Protein 5E1R (pdb70)

Foldseek 3Di:
DFLFWFFLVNWDWDPQQDQWTKTWDDQSPPPHPPVVVQRQKIKMKTKGHAQKKFAKKFKQWKKKKAKQWAWKKKWWDDDHDIDIATDDHQKIDIDGHPIIIMMGRLGRHIMTMMMMMIGGDPPGNDMDIAGCFAELPGDHPLVVDDLVVVCVVVVHDPVVVVVVNVVRHVDTHSMGHDDSVVRVVPDDIDRFVVAPPWDDDPFKIKGKAACVVPVSCVVQRKIKMKMKGFAQKKFAWKFKAAWKKKKAWSAAKWKKWKWDPPCVTDTRMDIDHHSMIGIHGGPITMMIHGHNPGMTIMMMMTGNRPPMDMAGCAAPRHPVVVDDQVVCCVVVVDHSVVVCVPHVPHHGHRMGGPDDD/DPFLFWDFLVNWQWDDLAAQWIKTWDDQSPPPHPVVVVQRQKIKMKTKHFAQKKQAKKFKQWKKKKAWLWAWKKKWWDDDDDIDIATGGHQKIDIDGHPIIMMMGRLDDGIITMMMMMIGGPPPRNDMDIAGCFAELPGDHPVVVDDLVCCCVVVVDDDVVVVVVNVVRHVDGHSMDHHDSVVSVVPPHIDRFVVAPPWDDDPFKIKTKDACVVPVSCVVQRKIKMKIKGFAQKKFAWKFKAAWKKKKAWSAAKWKKWKFDPCCTDIRMDIDGHSMIGIHGGPITMMIHGHNPGMTMMMMMTGNRPPMDMAGCAEPSHPVVVDDLVRNCVVVVDHSVVVCVPRPPHHHHRMGGDD/DPFLFWDDQVNWQWDDQAAQWTKTWDDFSPPPHCPVVVQRQKIKMKTKHAAQKKQAKKFKQWKKKKAWQWAWKKKWWADDHDIDIATGDHGWIDIDGHPIIIMMGRLGRPIMTMMMMMIGGPPDGNDMDIAGCFAELPGDHVLVVDDLVCVCVVVVHDSVVVVVVNVVRHPDTHSMGHHDSVVRVVPHVYIDHFVVAPPWDDDPFKIKGKDACVVPVSCVVQRKIKMKMKGFAQKKFAWKFKAFWKKKKAWSAAWWKKWKWDPCCTDTRIDIDHHSMIGIGGGPITMMIHGHNPGMTIMMMMTGNRPPMDMAGCAAPRHDLVVDDQVRNCVVVVDHSVVVCVPHVPHHGHRMGGPDDD/DVFLQKFDLVQWDWDPFQDQWTKTWDDQSPDVHCPPVVQRQKIKMKTKGHAQKKFAKKFKQKKKKKAWLWAWKKKWWDDDHDIDIATDDHQWIAIDGHPIIIMMGRLGHHIMTMMMMMIGGPPDGNDMDIAGCAAELPGDHVLVVDDPVCNCVVVVHDPVVVVVVNVVRHPDGRSMGHHDSVVSVVSDNYIDRQVVAPPWDDDPFKIKGKDACVVPVSCVVQRKIKMKMKGFAQKKFAWKFKAFWKKKKAWSAAKWKKWKFDVPCVTDTRMDIDHHSMIGIGGGPITMMIHGHNPGMTMMMIMTGNRVPMDMAGCAAPRHDLVVDDQVRNCVVVVDHSVVRCCVRPPHHGHRMGGHD/DLFWDFLVQWDWDPFAPQWTKTWDDQSPPPHPPVVVQRQKIKMKTKHAAQKKFAKKFKQWKKKKAKLWAWKWKWWDDDHDIDIAIGGHQKIFIDGHPIIIMMFRLGHPIMTMMMMMIGHPPDRNDMDIAGCFAELVGAHPVVVDDPVVVCVVVVHDPVVVVVVNVVRHVDTRRMDHDDSVVRVVSVVVYIDRQVPAPPWDDDPFKTKGKAACVVPVRCVVQRKIKMKIKGFAQKKFAWKFKAFWKKKKAWSAAKWKKWKWDPPCVTDIDMDIDHHSMIGIGGGPIIMMIHGHNPGMTMMMMMTGNRVPMDMAGCAEPSHDLVVDPQVRNCVVVVDHSVVSCVPHVPHHHHRMGGPDDD/DFLFWDDLVNWQWDDQADQWIKTWDDQSPPVHPPPVVQRQKIKMKTKGHAQKKFAKKFKQKKKKKAKLWAWKWKWWDDDHDIDIETGGHQKIAIDGHPIIMMMFRLGHPIMTMMMMMIGGDPPGNDMDIAGCFAELPGDHVLVVDDPVCVCVVVVHDPVVVVVVRVVRNPHGRSMGHDDSVVSVVSHVHIDRFVVAPPKDDDPFKIKGKAACVVPVRCVVQRKMKMKMKGFAQKKFAWKFKAFWKKKKAWSAAKWKKWKWDVPPVIDTRMDIDHHSMIGIGGGPIIMMIHGHNPGMTMMMMMTGNGHVMDMAGCAEPRHPLVVDDQVRQCVVVVHHSVVSCVGRVPHHGHGMDGNDDD

InterPro domains:
  IPR006045 Cupin 1 [PF00190] (423-490)
  IPR006045 Cupin 1 [PF00190] (584-752)
  IPR006045 Cupin 1 [SM00835] (384-537)
  IPR006045 Cupin 1 [SM00835] (582-754)
  IPR006792 Vicilin, N-terminal [PF04702] (46-205)
  IPR011051 RmlC-like cupin domain superfamily [SSF51182] (377-567)
  IPR011051 RmlC-like cupin domain superfamily [SSF51182] (587-772)
  IPR014710 RmlC-like jelly roll fold [G3DSA:2.60.120.10] (367-562)
  IPR014710 RmlC-like jelly roll fold [G3DSA:2.60.120.10] (574-770)
  IPR050253 Seed Storage and Functional Proteins [PTHR31189] (9-768)

Solvent-accessible surface area: 74480 Å² total; per-residue (Å²): 160,23,27,1,34,8,25,35,150,45,22,128,61,53,79,47,8,44,50,15,60,12,30,37,5,25,92,0,13,88,122,24,103,28,4,78,33,6,41,42,20,29,1,7,0,4,9,0,40,44,30,0,0,6,0,4,14,1,12,1,1,11,0,1,0,0,1,8,71,5,88,1,2,0,1,12,1,17,30,77,100,104,71,56,35,88,1,79,77,7,13,0,4,56,5,39,8,1,3,6,2,0,1,0,1,32,20,66,134,100,102,0,3,0,0,5,0,0,38,7,30,21,17,44,0,52,19,79,32,0,6,8,1,1,11,106,85,12,66,5,1,5,117,18,10,32,60,76,7,3,24,2,0,6,22,0,44,160,97,84,2,75,108,2,13,59,54,7,74,111,48,119,1,1,1,11,173,16,53,75,149,71,0,61,61,11,93,69,58,8,50,1,93,85,25,111,55,56,67,70,30,156,55,4,61,9,17,17,0,40,2,88,92,37,190,35,1,64,55,4,37,0,4,0,13,7,9,42,0,75,121,26,1,0,13,0,0,7,0,4,6,35,0,5,8,2,9,3,0,10,97,9,46,11,92,2,14,1,0,3,18,15,161,142,16,101,94,21,41,13,184,4,44,94,3,2,0,0,1,9,8,0,0,1,0,0,0,3,19,11,24,154,124,74,36,0,21,6,4,3,2,0,1,53,2,96,95,26,73,35,0,5,1,1,4,126,59,2,5,7,51,61,12,78,50,48,0,27,42,16,2,4,53,12,74,34,114,85,6,74,39,2,6,83,92,22,114,52,9,39,0,0,33,59,148,113,135,108,109,8,32,1,21,12,43,42,118,50,20,152,47,36,106,23,4,43,68,12,64,13,34,17,5,46,78,1,29,117,124,28,110,48,4,81,32,5,56,39,21,23,2,3,1,4,16,0,34,35,14,1,0,8,0,5,12,1,8,1,1,11,0,0,0,1,0,2,116,8,92,7,3,0,2,17,2,17,31,82,171,61,59,58,42,93,2,101,68,6,12,0,3,58,3,37,7,1,4,8,1,2,2,0,2,38,24,62,127,89,70,1,6,0,0,4,0,1,38,7,33,19,14,50,1,26,17,80,34,0,9,9,1,2,6,128,66,13,64,6,2,4,124,18,13,22,62,86,7,7,30,1,0,4,34,0,37,147,96,72,5,60,55,2,13,78,71,6,104,75,39,74,4,1,0,17,141,5,64,77,143,64,0,53,57,8,81,67,52,7,50,2,88,80,21,103,48,54,65,65,33,108,14,0,48,8,19,13,0,34,2,88,76,36,82,42,0,98,70,3,41,0,3,0,14,11,9,27,0,56,60,19,0,0,13,0,1,6,1,4,3,35,0,4,7,3,8,4,0,9,94,6,46,12,99,1,20,0,0,2,11,61,112,28,101,88,10,50,12,123,3,42,108,2,4,1,0,0,10,7,0,0,0,0,0,1,3,19,10,28,156,130,76,35,0,51,6,4,2,2,0,0,51,1,92,83,27,57,37,2,5,2,2,4,132,53,0,6,4,47,43,9,30,54,52,0,30,49,20,1,1,69,15,63,38,101,50,5,72,27,1,7,74,99,18,107,52,9,38,0,0,39,56,150,118,151,3,42,1,6,8,83,17,150,52,16,142,49,45,156,35,11,46,66,11,53,10,38,21,4,46,89,0,18,118,93,22,105,61,5,78,34,7,59,37,19,18,2,2,5,3,16,0,30,36,25,1,0,4,0,3,10,2,8,1,1,11,0,0,0,2,0,6,62,5,122,7,3,0,0,16,1,12,36,92,60,119,82,53,36,90,2,63,89,6,5,0,3,55,4,28,5,1,4,9,1,0,1,0,1,82,47,69,133,92,84,0,1,0,0,4,0,1,41,7,31,20,14,46,0,41,16,84,26,0,3,7,1,1,4,90,52,13,93,6,3,3,82,19,11,32,68,53,11,5,44,12,0,5,80,7,65,105,76,20,1,59,116,2,14,84,42,5,103,123,28,89,0,1,1,23,93,14,42,64,80,80,0,51,60,1,77,90,28,49,8,47,2,103,86,23,97,48,54,69,65,26,141,46,2,32,10,27,15,0,27,4,90,108,33,75,24,1,99,69,4,37,0,4,0,14,7,9,15,0,80,156,27,2,0,13,0,1,6,0,3,3,25,0,6,7,3,10,5,0,13,95,9,46,11,87,1,19,1,0,5,17,68,115,30,121,82,13,36,0,165,0,36,100,4,1,1,0,0,8,7,0,0,0,0,0,0,3,19,12,29,143,116,84,44,0,46,6,2,2,2,0,1,50,1,83,99,25,72,34,0,7,0,2,3,122,57,1,5,6,46,46,12,39,51,48,0,33,41,14,1,3,40,21,80,40,78,63,3,66,43,1,8,75,87,18,117,42,5,36,0,0,29,56,146,114,121,158,171,5,26,1,8,8,49,32,162,51,23,155,65,29,102,101,5,38,46,8,62,12,50,20,6,41,126,2,33,109,113,20,92,45,5,90,34,8,83,38,20,35,2,6,1,4,15,1,32,15,18,0,0,7,0,1,12,1,10,1,0,10,0,0,0,2,1,5,65,4,79,6,5,0,2,14,1,15,96,81,54,115,77,60,31,92,1,95,78,3,11,0,1,59,3,38,7,0,3,6,0,1,1,0,1,83,30,29,15,55,71,0,0,0,1,6,0,2,40,7,33,22,17,62,2,52,18,78,36,0,8,5,0,1,12,132,30,5,76,6,1,5,164,22,8,22,96,96,8,7,27,2,0,8,30,1,45,51,79,101,4,113,131,2,21,76,76,5,56,132,38,64,0,1,2,14,179,18,58,57,79,69,0,53,56,7,73,90,31,53,7,51,1,83,84,19,212,42,59,68,68,23,127,43,0,62,9,18,11,0,20,2,90,81,36,80,21,0,101,78,4,35,0,5,0,15,8,9,35,0,64,82,19,2,0,13,0,1,8,0,4,2,30,0,7,8,2,8,8,0,1,93,11,47,12,69,0,5,1,0,5,16,21,160,103,20,102,93,20,56,13,198,3,40,78,9,1,1,0,0,8,7,0,0,0,0,0,0,4,4,10,24,136,91,75,28,0,43,6,2,2,2,0,0,54,0,98,82,25,34,30,1,8,2,2,2,125,35,2,2,2,43,46,7,41,145,52,0,15,40,7,3,1,36,7,58,6,118,64,1,49,87,4,7,96,132,20,114,38,10,30,0,0,57,44,134,78,31,1,42,12,96,27,159,41,24,61,63,46,82,85,8,43,64,14,68,12,47,37,5,44,86,1,18,119,136,22,106,23,5,81,36,7,46,42,23,18,2,2,3,4,17,1,32,34,15,0,0,5,1,1,11,2,8,1,3,9,0,0,0,0,1,4,78,12,118,6,5,0,0,11,1,10,52,94,137,112,62,53,41,99,2,84,91,9,12,0,3,60,4,22,7,1,3,2,2,0,2,0,2,64,27,57,133,103,105,0,4,0,0,3,0,0,38,7,31,21,8,49,0,24,18,75,27,0,6,1,0,4,5,102,53,11,64,4,0,5,84,15,9,28,37,62,1,6,43,16,0,6,73,3,52,141,86,78,2,55,106,2,8,74,55,7,98,103,57,99,0,0,1,10,169,12,59,87,122,83,0,127,38,2,31,128,90,26,60,10,32,5,142,83,21,93,45,60,62,81,27,147,54,0,71,9,33,12,0,26,2,76,86,38,207,21,0,94,60,6,41,0,3,0,12,17,8,14,0,81,152,9,2,0,11,0,1,6,1,2,3,42,0,5,7,2,8,4,0,10,86,10,41,6,91,1,4,1,0,0,10,7,106,104,28,60,100,10,44,15,174,5,46,86,7,6,2,0,0,8,4,0,0,0,0,0,1,2,12,11,20,140,136,79,39,0,67,4,4,3,1,0,0,51,1,103,89,27,52,38,2,5,1,2,4,147,50,2,8,5,38,58,12,33,169,43,0,25,38,21,1,2,78,20,60,46,106,84,4,68,80,1,6,71,111,16,114,48,13,42,0,0,29,58,99,96,142,156,23,22,1,32,9,98,26,88,57,18,64,62,47,148,98,9,41,60,12,90,13,22,36,5,41,87,1,22,119,120,25,78,48,4,101,33,7,62,40,19,28,2,3,0,3,15,0,39,31,27,1,0,6,0,4,12,1,8,1,0,12,0,1,0,2,1,6,69,10,93,9,6,0,2,13,4,16,104,67,43,115,83,60,38,82,2,79,79,4,10,0,3,53,1,32,7,0,3,10,2,0,1,0,1,48,30,64,134,83,117,0,3,0,0,4,0,0,36,7,30,19,12,48,0,29,19,81,28,0,6,11,2,2,10,43,73,14,52,5,2,4,132,15,9,26,66,88,7,4,27,0,0,4,42,0,68,135,118,20,2,87,58,2,36,91,27,7,124,80,29,70,0,1,1,25,146,11,63,62,66,70,0,130,53,7,18,135,67,51,14,51,2,74,83,18,100,55,57,58,71,33,118,38,3,60,10,28,16,0,34,2,84,110,25,78,42,0,98,83,3,41,0,4,0,14,10,9,31,0,81,163,19,0,0,12,0,3,8,0,4,4,34,0,6,7,2,9,2,0,12,98,8,44,9,72,1,9,1,0,0,20,20,112,111,30,80,98,6,42,12,184,4,37,100,0,1,1,0,0,9,6,0,0,0,0,0,0,3,16,9,39,142,126,78,43,0,56,6,3,2,1,0,0,51,0,113,94,26,58,34,0,7,2,1,4,96,51,4,5,4,45,51,8,38,50,49,0,26,37,15,0,1,57,16,65,26,112,78,1,74,46,2,5,68,119,18,122,44,16,41,0,0,28,66,126,107,128

Nearest PDB structures (foldseek):
  5e1r-assembly2_E  TM=1.003E+00  e=4.061E-78  Carya illinoinensis
  5e1r-assembly1_A  TM=1.000E+00  e=6.968E-73  Carya illinoinensis
  5e1r-assembly2_D  TM=9.999E-01  e=2.457E-72  Carya illinoinensis
  5e1r-assembly2_F  TM=9.987E-01  e=1.078E-71  Carya illinoinensis
  6l4m-assembly1_A  TM=9.591E-01  e=3.280E-47  Solanum lycopersicum

Sequence (2143 aa):
HNPYYFHSQGLRSRHESGEGEVKYLERFTERTELLRGIENYRVVILEANPNTFVLPYHKDAESVIVVTRGRATLTFVSQERRESFNLEYGDVIRVPAGATEYVINQDSNERLEMVKLLQPVNNPGQFREYYAAGAQSTESYLRVFSNDILVAALNTPRDRLERFFDQQEQRREGVIIRASQEKLRALSGPISLKSQRSSYSNQFGQFFEACPEEHRQLQEMDVLVNYAEIKRGAMMVPHYNSKATVVVYVVEGTGRFEMACPHDQFQKVTARLARGDIFVIPAGHPIAITASQNENLRLVGFGINGKNNQRNFLAGQNNIINQLEREAKELSFNMPREEIEEIFERQVESYFVPMERQRHNPYYFHSQGLRSRHESGEGEVKYLERFTERTELLRGIENYRVVILEANPNTFVLPYHKDAESVIVVTRGRATLTFVSQERRESFNLEYGDVIRVPAGATEYVINQDSNERLEMVKLLQPVNNPGQFREYYAAGAQSTESYLRVFSNDILVAALNTPRDRLERFFDQQEQREGVIIRASQEKLRALSGPISLKSQRSSYSNQFGQFFEACPEEHRQLQEMDVLVNYAEIKRGAMMVPHYNSKATVVVYVVEGTGRFEMACPHQFQKVTARLARGDIFVIPAGHPIAITASQNENLRLVGFGINGKNNQRNFLAGQNNIINQLEREAKELSFNMPREEIEEIFERQVESYFVPMERHNPYYFHSQGLRSRHESGEGEVKYLERFTERTELLRGIENYRVVILEANPNTFVLPYHKDAESVIVVTRGRATLTFVSQERRESFNLEYGDVIRVPAGATEYVINQDSNERLEMVKLLQPVNNPGQFREYYAAGAQSTESYLRVFSNDILVAALNTPRDRLERFFDQQEQREGVIIRASQEKLRALSGGPISLKSQRSSYSNQFGQFFEACPEEHRQLQEMDVLVNYAEIKRGAMMVPHYNSKATVVVYVVEGTGRFEMACPHQFQKVTARLARGDIFVIPAGHPIAITASQNENLRLVGFGINGKNNQRNFLAGQNNIINQLEREAKELSFNMPREEIEEIFERQVESYFVPMERQRHNPYYFHSQGLRSRHESGEGEVKYLERFTERTELLRGIENYRVVILEANPNTFVLPYHKDAESVIVVTRGRATLTFVSQERRESFNLEYGDVIRVPAGATEYVINQDSNERLEMVKLLQPVNNPGQFREYYAAGAQSTESYLRVFSNDILVAALNTPRDRLERFFDQQEQREGVIIRASQEKLRALSGGPISLKSQRSSYSNQFGQFFEACPEEHRQLQEMDVLVNYAEIKRGAMMVPHYNSKATVVVYVVEGTGRFEMACPHDQFQKVTARLARGDIFVIPAGHPIAITASQNENLRLVGFGINGKNNQRNFLAGQNNIINQLEREAKELSFNMPREEIEEIFERQVESYFVPMENPYYFHSQGLRSRHESGEGEVKYLERFTERTELLRGIENYRVVILEANPNTFVLPYHKDAESVIVVTRGRATLTFVSQERRESFNLEYGDVIRVPAGATEYVINQDSNERLEMVKLLQPVNNPGQFREYYAAGAQSTESYLRVFSNDILVAALNTPRDRLERFFDQQEQREGVIIRASQEKLRALSQGGPISLKSQRSSYSNQFGQFFEACPEEHRQLQEMDVLVNYAEIKRGAMMVPHYNSKATVVVYVVEGTGRFEMACPHDQFQKVTARLARGDIFVIPAGHPIAITASQNENLRLVGFGINGKNNQRNFLAGQNNIINQLEREAKELSFNMPREEIEEIFERQVESYFVPMERQHNPYYFHSQGLRSRHESGEGEVKYLERFTERTELLRGIENYRVVILEANPNTFVLPYHKDAESVIVVTRGRATLTFVSQERRESFNLEYGDVIRVPAGATEYVINQDSNERLEMVKLLQPVNNPGQFREYYAAGAQSTESYLRVFSNDILVAALNTPRDRLERFFDQQEQREGVIIRASQEKLRALSQGPISLKSQRSSYSNQFGQFFEACPEEHRQLQEMDVLVNYAEIKRGAMMVPHYNSKATVVVYVVEGTGRFEMACPHDQFQKVTARLARGDIFVIPAGHPIAITASQNENLRLVGFGINGKNNQRNFLAGQNNIINQLEREAKELSFNMPREEIEEIFERQVESYFVPMERQ

Organism: Carya illinoinensis (NCBI:txid32201)

Secondary structure (DSSP, 8-state):
--TTEE-GGGSEEPTT-BSEEEEEPPPTTSS-STTGGGTT-EEEEEEE-SSEEEEEEEESEEEEEEEEES-EEEEEEETTEEEEEEE-TTEEEEE-TT-EEEEEE--SSPPEEEEEEEEESSSTT---EEESS-BTTB--GGGGS-HHHHHHHHT--HHHHHHHHHTTTTS-SSEEE--HHHHHHT---EEGGG-SEEEEETTEEEEEE-TTT-GGGTTTTEEEEEEEE-TTEEEEEEEESS-EEEEEEEE--EEEEEEE-----EEEEEEE-TT-EEEE-TT--EEEEE-SSS-EEEEEEEET-TT--EEESSSTT-GGGGS-HHHHHHHHTS-HHHHHHHHS---S-SEEESS--/---TTEE-GGGSEEPSTTBSEEEEEPPPTTSS-STTGGGTT-EEEEEEE-SSEEEEEEEESEEEEEEEEES-EEEEEEETTEEEEEEE-TTEEEEE-TT-EEEEEE--SS--EEEEEEEEESSSTT---EE-SS-BTTB--GGGGS-HHHHHHHHT--HHHHHHHHHTTTT--SSEEE--HHHHHHT---EEGGG-SSEEEETTEEEEEE-TTT-GGGTTTTEEEEEEEE-TTEEEEEEEESS-EEEEEEEE--EEEEEEE----EEEEEEE-TT-EEEE-TT--EEEEE-SSS-EEEEEEEET-TT--EEESSSTTBSGGGS-HHHHHHHHTS-HHHHHHHHS---S-SEEE--/---TTEE-GGGSEEPTT-BSEEEEE---TTSS-STTGGGTT-EEEEEEE-SSEEEEEEEESEEEEEEEEES-EEEEEEETTEEEEEEE-TTEEEEE-TT-EEEEEE--SSSPEEEEEEEEESSSTT---EEESS-BTTB--GGGGS-HHHHHHHHT--HHHHHHHHHTTTTS-SSEEE--HHHHHHT----EEGGG-SEEEEETTEEEEEE-TTT-GGGTTTTEEEEEEEE-TTEEEEEEEESS-EEEEEEEE--EEEEEEE----EEEEEEE-TT-EEEE-TT--EEEEE-SSS-EEEEEEEET-TT--EEESSSTT-SGGGS-HHHHHHHHTS-HHHHHHHHSS----SEEESS--/---TTEE-GGGSEEPS--BSEEEEEPPPTTSS-STTGGGTT-EEEEEEE-SSEEEEEEEESEEEEEEEEES-EEEEEEETTEEEEEEE-TTEEEEE-TT-EEEEEE--SSSPEEEEEEEEESSSTT---EEESS-BTTB--GGGGS-HHHHHHHHT--HHHHHHHHHTTTTS-SSEEE--HHHHHHT----EEGGG-SEEEEETTEEEEEE-TTT-GGGTTTTEEEEEEEE-TTEEEEEEEESS-EEEEEEEEE-EEEEEEE-----EEEEEEE-TT-EEEE-TT--EEEEE-SSS-EEEEEEEET-TT--EEESSSTT-SGGGS-HHHHHHHHTS-HHHHHHHHS---S-SEEE--/-TTEE-GGGSEEPTT-BSEEEEEPPPTTSS-STTGGGTT-EEEEEEE-SSEEEEEEEESEEEEEEEEESEEEEEEEETTEEEEEEEETTEEEEE-TT-EEEEEE--SSSPEEEEEEEEESSSTT---EEESS--SSS--GGGGS-HHHHHHHHT--HHHHHHHHHTTTTS-SSEEE--HHHHHHTT----EEGGG-SEEEEETTEEEEEE-TTT-GGGTTTTEEEEEEEE-TTEEEEEEEESS-EEEEEEEE--EEEEEEE-----EEEEEEE-TT-EEEE-TT--EEEEE-SSS-EEEEEEEET-TT--EEESSSTTBSGGGS-HHHHHHHHTS-HHHHHHHHS-----SEEESS--/--TTEE-GGGSEEPTT-BSEEEEEPPPTTSS-STTGGGTT-EEEEEEE-SSEEEEEEEESEEEEEEEEES-EEEEEEETTEEEEEEE-TTEEEEE-TT-EEEEEE--SSSPEEEEEEEEESSSTT---EEBSS--SSS-BGGGTS-HHHHHHHHT--HHHHHHHHHTTSSS-SSEEE--HHHHHHTT---EEGGG-SSEEE-SSEEEEEE-TTT-GGGTTTTEEEEEEEE-TTEEEEEEEESS-EEEEEEEE--EEEEEE-------EEEEEE-TT-EEEE-TT-EEEEEE-SSS-EEEEEEEET-TT--EEESSSTT-SGGGS-HHHHHHHHTS-HHHHHHHHT----SSEEESS--

GO terms:
  GO:0005507 copper ion binding (F, IDA)
  GO:0010431 seed maturation (P, IEP)
  GO:0048316 seed development (P, IEP)
  GO:0070207 protein homotrimerization (P, IDA)
  GO:0045735 nutrient reservoir activity (F, IC)

Radius of gyration: 55.29 Å; Cα contacts (8 Å, |Δi|>4): 6080; chains: 6; bounding box: 63×173×123 Å

B-factor: mean 18.39, std 9.62, range [0.05, 76.31]

CATH classification: 2.60.120.10 (+1 more: 2.60.120.10)

Structure (mmCIF, N/CA/C/O backbone):
data_5E1R
#
_entry.id   5E1R
#
_cell.length_a   42.691
_cell.length_b   151.610
_cell.length_c   342.782
_cell.angle_alpha   90.000
_cell.angle_beta   90.000
_cell.angle_gamma   90.000
#
_symmetry.space_group_name_H-M   'P 21 21 21'
#
loop_
_entity.id
_entity.type
_entity.pdbx_description
1 polymer '7S vicilin'
2 non-polymer 'COPPER (II) ION'
3 non-polymer (4S)-2-METHYL-2,4-PENTANEDIOL
4 water water
#
loop_
_atom_site.group_PDB
_atom_site.id
_atom_site.type_symbol
_atom_site.label_atom_id
_atom_site.label_alt_id
_atom_site.label_comp_id
_atom_site.label_asym_id
_atom_site.label_entity_id
_atom_site.label_seq_id
_atom_site.pdbx_PDB_ins_code
_atom_site.Cartn_x
_atom_site.Cartn_y
_atom_site.Cartn_z
_atom_site.occupancy
_atom_site.B_iso_or_equiv
_atom_site.auth_seq_id
_atom_site.auth_comp_id
_atom_site.auth_asym_id
_atom_site.auth_atom_id
_atom_site.pdbx_PDB_model_num
ATOM 1 N N . HIS A 1 10 ? -58.155 51.452 -49.136 1.00 24.93 376 HIS A N 1
ATOM 2 C CA . HIS A 1 10 ? -58.128 52.620 -48.263 1.00 26.43 376 HIS A CA 1
ATOM 3 C C . HIS A 1 10 ? -56.697 53.079 -47.999 1.00 32.69 376 HIS A C 1
ATOM 4 O O . HIS A 1 10 ? -56.469 54.049 -47.276 1.00 35.57 376 HIS A O 1
ATOM 6 N N . ASN A 1 11 ? -55.736 52.376 -48.591 1.00 33.92 377 ASN A N 1
ATOM 7 C CA . ASN A 1 11 ? -54.327 52.712 -48.432 1.00 20.36 377 ASN A CA 1
ATOM 8 C C . ASN A 1 11 ? -53.832 53.538 -49.615 1.00 15.68 377 ASN A C 1
ATOM 9 O O . ASN A 1 11 ? -53.807 53.058 -50.747 1.00 23.03 377 ASN A O 1
ATOM 14 N N . PRO A 1 12 ? -53.432 54.790 -49.349 1.00 18.16 378 PRO A N 1
ATOM 15 C CA . PRO A 1 12 ? -52.977 55.727 -50.382 1.00 15.72 378 PRO A CA 1
ATOM 16 C C . PRO A 1 12 ? -51.586 55.411 -50.932 1.00 13.93 378 PRO A C 1
ATOM 17 O O . PRO A 1 12 ? -51.226 55.925 -51.990 1.00 16.62 378 PRO A O 1
ATOM 21 N N . TYR A 1 13 ? -50.819 54.583 -50.229 1.00 15.16 379 TYR A N 1
ATOM 22 C CA . TYR A 1 13 ? -49.460 54.265 -50.658 1.00 8.27 379 TYR A CA 1
ATOM 23 C C . TYR A 1 13 ? -49.332 52.854 -51.217 1.00 12.10 379 TYR A C 1
ATOM 24 O O . TYR A 1 13 ? -48.243 52.435 -51.592 1.00 12.35 379 TYR A O 1
ATOM 33 N N . TYR A 1 14 ? -50.438 52.121 -51.268 1.00 12.35 380 TYR A N 1
ATOM 34 C CA . TYR A 1 14 ? -50.401 50.729 -51.697 1.00 8.90 380 TYR A CA 1
ATOM 35 C C . TYR A 1 14 ? -51.136 50.525 -53.011 1.00 12.85 380 TYR A C 1
ATOM 36 O O . TYR A 1 14 ? -52.323 50.823 -53.122 1.00 15.69 380 TYR A O 1
ATOM 45 N N . PHE A 1 15 ? -50.424 50.014 -54.007 1.00 13.48 381 PHE A N 1
ATOM 46 C CA . PHE A 1 15 ? -51.025 49.741 -55.303 1.00 9.61 381 PHE A CA 1
ATOM 47 C C . PHE A 1 15 ? -51.001 48.246 -55.592 1.00 9.52 381 PHE A C 1
ATOM 48 O O . PHE A 1 15 ? -49.967 47.684 -55.953 1.00 9.61 381 PHE A O 1
ATOM 56 N N . HIS A 1 16 ? -52.152 47.609 -55.410 1.00 9.74 382 HIS A N 1
ATOM 57 C CA . HIS A 1 16 ? -52.290 46.177 -55.635 1.00 14.86 382 HIS A CA 1
ATOM 58 C C . HIS A 1 16 ? -52.224 45.847 -57.120 1.00 18.08 382 HIS A C 1
ATOM 59 O O . HIS A 1 16 ? -52.730 46.599 -57.953 1.00 15.75 382 HIS A O 1
ATOM 61 N N . SER A 1 17 ? -51.604 44.714 -57.437 1.00 17.76 383 SER A N 1
ATOM 62 C CA . SER A 1 17 ? -51.325 44.311 -58.816 1.00 18.53 383 SER A CA 1
ATOM 63 C C . SER A 1 17 ? -52.566 44.235 -59.701 1.00 17.30 383 SER A C 1
ATOM 64 O O . SER A 1 17 ? -52.485 44.372 -60.921 1.00 16.07 383 SER A O 1
ATOM 67 N N . GLN A 1 18 ? -53.714 44.018 -59.072 1.00 14.69 384 GLN A N 1
ATOM 68 C CA . GLN A 1 18 ? -54.984 43.898 -59.774 1.00 16.04 384 GLN A CA 1
ATOM 69 C C . GLN A 1 18 ? -55.527 45.254 -60.207 1.00 13.88 384 GLN A C 1
ATOM 70 O O . GLN A 1 18 ? -56.592 45.336 -60.817 1.00 12.23 384 GLN A O 1
ATOM 76 N N . GLY A 1 19 ? -54.785 46.313 -59.897 1.00 19.32 385 GLY A N 1
ATOM 77 C CA . GLY A 1 19 ? -55.162 47.658 -60.293 1.00 18.39 385 GLY A CA 1
ATOM 78 C C . GLY A 1 19 ? -54.391 48.131 -61.509 1.00 11.84 385 GLY A C 1
ATOM 79 O O . GLY A 1 19 ? -54.766 49.113 -62.149 1.00 5.78 385 GLY A O 1
ATOM 80 N N . LEU A 1 20 ? -53.304 47.433 -61.823 1.00 11.33 386 LEU A N 1
ATOM 81 C CA . LEU A 1 20 ? -52.508 47.739 -63.004 1.00 9.83 386 LEU A CA 1
ATOM 82 C C . LEU A 1 20 ? -53.359 47.633 -64.263 1.00 11.11 386 LEU A C 1
ATOM 83 O O . LEU A 1 20 ? -54.142 46.697 -64.413 1.00 12.51 386 LEU A O 1
ATOM 88 N N . ARG A 1 21 ? -53.214 48.601 -65.159 1.00 11.01 387 ARG A N 1
ATOM 89 C CA . ARG A 1 21 ? -53.922 48.562 -66.431 1.00 12.53 387 ARG A CA 1
ATOM 90 C C . ARG A 1 21 ? -53.074 47.855 -67.475 1.00 12.19 387 ARG A C 1
ATOM 91 O O . ARG A 1 21 ? -51.915 48.207 -67.688 1.00 14.16 387 ARG A O 1
ATOM 99 N N . SER A 1 22 ? -53.657 46.849 -68.115 1.00 14.19 388 SER A N 1
ATOM 100 C CA . SER A 1 22 ? -52.936 46.044 -69.091 1.00 18.43 388 SER A CA 1
ATOM 101 C C . SER A 1 22 ? -53.122 46.593 -70.499 1.00 19.98 388 SER A C 1
ATOM 102 O O . SER A 1 22 ? -54.214 47.020 -70.869 1.00 17.64 388 SER A O 1
ATOM 105 N N . ARG A 1 23 ? -52.050 46.575 -71.283 1.00 17.21 389 ARG A N 1
ATOM 106 C CA . ARG A 1 23 ? -52.108 47.068 -72.652 1.00 21.56 389 ARG A CA 1
ATOM 107 C C . ARG A 1 23 ? -52.872 46.099 -73.549 1.00 25.74 389 ARG A C 1
ATOM 108 O O . ARG A 1 23 ? -52.731 44.882 -73.435 1.00 28.47 389 ARG A O 1
ATOM 116 N N . HIS A 1 24 ? -53.694 46.661 -74.432 1.00 26.55 390 HIS A N 1
ATOM 117 C CA . HIS A 1 24 ? -54.475 45.882 -75.386 1.00 32.30 390 HIS A CA 1
ATOM 118 C C . HIS A 1 24 ? -53.582 45.202 -76.417 1.00 30.14 390 HIS A C 1
ATOM 119 O O . HIS A 1 24 ? -52.647 45.813 -76.938 1.00 31.35 390 HIS A O 1
ATOM 121 N N . GLU A 1 25 ? -53.891 43.939 -76.707 1.00 31.41 391 GLU A N 1
ATOM 122 C CA . GLU A 1 25 ? -53.172 43.149 -77.705 1.00 27.08 391 GLU A CA 1
ATOM 123 C C . GLU A 1 25 ? -51.661 43.197 -77.505 1.00 23.78 391 GLU A C 1
ATOM 124 O O . GLU A 1 25 ? -50.930 43.695 -78.359 1.00 25.34 391 GLU A O 1
ATOM 126 N N . SER A 1 26 ? -51.202 42.692 -76.366 1.00 21.59 392 SER A N 1
ATOM 127 C CA . SER A 1 26 ? -49.775 42.619 -76.086 1.00 16.01 392 SER A CA 1
ATOM 128 C C . SER A 1 26 ? -49.149 41.465 -76.861 1.00 17.18 392 SER A C 1
ATOM 129 O O . SER A 1 26 ? -47.959 41.484 -77.174 1.00 18.05 392 SER A O 1
ATOM 132 N N . GLY A 1 27 ? -49.963 40.460 -77.165 1.00 17.32 393 GLY A N 1
ATOM 133 C CA . GLY A 1 27 ? -49.519 39.327 -77.955 1.00 11.66 393 GLY A CA 1
ATOM 134 C C . GLY A 1 27 ? -48.880 38.227 -77.132 1.00 19.74 393 GLY A C 1
ATOM 135 O O . GLY A 1 27 ? -49.476 37.715 -76.184 1.00 20.96 393 GLY A O 1
ATOM 136 N N . GLU A 1 28 ? -47.655 37.865 -77.499 1.00 18.34 394 GLU A N 1
ATOM 137 C CA . GLU A 1 28 ? -46.938 36.781 -76.839 1.00 15.87 394 GLU A CA 1
ATOM 138 C C . GLU A 1 28 ? -46.295 37.262 -75.541 1.00 14.97 394 GLU A C 1
ATOM 139 O O . GLU A 1 28 ? -45.093 37.106 -75.333 1.00 18.71 394 GLU A O 1
ATOM 145 N N . GLY A 1 29 ? -47.109 37.847 -74.672 1.00 14.83 395 GLY A N 1
ATOM 146 C CA . GLY A 1 29 ? -46.631 38.407 -73.422 1.00 15.15 395 GLY A CA 1
ATOM 147 C C . GLY A 1 29 ? -47.599 39.456 -72.915 1.00 10.85 395 GLY A C 1
ATOM 148 O O . GLY A 1 29 ? -48.760 39.477 -73.322 1.00 17.69 395 GLY A O 1
ATOM 149 N N . GLU A 1 30 ? -47.134 40.330 -72.029 1.00 10.43 396 GLU A N 1
ATOM 150 C CA . GLU A 1 30 ? -48.001 41.376 -71.498 1.00 19.19 396 GLU A CA 1
ATOM 151 C C . GLU A 1 30 ? -47.240 42.624 -71.060 1.00 14.77 396 GLU A C 1
ATOM 152 O O . GLU A 1 30 ? -46.111 42.545 -70.574 1.00 12.43 396 GLU A O 1
ATOM 158 N N . VAL A 1 31 ? -47.874 43.777 -71.250 1.00 13.63 397 VAL A N 1
ATOM 159 C CA . VAL A 1 31 ? -47.352 45.050 -70.770 1.00 12.10 397 VAL A CA 1
ATOM 160 C C . VAL A 1 31 ? -48.372 45.711 -69.847 1.00 12.15 397 VAL A C 1
ATOM 161 O O . VAL A 1 31 ? -49.499 45.984 -70.257 1.00 17.64 397 VAL A O 1
ATOM 165 N N . LYS A 1 32 ? -47.979 45.962 -68.603 1.00 13.58 398 LYS A N 1
ATOM 166 C CA . LYS A 1 32 ? -48.889 46.552 -67.625 1.00 10.96 398 LYS A CA 1
ATOM 167 C C . LYS A 1 32 ? -48.434 47.934 -67.166 1.00 12.05 398 LYS A C 1
ATOM 168 O O . LYS A 1 32 ? -47.242 48.180 -66.980 1.00 9.49 398 LYS A O 1
ATOM 174 N N . TYR A 1 33 ? -49.401 48.828 -66.981 1.00 12.33 399 TYR A N 1
ATOM 175 C CA . TYR A 1 33 ? -49.123 50.215 -66.630 1.00 8.75 399 TYR A CA 1
ATOM 176 C C . TYR A 1 33 ? -49.681 50.577 -65.260 1.00 8.46 399 TYR A C 1
ATOM 177 O O . TYR A 1 33 ? -50.873 50.408 -65.006 1.00 10.22 399 TYR A O 1
ATOM 186 N N . LEU A 1 34 ? -48.823 51.082 -64.382 1.00 10.45 400 LEU A N 1
ATOM 187 C CA . LEU A 1 34 ? -49.290 51.613 -63.110 1.00 10.53 400 LEU A CA 1
ATOM 188 C C . LEU A 1 34 ? -49.961 52.957 -63.343 1.00 11.03 400 LEU A C 1
ATOM 189 O O . LEU A 1 34 ? -49.503 53.752 -64.163 1.00 15.38 400 LEU A O 1
ATOM 194 N N . GLU A 1 35 ? -51.052 53.203 -62.628 1.00 10.56 401 GLU A N 1
ATOM 195 C CA . GLU A 1 35 ? -51.739 54.485 -62.695 1.00 11.59 401 GLU A CA 1
ATOM 196 C C . GLU A 1 35 ? -50.801 55.612 -62.274 1.00 14.67 401 GLU A C 1
ATOM 197 O O . GLU A 1 35 ? -49.741 55.368 -61.695 1.00 11.07 401 GLU A O 1
ATOM 203 N N . ARG A 1 36 ? -51.186 56.848 -62.563 1.00 13.84 402 ARG A N 1
ATOM 204 C CA . ARG A 1 36 ? -50.407 57.981 -62.092 1.00 14.58 402 ARG A CA 1
ATOM 205 C C . ARG A 1 36 ? -50.562 58.100 -60.582 1.00 11.57 402 ARG A C 1
ATOM 206 O O . ARG A 1 36 ? -51.653 57.904 -60.045 1.00 10.48 402 ARG A O 1
ATOM 214 N N . PHE A 1 37 ? -49.466 58.419 -59.905 1.00 15.71 403 PHE A N 1
ATOM 215 C CA . PHE A 1 37 ? -49.438 58.453 -58.448 1.00 11.55 403 PHE A CA 1
ATOM 216 C C . PHE A 1 37 ? -50.394 59.496 -57.870 1.00 14.49 403 PHE A C 1
ATOM 217 O O . PHE A 1 37 ? -50.740 59.443 -56.691 1.00 20.24 403 PHE A O 1
ATOM 225 N N . THR A 1 38 ? -50.821 60.435 -58.707 1.00 10.46 404 THR A N 1
ATOM 226 C CA . THR A 1 38 ? -51.677 61.530 -58.265 1.00 14.61 404 THR A CA 1
ATOM 227 C C . THR A 1 38 ? -53.142 61.340 -58.651 1.00 15.71 404 THR A C 1
ATOM 228 O O . THR A 1 38 ? -53.945 62.262 -58.521 1.00 26.78 404 THR A O 1
ATOM 232 N N . GLU A 1 39 ? -53.493 60.148 -59.119 1.00 16.13 405 GLU A N 1
ATOM 233 C CA . GLU A 1 39 ? -54.830 59.924 -59.658 1.00 16.03 405 GLU A CA 1
ATOM 234 C C . GLU A 1 39 ? -55.892 59.771 -58.574 1.00 14.10 405 GLU A C 1
ATOM 235 O O . GLU A 1 39 ? -56.935 60.421 -58.630 1.00 20.24 405 GLU A O 1
ATOM 241 N N . ARG A 1 40 ? -55.632 58.916 -57.591 1.00 12.75 406 ARG A N 1
ATOM 242 C CA . ARG A 1 40 ? -56.611 58.667 -56.539 1.00 14.87 406 ARG A CA 1
ATOM 243 C C . ARG A 1 40 ? -56.334 59.485 -55.283 1.00 16.96 406 ARG A C 1
ATOM 244 O O . ARG A 1 40 ? -57.191 59.590 -54.407 1.00 24.45 406 ARG A O 1
ATOM 252 N N . THR A 1 41 ? -55.142 60.066 -55.194 1.00 18.28 407 THR A N 1
ATOM 253 C CA . THR A 1 41 ? -54.765 60.815 -54.000 1.00 16.11 407 THR A CA 1
ATOM 254 C C . THR A 1 41 ? -53.803 61.965 -54.280 1.00 15.50 407 THR A C 1
ATOM 255 O O . THR A 1 41 ? -53.129 61.994 -55.309 1.00 12.77 407 THR A O 1
ATOM 259 N N . GLU A 1 42 ? -53.747 62.908 -53.344 1.00 14.39 408 GLU A N 1
ATOM 260 C CA . GLU A 1 42 ? -52.840 64.044 -53.435 1.00 10.44 408 GLU A CA 1
ATOM 261 C C . GLU A 1 42 ? -51.574 63.822 -52.618 1.00 13.58 408 GLU A C 1
ATOM 262 O O . GLU A 1 42 ? -50.664 64.647 -52.640 1.00 16.28 408 GLU A O 1
ATOM 268 N N . LEU A 1 43 ? -51.518 62.701 -51.907 1.00 13.81 409 LEU A N 1
ATOM 269 C CA . LEU A 1 43 ? -50.431 62.442 -50.970 1.00 10.83 409 LEU A CA 1
ATOM 270 C C . LEU A 1 43 ? -49.119 62.072 -51.657 1.00 11.82 409 LEU A C 1
ATOM 271 O O . LEU A 1 43 ? -48.075 61.996 -51.010 1.00 14.13 409 LEU A O 1
ATOM 276 N N . LEU A 1 44 ? -49.170 61.847 -52.965 1.00 17.69 410 LEU A N 1
ATOM 277 C CA . LEU A 1 44 ? -47.977 61.464 -53.713 1.00 13.08 410 LEU A CA 1
ATOM 278 C C . LEU A 1 44 ? -47.661 62.464 -54.820 1.00 14.85 410 LEU A C 1
ATOM 279 O O . LEU A 1 44 ? -47.023 62.119 -55.814 1.00 14.68 410 LEU A O 1
ATOM 284 N N . ARG A 1 45 ? -48.111 63.702 -54.633 1.00 15.54 411 ARG A N 1
ATOM 285 C CA . ARG A 1 45 ? -47.857 64.789 -55.578 1.00 10.62 411 ARG A CA 1
ATOM 286 C C . ARG A 1 45 ? -46.374 64.997 -55.870 1.00 7.51 411 ARG A C 1
ATOM 287 O O . ARG A 1 45 ? -46.005 65.397 -56.970 1.00 21.85 411 ARG A O 1
ATOM 295 N N . GLY A 1 46 ? -45.528 64.711 -54.889 1.00 11.13 412 GLY A N 1
ATOM 296 C CA . GLY A 1 46 ? -44.098 64.913 -55.032 1.00 11.58 412 GLY A CA 1
ATOM 297 C C . GLY A 1 46 ? -43.446 64.070 -56.113 1.00 8.79 412 GLY A C 1
ATOM 298 O O . GLY A 1 46 ? -42.374 64.412 -56.613 1.00 7.50 412 GLY A O 1
ATOM 299 N N . ILE A 1 47 ? -44.089 62.966 -56.477 1.00 8.93 413 ILE A N 1
ATOM 300 C CA . ILE A 1 47 ? -43.545 62.068 -57.492 1.00 8.39 413 ILE A CA 1
ATOM 301 C C . ILE A 1 47 ? -44.496 61.940 -58.680 1.00 12.86 413 ILE A C 1
ATOM 302 O O . ILE A 1 47 ? -44.568 60.897 -59.328 1.00 12.84 413 ILE A O 1
ATOM 307 N N . GLU A 1 48 ? -45.213 63.025 -58.955 1.00 11.94 414 GLU A N 1
ATOM 308 C CA . GLU A 1 48 ? -46.169 63.101 -60.054 1.00 8.86 414 GLU A CA 1
ATOM 309 C C . GLU A 1 48 ? -45.571 62.699 -61.401 1.00 8.13 414 GLU A C 1
ATOM 310 O O . GLU A 1 48 ? -46.236 62.068 -62.221 1.00 10.98 414 GLU A O 1
ATOM 316 N N . ASN A 1 49 ? -44.313 63.065 -61.622 1.00 7.88 415 ASN A N 1
ATOM 317 C CA . ASN A 1 49 ? -43.667 62.833 -62.907 1.00 7.76 415 ASN A CA 1
ATOM 318 C C . ASN A 1 49 ? -42.965 61.479 -62.967 1.00 8.82 415 ASN A C 1
ATOM 319 O O . ASN A 1 49 ? -41.883 61.351 -63.536 1.00 10.68 415 ASN A O 1
ATOM 324 N N . TYR A 1 50 ? -43.581 60.463 -62.374 1.00 8.05 416 TYR A N 1
ATOM 325 C CA . TYR A 1 50 ? -43.005 59.128 -62.409 1.00 6.14 416 TYR A CA 1
ATOM 326 C C . TYR A 1 50 ? -44.059 58.063 -62.659 1.00 14.16 416 TYR A C 1
ATOM 327 O O . TYR A 1 50 ? -45.135 58.080 -62.064 1.00 16.12 416 TYR A O 1
ATOM 336 N N . ARG A 1 51 ? -43.734 57.144 -63.561 1.00 8.57 417 ARG A N 1
ATOM 337 C CA . ARG A 1 51 ? -44.637 56.066 -63.934 1.00 12.06 417 ARG A CA 1
ATOM 338 C C . ARG A 1 51 ? -43.915 54.727 -63.875 1.00 10.91 417 ARG A C 1
ATOM 339 O O . ARG A 1 51 ? -42.719 54.645 -64.153 1.00 12.57 417 ARG A O 1
ATOM 347 N N . VAL A 1 52 ? -44.646 53.680 -63.510 1.00 12.69 418 VAL A N 1
ATOM 348 C CA . VAL A 1 52 ? -44.082 52.338 -63.465 1.00 11.74 418 VAL A CA 1
ATOM 349 C C . VAL A 1 52 ? -44.699 51.470 -64.555 1.00 11.16 418 VAL A C 1
ATOM 350 O O . VAL A 1 52 ? -45.919 51.410 -64.696 1.00 11.38 418 VAL A O 1
ATOM 354 N N . VAL A 1 53 ? -43.848 50.811 -65.331 1.00 10.93 419 VAL A N 1
ATOM 355 C CA . VAL A 1 53 ? -44.306 49.920 -66.389 1.00 8.14 419 VAL A CA 1
ATOM 356 C C . VAL A 1 53 ? -43.671 48.547 -66.227 1.00 11.02 419 VAL A C 1
ATOM 357 O O . VAL A 1 53 ? -42.464 48.436 -66.021 1.00 16.35 419 VAL A O 1
ATOM 361 N N . ILE A 1 54 ? -44.489 47.503 -66.307 1.00 12.32 420 ILE A N 1
ATOM 362 C CA . ILE A 1 54 ? -43.986 46.138 -66.222 1.00 11.10 420 ILE A CA 1
ATOM 363 C C . ILE A 1 54 ? -44.103 45.423 -67.568 1.00 15.56 420 ILE A C 1
ATOM 364 O O . ILE A 1 54 ? -45.199 45.265 -68.104 1.00 15.58 420 ILE A O 1
ATOM 369 N N . LEU A 1 55 ? -42.966 45.005 -68.116 1.00 13.38 421 LEU A N 1
ATOM 370 C CA . LEU A 1 55 ? -42.952 44.268 -69.375 1.00 14.51 421 LEU A CA 1
ATOM 371 C C . LEU A 1 55 ? -42.754 42.782 -69.129 1.00 18.00 421 LEU A C 1
ATOM 372 O O . LEU A 1 55 ? -41.890 42.388 -68.352 1.00 15.17 421 LEU A O 1
ATOM 377 N N . GLU A 1 56 ? -43.538 41.953 -69.805 1.00 17.95 422 GLU A N 1
ATOM 378 C CA . GLU A 1 56 ? -43.442 40.526 -69.585 1.00 13.77 422 GLU A CA 1
ATOM 379 C C . GLU A 1 56 ? -43.600 39.793 -70.911 1.00 15.70 422 GLU A C 1
ATOM 380 O O . GLU A 1 56 ? -44.593 39.972 -71.618 1.00 16.49 422 GLU A O 1
ATOM 386 N N . ALA A 1 57 ? -42.597 38.991 -71.252 1.00 13.87 423 ALA A N 1
ATOM 387 C CA . ALA A 1 57 ? -42.542 38.359 -72.561 1.00 15.30 423 ALA A CA 1
ATOM 388 C C . ALA A 1 57 ? -42.406 36.845 -72.458 1.00 16.43 423 ALA A C 1
ATOM 389 O O . ALA A 1 57 ? -41.582 36.332 -71.701 1.00 20.39 423 ALA A O 1
ATOM 391 N N . ASN A 1 58 ? -43.217 36.137 -73.238 1.00 17.63 424 ASN A N 1
ATOM 392 C CA . ASN A 1 58 ? -43.149 34.682 -73.318 1.00 17.11 424 ASN A CA 1
ATOM 393 C C . ASN A 1 58 ? -41.793 34.216 -73.848 1.00 14.38 424 ASN A C 1
ATOM 394 O O . ASN A 1 58 ? -41.031 35.020 -74.383 1.00 13.79 424 ASN A O 1
ATOM 399 N N . PRO A 1 59 ? -41.475 32.921 -73.683 1.00 15.74 425 PRO A N 1
ATOM 400 C CA . PRO A 1 59 ? -40.224 32.418 -74.262 1.00 17.98 425 PRO A CA 1
ATOM 401 C C . PRO A 1 59 ? -40.215 32.520 -75.786 1.00 19.02 425 PRO A C 1
ATOM 402 O O . PRO A 1 59 ? -41.271 32.402 -76.413 1.00 15.74 425 PRO A O 1
ATOM 406 N N . ASN A 1 60 ? -39.034 32.740 -76.360 1.00 17.23 426 ASN A N 1
ATOM 407 C CA . ASN A 1 60 ? -38.870 32.882 -77.805 1.00 17.57 426 ASN A CA 1
ATOM 408 C C . ASN A 1 60 ? -39.759 33.965 -78.398 1.00 20.46 426 ASN A C 1
ATOM 409 O O . ASN A 1 60 ? -40.583 33.695 -79.271 1.00 19.66 426 ASN A O 1
ATOM 414 N N . THR A 1 61 ? -39.586 35.193 -77.920 1.00 21.09 427 THR A N 1
ATOM 415 C CA . THR A 1 61 ? -40.400 36.306 -78.389 1.00 17.09 427 THR A CA 1
ATOM 416 C C . THR A 1 61 ? -39.557 37.509 -78.788 1.00 17.20 427 THR A C 1
ATOM 417 O O . THR A 1 61 ? -38.384 37.611 -78.431 1.00 14.19 427 THR A O 1
ATOM 421 N N . PHE A 1 62 ? -40.176 38.417 -79.533 1.00 17.60 428 PHE A N 1
ATOM 422 C CA . PHE A 1 62 ? -39.517 39.632 -79.989 1.00 12.11 428 PHE A CA 1
ATOM 423 C C . PHE A 1 62 ? -40.411 40.833 -79.720 1.00 17.18 428 PHE A C 1
ATOM 424 O O . PHE A 1 62 ? -41.528 40.910 -80.232 1.00 17.23 428 PHE A O 1
ATOM 432 N N . VAL A 1 63 ? -39.921 41.765 -78.908 1.00 19.16 429 VAL A N 1
ATOM 433 C CA . VAL A 1 63 ? -40.667 42.979 -78.603 1.00 13.40 429 VAL A CA 1
ATOM 434 C C . VAL A 1 63 ? -40.404 44.036 -79.670 1.00 10.97 429 VAL A C 1
ATOM 435 O O . VAL A 1 63 ? -39.262 44.436 -79.881 1.00 9.48 429 VAL A O 1
ATOM 439 N N . LEU A 1 64 ? -41.465 44.478 -80.342 1.00 10.50 430 LEU A N 1
ATOM 440 C CA . LEU A 1 64 ? -41.341 45.418 -81.454 1.00 10.31 430 LEU A CA 1
ATOM 441 C C . LEU A 1 64 ? -40.673 46.724 -81.036 1.00 10.25 430 LEU A C 1
ATOM 442 O O . LEU A 1 64 ? -40.850 47.183 -79.907 1.00 14.34 430 LEU A O 1
ATOM 447 N N . PRO A 1 65 ? -39.896 47.324 -81.951 1.00 10.64 431 PRO A N 1
ATOM 448 C CA . PRO A 1 65 ? -39.181 48.573 -81.675 1.00 7.92 431 PRO A CA 1
ATOM 449 C C . PRO A 1 65 ? -40.115 49.756 -81.461 1.00 8.23 431 PRO A C 1
ATOM 450 O O . PRO A 1 65 ? -41.148 49.863 -82.122 1.00 10.66 431 PRO A O 1
ATOM 454 N N . TYR A 1 66 ? -39.742 50.630 -80.533 1.00 10.93 432 TYR A N 1
ATOM 455 C CA . TYR A 1 66 ? -40.482 51.856 -80.275 1.00 8.41 432 TYR A CA 1
ATOM 456 C C . TYR A 1 66 ? -39.629 52.808 -79.451 1.00 8.52 432 TYR A C 1
ATOM 457 O O . TYR A 1 66 ? -38.600 52.417 -78.902 1.00 7.25 432 TYR A O 1
ATOM 466 N N . HIS A 1 67 ? -40.055 54.063 -79.378 1.00 10.03 433 HIS A N 1
ATOM 467 C CA . HIS A 1 67 ? -39.440 55.018 -78.469 1.00 6.94 433 HIS A CA 1
ATOM 468 C C . HIS A 1 67 ? -40.533 55.721 -77.684 1.00 6.66 433 HIS A C 1
ATOM 469 O O . HIS A 1 67 ? -41.702 55.683 -78.067 1.00 8.98 433 HIS A O 1
ATOM 476 N N . LYS A 1 68 ? -40.157 56.352 -76.580 1.00 6.16 434 LYS A N 1
ATOM 477 C CA . LYS A 1 68 ? -41.121 57.095 -75.785 1.00 4.78 434 LYS A CA 1
ATOM 478 C C . LYS A 1 68 ? -40.545 58.420 -75.313 1.00 6.28 434 LYS A C 1
ATOM 479 O O . LYS A 1 68 ? -39.330 58.599 -75.247 1.00 12.99 434 LYS A O 1
ATOM 485 N N . ASP A 1 69 ? -41.437 59.348 -74.994 1.00 8.60 435 ASP A N 1
ATOM 486 C CA . ASP A 1 69 ? -41.050 60.656 -74.489 1.00 3.87 435 ASP A CA 1
ATOM 487 C C . ASP A 1 69 ? -40.805 60.598 -72.985 1.00 6.83 435 ASP A C 1
ATOM 488 O O . ASP A 1 69 ? -41.418 61.337 -72.213 1.00 12.72 435 ASP A O 1
ATOM 493 N N . ALA A 1 70 ? -39.902 59.712 -72.578 1.00 5.24 436 ALA A N 1
ATOM 494 C CA . ALA A 1 70 ? -39.617 59.490 -71.167 1.00 5.79 436 ALA A CA 1
ATOM 495 C C . ALA A 1 70 ? -38.295 58.758 -70.977 1.00 5.76 436 ALA A C 1
ATOM 496 O O . ALA A 1 70 ? -37.960 57.855 -71.744 1.00 10.85 436 ALA A O 1
ATOM 498 N N . GLU A 1 71 ? -37.544 59.154 -69.956 1.00 3.87 437 GLU A N 1
ATOM 499 C CA . GLU A 1 71 ? -36.343 58.426 -69.568 1.00 7.04 437 GLU A CA 1
ATOM 500 C C . GLU A 1 71 ? -36.740 57.133 -68.865 1.00 11.85 437 GLU A C 1
ATOM 501 O O . GLU A 1 71 ? -37.833 57.039 -68.310 1.00 13.09 437 GLU A O 1
ATOM 507 N N . SER A 1 72 ? -35.861 56.136 -68.887 1.00 7.86 438 SER A N 1
ATOM 508 C CA . SER A 1 72 ? -36.188 54.844 -68.292 1.00 6.12 438 SER A CA 1
ATOM 509 C C . SER A 1 72 ? -35.026 54.177 -67.570 1.00 9.93 438 SER A C 1
ATOM 510 O O . SER A 1 72 ? -33.890 54.187 -68.041 1.00 10.80 438 SER A O 1
ATOM 513 N N . VAL A 1 73 ? -35.336 53.599 -66.414 1.00 7.52 439 VAL A N 1
ATOM 514 C CA . VAL A 1 73 ? -34.422 52.709 -65.714 1.00 7.35 439 VAL A CA 1
ATOM 515 C C . VAL A 1 73 ? -35.073 51.333 -65.642 1.00 12.20 439 VAL A C 1
ATOM 516 O O . VAL A 1 73 ? -36.195 51.197 -65.158 1.00 13.25 439 VAL A O 1
ATOM 520 N N . ILE A 1 74 ? -34.372 50.319 -66.138 1.00 10.42 440 ILE A N 1
ATOM 521 C CA . ILE A 1 74 ? -34.946 48.984 -66.263 1.00 7.83 440 ILE A CA 1
ATOM 522 C C . ILE A 1 74 ? -34.282 47.975 -65.330 1.00 9.56 440 ILE A C 1
ATOM 523 O O . ILE A 1 74 ? -33.058 47.927 -65.224 1.00 10.95 440 ILE A O 1
ATOM 528 N N . VAL A 1 75 ? -35.101 47.178 -64.650 1.00 8.41 441 VAL A N 1
ATOM 529 C CA . VAL A 1 75 ? -34.607 46.076 -63.833 1.00 7.63 441 VAL A CA 1
ATOM 530 C C . VAL A 1 75 ? -35.205 44.753 -64.301 1.00 14.65 441 VAL A C 1
ATOM 531 O O . VAL A 1 75 ? -36.425 44.616 -64.392 1.00 15.11 441 VAL A O 1
ATOM 535 N N . VAL A 1 76 ? -34.346 43.783 -64.603 1.00 12.36 442 VAL A N 1
ATOM 536 C CA . VAL A 1 76 ? -34.810 42.455 -64.988 1.00 11.38 442 VAL A CA 1
ATOM 537 C C . VAL A 1 76 ? -35.093 41.618 -63.747 1.00 9.86 442 VAL A C 1
ATOM 538 O O . VAL A 1 76 ? -34.187 41.306 -62.977 1.00 11.39 442 VAL A O 1
ATOM 542 N N . THR A 1 77 ? -36.356 41.256 -63.559 1.00 8.84 443 THR A N 1
ATOM 543 C CA . THR A 1 77 ? -36.775 40.558 -62.353 1.00 10.09 443 THR A CA 1
ATOM 544 C C . THR A 1 77 ? -37.020 39.071 -62.582 1.00 18.05 443 THR A C 1
ATOM 545 O O . THR A 1 77 ? -37.364 38.348 -61.647 1.00 19.06 443 THR A O 1
ATOM 549 N N . ARG A 1 78 ? -36.845 38.618 -63.820 1.00 16.45 444 ARG A N 1
ATOM 550 C CA . ARG A 1 78 ? -37.023 37.206 -64.145 1.00 14.88 444 ARG A CA 1
ATOM 551 C C . ARG A 1 78 ? -36.534 36.868 -65.549 1.00 13.02 444 ARG A C 1
ATOM 552 O O . ARG A 1 78 ? -36.885 37.540 -66.517 1.00 18.20 444 ARG A O 1
ATOM 560 N N . GLY A 1 79 ? -35.720 35.823 -65.647 1.00 10.34 445 GLY A N 1
ATOM 561 C CA . GLY A 1 79 ? -35.278 35.310 -66.930 1.00 16.22 445 GLY A CA 1
ATOM 562 C C . GLY A 1 79 ? -34.060 36.005 -67.507 1.00 14.43 445 GLY A C 1
ATOM 563 O O . GLY A 1 79 ? -33.233 36.551 -66.777 1.00 13.34 445 GLY A O 1
ATOM 564 N N . ARG A 1 80 ? -33.949 35.966 -68.831 1.00 11.05 446 ARG A N 1
ATOM 565 C CA . ARG A 1 80 ? -32.872 36.645 -69.542 1.00 11.10 446 ARG A CA 1
ATOM 566 C C . ARG A 1 80 ? -33.427 37.436 -70.720 1.00 17.51 446 ARG A C 1
ATOM 567 O O . ARG A 1 80 ? -34.551 37.198 -71.164 1.00 20.73 446 ARG A O 1
ATOM 575 N N . ALA A 1 81 ? -32.632 38.375 -71.222 1.00 20.00 447 ALA A N 1
ATOM 576 C CA . ALA A 1 81 ? -33.029 39.172 -72.376 1.00 15.54 447 ALA A CA 1
ATOM 577 C C . ALA A 1 81 ? -31.841 39.859 -73.028 1.00 13.88 447 ALA A C 1
ATOM 578 O O . ALA A 1 81 ? -30.825 40.119 -72.385 1.00 15.18 447 ALA A O 1
ATOM 580 N N . THR A 1 82 ? -31.978 40.140 -74.318 1.00 14.50 448 THR A N 1
ATOM 581 C CA . THR A 1 82 ? -31.041 41.005 -75.015 1.00 13.22 448 THR A CA 1
ATOM 582 C C . THR A 1 82 ? -31.761 42.299 -75.356 1.00 14.70 448 THR A C 1
ATOM 583 O O . THR A 1 82 ? -32.753 42.292 -76.084 1.00 15.32 448 THR A O 1
ATOM 587 N N . LEU A 1 83 ? -31.277 43.408 -74.811 1.00 11.28 449 LEU A N 1
ATOM 588 C CA . LEU A 1 83 ? -31.897 44.696 -75.079 1.00 8.40 449 LEU A CA 1
ATOM 589 C C . LEU A 1 83 ? -31.045 45.511 -76.036 1.00 12.75 449 LEU A C 1
ATOM 590 O O . LEU A 1 83 ? -29.834 45.630 -75.861 1.00 14.23 449 LEU A O 1
ATOM 595 N N . THR A 1 84 ? -31.691 46.068 -77.053 1.00 13.06 450 THR A N 1
ATOM 596 C CA . THR A 1 84 ? -31.006 46.880 -78.045 1.00 10.65 450 THR A CA 1
ATOM 597 C C . THR A 1 84 ? -31.767 48.176 -78.273 1.00 10.61 450 THR A C 1
ATOM 598 O O . THR A 1 84 ? -32.987 48.165 -78.429 1.00 13.16 450 THR A O 1
ATOM 602 N N . PHE A 1 85 ? -31.053 49.297 -78.274 1.00 10.01 451 PHE A N 1
ATOM 603 C CA . PHE A 1 85 ? -31.670 50.559 -78.652 1.00 7.71 451 PHE A CA 1
ATOM 604 C C . PHE A 1 85 ? -30.756 51.379 -79.550 1.00 12.42 451 PHE A C 1
ATOM 605 O O . PHE A 1 85 ? -29.535 51.372 -79.391 1.00 16.06 451 PHE A O 1
ATOM 613 N N . VAL A 1 86 ? -31.361 52.078 -80.504 1.00 8.84 452 VAL A N 1
ATOM 614 C CA . VAL A 1 86 ? -30.615 52.906 -81.439 1.00 15.13 452 VAL A CA 1
ATOM 615 C C . VAL A 1 86 ? -30.954 54.379 -81.248 1.00 17.70 452 VAL A C 1
ATOM 616 O O . VAL A 1 86 ? -32.067 54.728 -80.852 1.00 15.29 452 VAL A O 1
ATOM 620 N N . SER A 1 87 ? -29.980 55.239 -81.522 1.00 18.46 453 SER A N 1
ATOM 621 C CA . SER A 1 87 ? -30.179 56.678 -81.449 1.00 15.93 453 SER A CA 1
ATOM 622 C C . SER A 1 87 ? -29.257 57.372 -82.440 1.00 27.30 453 SER A C 1
ATOM 623 O O . SER A 1 87 ? -28.036 57.222 -82.370 1.00 30.97 453 SER A O 1
ATOM 626 N N . GLN A 1 88 ? -29.854 58.124 -83.361 1.00 24.02 454 GLN A N 1
ATOM 627 C CA . GLN A 1 88 ? -29.126 58.771 -84.450 1.00 21.66 454 GLN A CA 1
ATOM 628 C C . GLN A 1 88 ? -28.350 57.744 -85.272 1.00 23.40 454 GLN A C 1
ATOM 629 O O . GLN A 1 88 ? -28.919 57.071 -86.132 1.00 23.11 454 GLN A O 1
ATOM 631 N N . GLU A 1 89 ? -27.054 57.620 -85.005 1.00 22.17 455 GLU A N 1
ATOM 632 C CA . GLU A 1 89 ? -26.215 56.698 -85.764 1.00 32.38 455 GLU A CA 1
ATOM 633 C C . GLU A 1 89 ? -25.551 55.654 -84.871 1.00 32.57 455 GLU A C 1
ATOM 634 O O . GLU A 1 89 ? -24.786 54.814 -85.347 1.00 34.65 455 GLU A O 1
ATOM 636 N N . ARG A 1 90 ? -25.846 55.706 -83.577 1.00 29.83 456 ARG A N 1
ATOM 637 C CA . ARG A 1 90 ? -25.262 54.764 -82.629 1.00 28.95 456 ARG A CA 1
ATOM 638 C C . ARG A 1 90 ? -26.257 53.682 -82.224 1.00 21.63 456 ARG A C 1
ATOM 639 O O . ARG A 1 90 ? -27.436 53.958 -82.001 1.00 20.56 456 ARG A O 1
ATOM 643 N N . ARG A 1 91 ? -25.773 52.447 -82.139 1.00 24.77 457 ARG A N 1
ATOM 644 C CA . ARG A 1 91 ? -26.572 51.349 -81.612 1.00 23.42 457 ARG A CA 1
ATOM 645 C C . ARG A 1 91 ? -25.879 50.713 -80.417 1.00 17.14 457 ARG A C 1
ATOM 646 O O . ARG A 1 91 ? -24.676 50.457 -80.450 1.00 25.96 457 ARG A O 1
ATOM 654 N N . GLU A 1 92 ? -26.642 50.465 -79.360 1.00 16.64 458 GLU A N 1
ATOM 655 C CA . GLU A 1 92 ? -26.117 49.774 -78.195 1.00 15.14 458 GLU A CA 1
ATOM 656 C C . GLU A 1 92 ? -26.957 48.541 -77.897 1.00 14.10 458 GLU A C 1
ATOM 657 O O . GLU A 1 92 ? -28.187 48.607 -77.874 1.00 14.38 458 GLU A O 1
ATOM 663 N N . SER A 1 93 ? -26.286 47.415 -77.681 1.00 13.79 459 SER A N 1
ATOM 664 C CA . SER A 1 93 ? -26.965 46.153 -77.420 1.00 10.60 459 SER A CA 1
ATOM 665 C C . SER A 1 93 ? -26.384 45.490 -76.177 1.00 12.98 459 SER A C 1
ATOM 666 O O . SER A 1 93 ? -25.170 45.487 -75.978 1.00 17.12 459 SER A O 1
ATOM 669 N N . PHE A 1 94 ? -27.254 44.928 -75.343 1.00 14.33 460 PHE A N 1
ATOM 670 C CA . PHE A 1 94 ? -26.828 44.377 -74.061 1.00 10.00 460 PHE A CA 1
ATOM 671 C C . PHE A 1 94 ? -27.493 43.041 -73.751 1.00 12.23 460 PHE A C 1
ATOM 672 O O . PHE A 1 94 ? -28.683 42.860 -73.992 1.00 14.76 460 PHE A O 1
ATOM 680 N N . ASN A 1 95 ? -26.718 42.112 -73.203 1.00 14.72 461 ASN A N 1
ATOM 681 C CA . ASN A 1 95 ? -27.272 40.867 -72.689 1.00 19.80 461 ASN A CA 1
ATOM 682 C C . ASN A 1 95 ? -27.632 41.029 -71.216 1.00 17.97 461 ASN A C 1
ATOM 683 O O . ASN A 1 95 ? -26.755 41.168 -70.367 1.00 14.33 461 ASN A O 1
ATOM 688 N N . LEU A 1 96 ? -28.926 41.020 -70.919 1.00 21.01 462 LEU A N 1
ATOM 689 C CA . LEU A 1 96 ? -29.398 41.317 -69.569 1.00 17.23 462 LEU A CA 1
ATOM 690 C C . LEU A 1 96 ? -29.883 40.077 -68.823 1.00 21.57 462 LEU A C 1
ATOM 691 O O . LEU A 1 96 ? -30.708 39.312 -69.332 1.00 22.76 462 LEU A O 1
ATOM 696 N N . GLU A 1 97 ? -29.347 39.882 -67.618 1.00 17.61 463 GLU A N 1
ATOM 697 C CA . GLU A 1 97 ? -29.781 38.801 -66.733 1.00 16.31 463 GLU A CA 1
ATOM 698 C C . GLU A 1 97 ? -30.620 39.304 -65.562 1.00 11.90 463 GLU A C 1
ATOM 699 O O . GLU A 1 97 ? -30.874 40.499 -65.439 1.00 21.52 463 GLU A O 1
ATOM 705 N N . TYR A 1 98 ? -31.051 38.373 -64.713 1.00 14.06 464 TYR A N 1
ATOM 706 C CA . TYR A 1 98 ? -31.800 38.695 -63.500 1.00 11.91 464 TYR A CA 1
ATOM 707 C C . TYR A 1 98 ? -30.988 39.614 -62.592 1.00 10.75 464 TYR A C 1
ATOM 708 O O . TYR A 1 98 ? -29.822 39.345 -62.305 1.00 9.18 464 TYR A O 1
ATOM 717 N N . GLY A 1 99 ? -31.607 40.701 -62.145 1.00 13.43 465 GLY A N 1
ATOM 718 C CA . GLY A 1 99 ? -30.952 41.620 -61.234 1.00 9.71 465 GLY A CA 1
ATOM 719 C C . GLY A 1 99 ? -30.073 42.642 -61.926 1.00 12.05 465 GLY A C 1
ATOM 720 O O . GLY A 1 99 ? -29.423 43.455 -61.270 1.00 11.89 465 GLY A O 1
ATOM 721 N N . ASP A 1 100 ? -30.045 42.598 -63.254 1.00 12.65 466 ASP A N 1
ATOM 722 C CA . ASP A 1 100 ? -29.322 43.600 -64.024 1.00 12.60 466 ASP A CA 1
ATOM 723 C C . ASP A 1 100 ? -30.148 44.872 -64.139 1.00 9.90 466 ASP A C 1
ATOM 724 O O . ASP A 1 100 ? -31.360 44.822 -64.348 1.00 9.93 466 ASP A O 1
ATOM 729 N N . VAL A 1 101 ? -29.482 46.011 -63.993 1.00 12.03 467 VAL A N 1
ATOM 730 C CA . VAL A 1 101 ? -30.141 47.307 -64.065 1.00 9.97 467 VAL A CA 1
ATOM 731 C C . VAL A 1 101 ? -29.514 48.153 -65.163 1.00 10.90 467 VAL A C 1
ATOM 732 O O . VAL A 1 101 ? -28.292 48.272 -65.241 1.00 17.81 467 VAL A O 1
ATOM 736 N N . ILE A 1 102 ? -30.346 48.739 -66.016 1.00 7.28 468 ILE A N 1
ATOM 737 C CA . ILE A 1 102 ? -29.825 49.521 -67.127 1.00 9.58 468 ILE A CA 1
ATOM 738 C C . ILE A 1 102 ? -30.748 50.673 -67.514 1.00 9.71 468 ILE A C 1
ATOM 739 O O . ILE A 1 102 ? -31.961 50.617 -67.306 1.00 9.54 468 ILE A O 1
ATOM 744 N N . ARG A 1 103 ? -30.153 51.725 -68.065 1.00 12.08 469 ARG A N 1
ATOM 745 C CA . ARG A 1 103 ? -30.898 52.894 -68.509 1.00 7.61 469 ARG A CA 1
ATOM 746 C C . ARG A 1 103 ? -31.107 52.888 -70.019 1.00 11.15 469 ARG A C 1
ATOM 747 O O . ARG A 1 103 ? -30.187 52.595 -70.781 1.00 9.04 469 ARG A O 1
ATOM 755 N N . VAL A 1 104 ? -32.324 53.208 -70.444 1.00 12.60 470 VAL A N 1
ATOM 756 C CA . VAL A 1 104 ? -32.611 53.436 -71.854 1.00 8.80 470 VAL A CA 1
ATOM 757 C C . VAL A 1 104 ? -32.997 54.897 -72.065 1.00 9.90 470 VAL A C 1
ATOM 758 O O . VAL A 1 104 ? -34.077 55.321 -71.653 1.00 13.58 470 VAL A O 1
ATOM 762 N N . PRO A 1 105 ? -32.107 55.673 -72.703 1.00 9.73 471 PRO A N 1
ATOM 763 C CA . PRO A 1 105 ? -32.294 57.112 -72.929 1.00 10.57 471 PRO A CA 1
ATOM 764 C C . PRO A 1 105 ? -33.617 57.440 -73.610 1.00 10.76 471 PRO A C 1
ATOM 765 O O . PRO A 1 105 ? -34.125 56.630 -74.382 1.00 19.13 471 PRO A O 1
ATOM 769 N N . ALA A 1 106 ? -34.168 58.613 -73.317 1.00 10.13 472 ALA A N 1
ATOM 770 C CA . ALA A 1 106 ? -35.401 59.051 -73.956 1.00 8.75 472 ALA A CA 1
ATOM 771 C C . ALA A 1 106 ? -35.175 59.241 -75.450 1.00 12.68 472 ALA A C 1
ATOM 772 O O . ALA A 1 106 ? -34.105 59.678 -75.872 1.00 21.47 472 ALA A O 1
ATOM 774 N N . GLY A 1 107 ? -36.180 58.897 -76.248 1.00 9.17 473 GLY A N 1
ATOM 775 C CA . GLY A 1 107 ? -36.098 59.065 -77.687 1.00 11.92 473 GLY A CA 1
ATOM 776 C C . GLY A 1 107 ? -35.363 57.945 -78.398 1.00 13.06 473 GLY A C 1
ATOM 777 O O . GLY A 1 107 ? -35.437 57.827 -79.618 1.00 16.13 473 GLY A O 1
ATOM 778 N N . ALA A 1 108 ? -34.646 57.124 -77.639 1.00 15.12 474 ALA A N 1
ATOM 779 C CA . ALA A 1 108 ? -33.960 55.974 -78.209 1.00 9.26 474 ALA A CA 1
ATOM 780 C C . ALA A 1 108 ? -34.974 54.916 -78.619 1.00 12.35 474 ALA A C 1
ATOM 781 O O . ALA A 1 108 ? -35.882 54.590 -77.857 1.00 20.12 474 ALA A O 1
ATOM 783 N N . THR A 1 109 ? -34.822 54.392 -79.829 1.00 11.34 475 THR A N 1
ATOM 784 C CA . THR A 1 109 ? -35.706 53.342 -80.320 1.00 8.30 475 THR A CA 1
ATOM 785 C C . THR A 1 109 ? -35.273 51.997 -79.758 1.00 10.20 475 THR A C 1
ATOM 786 O O . THR A 1 109 ? -34.187 51.516 -80.057 1.00 13.04 475 THR A O 1
ATOM 790 N N . GLU A 1 110 ? -36.134 51.392 -78.948 1.00 10.48 476 GLU A N 1
ATOM 791 C CA . GLU A 1 110 ? -35.770 50.201 -78.189 1.00 6.85 476 GLU A CA 1
ATOM 792 C C . GLU A 1 110 ? -36.571 48.963 -78.588 1.00 6.83 476 GLU A C 1
ATOM 793 O O . GLU A 1 110 ? -37.775 49.044 -78.818 1.00 10.66 476 GLU A O 1
ATOM 799 N N . TYR A 1 111 ? -35.898 47.817 -78.667 1.00 7.35 477 TYR A N 1
ATOM 800 C CA . TYR A 1 111 ? -36.589 46.538 -78.812 1.00 9.05 477 TYR A CA 1
ATOM 801 C C . TYR A 1 111 ? -35.923 45.459 -77.958 1.00 13.65 477 TYR A C 1
ATOM 802 O O . TYR A 1 111 ? -34.727 45.531 -77.672 1.00 15.51 477 TYR A O 1
ATOM 811 N N . VAL A 1 112 ? -36.707 44.466 -77.544 1.00 16.88 478 VAL A N 1
ATOM 812 C CA . VAL A 1 112 ? -36.246 43.457 -76.592 1.00 11.72 478 VAL A CA 1
ATOM 813 C C . VAL A 1 112 ? -36.399 42.031 -77.130 1.00 18.88 478 VAL A C 1
ATOM 814 O O . VAL A 1 112 ? -37.377 41.711 -77.809 1.00 14.63 478 VAL A O 1
ATOM 818 N N . ILE A 1 113 ? -35.424 41.182 -76.815 1.00 19.72 479 ILE A N 1
ATOM 819 C CA . ILE A 1 113 ? -35.416 39.792 -77.257 1.00 13.48 479 ILE A CA 1
ATOM 820 C C . ILE A 1 113 ? -35.370 38.818 -76.086 1.00 16.87 479 ILE A C 1
ATOM 821 O O . ILE A 1 113 ? -34.543 38.961 -75.190 1.00 17.82 479 ILE A O 1
ATOM 826 N N . ASN A 1 114 ? -36.252 37.824 -76.098 1.00 18.95 480 ASN A N 1
ATOM 827 C CA . ASN A 1 114 ? -36.155 36.720 -75.153 1.00 17.37 480 ASN A CA 1
ATOM 828 C C . ASN A 1 114 ? -35.719 35.446 -75.874 1.00 24.90 480 ASN A C 1
ATOM 829 O O . ASN A 1 114 ? -36.548 34.695 -76.389 1.00 20.38 480 ASN A O 1
ATOM 834 N N . GLN A 1 115 ? -34.411 35.214 -75.912 1.00 20.79 481 GLN A N 1
ATOM 835 C CA . GLN A 1 115 ? -33.857 34.074 -76.631 1.00 16.21 481 GLN A CA 1
ATOM 836 C C . GLN A 1 115 ? -33.882 32.808 -75.781 1.00 20.77 481 GLN A C 1
ATOM 837 O O . GLN A 1 115 ? -33.383 31.763 -76.198 1.00 27.99 481 GLN A O 1
ATOM 843 N N . ASP A 1 116 ? -34.463 32.901 -74.589 1.00 22.50 482 ASP A N 1
ATOM 844 C CA . ASP A 1 116 ? -34.585 31.739 -73.717 1.00 24.03 482 ASP A CA 1
ATOM 845 C C . ASP A 1 116 ? -35.807 30.921 -74.126 1.00 24.61 482 ASP A C 1
ATOM 846 O O . ASP A 1 116 ? -36.885 31.472 -74.349 1.00 24.30 482 ASP A O 1
ATOM 851 N N . SER A 1 117 ? -35.639 29.608 -74.225 1.00 25.61 483 SER A N 1
ATOM 852 C CA . SER A 1 117 ? -36.710 28.747 -74.708 1.00 23.60 483 SER A CA 1
ATOM 853 C C . SER A 1 117 ? -37.665 28.325 -73.598 1.00 28.13 483 SER A C 1
ATOM 854 O O . SER A 1 117 ? -38.682 27.682 -73.864 1.00 24.02 483 SER A O 1
ATOM 857 N N . ASN A 1 118 ? -37.341 28.676 -72.356 1.00 33.37 484 ASN A N 1
ATOM 858 C CA . ASN A 1 118 ? -38.133 28.202 -71.225 1.00 27.24 484 ASN A CA 1
ATOM 859 C C . ASN A 1 118 ? -38.546 29.273 -70.215 1.00 24.18 484 ASN A C 1
ATOM 860 O O . ASN A 1 118 ? -39.695 29.272 -69.766 1.00 20.26 484 ASN A O 1
ATOM 865 N N . GLU A 1 119 ? -37.627 30.156 -69.828 1.00 23.67 485 GLU A N 1
ATOM 866 C CA . GLU A 1 119 ? -37.959 31.160 -68.820 1.00 19.33 485 GLU A CA 1
ATOM 867 C C . GLU A 1 119 ? -38.620 32.403 -69.399 1.00 16.78 485 GLU A C 1
ATOM 868 O O . GLU A 1 119 ? -38.089 33.064 -70.293 1.00 22.55 485 GLU A O 1
ATOM 874 N N . ARG A 1 120 ? -39.795 32.699 -68.857 1.00 15.53 486 ARG A N 1
ATOM 875 C CA . ARG A 1 120 ? -40.565 33.885 -69.189 1.00 11.19 486 ARG A CA 1
ATOM 876 C C . ARG A 1 120 ? -39.794 35.116 -68.722 1.00 16.10 486 ARG A C 1
ATOM 877 O O . ARG A 1 120 ? -39.212 35.110 -67.638 1.00 21.05 486 ARG A O 1
ATOM 885 N N . LEU A 1 121 ? -39.776 36.165 -69.538 1.00 14.65 487 LEU A N 1
ATOM 886 C CA . LEU A 1 121 ? -39.024 37.373 -69.206 1.00 13.22 487 LEU A CA 1
ATOM 887 C C . LEU A 1 121 ? -39.886 38.403 -68.487 1.00 14.79 487 LEU A C 1
ATOM 888 O O . LEU A 1 121 ? -41.037 38.619 -68.859 1.00 20.23 487 LEU A O 1
ATOM 893 N N . GLU A 1 122 ? -39.331 39.034 -67.457 1.00 13.74 488 GLU A N 1
ATOM 894 C CA . GLU A 1 122 ? -40.009 40.146 -66.802 1.00 13.21 488 GLU A CA 1
ATOM 895 C C . GLU A 1 122 ? -39.071 41.328 -66.587 1.00 12.21 488 GLU A C 1
ATOM 896 O O . GLU A 1 122 ? -37.954 41.172 -66.094 1.00 11.94 488 GLU A O 1
ATOM 902 N N . MET A 1 123 ? -39.541 42.511 -66.967 1.00 13.80 489 MET A N 1
ATOM 903 C CA . MET A 1 123 ? -38.793 43.747 -66.779 1.00 10.93 489 MET A CA 1
ATOM 904 C C . MET A 1 123 ? -39.634 44.772 -66.031 1.00 8.96 489 MET A C 1
ATOM 905 O O . MET A 1 123 ? -40.789 45.009 -66.381 1.00 11.78 489 MET A O 1
ATOM 910 N N . VAL A 1 124 ? -39.054 45.376 -65.000 1.00 10.67 490 VAL A N 1
ATOM 911 C CA . VAL A 1 124 ? -39.726 46.439 -64.263 1.00 7.10 490 VAL A CA 1
ATOM 912 C C . VAL A 1 124 ? -39.061 47.777 -64.557 1.00 8.06 490 VAL A C 1
ATOM 913 O O . VAL A 1 124 ? -37.851 47.927 -64.387 1.00 12.49 490 VAL A O 1
ATOM 917 N N . LYS A 1 125 ? -39.855 48.744 -65.004 1.00 6.27 491 LYS A N 1
ATOM 918 C CA . LYS A 1 125 ? -39.318 50.021 -65.458 1.00 6.51 491 LYS A CA 1
ATOM 919 C C . LYS A 1 125 ? -39.848 51.215 -64.672 1.00 8.92 491 LYS A C 1
ATOM 920 O O . LYS A 1 125 ? -41.044 51.312 -64.401 1.00 11.59 491 LYS A O 1
ATOM 926 N N . LEU A 1 126 ? -38.948 52.126 -64.318 1.00 6.12 492 LEU A N 1
ATOM 927 C CA . LEU A 1 126 ? -39.343 53.428 -63.798 1.00 5.75 492 LEU A CA 1
ATOM 928 C C . LEU A 1 126 ? -39.175 54.475 -64.892 1.00 9.38 492 LEU A C 1
ATOM 929 O O . LEU A 1 126 ? -38.089 54.629 -65.449 1.00 11.97 492 LEU A O 1
ATOM 934 N N . LEU A 1 127 ? -40.252 55.188 -65.199 1.00 10.14 493 LEU A N 1
ATOM 935 C CA . LEU A 1 127 ? -40.232 56.164 -66.282 1.00 8.66 493 LEU A CA 1
ATOM 936 C C . LEU A 1 127 ? -40.306 57.599 -65.766 1.00 7.83 493 LEU A C 1
ATOM 937 O O . LEU A 1 127 ? -41.049 57.898 -64.832 1.00 8.59 493 LEU A O 1
ATOM 942 N N . GLN A 1 128 ? -39.526 58.480 -66.383 1.00 4.93 494 GLN A N 1
ATOM 943 C CA . GLN A 1 128 ? -39.584 59.905 -66.081 1.00 5.45 494 GLN A CA 1
ATOM 944 C C . GLN A 1 128 ? -39.843 60.707 -67.350 1.00 6.94 494 GLN A C 1
ATOM 945 O O . GLN A 1 128 ? -38.910 61.019 -68.088 1.00 8.34 494 GLN A O 1
ATOM 951 N N . PRO A 1 129 ? -41.118 61.037 -67.607 1.00 6.01 495 PRO A N 1
ATOM 952 C CA . PRO A 1 129 ? -41.570 61.793 -68.782 1.00 4.98 495 PRO A CA 1
ATOM 953 C C . PRO A 1 129 ? -40.794 63.090 -69.011 1.00 7.18 495 PRO A C 1
ATOM 954 O O . PRO A 1 129 ? -40.396 63.746 -68.050 1.00 10.18 495 PRO A O 1
ATOM 958 N N . VAL A 1 130 ? -40.586 63.450 -70.274 1.00 7.02 496 VAL A N 1
ATOM 959 C CA . VAL A 1 130 ? -39.833 64.653 -70.613 1.00 5.07 496 VAL A CA 1
ATOM 960 C C . VAL A 1 130 ? -40.742 65.802 -71.045 1.00 5.47 496 VAL A C 1
ATOM 961 O O . VAL A 1 130 ? -40.329 66.959 -71.045 1.00 9.35 496 VAL A O 1
ATOM 965 N N . ASN A 1 131 ? -41.977 65.481 -71.414 1.00 5.17 497 ASN A N 1
ATOM 966 C CA . ASN A 1 131 ? -42.943 66.502 -71.799 1.00 4.50 497 ASN A CA 1
ATOM 967 C C . ASN A 1 131 ? -43.825 66.903 -70.624 1.00 7.62 497 ASN A C 1
ATOM 968 O O . ASN A 1 131 ? -43.334 67.396 -69.611 1.00 12.38 497 ASN A O 1
ATOM 973 N N . ASN A 1 132 ? -45.130 66.695 -70.766 1.00 7.72 498 ASN A N 1
ATOM 974 C CA . ASN A 1 132 ? -46.064 66.979 -69.685 1.00 7.25 498 ASN A CA 1
ATOM 975 C C . ASN A 1 132 ? -45.830 66.033 -68.512 1.00 9.78 498 ASN A C 1
ATOM 976 O O . ASN A 1 132 ? -45.562 64.849 -68.714 1.00 11.44 498 ASN A O 1
ATOM 981 N N . PRO A 1 133 ? -45.922 66.557 -67.280 1.00 14.06 499 PRO A N 1
ATOM 982 C CA . PRO A 1 133 ? -45.608 65.794 -66.066 1.00 11.95 499 PRO A CA 1
ATOM 983 C C . PRO A 1 133 ? -46.439 64.523 -65.906 1.00 7.00 499 PRO A C 1
ATOM 984 O O . PRO A 1 133 ? -47.668 64.578 -65.911 1.00 13.17 499 PRO A O 1
ATOM 988 N N . GLY A 1 134 ? -45.758 63.389 -65.774 1.00 8.36 500 GLY A N 1
ATOM 989 C CA . GLY A 1 134 ? -46.416 62.115 -65.543 1.00 6.91 500 GLY A CA 1
ATOM 990 C C . GLY A 1 134 ? -47.159 61.570 -66.746 1.00 12.35 500 GLY A C 1
ATOM 991 O O . GLY A 1 134 ? -47.981 60.665 -66.616 1.00 17.65 500 GLY A O 1
ATOM 992 N N . GLN A 1 135 ? -46.867 62.116 -67.921 1.00 13.82 501 GLN A N 1
ATOM 993 C CA . GLN A 1 135 ? -47.536 61.700 -69.148 1.00 7.66 501 GLN A CA 1
ATOM 994 C C . GLN A 1 135 ? -46.528 61.228 -70.186 1.00 3.45 501 GLN A C 1
ATOM 995 O O . GLN A 1 135 ? -45.559 61.925 -70.480 1.00 5.49 501 GLN A O 1
ATOM 1001 N N . PHE A 1 136 ? -46.754 60.041 -70.740 1.00 6.77 502 PHE A N 1
ATOM 1002 C CA . PHE A 1 136 ? -45.866 59.517 -71.771 1.00 6.53 502 PHE A CA 1
ATOM 1003 C C . PHE A 1 136 ? -46.640 58.783 -72.860 1.00 8.29 502 PHE A C 1
ATOM 1004 O O . PHE A 1 136 ? -47.788 58.388 -72.666 1.00 12.07 502 PHE A O 1
ATOM 1012 N N . ARG A 1 137 ? -45.998 58.613 -74.010 1.00 8.31 503 ARG A N 1
ATOM 1013 C CA . ARG A 1 137 ? -46.595 57.911 -75.137 1.00 4.70 503 ARG A CA 1
ATOM 1014 C C . ARG A 1 137 ? -45.575 56.991 -75.786 1.00 7.04 503 ARG A C 1
ATOM 1015 O O . ARG A 1 137 ? -44.378 57.260 -75.750 1.00 7.81 503 ARG A O 1
ATOM 1023 N N . GLU A 1 138 ? -46.054 55.905 -76.381 1.00 14.03 504 GLU A N 1
ATOM 1024 C CA . GLU A 1 138 ? -45.179 54.980 -77.088 1.00 7.78 504 GLU A CA 1
ATOM 1025 C C . GLU A 1 138 ? -45.327 55.160 -78.592 1.00 8.28 504 GLU A C 1
ATOM 1026 O O . GLU A 1 138 ? -46.434 55.114 -79.124 1.00 8.34 504 GLU A O 1
ATOM 1032 N N . TYR A 1 139 ? -44.203 55.375 -79.269 1.00 13.25 505 TYR A N 1
ATOM 1033 C CA . TYR A 1 139 ? -44.201 55.620 -80.707 1.00 4.79 505 TYR A CA 1
ATOM 1034 C C . TYR A 1 139 ? -43.644 54.426 -81.475 1.00 7.91 505 TYR A C 1
ATOM 1035 O O . TYR A 1 139 ? -42.451 54.139 -81.403 1.00 6.23 505 TYR A O 1
ATOM 1044 N N . TYR A 1 140 ? -44.508 53.744 -82.220 1.00 10.62 506 TYR A N 1
ATOM 1045 C CA . TYR A 1 140 ? -44.107 52.556 -82.970 1.00 6.97 506 TYR A CA 1
ATOM 1046 C C . TYR A 1 140 ? -43.855 52.848 -84.444 1.00 8.01 506 TYR A C 1
ATOM 1047 O O . TYR A 1 140 ? -44.741 53.324 -85.147 1.00 17.81 506 TYR A O 1
ATOM 1056 N N . ALA A 1 141 ? -42.644 52.559 -84.907 1.00 8.66 507 ALA A N 1
ATOM 1057 C CA . ALA A 1 141 ? -42.316 52.701 -86.322 1.00 10.84 507 ALA A CA 1
ATOM 1058 C C . ALA A 1 141 ? -43.041 51.635 -87.139 1.00 13.06 507 ALA A C 1
ATOM 1059 O O . ALA A 1 141 ? -43.545 51.904 -88.227 1.00 17.28 507 ALA A O 1
ATOM 1061 N N . ALA A 1 142 ? -43.082 50.421 -86.601 1.00 12.58 508 ALA A N 1
ATOM 1062 C CA . ALA A 1 142 ? -43.855 49.332 -87.187 1.00 10.10 508 ALA A CA 1
ATOM 1063 C C . ALA A 1 142 ? -44.866 48.832 -86.165 1.00 13.99 508 ALA A C 1
ATOM 1064 O O . ALA A 1 142 ? -44.508 48.545 -85.023 1.00 12.30 508 ALA A O 1
ATOM 1066 N N . GLY A 1 143 ? -46.128 48.727 -86.568 1.00 13.67 509 GLY A N 1
ATOM 1067 C CA . GLY A 1 143 ? -47.185 48.406 -85.626 1.00 12.69 509 GLY A CA 1
ATOM 1068 C C . GLY A 1 143 ? -47.840 47.048 -85.789 1.00 15.60 509 GLY A C 1
ATOM 1069 O O . GLY A 1 143 ? -47.241 46.109 -86.315 1.00 16.28 509 GLY A O 1
ATOM 1070 N N . ALA A 1 144 ? -49.079 46.951 -85.313 1.00 13.37 510 ALA A N 1
ATOM 1071 C CA . ALA A 1 144 ? -49.882 45.739 -85.429 1.00 15.25 510 ALA A CA 1
ATOM 1072 C C . ALA A 1 144 ? -51.328 46.123 -85.726 1.00 20.44 510 ALA A C 1
ATOM 1073 O O . ALA A 1 144 ? -51.603 47.280 -86.044 1.00 27.46 510 ALA A O 1
ATOM 1075 N N . GLN A 1 145 ? -52.250 45.167 -85.620 1.00 20.98 511 GLN A N 1
ATOM 1076 C CA . GLN A 1 145 ? -53.655 45.436 -85.944 1.00 24.75 511 GLN A CA 1
ATOM 1077 C C . GLN A 1 145 ? -54.285 46.517 -85.074 1.00 24.39 511 GLN A C 1
ATOM 1078 O O . GLN A 1 145 ? -55.178 47.233 -85.526 1.00 32.51 511 GLN A O 1
ATOM 1084 N N . SER A 1 146 ? -53.827 46.638 -83.833 1.00 21.69 512 SER A N 1
ATOM 1085 C CA . SER A 1 146 ? -54.405 47.615 -82.922 1.00 22.69 512 SER A CA 1
ATOM 1086 C C . SER A 1 146 ? -53.349 48.561 -82.361 1.00 27.82 512 SER A C 1
ATOM 1087 O O . SER A 1 146 ? -53.573 49.232 -81.355 1.00 26.00 512 SER A O 1
ATOM 1090 N N . THR A 1 147 ? -52.202 48.612 -83.028 1.00 27.19 513 THR A N 1
ATOM 1091 C CA . THR A 1 147 ? -51.174 49.598 -82.725 1.00 20.72 513 THR A CA 1
ATOM 1092 C C . THR A 1 147 ? -50.672 50.208 -84.025 1.00 18.28 513 THR A C 1
ATOM 1093 O O . THR A 1 147 ? -50.082 49.518 -84.854 1.00 21.38 513 THR A O 1
ATOM 1097 N N . GLU A 1 148 ? -50.916 51.501 -84.202 1.00 17.72 514 GLU A N 1
ATOM 1098 C CA . GLU A 1 148 ? -50.611 52.165 -85.463 1.00 21.92 514 GLU A CA 1
ATOM 1099 C C . GLU A 1 148 ? -49.162 52.628 -85.550 1.00 14.76 514 GLU A C 1
ATOM 1100 O O . GLU A 1 148 ? -48.594 53.114 -84.575 1.00 15.67 514 GLU A O 1
ATOM 1106 N N . SER A 1 149 ? -48.572 52.465 -86.729 1.00 13.09 515 SER A N 1
ATOM 1107 C CA . SER A 1 149 ? -47.262 53.028 -87.016 1.00 14.97 515 SER A CA 1
ATOM 1108 C C . SER A 1 149 ? -47.389 54.535 -87.197 1.00 19.19 515 SER A C 1
ATOM 1109 O O . SER A 1 149 ? -48.317 55.004 -87.855 1.00 23.27 515 SER A O 1
ATOM 1112 N N . TYR A 1 150 ? -46.467 55.299 -86.619 1.00 22.52 516 TYR A N 1
ATOM 1113 C CA . TYR A 1 150 ? -46.565 56.753 -86.706 1.00 17.46 516 TYR A CA 1
ATOM 1114 C C . TYR A 1 150 ? -46.190 57.258 -88.095 1.00 12.86 516 TYR A C 1
ATOM 1115 O O . TYR A 1 150 ? -46.524 58.384 -88.459 1.00 16.62 516 TYR A O 1
ATOM 1124 N N . LEU A 1 151 ? -45.502 56.425 -88.870 1.00 16.65 517 LEU A N 1
ATOM 1125 C CA . LEU A 1 151 ? -45.145 56.783 -90.239 1.00 10.84 517 LEU A CA 1
ATOM 1126 C C . LEU A 1 151 ? -46.374 56.857 -91.142 1.00 15.19 517 LEU A C 1
ATOM 1127 O O . LEU A 1 151 ? -46.395 57.615 -92.108 1.00 19.58 517 LEU A O 1
ATOM 1132 N N . ARG A 1 152 ? -47.398 56.075 -90.815 1.00 11.50 518 ARG A N 1
ATOM 1133 C CA . ARG A 1 152 ? -48.599 55.992 -91.641 1.00 14.76 518 ARG A CA 1
ATOM 1134 C C . ARG A 1 152 ? -49.524 57.184 -91.397 1.00 12.47 518 ARG A C 1
ATOM 1135 O O . ARG A 1 152 ? -50.530 57.361 -92.084 1.00 16.87 518 ARG A O 1
ATOM 1143 N N . VAL A 1 153 ? -49.169 58.014 -90.424 1.00 14.04 519 VAL A N 1
ATOM 1144 C CA . VAL A 1 153 ? -49.975 59.181 -90.099 1.00 16.54 519 VAL A CA 1
ATOM 1145 C C . VAL A 1 153 ? -49.770 60.283 -91.137 1.00 17.05 519 VAL A C 1
ATOM 1146 O O . VAL A 1 153 ? -50.697 61.031 -91.456 1.00 15.28 519 VAL A O 1
ATOM 1150 N N . PHE A 1 154 ? -48.554 60.368 -91.669 1.00 15.58 520 PHE A N 1
ATOM 1151 C CA . PHE A 1 154 ? -48.225 61.363 -92.682 1.00 13.76 520 PHE A CA 1
ATOM 1152 C C . PHE A 1 154 ? -49.024 61.147 -93.963 1.00 16.38 520 PHE A C 1
ATOM 1153 O O . PHE A 1 154 ? -49.532 60.054 -94.215 1.00 19.08 520 PHE A O 1
ATOM 1161 N N . SER A 1 155 ? -49.133 62.198 -94.767 1.00 21.22 521 SER A N 1
ATOM 1162 C CA . SER A 1 155 ? -49.743 62.091 -96.085 1.00 12.05 521 SER A CA 1
ATOM 1163 C C . SER A 1 155 ? -48.822 61.294 -96.999 1.00 15.68 521 SER A C 1
ATOM 1164 O O . SER A 1 155 ? -47.606 61.296 -96.810 1.00 17.83 521 SER A O 1
ATOM 1167 N N . ASN A 1 156 ? -49.396 60.611 -97.985 1.00 15.77 522 ASN A N 1
ATOM 1168 C CA . ASN A 1 156 ? -48.610 59.761 -98.876 1.00 12.76 522 ASN A CA 1
ATOM 1169 C C . ASN A 1 156 ? -47.553 60.515 -99.674 1.00 12.91 522 ASN A C 1
ATOM 1170 O O . ASN A 1 156 ? -46.452 60.006 -99.878 1.00 15.16 522 ASN A O 1
ATOM 1175 N N . ASP A 1 157 ? -47.886 61.722 -100.122 1.00 11.40 523 ASP A N 1
ATOM 1176 C CA . ASP A 1 157 ? -46.965 62.511 -100.934 1.00 14.07 523 ASP A CA 1
ATOM 1177 C C . ASP A 1 157 ? -45.670 62.793 -100.179 1.00 9.10 523 ASP A C 1
ATOM 1178 O O . ASP A 1 157 ? -44.588 62.807 -100.763 1.00 16.41 523 ASP A O 1
ATOM 1183 N N . ILE A 1 158 ? -45.790 63.007 -98.874 1.00 14.67 524 ILE A N 1
ATOM 1184 C CA . ILE A 1 158 ? -44.634 63.261 -98.026 1.00 14.98 524 ILE A CA 1
ATOM 1185 C C . ILE A 1 158 ? -43.785 62.002 -97.870 1.00 11.10 524 ILE A C 1
ATOM 1186 O O . ILE A 1 158 ? -42.558 62.052 -97.965 1.00 14.29 524 ILE A O 1
ATOM 1191 N N . LEU A 1 159 ? -44.444 60.872 -97.651 1.00 7.86 525 LEU A N 1
ATOM 1192 C CA . LEU A 1 159 ? -43.743 59.607 -97.482 1.00 12.09 525 LEU A CA 1
ATOM 1193 C C . LEU A 1 159 ? -43.012 59.171 -98.753 1.00 14.47 525 LEU A C 1
ATOM 1194 O O . LEU A 1 159 ? -41.855 58.752 -98.687 1.00 12.63 525 LEU A O 1
ATOM 1199 N N . VAL A 1 160 ? -43.677 59.268 -99.903 1.00 9.15 526 VAL A N 1
ATOM 1200 C CA . VAL A 1 160 ? -43.065 58.843 -101.162 1.00 11.39 526 VAL A CA 1
ATOM 1201 C C . VAL A 1 160 ? -41.897 59.745 -101.553 1.00 12.27 526 VAL A C 1
ATOM 1202 O O . VAL A 1 160 ? -40.939 59.287 -102.168 1.00 15.53 526 VAL A O 1
ATOM 1206 N N . ALA A 1 161 ? -41.970 61.020 -101.186 1.00 9.84 527 ALA A N 1
ATOM 1207 C CA . ALA A 1 161 ? -40.921 61.967 -101.535 1.00 8.75 527 ALA A CA 1
ATOM 1208 C C . ALA A 1 161 ? -39.717 61.802 -100.618 1.00 17.28 527 ALA A C 1
ATOM 1209 O O . ALA A 1 161 ? -38.574 61.800 -101.072 1.00 19.28 527 ALA A O 1
ATOM 1211 N N . ALA A 1 162 ? -39.984 61.659 -99.323 1.00 15.60 528 ALA A N 1
ATOM 1212 C CA . ALA A 1 162 ? -38.926 61.537 -98.328 1.00 8.29 528 ALA A CA 1
ATOM 1213 C C . ALA A 1 162 ? -38.150 60.235 -98.488 1.00 10.24 528 ALA A C 1
ATOM 1214 O O . ALA A 1 162 ? -36.920 60.232 -98.483 1.00 13.14 528 ALA A O 1
ATOM 1216 N N . LEU A 1 163 ? -38.874 59.131 -98.633 1.00 9.66 529 LEU A N 1
ATOM 1217 C CA . LEU A 1 163 ? -38.250 57.818 -98.739 1.00 10.07 529 LEU A CA 1
ATOM 1218 C C . LEU A 1 163 ? -37.811 57.494 -100.164 1.00 17.77 529 LEU A C 1
ATOM 1219 O O . LEU A 1 163 ? -37.027 56.567 -100.378 1.00 19.61 529 LEU A O 1
ATOM 1224 N N . ASN A 1 164 ? -38.320 58.263 -101.125 1.00 13.48 530 ASN A N 1
ATOM 1225 C CA . ASN A 1 164 ? -38.099 58.010 -102.549 1.00 10.84 530 ASN A CA 1
ATOM 1226 C C . ASN A 1 164 ? -38.546 56.594 -102.912 1.00 15.27 530 ASN A C 1
ATOM 1227 O O . ASN A 1 164 ? -37.756 55.780 -103.387 1.00 14.39 530 ASN A O 1
ATOM 1232 N N . THR A 1 165 ? -39.825 56.315 -102.678 1.00 13.04 531 THR A N 1
ATOM 1233 C CA . THR A 1 165 ? -40.395 54.988 -102.887 1.00 13.14 531 THR A CA 1
ATOM 1234 C C . THR A 1 165 ? -41.840 55.119 -103.359 1.00 10.72 531 THR A C 1
ATOM 1235 O O . THR A 1 165 ? -42.603 55.904 -102.800 1.00 13.44 531 THR A O 1
ATOM 1239 N N . PRO A 1 166 ? -42.216 54.362 -104.403 1.00 13.10 532 PRO A N 1
ATOM 1240 C CA . PRO A 1 166 ? -43.563 54.463 -104.975 1.00 12.90 532 PRO A CA 1
ATOM 1241 C C . PRO A 1 166 ? -44.690 54.176 -103.987 1.00 11.93 532 PRO A C 1
ATOM 1242 O O . PRO A 1 166 ? -44.545 53.361 -103.071 1.00 10.59 532 PRO A O 1
ATOM 1246 N N . ARG A 1 167 ? -45.807 54.864 -104.203 1.00 14.81 533 ARG A N 1
ATOM 1247 C CA . ARG A 1 167 ? -47.020 54.737 -103.404 1.00 11.07 533 ARG A CA 1
ATOM 1248 C C . ARG A 1 167 ? -47.434 53.275 -103.225 1.00 14.75 533 ARG A C 1
ATOM 1249 O O . ARG A 1 167 ? -47.968 52.884 -102.188 1.00 18.22 533 ARG A O 1
ATOM 1257 N N . ASP A 1 168 ? -47.171 52.474 -104.253 1.00 19.24 534 ASP A N 1
ATOM 1258 C CA . ASP A 1 168 ? -47.566 51.069 -104.282 1.00 18.54 534 ASP A CA 1
ATOM 1259 C C . ASP A 1 168 ? -46.819 50.240 -103.239 1.00 17.77 534 ASP A C 1
ATOM 1260 O O . ASP A 1 168 ? -47.411 49.387 -102.580 1.00 18.62 534 ASP A O 1
ATOM 1265 N N . ARG A 1 169 ? -45.522 50.491 -103.088 1.00 15.25 535 ARG A N 1
ATOM 1266 C CA . ARG A 1 169 ? -44.718 49.740 -102.126 1.00 16.74 535 ARG A CA 1
ATOM 1267 C C . ARG A 1 169 ? -44.966 50.164 -100.681 1.00 21.97 535 ARG A C 1
ATOM 1268 O O . ARG A 1 169 ? -44.822 49.360 -99.758 1.00 22.02 535 ARG A O 1
ATOM 1276 N N . LEU A 1 170 ? -45.336 51.424 -100.487 1.00 19.28 536 LEU A N 1
ATOM 1277 C CA . LEU A 1 170 ? -45.648 51.916 -99.151 1.00 10.84 536 LEU A CA 1
ATOM 1278 C C . LEU A 1 170 ? -46.944 51.311 -98.634 1.00 15.90 536 LEU A C 1
ATOM 1279 O O . LEU A 1 170 ? -47.043 50.936 -97.469 1.00 20.96 536 LEU A O 1
ATOM 1284 N N . GLU A 1 171 ? -47.935 51.217 -99.514 1.00 16.18 537 GLU A N 1
ATOM 1285 C CA . GLU A 1 171 ? -49.250 50.707 -99.146 1.00 19.33 537 GLU A CA 1
ATOM 1286 C C . GLU A 1 171 ? -49.159 49.241 -98.731 1.00 21.95 537 GLU A C 1
ATOM 1287 O O . GLU A 1 171 ? -49.989 48.744 -97.969 1.00 26.33 537 GLU A O 1
ATOM 1290 N N . ARG A 1 172 ? -48.122 48.565 -99.212 1.00 21.31 538 ARG A N 1
ATOM 1291 C CA . ARG A 1 172 ? -47.918 47.152 -98.933 1.00 17.74 538 ARG A CA 1
ATOM 1292 C C . ARG A 1 172 ? -46.942 46.964 -97.780 1.00 16.07 538 ARG A C 1
ATOM 1293 O O . ARG A 1 172 ? -46.944 45.928 -97.109 1.00 15.87 538 ARG A O 1
ATOM 1301 N N . PHE A 1 173 ? -46.102 47.973 -97.571 1.00 22.41 539 PHE A N 1
ATOM 1302 C CA . PHE A 1 173 ? -45.216 48.016 -96.422 1.00 16.49 539 PHE A CA 1
ATOM 1303 C C . PHE A 1 173 ? -46.027 48.048 -95.141 1.00 16.95 539 PHE A C 1
ATOM 1304 O O . PHE A 1 173 ? -45.655 47.443 -94.138 1.00 18.54 539 PHE A O 1
ATOM 1312 N N . PHE A 1 174 ? -47.144 48.764 -95.196 1.00 18.83 540 PHE A N 1
ATOM 1313 C CA . PHE A 1 174 ? -48.010 48.954 -94.045 1.00 13.26 540 PHE A CA 1
ATOM 1314 C C . PHE A 1 174 ? -48.955 47.778 -93.798 1.00 16.87 540 PHE A C 1
ATOM 1315 O O . PHE A 1 174 ? -49.225 47.433 -92.649 1.00 24.31 540 PHE A O 1
ATOM 1323 N N . ASP A 1 175 ? -49.457 47.161 -94.864 1.00 23.10 541 ASP A N 1
ATOM 1324 C CA . ASP A 1 175 ? -50.346 46.008 -94.711 1.00 22.16 541 ASP A CA 1
ATOM 1325 C C . ASP A 1 175 ? -49.614 44.793 -94.154 1.00 16.37 541 ASP A C 1
ATOM 1326 O O . ASP A 1 175 ? -50.211 43.956 -93.479 1.00 20.24 541 ASP A O 1
ATOM 1331 N N . GLN A 1 176 ? -48.318 44.703 -94.427 1.00 16.21 542 GLN A N 1
ATOM 1332 C CA . GLN A 1 176 ? -47.504 43.627 -93.870 1.00 15.54 542 GLN A CA 1
ATOM 1333 C C . GLN A 1 176 ? -47.378 43.729 -92.353 1.00 21.30 542 GLN A C 1
ATOM 1334 O O . GLN A 1 176 ? -46.918 42.794 -91.699 1.00 23.80 542 GLN A O 1
ATOM 1340 N N . GLN A 1 177 ? -47.789 44.865 -91.798 1.00 19.90 543 GLN A N 1
ATOM 1341 C CA . GLN A 1 177 ? -47.697 45.087 -90.360 1.00 11.96 543 GLN A CA 1
ATOM 1342 C C . GLN A 1 177 ? -48.993 44.776 -89.628 1.00 15.71 543 GLN A C 1
ATOM 1343 O O . GLN A 1 177 ? -48.968 44.351 -88.475 1.00 20.27 543 GLN A O 1
ATOM 1349 N N . GLU A 1 178 ? -50.130 44.982 -90.281 1.00 13.85 544 GLU A N 1
ATOM 1350 C CA . GLU A 1 178 ? -51.392 44.640 -89.640 1.00 22.84 544 GLU A CA 1
ATOM 1351 C C . GLU A 1 178 ? -51.767 43.170 -89.884 1.00 20.90 544 GLU A C 1
ATOM 1352 O O . GLU A 1 178 ? -52.938 42.802 -89.831 1.00 26.84 544 GLU A O 1
ATOM 1358 N N . GLN A 1 179 ? -50.765 42.341 -90.165 1.00 19.32 545 GLN A N 1
ATOM 1359 C CA . GLN A 1 179 ? -50.956 40.904 -90.297 1.00 21.90 545 GLN A CA 1
ATOM 1360 C C . GLN A 1 179 ? -50.758 40.276 -88.926 1.00 18.64 545 GLN A C 1
ATOM 1361 O O . GLN A 1 179 ? -51.514 39.397 -88.529 1.00 28.61 545 GLN A O 1
ATOM 1367 N N . ARG A 1 180 ? -49.759 40.742 -88.179 1.00 19.01 546 ARG A N 1
ATOM 1368 C CA A ARG A 1 180 ? -49.506 40.250 -86.828 0.50 20.54 546 ARG A CA 1
ATOM 1369 C CA B ARG A 1 180 ? -49.536 40.220 -86.827 0.50 20.69 546 ARG A CA 1
ATOM 1370 C C . ARG A 1 180 ? -50.329 41.062 -85.860 1.00 16.12 546 ARG A C 1
ATOM 1371 O O . ARG A 1 180 ? -50.560 42.258 -86.134 1.00 20.19 546 ARG A O 1
ATOM 1386 N N . GLU A 1 181 ? -50.734 40.439 -84.749 1.00 19.76 547 GLU A N 1
ATOM 1387 C CA . GLU A 1 181 ? -51.515 41.103 -83.721 1.00 20.48 547 GLU A CA 1
ATOM 1388 C C . GLU A 1 181 ? -50.738 41.075 -82.411 1.00 16.79 547 GLU A C 1
ATOM 1389 O O . GLU A 1 181 ? -50.482 40.000 -81.851 1.00 29.05 547 GLU A O 1
ATOM 1395 N N . GLY A 1 182 ? -50.366 42.255 -81.921 1.00 18.52 548 GLY A N 1
ATOM 1396 C CA . GLY A 1 182 ? -49.542 42.323 -80.730 1.00 21.54 548 GLY A CA 1
ATOM 1397 C C . GLY A 1 182 ? -48.201 42.990 -80.985 1.00 15.04 548 GLY A C 1
ATOM 1398 O O . GLY A 1 182 ? -47.624 42.845 -82.064 1.00 17.40 548 GLY A O 1
ATOM 1399 N N . VAL A 1 183 ? -47.698 43.721 -79.992 1.00 15.41 549 VAL A N 1
ATOM 1400 C CA . VAL A 1 183 ? -46.393 44.373 -80.096 1.00 13.13 549 VAL A CA 1
ATOM 1401 C C . VAL A 1 183 ? -45.283 43.447 -79.598 1.00 16.03 549 VAL A C 1
ATOM 1402 O O . VAL A 1 183 ? -44.097 43.779 -79.659 1.00 13.72 549 VAL A O 1
ATOM 1406 N N . ILE A 1 184 ? -45.685 42.287 -79.091 1.00 15.58 550 ILE A N 1
ATOM 1407 C CA . ILE A 1 184 ? -44.743 41.221 -78.775 1.00 13.63 550 ILE A CA 1
ATOM 1408 C C . ILE A 1 184 ? -45.078 40.005 -79.626 1.00 15.05 550 ILE A C 1
ATOM 1409 O O . ILE A 1 184 ? -46.191 39.485 -79.571 1.00 16.00 550 ILE A O 1
ATOM 1414 N N . ILE A 1 185 ? -44.113 39.555 -80.419 1.00 12.34 551 ILE A N 1
ATOM 1415 C CA . ILE A 1 185 ? -44.374 38.515 -81.404 1.00 19.66 551 ILE A CA 1
ATOM 1416 C C . ILE A 1 185 ? -43.468 37.303 -81.231 1.00 17.51 551 ILE A C 1
ATOM 1417 O O . ILE A 1 185 ? -42.381 37.402 -80.663 1.00 18.71 551 ILE A O 1
ATOM 1422 N N . ARG A 1 186 ? -43.927 36.157 -81.722 1.00 14.43 552 ARG A N 1
ATOM 1423 C CA . ARG A 1 186 ? -43.122 34.944 -81.709 1.00 13.87 552 ARG A CA 1
ATOM 1424 C C . ARG A 1 186 ? -42.082 34.986 -82.820 1.00 14.79 552 ARG A C 1
ATOM 1425 O O . ARG A 1 186 ? -42.360 35.443 -83.929 1.00 17.47 552 ARG A O 1
ATOM 1433 N N . ALA A 1 187 ? -40.882 34.510 -82.516 1.00 15.42 553 ALA A N 1
ATOM 1434 C CA . ALA A 1 187 ? -39.809 34.469 -83.497 1.00 14.33 553 ALA A CA 1
ATOM 1435 C C . ALA A 1 187 ? -39.038 33.159 -83.392 1.00 16.55 553 ALA A C 1
ATOM 1436 O O . ALA A 1 187 ? -39.077 32.487 -82.362 1.00 22.07 553 ALA A O 1
ATOM 1438 N N . SER A 1 188 ? -38.345 32.795 -84.465 1.00 19.63 554 SER A N 1
ATOM 1439 C CA . SER A 1 188 ? -37.518 31.595 -84.463 1.00 22.24 554 SER A CA 1
ATOM 1440 C C . SER A 1 188 ? -36.242 31.841 -83.672 1.00 24.38 554 SER A C 1
ATOM 1441 O O . SER A 1 188 ? -35.668 32.927 -83.738 1.00 25.73 554 SER A O 1
ATOM 1444 N N . GLN A 1 189 ? -35.792 30.829 -82.934 1.00 22.60 555 GLN A N 1
ATOM 1445 C CA . GLN A 1 189 ? -34.592 30.968 -82.115 1.00 24.02 555 GLN A CA 1
ATOM 1446 C C . GLN A 1 189 ? -33.328 31.033 -82.971 1.00 24.43 555 GLN A C 1
ATOM 1447 O O . GLN A 1 189 ? -32.248 31.339 -82.471 1.00 29.83 555 GLN A O 1
ATOM 1453 N N . GLU A 1 190 ? -33.462 30.746 -84.261 1.00 25.99 556 GLU A N 1
ATOM 1454 C CA . GLU A 1 190 ? -32.335 30.877 -85.175 1.00 28.36 556 GLU A CA 1
ATOM 1455 C C . GLU A 1 190 ? -32.110 32.345 -85.503 1.00 29.66 556 GLU A C 1
ATOM 1456 O O . GLU A 1 190 ? -30.971 32.803 -85.602 1.00 33.56 556 GLU A O 1
ATOM 1462 N N . LYS A 1 191 ? -33.205 33.079 -85.666 1.00 29.02 557 LYS A N 1
ATOM 1463 C CA . LYS A 1 191 ? -33.130 34.507 -85.943 1.00 26.60 557 LYS A CA 1
ATOM 1464 C C . LYS A 1 191 ? -32.943 35.296 -84.650 1.00 27.39 557 LYS A C 1
ATOM 1465 O O . LYS A 1 191 ? -32.330 36.361 -84.648 1.00 29.19 557 LYS A O 1
ATOM 1471 N N . LEU A 1 192 ? -33.466 34.767 -83.549 1.00 25.13 558 LEU A N 1
ATOM 1472 C CA . LEU A 1 192 ? -33.274 35.387 -82.241 1.00 23.54 558 LEU A CA 1
ATOM 1473 C C . LEU A 1 192 ? -31.827 35.279 -81.770 1.00 23.39 558 LEU A C 1
ATOM 1474 O O . LEU A 1 192 ? -31.317 36.178 -81.106 1.00 29.20 558 LEU A O 1
ATOM 1479 N N . ARG A 1 193 ? -31.167 34.178 -82.115 1.00 26.93 559 ARG A N 1
ATOM 1480 C CA . ARG A 1 193 ? -29.792 33.950 -81.680 1.00 27.19 559 ARG A CA 1
ATOM 1481 C C . ARG A 1 193 ? -28.810 34.855 -82.411 1.00 30.00 559 ARG A C 1
ATOM 1482 O O . ARG A 1 193 ? -27.787 35.251 -81.853 1.00 30.93 559 ARG A O 1
ATOM 1484 N N . ALA A 1 194 ? -29.127 35.175 -83.662 1.00 32.67 560 ALA A N 1
ATOM 1485 C CA . ALA A 1 194 ? -28.255 35.995 -84.495 1.00 31.68 560 ALA A CA 1
ATOM 1486 C C . ALA A 1 194 ? -28.051 37.383 -83.899 1.00 29.65 560 ALA A C 1
ATOM 1487 O O . ALA A 1 194 ? -26.977 37.971 -84.020 1.00 35.91 560 ALA A O 1
ATOM 1489 N N . LEU A 1 195 ? -29.085 37.897 -83.242 1.00 28.08 561 LEU A N 1
ATOM 1490 C CA . LEU A 1 195 ? -29.051 39.246 -82.691 1.00 30.29 561 LEU A CA 1
ATOM 1491 C C . LEU A 1 195 ? -28.341 39.308 -81.339 1.00 35.56 561 LEU A C 1
ATOM 1492 O O . LEU A 1 195 ? -28.731 40.075 -80.458 1.00 32.63 561 LEU A O 1
ATOM 1497 N N . SER A 1 196 ? -27.294 38.503 -81.185 1.00 34.20 562 SER A N 1
ATOM 1498 C CA . SER A 1 196 ? -26.481 38.516 -79.974 1.00 32.12 562 SER A CA 1
ATOM 1499 C C . SER A 1 196 ? -25.014 38.255 -80.300 1.00 43.07 562 SER A C 1
ATOM 1500 O O . SER A 1 196 ? -24.122 38.630 -79.538 1.00 44.88 562 SER A O 1
ATOM 1503 N N . GLY A 1 214 ? -22.921 50.580 -69.413 1.00 12.61 580 GLY A N 1
ATOM 1504 C CA . GLY A 1 214 ? -23.312 49.183 -69.464 1.00 14.61 580 GLY A CA 1
ATOM 1505 C C . GLY A 1 214 ? -24.268 48.802 -68.350 1.00 19.14 580 GLY A C 1
ATOM 1506 O O . GLY A 1 214 ? -24.628 49.639 -67.524 1.00 22.56 580 GLY A O 1
ATOM 1507 N N . PRO A 1 215 ? -24.688 47.528 -68.322 1.00 16.65 581 PRO A N 1
ATOM 1508 C CA . PRO A 1 215 ? -25.629 47.004 -67.325 1.00 13.22 581 PRO A CA 1
ATOM 1509 C C . PRO A 1 215 ? -25.069 47.014 -65.906 1.00 15.85 581 PRO A C 1
ATOM 1510 O O . PRO A 1 215 ? -23.870 46.818 -65.711 1.00 18.88 581 PRO A O 1
ATOM 1514 N N . ILE A 1 216 ? -25.943 47.237 -64.929 1.00 15.89 582 ILE A N 1
ATOM 1515 C CA . ILE A 1 216 ? -25.562 47.230 -63.521 1.00 11.45 582 ILE A CA 1
ATOM 1516 C C . ILE A 1 216 ? -26.115 46.008 -62.800 1.00 13.14 582 ILE A C 1
ATOM 1517 O O . ILE A 1 216 ? -27.328 45.835 -62.706 1.00 17.55 582 ILE A O 1
ATOM 1522 N N . SER A 1 217 ? -25.226 45.165 -62.286 1.00 14.36 583 SER A N 1
ATOM 1523 C CA . SER A 1 217 ? -25.647 44.011 -61.499 1.00 15.53 583 SER A CA 1
ATOM 1524 C C . SER A 1 217 ? -25.837 44.399 -60.035 1.00 17.90 583 SER A C 1
ATOM 1525 O O . SER A 1 217 ? -24.869 44.682 -59.330 1.00 21.32 583 SER A O 1
ATOM 1528 N N . LEU A 1 218 ? -27.092 44.413 -59.593 1.00 14.40 584 LEU A N 1
ATOM 1529 C CA . LEU A 1 218 ? -27.441 44.779 -58.223 1.00 17.43 584 LEU A CA 1
ATOM 1530 C C . LEU A 1 218 ? -26.697 43.958 -57.179 1.00 20.45 584 LEU A C 1
ATOM 1531 O O . LEU A 1 218 ? -26.153 44.497 -56.219 1.00 24.76 584 LEU A O 1
ATOM 1536 N N . LYS A 1 219 ? -26.673 42.647 -57.377 1.00 15.06 585 LYS A N 1
ATOM 1537 C CA . LYS A 1 219 ? -26.160 41.739 -56.363 1.00 23.48 585 LYS A CA 1
ATOM 1538 C C . LYS A 1 219 ? -24.649 41.566 -56.484 1.00 22.30 585 LYS A C 1
ATOM 1539 O O . LYS A 1 219 ? -24.087 40.561 -56.052 1.00 33.26 585 LYS A O 1
ATOM 1545 N N . SER A 1 220 ? -24.003 42.574 -57.063 1.00 16.54 586 SER A N 1
ATOM 1546 C CA . SER A 1 220 ? -22.550 42.664 -57.102 1.00 16.46 586 SER A CA 1
ATOM 1547 C C . SER A 1 220 ? -22.114 44.045 -56.625 1.00 25.52 586 SER A C 1
ATOM 1548 O O . SER A 1 220 ? -20.965 44.446 -56.814 1.00 30.35 586 SER A O 1
ATOM 1551 N N . GLN A 1 221 ? -23.041 44.768 -56.004 1.00 23.50 587 GLN A N 1
ATOM 1552 C CA . GLN A 1 221 ? -22.777 46.129 -55.546 1.00 20.80 587 GLN A CA 1
ATOM 1553 C C . GLN A 1 221 ? -21.947 46.160 -54.265 1.00 26.65 587 GLN A C 1
ATOM 1554 O O . GLN A 1 221 ? -22.061 45.277 -53.414 1.00 23.73 587 GLN A O 1
ATOM 1560 N N . ARG A 1 222 ? -21.116 47.191 -54.139 1.00 20.46 588 ARG A N 1
ATOM 1561 C CA . ARG A 1 222 ? -20.292 47.379 -52.951 1.00 21.37 588 ARG A CA 1
ATOM 1562 C C . ARG A 1 222 ? -21.154 47.722 -51.739 1.00 24.28 588 ARG A C 1
ATOM 1563 O O . ARG A 1 222 ? -20.805 47.398 -50.605 1.00 24.63 588 ARG A O 1
ATOM 1565 N N . SER A 1 223 ? -22.280 48.382 -51.989 1.00 24.03 589 SER A N 1
ATOM 1566 C CA . SER A 1 223 ? -23.221 48.722 -50.928 1.00 16.82 589 SER A CA 1
ATOM 1567 C C . SER A 1 223 ? -24.211 47.586 -50.702 1.00 19.52 589 SER A C 1
ATOM 1568 O O . SER A 1 223 ? -25.277 47.549 -51.317 1.00 15.90 589 SER A O 1
ATOM 1571 N N . SER A 1 224 ? -23.854 46.660 -49.817 1.00 21.79 590 SER A N 1
ATOM 1572 C CA . SER A 1 224 ? -24.685 45.489 -49.567 1.00 15.25 590 SER A CA 1
ATOM 1573 C C . SER A 1 224 ? -24.542 44.959 -48.144 1.00 17.73 590 SER A C 1
ATOM 1574 O O . SER A 1 224 ? -23.530 45.190 -47.482 1.00 20.22 590 SER A O 1
ATOM 1577 N N . TYR A 1 225 ? -25.566 44.249 -47.680 1.00 16.66 591 TYR A N 1
ATOM 1578 C CA . TYR A 1 225 ? -25.517 43.584 -46.382 1.00 13.38 591 TYR A CA 1
ATOM 1579 C C . TYR A 1 225 ? -26.265 42.256 -46.429 1.00 14.68 591 TYR A C 1
ATOM 1580 O O . TYR A 1 225 ? -27.339 42.160 -47.022 1.00 15.82 591 TYR A O 1
ATOM 1589 N N . SER A 1 226 ? -25.698 41.237 -45.792 1.00 15.62 592 SER A N 1
ATOM 1590 C CA . SER A 1 226 ? -26.276 39.900 -45.838 1.00 14.98 592 SER A CA 1
ATOM 1591 C C . SER A 1 226 ? -26.153 39.140 -44.519 1.00 15.68 592 SER A C 1
ATOM 1592 O O . SER A 1 226 ? -25.074 39.054 -43.937 1.00 20.64 592 SER A O 1
ATOM 1595 N N . ASN A 1 227 ? -27.272 38.593 -44.054 1.00 15.60 593 ASN A N 1
ATOM 1596 C CA . ASN A 1 227 ? -27.258 37.629 -42.959 1.00 14.47 593 ASN A CA 1
ATOM 1597 C C . ASN A 1 227 ? -28.239 36.492 -43.235 1.00 21.61 593 ASN A C 1
ATOM 1598 O O . ASN A 1 227 ? -28.734 36.350 -44.353 1.00 25.91 593 ASN A O 1
ATOM 1603 N N . GLN A 1 228 ? -28.523 35.685 -42.219 1.00 14.47 594 GLN A N 1
ATOM 1604 C CA . GLN A 1 228 ? -29.361 34.506 -42.405 1.00 15.09 594 GLN A CA 1
ATOM 1605 C C . GLN A 1 228 ? -30.852 34.831 -42.448 1.00 13.23 594 GLN A C 1
ATOM 1606 O O . GLN A 1 228 ? -31.684 33.930 -42.550 1.00 15.31 594 GLN A O 1
ATOM 1612 N N . PHE A 1 229 ? -31.192 36.113 -42.370 1.00 14.85 595 PHE A N 1
ATOM 1613 C CA . PHE A 1 229 ? -32.594 36.514 -42.342 1.00 15.63 595 PHE A CA 1
ATOM 1614 C C . PHE A 1 229 ? -32.961 37.405 -43.521 1.00 13.18 595 PHE A C 1
ATOM 1615 O O . PHE A 1 229 ? -34.125 37.763 -43.697 1.00 9.82 595 PHE A O 1
ATOM 1623 N N . GLY A 1 230 ? -31.968 37.756 -44.332 1.00 16.99 596 GLY A N 1
ATOM 1624 C CA . GLY A 1 230 ? -32.216 38.573 -45.503 1.00 10.68 596 GLY A CA 1
ATOM 1625 C C . GLY A 1 230 ? -30.970 39.033 -46.231 1.00 11.86 596 GLY A C 1
ATOM 1626 O O . GLY A 1 230 ? -29.853 38.852 -45.753 1.00 12.40 596 GLY A O 1
ATOM 1627 N N . GLN A 1 231 ? -31.171 39.628 -47.402 1.00 10.48 597 GLN A N 1
ATOM 1628 C CA . GLN A 1 231 ? -30.077 40.187 -48.186 1.00 11.67 597 GLN A CA 1
ATOM 1629 C C . GLN A 1 231 ? -30.477 41.533 -48.778 1.00 12.08 597 GLN A C 1
ATOM 1630 O O . GLN A 1 231 ? -31.633 41.746 -49.140 1.00 15.53 597 GLN A O 1
ATOM 1636 N N . PHE A 1 232 ? -29.512 42.440 -48.873 1.00 15.63 598 PHE A N 1
ATOM 1637 C CA . PHE A 1 232 ? -29.767 43.776 -49.392 1.00 9.97 598 PHE A CA 1
ATOM 1638 C C . PHE A 1 232 ? -28.662 44.212 -50.344 1.00 15.64 598 PHE A C 1
ATOM 1639 O O . PHE A 1 232 ? -27.480 44.058 -50.047 1.00 18.66 598 PHE A O 1
ATOM 1647 N N . PHE A 1 233 ? -29.059 44.739 -51.496 1.00 13.92 599 PHE A N 1
ATOM 1648 C CA . PHE A 1 233 ? -28.117 45.309 -52.449 1.00 13.54 599 PHE A CA 1
ATOM 1649 C C . PHE A 1 233 ? -28.630 46.665 -52.909 1.00 9.65 599 PHE A C 1
ATOM 1650 O O . PHE A 1 233 ? -29.837 46.869 -52.997 1.00 10.87 599 PHE A O 1
ATOM 1658 N N . GLU A 1 234 ? -27.724 47.592 -53.197 1.00 8.32 600 GLU A N 1
ATOM 1659 C CA . GLU A 1 234 ? -28.145 48.914 -53.641 1.00 8.73 600 GLU A CA 1
ATOM 1660 C C . GLU A 1 234 ? -27.153 49.570 -54.591 1.00 15.43 600 GLU A C 1
ATOM 1661 O O . GLU A 1 234 ? -25.946 49.580 -54.347 1.00 10.00 600 GLU A O 1
ATOM 1667 N N . ALA A 1 235 ? -27.685 50.117 -55.679 1.00 13.94 601 ALA A N 1
ATOM 1668 C CA . ALA A 1 235 ? -26.896 50.884 -56.631 1.00 14.25 601 ALA A CA 1
ATOM 1669 C C . ALA A 1 235 ? -27.212 52.367 -56.483 1.00 11.43 601 ALA A C 1
ATOM 1670 O O . ALA A 1 235 ? -28.334 52.802 -56.738 1.00 9.73 601 ALA A O 1
ATOM 1672 N N . CYS A 1 236 ? -26.218 53.138 -56.062 1.00 11.67 602 CYS A N 1
ATOM 1673 C CA . CYS A 1 236 ? -26.403 54.566 -55.855 1.00 10.17 602 CYS A CA 1
ATOM 1674 C C . CYS A 1 236 ? -25.946 55.349 -57.078 1.00 11.07 602 CYS A C 1
ATOM 1675 O O . CYS A 1 236 ? -24.947 54.996 -57.703 1.00 15.85 602 CYS A O 1
ATOM 1678 N N . PRO A 1 237 ? -26.681 56.416 -57.426 1.00 14.27 603 PRO A N 1
ATOM 1679 C CA . PRO A 1 237 ? -26.352 57.260 -58.580 1.00 8.36 603 PRO A CA 1
ATOM 1680 C C . PRO A 1 237 ? -24.945 57.852 -58.503 1.00 15.55 603 PRO A C 1
ATOM 1681 O O . PRO A 1 237 ? -24.340 58.099 -59.541 1.00 14.13 603 PRO A O 1
ATOM 1685 N N . GLU A 1 238 ? -24.426 58.060 -57.296 1.00 16.85 604 GLU A N 1
ATOM 1686 C CA . GLU A 1 238 ? -23.081 58.609 -57.134 1.00 13.11 604 GLU A CA 1
ATOM 1687 C C . GLU A 1 238 ? -22.015 57.723 -57.771 1.00 13.25 604 GLU A C 1
ATOM 1688 O O . GLU A 1 238 ? -20.973 58.210 -58.205 1.00 17.79 604 GLU A O 1
ATOM 1694 N N . GLU A 1 239 ? -22.281 56.422 -57.818 1.00 10.26 605 GLU A N 1
ATOM 1695 C CA . GLU A 1 239 ? -21.302 55.459 -58.302 1.00 14.63 605 GLU A CA 1
ATOM 1696 C C . GLU A 1 239 ? -21.603 55.030 -59.742 1.00 18.27 605 GLU A C 1
ATOM 1697 O O . GLU A 1 239 ? -20.733 54.492 -60.426 1.00 19.00 605 GLU A O 1
ATOM 1700 N N . HIS A 1 240 ? -22.827 55.285 -60.203 1.00 16.19 606 HIS A N 1
ATOM 1701 C CA . HIS A 1 240 ? -23.230 54.865 -61.544 1.00 12.84 606 HIS A CA 1
ATOM 1702 C C . HIS A 1 240 ? -23.822 56.013 -62.356 1.00 11.71 606 HIS A C 1
ATOM 1703 O O . HIS A 1 240 ? -24.885 56.561 -62.040 1.00 16.09 606 HIS A O 1
ATOM 1710 N N . ARG A 1 241 ? -23.114 56.380 -63.417 1.00 15.03 607 ARG A N 1
ATOM 1711 C CA . ARG A 1 241 ? -23.487 57.574 -64.182 1.00 16.63 607 ARG A CA 1
ATOM 1712 C C . ARG A 1 241 ? -24.855 57.488 -64.857 1.00 12.59 607 ARG A C 1
ATOM 1713 O O . ARG A 1 241 ? -25.538 58.504 -64.997 1.00 14.86 607 ARG A O 1
ATOM 1721 N N . GLN A 1 242 ? -25.232 56.302 -65.333 1.00 11.37 608 GLN A N 1
ATOM 1722 C CA . GLN A 1 242 ? -26.530 56.138 -66.009 1.00 8.16 608 GLN A CA 1
ATOM 1723 C C . GLN A 1 242 ? -27.732 56.309 -65.080 1.00 10.62 608 GLN A C 1
ATOM 1724 O O . GLN A 1 242 ? -28.877 56.425 -65.531 1.00 14.78 608 GLN A O 1
ATOM 1730 N N . LEU A 1 243 ? -27.475 56.294 -63.781 1.00 15.39 609 LEU A N 1
ATOM 1731 C CA . LEU A 1 243 ? -28.536 56.525 -62.817 1.00 6.47 609 LEU A CA 1
ATOM 1732 C C . LEU A 1 243 ? -28.657 57.993 -62.416 1.00 11.06 609 LEU A C 1
ATOM 1733 O O . LEU A 1 243 ? -29.551 58.350 -61.660 1.00 10.04 609 LEU A O 1
ATOM 1738 N N . GLN A 1 244 ? -27.775 58.848 -62.924 1.00 8.31 610 GLN A N 1
ATOM 1739 C CA . GLN A 1 244 ? -27.774 60.239 -62.485 1.00 7.10 610 GLN A CA 1
ATOM 1740 C C . GLN A 1 244 ? -28.642 61.095 -63.400 1.00 10.33 610 GLN A C 1
ATOM 1741 O O . GLN A 1 244 ? -28.941 62.252 -63.093 1.00 12.20 610 GLN A O 1
ATOM 1747 N N . GLU A 1 245 ? -29.054 60.522 -64.524 1.00 9.20 611 GLU A N 1
ATOM 1748 C CA . GLU A 1 245 ? -29.918 61.253 -65.432 1.00 8.42 611 GLU A CA 1
ATOM 1749 C C . GLU A 1 245 ? -31.298 61.383 -64.814 1.00 8.00 611 GLU A C 1
ATOM 1750 O O . GLU A 1 245 ? -31.881 62.465 -64.802 1.00 13.07 611 GLU A O 1
ATOM 1756 N N . MET A 1 246 ? -31.808 60.278 -64.284 1.00 7.73 612 MET A N 1
ATOM 1757 C CA . MET A 1 246 ? -33.094 60.286 -63.603 1.00 7.52 612 MET A CA 1
ATOM 1758 C C . MET A 1 246 ? -32.909 60.600 -62.119 1.00 13.78 612 MET A C 1
ATOM 1759 O O . MET A 1 246 ? -33.880 60.844 -61.400 1.00 14.89 612 MET A O 1
ATOM 1764 N N . ASP A 1 247 ? -31.651 60.612 -61.682 1.00 11.30 613 ASP A N 1
ATOM 1765 C CA . ASP A 1 247 ? -31.303 60.823 -60.280 1.00 9.29 613 ASP A CA 1
ATOM 1766 C C . ASP A 1 247 ? -32.062 59.839 -59.400 1.00 11.78 613 ASP A C 1
ATOM 1767 O O . ASP A 1 247 ? -32.935 60.221 -58.620 1.00 10.54 613 ASP A O 1
ATOM 1772 N N . VAL A 1 248 ? -31.726 58.565 -59.546 1.00 11.15 614 VAL A N 1
ATOM 1773 C CA . VAL A 1 248 ? -32.461 57.509 -58.877 1.00 7.42 614 VAL A CA 1
ATOM 1774 C C . VAL A 1 248 ? -31.502 56.439 -58.373 1.00 9.49 614 VAL A C 1
ATOM 1775 O O . VAL A 1 248 ? -30.477 56.165 -58.996 1.00 12.84 614 VAL A O 1
ATOM 1779 N N . LEU A 1 249 ? -31.813 55.865 -57.219 1.00 8.41 615 LEU A N 1
ATOM 1780 C CA . LEU A 1 249 ? -31.063 54.717 -56.740 1.00 6.47 615 LEU A CA 1
ATOM 1781 C C . LEU A 1 249 ? -31.910 53.476 -56.954 1.00 10.63 615 LEU A C 1
ATOM 1782 O O . LEU A 1 249 ? -33.136 53.523 -56.859 1.00 14.12 615 LEU A O 1
ATOM 1787 N N . VAL A 1 250 ? -31.253 52.369 -57.267 1.00 7.71 616 VAL A N 1
ATOM 1788 C CA . VAL A 1 250 ? -31.952 51.114 -57.472 1.00 8.75 616 VAL A CA 1
ATOM 1789 C C . VAL A 1 250 ? -31.443 50.091 -56.471 1.00 10.46 616 VAL A C 1
ATOM 1790 O O . VAL A 1 250 ? -30.239 49.859 -56.367 1.00 11.62 616 VAL A O 1
ATOM 1794 N N . ASN A 1 251 ? -32.358 49.491 -55.719 1.00 7.46 617 ASN A N 1
ATOM 1795 C CA . ASN A 1 251 ? -31.964 48.515 -54.716 1.00 8.25 617 ASN A CA 1
ATOM 1796 C C . ASN A 1 251 ? -32.829 47.261 -54.720 1.00 11.48 617 ASN A C 1
ATOM 1797 O O . ASN A 1 251 ? -33.931 47.249 -55.268 1.00 11.00 617 ASN A O 1
ATOM 1802 N N . TYR A 1 252 ? -32.308 46.207 -54.102 1.00 11.18 618 TYR A N 1
ATOM 1803 C CA . TYR A 1 252 ? -32.987 44.923 -54.042 1.00 5.61 618 TYR A CA 1
ATOM 1804 C C . TYR A 1 252 ? -32.919 44.356 -52.630 1.00 12.05 618 TYR A C 1
ATOM 1805 O O . TYR A 1 252 ? -31.888 44.449 -51.965 1.00 11.91 618 TYR A O 1
ATOM 1814 N N . ALA A 1 253 ? -34.021 43.773 -52.174 1.00 9.85 619 ALA A N 1
ATOM 1815 C CA . ALA A 1 253 ? -34.064 43.165 -50.852 1.00 8.55 619 ALA A CA 1
ATOM 1816 C C . ALA A 1 253 ? -34.799 41.833 -50.875 1.00 12.49 619 ALA A C 1
ATOM 1817 O O . ALA A 1 253 ? -35.947 41.755 -51.311 1.00 12.76 619 ALA A O 1
ATOM 1819 N N . GLU A 1 254 ? -34.129 40.782 -50.415 1.00 9.33 620 GLU A N 1
ATOM 1820 C CA . GLU A 1 254 ? -34.799 39.510 -50.186 1.00 10.28 620 GLU A CA 1
ATOM 1821 C C . GLU A 1 254 ? -34.924 39.263 -48.694 1.00 8.74 620 GLU A C 1
ATOM 1822 O O . GLU A 1 254 ? -33.923 39.163 -47.990 1.00 10.69 620 GLU A O 1
ATOM 1828 N N . ILE A 1 255 ? -36.157 39.173 -48.215 1.00 8.15 621 ILE A N 1
ATOM 1829 C CA . ILE A 1 255 ? -36.408 38.924 -46.804 1.00 8.63 621 ILE A CA 1
ATOM 1830 C C . ILE A 1 255 ? -36.800 37.468 -46.590 1.00 14.02 621 ILE A C 1
ATOM 1831 O O . ILE A 1 255 ? -37.885 37.047 -46.992 1.00 18.84 621 ILE A O 1
ATOM 1836 N N . LYS A 1 256 ? -35.904 36.701 -45.972 1.00 13.66 622 LYS A N 1
ATOM 1837 C CA . LYS A 1 256 ? -36.162 35.293 -45.683 1.00 13.72 622 LYS A CA 1
ATOM 1838 C C . LYS A 1 256 ? -37.449 35.131 -44.892 1.00 10.04 622 LYS A C 1
ATOM 1839 O O . LYS A 1 256 ? -37.802 35.998 -44.095 1.00 11.40 622 LYS A O 1
ATOM 1845 N N . ARG A 1 257 ? -38.151 34.026 -45.122 1.00 13.69 623 ARG A N 1
ATOM 1846 C CA . ARG A 1 257 ? -39.449 33.820 -44.494 1.00 11.45 623 ARG A CA 1
ATOM 1847 C C . ARG A 1 257 ? -39.336 33.776 -42.976 1.00 10.50 623 ARG A C 1
ATOM 1848 O O . ARG A 1 257 ? -38.375 33.242 -42.427 1.00 9.18 623 ARG A O 1
ATOM 1856 N N . GLY A 1 258 ? -40.324 34.357 -42.305 1.00 12.95 624 GLY A N 1
ATOM 1857 C CA . GLY A 1 258 ? -40.320 34.432 -40.857 1.00 9.68 624 GLY A CA 1
ATOM 1858 C C . GLY A 1 258 ? -39.451 35.558 -40.335 1.00 8.50 624 GLY A C 1
ATOM 1859 O O . GLY A 1 258 ? -39.357 35.764 -39.128 1.00 21.06 624 GLY A O 1
ATOM 1860 N N . ALA A 1 259 ? -38.807 36.287 -41.240 1.00 8.28 625 ALA A N 1
ATOM 1861 C CA . ALA A 1 259 ? -37.953 37.398 -40.843 1.00 9.28 625 ALA A CA 1
ATOM 1862 C C . ALA A 1 259 ? -38.581 38.733 -41.216 1.00 9.77 625 ALA A C 1
ATOM 1863 O O . ALA A 1 259 ? -39.716 38.789 -41.688 1.00 8.92 625 ALA A O 1
ATOM 1865 N N . MET A 1 260 ? -37.833 39.807 -40.997 1.00 6.93 626 MET A N 1
ATOM 1866 C CA . MET A 1 260 ? -38.308 41.147 -41.305 1.00 6.97 626 MET A CA 1
ATOM 1867 C C . MET A 1 260 ? -37.140 42.088 -41.540 1.00 12.62 626 MET A C 1
ATOM 1868 O O . MET A 1 260 ? -36.050 41.871 -41.017 1.00 11.59 626 MET A O 1
ATOM 1873 N N . MET A 1 261 ? -37.365 43.130 -42.331 1.00 9.88 627 MET A N 1
ATOM 1874 C CA . MET A 1 261 ? -36.400 44.213 -42.401 1.00 6.54 627 MET A CA 1
ATOM 1875 C C . MET A 1 261 ? -36.779 45.236 -41.343 1.00 6.97 627 MET A C 1
ATOM 1876 O O . MET A 1 261 ? -37.888 45.770 -41.353 1.00 10.64 627 MET A O 1
ATOM 1881 N N . VAL A 1 262 ? -35.855 45.486 -40.423 1.00 9.93 628 VAL A N 1
ATOM 1882 C CA . VAL A 1 262 ? -36.127 46.308 -39.249 1.00 12.90 628 VAL A CA 1
ATOM 1883 C C . VAL A 1 262 ? -36.582 47.717 -39.623 1.00 12.44 628 VAL A C 1
ATOM 1884 O O . VAL A 1 262 ? -36.211 48.228 -40.681 1.00 10.35 628 VAL A O 1
ATOM 1888 N N . PRO A 1 263 ? -37.415 48.333 -38.764 1.00 12.39 629 PRO A N 1
ATOM 1889 C CA . PRO A 1 263 ? -37.897 49.705 -38.961 1.00 9.05 629 PRO A CA 1
ATOM 1890 C C . PRO A 1 263 ? -36.772 50.684 -39.273 1.00 7.11 629 PRO A C 1
ATOM 1891 O O . PRO A 1 263 ? -35.766 50.721 -38.569 1.00 9.17 629 PRO A O 1
ATOM 1895 N N . HIS A 1 264 ? -36.954 51.462 -40.334 1.00 7.92 630 HIS A N 1
ATOM 1896 C CA . HIS A 1 264 ? -35.941 52.402 -40.790 1.00 7.34 630 HIS A CA 1
ATOM 1897 C C . HIS A 1 264 ? -36.600 53.470 -41.647 1.00 8.61 630 HIS A C 1
ATOM 1898 O O . HIS A 1 264 ? -37.776 53.357 -41.981 1.00 8.25 630 HIS A O 1
ATOM 1905 N N . TYR A 1 265 ? -35.846 54.500 -42.014 1.00 8.44 631 TYR A N 1
ATOM 1906 C CA . TYR A 1 265 ? -36.383 55.530 -42.892 1.00 5.00 631 TYR A CA 1
ATOM 1907 C C . TYR A 1 265 ? -35.313 56.120 -43.802 1.00 7.62 631 TYR A C 1
ATOM 1908 O O . TYR A 1 265 ? -34.121 56.076 -43.495 1.00 12.16 631 TYR A O 1
ATOM 1917 N N . ASN A 1 266 ? -35.755 56.664 -44.931 1.00 5.57 632 ASN A N 1
ATOM 1918 C CA . ASN A 1 266 ? -34.862 57.313 -45.879 1.00 8.15 632 ASN A CA 1
ATOM 1919 C C . ASN A 1 266 ? -34.862 58.820 -45.679 1.00 7.52 632 ASN A C 1
ATOM 1920 O O . ASN A 1 266 ? -35.913 59.427 -45.474 1.00 4.84 632 ASN A O 1
ATOM 1925 N N . SER A 1 267 ? -33.681 59.421 -45.745 1.00 5.35 633 SER A N 1
ATOM 1926 C CA . SER A 1 267 ? -33.537 60.840 -45.461 1.00 5.88 633 SER A CA 1
ATOM 1927 C C . SER A 1 267 ? -34.224 61.721 -46.501 1.00 8.32 633 SER A C 1
ATOM 1928 O O . SER A 1 267 ? -34.887 62.694 -46.148 1.00 17.07 633 SER A O 1
ATOM 1931 N N . LYS A 1 268 ? -34.076 61.380 -47.777 1.00 5.00 634 LYS A N 1
ATOM 1932 C CA . LYS A 1 268 ? -34.602 62.230 -48.843 1.00 7.59 634 LYS A CA 1
ATOM 1933 C C . LYS A 1 268 ? -35.286 61.460 -49.973 1.00 8.89 634 LYS A C 1
ATOM 1934 O O . LYS A 1 268 ? -36.158 61.998 -50.656 1.00 11.72 634 LYS A O 1
ATOM 1940 N N . ALA A 1 269 ? -34.898 60.206 -50.173 1.00 6.60 635 ALA A N 1
ATOM 1941 C CA . ALA A 1 269 ? -35.424 59.431 -51.292 1.00 6.71 635 ALA A CA 1
ATOM 1942 C C . ALA A 1 269 ? -36.835 58.908 -51.037 1.00 8.06 635 ALA A C 1
ATOM 1943 O O . ALA A 1 269 ? -37.143 58.418 -49.949 1.00 12.35 635 ALA A O 1
ATOM 1945 N N . THR A 1 270 ? -37.689 59.027 -52.050 1.00 4.66 636 THR A N 1
ATOM 1946 C CA . THR A 1 270 ? -39.008 58.405 -52.035 1.00 5.81 636 THR A CA 1
ATOM 1947 C C . THR A 1 270 ? -38.943 57.103 -52.824 1.00 9.58 636 THR A C 1
ATOM 1948 O O . THR A 1 270 ? -38.763 57.118 -54.042 1.00 9.77 636 THR A O 1
ATOM 1952 N N . VAL A 1 271 ? -39.088 55.979 -52.132 1.00 3.47 637 VAL A N 1
ATOM 1953 C CA . VAL A 1 271 ? -38.832 54.681 -52.742 1.00 5.17 637 VAL A CA 1
ATOM 1954 C C . VAL A 1 271 ? -40.087 53.997 -53.276 1.00 8.87 637 VAL A C 1
ATOM 1955 O O . VAL A 1 271 ? -41.052 53.779 -52.543 1.00 11.48 637 VAL A O 1
ATOM 1959 N N . VAL A 1 272 ? -40.057 53.663 -54.564 1.00 6.74 638 VAL A N 1
ATOM 1960 C CA . VAL A 1 272 ? -41.114 52.877 -55.191 1.00 6.09 638 VAL A CA 1
ATOM 1961 C C . VAL A 1 272 ? -40.716 51.404 -55.206 1.00 11.14 638 VAL A C 1
ATOM 1962 O O . VAL A 1 272 ? -39.724 51.029 -55.831 1.00 11.39 638 VAL A O 1
ATOM 1966 N N . VAL A 1 273 ? -41.490 50.571 -54.518 1.00 7.06 639 VAL A N 1
ATOM 1967 C CA . VAL A 1 273 ? -41.123 49.172 -54.339 1.00 5.46 639 VAL A CA 1
ATOM 1968 C C . VAL A 1 273 ? -42.025 48.224 -55.121 1.00 7.26 639 VAL A C 1
ATOM 1969 O O . VAL A 1 273 ? -43.250 48.333 -55.070 1.00 8.97 639 VAL A O 1
ATOM 1973 N N . TYR A 1 274 ? -41.405 47.294 -55.841 1.00 6.48 640 TYR A N 1
ATOM 1974 C CA . TYR A 1 274 ? -42.132 46.273 -56.583 1.00 3.32 640 TYR A CA 1
ATOM 1975 C C . TYR A 1 274 ? -41.888 44.894 -55.980 1.00 8.10 640 TYR A C 1
ATOM 1976 O O . TYR A 1 274 ? -40.744 44.506 -55.739 1.00 10.80 640 TYR A O 1
ATOM 1985 N N . VAL A 1 275 ? -42.967 44.160 -55.734 1.00 7.14 641 VAL A N 1
ATOM 1986 C CA . VAL A 1 275 ? -42.867 42.803 -55.208 1.00 6.97 641 VAL A CA 1
ATOM 1987 C C . VAL A 1 275 ? -42.603 41.807 -56.332 1.00 8.88 641 VAL A C 1
ATOM 1988 O O . VAL A 1 275 ? -43.516 41.440 -57.071 1.00 10.24 641 VAL A O 1
ATOM 1992 N N . VAL A 1 276 ? -41.355 41.368 -56.458 1.00 7.15 642 VAL A N 1
ATOM 1993 C CA . VAL A 1 276 ? -40.981 40.482 -57.554 1.00 10.73 642 VAL A CA 1
ATOM 1994 C C . VAL A 1 276 ? -41.461 39.055 -57.284 1.00 10.40 642 VAL A C 1
ATOM 1995 O O . VAL A 1 276 ? -41.907 38.367 -58.201 1.00 17.15 642 VAL A O 1
ATOM 1999 N N . GLU A 1 277 ? -41.402 38.626 -56.025 1.00 13.91 643 GLU A N 1
ATOM 2000 C CA . GLU A 1 277 ? -41.785 37.264 -55.671 1.00 11.60 643 GLU A CA 1
ATOM 2001 C C . GLU A 1 277 ? -42.017 37.104 -54.176 1.00 9.76 643 GLU A C 1
ATOM 2002 O O . GLU A 1 277 ? -41.278 37.648 -53.357 1.00 12.12 643 GLU A O 1
ATOM 2008 N N . GLY A 1 278 ? -43.050 36.346 -53.829 1.00 12.38 644 GLY A N 1
ATOM 2009 C CA . GLY A 1 278 ? -43.326 36.023 -52.445 1.00 9.38 644 GLY A CA 1
ATOM 2010 C C . GLY A 1 278 ? -44.524 36.765 -51.898 1.00 9.64 644 GLY A C 1
ATOM 2011 O O . GLY A 1 278 ? -45.249 37.434 -52.632 1.00 12.43 644 GLY A O 1
ATOM 2012 N N . THR A 1 279 ? -44.734 36.633 -50.594 1.00 12.74 645 THR A N 1
ATOM 2013 C CA . THR A 1 279 ? -45.781 37.367 -49.902 1.00 9.48 645 THR A CA 1
ATOM 2014 C C . THR A 1 279 ? -45.219 37.960 -48.621 1.00 10.03 645 THR A C 1
ATOM 2015 O O . THR A 1 279 ? -44.091 37.662 -48.233 1.00 13.63 645 THR A O 1
ATOM 2019 N N . GLY A 1 280 ? -46.008 38.804 -47.967 1.00 8.12 646 GLY A N 1
ATOM 2020 C CA . GLY A 1 280 ? -45.571 39.441 -46.743 1.00 9.91 646 GLY A CA 1
ATOM 2021 C C . GLY A 1 280 ? -46.459 40.598 -46.347 1.00 8.21 646 GLY A C 1
ATOM 2022 O O . GLY A 1 280 ? -47.650 40.616 -46.653 1.00 9.73 646 GLY A O 1
ATOM 2023 N N . ARG A 1 281 ? -45.873 41.572 -45.663 1.00 6.39 647 ARG A N 1
ATOM 2024 C CA . ARG A 1 281 ? -46.630 42.705 -45.161 1.00 8.26 647 ARG A CA 1
ATOM 2025 C C . ARG A 1 281 ? -45.692 43.864 -44.847 1.00 6.35 647 ARG A C 1
ATOM 2026 O O . ARG A 1 281 ? -44.517 43.654 -44.546 1.00 7.80 647 ARG A O 1
ATOM 2034 N N . PHE A 1 282 ? -46.202 45.087 -44.928 1.00 4.57 648 PHE A N 1
ATOM 2035 C CA . PHE A 1 282 ? -45.413 46.246 -44.537 1.00 4.26 648 PHE A CA 1
ATOM 2036 C C . PHE A 1 282 ? -46.198 47.126 -43.574 1.00 9.28 648 PHE A C 1
ATOM 2037 O O . PHE A 1 282 ? -47.420 47.225 -43.660 1.00 12.09 648 PHE A O 1
ATOM 2045 N N . GLU A 1 283 ? -45.483 47.750 -42.648 1.00 6.22 649 GLU A N 1
ATOM 2046 C CA . GLU A 1 283 ? -46.074 48.736 -41.757 1.00 6.15 649 GLU A CA 1
ATOM 2047 C C . GLU A 1 283 ? -45.280 50.027 -41.860 1.00 5.40 649 GLU A C 1
ATOM 2048 O O . GLU A 1 283 ? -44.051 50.017 -41.799 1.00 8.80 649 GLU A O 1
ATOM 2054 N N . MET A 1 284 ? -45.984 51.138 -42.031 1.00 3.71 650 MET A N 1
ATOM 2055 C CA . MET A 1 284 ? -45.328 52.430 -42.167 1.00 6.56 650 MET A CA 1
ATOM 2056 C C . MET A 1 284 ? -46.030 53.475 -41.308 1.00 8.11 650 MET A C 1
ATOM 2057 O O . MET A 1 284 ? -47.258 53.512 -41.242 1.00 8.00 650 MET A O 1
ATOM 2062 N N . ALA A 1 285 ? -45.246 54.311 -40.636 1.00 5.81 651 ALA A N 1
ATOM 2063 C CA . ALA A 1 285 ? -45.805 55.356 -39.788 1.00 10.16 651 ALA A CA 1
ATOM 2064 C C . ALA A 1 285 ? -46.021 56.635 -40.588 1.00 9.67 651 ALA A C 1
ATOM 2065 O O . ALA A 1 285 ? -45.065 57.316 -40.956 1.00 10.64 651 ALA A O 1
ATOM 2067 N N . CYS A 1 286 ? -47.284 56.955 -40.849 1.00 10.15 652 CYS A N 1
ATOM 2068 C CA . CYS A 1 286 ? -47.633 58.095 -41.691 1.00 7.07 652 CYS A CA 1
ATOM 2069 C C . CYS A 1 286 ? -48.373 59.187 -40.922 1.00 13.24 652 CYS A C 1
ATOM 2070 O O . CYS A 1 286 ? -49.434 58.940 -40.350 1.00 19.27 652 CYS A O 1
ATOM 2073 N N . PRO A 1 287 ? -47.810 60.404 -40.913 1.00 10.22 653 PRO A N 1
ATOM 2074 C CA . PRO A 1 287 ? -48.394 61.563 -40.233 1.00 12.31 653 PRO A CA 1
ATOM 2075 C C . PRO A 1 287 ? -49.314 62.403 -41.117 1.00 10.95 653 PRO A C 1
ATOM 2076 O O . PRO A 1 287 ? -49.551 63.567 -40.803 1.00 14.58 653 PRO A O 1
ATOM 2080 N N . HIS A 1 288 ? -49.828 61.827 -42.199 1.00 13.82 654 HIS A N 1
ATOM 2081 C CA . HIS A 1 288 ? -50.651 62.589 -43.134 1.00 14.22 654 HIS A CA 1
ATOM 2082 C C . HIS A 1 288 ? -52.127 62.208 -43.074 1.00 26.33 654 HIS A C 1
ATOM 2083 O O . HIS A 1 288 ? -52.560 61.482 -42.179 1.00 32.91 654 HIS A O 1
ATOM 2090 N N . ASP A 1 289 ? -52.892 62.713 -44.038 1.00 21.03 655 ASP A N 1
ATOM 2091 C CA . ASP A 1 289 ? -54.324 62.453 -44.118 1.00 24.64 655 ASP A CA 1
ATOM 2092 C C . ASP A 1 289 ? -54.643 61.631 -45.365 1.00 31.49 655 ASP A C 1
ATOM 2093 O O . ASP A 1 289 ? -54.521 60.405 -45.361 1.00 37.29 655 ASP A O 1
ATOM 2098 N N . GLN A 1 312 ? -52.209 62.186 -34.469 1.00 26.35 678 GLN A N 1
ATOM 2099 C CA . GLN A 1 312 ? -50.996 62.553 -35.187 1.00 26.45 678 GLN A CA 1
ATOM 2100 C C . GLN A 1 312 ? -50.621 61.490 -36.209 1.00 19.95 678 GLN A C 1
ATOM 2101 O O . GLN A 1 312 ? -50.961 61.591 -37.386 1.00 16.74 678 GLN A O 1
ATOM 2107 N N . PHE A 1 313 ? -49.913 60.469 -35.739 1.00 20.80 679 PHE A N 1
ATOM 2108 C CA . PHE A 1 313 ? -49.447 59.388 -36.593 1.00 18.62 679 PHE A CA 1
ATOM 2109 C C . PHE A 1 313 ? -50.535 58.344 -36.823 1.00 19.70 679 PHE A C 1
ATOM 2110 O O . PHE A 1 313 ? -51.524 58.292 -36.097 1.00 25.03 679 PHE A O 1
ATOM 2118 N N . GLN A 1 314 ? -50.331 57.509 -37.837 1.00 17.84 680 GLN A N 1
ATOM 2119 C CA . GLN A 1 314 ? -51.262 56.447 -38.195 1.00 16.78 680 GLN A CA 1
ATOM 2120 C C . GLN A 1 314 ? -50.507 55.288 -38.827 1.00 12.76 680 GLN A C 1
ATOM 2121 O O . GLN A 1 314 ? -49.532 55.497 -39.549 1.00 10.41 680 GLN A O 1
ATOM 2127 N N . LYS A 1 315 ? -50.952 54.068 -38.549 1.00 12.01 681 LYS A N 1
ATOM 2128 C CA . LYS A 1 315 ? -50.334 52.891 -39.145 1.00 11.72 681 LYS A CA 1
ATOM 2129 C C . LYS A 1 315 ? -50.950 52.583 -40.500 1.00 8.72 681 LYS A C 1
ATOM 2130 O O . LYS A 1 315 ? -52.087 52.120 -40.582 1.00 12.74 681 LYS A O 1
ATOM 2136 N N . VAL A 1 316 ? -50.206 52.849 -41.565 1.00 6.60 682 VAL A N 1
ATOM 2137 C CA . VAL A 1 316 ? -50.630 52.406 -42.883 1.00 7.62 682 VAL A CA 1
ATOM 2138 C C . VAL A 1 316 ? -50.009 51.036 -43.134 1.00 10.56 682 VAL A C 1
ATOM 2139 O O . VAL A 1 316 ? -48.804 50.838 -42.960 1.00 12.80 682 VAL A O 1
ATOM 2143 N N . THR A 1 317 ? -50.849 50.076 -43.498 1.00 10.69 683 THR A N 1
ATOM 2144 C CA . THR A 1 317 ? -50.389 48.710 -43.698 1.00 7.54 683 THR A CA 1
ATOM 2145 C C . THR A 1 317 ? -51.218 48.001 -44.756 1.00 9.26 683 THR A C 1
ATOM 2146 O O . THR A 1 317 ? -52.382 48.331 -44.981 1.00 13.58 683 THR A O 1
ATOM 2150 N N . ALA A 1 318 ? -50.599 47.026 -45.408 1.00 10.78 684 ALA A N 1
ATOM 2151 C CA . ALA A 1 318 ? -51.268 46.218 -46.414 1.00 9.57 684 ALA A CA 1
ATOM 2152 C C . ALA A 1 318 ? -50.493 44.927 -46.605 1.00 7.45 684 ALA A C 1
ATOM 2153 O O . ALA A 1 318 ? -49.276 44.899 -46.422 1.00 9.05 684 ALA A O 1
ATOM 2155 N N . ARG A 1 319 ? -51.188 43.853 -46.962 1.00 8.64 685 ARG A N 1
ATOM 2156 C CA . ARG A 1 319 ? -50.493 42.607 -47.248 1.00 11.18 685 ARG A CA 1
ATOM 2157 C C . ARG A 1 319 ? -50.010 42.593 -48.690 1.00 6.23 685 ARG A C 1
ATOM 2158 O O . ARG A 1 319 ? -50.731 42.989 -49.607 1.00 12.67 685 ARG A O 1
ATOM 2166 N N . LEU A 1 320 ? -48.775 42.139 -48.875 1.00 7.75 686 LEU A N 1
ATOM 2167 C CA . LEU A 1 320 ? -48.119 42.181 -50.173 1.00 9.11 686 LEU A CA 1
ATOM 2168 C C . LEU A 1 320 ? -48.183 40.848 -50.908 1.00 7.64 686 LEU A C 1
ATOM 2169 O O . LEU A 1 320 ? -48.093 39.784 -50.300 1.00 14.02 686 LEU A O 1
ATOM 2174 N N . ALA A 1 321 ? -48.342 40.925 -52.224 1.00 10.31 687 ALA A N 1
ATOM 2175 C CA . ALA A 1 321 ? -48.259 39.758 -53.094 1.00 10.69 687 ALA A CA 1
ATOM 2176 C C . ALA A 1 321 ? -47.483 40.142 -54.344 1.00 11.34 687 ALA A C 1
ATOM 2177 O O . ALA A 1 321 ? -47.139 41.309 -54.518 1.00 12.68 687 ALA A O 1
ATOM 2179 N N . ARG A 1 322 ? -47.203 39.170 -55.207 1.00 8.39 688 ARG A N 1
ATOM 2180 C CA . ARG A 1 322 ? -46.459 39.442 -56.433 1.00 10.84 688 ARG A CA 1
ATOM 2181 C C . ARG A 1 322 ? -47.164 40.486 -57.297 1.00 11.13 688 ARG A C 1
ATOM 2182 O O . ARG A 1 322 ? -48.386 40.461 -57.443 1.00 12.10 688 ARG A O 1
ATOM 2190 N N . GLY A 1 323 ? -46.388 41.407 -57.859 1.00 8.49 689 GLY A N 1
ATOM 2191 C CA . GLY A 1 323 ? -46.930 42.412 -58.754 1.00 10.23 689 GLY A CA 1
ATOM 2192 C C . GLY A 1 323 ? -47.413 43.650 -58.027 1.00 13.40 689 GLY A C 1
ATOM 2193 O O . GLY A 1 323 ? -47.675 44.679 -58.648 1.00 13.99 689 GLY A O 1
ATOM 2194 N N . ASP A 1 324 ? -47.539 43.548 -56.708 1.00 14.69 690 ASP A N 1
ATOM 2195 C CA . ASP A 1 324 ? -47.956 44.682 -55.895 1.00 10.22 690 ASP A CA 1
ATOM 2196 C C . ASP A 1 324 ? -46.884 45.760 -55.896 1.00 6.79 690 ASP A C 1
ATOM 2197 O O . ASP A 1 324 ? -45.696 45.470 -56.036 1.00 7.64 690 ASP A O 1
ATOM 2202 N N . ILE A 1 325 ? -47.314 47.006 -55.742 1.00 9.86 691 ILE A N 1
ATOM 2203 C CA . ILE A 1 325 ? -46.401 48.138 -55.667 1.00 7.82 691 ILE A CA 1
ATOM 2204 C C . ILE A 1 325 ? -46.808 49.056 -54.521 1.00 8.89 691 ILE A C 1
ATOM 2205 O O . ILE A 1 325 ? -47.981 49.390 -54.377 1.00 12.64 691 ILE A O 1
ATOM 2210 N N . PHE A 1 326 ? -45.847 49.451 -53.695 1.00 5.01 692 PHE A N 1
ATOM 2211 C CA . PHE A 1 326 ? -46.131 50.423 -52.648 1.00 5.45 692 PHE A CA 1
ATOM 2212 C C . PHE A 1 326 ? -45.031 51.476 -52.565 1.00 8.31 692 PHE A C 1
ATOM 2213 O O . PHE A 1 326 ? -43.877 51.215 -52.903 1.00 11.66 692 PHE A O 1
ATOM 2221 N N . VAL A 1 327 ? -45.404 52.669 -52.116 1.00 8.30 693 VAL A N 1
ATOM 2222 C CA . VAL A 1 327 ? -44.508 53.818 -52.148 1.00 4.80 693 VAL A CA 1
ATOM 2223 C C . VAL A 1 327 ? -44.137 54.295 -50.749 1.00 8.86 693 VAL A C 1
ATOM 2224 O O . VAL A 1 327 ? -45.000 54.457 -49.889 1.00 11.54 693 VAL A O 1
ATOM 2228 N N . ILE A 1 328 ? -42.845 54.527 -50.537 1.00 9.34 694 ILE A N 1
ATOM 2229 C CA . ILE A 1 328 ? -42.338 54.980 -49.248 1.00 4.13 694 ILE A CA 1
ATOM 2230 C C . ILE A 1 328 ? -41.735 56.376 -49.348 1.00 9.01 694 ILE A C 1
ATOM 2231 O O . ILE A 1 328 ? -40.555 56.521 -49.665 1.00 11.60 694 ILE A O 1
ATOM 2236 N N . PRO A 1 329 ? -42.544 57.412 -49.079 1.00 8.52 695 PRO A N 1
ATOM 2237 C CA . PRO A 1 329 ? -42.037 58.788 -49.095 1.00 7.56 695 PRO A CA 1
ATOM 2238 C C . PRO A 1 329 ? -40.955 58.994 -48.043 1.00 8.90 695 PRO A C 1
ATOM 2239 O O . PRO A 1 329 ? -40.982 58.334 -47.002 1.00 6.36 695 PRO A O 1
ATOM 2243 N N . ALA A 1 330 ? -40.017 59.893 -48.321 1.00 9.39 696 ALA A N 1
ATOM 2244 C CA . ALA A 1 330 ? -38.894 60.149 -47.427 1.00 9.53 696 ALA A CA 1
ATOM 2245 C C . ALA A 1 330 ? -39.350 60.511 -46.018 1.00 6.35 696 ALA A C 1
ATOM 2246 O O . ALA A 1 330 ? -40.376 61.165 -45.835 1.00 12.69 696 ALA A O 1
ATOM 2248 N N . GLY A 1 331 ? -38.582 60.075 -45.026 1.00 6.19 697 GLY A N 1
ATOM 2249 C CA . GLY A 1 331 ? -38.879 60.395 -43.643 1.00 8.16 697 GLY A CA 1
ATOM 2250 C C . GLY A 1 331 ? -39.758 59.367 -42.962 1.00 7.30 697 GLY A C 1
ATOM 2251 O O . GLY A 1 331 ? -39.652 59.160 -41.756 1.00 12.69 697 GLY A O 1
ATOM 2252 N N . HIS A 1 332 ? -40.633 58.729 -43.732 1.00 6.11 698 HIS A N 1
ATOM 2253 C CA . HIS A 1 332 ? -41.503 57.686 -43.203 1.00 4.92 698 HIS A CA 1
ATOM 2254 C C . HIS A 1 332 ? -40.701 56.496 -42.696 1.00 8.92 698 HIS A C 1
ATOM 2255 O O . HIS A 1 332 ? -39.947 55.887 -43.454 1.00 12.35 698 HIS A O 1
ATOM 2262 N N . PRO A 1 333 ? -40.856 56.161 -41.409 1.00 9.58 699 PRO A N 1
ATOM 2263 C CA . PRO A 1 333 ? -40.266 54.907 -40.934 1.00 8.70 699 PRO A CA 1
ATOM 2264 C C . PRO A 1 333 ? -41.053 53.712 -41.465 1.00 7.34 699 PRO A C 1
ATOM 2265 O O . PRO A 1 333 ? -42.280 53.696 -41.386 1.00 6.84 699 PRO A O 1
ATOM 2269 N N . ILE A 1 334 ? -40.344 52.729 -42.011 1.00 7.01 700 ILE A N 1
ATOM 2270 C CA . ILE A 1 334 ? -40.978 51.599 -42.679 1.00 5.84 700 ILE A CA 1
ATOM 2271 C C . ILE A 1 334 ? -40.430 50.266 -42.168 1.00 10.43 700 ILE A C 1
ATOM 2272 O O . ILE A 1 334 ? -39.230 50.126 -41.934 1.00 12.84 700 ILE A O 1
ATOM 2277 N N . ALA A 1 335 ? -41.319 49.294 -41.983 1.00 9.58 701 ALA A N 1
ATOM 2278 C CA . ALA A 1 335 ? -40.917 47.943 -41.604 1.00 7.12 701 ALA A CA 1
ATOM 2279 C C . ALA A 1 335 ? -41.627 46.913 -42.478 1.00 8.55 701 ALA A C 1
ATOM 2280 O O . ALA A 1 335 ? -42.824 47.029 -42.735 1.00 9.14 701 ALA A O 1
ATOM 2282 N N . ILE A 1 336 ? -40.885 45.910 -42.939 1.00 10.60 702 ILE A N 1
ATOM 2283 C CA . ILE A 1 336 ? -41.438 44.904 -43.844 1.00 10.65 702 ILE A CA 1
ATOM 2284 C C . ILE A 1 336 ? -41.170 43.486 -43.352 1.00 10.45 702 ILE A C 1
ATOM 2285 O O . ILE A 1 336 ? -40.027 43.119 -43.087 1.00 10.33 702 ILE A O 1
ATOM 2290 N N . THR A 1 337 ? -42.230 42.691 -43.241 1.00 6.72 703 THR A N 1
ATOM 2291 C CA . THR A 1 337 ? -42.114 41.310 -42.788 1.00 8.87 703 THR A CA 1
ATOM 2292 C C . THR A 1 337 ? -42.455 40.330 -43.903 1.00 15.81 703 THR A C 1
ATOM 2293 O O . THR A 1 337 ? -43.439 40.511 -44.618 1.00 15.01 703 THR A O 1
ATOM 2297 N N . ALA A 1 338 ? -41.641 39.290 -44.049 1.00 12.22 704 ALA A N 1
ATOM 2298 C CA . ALA A 1 338 ? -41.952 38.215 -44.980 1.00 9.77 704 ALA A CA 1
ATOM 2299 C C . ALA A 1 338 ? -43.036 37.328 -44.382 1.00 14.88 704 ALA A C 1
ATOM 2300 O O . ALA A 1 338 ? -43.387 37.475 -43.211 1.00 22.54 704 ALA A O 1
ATOM 2302 N N . SER A 1 339 ? -43.573 36.415 -45.183 1.00 11.50 705 SER A N 1
ATOM 2303 C CA . SER A 1 339 ? -44.526 35.441 -44.667 1.00 15.59 705 SER A CA 1
ATOM 2304 C C . SER A 1 339 ? -43.766 34.328 -43.959 1.00 15.46 705 SER A C 1
ATOM 2305 O O . SER A 1 339 ? -42.540 34.298 -43.996 1.00 17.83 705 SER A O 1
ATOM 2308 N N . GLN A 1 340 ? -44.488 33.417 -43.316 1.00 21.06 706 GLN A N 1
ATOM 2309 C CA . GLN A 1 340 ? -43.853 32.303 -42.615 1.00 12.17 706 GLN A CA 1
ATOM 2310 C C . GLN A 1 340 ? -43.455 31.189 -43.572 1.00 16.54 706 GLN A C 1
ATOM 2311 O O . GLN A 1 340 ? -42.696 30.293 -43.208 1.00 21.02 706 GLN A O 1
ATOM 2317 N N . ASN A 1 341 ? -43.975 31.246 -44.793 1.00 17.39 707 ASN A N 1
ATOM 2318 C CA . ASN A 1 341 ? -43.896 30.111 -45.705 1.00 16.34 707 ASN A CA 1
ATOM 2319 C C . ASN A 1 341 ? -43.011 30.335 -46.926 1.00 20.87 707 ASN A C 1
ATOM 2320 O O . ASN A 1 341 ? -42.561 29.374 -47.548 1.00 23.79 707 ASN A O 1
ATOM 2325 N N . GLU A 1 342 ? -42.748 31.593 -47.260 1.00 21.13 708 GLU A N 1
ATOM 2326 C CA . GLU A 1 342 ? -41.914 31.907 -48.416 1.00 16.72 708 GLU A CA 1
ATOM 2327 C C . GLU A 1 342 ? -41.136 33.198 -48.213 1.00 17.37 708 GLU A C 1
ATOM 2328 O O . GLU A 1 342 ? -41.589 34.102 -47.513 1.00 17.13 708 GLU A O 1
ATOM 2334 N N . ASN A 1 343 ? -39.959 33.276 -48.827 1.00 14.53 709 ASN A N 1
ATOM 2335 C CA . ASN A 1 343 ? -39.181 34.505 -48.821 1.00 13.37 709 ASN A CA 1
ATOM 2336 C C . ASN A 1 343 ? -39.935 35.624 -49.521 1.00 10.26 709 ASN A C 1
ATOM 2337 O O . ASN A 1 343 ? -40.839 35.371 -50.316 1.00 17.17 709 ASN A O 1
ATOM 2342 N N . LEU A 1 344 ? -39.564 36.862 -49.221 1.00 14.03 710 LEU A N 1
ATOM 2343 C CA . LEU A 1 344 ? -40.138 38.007 -49.909 1.00 10.18 710 LEU A CA 1
ATOM 2344 C C . LEU A 1 344 ? -39.043 38.730 -50.674 1.00 8.89 710 LEU A C 1
ATOM 2345 O O . LEU A 1 344 ? -38.063 39.184 -50.087 1.00 10.54 710 LEU A O 1
ATOM 2350 N N . ARG A 1 345 ? -39.204 38.822 -51.988 1.00 9.97 711 ARG A N 1
ATOM 2351 C CA . ARG A 1 345 ? -38.212 39.480 -52.827 1.00 11.03 711 ARG A CA 1
ATOM 2352 C C . ARG A 1 345 ? -38.764 40.788 -53.374 1.00 9.41 711 ARG A C 1
ATOM 2353 O O . ARG A 1 345 ? -39.824 40.815 -53.998 1.00 11.82 711 ARG A O 1
ATOM 2358 N N . LEU A 1 346 ? -38.040 41.872 -53.125 1.00 13.96 712 LEU A N 1
ATOM 2359 C CA . LEU A 1 346 ? -38.495 43.202 -53.502 1.00 9.05 712 LEU A CA 1
ATOM 2360 C C . LEU A 1 346 ? -37.457 43.935 -54.342 1.00 11.01 712 LEU A C 1
ATOM 2361 O O . LEU A 1 346 ? -36.256 43.778 -54.136 1.00 11.17 712 LEU A O 1
ATOM 2366 N N . VAL A 1 347 ? -37.932 44.738 -55.287 1.00 8.06 713 VAL A N 1
ATOM 2367 C CA . VAL A 1 347 ? -37.069 45.647 -56.029 1.00 4.56 713 VAL A CA 1
ATOM 2368 C C . VAL A 1 347 ? -37.585 47.067 -55.815 1.00 8.47 713 VAL A C 1
ATOM 2369 O O . VAL A 1 347 ? -38.791 47.308 -55.862 1.00 10.79 713 VAL A O 1
ATOM 2373 N N . GLY A 1 348 ? -36.676 48.001 -55.553 1.00 7.43 714 GLY A N 1
ATOM 2374 C CA . GLY A 1 348 ? -37.074 49.364 -55.254 1.00 6.42 714 GLY A CA 1
ATOM 2375 C C . GLY A 1 348 ? -36.396 50.442 -56.077 1.00 10.11 714 GLY A C 1
ATOM 2376 O O . GLY A 1 348 ? -35.199 50.374 -56.358 1.00 12.52 714 GLY A O 1
ATOM 2377 N N . PHE A 1 349 ? -37.176 51.445 -56.465 1.00 9.99 715 PHE A N 1
ATOM 2378 C CA . PHE A 1 349 ? -36.645 52.624 -57.137 1.00 7.99 715 PHE A CA 1
ATOM 2379 C C . PHE A 1 349 ? -36.636 53.806 -56.184 1.00 5.85 715 PHE A C 1
ATOM 2380 O O . PHE A 1 349 ? -37.679 54.196 -55.666 1.00 5.11 715 PHE A O 1
ATOM 2388 N N . GLY A 1 350 ? -35.460 54.379 -55.958 1.00 9.18 716 GLY A N 1
ATOM 2389 C CA . GLY A 1 350 ? -35.330 55.499 -55.046 1.00 13.33 716 GLY A CA 1
ATOM 2390 C C . GLY A 1 350 ? -35.288 56.846 -55.739 1.00 5.88 716 GLY A C 1
ATOM 2391 O O . GLY A 1 350 ? -34.217 57.340 -56.086 1.00 8.47 716 GLY A O 1
ATOM 2392 N N . ILE A 1 351 ? -36.462 57.437 -55.940 1.00 9.28 717 ILE A N 1
ATOM 2393 C CA . ILE A 1 351 ? -36.569 58.767 -56.529 1.00 8.80 717 ILE A CA 1
ATOM 2394 C C . ILE A 1 351 ? -35.869 59.784 -55.630 1.00 9.29 717 ILE A C 1
ATOM 2395 O O . ILE A 1 351 ? -35.972 59.700 -54.406 1.00 14.82 717 ILE A O 1
ATOM 2400 N N . ASN A 1 352 ? -35.148 60.723 -56.242 1.00 4.90 718 ASN A N 1
ATOM 2401 C CA . ASN A 1 352 ? -34.333 61.699 -55.518 1.00 8.12 718 ASN A CA 1
ATOM 2402 C C . ASN A 1 352 ? -33.287 61.003 -54.646 1.00 9.78 718 ASN A C 1
ATOM 2403 O O . ASN A 1 352 ? -33.171 61.297 -53.461 1.00 9.32 718 ASN A O 1
ATOM 2408 N N . GLY A 1 353 ? -32.530 60.085 -55.241 1.00 7.56 719 GLY A N 1
ATOM 2409 C CA . GLY A 1 353 ? -31.691 59.173 -54.484 1.00 8.13 719 GLY A CA 1
ATOM 2410 C C . GLY A 1 353 ? -30.251 59.588 -54.278 1.00 10.21 719 GLY A C 1
ATOM 2411 O O . GLY A 1 353 ? -29.543 58.942 -53.511 1.00 16.22 719 GLY A O 1
ATOM 2412 N N . LYS A 1 354 ? -29.819 60.640 -54.971 1.00 8.56 720 LYS A N 1
ATOM 2413 C CA . LYS A 1 354 ? -28.515 61.238 -54.731 1.00 9.81 720 LYS A CA 1
ATOM 2414 C C . LYS A 1 354 ? -28.436 61.641 -53.267 1.00 17.44 720 LYS A C 1
ATOM 2415 O O . LYS A 1 354 ? -29.422 62.077 -52.666 1.00 17.91 720 LYS A O 1
ATOM 2421 N N . ASN A 1 355 ? -27.265 61.422 -52.674 1.00 16.79 721 ASN A N 1
ATOM 2422 C CA . ASN A 1 355 ? -27.029 61.852 -51.290 1.00 15.75 721 ASN A CA 1
ATOM 2423 C C . ASN A 1 355 ? -28.025 61.405 -50.195 1.00 15.41 721 ASN A C 1
ATOM 2424 O O . ASN A 1 355 ? -28.124 62.009 -49.099 1.00 24.68 721 ASN A O 1
ATOM 2429 N N . ASN A 1 356 ? -28.795 60.381 -50.551 1.00 17.23 722 ASN A N 1
ATOM 2430 C CA . ASN A 1 356 ? -29.696 59.691 -49.645 1.00 10.34 722 ASN A CA 1
ATOM 2431 C C . ASN A 1 356 ? -28.964 58.855 -48.592 1.00 16.94 722 ASN A C 1
ATOM 2432 O O . ASN A 1 356 ? -27.908 58.277 -48.850 1.00 20.79 722 ASN A O 1
ATOM 2437 N N . GLN A 1 357 ? -29.559 58.761 -47.409 1.00 12.92 723 GLN A N 1
ATOM 2438 C CA . GLN A 1 357 ? -28.985 58.000 -46.305 1.00 10.88 723 GLN A CA 1
ATOM 2439 C C . GLN A 1 357 ? -30.072 57.195 -45.606 1.00 7.32 723 GLN A C 1
ATOM 2440 O O . GLN A 1 357 ? -31.092 57.742 -45.190 1.00 10.69 723 GLN A O 1
ATOM 2446 N N . ARG A 1 358 ? -29.861 55.889 -45.505 1.00 6.84 724 ARG A N 1
ATOM 2447 C CA . ARG A 1 358 ? -30.825 55.016 -44.853 1.00 9.32 724 ARG A CA 1
ATOM 2448 C C . ARG A 1 358 ? -30.533 54.929 -43.361 1.00 9.30 724 ARG A C 1
ATOM 2449 O O . ARG A 1 358 ? -29.471 54.464 -42.952 1.00 14.48 724 ARG A O 1
ATOM 2457 N N . ASN A 1 359 ? -31.483 55.391 -42.556 1.00 6.29 725 ASN A N 1
ATOM 2458 C CA . ASN A 1 359 ? -31.321 55.425 -41.108 1.00 9.22 725 ASN A CA 1
ATOM 2459 C C . ASN A 1 359 ? -32.131 54.335 -40.421 1.00 9.95 725 ASN A C 1
ATOM 2460 O O . ASN A 1 359 ? -33.357 54.314 -40.514 1.00 9.89 725 ASN A O 1
ATOM 2465 N N . PHE A 1 360 ? -31.444 53.436 -39.726 1.00 6.50 726 PHE A N 1
ATOM 2466 C CA . PHE A 1 360 ? -32.120 52.336 -39.049 1.00 9.44 726 PHE A CA 1
ATOM 2467 C C . PHE A 1 360 ? -32.494 52.706 -37.621 1.00 8.55 726 PHE A C 1
ATOM 2468 O O . PHE A 1 360 ? -31.756 53.411 -36.937 1.00 11.05 726 PHE A O 1
ATOM 2476 N N . LEU A 1 361 ? -33.656 52.232 -37.184 1.00 8.39 727 LEU A N 1
ATOM 2477 C CA . LEU A 1 361 ? -34.181 52.564 -35.866 1.00 5.64 727 LEU A CA 1
ATOM 2478 C C . LEU A 1 361 ? -34.021 51.396 -34.903 1.00 8.93 727 LEU A C 1
ATOM 2479 O O . LEU A 1 361 ? -34.329 51.506 -33.718 1.00 9.54 727 LEU A O 1
ATOM 2484 N N . ALA A 1 362 ? -33.539 50.275 -35.427 1.00 7.80 728 ALA A N 1
ATOM 2485 C CA . ALA A 1 362 ? -33.302 49.085 -34.622 1.00 6.29 728 ALA A CA 1
ATOM 2486 C C . ALA A 1 362 ? -32.131 48.295 -35.186 1.00 8.92 728 ALA A C 1
ATOM 2487 O O . ALA A 1 362 ? -31.876 48.321 -36.391 1.00 11.31 728 ALA A O 1
ATOM 2489 N N . GLY A 1 363 ? -31.417 47.597 -34.312 1.00 8.02 729 GLY A N 1
ATOM 2490 C CA . GLY A 1 363 ? -30.291 46.790 -34.735 1.00 10.67 729 GLY A CA 1
ATOM 2491 C C . GLY A 1 363 ? -28.956 47.349 -34.299 1.00 9.64 729 GLY A C 1
ATOM 2492 O O . GLY A 1 363 ? -28.894 48.390 -33.648 1.00 13.72 729 GLY A O 1
ATOM 2493 N N . GLN A 1 364 ? -27.891 46.642 -34.663 1.00 9.33 730 GLN A N 1
ATOM 2494 C CA . GLN A 1 364 ? -26.521 47.018 -34.328 1.00 10.39 730 GLN A CA 1
ATOM 2495 C C . GLN A 1 364 ? -26.189 48.454 -34.727 1.00 13.71 730 GLN A C 1
ATOM 2496 O O . GLN A 1 364 ? -25.463 49.150 -34.024 1.00 28.03 730 GLN A O 1
ATOM 2502 N N . ASN A 1 365 ? -26.739 48.901 -35.850 1.00 18.53 731 ASN A N 1
ATOM 2503 C CA . ASN A 1 365 ? -26.342 50.174 -36.449 1.00 14.10 731 ASN A CA 1
ATOM 2504 C C . ASN A 1 365 ? -27.357 51.298 -36.297 1.00 10.80 731 ASN A C 1
ATOM 2505 O O . ASN A 1 365 ? -27.250 52.326 -36.968 1.00 17.84 731 ASN A O 1
ATOM 2510 N N . ASN A 1 366 ? -28.338 51.107 -35.424 1.00 12.64 732 ASN A N 1
ATOM 2511 C CA . ASN A 1 366 ? -29.425 52.063 -35.315 1.00 11.55 732 ASN A CA 1
ATOM 2512 C C . ASN A 1 366 ? -28.908 53.438 -34.893 1.00 16.75 732 ASN A C 1
ATOM 2513 O O . ASN A 1 366 ? -27.899 53.557 -34.191 1.00 19.65 732 ASN A O 1
ATOM 2518 N N . ILE A 1 367 ? -29.599 54.473 -35.354 1.00 13.33 733 ILE A N 1
ATOM 2519 C CA . ILE A 1 367 ? -29.123 55.840 -35.203 1.00 15.09 733 ILE A CA 1
ATOM 2520 C C . ILE A 1 367 ? -29.149 56.309 -33.769 1.00 15.66 733 ILE A C 1
ATOM 2521 O O . ILE A 1 367 ? -28.414 57.220 -33.394 1.00 18.17 733 ILE A O 1
ATOM 2526 N N . ILE A 1 368 ? -29.977 55.677 -32.957 1.00 18.88 734 ILE A N 1
ATOM 2527 C CA . ILE A 1 368 ? -30.061 56.114 -31.588 1.00 17.41 734 ILE A CA 1
ATOM 2528 C C . ILE A 1 368 ? -28.827 55.825 -30.746 1.00 15.60 734 ILE A C 1
ATOM 2529 O O . ILE A 1 368 ? -28.633 56.503 -29.757 1.00 14.65 734 ILE A O 1
ATOM 2534 N N . ASN A 1 369 ? -27.923 54.949 -31.140 1.00 10.20 735 ASN A N 1
ATOM 2535 C CA . ASN A 1 369 ? -26.810 54.802 -30.240 1.00 14.48 735 ASN A CA 1
ATOM 2536 C C . ASN A 1 369 ? -25.710 55.748 -30.679 1.00 12.75 735 ASN A C 1
ATOM 2537 O O . ASN A 1 369 ? -24.544 55.599 -30.308 1.00 19.64 735 ASN A O 1
ATOM 2542 N N . GLN A 1 370 ? -26.065 56.673 -31.559 1.00 12.37 736 GLN A N 1
ATOM 2543 C CA . GLN A 1 370 ? -25.113 57.709 -31.937 1.00 15.94 736 GLN A CA 1
ATOM 2544 C C . GLN A 1 370 ? -25.232 58.899 -30.980 1.00 19.96 736 GLN A C 1
ATOM 2545 O O . GLN A 1 370 ? -24.329 59.736 -30.886 1.00 27.03 736 GLN A O 1
ATOM 2551 N N . LEU A 1 371 ? -26.328 58.945 -30.230 1.00 15.25 737 LEU A N 1
ATOM 2552 C CA . LEU A 1 371 ? -26.502 59.966 -29.197 1.00 13.37 737 LEU A CA 1
ATOM 2553 C C . LEU A 1 371 ? -25.591 59.659 -28.008 1.00 17.11 737 LEU A C 1
ATOM 2554 O O . LEU A 1 371 ? -25.310 58.492 -27.737 1.00 20.81 737 LEU A O 1
ATOM 2559 N N . GLU A 1 372 ? -25.113 60.685 -27.305 1.00 19.08 738 GLU A N 1
ATOM 2560 C CA . GLU A 1 372 ? -24.343 60.431 -26.091 1.00 18.42 738 GLU A CA 1
ATOM 2561 C C . GLU A 1 372 ? -25.295 60.014 -24.992 1.00 16.13 738 GLU A C 1
ATOM 2562 O O . GLU A 1 372 ? -26.512 60.086 -25.165 1.00 18.99 738 GLU A O 1
ATOM 2568 N N . ARG A 1 373 ? -24.739 59.587 -23.863 1.00 17.52 739 ARG A N 1
ATOM 2569 C CA . ARG A 1 373 ? -25.542 59.085 -22.757 1.00 16.73 739 ARG A CA 1
ATOM 2570 C C . ARG A 1 373 ? -26.511 60.138 -22.224 1.00 16.98 739 ARG A C 1
ATOM 2571 O O . ARG A 1 373 ? -27.673 59.835 -21.953 1.00 15.28 739 ARG A O 1
ATOM 2573 N N . GLU A 1 374 ? -26.036 61.372 -22.089 1.00 14.66 740 GLU A N 1
ATOM 2574 C CA . GLU A 1 374 ? -26.842 62.442 -21.511 1.00 11.85 740 GLU A CA 1
ATOM 2575 C C . GLU A 1 374 ? -28.034 62.818 -22.386 1.00 13.01 740 GLU A C 1
ATOM 2576 O O . GLU A 1 374 ? -29.106 63.145 -21.875 1.00 8.97 740 GLU A O 1
ATOM 2582 N N . ALA A 1 375 ? -27.844 62.768 -23.701 1.00 16.26 741 ALA A N 1
ATOM 2583 C CA . ALA A 1 375 ? -28.897 63.136 -24.641 1.00 10.64 741 ALA A CA 1
ATOM 2584 C C . ALA A 1 375 ? -30.033 62.121 -24.627 1.00 8.31 741 ALA A C 1
ATOM 2585 O O . ALA A 1 375 ? -31.207 62.491 -24.637 1.00 7.02 741 ALA A O 1
ATOM 2587 N N . LYS A 1 376 ? -29.677 60.841 -24.607 1.00 6.73 742 LYS A N 1
ATOM 2588 C CA . LYS A 1 376 ? -30.665 59.771 -24.542 1.00 10.80 742 LYS A CA 1
ATOM 2589 C C . LYS A 1 376 ? -31.445 59.818 -23.231 1.00 12.82 742 LYS A C 1
ATOM 2590 O O . LYS A 1 376 ? -32.667 59.666 -23.222 1.00 12.70 742 LYS A O 1
ATOM 2596 N N . GLU A 1 377 ? -30.732 60.034 -22.130 1.00 10.20 743 GLU A N 1
ATOM 2597 C CA . GLU A 1 377 ? -31.361 60.162 -20.821 1.00 12.71 743 GLU A CA 1
ATOM 2598 C C . GLU A 1 377 ? -32.349 61.322 -20.811 1.00 8.19 743 GLU A C 1
ATOM 2599 O O . GLU A 1 377 ? -33.477 61.184 -20.336 1.00 9.42 743 GLU A O 1
ATOM 2605 N N . LEU A 1 378 ? -31.921 62.460 -21.349 1.00 10.78 744 LEU A N 1
ATOM 2606 C CA . LEU A 1 378 ? -32.757 63.657 -21.403 1.00 9.85 744 LEU A CA 1
ATOM 2607 C C . LEU A 1 378 ? -33.956 63.486 -22.330 1.00 11.10 744 LEU A C 1
ATOM 2608 O O . LEU A 1 378 ? -35.043 63.987 -22.048 1.00 5.81 744 LEU A O 1
ATOM 2613 N N . SER A 1 379 ? -33.754 62.780 -23.437 1.00 9.21 745 SER A N 1
ATOM 2614 C CA . SER A 1 379 ? -34.812 62.587 -24.423 1.00 8.35 745 SER A CA 1
ATOM 2615 C C . SER A 1 379 ? -35.844 61.557 -23.972 1.00 8.41 745 SER A C 1
ATOM 2616 O O . SER A 1 379 ? -37.042 61.735 -24.184 1.00 8.92 745 SER A O 1
ATOM 2619 N N . PHE A 1 380 ? -35.374 60.483 -23.347 1.00 6.72 746 PHE A N 1
ATOM 2620 C CA . PHE A 1 380 ? -36.243 59.355 -23.023 1.00 9.89 746 PHE A CA 1
ATOM 2621 C C . PHE A 1 380 ? -36.768 59.360 -21.591 1.00 10.28 746 PHE A C 1
ATOM 2622 O O . PHE A 1 380 ? -37.654 58.571 -21.263 1.00 14.43 746 PHE A O 1
ATOM 2630 N N . ASN A 1 381 ? -36.227 60.244 -20.754 1.00 11.55 747 ASN A N 1
ATOM 2631 C CA . ASN A 1 381 ? -36.607 60.322 -19.344 1.00 12.44 747 ASN A CA 1
ATOM 2632 C C . ASN A 1 381 ? -36.347 58.994 -18.636 1.00 8.57 747 ASN A C 1
ATOM 2633 O O . ASN A 1 381 ? -37.194 58.489 -17.904 1.00 10.88 747 ASN A O 1
ATOM 2638 N N . MET A 1 382 ? -35.164 58.434 -18.875 1.00 8.81 748 MET A N 1
ATOM 2639 C CA . MET A 1 382 ? -34.787 57.127 -18.344 1.00 9.65 748 MET A CA 1
ATOM 2640 C C . MET A 1 382 ? -33.284 57.054 -18.090 1.00 9.96 748 MET A C 1
ATOM 2641 O O . MET A 1 382 ? -32.506 57.725 -18.767 1.00 13.50 748 MET A O 1
ATOM 2646 N N . PRO A 1 383 ? -32.871 56.239 -17.108 1.00 13.05 749 PRO A N 1
ATOM 2647 C CA . PRO A 1 383 ? -31.441 56.040 -16.849 1.00 15.64 749 PRO A CA 1
ATOM 2648 C C . PRO A 1 383 ? -30.756 55.283 -17.981 1.00 12.88 749 PRO A C 1
ATOM 2649 O O . PRO A 1 383 ? -31.427 54.605 -18.759 1.00 13.10 749 PRO A O 1
ATOM 2653 N N . ARG A 1 384 ? -29.434 55.403 -18.055 1.00 15.56 750 ARG A N 1
ATOM 2654 C CA . ARG A 1 384 ? -28.644 54.785 -19.113 1.00 10.51 750 ARG A CA 1
ATOM 2655 C C . ARG A 1 384 ? -28.902 53.288 -19.238 1.00 18.28 750 ARG A C 1
ATOM 2656 O O . ARG A 1 384 ? -28.917 52.749 -20.345 1.00 19.92 750 ARG A O 1
ATOM 2658 N N . GLU A 1 385 ? -29.110 52.618 -18.109 1.00 21.74 751 GLU A N 1
ATOM 2659 C CA . GLU A 1 385 ? -29.273 51.170 -18.127 1.00 12.47 751 GLU A CA 1
ATOM 2660 C C . GLU A 1 385 ? -30.656 50.721 -18.567 1.00 12.44 751 GLU A C 1
ATOM 2661 O O . GLU A 1 385 ? -30.786 49.637 -19.098 1.00 19.98 751 GLU A O 1
ATOM 2667 N N . GLU A 1 386 ? -31.687 51.530 -18.353 1.00 13.76 752 GLU A N 1
ATOM 2668 C CA . GLU A 1 386 ? -33.017 51.150 -18.819 1.00 13.42 752 GLU A CA 1
ATOM 2669 C C . GLU A 1 386 ? -33.142 51.432 -20.319 1.00 21.39 752 GLU A C 1
ATOM 2670 O O . GLU A 1 386 ? -34.045 50.923 -20.986 1.00 17.13 752 GLU A O 1
ATOM 2676 N N . ILE A 1 387 ? -32.212 52.231 -20.839 1.00 21.39 753 ILE A N 1
ATOM 2677 C CA . ILE A 1 387 ? -32.196 52.612 -22.250 1.00 14.17 753 ILE A CA 1
ATOM 2678 C C . ILE A 1 387 ? -31.437 51.603 -23.108 1.00 13.70 753 ILE A C 1
ATOM 2679 O O . ILE A 1 387 ? -31.943 51.155 -24.140 1.00 14.37 753 ILE A O 1
ATOM 2684 N N . GLU A 1 388 ? -30.220 51.266 -22.682 1.00 10.91 754 GLU A N 1
ATOM 2685 C CA . GLU A 1 388 ? -29.432 50.198 -23.294 1.00 12.82 754 GLU A CA 1
ATOM 2686 C C . GLU A 1 388 ? -30.303 48.965 -23.485 1.00 17.63 754 GLU A C 1
ATOM 2687 O O . GLU A 1 388 ? -30.201 48.243 -24.477 1.00 19.32 754 GLU A O 1
ATOM 2693 N N . GLU A 1 389 ? -31.173 48.754 -22.505 1.00 21.56 755 GLU A N 1
ATOM 2694 C CA . GLU A 1 389 ? -32.107 47.641 -22.476 1.00 20.35 755 GLU A CA 1
ATOM 2695 C C . GLU A 1 389 ? -33.115 47.668 -23.626 1.00 12.65 755 GLU A C 1
ATOM 2696 O O . GLU A 1 389 ? -33.760 46.662 -23.916 1.00 18.37 755 GLU A O 1
ATOM 2702 N N . ILE A 1 390 ? -33.262 48.822 -24.268 1.00 13.79 756 ILE A N 1
ATOM 2703 C CA . ILE A 1 390 ? -34.225 48.966 -25.353 1.00 16.40 756 ILE A CA 1
ATOM 2704 C C . ILE A 1 390 ? -33.543 48.986 -26.718 1.00 12.51 756 ILE A C 1
ATOM 2705 O O . ILE A 1 390 ? -34.024 48.376 -27.671 1.00 12.92 756 ILE A O 1
ATOM 2710 N N . PHE A 1 391 ? -32.412 49.676 -26.805 1.00 14.01 757 PHE A N 1
ATOM 2711 C CA . PHE A 1 391 ? -31.788 49.929 -28.097 1.00 11.63 757 PHE A CA 1
ATOM 2712 C C . PHE A 1 391 ? -30.437 49.242 -28.290 1.00 12.94 757 PHE A C 1
ATOM 2713 O O . PHE A 1 391 ? -29.701 49.581 -29.218 1.00 17.49 757 PHE A O 1
ATOM 2721 N N . GLU A 1 392 ? -30.107 48.284 -27.427 1.00 11.45 758 GLU A N 1
ATOM 2722 C CA . GLU A 1 392 ? -28.844 47.561 -27.558 1.00 16.22 758 GLU A CA 1
ATOM 2723 C C . GLU A 1 392 ? -28.977 46.058 -27.354 1.00 17.71 758 GLU A C 1
ATOM 2724 O O . GLU A 1 392 ? -28.017 45.396 -26.962 1.00 22.32 758 GLU A O 1
ATOM 2730 N N . ARG A 1 393 ? -30.156 45.512 -27.626 1.00 14.77 759 ARG A N 1
ATOM 2731 C CA . ARG A 1 393 ? -30.360 44.084 -27.430 1.00 15.70 759 ARG A CA 1
ATOM 2732 C C . ARG A 1 393 ? -30.584 43.344 -28.738 1.00 17.62 759 ARG A C 1
ATOM 2733 O O . ARG A 1 393 ? -30.819 42.138 -28.742 1.00 16.13 759 ARG A O 1
ATOM 2741 N N . GLN A 1 394 ? -30.496 44.067 -29.849 1.00 14.96 760 GLN A N 1
ATOM 2742 C CA . GLN A 1 394 ? -30.540 43.436 -31.157 1.00 14.20 760 GLN A CA 1
ATOM 2743 C C . GLN A 1 394 ? -29.121 43.294 -31.694 1.00 19.02 760 GLN A C 1
ATOM 2744 O O . GLN A 1 394 ? -28.398 44.281 -31.832 1.00 22.99 760 GLN A O 1
ATOM 2750 N N . VAL A 1 395 ? -28.727 42.061 -31.993 1.00 18.28 761 VAL A N 1
ATOM 2751 C CA . VAL A 1 395 ? -27.342 41.763 -32.337 1.00 18.07 761 VAL A CA 1
ATOM 2752 C C . VAL A 1 395 ? -27.112 41.752 -33.845 1.00 19.06 761 VAL A C 1
ATOM 2753 O O . VAL A 1 395 ? -25.972 41.824 -34.307 1.00 18.26 761 VAL A O 1
ATOM 2757 N N . GLU A 1 396 ? -28.196 41.666 -34.608 1.00 14.79 762 GLU A N 1
ATOM 2758 C CA . GLU A 1 396 ? -28.114 41.730 -36.061 1.00 13.99 762 GLU A CA 1
ATOM 2759 C C . GLU A 1 396 ? -28.531 43.112 -36.552 1.00 11.59 762 GLU A C 1
ATOM 2760 O O . GLU A 1 396 ? -28.947 43.959 -35.763 1.00 13.67 762 GLU A O 1
ATOM 2766 N N . SER A 1 397 ? -28.405 43.338 -37.855 1.00 16.34 763 SER A N 1
ATOM 2767 C CA . SER A 1 397 ? -28.875 44.572 -38.477 1.00 9.79 763 SER A CA 1
ATOM 2768 C C . SER A 1 397 ? -29.841 44.240 -39.607 1.00 13.53 763 SER A C 1
ATOM 2769 O O . SER A 1 397 ? -30.233 43.084 -39.768 1.00 13.43 763 SER A O 1
ATOM 2772 N N . TYR A 1 398 ? -30.208 45.259 -40.382 1.00 14.20 764 TYR A N 1
ATOM 2773 C CA . TYR A 1 398 ? -31.105 45.129 -41.537 1.00 8.17 764 TYR A CA 1
ATOM 2774 C C . TYR A 1 398 ? -32.264 44.138 -41.353 1.00 7.76 764 TYR A C 1
ATOM 2775 O O . TYR A 1 398 ? -33.428 44.534 -41.370 1.00 5.81 764 TYR A O 1
ATOM 2784 N N . PHE A 1 399 ? -31.941 42.857 -41.181 1.00 8.10 765 PHE A N 1
ATOM 2785 C CA . PHE A 1 399 ? -32.955 41.806 -41.123 1.00 8.14 765 PHE A CA 1
ATOM 2786 C C . PHE A 1 399 ? -32.914 41.006 -39.819 1.00 12.74 765 PHE A C 1
ATOM 2787 O O . PHE A 1 399 ? -31.844 40.609 -39.361 1.00 9.99 765 PHE A O 1
ATOM 2795 N N . VAL A 1 400 ? -34.087 40.771 -39.231 1.00 13.52 766 VAL A N 1
ATOM 2796 C CA . VAL A 1 400 ? -34.205 39.994 -37.993 1.00 11.30 766 VAL A CA 1
ATOM 2797 C C . VAL A 1 400 ? -35.393 39.029 -38.051 1.00 15.74 766 VAL A C 1
ATOM 2798 O O . VAL A 1 400 ? -36.364 39.284 -38.762 1.00 17.63 766 VAL A O 1
ATOM 2802 N N . PRO A 1 401 ? -35.317 37.914 -37.304 1.00 15.77 767 PRO A N 1
ATOM 2803 C CA . PRO A 1 401 ? -36.435 36.965 -37.236 1.00 12.27 767 PRO A CA 1
ATOM 2804 C C . PRO A 1 401 ? -37.572 37.474 -36.357 1.00 12.78 767 PRO A C 1
ATOM 2805 O O . PRO A 1 401 ? -37.317 38.174 -35.378 1.00 23.50 767 PRO A O 1
ATOM 2809 N N . MET A 1 402 ? -38.806 37.118 -36.697 1.00 8.51 768 MET A N 1
ATOM 2810 C CA . MET A 1 402 ? -39.964 37.570 -35.932 1.00 14.55 768 MET A CA 1
ATOM 2811 C C . MET A 1 402 ? -40.070 36.858 -34.586 1.00 21.32 768 MET A C 1
ATOM 2812 O O . MET A 1 402 ? -40.818 37.285 -33.707 1.00 20.43 768 MET A O 1
ATOM 2817 N N . GLU A 1 403 ? -39.329 35.766 -34.434 1.00 19.78 769 GLU A N 1
ATOM 2818 C CA . GLU A 1 403 ? -39.148 35.144 -33.128 1.00 18.82 769 GLU A CA 1
ATOM 2819 C C . GLU A 1 403 ? -37.763 35.459 -32.584 1.00 18.06 769 GLU A C 1
ATOM 2820 O O . GLU A 1 403 ? -36.759 34.947 -33.080 1.00 14.42 769 GLU A O 1
ATOM 2826 N N . ARG A 1 404 ? -37.721 36.301 -31.556 1.00 27.07 770 ARG A N 1
ATOM 2827 C CA . ARG A 1 404 ? -36.459 36.769 -30.998 1.00 27.98 770 ARG A CA 1
ATOM 2828 C C . ARG A 1 404 ? -35.714 35.666 -30.254 1.00 23.20 770 ARG A C 1
ATOM 2829 O O . ARG A 1 404 ? -36.310 34.682 -29.816 1.00 17.96 770 ARG A O 1
ATOM 2837 N N . GLN A 1 405 ? -34.403 35.845 -30.119 1.00 23.26 771 GLN A N 1
ATOM 2838 C CA . GLN A 1 405 ? -33.546 34.861 -29.471 1.00 25.27 771 GLN A CA 1
ATOM 2839 C C . GLN A 1 405 ? -32.618 35.526 -28.460 1.00 18.20 771 GLN A C 1
ATOM 2840 O O . GLN A 1 405 ? -32.849 35.456 -27.252 1.00 28.72 771 GLN A O 1
ATOM 2842 N N . ARG B 1 9 ? -53.828 92.115 -43.859 1.00 44.45 375 ARG B N 1
ATOM 2843 C CA . ARG B 1 9 ? -53.368 93.496 -43.946 1.00 33.74 375 ARG B CA 1
ATOM 2844 C C . ARG B 1 9 ? -53.325 93.971 -45.396 1.00 37.88 375 ARG B C 1
ATOM 2845 O O . ARG B 1 9 ? -52.719 94.999 -45.700 1.00 46.07 375 ARG B O 1
ATOM 2847 N N . HIS B 1 10 ? -53.958 93.196 -46.277 1.00 34.47 376 HIS B N 1
ATOM 2848 C CA . HIS B 1 10 ? -54.136 93.534 -47.694 1.00 33.24 376 HIS B CA 1
ATOM 2849 C C . HIS B 1 10 ? -52.838 93.556 -48.508 1.00 29.01 376 HIS B C 1
ATOM 2850 O O . HIS B 1 10 ? -52.861 93.846 -49.703 1.00 25.87 376 HIS B O 1
ATOM 2852 N N . ASN B 1 11 ? -51.716 93.244 -47.870 1.00 26.54 377 ASN B N 1
ATOM 2853 C CA . ASN B 1 11 ? -50.439 93.160 -48.570 1.00 16.31 377 ASN B CA 1
ATOM 2854 C C . ASN B 1 11 ? -50.100 91.700 -48.858 1.00 23.58 377 ASN B C 1
ATOM 2855 O O . ASN B 1 11 ? -49.896 90.910 -47.935 1.00 26.73 377 ASN B O 1
ATOM 2860 N N . PRO B 1 12 ? -50.041 91.336 -50.149 1.00 21.77 378 PRO B N 1
ATOM 2861 C CA . PRO B 1 12 ? -49.814 89.949 -50.569 1.00 15.75 378 PRO B CA 1
ATOM 2862 C C . PRO B 1 12 ? -48.397 89.456 -50.286 1.00 14.84 378 PRO B C 1
ATOM 2863 O O . PRO B 1 12 ? -48.159 88.248 -50.299 1.00 19.33 378 PRO B O 1
ATOM 2867 N N . TYR B 1 13 ? -47.471 90.376 -50.036 1.00 18.13 379 TYR B N 1
ATOM 2868 C CA . TYR B 1 13 ? -46.087 90.005 -49.770 1.00 13.84 379 TYR B CA 1
ATOM 2869 C C . TYR B 1 13 ? -45.743 90.150 -48.294 1.00 9.34 379 TYR B C 1
ATOM 2870 O O . TYR B 1 13 ? -44.612 89.893 -47.890 1.00 7.29 379 TYR B O 1
ATOM 2879 N N . TYR B 1 14 ? -46.721 90.560 -47.494 1.00 12.16 380 TYR B N 1
ATOM 2880 C CA . TYR B 1 14 ? -46.484 90.825 -46.079 1.00 15.54 380 TYR B CA 1
ATOM 2881 C C . TYR B 1 14 ? -47.236 89.855 -45.176 1.00 13.34 380 TYR B C 1
ATOM 2882 O O . TYR B 1 14 ? -48.445 89.670 -45.310 1.00 16.05 380 TYR B O 1
ATOM 2891 N N . PHE B 1 15 ? -46.502 89.240 -44.255 1.00 13.78 381 PHE B N 1
ATOM 2892 C CA . PHE B 1 15 ? -47.069 88.284 -43.313 1.00 10.51 381 PHE B CA 1
ATOM 2893 C C . PHE B 1 15 ? -46.840 88.763 -41.883 1.00 11.55 381 PHE B C 1
ATOM 2894 O O . PHE B 1 15 ? -45.731 88.656 -41.359 1.00 12.65 381 PHE B O 1
ATOM 2902 N N . HIS B 1 16 ? -47.886 89.296 -41.258 1.00 11.14 382 HIS B N 1
ATOM 2903 C CA . HIS B 1 16 ? -47.785 89.795 -39.888 1.00 13.95 382 HIS B CA 1
ATOM 2904 C C . HIS B 1 16 ? -47.539 88.660 -38.898 1.00 12.18 382 HIS B C 1
ATOM 2905 O O . HIS B 1 16 ? -48.065 87.560 -39.062 1.00 15.78 382 HIS B O 1
ATOM 2908 N N . SER B 1 17 ? -46.742 88.942 -37.871 1.00 20.03 383 SER B N 1
ATOM 2909 C CA . SER B 1 17 ? -46.328 87.938 -36.888 1.00 13.10 383 SER B CA 1
ATOM 2910 C C . SER B 1 17 ? -47.494 87.262 -36.173 1.00 10.85 383 SER B C 1
ATOM 2911 O O . SER B 1 17 ? -47.390 86.108 -35.758 1.00 17.78 383 SER B O 1
ATOM 2914 N N . GLN B 1 18 ? -48.604 87.978 -36.034 1.00 12.78 384 GLN B N 1
ATOM 2915 C CA . GLN B 1 18 ? -49.775 87.441 -35.349 1.00 11.88 384 GLN B CA 1
ATOM 2916 C C . GLN B 1 18 ? -50.504 86.415 -36.208 1.00 13.77 384 GLN B C 1
ATOM 2917 O O . GLN B 1 18 ? -51.493 85.825 -35.776 1.00 23.05 384 GLN B O 1
ATOM 2920 N N . GLY B 1 19 ? -50.011 86.209 -37.425 1.00 20.61 385 GLY B N 1
ATOM 2921 C CA . GLY B 1 19 ? -50.587 85.236 -38.334 1.00 17.22 385 GLY B CA 1
ATOM 2922 C C . GLY B 1 19 ? -49.852 83.911 -38.289 1.00 10.36 385 GLY B C 1
ATOM 2923 O O . GLY B 1 19 ? -50.351 82.899 -38.780 1.00 15.33 385 GLY B O 1
ATOM 2924 N N . LEU B 1 20 ? -48.656 83.925 -37.707 1.00 11.25 386 LEU B N 1
ATOM 2925 C CA . LEU B 1 20 ? -47.874 82.711 -37.509 1.00 11.89 386 LEU B CA 1
ATOM 2926 C C . LEU B 1 20 ? -48.656 81.694 -36.689 1.00 22.30 386 LEU B C 1
ATOM 2927 O O . LEU B 1 20 ? -49.276 82.043 -35.686 1.00 26.82 386 LEU B O 1
ATOM 2932 N N . ARG B 1 21 ? -48.629 80.437 -37.115 1.00 16.44 387 ARG B N 1
ATOM 2933 C CA . ARG B 1 21 ? -49.283 79.386 -36.351 1.00 18.33 387 ARG B CA 1
ATOM 2934 C C . ARG B 1 21 ? -48.297 78.764 -35.372 1.00 19.45 387 ARG B C 1
ATOM 2935 O O . ARG B 1 21 ? -47.225 78.299 -35.759 1.00 22.15 387 ARG B O 1
ATOM 2943 N N . SER B 1 22 ? -48.668 78.771 -34.098 1.00 23.83 388 SER B N 1
ATOM 2944 C CA . SER B 1 22 ? -47.812 78.242 -33.050 1.00 24.59 388 SER B CA 1
ATOM 2945 C C . SER B 1 22 ? -48.192 76.814 -32.725 1.00 23.73 388 SER B C 1
ATOM 2946 O O . SER B 1 22 ? -49.374 76.486 -32.629 1.00 28.32 388 SER B O 1
ATOM 2949 N N . ARG B 1 23 ? -47.188 75.962 -32.559 1.00 26.53 389 ARG B N 1
ATOM 2950 C CA . ARG B 1 23 ? -47.446 74.622 -32.068 1.00 30.87 389 ARG B CA 1
ATOM 2951 C C . ARG B 1 23 ? -47.871 74.740 -30.608 1.00 32.18 389 ARG B C 1
ATOM 2952 O O . ARG B 1 23 ? -47.212 75.417 -29.815 1.00 28.89 389 ARG B O 1
ATOM 2960 N N . HIS B 1 24 ? -48.986 74.101 -30.266 1.00 32.03 390 HIS B N 1
ATOM 2961 C CA . HIS B 1 24 ? -49.546 74.195 -28.922 1.00 34.62 390 HIS B CA 1
ATOM 2962 C C . HIS B 1 24 ? -48.605 73.618 -27.869 1.00 41.06 390 HIS B C 1
ATOM 2963 O O . HIS B 1 24 ? -48.143 74.332 -26.977 1.00 46.74 390 HIS B O 1
ATOM 2965 N N . GLU B 1 25 ? -48.318 72.324 -27.975 1.00 36.06 391 GLU B N 1
ATOM 2966 C CA . GLU B 1 25 ? -47.429 71.665 -27.022 1.00 34.32 391 GLU B CA 1
ATOM 2967 C C . GLU B 1 25 ? -45.984 72.074 -27.247 1.00 35.82 391 GLU B C 1
ATOM 2968 O O . GLU B 1 25 ? -45.138 71.249 -27.593 1.00 36.14 391 GLU B O 1
ATOM 2970 N N . SER B 1 26 ? -45.709 73.355 -27.047 1.00 32.68 392 SER B N 1
ATOM 2971 C CA . SER B 1 26 ? -44.370 73.885 -27.230 1.00 29.08 392 SER B CA 1
ATOM 2972 C C . SER B 1 26 ? -43.515 73.619 -25.997 1.00 26.32 392 SER B C 1
ATOM 2973 O O . SER B 1 26 ? -42.330 73.315 -26.110 1.00 25.17 392 SER B O 1
ATOM 2976 N N . GLY B 1 27 ? -44.124 73.726 -24.821 1.00 28.58 393 GLY B N 1
ATOM 2977 C CA . GLY B 1 27 ? -43.428 73.450 -23.578 1.00 21.28 393 GLY B CA 1
ATOM 2978 C C . GLY B 1 27 ? -42.644 74.637 -23.053 1.00 18.78 393 GLY B C 1
ATOM 2979 O O . GLY B 1 27 ? -43.198 75.717 -22.846 1.00 17.48 393 GLY B O 1
ATOM 2980 N N . GLU B 1 28 ? -41.347 74.435 -22.840 1.00 18.70 394 GLU B N 1
ATOM 2981 C CA . GLU B 1 28 ? -40.476 75.478 -22.300 1.00 15.37 394 GLU B CA 1
ATOM 2982 C C . GLU B 1 28 ? -39.959 76.406 -23.396 1.00 20.32 394 GLU B C 1
ATOM 2983 O O . GLU B 1 28 ? -38.756 76.635 -23.517 1.00 19.61 394 GLU B O 1
ATOM 2989 N N . GLY B 1 29 ? -40.880 76.940 -24.189 1.00 19.60 395 GLY B N 1
ATOM 2990 C CA . GLY B 1 29 ? -40.539 77.794 -25.311 1.00 13.81 395 GLY B CA 1
ATOM 2991 C C . GLY B 1 29 ? -41.693 77.805 -26.293 1.00 17.39 395 GLY B C 1
ATOM 2992 O O . GLY B 1 29 ? -42.828 77.531 -25.909 1.00 24.90 395 GLY B O 1
ATOM 2993 N N . GLU B 1 30 ? -41.417 78.120 -27.554 1.00 16.19 396 GLU B N 1
ATOM 2994 C CA . GLU B 1 30 ? -42.465 78.092 -28.570 1.00 23.06 396 GLU B CA 1
ATOM 2995 C C . GLU B 1 30 ? -41.934 77.855 -29.981 1.00 12.52 396 GLU B C 1
ATOM 2996 O O . GLU B 1 30 ? -40.839 78.293 -30.332 1.00 9.89 396 GLU B O 1
ATOM 3002 N N . VAL B 1 31 ? -42.727 77.149 -30.781 1.00 13.12 397 VAL B N 1
ATOM 3003 C CA . VAL B 1 31 ? -42.406 76.904 -32.181 1.00 13.24 397 VAL B CA 1
ATOM 3004 C C . VAL B 1 31 ? -43.503 77.470 -33.075 1.00 13.86 397 VAL B C 1
ATOM 3005 O O . VAL B 1 31 ? -44.661 77.068 -32.974 1.00 20.67 397 VAL B O 1
ATOM 3009 N N . LYS B 1 32 ? -43.138 78.406 -33.945 1.00 9.59 398 LYS B N 1
ATOM 3010 C CA . LYS B 1 32 ? -44.112 79.037 -34.828 1.00 12.35 398 LYS B CA 1
ATOM 3011 C C . LYS B 1 32 ? -43.912 78.608 -36.276 1.00 16.42 398 LYS B C 1
ATOM 3012 O O . LYS B 1 32 ? -42.782 78.444 -36.736 1.00 12.91 398 LYS B O 1
ATOM 3018 N N . TYR B 1 33 ? -45.016 78.431 -36.991 1.00 17.23 399 TYR B N 1
ATOM 3019 C CA . TYR B 1 33 ? -44.963 78.022 -38.387 1.00 12.75 399 TYR B CA 1
ATOM 3020 C C . TYR B 1 33 ? -45.610 79.061 -39.290 1.00 13.27 399 TYR B C 1
ATOM 3021 O O . TYR B 1 33 ? -46.773 79.417 -39.102 1.00 18.19 399 TYR B O 1
ATOM 3030 N N . LEU B 1 34 ? -44.855 79.550 -40.267 1.00 17.59 400 LEU B N 1
ATOM 3031 C CA . LEU B 1 34 ? -45.420 80.426 -41.283 1.00 9.45 400 LEU B CA 1
ATOM 3032 C C . LEU B 1 34 ? -46.281 79.601 -42.226 1.00 12.07 400 LEU B C 1
ATOM 3033 O O . LEU B 1 34 ? -45.935 78.467 -42.556 1.00 11.52 400 LEU B O 1
ATOM 3038 N N . GLU B 1 35 ? -47.407 80.168 -42.647 1.00 14.66 401 GLU B N 1
ATOM 3039 C CA . GLU B 1 35 ? -48.281 79.513 -43.612 1.00 7.82 401 GLU B CA 1
ATOM 3040 C C . GLU B 1 35 ? -47.531 79.264 -44.914 1.00 17.13 401 GLU B C 1
ATOM 3041 O O . GLU B 1 35 ? -46.444 79.800 -45.128 1.00 17.67 401 GLU B O 1
ATOM 3047 N N . ARG B 1 36 ? -48.109 78.452 -45.786 1.00 15.59 402 ARG B N 1
ATOM 3048 C CA . ARG B 1 36 ? -47.541 78.287 -47.112 1.00 13.51 402 ARG B CA 1
ATOM 3049 C C . ARG B 1 36 ? -47.737 79.582 -47.886 1.00 16.18 402 ARG B C 1
ATOM 3050 O O . ARG B 1 36 ? -48.797 80.205 -47.815 1.00 17.13 402 ARG B O 1
ATOM 3058 N N . PHE B 1 37 ? -46.703 79.984 -48.618 1.00 23.01 403 PHE B N 1
ATOM 3059 C CA . PHE B 1 37 ? -46.715 81.246 -49.349 1.00 13.90 403 PHE B CA 1
ATOM 3060 C C . PHE B 1 37 ? -47.855 81.310 -50.361 1.00 16.97 403 PHE B C 1
ATOM 3061 O O . PHE B 1 37 ? -48.222 82.386 -50.828 1.00 23.92 403 PHE B O 1
ATOM 3069 N N . THR B 1 38 ? -48.416 80.151 -50.688 1.00 14.34 404 THR B N 1
ATOM 3070 C CA . THR B 1 38 ? -49.468 80.050 -51.693 1.00 18.60 404 THR B CA 1
ATOM 3071 C C . THR B 1 38 ? -50.862 79.881 -51.092 1.00 20.39 404 THR B C 1
ATOM 3072 O O . THR B 1 38 ? -51.802 79.499 -51.788 1.00 25.71 404 THR B O 1
ATOM 3076 N N . GLU B 1 39 ? -50.999 80.173 -49.803 1.00 18.93 405 GLU B N 1
ATOM 3077 C CA . GLU B 1 39 ? -52.253 79.907 -49.104 1.00 18.40 405 GLU B CA 1
ATOM 3078 C C . GLU B 1 39 ? -53.277 81.026 -49.278 1.00 18.28 405 GLU B C 1
ATOM 3079 O O . GLU B 1 39 ? -54.454 80.759 -49.525 1.00 20.64 405 GLU B O 1
ATOM 3085 N N . ARG B 1 40 ? -52.833 82.272 -49.146 1.00 17.23 406 ARG B N 1
ATOM 3086 C CA . ARG B 1 40 ? -53.730 83.416 -49.275 1.00 15.81 406 ARG B CA 1
ATOM 3087 C C . ARG B 1 40 ? -53.772 83.948 -50.699 1.00 22.16 406 ARG B C 1
ATOM 3088 O O . ARG B 1 40 ? -54.760 84.550 -51.118 1.00 25.74 406 ARG B O 1
ATOM 3096 N N . THR B 1 41 ? -52.688 83.733 -51.435 1.00 21.90 407 THR B N 1
ATOM 3097 C CA . THR B 1 41 ? -52.512 84.379 -52.726 1.00 16.57 407 THR B CA 1
ATOM 3098 C C . THR B 1 41 ? -51.766 83.499 -53.722 1.00 18.25 407 THR B C 1
ATOM 3099 O O . THR B 1 41 ? -51.097 82.541 -53.340 1.00 19.39 407 THR B O 1
ATOM 3103 N N . GLU B 1 42 ? -51.885 83.841 -55.000 1.00 18.65 408 GLU B N 1
ATOM 3104 C CA . GLU B 1 42 ? -51.245 83.086 -56.069 1.00 14.56 408 GLU B CA 1
ATOM 3105 C C . GLU B 1 42 ? -49.962 83.780 -56.516 1.00 12.60 408 GLU B C 1
ATOM 3106 O O . GLU B 1 42 ? -49.265 83.302 -57.410 1.00 16.16 408 GLU B O 1
ATOM 3112 N N . LEU B 1 43 ? -49.653 84.906 -55.880 1.00 11.90 409 LEU B N 1
ATOM 3113 C CA . LEU B 1 43 ? -48.550 85.759 -56.313 1.00 14.52 409 LEU B CA 1
ATOM 3114 C C . LEU B 1 43 ? -47.181 85.252 -55.877 1.00 16.45 409 LEU B C 1
ATOM 3115 O O . LEU B 1 43 ? -46.155 85.765 -56.323 1.00 13.89 409 LEU B O 1
ATOM 3120 N N . LEU B 1 44 ? -47.160 84.249 -55.008 1.00 19.17 410 LEU B N 1
ATOM 3121 C CA . LEU B 1 44 ? -45.899 83.700 -54.524 1.00 10.77 410 LEU B CA 1
ATOM 3122 C C . LEU B 1 44 ? -45.763 82.223 -54.875 1.00 14.26 410 LEU B C 1
ATOM 3123 O O . LEU B 1 44 ? -45.074 81.472 -54.187 1.00 13.79 410 LEU B O 1
ATOM 3128 N N . ARG B 1 45 ? -46.414 81.821 -55.962 1.00 11.64 411 ARG B N 1
ATOM 3129 C CA . ARG B 1 45 ? -46.422 80.431 -56.403 1.00 14.21 411 ARG B CA 1
ATOM 3130 C C . ARG B 1 45 ? -45.016 79.909 -56.682 1.00 13.04 411 ARG B C 1
ATOM 3131 O O . ARG B 1 45 ? -44.748 78.717 -56.547 1.00 17.55 411 ARG B O 1
ATOM 3139 N N . GLY B 1 46 ? -44.122 80.813 -57.072 1.00 13.35 412 GLY B N 1
ATOM 3140 C CA . GLY B 1 46 ? -42.763 80.451 -57.430 1.00 8.49 412 GLY B CA 1
ATOM 3141 C C . GLY B 1 46 ? -41.941 79.908 -56.278 1.00 9.77 412 GLY B C 1
ATOM 3142 O O . GLY B 1 46 ? -40.948 79.214 -56.487 1.00 10.44 412 GLY B O 1
ATOM 3143 N N . ILE B 1 47 ? -42.347 80.228 -55.056 1.00 9.61 413 ILE B N 1
ATOM 3144 C CA . ILE B 1 47 ? -41.634 79.747 -53.882 1.00 15.12 413 ILE B CA 1
ATOM 3145 C C . ILE B 1 47 ? -42.539 78.830 -53.067 1.00 14.06 413 ILE B C 1
ATOM 3146 O O . ILE B 1 47 ? -42.434 78.748 -51.845 1.00 12.27 413 ILE B O 1
ATOM 3151 N N . GLU B 1 48 ? -43.417 78.135 -53.784 1.00 15.25 414 GLU B N 1
ATOM 3152 C CA . GLU B 1 48 ? -44.376 77.187 -53.228 1.00 11.15 414 GLU B CA 1
ATOM 3153 C C . GLU B 1 48 ? -43.760 76.185 -52.253 1.00 9.87 414 GLU B C 1
ATOM 3154 O O . GLU B 1 48 ? -44.356 75.851 -51.234 1.00 6.75 414 GLU B O 1
ATOM 3160 N N . ASN B 1 49 ? -42.562 75.709 -52.576 1.00 11.83 415 ASN B N 1
ATOM 3161 C CA . ASN B 1 49 ? -41.913 74.664 -51.791 1.00 6.38 415 ASN B CA 1
ATOM 3162 C C . ASN B 1 49 ? -40.961 75.225 -50.740 1.00 9.19 415 ASN B C 1
ATOM 3163 O O . ASN B 1 49 ? -39.865 74.707 -50.541 1.00 13.89 415 ASN B O 1
ATOM 3168 N N . TYR B 1 50 ? -41.373 76.293 -50.071 1.00 9.61 416 TYR B N 1
ATOM 3169 C CA . TYR B 1 50 ? -40.560 76.854 -49.000 1.00 6.16 416 TYR B CA 1
ATOM 3170 C C . TYR B 1 50 ? -41.421 77.236 -47.809 1.00 7.13 416 TYR B C 1
ATOM 3171 O O . TYR B 1 50 ? -42.480 77.843 -47.960 1.00 9.93 416 TYR B O 1
ATOM 3180 N N . ARG B 1 51 ? -40.959 76.850 -46.625 1.00 6.18 417 ARG B N 1
ATOM 3181 C CA . ARG B 1 51 ? -41.670 77.126 -45.388 1.00 4.52 417 ARG B CA 1
ATOM 3182 C C . ARG B 1 51 ? -40.736 77.784 -44.385 1.00 5.95 417 ARG B C 1
ATOM 3183 O O . ARG B 1 51 ? -39.535 77.522 -44.384 1.00 6.60 417 ARG B O 1
ATOM 3191 N N . VAL B 1 52 ? -41.291 78.640 -43.535 1.00 8.95 418 VAL B N 1
ATOM 3192 C CA . VAL B 1 52 ? -40.506 79.297 -42.498 1.00 7.72 418 VAL B CA 1
ATOM 3193 C C . VAL B 1 52 ? -40.899 78.776 -41.122 1.00 6.00 418 VAL B C 1
ATOM 3194 O O . VAL B 1 52 ? -42.079 78.726 -40.783 1.00 8.27 418 VAL B O 1
ATOM 3198 N N . VAL B 1 53 ? -39.903 78.375 -40.339 1.00 6.43 419 VAL B N 1
ATOM 3199 C CA . VAL B 1 53 ? -40.137 77.917 -38.975 1.00 8.71 419 VAL B CA 1
ATOM 3200 C C . VAL B 1 53 ? -39.295 78.715 -37.989 1.00 11.99 419 VAL B C 1
ATOM 3201 O O . VAL B 1 53 ? -38.084 78.848 -38.161 1.00 14.78 419 VAL B O 1
ATOM 3205 N N . ILE B 1 54 ? -39.945 79.249 -36.960 1.00 12.54 420 ILE B N 1
ATOM 3206 C CA . ILE B 1 54 ? -39.251 80.001 -35.924 1.00 11.02 420 ILE B CA 1
ATOM 3207 C C . ILE B 1 54 ? -39.270 79.245 -34.597 1.00 12.14 420 ILE B C 1
ATOM 3208 O O . ILE B 1 54 ? -40.336 78.963 -34.045 1.00 9.20 420 ILE B O 1
ATOM 3213 N N . LEU B 1 55 ? -38.085 78.910 -34.099 1.00 11.09 421 LEU B N 1
ATOM 3214 C CA . LEU B 1 55 ? -37.959 78.218 -32.822 1.00 11.82 421 LEU B CA 1
ATOM 3215 C C . LEU B 1 55 ? -37.468 79.158 -31.730 1.00 15.45 421 LEU B C 1
ATOM 3216 O O . LEU B 1 55 ? -36.454 79.833 -31.892 1.00 14.97 421 LEU B O 1
ATOM 3221 N N . GLU B 1 56 ? -38.190 79.191 -30.616 1.00 14.22 422 GLU B N 1
ATOM 3222 C CA . GLU B 1 56 ? -37.792 79.992 -29.465 1.00 15.01 422 GLU B CA 1
ATOM 3223 C C . GLU B 1 56 ? -37.724 79.123 -28.216 1.00 12.82 422 GLU B C 1
ATOM 3224 O O . GLU B 1 56 ? -38.702 78.470 -27.851 1.00 13.99 422 GLU B O 1
ATOM 3230 N N . ALA B 1 57 ? -36.565 79.114 -27.565 1.00 15.14 423 ALA B N 1
ATOM 3231 C CA . ALA B 1 57 ? -36.358 78.259 -26.402 1.00 16.19 423 ALA B CA 1
ATOM 3232 C C . ALA B 1 57 ? -35.920 79.051 -25.171 1.00 18.43 423 ALA B C 1
ATOM 3233 O O . ALA B 1 57 ? -35.018 79.886 -25.244 1.00 20.40 423 ALA B O 1
ATOM 3235 N N . ASN B 1 58 ? -36.566 78.771 -24.041 1.00 22.85 424 ASN B N 1
ATOM 3236 C CA . ASN B 1 58 ? -36.236 79.397 -22.762 1.00 16.27 424 ASN B CA 1
ATOM 3237 C C . ASN B 1 58 ? -34.818 79.047 -22.312 1.00 14.24 424 ASN B C 1
ATOM 3238 O O . ASN B 1 58 ? -34.201 78.139 -22.869 1.00 16.54 424 ASN B O 1
ATOM 3243 N N . PRO B 1 59 ? -34.281 79.774 -21.315 1.00 15.99 425 PRO B N 1
ATOM 3244 C CA . PRO B 1 59 ? -32.936 79.421 -20.848 1.00 12.76 425 PRO B CA 1
ATOM 3245 C C . PRO B 1 59 ? -32.911 78.053 -20.178 1.00 16.02 425 PRO B C 1
ATOM 3246 O O . PRO B 1 59 ? -33.923 77.637 -19.613 1.00 14.63 425 PRO B O 1
ATOM 3250 N N . ASN B 1 60 ? -31.767 77.377 -20.243 1.00 15.42 426 ASN B N 1
ATOM 3251 C CA . ASN B 1 60 ? -31.618 76.032 -19.696 1.00 18.80 426 ASN B CA 1
ATOM 3252 C C . ASN B 1 60 ? -32.703 75.080 -20.190 1.00 18.53 426 ASN B C 1
ATOM 3253 O O . ASN B 1 60 ? -33.479 74.540 -19.401 1.00 21.85 426 ASN B O 1
ATOM 3258 N N . THR B 1 61 ? -32.755 74.882 -21.503 1.00 12.70 427 THR B N 1
ATOM 3259 C CA . THR B 1 61 ? -33.749 73.997 -22.093 1.00 16.98 427 THR B CA 1
ATOM 3260 C C . THR B 1 61 ? -33.132 72.971 -23.036 1.00 17.93 427 THR B C 1
ATOM 3261 O O . THR B 1 61 ? -32.006 73.130 -23.507 1.00 15.63 427 THR B O 1
ATOM 3265 N N . PHE B 1 62 ? -33.892 71.915 -23.296 1.00 18.68 428 PHE B N 1
ATOM 3266 C CA . PHE B 1 62 ? -33.484 70.854 -24.201 1.00 12.94 428 PHE B CA 1
ATOM 3267 C C . PHE B 1 62 ? -34.607 70.602 -25.196 1.00 14.17 428 PHE B C 1
ATOM 3268 O O . PHE B 1 62 ? -35.710 70.217 -24.809 1.00 18.61 428 PHE B O 1
ATOM 3276 N N . VAL B 1 63 ? -34.332 70.838 -26.474 1.00 12.51 429 VAL B N 1
ATOM 3277 C CA . VAL B 1 63 ? -35.309 70.560 -27.518 1.00 13.41 429 VAL B CA 1
ATOM 3278 C C . VAL B 1 63 ? -35.226 69.094 -27.911 1.00 11.02 429 VAL B C 1
ATOM 3279 O O . VAL B 1 63 ? -34.197 68.638 -28.404 1.00 12.86 429 VAL B O 1
ATOM 3283 N N . LEU B 1 64 ? -36.311 68.360 -27.681 1.00 12.25 430 LEU B N 1
ATOM 3284 C CA . LEU B 1 64 ? -36.344 66.923 -27.936 1.00 11.43 430 LEU B CA 1
ATOM 3285 C C . LEU B 1 64 ? -36.029 66.595 -29.394 1.00 14.00 430 LEU B C 1
ATOM 3286 O O . LEU B 1 64 ? -36.431 67.325 -30.301 1.00 14.21 430 LEU B O 1
ATOM 3291 N N . PRO B 1 65 ? -35.301 65.489 -29.620 1.00 14.04 431 PRO B N 1
ATOM 3292 C CA . PRO B 1 65 ? -34.834 65.109 -30.958 1.00 11.79 431 PRO B CA 1
ATOM 3293 C C . PRO B 1 65 ? -35.961 64.785 -31.931 1.00 13.68 431 PRO B C 1
ATOM 3294 O O . PRO B 1 65 ? -36.979 64.209 -31.545 1.00 11.95 431 PRO B O 1
ATOM 3298 N N . TYR B 1 66 ? -35.767 65.167 -33.189 1.00 16.28 432 TYR B N 1
ATOM 3299 C CA . TYR B 1 66 ? -36.687 64.811 -34.260 1.00 8.54 432 TYR B CA 1
ATOM 3300 C C . TYR B 1 66 ? -36.004 64.992 -35.604 1.00 8.00 432 TYR B C 1
ATOM 3301 O O . TYR B 1 66 ? -34.937 65.599 -35.692 1.00 11.45 432 TYR B O 1
ATOM 3310 N N . HIS B 1 67 ? -36.618 64.450 -36.647 1.00 13.47 433 HIS B N 1
ATOM 3311 C CA . HIS B 1 67 ? -36.175 64.705 -38.009 1.00 6.16 433 HIS B CA 1
ATOM 3312 C C . HIS B 1 67 ? -37.383 65.108 -38.835 1.00 7.62 433 HIS B C 1
ATOM 3313 O O . HIS B 1 67 ? -38.521 64.892 -38.424 1.00 9.83 433 HIS B O 1
ATOM 3320 N N . LYS B 1 68 ? -37.140 65.707 -39.993 1.00 5.44 434 LYS B N 1
ATOM 3321 C CA . LYS B 1 68 ? -38.234 66.100 -40.867 1.00 5.83 434 LYS B CA 1
ATOM 3322 C C . LYS B 1 68 ? -37.929 65.791 -42.328 1.00 10.99 434 LYS B C 1
ATOM 3323 O O . LYS B 1 68 ? -36.770 65.666 -42.724 1.00 11.24 434 LYS B O 1
ATOM 3329 N N . ASP B 1 69 ? -38.987 65.657 -43.120 1.00 9.51 435 ASP B N 1
ATOM 3330 C CA . ASP B 1 69 ? -38.866 65.383 -44.545 1.00 5.36 435 ASP B CA 1
ATOM 3331 C C . ASP B 1 69 ? -38.606 66.670 -45.318 1.00 6.56 435 ASP B C 1
ATOM 3332 O O . ASP B 1 69 ? -39.312 66.983 -46.278 1.00 11.98 435 ASP B O 1
ATOM 3337 N N . ALA B 1 70 ? -37.588 67.410 -44.891 1.00 7.39 436 ALA B N 1
ATOM 3338 C CA . ALA B 1 70 ? -37.287 68.711 -45.471 1.00 6.01 436 ALA B CA 1
ATOM 3339 C C . ALA B 1 70 ? -35.874 69.166 -45.131 1.00 9.58 436 ALA B C 1
ATOM 3340 O O . ALA B 1 70 ? -35.385 68.936 -44.026 1.00 12.18 436 ALA B O 1
ATOM 3342 N N . GLU B 1 71 ? -35.220 69.808 -46.094 1.00 10.98 437 GLU B N 1
ATOM 3343 C CA . GLU B 1 71 ? -33.940 70.457 -45.845 1.00 7.85 437 GLU B CA 1
ATOM 3344 C C . GLU B 1 71 ? -34.173 71.727 -45.045 1.00 7.70 437 GLU B C 1
ATOM 3345 O O . GLU B 1 71 ? -35.256 72.306 -45.094 1.00 12.16 437 GLU B O 1
ATOM 3351 N N . SER B 1 72 ? -33.159 72.163 -44.309 1.00 7.30 438 SER B N 1
ATOM 3352 C CA . SER B 1 72 ? -33.297 73.357 -43.486 1.00 6.15 438 SER B CA 1
ATOM 3353 C C . SER B 1 72 ? -32.009 74.165 -43.417 1.00 8.09 438 SER B C 1
ATOM 3354 O O . SER B 1 72 ? -30.918 73.608 -43.301 1.00 12.11 438 SER B O 1
ATOM 3357 N N . VAL B 1 73 ? -32.149 75.484 -43.502 1.00 6.30 439 VAL B N 1
ATOM 3358 C CA . VAL B 1 73 ? -31.046 76.398 -43.236 1.00 8.18 439 VAL B CA 1
ATOM 3359 C C . VAL B 1 73 ? -31.407 77.251 -42.027 1.00 9.44 439 VAL B C 1
ATOM 3360 O O . VAL B 1 73 ? -32.442 77.918 -42.012 1.00 10.34 439 VAL B O 1
ATOM 3364 N N . ILE B 1 74 ? -30.552 77.218 -41.012 1.00 5.88 440 ILE B N 1
ATOM 3365 C CA . ILE B 1 74 ? -30.865 77.825 -39.723 1.00 13.30 440 ILE B CA 1
ATOM 3366 C C . ILE B 1 74 ? -30.022 79.064 -39.433 1.00 11.21 440 ILE B C 1
ATOM 3367 O O . ILE B 1 74 ? -28.811 79.067 -39.652 1.00 13.26 440 ILE B O 1
ATOM 3372 N N . VAL B 1 75 ? -30.673 80.116 -38.946 1.00 8.87 441 VAL B N 1
ATOM 3373 C CA . VAL B 1 75 ? -29.975 81.319 -38.509 1.00 10.24 441 VAL B CA 1
ATOM 3374 C C . VAL B 1 75 ? -30.308 81.634 -37.055 1.00 12.52 441 VAL B C 1
ATOM 3375 O O . VAL B 1 75 ? -31.478 81.692 -36.677 1.00 12.07 441 VAL B O 1
ATOM 3379 N N . VAL B 1 76 ? -29.276 81.831 -36.241 1.00 11.37 442 VAL B N 1
ATOM 3380 C CA . VAL B 1 76 ? -29.471 82.224 -34.851 1.00 12.08 442 VAL B CA 1
ATOM 3381 C C . VAL B 1 76 ? -29.657 83.735 -34.754 1.00 15.27 442 VAL B C 1
ATOM 3382 O O . VAL B 1 76 ? -28.735 84.506 -35.024 1.00 13.22 442 VAL B O 1
ATOM 3386 N N . THR B 1 77 ? -30.859 84.148 -34.367 1.00 12.40 443 THR B N 1
ATOM 3387 C CA . THR B 1 77 ? -31.210 85.560 -34.317 1.00 9.92 443 THR B CA 1
ATOM 3388 C C . THR B 1 77 ? -31.165 86.112 -32.901 1.00 14.05 443 THR B C 1
ATOM 3389 O O . THR B 1 77 ? -31.357 87.314 -32.686 1.00 20.80 443 THR B O 1
ATOM 3393 N N . ARG B 1 78 ? -30.921 85.232 -31.936 1.00 15.00 444 ARG B N 1
ATOM 3394 C CA . ARG B 1 78 ? -30.874 85.640 -30.537 1.00 14.87 444 ARG B CA 1
ATOM 3395 C C . ARG B 1 78 ? -30.166 84.602 -29.683 1.00 14.43 444 ARG B C 1
ATOM 3396 O O . ARG B 1 78 ? -30.521 83.424 -29.702 1.00 17.10 444 ARG B O 1
ATOM 3404 N N . GLY B 1 79 ? -29.153 85.045 -28.948 1.00 16.20 445 GLY B N 1
ATOM 3405 C CA . GLY B 1 79 ? -28.492 84.197 -27.979 1.00 15.90 445 GLY B CA 1
ATOM 3406 C C . GLY B 1 79 ? -27.466 83.237 -28.542 1.00 12.23 445 GLY B C 1
ATOM 3407 O O . GLY B 1 79 ? -26.772 83.534 -29.515 1.00 16.76 445 GLY B O 1
ATOM 3408 N N . ARG B 1 80 ? -27.385 82.071 -27.911 1.00 18.07 446 ARG B N 1
ATOM 3409 C CA . ARG B 1 80 ? -26.364 81.072 -28.198 1.00 13.18 446 ARG B CA 1
ATOM 3410 C C . ARG B 1 80 ? -26.963 79.680 -28.062 1.00 15.02 446 ARG B C 1
ATOM 3411 O O . ARG B 1 80 ? -27.977 79.503 -27.385 1.00 14.45 446 ARG B O 1
ATOM 3419 N N . ALA B 1 81 ? -26.337 78.693 -28.695 1.00 16.99 447 ALA B N 1
ATOM 3420 C CA . ALA B 1 81 ? -26.873 77.337 -28.667 1.00 13.08 447 ALA B CA 1
ATOM 3421 C C . ALA B 1 81 ? -25.870 76.272 -29.087 1.00 11.62 447 ALA B C 1
ATOM 3422 O O . ALA B 1 81 ? -24.892 76.552 -29.780 1.00 13.37 447 ALA B O 1
ATOM 3424 N N . THR B 1 82 ? -26.130 75.044 -28.654 1.00 14.52 448 THR B N 1
ATOM 3425 C CA . THR B 1 82 ? -25.415 73.880 -29.156 1.00 14.26 448 THR B CA 1
ATOM 3426 C C . THR B 1 82 ? -26.367 73.039 -29.998 1.00 9.03 448 THR B C 1
ATOM 3427 O O . THR B 1 82 ? -27.388 72.558 -29.504 1.00 11.25 448 THR B O 1
ATOM 3431 N N . LEU B 1 83 ? -26.039 72.881 -31.276 1.00 13.48 449 LEU B N 1
ATOM 3432 C CA . LEU B 1 83 ? -26.869 72.097 -32.182 1.00 10.39 449 LEU B CA 1
ATOM 3433 C C . LEU B 1 83 ? -26.192 70.784 -32.542 1.00 13.07 449 LEU B C 1
ATOM 3434 O O . LEU B 1 83 ? -25.011 70.758 -32.881 1.00 16.24 449 LEU B O 1
ATOM 3439 N N . THR B 1 84 ? -26.949 69.696 -32.466 1.00 12.42 450 THR B N 1
ATOM 3440 C CA . THR B 1 84 ? -26.420 68.377 -32.786 1.00 12.40 450 THR B CA 1
ATOM 3441 C C . THR B 1 84 ? -27.410 67.568 -33.617 1.00 11.31 450 THR B C 1
ATOM 3442 O O . THR B 1 84 ? -28.603 67.539 -33.315 1.00 11.51 450 THR B O 1
ATOM 3446 N N . PHE B 1 85 ? -26.916 66.920 -34.668 1.00 11.08 451 PHE B N 1
ATOM 3447 C CA . PHE B 1 85 ? -27.748 66.029 -35.468 1.00 13.08 451 PHE B CA 1
ATOM 3448 C C . PHE B 1 85 ? -26.992 64.776 -35.905 1.00 15.70 451 PHE B C 1
ATOM 3449 O O . PHE B 1 85 ? -25.786 64.816 -36.147 1.00 18.67 451 PHE B O 1
ATOM 3457 N N . VAL B 1 86 ? -27.714 63.663 -35.991 1.00 12.15 452 VAL B N 1
ATOM 3458 C CA . VAL B 1 86 ? -27.125 62.390 -36.392 1.00 17.93 452 VAL B CA 1
ATOM 3459 C C . VAL B 1 86 ? -27.758 61.865 -37.677 1.00 20.29 452 VAL B C 1
ATOM 3460 O O . VAL B 1 86 ? -28.938 62.096 -37.942 1.00 20.42 452 VAL B O 1
ATOM 3464 N N . SER B 1 87 ? -26.962 61.160 -38.476 1.00 26.17 453 SER B N 1
ATOM 3465 C CA . SER B 1 87 ? -27.442 60.592 -39.731 1.00 25.91 453 SER B CA 1
ATOM 3466 C C . SER B 1 87 ? -26.587 59.402 -40.149 1.00 32.09 453 SER B C 1
ATOM 3467 O O . SER B 1 87 ? -25.371 59.528 -40.302 1.00 34.80 453 SER B O 1
ATOM 3470 N N . GLN B 1 88 ? -27.238 58.255 -40.329 1.00 30.19 454 GLN B N 1
ATOM 3471 C CA . GLN B 1 88 ? -26.570 57.005 -40.687 1.00 25.03 454 GLN B CA 1
ATOM 3472 C C . GLN B 1 88 ? -25.521 56.613 -39.652 1.00 29.45 454 GLN B C 1
ATOM 3473 O O . GLN B 1 88 ? -25.855 56.070 -38.599 1.00 34.85 454 GLN B O 1
ATOM 3475 N N . GLU B 1 89 ? -24.256 56.889 -39.951 1.00 29.58 455 GLU B N 1
ATOM 3476 C CA . GLU B 1 89 ? -23.167 56.516 -39.056 1.00 36.92 455 GLU B CA 1
ATOM 3477 C C . GLU B 1 89 ? -22.442 57.740 -38.507 1.00 37.05 455 GLU B C 1
ATOM 3478 O O . GLU B 1 89 ? -21.507 57.612 -37.718 1.00 34.24 455 GLU B O 1
ATOM 3480 N N . ARG B 1 90 ? -22.877 58.924 -38.924 1.00 37.37 456 ARG B N 1
ATOM 3481 C CA . ARG B 1 90 ? -22.222 60.154 -38.501 1.00 31.35 456 ARG B CA 1
ATOM 3482 C C . ARG B 1 90 ? -22.982 60.918 -37.433 1.00 31.92 456 ARG B C 1
ATOM 3483 O O . ARG B 1 90 ? -24.210 60.953 -37.413 1.00 28.49 456 ARG B O 1
ATOM 3491 N N . ARG B 1 91 ? -22.216 61.541 -36.551 1.00 23.75 457 ARG B N 1
ATOM 3492 C CA . ARG B 1 91 ? -22.744 62.500 -35.604 1.00 21.13 457 ARG B CA 1
ATOM 3493 C C . ARG B 1 91 ? -22.102 63.861 -35.808 1.00 25.69 457 ARG B C 1
ATOM 3494 O O . ARG B 1 91 ? -20.886 63.966 -35.952 1.00 29.85 457 ARG B O 1
ATOM 3502 N N . GLU B 1 92 ? -22.921 64.904 -35.807 1.00 20.00 458 GLU B N 1
ATOM 3503 C CA . GLU B 1 92 ? -22.423 66.251 -36.026 1.00 18.06 458 GLU B CA 1
ATOM 3504 C C . GLU B 1 92 ? -22.904 67.192 -34.924 1.00 14.58 458 GLU B C 1
ATOM 3505 O O . GLU B 1 92 ? -24.095 67.252 -34.627 1.00 16.79 458 GLU B O 1
ATOM 3511 N N . SER B 1 93 ? -21.973 67.915 -34.311 1.00 12.09 459 SER B N 1
ATOM 3512 C CA . SER B 1 93 ? -22.309 68.804 -33.204 1.00 14.36 459 SER B CA 1
ATOM 3513 C C . SER B 1 93 ? -21.612 70.155 -33.337 1.00 22.41 459 SER B C 1
ATOM 3514 O O . SER B 1 93 ? -20.417 70.219 -33.628 1.00 27.46 459 SER B O 1
ATOM 3517 N N . PHE B 1 94 ? -22.361 71.233 -33.122 1.00 17.08 460 PHE B N 1
ATOM 3518 C CA . PHE B 1 94 ? -21.816 72.579 -33.265 1.00 13.00 460 PHE B CA 1
ATOM 3519 C C . PHE B 1 94 ? -22.306 73.537 -32.189 1.00 13.05 460 PHE B C 1
ATOM 3520 O O . PHE B 1 94 ? -23.469 73.499 -31.792 1.00 12.76 460 PHE B O 1
ATOM 3528 N N . ASN B 1 95 ? -21.408 74.402 -31.730 1.00 12.91 461 ASN B N 1
ATOM 3529 C CA . ASN B 1 95 ? -21.782 75.506 -30.856 1.00 13.66 461 ASN B CA 1
ATOM 3530 C C . ASN B 1 95 ? -22.080 76.749 -31.686 1.00 20.17 461 ASN B C 1
ATOM 3531 O O . ASN B 1 95 ? -21.204 77.273 -32.374 1.00 22.38 461 ASN B O 1
ATOM 3536 N N . LEU B 1 96 ? -23.322 77.215 -31.625 1.00 18.22 462 LEU B N 1
ATOM 3537 C CA . LEU B 1 96 ? -23.755 78.331 -32.456 1.00 16.85 462 LEU B CA 1
ATOM 3538 C C . LEU B 1 96 ? -23.829 79.639 -31.678 1.00 16.50 462 LEU B C 1
ATOM 3539 O O . LEU B 1 96 ? -24.317 79.678 -30.551 1.00 21.64 462 LEU B O 1
ATOM 3544 N N . GLU B 1 97 ? -23.340 80.711 -32.295 1.00 17.52 463 GLU B N 1
ATOM 3545 C CA . GLU B 1 97 ? -23.410 82.042 -31.703 1.00 15.27 463 GLU B CA 1
ATOM 3546 C C . GLU B 1 97 ? -24.478 82.870 -32.401 1.00 13.76 463 GLU B C 1
ATOM 3547 O O . GLU B 1 97 ? -25.137 82.392 -33.324 1.00 20.05 463 GLU B O 1
ATOM 3553 N N . TYR B 1 98 ? -24.649 84.110 -31.960 1.00 17.78 464 TYR B N 1
ATOM 3554 C CA . TYR B 1 98 ? -25.564 85.030 -32.624 1.00 14.75 464 TYR B CA 1
ATOM 3555 C C . TYR B 1 98 ? -25.079 85.322 -34.039 1.00 13.51 464 TYR B C 1
ATOM 3556 O O . TYR B 1 98 ? -23.903 85.612 -34.256 1.00 15.38 464 TYR B O 1
ATOM 3565 N N . GLY B 1 99 ? -25.990 85.233 -35.002 1.00 14.95 465 GLY B N 1
ATOM 3566 C CA . GLY B 1 99 ? -25.656 85.509 -36.385 1.00 12.60 465 GLY B CA 1
ATOM 3567 C C . GLY B 1 99 ? -25.020 84.337 -37.107 1.00 13.24 465 GLY B C 1
ATOM 3568 O O . GLY B 1 99 ? -24.577 84.472 -38.246 1.00 17.89 465 GLY B O 1
ATOM 3569 N N . ASP B 1 100 ? -24.965 83.183 -36.451 1.00 17.54 466 ASP B N 1
ATOM 3570 C CA . ASP B 1 100 ? -24.424 81.986 -37.087 1.00 13.67 466 ASP B CA 1
ATOM 3571 C C . ASP B 1 100 ? -25.453 81.334 -38.001 1.00 12.45 466 ASP B C 1
ATOM 3572 O O . ASP B 1 100 ? -26.643 81.297 -37.691 1.00 11.77 466 ASP B O 1
ATOM 3577 N N . VAL B 1 101 ? -24.982 80.824 -39.135 1.00 13.67 467 VAL B N 1
ATOM 3578 C CA . VAL B 1 101 ? -25.850 80.174 -40.108 1.00 14.67 467 VAL B CA 1
ATOM 3579 C C . VAL B 1 101 ? -25.382 78.746 -40.359 1.00 12.63 467 VAL B C 1
ATOM 3580 O O . VAL B 1 101 ? -24.193 78.507 -40.569 1.00 16.84 467 VAL B O 1
ATOM 3584 N N . ILE B 1 102 ? -26.312 77.797 -40.337 1.00 10.76 468 ILE B N 1
ATOM 3585 C CA . ILE B 1 102 ? -25.945 76.394 -40.493 1.00 12.62 468 ILE B CA 1
ATOM 3586 C C . ILE B 1 102 ? -27.015 75.582 -41.224 1.00 10.72 468 ILE B C 1
ATOM 3587 O O . ILE B 1 102 ? -28.197 75.930 -41.211 1.00 10.35 468 ILE B O 1
ATOM 3592 N N . ARG B 1 103 ? -26.580 74.504 -41.871 1.00 9.49 469 ARG B N 1
ATOM 3593 C CA . ARG B 1 103 ? -27.479 73.605 -42.582 1.00 8.17 469 ARG B CA 1
ATOM 3594 C C . ARG B 1 103 ? -27.715 72.311 -41.813 1.00 16.20 469 ARG B C 1
ATOM 3595 O O . ARG B 1 103 ? -26.779 71.708 -41.289 1.00 16.80 469 ARG B O 1
ATOM 3603 N N . VAL B 1 104 ? -28.973 71.889 -41.750 1.00 13.15 470 VAL B N 1
ATOM 3604 C CA . VAL B 1 104 ? -29.309 70.575 -41.223 1.00 13.08 470 VAL B CA 1
ATOM 3605 C C . VAL B 1 104 ? -29.939 69.740 -42.332 1.00 13.21 470 VAL B C 1
ATOM 3606 O O . VAL B 1 104 ? -31.056 70.023 -42.763 1.00 13.62 470 VAL B O 1
ATOM 3610 N N . PRO B 1 105 ? -29.213 68.714 -42.806 1.00 10.85 471 PRO B N 1
ATOM 3611 C CA . PRO B 1 105 ? -29.666 67.847 -43.899 1.00 11.61 471 PRO B CA 1
ATOM 3612 C C . PRO B 1 105 ? -31.020 67.215 -43.611 1.00 14.24 471 PRO B C 1
ATOM 3613 O O . PRO B 1 105 ? -31.352 66.991 -42.449 1.00 16.54 471 PRO B O 1
ATOM 3617 N N . ALA B 1 106 ? -31.792 66.943 -44.658 1.00 13.05 472 ALA B N 1
ATOM 3618 C CA . ALA B 1 106 ? -33.085 66.295 -44.494 1.00 9.59 472 ALA B CA 1
ATOM 3619 C C . ALA B 1 106 ? -32.896 64.895 -43.929 1.00 10.39 472 ALA B C 1
ATOM 3620 O O . ALA B 1 106 ? -31.929 64.211 -44.258 1.00 20.31 472 ALA B O 1
ATOM 3622 N N . GLY B 1 107 ? -33.813 64.478 -43.064 1.00 7.68 473 GLY B N 1
ATOM 3623 C CA . GLY B 1 107 ? -33.759 63.149 -42.487 1.00 8.89 473 GLY B CA 1
ATOM 3624 C C . GLY B 1 107 ? -32.846 63.036 -41.281 1.00 15.10 473 GLY B C 1
ATOM 3625 O O . GLY B 1 107 ? -32.891 62.046 -40.553 1.00 14.67 473 GLY B O 1
ATOM 3626 N N . ALA B 1 108 ? -32.010 64.047 -41.068 1.00 15.27 474 ALA B N 1
ATOM 3627 C CA . ALA B 1 108 ? -31.119 64.056 -39.916 1.00 10.35 474 ALA B CA 1
ATOM 3628 C C . ALA B 1 108 ? -31.908 64.309 -38.639 1.00 9.73 474 ALA B C 1
ATOM 3629 O O . ALA B 1 108 ? -32.761 65.193 -38.593 1.00 13.38 474 ALA B O 1
ATOM 3631 N N . THR B 1 109 ? -31.622 63.519 -37.609 1.00 9.91 475 THR B N 1
ATOM 3632 C CA . THR B 1 109 ? -32.271 63.665 -36.311 1.00 9.83 475 THR B CA 1
ATOM 3633 C C . THR B 1 109 ? -31.553 64.721 -35.480 1.00 10.13 475 THR B C 1
ATOM 3634 O O . THR B 1 109 ? -30.398 64.537 -35.110 1.00 11.03 475 THR B O 1
ATOM 3638 N N . GLU B 1 110 ? -32.236 65.820 -35.181 1.00 7.92 476 GLU B N 1
ATOM 3639 C CA . GLU B 1 110 ? -31.590 66.944 -34.508 1.00 9.64 476 GLU B CA 1
ATOM 3640 C C . GLU B 1 110 ? -32.188 67.278 -33.143 1.00 9.92 476 GLU B C 1
ATOM 3641 O O . GLU B 1 110 ? -33.384 67.110 -32.917 1.00 13.81 476 GLU B O 1
ATOM 3647 N N . TYR B 1 111 ? -31.339 67.755 -32.237 1.00 13.12 477 TYR B N 1
ATOM 3648 C CA . TYR B 1 111 ? -31.802 68.317 -30.971 1.00 9.40 477 TYR B CA 1
ATOM 3649 C C . TYR B 1 111 ? -30.964 69.544 -30.612 1.00 9.44 477 TYR B C 1
ATOM 3650 O O . TYR B 1 111 ? -29.805 69.649 -31.011 1.00 11.38 477 TYR B O 1
ATOM 3659 N N . VAL B 1 112 ? -31.556 70.468 -29.861 1.00 11.66 478 VAL B N 1
ATOM 3660 C CA . VAL B 1 112 ? -30.915 71.751 -29.579 1.00 11.35 478 VAL B CA 1
ATOM 3661 C C . VAL B 1 112 ? -30.783 72.020 -28.080 1.00 13.65 478 VAL B C 1
ATOM 3662 O O . VAL B 1 112 ? -31.683 71.707 -27.302 1.00 11.98 478 VAL B O 1
ATOM 3666 N N . ILE B 1 113 ? -29.657 72.609 -27.689 1.00 16.98 479 ILE B N 1
ATOM 3667 C CA . ILE B 1 113 ? -29.398 72.948 -26.294 1.00 16.98 479 ILE B CA 1
ATOM 3668 C C . ILE B 1 113 ? -29.224 74.448 -26.081 1.00 12.51 479 ILE B C 1
ATOM 3669 O O . ILE B 1 113 ? -28.427 75.094 -26.761 1.00 12.28 479 ILE B O 1
ATOM 3674 N N . ASN B 1 114 ? -29.974 74.993 -25.131 1.00 17.02 480 ASN B N 1
ATOM 3675 C CA . ASN B 1 114 ? -29.748 76.353 -24.664 1.00 19.16 480 ASN B CA 1
ATOM 3676 C C . ASN B 1 114 ? -29.169 76.329 -23.257 1.00 17.08 480 ASN B C 1
ATOM 3677 O O . ASN B 1 114 ? -29.910 76.332 -22.280 1.00 21.75 480 ASN B O 1
ATOM 3682 N N . GLN B 1 115 ? -27.845 76.294 -23.149 1.00 15.59 481 GLN B N 1
ATOM 3683 C CA . GLN B 1 115 ? -27.205 76.185 -21.842 1.00 23.35 481 GLN B CA 1
ATOM 3684 C C . GLN B 1 115 ? -26.906 77.554 -21.235 1.00 29.69 481 GLN B C 1
ATOM 3685 O O . GLN B 1 115 ? -26.134 77.666 -20.283 1.00 27.27 481 GLN B O 1
ATOM 3691 N N . ASP B 1 116 ? -27.529 78.592 -21.787 1.00 31.02 482 ASP B N 1
ATOM 3692 C CA . ASP B 1 116 ? -27.408 79.938 -21.239 1.00 25.30 482 ASP B CA 1
ATOM 3693 C C . ASP B 1 116 ? -28.426 80.143 -20.122 1.00 24.12 482 ASP B C 1
ATOM 3694 O O . ASP B 1 116 ? -29.527 79.595 -20.172 1.00 20.49 482 ASP B O 1
ATOM 3699 N N . SER B 1 117 ? -28.054 80.942 -19.125 1.00 29.39 483 SER B N 1
ATOM 3700 C CA . SER B 1 117 ? -28.827 81.039 -17.889 1.00 28.48 483 SER B CA 1
ATOM 3701 C C . SER B 1 117 ? -29.974 82.050 -17.913 1.00 27.55 483 SER B C 1
ATOM 3702 O O . SER B 1 117 ? -30.914 81.926 -17.123 1.00 21.63 483 SER B O 1
ATOM 3705 N N . ASN B 1 118 ? -29.918 83.047 -18.791 1.00 30.54 484 ASN B N 1
ATOM 3706 C CA . ASN B 1 118 ? -31.051 83.965 -18.871 1.00 30.29 484 ASN B CA 1
ATOM 3707 C C . ASN B 1 118 ? -31.399 84.494 -20.264 1.00 23.55 484 ASN B C 1
ATOM 3708 O O . ASN B 1 118 ? -32.522 84.936 -20.484 1.00 23.75 484 ASN B O 1
ATOM 3713 N N . GLU B 1 119 ? -30.474 84.444 -21.216 1.00 19.75 485 GLU B N 1
ATOM 3714 C CA . GLU B 1 119 ? -30.830 84.895 -22.560 1.00 25.37 485 GLU B CA 1
ATOM 3715 C C . GLU B 1 119 ? -31.515 83.779 -23.337 1.00 24.14 485 GLU B C 1
ATOM 3716 O O . GLU B 1 119 ? -30.905 82.763 -23.680 1.00 26.43 485 GLU B O 1
ATOM 3722 N N . ARG B 1 120 ? -32.795 83.993 -23.617 1.00 18.52 486 ARG B N 1
ATOM 3723 C CA . ARG B 1 120 ? -33.595 83.057 -24.397 1.00 18.56 486 ARG B CA 1
ATOM 3724 C C . ARG B 1 120 ? -33.063 82.918 -25.824 1.00 15.89 486 ARG B C 1
ATOM 3725 O O . ARG B 1 120 ? -32.567 83.882 -26.402 1.00 20.32 486 ARG B O 1
ATOM 3733 N N . LEU B 1 121 ? -33.170 81.719 -26.388 1.00 15.35 487 LEU B N 1
ATOM 3734 C CA . LEU B 1 121 ? -32.666 81.451 -27.732 1.00 17.14 487 LEU B CA 1
ATOM 3735 C C . LEU B 1 121 ? -33.758 81.584 -28.787 1.00 14.31 487 LEU B C 1
ATOM 3736 O O . LEU B 1 121 ? -34.898 81.179 -28.562 1.00 15.79 487 LEU B O 1
ATOM 3741 N N . GLU B 1 122 ? -33.404 82.159 -29.933 1.00 10.64 488 GLU B N 1
ATOM 3742 C CA . GLU B 1 122 ? -34.313 82.214 -31.070 1.00 14.95 488 GLU B CA 1
ATOM 3743 C C . GLU B 1 122 ? -33.632 81.711 -32.340 1.00 12.96 488 GLU B C 1
ATOM 3744 O O . GLU B 1 122 ? -32.517 82.120 -32.667 1.00 16.44 488 GLU B O 1
ATOM 3750 N N . MET B 1 123 ? -34.312 80.819 -33.052 1.00 13.08 489 MET B N 1
ATOM 3751 C CA . MET B 1 123 ? -33.813 80.297 -34.319 1.00 12.01 489 MET B CA 1
ATOM 3752 C C . MET B 1 123 ? -34.841 80.472 -35.428 1.00 8.72 489 MET B C 1
ATOM 3753 O O . MET B 1 123 ? -36.009 80.119 -35.264 1.00 9.36 489 MET B O 1
ATOM 3758 N N . VAL B 1 124 ? -34.400 81.020 -36.554 1.00 8.48 490 VAL B N 1
ATOM 3759 C CA . VAL B 1 124 ? -35.258 81.154 -37.724 1.00 9.00 490 VAL B CA 1
ATOM 3760 C C . VAL B 1 124 ? -34.810 80.179 -38.806 1.00 9.56 490 VAL B C 1
ATOM 3761 O O . VAL B 1 124 ? -33.643 80.165 -39.198 1.00 8.95 490 VAL B O 1
ATOM 3765 N N . LYS B 1 125 ? -35.741 79.359 -39.279 1.00 9.49 491 LYS B N 1
ATOM 3766 C CA . LYS B 1 125 ? -35.413 78.304 -40.229 1.00 7.86 491 LYS B CA 1
ATOM 3767 C C . LYS B 1 125 ? -36.188 78.440 -41.531 1.00 7.34 491 LYS B C 1
ATOM 3768 O O . LYS B 1 125 ? -37.396 78.675 -41.520 1.00 9.69 491 LYS B O 1
ATOM 3774 N N . LEU B 1 126 ? -35.489 78.291 -42.651 1.00 12.47 492 LEU B N 1
ATOM 3775 C CA . LEU B 1 126 ? -36.150 78.143 -43.941 1.00 8.13 492 LEU B CA 1
ATOM 3776 C C . LEU B 1 126 ? -36.116 76.675 -44.338 1.00 6.17 492 LEU B C 1
ATOM 3777 O O . LEU B 1 126 ? -35.052 76.059 -44.367 1.00 5.77 492 LEU B O 1
ATOM 3782 N N . LEU B 1 127 ? -37.283 76.114 -44.633 1.00 5.88 493 LEU B N 1
ATOM 3783 C CA . LEU B 1 127 ? -37.381 74.693 -44.945 1.00 4.81 493 LEU B CA 1
ATOM 3784 C C . LEU B 1 127 ? -37.697 74.451 -46.417 1.00 7.87 493 LEU B C 1
ATOM 3785 O O . LEU B 1 127 ? -38.488 75.173 -47.023 1.00 12.63 493 LEU B O 1
ATOM 3790 N N . GLN B 1 128 ? -37.063 73.429 -46.985 1.00 12.34 494 GLN B N 1
ATOM 3791 C CA . GLN B 1 128 ? -37.339 73.013 -48.355 1.00 5.20 494 GLN B CA 1
ATOM 3792 C C . GLN B 1 128 ? -37.718 71.536 -48.387 1.00 9.30 494 GLN B C 1
ATOM 3793 O O . GLN B 1 128 ? -36.845 70.670 -48.437 1.00 12.53 494 GLN B O 1
ATOM 3799 N N . PRO B 1 129 ? -39.028 71.249 -48.345 1.00 9.05 495 PRO B N 1
ATOM 3800 C CA . PRO B 1 129 ? -39.590 69.894 -48.353 1.00 5.39 495 PRO B CA 1
ATOM 3801 C C . PRO B 1 129 ? -39.057 69.024 -49.487 1.00 5.70 495 PRO B C 1
ATOM 3802 O O . PRO B 1 129 ? -38.794 69.527 -50.578 1.00 10.94 495 PRO B O 1
ATOM 3806 N N . VAL B 1 130 ? -38.899 67.731 -49.224 1.00 8.48 496 VAL B N 1
ATOM 3807 C CA . VAL B 1 130 ? -38.383 66.808 -50.225 1.00 4.87 496 VAL B CA 1
ATOM 3808 C C . VAL B 1 130 ? -39.497 65.973 -50.849 1.00 6.27 496 VAL B C 1
ATOM 3809 O O . VAL B 1 130 ? -39.322 65.400 -51.923 1.00 10.35 496 VAL B O 1
ATOM 3813 N N . ASN B 1 131 ? -40.642 65.909 -50.177 1.00 5.03 497 ASN B N 1
ATOM 3814 C CA . ASN B 1 131 ? -41.785 65.165 -50.693 1.00 9.57 497 ASN B CA 1
ATOM 3815 C C . ASN B 1 131 ? -42.724 66.059 -51.493 1.00 6.85 497 ASN B C 1
ATOM 3816 O O . ASN B 1 131 ? -42.330 66.632 -52.507 1.00 15.30 497 ASN B O 1
ATOM 3821 N N . ASN B 1 132 ? -43.968 66.164 -51.037 1.00 6.19 498 ASN B N 1
ATOM 3822 C CA . ASN B 1 132 ? -44.948 67.032 -51.678 1.00 7.94 498 ASN B CA 1
ATOM 3823 C C . ASN B 1 132 ? -44.537 68.493 -51.551 1.00 10.44 498 ASN B C 1
ATOM 3824 O O . ASN B 1 132 ? -43.992 68.895 -50.525 1.00 15.74 498 ASN B O 1
ATOM 3829 N N . PRO B 1 133 ? -44.792 69.290 -52.598 1.00 16.62 499 PRO B N 1
ATOM 3830 C CA . PRO B 1 133 ? -44.418 70.709 -52.622 1.00 13.75 499 PRO B CA 1
ATOM 3831 C C . PRO B 1 133 ? -44.960 71.501 -51.434 1.00 9.11 499 PRO B C 1
ATOM 3832 O O . PRO B 1 133 ? -46.171 71.557 -51.225 1.00 11.18 499 PRO B O 1
ATOM 3836 N N . GLY B 1 134 ? -44.057 72.097 -50.663 1.00 10.51 500 GLY B N 1
ATOM 3837 C CA . GLY B 1 134 ? -44.435 72.956 -49.556 1.00 6.98 500 GLY B CA 1
ATOM 3838 C C . GLY B 1 134 ? -45.016 72.231 -48.356 1.00 16.83 500 GLY B C 1
ATOM 3839 O O . GLY B 1 134 ? -45.624 72.852 -47.486 1.00 15.28 500 GLY B O 1
ATOM 3840 N N . GLN B 1 135 ? -44.828 70.916 -48.301 1.00 15.38 501 GLN B N 1
ATOM 3841 C CA . GLN B 1 135 ? -45.364 70.122 -47.202 1.00 10.17 501 GLN B CA 1
ATOM 3842 C C . GLN B 1 135 ? -44.271 69.359 -46.467 1.00 5.64 501 GLN B C 1
ATOM 3843 O O . GLN B 1 135 ? -43.470 68.657 -47.080 1.00 13.03 501 GLN B O 1
ATOM 3849 N N . PHE B 1 136 ? -44.246 69.494 -45.146 1.00 6.62 502 PHE B N 1
ATOM 3850 C CA . PHE B 1 136 ? -43.277 68.780 -44.328 1.00 11.19 502 PHE B CA 1
ATOM 3851 C C . PHE B 1 136 ? -43.916 68.291 -43.032 1.00 14.21 502 PHE B C 1
ATOM 3852 O O . PHE B 1 136 ? -44.956 68.794 -42.608 1.00 12.79 502 PHE B O 1
ATOM 3860 N N . ARG B 1 137 ? -43.286 67.300 -42.414 1.00 7.51 503 ARG B N 1
ATOM 3861 C CA . ARG B 1 137 ? -43.747 66.768 -41.140 1.00 5.09 503 ARG B CA 1
ATOM 3862 C C . ARG B 1 137 ? -42.561 66.529 -40.219 1.00 9.61 503 ARG B C 1
ATOM 3863 O O . ARG B 1 137 ? -41.450 66.281 -40.680 1.00 7.29 503 ARG B O 1
ATOM 3871 N N . GLU B 1 138 ? -42.800 66.607 -38.916 1.00 8.81 504 GLU B N 1
ATOM 3872 C CA . GLU B 1 138 ? -41.747 66.373 -37.939 1.00 5.47 504 GLU B CA 1
ATOM 3873 C C . GLU B 1 138 ? -41.926 65.009 -37.283 1.00 9.21 504 GLU B C 1
ATOM 3874 O O . GLU B 1 138 ? -42.998 64.693 -36.772 1.00 13.52 504 GLU B O 1
ATOM 3880 N N . TYR B 1 139 ? -40.872 64.200 -37.316 1.00 9.23 505 TYR B N 1
ATOM 3881 C CA . TYR B 1 139 ? -40.921 62.843 -36.781 1.00 7.03 505 TYR B CA 1
ATOM 3882 C C . TYR B 1 139 ? -40.160 62.730 -35.466 1.00 8.82 505 TYR B C 1
ATOM 3883 O O . TYR B 1 139 ? -38.936 62.838 -35.441 1.00 11.38 505 TYR B O 1
ATOM 3892 N N . TYR B 1 140 ? -40.885 62.498 -34.377 1.00 8.33 506 TYR B N 1
ATOM 3893 C CA . TYR B 1 140 ? -40.270 62.408 -33.058 1.00 5.91 506 TYR B CA 1
ATOM 3894 C C . TYR B 1 140 ? -40.039 60.967 -32.624 1.00 13.02 506 TYR B C 1
ATOM 3895 O O . TYR B 1 140 ? -40.985 60.189 -32.509 1.00 18.31 506 TYR B O 1
ATOM 3904 N N . ALA B 1 141 ? -38.780 60.616 -32.383 1.00 9.97 507 ALA B N 1
ATOM 3905 C CA . ALA B 1 141 ? -38.442 59.299 -31.853 1.00 12.67 507 ALA B CA 1
ATOM 3906 C C . ALA B 1 141 ? -39.012 59.139 -30.448 1.00 19.27 507 ALA B C 1
ATOM 3907 O O . ALA B 1 141 ? -39.562 58.094 -30.102 1.00 17.63 507 ALA B O 1
ATOM 3909 N N . ALA B 1 142 ? -38.866 60.187 -29.644 1.00 17.82 508 ALA B N 1
ATOM 3910 C CA . ALA B 1 142 ? -39.481 60.250 -28.325 1.00 14.11 508 ALA B CA 1
ATOM 3911 C C . ALA B 1 142 ? -40.404 61.460 -28.271 1.00 15.47 508 ALA B C 1
ATOM 3912 O O . ALA B 1 142 ? -40.003 62.567 -28.627 1.00 11.41 508 ALA B O 1
ATOM 3914 N N . GLY B 1 143 ? -41.640 61.250 -27.829 1.00 16.29 509 GLY B N 1
ATOM 3915 C CA . GLY B 1 143 ? -42.640 62.301 -27.872 1.00 15.36 509 GLY B CA 1
ATOM 3916 C C . GLY B 1 143 ? -43.009 62.902 -26.530 1.00 22.45 509 GLY B C 1
ATOM 3917 O O . GLY B 1 143 ? -42.230 62.871 -25.577 1.00 17.88 509 GLY B O 1
ATOM 3918 N N . ALA B 1 144 ? -44.212 63.462 -26.463 1.00 20.32 510 ALA B N 1
ATOM 3919 C CA . ALA B 1 144 ? -44.704 64.075 -25.238 1.00 20.54 510 ALA B CA 1
ATOM 3920 C C . ALA B 1 144 ? -46.182 63.770 -25.043 1.00 22.53 510 ALA B C 1
ATOM 3921 O O . ALA B 1 144 ? -46.746 62.918 -25.729 1.00 28.77 510 ALA B O 1
ATOM 3923 N N . GLN B 1 145 ? -46.804 64.484 -24.111 1.00 24.71 511 GLN B N 1
ATOM 3924 C CA . GLN B 1 145 ? -48.189 64.234 -23.730 1.00 30.18 511 GLN B CA 1
ATOM 3925 C C . GLN B 1 145 ? -49.150 64.391 -24.910 1.00 27.48 511 GLN B C 1
ATOM 3926 O O . GLN B 1 145 ? -50.196 63.747 -24.959 1.00 33.02 511 GLN B O 1
ATOM 3932 N N . SER B 1 146 ? -48.793 65.237 -25.867 1.00 24.44 512 SER B N 1
ATOM 3933 C CA . SER B 1 146 ? -49.640 65.430 -27.037 1.00 27.41 512 SER B CA 1
ATOM 3934 C C . SER B 1 146 ? -48.852 65.231 -28.328 1.00 34.94 512 SER B C 1
ATOM 3935 O O . SER B 1 146 ? -49.217 65.760 -29.378 1.00 32.88 512 SER B O 1
ATOM 3938 N N . THR B 1 147 ? -47.766 64.471 -28.242 1.00 31.61 513 THR B N 1
ATOM 3939 C CA . THR B 1 147 ? -46.951 64.174 -29.414 1.00 30.60 513 THR B CA 1
ATOM 3940 C C . THR B 1 147 ? -46.527 62.715 -29.420 1.00 19.38 513 THR B C 1
ATOM 3941 O O . THR B 1 147 ? -45.847 62.252 -28.505 1.00 22.35 513 THR B O 1
ATOM 3945 N N . GLU B 1 148 ? -46.929 61.999 -30.462 1.00 18.81 514 GLU B N 1
ATOM 3946 C CA . GLU B 1 148 ? -46.648 60.576 -30.571 1.00 16.00 514 GLU B CA 1
ATOM 3947 C C . GLU B 1 148 ? -45.214 60.298 -30.992 1.00 13.11 514 GLU B C 1
ATOM 3948 O O . GLU B 1 148 ? -44.668 60.973 -31.862 1.00 22.57 514 GLU B O 1
ATOM 3954 N N . SER B 1 149 ? -44.609 59.300 -30.363 1.00 15.38 515 SER B N 1
ATOM 3955 C CA . SER B 1 149 ? -43.393 58.710 -30.891 1.00 12.69 515 SER B CA 1
ATOM 3956 C C . SER B 1 149 ? -43.802 57.881 -32.097 1.00 13.47 515 SER B C 1
ATOM 3957 O O . SER B 1 149 ? -44.824 57.199 -32.054 1.00 15.87 515 SER B O 1
ATOM 3960 N N . TYR B 1 150 ? -43.028 57.936 -33.176 1.00 21.95 516 TYR B N 1
ATOM 3961 C CA . TYR B 1 150 ? -43.415 57.216 -34.386 1.00 15.92 516 TYR B CA 1
ATOM 3962 C C . TYR B 1 150 ? -43.208 55.710 -34.237 1.00 15.74 516 TYR B C 1
ATOM 3963 O O . TYR B 1 150 ? -43.720 54.926 -35.034 1.00 16.45 516 TYR B O 1
ATOM 3972 N N . LEU B 1 151 ? -42.467 55.310 -33.208 1.00 13.65 517 LEU B N 1
ATOM 3973 C CA . LEU B 1 151 ? -42.252 53.895 -32.920 1.00 13.03 517 LEU B CA 1
ATOM 3974 C C . LEU B 1 151 ? -43.502 53.243 -32.331 1.00 12.94 517 LEU B C 1
ATOM 3975 O O . LEU B 1 151 ? -43.752 52.060 -32.542 1.00 16.39 517 LEU B O 1
ATOM 3980 N N . ARG B 1 152 ? -44.293 54.030 -31.610 1.00 11.74 518 ARG B N 1
ATOM 3981 C CA . ARG B 1 152 ? -45.499 53.539 -30.947 1.00 15.38 518 ARG B CA 1
ATOM 3982 C C . ARG B 1 152 ? -46.584 53.175 -31.976 1.00 11.85 518 ARG B C 1
ATOM 3983 O O . ARG B 1 152 ? -47.607 52.572 -31.646 1.00 16.48 518 ARG B O 1
ATOM 3991 N N . VAL B 1 153 ? -46.330 53.505 -33.237 1.00 10.58 519 VAL B N 1
ATOM 3992 C CA . VAL B 1 153 ? -47.272 53.221 -34.315 1.00 15.44 519 VAL B CA 1
ATOM 3993 C C . VAL B 1 153 ? -47.194 51.764 -34.774 1.00 15.13 519 VAL B C 1
ATOM 3994 O O . VAL B 1 153 ? -48.206 51.160 -35.136 1.00 12.94 519 VAL B O 1
ATOM 3998 N N . PHE B 1 154 ? -45.986 51.208 -34.754 1.00 11.56 520 PHE B N 1
ATOM 3999 C CA . PHE B 1 154 ? -45.760 49.829 -35.174 1.00 11.13 520 PHE B CA 1
ATOM 4000 C C . PHE B 1 154 ? -46.482 48.824 -34.283 1.00 18.71 520 PHE B C 1
ATOM 4001 O O . PHE B 1 154 ? -46.802 49.114 -33.130 1.00 25.08 520 PHE B O 1
ATOM 4009 N N . SER B 1 155 ? -46.733 47.637 -34.825 1.00 20.89 521 SER B N 1
ATOM 4010 C CA . SER B 1 155 ? -47.312 46.553 -34.043 1.00 15.86 521 SER B CA 1
ATOM 4011 C C . SER B 1 155 ? -46.313 46.087 -32.995 1.00 21.58 521 SER B C 1
ATOM 4012 O O . SER B 1 155 ? -45.105 46.252 -33.170 1.00 19.86 521 SER B O 1
ATOM 4015 N N . ASN B 1 156 ? -46.817 45.509 -31.908 1.00 22.28 522 ASN B N 1
ATOM 4016 C CA . ASN B 1 156 ? -45.955 45.021 -30.843 1.00 16.59 522 ASN B CA 1
ATOM 4017 C C . ASN B 1 156 ? -45.007 43.946 -31.357 1.00 17.24 522 ASN B C 1
ATOM 4018 O O . ASN B 1 156 ? -43.847 43.889 -30.932 1.00 16.51 522 ASN B O 1
ATOM 4023 N N . ASP B 1 157 ? -45.507 43.115 -32.275 1.00 15.15 523 ASP B N 1
ATOM 4024 C CA . ASP B 1 157 ? -44.723 42.045 -32.878 1.00 16.14 523 ASP B CA 1
ATOM 4025 C C . ASP B 1 157 ? -43.383 42.579 -33.373 1.00 16.58 523 ASP B C 1
ATOM 4026 O O . ASP B 1 157 ? -42.322 42.057 -33.036 1.00 10.75 523 ASP B O 1
ATOM 4031 N N . ILE B 1 158 ? -43.462 43.649 -34.158 1.00 17.24 524 ILE B N 1
ATOM 4032 C CA . ILE B 1 158 ? -42.335 44.199 -34.899 1.00 16.39 524 ILE B CA 1
ATOM 4033 C C . ILE B 1 158 ? -41.269 44.806 -33.996 1.00 10.82 524 ILE B C 1
ATOM 4034 O O . ILE B 1 158 ? -40.087 44.512 -34.154 1.00 12.19 524 ILE B O 1
ATOM 4039 N N . LEU B 1 159 ? -41.684 45.616 -33.028 1.00 10.77 525 LEU B N 1
ATOM 4040 C CA . LEU B 1 159 ? -40.732 46.245 -32.116 1.00 9.82 525 LEU B CA 1
ATOM 4041 C C . LEU B 1 159 ? -40.048 45.243 -31.188 1.00 13.50 525 LEU B C 1
ATOM 4042 O O . LEU B 1 159 ? -38.837 45.320 -30.982 1.00 14.73 525 LEU B O 1
ATOM 4047 N N . VAL B 1 160 ? -40.809 44.302 -30.632 1.00 11.56 526 VAL B N 1
ATOM 4048 C CA . VAL B 1 160 ? -40.201 43.307 -29.755 1.00 10.51 526 VAL B CA 1
ATOM 4049 C C . VAL B 1 160 ? -39.259 42.406 -30.547 1.00 12.16 526 VAL B C 1
ATOM 4050 O O . VAL B 1 160 ? -38.274 41.914 -30.006 1.00 17.81 526 VAL B O 1
ATOM 4054 N N . ALA B 1 161 ? -39.550 42.204 -31.829 1.00 11.37 527 ALA B N 1
ATOM 4055 C CA . ALA B 1 161 ? -38.705 41.367 -32.670 1.00 14.41 527 ALA B CA 1
ATOM 4056 C C . ALA B 1 161 ? -37.491 42.149 -33.153 1.00 9.89 527 ALA B C 1
ATOM 4057 O O . ALA B 1 161 ? -36.366 41.652 -33.111 1.00 9.81 527 ALA B O 1
ATOM 4059 N N . ALA B 1 162 ? -37.725 43.378 -33.603 1.00 10.76 528 ALA B N 1
ATOM 4060 C CA . ALA B 1 162 ? -36.651 44.218 -34.120 1.00 10.63 528 ALA B CA 1
ATOM 4061 C C . ALA B 1 162 ? -35.670 44.603 -33.023 1.00 13.08 528 ALA B C 1
ATOM 4062 O O . ALA B 1 162 ? -34.460 44.520 -33.209 1.00 13.19 528 ALA B O 1
ATOM 4064 N N . LEU B 1 163 ? -36.198 45.022 -31.879 1.00 15.14 529 LEU B N 1
ATOM 4065 C CA . LEU B 1 163 ? -35.359 45.515 -30.794 1.00 12.25 529 LEU B CA 1
ATOM 4066 C C . LEU B 1 163 ? -34.906 44.406 -29.852 1.00 16.58 529 LEU B C 1
ATOM 4067 O O . LEU B 1 163 ? -33.977 44.602 -29.067 1.00 18.07 529 LEU B O 1
ATOM 4072 N N . ASN B 1 164 ? -35.563 43.250 -29.939 1.00 12.03 530 ASN B N 1
ATOM 4073 C CA . ASN B 1 164 ? -35.311 42.130 -29.033 1.00 12.66 530 ASN B CA 1
ATOM 4074 C C . ASN B 1 164 ? -35.527 42.557 -27.582 1.00 15.90 530 ASN B C 1
ATOM 4075 O O . ASN B 1 164 ? -34.607 42.530 -26.766 1.00 13.31 530 ASN B O 1
ATOM 4080 N N . THR B 1 165 ? -36.759 42.958 -27.281 1.00 9.84 531 THR B N 1
ATOM 4081 C CA . THR B 1 165 ? -37.119 43.509 -25.980 1.00 12.29 531 THR B CA 1
ATOM 4082 C C . THR B 1 165 ? -38.568 43.167 -25.641 1.00 16.01 531 THR B C 1
ATOM 4083 O O . THR B 1 165 ? -39.453 43.316 -26.480 1.00 12.47 531 THR B O 1
ATOM 4087 N N . PRO B 1 166 ? -38.811 42.689 -24.410 1.00 15.45 532 PRO B N 1
ATOM 4088 C CA . PRO B 1 166 ? -40.172 42.343 -23.988 1.00 11.08 532 PRO B CA 1
ATOM 4089 C C . PRO B 1 166 ? -41.105 43.552 -23.953 1.00 12.98 532 PRO B C 1
ATOM 4090 O O . PRO B 1 166 ? -40.664 44.682 -23.754 1.00 22.53 532 PRO B O 1
ATOM 4094 N N . ARG B 1 167 ? -42.392 43.286 -24.143 1.00 11.19 533 ARG B N 1
ATOM 4095 C CA . ARG B 1 167 ? -43.407 44.320 -24.323 1.00 15.26 533 ARG B CA 1
ATOM 4096 C C . ARG B 1 167 ? -43.547 45.296 -23.159 1.00 20.40 533 ARG B C 1
ATOM 4097 O O . ARG B 1 167 ? -43.716 46.497 -23.375 1.00 21.33 533 ARG B O 1
ATOM 4105 N N . ASP B 1 168 ? -43.487 44.781 -21.934 1.00 19.06 534 ASP B N 1
ATOM 4106 C CA . ASP B 1 168 ? -43.678 45.606 -20.745 1.00 18.85 534 ASP B CA 1
ATOM 4107 C C . ASP B 1 168 ? -42.679 46.757 -20.700 1.00 18.09 534 ASP B C 1
ATOM 4108 O O . ASP B 1 168 ? -42.993 47.855 -20.248 1.00 20.23 534 ASP B O 1
ATOM 4113 N N . ARG B 1 169 ? -41.475 46.492 -21.187 1.00 16.70 535 ARG B N 1
ATOM 4114 C CA . ARG B 1 169 ? -40.382 47.446 -21.111 1.00 15.64 535 ARG B CA 1
ATOM 4115 C C . ARG B 1 169 ? -40.462 48.436 -22.261 1.00 21.62 535 ARG B C 1
ATOM 4116 O O . ARG B 1 169 ? -39.894 49.525 -22.203 1.00 21.78 535 ARG B O 1
ATOM 4124 N N . LEU B 1 170 ? -41.191 48.052 -23.302 1.00 20.27 536 LEU B N 1
ATOM 4125 C CA . LEU B 1 170 ? -41.543 48.984 -24.359 1.00 18.74 536 LEU B CA 1
ATOM 4126 C C . LEU B 1 170 ? -42.651 49.907 -23.872 1.00 21.59 536 LEU B C 1
ATOM 4127 O O . LEU B 1 170 ? -42.600 51.117 -24.083 1.00 26.35 536 LEU B O 1
ATOM 4132 N N . GLU B 1 171 ? -43.645 49.334 -23.202 1.00 19.51 537 GLU B N 1
ATOM 4133 C CA . GLU B 1 171 ? -44.811 50.104 -22.791 1.00 23.64 537 GLU B CA 1
ATOM 4134 C C . GLU B 1 171 ? -44.505 51.052 -21.635 1.00 20.83 537 GLU B C 1
ATOM 4135 O O . GLU B 1 171 ? -45.247 52.001 -21.402 1.00 26.48 537 GLU B O 1
ATOM 4141 N N . ARG B 1 172 ? -43.414 50.804 -20.917 1.00 18.44 538 ARG B N 1
ATOM 4142 C CA . ARG B 1 172 ? -42.988 51.731 -19.874 1.00 23.20 538 ARG B CA 1
ATOM 4143 C C . ARG B 1 172 ? -42.078 52.785 -20.490 1.00 19.95 538 ARG B C 1
ATOM 4144 O O . ARG B 1 172 ? -41.966 53.899 -19.982 1.00 22.82 538 ARG B O 1
ATOM 4147 N N . PHE B 1 173 ? -41.440 52.422 -21.597 1.00 27.03 539 PHE B N 1
ATOM 4148 C CA . PHE B 1 173 ? -40.603 53.343 -22.354 1.00 19.83 539 PHE B CA 1
ATOM 4149 C C . PHE B 1 173 ? -41.434 54.484 -22.925 1.00 16.12 539 PHE B C 1
ATOM 4150 O O . PHE B 1 173 ? -40.989 55.629 -22.970 1.00 20.28 539 PHE B O 1
ATOM 4158 N N . PHE B 1 174 ? -42.650 54.164 -23.353 1.00 18.41 540 PHE B N 1
ATOM 4159 C CA . PHE B 1 174 ? -43.542 55.161 -23.930 1.00 15.75 540 PHE B CA 1
ATOM 4160 C C . PHE B 1 174 ? -44.237 55.989 -22.855 1.00 21.61 540 PHE B C 1
ATOM 4161 O O . PHE B 1 174 ? -44.524 57.167 -23.065 1.00 27.36 540 PHE B O 1
ATOM 4169 N N . ASP B 1 175 ? -44.509 55.373 -21.708 1.00 26.26 541 ASP B N 1
ATOM 4170 C CA . ASP B 1 175 ? -45.143 56.078 -20.595 1.00 18.95 541 ASP B CA 1
ATOM 4171 C C . ASP B 1 175 ? -44.230 57.144 -20.002 1.00 15.60 541 ASP B C 1
ATOM 4172 O O . ASP B 1 175 ? -44.695 58.203 -19.585 1.00 19.02 541 ASP B O 1
ATOM 4177 N N . GLN B 1 176 ? -42.930 56.867 -19.978 1.00 13.56 542 GLN B N 1
ATOM 4178 C CA . GLN B 1 176 ? -41.951 57.819 -19.464 1.00 15.23 542 GLN B CA 1
ATOM 4179 C C . GLN B 1 176 ? -41.920 59.097 -20.296 1.00 16.65 542 GLN B C 1
ATOM 4180 O O . GLN B 1 176 ? -41.380 60.117 -19.868 1.00 25.53 542 GLN B O 1
ATOM 4186 N N . GLN B 1 177 ? -42.505 59.032 -21.487 1.00 19.53 543 GLN B N 1
ATOM 4187 C CA . GLN B 1 177 ? -42.556 60.171 -22.391 1.00 16.05 543 GLN B CA 1
ATOM 4188 C C . GLN B 1 177 ? -43.902 60.882 -22.299 1.00 16.45 543 GLN B C 1
ATOM 4189 O O . GLN B 1 177 ? -44.007 62.070 -22.599 1.00 21.39 543 GLN B O 1
ATOM 4195 N N . GLU B 1 178 ? -44.928 60.147 -21.880 1.00 16.74 544 GLU B N 1
ATOM 4196 C CA . GLU B 1 178 ? -46.264 60.714 -21.725 1.00 22.77 544 GLU B CA 1
ATOM 4197 C C . GLU B 1 178 ? -46.421 61.425 -20.387 1.00 23.30 544 GLU B C 1
ATOM 4198 O O . GLU B 1 178 ? -47.534 61.745 -19.974 1.00 28.65 544 GLU B O 1
ATOM 4204 N N . GLN B 1 179 ? -45.302 61.663 -19.710 1.00 22.49 545 GLN B N 1
ATOM 4205 C CA . GLN B 1 179 ? -45.316 62.392 -18.450 1.00 21.26 545 GLN B CA 1
ATOM 4206 C C . GLN B 1 179 ? -44.965 63.853 -18.696 1.00 21.81 545 GLN B C 1
ATOM 4207 O O . GLN B 1 179 ? -45.451 64.747 -18.006 1.00 30.27 545 GLN B O 1
ATOM 4209 N N . ARG B 1 180 ? -44.120 64.082 -19.695 1.00 25.77 546 ARG B N 1
ATOM 4210 C CA . ARG B 1 180 ? -43.670 65.424 -20.039 1.00 24.69 546 ARG B CA 1
ATOM 4211 C C . ARG B 1 180 ? -44.713 66.183 -20.847 1.00 23.37 546 ARG B C 1
ATOM 4212 O O . ARG B 1 180 ? -45.381 65.615 -21.710 1.00 26.50 546 ARG B O 1
ATOM 4220 N N . GLU B 1 181 ? -44.849 67.472 -20.558 1.00 25.60 547 GLU B N 1
ATOM 4221 C CA . GLU B 1 181 ? -45.739 68.337 -21.318 1.00 26.58 547 GLU B CA 1
ATOM 4222 C C . GLU B 1 181 ? -44.921 69.293 -22.178 1.00 27.15 547 GLU B C 1
ATOM 4223 O O . GLU B 1 181 ? -44.244 70.180 -21.660 1.00 38.89 547 GLU B O 1
ATOM 4225 N N . GLY B 1 182 ? -44.978 69.100 -23.490 1.00 21.20 548 GLY B N 1
ATOM 4226 C CA . GLY B 1 182 ? -44.232 69.933 -24.415 1.00 31.87 548 GLY B CA 1
ATOM 4227 C C . GLY B 1 182 ? -43.003 69.233 -24.961 1.00 27.83 548 GLY B C 1
ATOM 4228 O O . GLY B 1 182 ? -42.457 68.332 -24.325 1.00 17.25 548 GLY B O 1
ATOM 4229 N N . VAL B 1 183 ? -42.567 69.651 -26.146 1.00 25.51 549 VAL B N 1
ATOM 4230 C CA . VAL B 1 183 ? -41.398 69.058 -26.785 1.00 18.43 549 VAL B CA 1
ATOM 4231 C C . VAL B 1 183 ? -40.131 69.840 -26.452 1.00 17.26 549 VAL B C 1
ATOM 4232 O O . VAL B 1 183 ? -39.039 69.495 -26.899 1.00 13.01 549 VAL B O 1
ATOM 4236 N N . ILE B 1 184 ? -40.289 70.901 -25.669 1.00 15.10 550 ILE B N 1
ATOM 4237 C CA . ILE B 1 184 ? -39.153 71.636 -25.126 1.00 12.73 550 ILE B CA 1
ATOM 4238 C C . ILE B 1 184 ? -39.216 71.578 -23.604 1.00 18.87 550 ILE B C 1
ATOM 4239 O O . ILE B 1 184 ? -40.213 71.983 -23.004 1.00 19.38 550 ILE B O 1
ATOM 4244 N N . ILE B 1 185 ? -38.160 71.067 -22.978 1.00 17.15 551 ILE B N 1
ATOM 4245 C CA . ILE B 1 185 ? -38.184 70.821 -21.540 1.00 11.60 551 ILE B CA 1
ATOM 4246 C C . ILE B 1 185 ? -37.019 71.460 -20.782 1.00 17.13 551 ILE B C 1
ATOM 4247 O O . ILE B 1 185 ? -35.995 71.812 -21.363 1.00 14.64 551 ILE B O 1
ATOM 4252 N N . ARG B 1 186 ? -37.204 71.593 -19.471 1.00 11.85 552 ARG B N 1
ATOM 4253 C CA . ARG B 1 186 ? -36.215 72.135 -18.541 1.00 11.91 552 ARG B CA 1
ATOM 4254 C C . ARG B 1 186 ? -35.090 71.125 -18.296 1.00 9.08 552 ARG B C 1
ATOM 4255 O O . ARG B 1 186 ? -35.344 69.932 -18.189 1.00 13.58 552 ARG B O 1
ATOM 4263 N N . ALA B 1 187 ? -33.854 71.601 -18.207 1.00 12.42 553 ALA B N 1
ATOM 4264 C CA . ALA B 1 187 ? -32.708 70.719 -18.032 1.00 15.22 553 ALA B CA 1
ATOM 4265 C C . ALA B 1 187 ? -31.632 71.389 -17.203 1.00 17.85 553 ALA B C 1
ATOM 4266 O O . ALA B 1 187 ? -31.376 72.589 -17.340 1.00 28.17 553 ALA B O 1
ATOM 4268 N N . SER B 1 188 ? -31.005 70.610 -16.329 1.00 14.98 554 SER B N 1
ATOM 4269 C CA . SER B 1 188 ? -29.909 71.138 -15.516 1.00 17.82 554 SER B CA 1
ATOM 4270 C C . SER B 1 188 ? -28.814 71.705 -16.430 1.00 23.82 554 SER B C 1
ATOM 4271 O O . SER B 1 188 ? -28.424 71.033 -17.396 1.00 32.52 554 SER B O 1
ATOM 4274 N N . GLN B 1 189 ? -28.390 72.943 -16.124 1.00 23.06 555 GLN B N 1
ATOM 4275 C CA . GLN B 1 189 ? -27.176 73.651 -16.569 1.00 28.59 555 GLN B CA 1
ATOM 4276 C C . GLN B 1 189 ? -25.843 72.891 -16.579 1.00 24.47 555 GLN B C 1
ATOM 4277 O O . GLN B 1 189 ? -24.946 73.245 -17.354 1.00 32.07 555 GLN B O 1
ATOM 4283 N N . GLU B 1 190 ? -25.683 71.892 -15.717 1.00 29.75 556 GLU B N 1
ATOM 4284 C CA . GLU B 1 190 ? -24.423 71.177 -15.666 1.00 31.24 556 GLU B CA 1
ATOM 4285 C C . GLU B 1 190 ? -24.439 70.000 -16.619 1.00 26.44 556 GLU B C 1
ATOM 4286 O O . GLU B 1 190 ? -23.414 69.627 -17.169 1.00 34.12 556 GLU B O 1
ATOM 4292 N N . LYS B 1 191 ? -25.616 69.424 -16.830 1.00 28.39 557 LYS B N 1
ATOM 4293 C CA . LYS B 1 191 ? -25.752 68.308 -17.767 1.00 27.71 557 LYS B CA 1
ATOM 4294 C C . LYS B 1 191 ? -25.736 68.834 -19.198 1.00 28.13 557 LYS B C 1
ATOM 4295 O O . LYS B 1 191 ? -25.269 68.163 -20.120 1.00 27.52 557 LYS B O 1
ATOM 4301 N N . LEU B 1 192 ? -26.248 70.049 -19.371 1.00 26.55 558 LEU B N 1
ATOM 4302 C CA . LEU B 1 192 ? -26.199 70.733 -20.656 1.00 24.83 558 LEU B CA 1
ATOM 4303 C C . LEU B 1 192 ? -24.762 71.111 -20.991 1.00 27.41 558 LEU B C 1
ATOM 4304 O O . LEU B 1 192 ? -24.376 71.157 -22.157 1.00 31.47 558 LEU B O 1
ATOM 4309 N N . ARG B 1 193 ? -23.972 71.378 -19.956 1.00 26.10 559 ARG B N 1
ATOM 4310 C CA . ARG B 1 193 ? -22.564 71.704 -20.133 1.00 30.40 559 ARG B CA 1
ATOM 4311 C C . ARG B 1 193 ? -21.782 70.467 -20.555 1.00 34.75 559 ARG B C 1
ATOM 4312 O O . ARG B 1 193 ? -20.813 70.561 -21.308 1.00 42.37 559 ARG B O 1
ATOM 4314 N N . ALA B 1 194 ? -22.211 69.308 -20.063 1.00 31.36 560 ALA B N 1
ATOM 4315 C CA . ALA B 1 194 ? -21.578 68.041 -20.408 1.00 28.99 560 ALA B CA 1
ATOM 4316 C C . ALA B 1 194 ? -21.684 67.773 -21.903 1.00 34.27 560 ALA B C 1
ATOM 4317 O O . ALA B 1 194 ? -20.772 67.216 -22.513 1.00 43.99 560 ALA B O 1
ATOM 4319 N N . LEU B 1 195 ? -22.803 68.185 -22.490 1.00 37.15 561 LEU B N 1
ATOM 4320 C CA . LEU B 1 195 ? -23.050 67.986 -23.913 1.00 33.80 561 LEU B CA 1
ATOM 4321 C C . LEU B 1 195 ? -22.398 69.073 -24.765 1.00 36.77 561 LEU B C 1
ATOM 4322 O O . LEU B 1 195 ? -22.941 69.477 -25.793 1.00 39.48 561 LEU B O 1
ATOM 4327 N N . SER B 1 196 ? -21.232 69.542 -24.331 1.00 36.68 562 SER B N 1
ATOM 4328 C CA . SER B 1 196 ? -20.474 70.538 -25.080 1.00 31.58 562 SER B CA 1
ATOM 4329 C C . SER B 1 196 ? -18.975 70.281 -24.960 1.00 36.64 562 SER B C 1
ATOM 4330 O O . SER B 1 196 ? -18.502 69.773 -23.943 1.00 32.19 562 SER B O 1
ATOM 4333 N N . GLY B 1 214 ? -18.828 73.354 -41.057 1.00 31.59 580 GLY B N 1
ATOM 4334 C CA . GLY B 1 214 ? -19.105 74.034 -39.805 1.00 27.22 580 GLY B CA 1
ATOM 4335 C C . GLY B 1 214 ? -20.039 75.216 -39.983 1.00 26.43 580 GLY B C 1
ATOM 4336 O O . GLY B 1 214 ? -20.471 75.504 -41.098 1.00 29.42 580 GLY B O 1
ATOM 4337 N N . PRO B 1 215 ? -20.355 75.909 -38.879 1.00 23.61 581 PRO B N 1
ATOM 4338 C CA . PRO B 1 215 ? -21.255 77.067 -38.887 1.00 21.31 581 PRO B CA 1
ATOM 4339 C C . PRO B 1 215 ? -20.701 78.230 -39.701 1.00 26.71 581 PRO B C 1
ATOM 4340 O O . PRO B 1 215 ? -19.486 78.412 -39.767 1.00 29.20 581 PRO B O 1
ATOM 4344 N N . ILE B 1 216 ? -21.589 79.007 -40.311 1.00 26.22 582 ILE B N 1
ATOM 4345 C CA . ILE B 1 216 ? -21.187 80.185 -41.068 1.00 18.12 582 ILE B CA 1
ATOM 4346 C C . ILE B 1 216 ? -21.497 81.452 -40.281 1.00 16.25 582 ILE B C 1
ATOM 4347 O O . ILE B 1 216 ? -22.661 81.767 -40.035 1.00 20.04 582 ILE B O 1
ATOM 4352 N N . SER B 1 217 ? -20.452 82.170 -39.882 1.00 19.53 583 SER B N 1
ATOM 4353 C CA . SER B 1 217 ? -20.617 83.407 -39.126 1.00 15.57 583 SER B CA 1
ATOM 4354 C C . SER B 1 217 ? -20.880 84.580 -40.066 1.00 21.08 583 SER B C 1
ATOM 4355 O O . SER B 1 217 ? -20.013 84.970 -40.847 1.00 23.63 583 SER B O 1
ATOM 4358 N N . LEU B 1 218 ? -22.085 85.135 -39.979 1.00 21.84 584 LEU B N 1
ATOM 4359 C CA . LEU B 1 218 ? -22.543 86.164 -40.907 1.00 17.34 584 LEU B CA 1
ATOM 4360 C C . LEU B 1 218 ? -21.680 87.423 -40.878 1.00 16.10 584 LEU B C 1
ATOM 4361 O O . LEU B 1 218 ? -21.336 87.972 -41.924 1.00 19.34 584 LEU B O 1
ATOM 4366 N N . LYS B 1 219 ? -21.317 87.866 -39.678 1.00 19.03 585 LYS B N 1
ATOM 4367 C CA . LYS B 1 219 ? -20.585 89.119 -39.511 1.00 18.44 585 LYS B CA 1
ATOM 4368 C C . LYS B 1 219 ? -19.092 88.993 -39.801 1.00 16.26 585 LYS B C 1
ATOM 4369 O O . LYS B 1 219 ? -18.310 89.866 -39.429 1.00 20.86 585 LYS B O 1
ATOM 4375 N N . SER B 1 220 ? -18.699 87.911 -40.462 1.00 16.54 586 SER B N 1
ATOM 4376 C CA . SER B 1 220 ? -17.302 87.713 -40.824 1.00 14.80 586 SER B CA 1
ATOM 4377 C C . SER B 1 220 ? -17.181 87.396 -42.308 1.00 20.79 586 SER B C 1
ATOM 4378 O O . SER B 1 220 ? -16.132 86.957 -42.779 1.00 19.89 586 SER B O 1
ATOM 4381 N N . GLN B 1 221 ? -18.266 87.624 -43.038 1.00 23.36 587 GLN B N 1
ATOM 4382 C CA . GLN B 1 221 ? -18.294 87.370 -44.471 1.00 13.83 587 GLN B CA 1
ATOM 4383 C C . GLN B 1 221 ? -17.586 88.476 -45.240 1.00 19.15 587 GLN B C 1
ATOM 4384 O O . GLN B 1 221 ? -17.674 89.650 -44.880 1.00 23.99 587 GLN B O 1
ATOM 4390 N N . ARG B 1 222 ? -16.883 88.092 -46.301 1.00 26.09 588 ARG B N 1
ATOM 4391 C CA . ARG B 1 222 ? -16.181 89.048 -47.146 1.00 14.11 588 ARG B CA 1
ATOM 4392 C C . ARG B 1 222 ? -17.167 89.944 -47.886 1.00 15.02 588 ARG B C 1
ATOM 4393 O O . ARG B 1 222 ? -16.856 91.087 -48.215 1.00 20.73 588 ARG B O 1
ATOM 4395 N N . SER B 1 223 ? -18.358 89.416 -48.145 1.00 17.02 589 SER B N 1
ATOM 4396 C CA . SER B 1 223 ? -19.403 90.173 -48.824 1.00 14.68 589 SER B CA 1
ATOM 4397 C C . SER B 1 223 ? -20.205 90.997 -47.826 1.00 17.63 589 SER B C 1
ATOM 4398 O O . SER B 1 223 ? -21.230 90.545 -47.319 1.00 23.91 589 SER B O 1
ATOM 4401 N N . SER B 1 224 ? -19.736 92.209 -47.550 1.00 18.83 590 SER B N 1
ATOM 4402 C CA . SER B 1 224 ? -20.379 93.065 -46.562 1.00 14.02 590 SER B CA 1
ATOM 4403 C C . SER B 1 224 ? -20.133 94.548 -46.829 1.00 19.28 590 SER B C 1
ATOM 4404 O O . SER B 1 224 ? -19.119 94.925 -47.418 1.00 17.15 590 SER B O 1
ATOM 4407 N N . TYR B 1 225 ? -21.071 95.384 -46.392 1.00 21.62 591 TYR B N 1
ATOM 4408 C CA . TYR B 1 225 ? -20.902 96.833 -46.449 1.00 19.53 591 TYR B CA 1
ATOM 4409 C C . TYR B 1 225 ? -21.477 97.481 -45.197 1.00 15.12 591 TYR B C 1
ATOM 4410 O O . TYR B 1 225 ? -22.565 97.128 -44.748 1.00 19.74 591 TYR B O 1
ATOM 4419 N N . SER B 1 226 ? -20.747 98.447 -44.649 1.00 21.02 592 SER B N 1
ATOM 4420 C CA . SER B 1 226 ? -21.159 99.109 -43.419 1.00 17.74 592 SER B CA 1
ATOM 4421 C C . SER B 1 226 ? -20.818 100.597 -43.436 1.00 16.73 592 SER B C 1
ATOM 4422 O O . SER B 1 226 ? -19.700 100.978 -43.784 1.00 14.97 592 SER B O 1
ATOM 4425 N N . ASN B 1 227 ? -21.782 101.435 -43.064 1.00 15.97 593 ASN B N 1
ATOM 4426 C CA . ASN B 1 227 ? -21.502 102.842 -42.797 1.00 14.12 593 ASN B CA 1
ATOM 4427 C C . ASN B 1 227 ? -22.199 103.305 -41.518 1.00 16.55 593 ASN B C 1
ATOM 4428 O O . ASN B 1 227 ? -22.642 102.482 -40.720 1.00 22.01 593 ASN B O 1
ATOM 4433 N N . GLN B 1 228 ? -22.295 104.616 -41.325 1.00 16.06 594 GLN B N 1
ATOM 4434 C CA . GLN B 1 228 ? -22.804 105.166 -40.070 1.00 18.05 594 GLN B CA 1
ATOM 4435 C C . GLN B 1 228 ? -24.316 104.952 -39.931 1.00 18.13 594 GLN B C 1
ATOM 4436 O O . GLN B 1 228 ? -24.875 105.072 -38.838 1.00 23.39 594 GLN B O 1
ATOM 4442 N N . PHE B 1 229 ? -24.969 104.570 -41.024 1.00 20.13 595 PHE B N 1
ATOM 4443 C CA . PHE B 1 229 ? -26.426 104.469 -41.020 1.00 19.43 595 PHE B CA 1
ATOM 4444 C C . PHE B 1 229 ? -26.941 103.032 -41.078 1.00 15.84 595 PHE B C 1
ATOM 4445 O O . PHE B 1 229 ? -28.150 102.796 -41.005 1.00 18.76 595 PHE B O 1
ATOM 4453 N N . GLY B 1 230 ? -26.028 102.074 -41.201 1.00 17.76 596 GLY B N 1
ATOM 4454 C CA . GLY B 1 230 ? -26.404 100.672 -41.184 1.00 18.45 596 GLY B CA 1
ATOM 4455 C C . GLY B 1 230 ? -25.287 99.740 -41.608 1.00 16.61 596 GLY B C 1
ATOM 4456 O O . GLY B 1 230 ? -24.275 100.181 -42.154 1.00 14.43 596 GLY B O 1
ATOM 4457 N N . GLN B 1 231 ? -25.461 98.446 -41.357 1.00 16.93 597 GLN B N 1
ATOM 4458 C CA . GLN B 1 231 ? -24.491 97.463 -41.830 1.00 17.76 597 GLN B CA 1
ATOM 4459 C C . GLN B 1 231 ? -25.172 96.259 -42.477 1.00 13.52 597 GLN B C 1
ATOM 4460 O O . GLN B 1 231 ? -26.302 95.903 -42.137 1.00 15.00 597 GLN B O 1
ATOM 4466 N N . PHE B 1 232 ? -24.463 95.640 -43.414 1.00 13.89 598 PHE B N 1
ATOM 4467 C CA . PHE B 1 232 ? -25.004 94.555 -44.219 1.00 11.96 598 PHE B CA 1
ATOM 4468 C C . PHE B 1 232 ? -24.006 93.408 -44.326 1.00 16.77 598 PHE B C 1
ATOM 4469 O O . PHE B 1 232 ? -22.824 93.629 -44.574 1.00 22.30 598 PHE B O 1
ATOM 4477 N N . PHE B 1 233 ? -24.488 92.185 -44.130 1.00 14.09 599 PHE B N 1
ATOM 4478 C CA . PHE B 1 233 ? -23.667 90.991 -44.301 1.00 11.85 599 PHE B CA 1
ATOM 4479 C C . PHE B 1 233 ? -24.418 89.991 -45.167 1.00 12.74 599 PHE B C 1
ATOM 4480 O O . PHE B 1 233 ? -25.641 89.907 -45.090 1.00 10.93 599 PHE B O 1
ATOM 4488 N N . GLU B 1 234 ? -23.693 89.233 -45.984 1.00 12.88 600 GLU B N 1
ATOM 4489 C CA . GLU B 1 234 ? -24.331 88.238 -46.840 1.00 9.30 600 GLU B CA 1
ATOM 4490 C C . GLU B 1 234 ? -23.424 87.053 -47.142 1.00 16.08 600 GLU B C 1
ATOM 4491 O O . GLU B 1 234 ? -22.261 87.219 -47.510 1.00 21.89 600 GLU B O 1
ATOM 4497 N N . ALA B 1 235 ? -23.974 85.855 -46.984 1.00 14.02 601 ALA B N 1
ATOM 4498 C CA . ALA B 1 235 ? -23.268 84.626 -47.313 1.00 13.21 601 ALA B CA 1
ATOM 4499 C C . ALA B 1 235 ? -23.909 83.986 -48.536 1.00 14.54 601 ALA B C 1
ATOM 4500 O O . ALA B 1 235 ? -25.055 83.543 -48.479 1.00 14.42 601 ALA B O 1
ATOM 4502 N N . CYS B 1 236 ? -23.179 83.946 -49.646 1.00 15.87 602 CYS B N 1
ATOM 4503 C CA . CYS B 1 236 ? -23.729 83.400 -50.880 1.00 15.64 602 CYS B CA 1
ATOM 4504 C C . CYS B 1 236 ? -23.278 81.956 -51.089 1.00 14.06 602 CYS B C 1
ATOM 4505 O O . CYS B 1 236 ? -22.173 81.587 -50.697 1.00 18.40 602 CYS B O 1
ATOM 4508 N N . PRO B 1 237 ? -24.145 81.134 -51.702 1.00 11.55 603 PRO B N 1
ATOM 4509 C CA . PRO B 1 237 ? -23.894 79.708 -51.948 1.00 12.69 603 PRO B CA 1
ATOM 4510 C C . PRO B 1 237 ? -22.616 79.417 -52.737 1.00 17.39 603 PRO B C 1
ATOM 4511 O O . PRO B 1 237 ? -22.058 78.330 -52.593 1.00 19.80 603 PRO B O 1
ATOM 4515 N N . GLU B 1 238 ? -22.157 80.363 -53.552 1.00 16.68 604 GLU B N 1
ATOM 4516 C CA . GLU B 1 238 ? -20.929 80.166 -54.318 1.00 12.40 604 GLU B CA 1
ATOM 4517 C C . GLU B 1 238 ? -19.720 79.946 -53.414 1.00 15.52 604 GLU B C 1
ATOM 4518 O O . GLU B 1 238 ? -18.762 79.277 -53.799 1.00 12.22 604 GLU B O 1
ATOM 4524 N N . GLU B 1 239 ? -19.769 80.511 -52.212 1.00 18.57 605 GLU B N 1
ATOM 4525 C CA . GLU B 1 239 ? -18.616 80.484 -51.321 1.00 11.89 605 GLU B CA 1
ATOM 4526 C C . GLU B 1 239 ? -18.793 79.492 -50.169 1.00 19.59 605 GLU B C 1
ATOM 4527 O O . GLU B 1 239 ? -17.819 79.110 -49.521 1.00 23.94 605 GLU B O 1
ATOM 4533 N N . HIS B 1 240 ? -20.032 79.074 -49.917 1.00 22.89 606 HIS B N 1
ATOM 4534 C CA . HIS B 1 240 ? -20.308 78.077 -48.881 1.00 12.81 606 HIS B CA 1
ATOM 4535 C C . HIS B 1 240 ? -21.063 76.868 -49.428 1.00 14.46 606 HIS B C 1
ATOM 4536 O O . HIS B 1 240 ? -22.180 76.996 -49.929 1.00 16.47 606 HIS B O 1
ATOM 4543 N N . ARG B 1 241 ? -20.452 75.694 -49.303 1.00 15.35 607 ARG B N 1
ATOM 4544 C CA . ARG B 1 241 ? -20.993 74.471 -49.886 1.00 16.35 607 ARG B CA 1
ATOM 4545 C C . ARG B 1 241 ? -22.328 74.036 -49.281 1.00 15.66 607 ARG B C 1
ATOM 4546 O O . ARG B 1 241 ? -23.185 73.509 -49.989 1.00 22.46 607 ARG B O 1
ATOM 4548 N N . GLN B 1 242 ? -22.509 74.252 -47.982 1.00 11.39 608 GLN B N 1
ATOM 4549 C CA . GLN B 1 242 ? -23.713 73.770 -47.307 1.00 13.88 608 GLN B CA 1
ATOM 4550 C C . GLN B 1 242 ? -24.956 74.572 -47.677 1.00 16.47 608 GLN B C 1
ATOM 4551 O O . GLN B 1 242 ? -26.075 74.179 -47.347 1.00 18.04 608 GLN B O 1
ATOM 4557 N N . LEU B 1 243 ? -24.760 75.694 -48.361 1.00 16.91 609 LEU B N 1
ATOM 4558 C CA . LEU B 1 243 ? -25.880 76.506 -48.822 1.00 15.08 609 LEU B CA 1
ATOM 4559 C C . LEU B 1 243 ? -26.278 76.144 -50.250 1.00 16.41 609 LEU B C 1
ATOM 4560 O O . LEU B 1 243 ? -27.231 76.696 -50.797 1.00 13.93 609 LEU B O 1
ATOM 4565 N N . GLN B 1 244 ? -25.546 75.212 -50.851 1.00 14.54 610 GLN B N 1
ATOM 4566 C CA . GLN B 1 244 ? -25.769 74.855 -52.247 1.00 12.37 610 GLN B CA 1
ATOM 4567 C C . GLN B 1 244 ? -26.840 73.780 -52.407 1.00 9.08 610 GLN B C 1
ATOM 4568 O O . GLN B 1 244 ? -27.353 73.569 -53.504 1.00 17.27 610 GLN B O 1
ATOM 4574 N N . GLU B 1 245 ? -27.176 73.105 -51.314 1.00 12.85 611 GLU B N 1
ATOM 4575 C CA . GLU B 1 245 ? -28.221 72.088 -51.345 1.00 11.63 611 GLU B CA 1
ATOM 4576 C C . GLU B 1 245 ? -29.599 72.718 -51.496 1.00 9.46 611 GLU B C 1
ATOM 4577 O O . GLU B 1 245 ? -30.423 72.253 -52.281 1.00 17.73 611 GLU B O 1
ATOM 4583 N N . MET B 1 246 ? -29.845 73.779 -50.739 1.00 12.33 612 MET B N 1
ATOM 4584 C CA . MET B 1 246 ? -31.101 74.507 -50.848 1.00 9.76 612 MET B CA 1
ATOM 4585 C C . MET B 1 246 ? -30.954 75.626 -51.870 1.00 9.06 612 MET B C 1
ATOM 4586 O O . MET B 1 246 ? -31.937 76.256 -52.262 1.00 12.13 612 MET B O 1
ATOM 4591 N N . ASP B 1 247 ? -29.716 75.845 -52.306 1.00 12.54 613 ASP B N 1
ATOM 4592 C CA . ASP B 1 247 ? -29.385 76.912 -53.246 1.00 10.03 613 ASP B CA 1
ATOM 4593 C C . ASP B 1 247 ? -29.949 78.233 -52.748 1.00 8.07 613 ASP B C 1
ATOM 4594 O O . ASP B 1 247 ? -30.882 78.787 -53.329 1.00 9.53 613 ASP B O 1
ATOM 4599 N N . VAL B 1 248 ? -29.383 78.726 -51.655 1.00 11.59 614 VAL B N 1
ATOM 4600 C CA . VAL B 1 248 ? -29.928 79.897 -50.991 1.00 9.10 614 VAL B CA 1
ATOM 4601 C C . VAL B 1 248 ? -28.813 80.787 -50.454 1.00 9.83 614 VAL B C 1
ATOM 4602 O O . VAL B 1 248 ? -27.767 80.303 -50.023 1.00 14.90 614 VAL B O 1
ATOM 4606 N N . LEU B 1 249 ? -29.023 82.095 -50.520 1.00 9.50 615 LEU B N 1
ATOM 4607 C CA . LEU B 1 249 ? -28.126 83.024 -49.855 1.00 10.14 615 LEU B CA 1
ATOM 4608 C C . LEU B 1 249 ? -28.801 83.503 -48.580 1.00 10.44 615 LEU B C 1
ATOM 4609 O O . LEU B 1 249 ? -30.023 83.644 -48.528 1.00 15.19 615 LEU B O 1
ATOM 4614 N N . VAL B 1 250 ? -28.003 83.730 -47.546 1.00 11.36 616 VAL B N 1
ATOM 4615 C CA . VAL B 1 250 ? -28.526 84.205 -46.276 1.00 9.41 616 VAL B CA 1
ATOM 4616 C C . VAL B 1 250 ? -27.840 85.507 -45.901 1.00 12.29 616 VAL B C 1
ATOM 4617 O O . VAL B 1 250 ? -26.612 85.585 -45.883 1.00 11.85 616 VAL B O 1
ATOM 4621 N N . ASN B 1 251 ? -28.632 86.534 -45.612 1.00 9.47 617 ASN B N 1
ATOM 4622 C CA . ASN B 1 251 ? -28.069 87.843 -45.310 1.00 9.23 617 ASN B CA 1
ATOM 4623 C C . ASN B 1 251 ? -28.712 88.524 -44.108 1.00 11.79 617 ASN B C 1
ATOM 4624 O O . ASN B 1 251 ? -29.804 88.156 -43.674 1.00 11.79 617 ASN B O 1
ATOM 4629 N N . TYR B 1 252 ? -28.011 89.520 -43.579 1.00 11.80 618 TYR B N 1
ATOM 4630 C CA . TYR B 1 252 ? -28.440 90.241 -42.389 1.00 7.98 618 TYR B CA 1
ATOM 4631 C C . TYR B 1 252 ? -28.229 91.735 -42.585 1.00 11.80 618 TYR B C 1
ATOM 4632 O O . TYR B 1 252 ? -27.177 92.163 -43.058 1.00 12.88 618 TYR B O 1
ATOM 4641 N N . ALA B 1 253 ? -29.232 92.526 -42.226 1.00 15.22 619 ALA B N 1
ATOM 4642 C CA . ALA B 1 253 ? -29.131 93.971 -42.364 1.00 11.42 619 ALA B CA 1
ATOM 4643 C C . ALA B 1 253 ? -29.687 94.688 -41.145 1.00 12.66 619 ALA B C 1
ATOM 4644 O O . ALA B 1 253 ? -30.824 94.456 -40.736 1.00 15.00 619 ALA B O 1
ATOM 4646 N N . GLU B 1 254 ? -28.867 95.554 -40.564 1.00 9.92 620 GLU B N 1
ATOM 4647 C CA . GLU B 1 254 ? -29.318 96.436 -39.500 1.00 12.55 620 GLU B CA 1
ATOM 4648 C C . GLU B 1 254 ? -29.398 97.864 -40.017 1.00 19.90 620 GLU B C 1
ATOM 4649 O O . GLU B 1 254 ? -28.383 98.468 -40.355 1.00 16.41 620 GLU B O 1
ATOM 4655 N N . ILE B 1 255 ? -30.611 98.395 -40.093 1.00 18.70 621 ILE B N 1
ATOM 4656 C CA . ILE B 1 255 ? -30.800 99.783 -40.476 1.00 14.74 621 ILE B CA 1
ATOM 4657 C C . ILE B 1 255 ? -30.997 100.620 -39.224 1.00 16.83 621 ILE B C 1
ATOM 4658 O O . ILE B 1 255 ? -32.019 100.504 -38.549 1.00 16.10 621 ILE B O 1
ATOM 4663 N N . LYS B 1 256 ? -30.013 101.454 -38.909 1.00 14.21 622 LYS B N 1
ATOM 4664 C CA . LYS B 1 256 ? -30.065 102.259 -37.697 1.00 17.82 622 LYS B CA 1
ATOM 4665 C C . LYS B 1 256 ? -31.172 103.304 -37.779 1.00 11.32 622 LYS B C 1
ATOM 4666 O O . LYS B 1 256 ? -31.504 103.795 -38.855 1.00 14.46 622 LYS B O 1
ATOM 4672 N N . ARG B 1 257 ? -31.743 103.612 -36.620 1.00 14.82 623 ARG B N 1
ATOM 4673 C CA . ARG B 1 257 ? -32.893 104.505 -36.484 1.00 16.82 623 ARG B CA 1
ATOM 4674 C C . ARG B 1 257 ? -32.793 105.789 -37.306 1.00 14.67 623 ARG B C 1
ATOM 4675 O O . ARG B 1 257 ? -31.738 106.423 -37.367 1.00 16.47 623 ARG B O 1
ATOM 4683 N N . GLY B 1 258 ? -33.898 106.154 -37.947 1.00 15.36 624 GLY B N 1
ATOM 4684 C CA . GLY B 1 258 ? -33.956 107.360 -38.752 1.00 15.90 624 GLY B CA 1
ATOM 4685 C C . GLY B 1 258 ? -33.302 107.238 -40.117 1.00 17.17 624 GLY B C 1
ATOM 4686 O O . GLY B 1 258 ? -33.337 108.176 -40.913 1.00 22.31 624 GLY B O 1
ATOM 4687 N N . ALA B 1 259 ? -32.703 106.086 -40.395 1.00 17.43 625 ALA B N 1
ATOM 4688 C CA . ALA B 1 259 ? -32.045 105.867 -41.677 1.00 13.92 625 ALA B CA 1
ATOM 4689 C C . ALA B 1 259 ? -32.835 104.889 -42.535 1.00 13.45 625 ALA B C 1
ATOM 4690 O O . ALA B 1 259 ? -33.950 104.501 -42.186 1.00 14.16 625 ALA B O 1
ATOM 4692 N N . MET B 1 260 ? -32.252 104.496 -43.662 1.00 16.14 626 MET B N 1
ATOM 4693 C CA . MET B 1 260 ? -32.918 103.581 -44.577 1.00 12.06 626 MET B CA 1
ATOM 4694 C C . MET B 1 260 ? -31.934 102.899 -45.514 1.00 13.64 626 MET B C 1
ATOM 4695 O O . MET B 1 260 ? -30.845 103.413 -45.766 1.00 13.08 626 MET B O 1
ATOM 4700 N N . MET B 1 261 ? -32.319 101.731 -46.021 1.00 13.23 627 MET B N 1
ATOM 4701 C CA . MET B 1 261 ? -31.557 101.076 -47.073 1.00 11.29 627 MET B CA 1
ATOM 4702 C C . MET B 1 261 ? -32.097 101.533 -48.424 1.00 12.14 627 MET B C 1
ATOM 4703 O O . MET B 1 261 ? -33.290 101.406 -48.697 1.00 14.35 627 MET B O 1
ATOM 4708 N N . VAL B 1 262 ? -31.213 102.077 -49.255 1.00 12.45 628 VAL B N 1
ATOM 4709 C CA . VAL B 1 262 ? -31.607 102.691 -50.521 1.00 14.64 628 VAL B CA 1
ATOM 4710 C C . VAL B 1 262 ? -32.337 101.716 -51.443 1.00 13.70 628 VAL B C 1
ATOM 4711 O O . VAL B 1 262 ? -32.089 100.510 -51.392 1.00 16.22 628 VAL B O 1
ATOM 4715 N N . PRO B 1 263 ? -33.260 102.238 -52.271 1.00 16.91 629 PRO B N 1
ATOM 4716 C CA . PRO B 1 263 ? -33.999 101.440 -53.255 1.00 12.38 629 PRO B CA 1
ATOM 4717 C C . PRO B 1 263 ? -33.081 100.594 -54.130 1.00 11.70 629 PRO B C 1
ATOM 4718 O O . PRO B 1 263 ? -32.103 101.100 -54.677 1.00 14.48 629 PRO B O 1
ATOM 4722 N N . HIS B 1 264 ? -33.406 99.313 -54.250 1.00 13.91 630 HIS B N 1
ATOM 4723 C CA . HIS B 1 264 ? -32.563 98.365 -54.963 1.00 10.57 630 HIS B CA 1
ATOM 4724 C C . HIS B 1 264 ? -33.384 97.155 -55.377 1.00 9.04 630 HIS B C 1
ATOM 4725 O O . HIS B 1 264 ? -34.516 96.996 -54.934 1.00 10.21 630 HIS B O 1
ATOM 4732 N N . TYR B 1 265 ? -32.816 96.292 -56.213 1.00 8.42 631 TYR B N 1
ATOM 4733 C CA . TYR B 1 265 ? -33.515 95.072 -56.599 1.00 10.98 631 TYR B CA 1
ATOM 4734 C C . TYR B 1 265 ? -32.559 93.907 -56.820 1.00 9.55 631 TYR B C 1
ATOM 4735 O O . TYR B 1 265 ? -31.388 94.099 -57.146 1.00 8.11 631 TYR B O 1
ATOM 4744 N N . ASN B 1 266 ? -33.072 92.696 -56.629 1.00 13.07 632 ASN B N 1
ATOM 4745 C CA . ASN B 1 266 ? -32.299 91.489 -56.884 1.00 9.31 632 ASN B CA 1
ATOM 4746 C C . ASN B 1 266 ? -32.600 90.933 -58.267 1.00 8.42 632 ASN B C 1
ATOM 4747 O O . ASN B 1 266 ? -33.750 90.918 -58.703 1.00 8.07 632 ASN B O 1
ATOM 4752 N N . SER B 1 267 ? -31.558 90.472 -58.948 1.00 7.96 633 SER B N 1
ATOM 4753 C CA . SER B 1 267 ? -31.694 89.995 -60.316 1.00 7.75 633 SER B CA 1
ATOM 4754 C C . SER B 1 267 ? -32.528 88.719 -60.409 1.00 9.07 633 SER B C 1
ATOM 4755 O O . SER B 1 267 ? -33.369 88.590 -61.297 1.00 12.98 633 SER B O 1
ATOM 4758 N N . LYS B 1 268 ? -32.307 87.780 -59.494 1.00 5.85 634 LYS B N 1
ATOM 4759 C CA . LYS B 1 268 ? -32.967 86.481 -59.593 1.00 8.28 634 LYS B CA 1
ATOM 4760 C C . LYS B 1 268 ? -33.468 85.909 -58.262 1.00 13.84 634 LYS B C 1
ATOM 4761 O O . LYS B 1 268 ? -34.407 85.113 -58.243 1.00 15.97 634 LYS B O 1
ATOM 4767 N N . ALA B 1 269 ? -32.852 86.307 -57.155 1.00 12.14 635 ALA B N 1
ATOM 4768 C CA . ALA B 1 269 ? -33.223 85.754 -55.856 1.00 7.17 635 ALA B CA 1
ATOM 4769 C C . ALA B 1 269 ? -34.516 86.356 -55.310 1.00 10.46 635 ALA B C 1
ATOM 4770 O O . ALA B 1 269 ? -34.725 87.567 -55.367 1.00 10.15 635 ALA B O 1
ATOM 4772 N N . THR B 1 270 ? -35.384 85.494 -54.790 1.00 9.87 636 THR B N 1
ATOM 4773 C CA . THR B 1 270 ? -36.578 85.929 -54.076 1.00 7.53 636 THR B CA 1
ATOM 4774 C C . THR B 1 270 ? -36.317 85.845 -52.576 1.00 5.52 636 THR B C 1
ATOM 4775 O O . THR B 1 270 ? -36.148 84.757 -52.030 1.00 7.43 636 THR B O 1
ATOM 4779 N N . VAL B 1 271 ? -36.276 86.993 -51.911 1.00 8.87 637 VAL B N 1
ATOM 4780 C CA . VAL B 1 271 ? -35.835 87.022 -50.522 1.00 8.82 637 VAL B CA 1
ATOM 4781 C C . VAL B 1 271 ? -36.973 87.030 -49.509 1.00 13.26 637 VAL B C 1
ATOM 4782 O O . VAL B 1 271 ? -37.868 87.873 -49.561 1.00 13.21 637 VAL B O 1
ATOM 4786 N N . VAL B 1 272 ? -36.920 86.075 -48.586 1.00 6.73 638 VAL B N 1
ATOM 4787 C CA . VAL B 1 272 ? -37.830 86.032 -47.453 1.00 9.87 638 VAL B CA 1
ATOM 4788 C C . VAL B 1 272 ? -37.167 86.702 -46.254 1.00 11.86 638 VAL B C 1
ATOM 4789 O O . VAL B 1 272 ? -36.137 86.237 -45.768 1.00 11.27 638 VAL B O 1
ATOM 4793 N N . VAL B 1 273 ? -37.754 87.796 -45.782 1.00 12.30 639 VAL B N 1
ATOM 4794 C CA . VAL B 1 273 ? -37.131 88.596 -44.733 1.00 6.96 639 VAL B CA 1
ATOM 4795 C C . VAL B 1 273 ? -37.856 88.472 -43.397 1.00 7.76 639 VAL B C 1
ATOM 4796 O O . VAL B 1 273 ? -39.076 88.592 -43.333 1.00 7.85 639 VAL B O 1
ATOM 4800 N N . TYR B 1 274 ? -37.093 88.228 -42.334 1.00 8.34 640 TYR B N 1
ATOM 4801 C CA . TYR B 1 274 ? -37.643 88.156 -40.982 1.00 6.75 640 TYR B CA 1
ATOM 4802 C C . TYR B 1 274 ? -37.137 89.316 -40.133 1.00 7.57 640 TYR B C 1
ATOM 4803 O O . TYR B 1 274 ? -35.937 89.582 -40.088 1.00 13.69 640 TYR B O 1
ATOM 4812 N N . VAL B 1 275 ? -38.055 90.004 -39.463 1.00 7.51 641 VAL B N 1
ATOM 4813 C CA . VAL B 1 275 ? -37.687 91.119 -38.596 1.00 9.41 641 VAL B CA 1
ATOM 4814 C C . VAL B 1 275 ? -37.205 90.621 -37.236 1.00 10.81 641 VAL B C 1
ATOM 4815 O O . VAL B 1 275 ? -38.004 90.186 -36.407 1.00 13.07 641 VAL B O 1
ATOM 4819 N N . VAL B 1 276 ? -35.896 90.686 -37.014 1.00 9.33 642 VAL B N 1
ATOM 4820 C CA . VAL B 1 276 ? -35.308 90.211 -35.766 1.00 11.99 642 VAL B CA 1
ATOM 4821 C C . VAL B 1 276 ? -35.721 91.093 -34.590 1.00 18.08 642 VAL B C 1
ATOM 4822 O O . VAL B 1 276 ? -36.224 90.599 -33.580 1.00 23.53 642 VAL B O 1
ATOM 4826 N N . GLU B 1 277 ? -35.505 92.398 -34.723 1.00 17.68 643 GLU B N 1
ATOM 4827 C CA . GLU B 1 277 ? -35.966 93.348 -33.716 1.00 17.99 643 GLU B CA 1
ATOM 4828 C C . GLU B 1 277 ? -36.163 94.739 -34.297 1.00 15.45 643 GLU B C 1
ATOM 4829 O O . GLU B 1 277 ? -35.473 95.135 -35.236 1.00 16.37 643 GLU B O 1
ATOM 4835 N N . GLY B 1 278 ? -37.110 95.474 -33.726 1.00 15.69 644 GLY B N 1
ATOM 4836 C CA . GLY B 1 278 ? -37.329 96.857 -34.092 1.00 12.29 644 GLY B CA 1
ATOM 4837 C C . GLY B 1 278 ? -38.618 97.074 -34.851 1.00 13.89 644 GLY B C 1
ATOM 4838 O O . GLY B 1 278 ? -39.414 96.153 -35.036 1.00 13.79 644 GLY B O 1
ATOM 4839 N N . THR B 1 279 ? -38.825 98.310 -35.284 1.00 14.45 645 THR B N 1
ATOM 4840 C CA . THR B 1 279 ? -39.963 98.646 -36.121 1.00 15.53 645 THR B CA 1
ATOM 4841 C C . THR B 1 279 ? -39.491 99.435 -37.329 1.00 14.86 645 THR B C 1
ATOM 4842 O O . THR B 1 279 ? -38.341 99.869 -37.391 1.00 12.69 645 THR B O 1
ATOM 4846 N N . GLY B 1 280 ? -40.385 99.618 -38.292 1.00 16.61 646 GLY B N 1
ATOM 4847 C CA . GLY B 1 280 ? -40.044 100.342 -39.498 1.00 10.30 646 GLY B CA 1
ATOM 4848 C C . GLY B 1 280 ? -41.087 100.193 -40.582 1.00 11.77 646 GLY B C 1
ATOM 4849 O O . GLY B 1 280 ? -42.268 99.982 -40.307 1.00 12.83 646 GLY B O 1
ATOM 4850 N N . ARG B 1 281 ? -40.636 100.295 -41.826 1.00 11.36 647 ARG B N 1
ATOM 4851 C CA . ARG B 1 281 ? -41.528 100.324 -42.973 1.00 8.19 647 ARG B CA 1
ATOM 4852 C C . ARG B 1 281 ? -40.784 99.888 -44.224 1.00 11.43 647 ARG B C 1
ATOM 4853 O O . ARG B 1 281 ? -39.569 100.057 -44.317 1.00 14.89 647 ARG B O 1
ATOM 4861 N N . PHE B 1 282 ? -41.503 99.327 -45.189 1.00 11.35 648 PHE B N 1
ATOM 4862 C CA . PHE B 1 282 ? -40.893 99.044 -46.480 1.00 9.87 648 PHE B CA 1
ATOM 4863 C C . PHE B 1 282 ? -41.814 99.467 -47.617 1.00 10.45 648 PHE B C 1
ATOM 4864 O O . PHE B 1 282 ? -43.036 99.372 -47.513 1.00 14.89 648 PHE B O 1
ATOM 4872 N N . GLU B 1 283 ? -41.210 99.951 -48.696 1.00 11.37 649 GLU B N 1
ATOM 4873 C CA . GLU B 1 283 ? -41.946 100.288 -49.907 1.00 11.12 649 GLU B CA 1
ATOM 4874 C C . GLU B 1 283 ? -41.422 99.464 -51.073 1.00 8.11 649 GLU B C 1
ATOM 4875 O O . GLU B 1 283 ? -40.212 99.360 -51.278 1.00 8.56 649 GLU B O 1
ATOM 4881 N N . MET B 1 284 ? -42.337 98.875 -51.830 1.00 7.65 650 MET B N 1
ATOM 4882 C CA . MET B 1 284 ? -41.964 98.017 -52.944 1.00 7.65 650 MET B CA 1
ATOM 4883 C C . MET B 1 284 ? -42.741 98.389 -54.197 1.00 9.49 650 MET B C 1
ATOM 4884 O O . MET B 1 284 ? -43.960 98.545 -54.155 1.00 14.61 650 MET B O 1
ATOM 4889 N N . ALA B 1 285 ? -42.032 98.538 -55.310 1.00 10.08 651 ALA B N 1
ATOM 4890 C CA . ALA B 1 285 ? -42.682 98.812 -56.586 1.00 13.80 651 ALA B CA 1
ATOM 4891 C C . ALA B 1 285 ? -43.100 97.507 -57.247 1.00 11.22 651 ALA B C 1
ATOM 4892 O O . ALA B 1 285 ? -42.269 96.775 -57.783 1.00 10.12 651 ALA B O 1
ATOM 4894 N N . CYS B 1 286 ? -44.396 97.221 -57.200 1.00 11.11 652 CYS B N 1
ATOM 4895 C CA . CYS B 1 286 ? -44.921 95.957 -57.698 1.00 10.74 652 CYS B CA 1
ATOM 4896 C C . CYS B 1 286 ? -45.883 96.146 -58.864 1.00 19.23 652 CYS B C 1
ATOM 4897 O O . CYS B 1 286 ? -46.902 96.823 -58.731 1.00 21.31 652 CYS B O 1
ATOM 4900 N N . PRO B 1 287 ? -45.555 95.544 -60.017 1.00 17.90 653 PRO B N 1
ATOM 4901 C CA . PRO B 1 287 ? -46.410 95.575 -61.207 1.00 15.38 653 PRO B CA 1
ATOM 4902 C C . PRO B 1 287 ? -47.439 94.445 -61.228 1.00 18.60 653 PRO B C 1
ATOM 4903 O O . PRO B 1 287 ? -48.013 94.166 -62.281 1.00 25.94 653 PRO B O 1
ATOM 4907 N N . HIS B 1 288 ? -47.666 93.804 -60.086 1.00 16.11 654 HIS B N 1
ATOM 4908 C CA . HIS B 1 288 ? -48.637 92.717 -60.011 1.00 18.01 654 HIS B CA 1
ATOM 4909 C C . HIS B 1 288 ? -49.910 93.170 -59.306 1.00 20.52 654 HIS B C 1
ATOM 4910 O O . HIS B 1 288 ? -50.985 93.197 -59.905 1.00 23.17 654 HIS B O 1
ATOM 4917 N N . GLN B 1 312 ? -48.461 100.428 -65.134 1.00 20.79 678 GLN B N 1
ATOM 4918 C CA . GLN B 1 312 ? -49.066 99.230 -64.565 1.00 22.68 678 GLN B CA 1
ATOM 4919 C C . GLN B 1 312 ? -48.536 98.955 -63.159 1.00 22.62 678 GLN B C 1
ATOM 4920 O O . GLN B 1 312 ? -48.905 97.964 -62.531 1.00 24.31 678 GLN B O 1
ATOM 4922 N N . PHE B 1 313 ? -47.674 99.840 -62.670 1.00 19.58 679 PHE B N 1
ATOM 4923 C CA . PHE B 1 313 ? -47.050 99.667 -61.362 1.00 15.06 679 PHE B CA 1
ATOM 4924 C C . PHE B 1 313 ? -47.964 100.107 -60.224 1.00 18.16 679 PHE B C 1
ATOM 4925 O O . PHE B 1 313 ? -48.976 100.770 -60.444 1.00 21.62 679 PHE B O 1
ATOM 4933 N N . GLN B 1 314 ? -47.593 99.730 -59.005 1.00 15.39 680 GLN B N 1
ATOM 4934 C CA . GLN B 1 314 ? -48.307 100.158 -57.810 1.00 13.30 680 GLN B CA 1
ATOM 4935 C C . GLN B 1 314 ? -47.398 100.021 -56.592 1.00 12.71 680 GLN B C 1
ATOM 4936 O O . GLN B 1 314 ? -46.507 99.171 -56.566 1.00 20.40 680 GLN B O 1
ATOM 4942 N N . LYS B 1 315 ? -47.616 100.864 -55.589 1.00 15.01 681 LYS B N 1
ATOM 4943 C CA . LYS B 1 315 ? -46.755 100.874 -54.412 1.00 12.47 681 LYS B CA 1
ATOM 4944 C C . LYS B 1 315 ? -47.253 99.934 -53.326 1.00 19.77 681 LYS B C 1
ATOM 4945 O O . LYS B 1 315 ? -48.275 100.183 -52.686 1.00 15.97 681 LYS B O 1
ATOM 4951 N N . VAL B 1 316 ? -46.518 98.847 -53.128 1.00 19.09 682 VAL B N 1
ATOM 4952 C CA . VAL B 1 316 ? -46.807 97.914 -52.055 1.00 16.30 682 VAL B CA 1
ATOM 4953 C C . VAL B 1 316 ? -46.009 98.319 -50.822 1.00 15.71 682 VAL B C 1
ATOM 4954 O O . VAL B 1 316 ? -44.793 98.500 -50.891 1.00 15.89 682 VAL B O 1
ATOM 4958 N N . THR B 1 317 ? -46.701 98.483 -49.699 1.00 15.17 683 THR B N 1
ATOM 4959 C CA . THR B 1 317 ? -46.058 98.953 -48.479 1.00 10.59 683 THR B CA 1
ATOM 4960 C C . THR B 1 317 ? -46.706 98.375 -47.226 1.00 17.25 683 THR B C 1
ATOM 4961 O O . THR B 1 317 ? -47.875 97.987 -47.242 1.00 22.24 683 THR B O 1
ATOM 4965 N N . ALA B 1 318 ? -45.937 98.322 -46.142 1.00 14.66 684 ALA B N 1
ATOM 4966 C CA . ALA B 1 318 ? -46.433 97.814 -44.867 1.00 13.43 684 ALA B CA 1
ATOM 4967 C C . ALA B 1 318 ? -45.558 98.272 -43.703 1.00 16.58 684 ALA B C 1
ATOM 4968 O O . ALA B 1 318 ? -44.366 98.530 -43.873 1.00 15.93 684 ALA B O 1
ATOM 4970 N N . ARG B 1 319 ? -46.158 98.372 -42.521 1.00 13.39 685 ARG B N 1
ATOM 4971 C CA . ARG B 1 319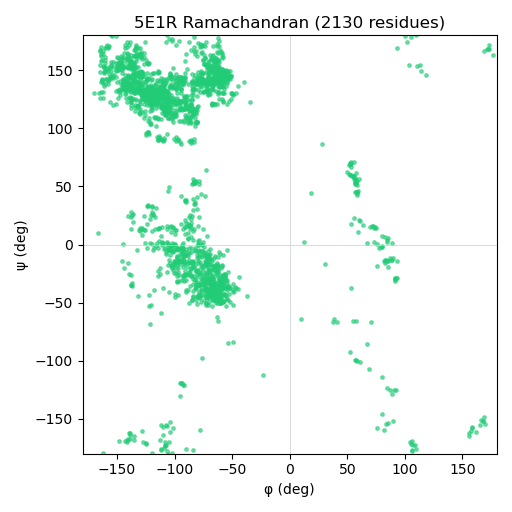 ? -45.413 98.705 -41.312 1.00 17.81 685 ARG B CA 1
ATOM 4972 C C . ARG B 1 319 ? -44.792 97.446 -40.722 1.00 13.84 685 ARG B C 1
ATOM 4973 O O . ARG B 1 319 ? -45.470 96.434 -40.551 1.00 10.61 685 ARG B O 1
ATOM 4978 N N . LEU B 1 320 ? -43.504 97.513 -40.406 1.00 14.68 686 LEU B N 1
ATOM 4979 C CA . LEU B 1 320 ? -42.795 96.352 -39.886 1.00 10.05 686 LEU B CA 1
ATOM 4980 C C . LEU B 1 320 ? -42.665 96.376 -38.370 1.00 15.05 686 LEU B C 1
ATOM 4981 O O . LEU B 1 320 ? -42.455 97.427 -37.767 1.00 20.40 686 LEU B O 1
ATOM 4986 N N . ALA B 1 321 ? -42.793 95.202 -37.764 1.00 13.94 687 ALA B N 1
ATOM 4987 C CA . ALA B 1 321 ? -42.538 95.027 -36.341 1.00 9.76 687 ALA B CA 1
ATOM 4988 C C . ALA B 1 321 ? -41.850 93.685 -36.133 1.00 14.63 687 ALA B C 1
ATOM 4989 O O . ALA B 1 321 ? -41.696 92.915 -37.079 1.00 18.35 687 ALA B O 1
ATOM 4991 N N . ARG B 1 322 ? -41.430 93.408 -34.904 1.00 11.89 688 ARG B N 1
ATOM 4992 C CA . ARG B 1 322 ? -40.746 92.155 -34.601 1.00 11.22 688 ARG B CA 1
ATOM 4993 C C . ARG B 1 322 ? -41.611 90.950 -34.953 1.00 10.79 688 ARG B C 1
ATOM 4994 O O . ARG B 1 322 ? -42.828 90.972 -34.763 1.00 11.31 688 ARG B O 1
ATOM 5002 N N . GLY B 1 323 ? -40.979 89.908 -35.481 1.00 11.39 689 GLY B N 1
ATOM 5003 C CA . GLY B 1 323 ? -41.686 88.692 -35.834 1.00 9.13 689 GLY B CA 1
ATOM 5004 C C . GLY B 1 323 ? -42.324 88.735 -37.209 1.00 13.16 689 GLY B C 1
ATOM 5005 O O . GLY B 1 323 ? -42.734 87.703 -37.736 1.00 12.14 689 GLY B O 1
ATOM 5006 N N . ASP B 1 324 ? -42.416 89.926 -37.791 1.00 12.26 690 ASP B N 1
ATOM 5007 C CA . ASP B 1 324 ? -43.012 90.077 -39.112 1.00 9.80 690 ASP B CA 1
ATOM 5008 C C . ASP B 1 324 ? -42.134 89.471 -40.196 1.00 9.14 690 ASP B C 1
ATOM 5009 O O . ASP B 1 324 ? -40.912 89.412 -40.065 1.00 7.03 690 ASP B O 1
ATOM 5014 N N . ILE B 1 325 ? -42.773 89.019 -41.269 1.00 10.74 691 ILE B N 1
ATOM 5015 C CA . ILE B 1 325 ? -42.067 88.459 -42.410 1.00 5.10 691 ILE B CA 1
ATOM 5016 C C . ILE B 1 325 ? -42.640 89.024 -43.704 1.00 9.17 691 ILE B C 1
ATOM 5017 O O . ILE B 1 325 ? -43.857 89.070 -43.881 1.00 13.83 691 ILE B O 1
ATOM 5022 N N . PHE B 1 326 ? -41.766 89.472 -44.600 1.00 8.24 692 PHE B N 1
ATOM 5023 C CA . PHE B 1 326 ? -42.208 89.932 -45.911 1.00 7.18 692 PHE B CA 1
ATOM 5024 C C . PHE B 1 326 ? -41.306 89.386 -47.016 1.00 10.92 692 PHE B C 1
ATOM 5025 O O . PHE B 1 326 ? -40.136 89.081 -46.784 1.00 12.27 692 PHE B O 1
ATOM 5033 N N . VAL B 1 327 ? -41.865 89.260 -48.215 1.00 8.36 693 VAL B N 1
ATOM 5034 C CA . VAL B 1 327 ? -41.175 88.604 -49.320 1.00 6.83 693 VAL B CA 1
ATOM 5035 C C . VAL B 1 327 ? -40.869 89.566 -50.469 1.00 12.98 693 VAL B C 1
ATOM 5036 O O . VAL B 1 327 ? -41.730 90.337 -50.894 1.00 11.91 693 VAL B O 1
ATOM 5040 N N . ILE B 1 328 ? -39.637 89.508 -50.967 1.00 11.63 694 ILE B N 1
ATOM 5041 C CA . ILE B 1 328 ? -39.203 90.353 -52.074 1.00 9.39 694 ILE B CA 1
ATOM 5042 C C . ILE B 1 328 ? -38.882 89.526 -53.316 1.00 10.36 694 ILE B C 1
ATOM 5043 O O . ILE B 1 328 ? -37.744 89.090 -53.494 1.00 12.57 694 ILE B O 1
ATOM 5048 N N . PRO B 1 329 ? -39.885 89.307 -54.180 1.00 10.79 695 PRO B N 1
ATOM 5049 C CA . PRO B 1 329 ? -39.666 88.567 -55.427 1.00 8.32 695 PRO B CA 1
ATOM 5050 C C . PRO B 1 329 ? -38.641 89.258 -56.314 1.00 11.63 695 PRO B C 1
ATOM 5051 O O . PRO B 1 329 ? -38.529 90.482 -56.274 1.00 16.00 695 PRO B O 1
ATOM 5055 N N . ALA B 1 330 ? -37.903 88.475 -57.095 1.00 14.71 696 ALA B N 1
ATOM 5056 C CA . ALA B 1 330 ? -36.856 89.002 -57.961 1.00 8.74 696 ALA B CA 1
ATOM 5057 C C . ALA B 1 330 ? -37.383 90.083 -58.895 1.00 11.01 696 ALA B C 1
ATOM 5058 O O . ALA B 1 330 ? -38.518 90.013 -59.367 1.00 15.76 696 ALA B O 1
ATOM 5060 N N . GLY B 1 331 ? -36.553 91.087 -59.150 1.00 7.36 697 GLY B N 1
ATOM 5061 C CA . GLY B 1 331 ? -36.927 92.171 -60.038 1.00 10.56 697 GLY B CA 1
ATOM 5062 C C . GLY B 1 331 ? -37.575 93.339 -59.322 1.00 10.21 697 GLY B C 1
ATOM 5063 O O . GLY B 1 331 ? -37.463 94.479 -59.767 1.00 13.36 697 GLY B O 1
ATOM 5064 N N . HIS B 1 332 ? -38.257 93.058 -58.217 1.00 7.12 698 HIS B N 1
ATOM 5065 C CA . HIS B 1 332 ? -38.908 94.101 -57.434 1.00 6.06 698 HIS B CA 1
ATOM 5066 C C . HIS B 1 332 ? -37.900 95.048 -56.797 1.00 12.34 698 HIS B C 1
ATOM 5067 O O . HIS B 1 332 ? -37.038 94.616 -56.032 1.00 16.73 698 HIS B O 1
ATOM 5074 N N . PRO B 1 333 ? -37.998 96.346 -57.117 1.00 14.06 699 PRO B N 1
ATOM 5075 C CA . PRO B 1 333 ? -37.195 97.332 -56.390 1.00 13.00 699 PRO B CA 1
ATOM 5076 C C . PRO B 1 333 ? -37.775 97.587 -55.000 1.00 8.33 699 PRO B C 1
ATOM 5077 O O . PRO B 1 333 ? -38.977 97.816 -54.865 1.00 7.64 699 PRO B O 1
ATOM 5081 N N . ILE B 1 334 ? -36.923 97.542 -53.982 1.00 9.53 700 ILE B N 1
ATOM 5082 C CA . ILE B 1 334 ? -37.377 97.596 -52.596 1.00 7.46 700 ILE B CA 1
ATOM 5083 C C . ILE B 1 334 ? -36.617 98.643 -51.781 1.00 10.74 700 ILE B C 1
ATOM 5084 O O . ILE B 1 334 ? -35.403 98.788 -51.916 1.00 15.53 700 ILE B O 1
ATOM 5089 N N . ALA B 1 335 ? -37.343 99.378 -50.945 1.00 9.54 701 ALA B N 1
ATOM 5090 C CA . ALA B 1 335 ? -36.730 100.323 -50.017 1.00 9.19 701 ALA B CA 1
ATOM 5091 C C . ALA B 1 335 ? -37.243 100.079 -48.602 1.00 13.93 701 ALA B C 1
ATOM 5092 O O . ALA B 1 335 ? -38.445 99.931 -48.388 1.00 15.85 701 ALA B O 1
ATOM 5094 N N . ILE B 1 336 ? -36.330 100.033 -47.637 1.00 9.53 702 ILE B N 1
ATOM 5095 C CA . ILE B 1 336 ? -36.705 99.781 -46.251 1.00 12.71 702 ILE B CA 1
ATOM 5096 C C . ILE B 1 336 ? -36.189 100.874 -45.320 1.00 13.91 702 ILE B C 1
ATOM 5097 O O . ILE B 1 336 ? -34.993 101.162 -45.287 1.00 14.79 702 ILE B O 1
ATOM 5102 N N . THR B 1 337 ? -37.101 101.476 -44.564 1.00 11.18 703 THR B N 1
ATOM 5103 C CA . THR B 1 337 ? -36.747 102.540 -43.632 1.00 15.12 703 THR B CA 1
ATOM 5104 C C . THR B 1 337 ? -36.885 102.080 -42.184 1.00 15.58 703 THR B C 1
ATOM 5105 O O . THR B 1 337 ? -37.881 101.457 -41.814 1.00 15.12 703 THR B O 1
ATOM 5109 N N . ALA B 1 338 ? -35.882 102.390 -41.370 1.00 13.84 704 ALA B N 1
ATOM 5110 C CA . ALA B 1 338 ? -35.958 102.130 -39.937 1.00 12.54 704 ALA B CA 1
ATOM 5111 C C . ALA B 1 338 ? -36.904 103.126 -39.281 1.00 13.66 704 ALA B C 1
ATOM 5112 O O . ALA B 1 338 ? -37.346 104.085 -39.915 1.00 19.74 704 ALA B O 1
ATOM 5114 N N . SER B 1 339 ? -37.216 102.901 -38.011 1.00 15.50 705 SER B N 1
ATOM 5115 C CA . SER B 1 339 ? -38.104 103.805 -37.292 1.00 15.86 705 SER B CA 1
ATOM 5116 C C . SER B 1 339 ? -37.319 104.968 -36.700 1.00 21.61 705 SER B C 1
ATOM 5117 O O . SER B 1 339 ? -36.091 104.936 -36.643 1.00 19.23 705 SER B O 1
ATOM 5120 N N . GLN B 1 340 ? -38.036 105.992 -36.255 1.00 19.22 706 GLN B N 1
ATOM 5121 C CA . GLN B 1 340 ? -37.414 107.180 -35.688 1.00 22.21 706 GLN B CA 1
ATOM 5122 C C . GLN B 1 340 ? -36.804 106.902 -34.321 1.00 27.35 706 GLN B C 1
ATOM 5123 O O . GLN B 1 340 ? -35.928 107.628 -33.862 1.00 27.79 706 GLN B O 1
ATOM 5129 N N . ASN B 1 341 ? -37.276 105.847 -33.671 1.00 23.72 707 ASN B N 1
ATOM 5130 C CA . ASN B 1 341 ? -37.007 105.650 -32.254 1.00 21.61 707 ASN B CA 1
ATOM 5131 C C . ASN B 1 341 ? -36.153 104.427 -31.946 1.00 22.24 707 ASN B C 1
ATOM 5132 O O . ASN B 1 341 ? -35.505 104.367 -30.905 1.00 20.72 707 ASN B O 1
ATOM 5137 N N . GLU B 1 342 ? -36.151 103.456 -32.853 1.00 23.79 708 GLU B N 1
ATOM 5138 C CA . GLU B 1 342 ? -35.363 102.242 -32.663 1.00 17.18 708 GLU B CA 1
ATOM 5139 C C . GLU B 1 342 ? -34.826 101.710 -33.986 1.00 19.71 708 GLU B C 1
ATOM 5140 O O . GLU B 1 342 ? -35.436 101.904 -35.039 1.00 19.90 708 GLU B O 1
ATOM 5146 N N . ASN B 1 343 ? -33.677 101.046 -33.921 1.00 13.43 709 ASN B N 1
ATOM 5147 C CA . ASN B 1 343 ? -33.073 100.437 -35.095 1.00 12.52 709 ASN B CA 1
ATOM 5148 C C . ASN B 1 343 ? -33.938 99.318 -35.658 1.00 19.14 709 ASN B C 1
ATOM 5149 O O . ASN B 1 343 ? -34.803 98.781 -34.966 1.00 18.51 709 ASN B O 1
ATOM 5154 N N . LEU B 1 344 ? -33.702 98.976 -36.919 1.00 19.41 710 LEU B N 1
ATOM 5155 C CA . LEU B 1 344 ? -34.412 97.878 -37.557 1.00 13.34 710 LEU B CA 1
ATOM 5156 C C . LEU B 1 344 ? -33.425 96.796 -37.971 1.00 13.72 710 LEU B C 1
ATOM 5157 O O . LEU B 1 344 ? -32.495 97.049 -38.736 1.00 15.68 710 LEU B O 1
ATOM 5162 N N . ARG B 1 345 ? -33.628 95.590 -37.456 1.00 11.97 711 ARG B N 1
ATOM 5163 C CA . ARG B 1 345 ? -32.725 94.481 -37.731 1.00 12.99 711 ARG B CA 1
ATOM 5164 C C . ARG B 1 345 ? -33.445 93.359 -38.467 1.00 9.27 711 ARG B C 1
ATOM 5165 O O . ARG B 1 345 ? -34.482 92.869 -38.019 1.00 11.30 711 ARG B O 1
ATOM 5173 N N . LEU B 1 346 ? -32.885 92.956 -39.602 1.00 11.97 712 LEU B N 1
ATOM 5174 C CA . LEU B 1 346 ? -33.558 92.019 -40.489 1.00 8.07 712 LEU B CA 1
ATOM 5175 C C . LEU B 1 346 ? -32.678 90.829 -40.859 1.00 12.08 712 LEU B C 1
ATOM 5176 O O . LEU B 1 346 ? -31.460 90.955 -40.978 1.00 15.01 712 LEU B O 1
ATOM 5181 N N . VAL B 1 347 ? -33.311 89.673 -41.038 1.00 11.14 713 VAL B N 1
ATOM 5182 C CA . VAL B 1 347 ? -32.640 88.479 -41.542 1.00 8.27 713 VAL B CA 1
ATOM 5183 C C . VAL B 1 347 ? -33.347 88.016 -42.814 1.00 7.60 713 VAL B C 1
ATOM 5184 O O . VAL B 1 347 ? -34.575 87.990 -42.869 1.00 10.98 713 VAL B O 1
ATOM 5188 N N . GLY B 1 348 ? -32.576 87.670 -43.842 1.00 6.93 714 GLY B N 1
ATOM 5189 C CA . GLY B 1 348 ? -33.161 87.301 -45.116 1.00 8.48 714 GLY B CA 1
ATOM 5190 C C . GLY B 1 348 ? -32.627 86.029 -45.747 1.00 12.65 714 GLY B C 1
ATOM 5191 O O . GLY B 1 348 ? -31.427 85.754 -45.708 1.00 11.74 714 GLY B O 1
ATOM 5192 N N . PHE B 1 349 ? -33.533 85.254 -46.335 1.00 11.01 715 PHE B N 1
ATOM 5193 C CA . PHE B 1 349 ? -33.168 84.059 -47.088 1.00 8.70 715 PHE B CA 1
ATOM 5194 C C . PHE B 1 349 ? -33.397 84.287 -48.576 1.00 6.68 715 PHE B C 1
ATOM 5195 O O . PHE B 1 349 ? -34.516 84.569 -48.996 1.00 11.79 715 PHE B O 1
ATOM 5203 N N . GLY B 1 350 ? -32.341 84.156 -49.370 1.00 9.16 716 GLY B N 1
ATOM 5204 C CA . GLY B 1 350 ? -32.439 84.384 -50.800 1.00 7.94 716 GLY B CA 1
ATOM 5205 C C . GLY B 1 350 ? -32.669 83.123 -51.609 1.00 9.36 716 GLY B C 1
ATOM 5206 O O . GLY B 1 350 ? -31.720 82.481 -52.056 1.00 10.33 716 GLY B O 1
ATOM 5207 N N . ILE B 1 351 ? -33.937 82.771 -51.790 1.00 9.79 717 ILE B N 1
ATOM 5208 C CA . ILE B 1 351 ? -34.321 81.627 -52.610 1.00 7.01 717 ILE B CA 1
ATOM 5209 C C . ILE B 1 351 ? -33.825 81.815 -54.039 1.00 12.38 717 ILE B C 1
ATOM 5210 O O . ILE B 1 351 ? -33.929 82.910 -54.590 1.00 15.25 717 ILE B O 1
ATOM 5215 N N . ASN B 1 352 ? -33.283 80.748 -54.626 1.00 6.25 718 ASN B N 1
ATOM 5216 C CA . ASN B 1 352 ? -32.656 80.810 -55.945 1.00 9.01 718 ASN B CA 1
ATOM 5217 C C . ASN B 1 352 ? -31.531 81.836 -55.937 1.00 13.45 718 ASN B C 1
ATOM 5218 O O . ASN B 1 352 ? -31.484 82.727 -56.782 1.00 13.74 718 ASN B O 1
ATOM 5223 N N . GLY B 1 353 ? -30.624 81.700 -54.976 1.00 8.29 719 GLY B N 1
ATOM 5224 C CA . GLY B 1 353 ? -29.645 82.735 -54.699 1.00 9.80 719 GLY B CA 1
ATOM 5225 C C . GLY B 1 353 ? -28.335 82.665 -55.458 1.00 15.12 719 GLY B C 1
ATOM 5226 O O . GLY B 1 353 ? -27.513 83.574 -55.346 1.00 23.40 719 GLY B O 1
ATOM 5227 N N . LYS B 1 354 ? -28.127 81.601 -56.226 1.00 11.69 720 LYS B N 1
ATOM 5228 C CA . LYS B 1 354 ? -26.877 81.456 -56.964 1.00 13.21 720 LYS B CA 1
ATOM 5229 C C . LYS B 1 354 ? -26.771 82.511 -58.059 1.00 19.12 720 LYS B C 1
ATOM 5230 O O . LYS B 1 354 ? -27.729 82.750 -58.791 1.00 21.96 720 LYS B O 1
ATOM 5236 N N . ASN B 1 355 ? -25.602 83.139 -58.152 1.00 20.27 721 ASN B N 1
ATOM 5237 C CA . ASN B 1 355 ? -25.322 84.165 -59.156 1.00 20.01 721 ASN B CA 1
ATOM 5238 C C . ASN B 1 355 ? -26.255 85.365 -59.062 1.00 18.58 721 ASN B C 1
ATOM 5239 O O . ASN B 1 355 ? -26.413 86.111 -60.026 1.00 23.15 721 ASN B O 1
ATOM 5244 N N . ASN B 1 356 ? -26.874 85.546 -57.901 1.00 21.05 722 ASN B N 1
ATOM 5245 C CA . ASN B 1 356 ? -27.724 86.705 -57.680 1.00 17.37 722 ASN B CA 1
ATOM 5246 C C . ASN B 1 356 ? -26.898 87.980 -57.692 1.00 18.85 722 ASN B C 1
ATOM 5247 O O . ASN B 1 356 ? -25.731 87.979 -57.307 1.00 22.01 722 ASN B O 1
ATOM 5252 N N . GLN B 1 357 ? -27.509 89.065 -58.147 1.00 25.09 723 GLN B N 1
ATOM 5253 C CA . GLN B 1 357 ? -26.841 90.354 -58.201 1.00 15.46 723 GLN B CA 1
ATOM 5254 C C . GLN B 1 357 ? -27.759 91.430 -57.651 1.00 11.33 723 GLN B C 1
ATOM 5255 O O . GLN B 1 357 ? -28.858 91.641 -58.160 1.00 12.28 723 GLN B O 1
ATOM 5261 N N . ARG B 1 358 ? -27.310 92.098 -56.595 1.00 17.05 724 ARG B N 1
ATOM 5262 C CA . ARG B 1 358 ? -28.085 93.172 -55.996 1.00 10.88 724 ARG B CA 1
ATOM 5263 C C . ARG B 1 358 ? -27.747 94.490 -56.676 1.00 16.46 724 ARG B C 1
ATOM 5264 O O . ARG B 1 358 ? -26.611 94.959 -56.613 1.00 22.09 724 ARG B O 1
ATOM 5272 N N . ASN B 1 359 ? -28.739 95.078 -57.333 1.00 17.97 725 ASN B N 1
ATOM 5273 C CA . ASN B 1 359 ? -28.542 96.320 -58.065 1.00 10.71 725 ASN B CA 1
ATOM 5274 C C . ASN B 1 359 ? -29.156 97.500 -57.331 1.00 15.38 725 ASN B C 1
ATOM 5275 O O . ASN B 1 359 ? -30.362 97.532 -57.102 1.00 19.46 725 ASN B O 1
ATOM 5280 N N . PHE B 1 360 ? -28.323 98.470 -56.968 1.00 12.92 726 PHE B N 1
ATOM 5281 C CA . PHE B 1 360 ? -28.785 99.630 -56.216 1.00 13.00 726 PHE B CA 1
ATOM 5282 C C . PHE B 1 360 ? -29.141 100.795 -57.136 1.00 16.20 726 PHE B C 1
ATOM 5283 O O . PHE B 1 360 ? -28.462 101.045 -58.131 1.00 22.30 726 PHE B O 1
ATOM 5291 N N . LEU B 1 361 ? -30.211 101.503 -56.790 1.00 15.11 727 LEU B N 1
ATOM 5292 C CA . LEU B 1 361 ? -30.723 102.591 -57.616 1.00 11.88 727 LEU B CA 1
ATOM 5293 C C . LEU B 1 361 ? -30.310 103.957 -57.074 1.00 18.25 727 LEU B C 1
ATOM 5294 O O . LEU B 1 361 ? -30.655 104.992 -57.643 1.00 13.80 727 LEU B O 1
ATOM 5299 N N . ALA B 1 362 ? -29.573 103.949 -55.969 1.00 16.00 728 ALA B N 1
ATOM 5300 C CA . ALA B 1 362 ? -29.070 105.179 -55.372 1.00 14.88 728 ALA B CA 1
ATOM 5301 C C . ALA B 1 362 ? -27.763 104.914 -54.634 1.00 16.16 728 ALA B C 1
ATOM 5302 O O . ALA B 1 362 ? -27.547 103.820 -54.113 1.00 20.16 728 ALA B O 1
ATOM 5304 N N . GLY B 1 363 ? -26.894 105.918 -54.590 1.00 15.33 729 GLY B N 1
ATOM 5305 C CA . GLY B 1 363 ? -25.604 105.777 -53.941 1.00 17.48 729 GLY B CA 1
ATOM 5306 C C . GLY B 1 363 ? -24.478 105.680 -54.953 1.00 20.18 729 GLY B C 1
ATOM 5307 O O . GLY B 1 363 ? -24.710 105.774 -56.154 1.00 19.95 729 GLY B O 1
ATOM 5308 N N . GLN B 1 364 ? -23.253 105.497 -54.472 1.00 18.90 730 GLN B N 1
ATOM 5309 C CA . GLN B 1 364 ? -22.097 105.427 -55.360 1.00 20.78 730 GLN B CA 1
ATOM 5310 C C . GLN B 1 364 ? -22.024 104.121 -56.150 1.00 22.63 730 GLN B C 1
ATOM 5311 O O . GLN B 1 364 ? -21.439 104.086 -57.235 1.00 26.29 730 GLN B O 1
ATOM 5317 N N . ASN B 1 365 ? -22.623 103.058 -55.618 1.00 25.67 731 ASN B N 1
ATOM 5318 C CA . ASN B 1 365 ? -22.628 101.768 -56.305 1.00 22.89 731 ASN B CA 1
ATOM 5319 C C . ASN B 1 365 ? -23.841 101.624 -57.220 1.00 21.27 731 ASN B C 1
ATOM 5320 O O . ASN B 1 365 ? -24.211 100.520 -57.619 1.00 28.42 731 ASN B O 1
ATOM 5325 N N . ASN B 1 366 ? -24.442 102.763 -57.541 1.00 22.13 732 ASN B N 1
ATOM 5326 C CA . ASN B 1 366 ? -25.662 102.847 -58.332 1.00 18.99 732 ASN B CA 1
ATOM 5327 C C . ASN B 1 366 ? -25.511 102.134 -59.680 1.00 16.87 732 ASN B C 1
ATOM 5328 O O . ASN B 1 366 ? -24.422 102.064 -60.242 1.00 26.56 732 ASN B O 1
ATOM 5333 N N . ILE B 1 367 ? -26.626 101.606 -60.181 1.00 18.18 733 ILE B N 1
ATOM 5334 C CA . ILE B 1 367 ? -26.652 100.823 -61.419 1.00 23.53 733 ILE B CA 1
ATOM 5335 C C . ILE B 1 367 ? -26.795 101.728 -62.637 1.00 18.66 733 ILE B C 1
ATOM 5336 O O . ILE B 1 367 ? -26.369 101.390 -63.739 1.00 21.80 733 ILE B O 1
ATOM 5341 N N . ILE B 1 368 ? -27.384 102.896 -62.425 1.00 20.37 734 ILE B N 1
ATOM 5342 C CA . ILE B 1 368 ? -27.587 103.832 -63.515 1.00 21.51 734 ILE B CA 1
ATOM 5343 C C . ILE B 1 368 ? -26.260 104.511 -63.928 1.00 24.00 734 ILE B C 1
ATOM 5344 O O . ILE B 1 368 ? -26.122 104.895 -65.082 1.00 23.39 734 ILE B O 1
ATOM 5349 N N . ASN B 1 369 ? -25.242 104.626 -63.073 1.00 21.56 735 ASN B N 1
ATOM 5350 C CA . ASN B 1 369 ? -24.067 105.307 -63.635 1.00 19.72 735 ASN B CA 1
ATOM 5351 C C . ASN B 1 369 ? -23.187 104.278 -64.343 1.00 19.88 735 ASN B C 1
ATOM 5352 O O . ASN B 1 369 ? -22.001 104.532 -64.594 1.00 26.25 735 ASN B O 1
ATOM 5357 N N . GLN B 1 370 ? -23.715 103.081 -64.575 1.00 21.36 736 GLN B N 1
ATOM 5358 C CA . GLN B 1 370 ? -22.978 102.126 -65.395 1.00 21.00 736 GLN B CA 1
ATOM 5359 C C . GLN B 1 370 ? -23.438 102.227 -66.847 1.00 22.16 736 GLN B C 1
ATOM 5360 O O . GLN B 1 370 ? -22.784 101.707 -67.753 1.00 21.72 736 GLN B O 1
ATOM 5366 N N . LEU B 1 371 ? -24.566 102.900 -67.058 1.00 25.21 737 LEU B N 1
ATOM 5367 C CA . LEU B 1 371 ? -25.036 103.198 -68.404 1.00 17.35 737 LEU B CA 1
ATOM 5368 C C . LEU B 1 371 ? -24.094 104.192 -69.071 1.00 19.27 737 LEU B C 1
ATOM 5369 O O . LEU B 1 371 ? -23.437 104.984 -68.396 1.00 22.32 737 LEU B O 1
ATOM 5374 N N . GLU B 1 372 ? -24.030 104.154 -70.397 1.00 21.28 738 GLU B N 1
ATOM 5375 C CA . GLU B 1 372 ? -23.167 105.069 -71.134 1.00 17.21 738 GLU B CA 1
ATOM 5376 C C . GLU B 1 372 ? -23.756 106.475 -71.128 1.00 20.61 738 GLU B C 1
ATOM 5377 O O . GLU B 1 372 ? -24.948 106.657 -70.878 1.00 22.17 738 GLU B O 1
ATOM 5383 N N . ARG B 1 373 ? -22.910 107.465 -71.398 1.00 18.60 739 ARG B N 1
ATOM 5384 C CA . ARG B 1 373 ? -23.309 108.867 -71.341 1.00 17.53 739 ARG B CA 1
ATOM 5385 C C . ARG B 1 373 ? -24.473 109.183 -72.275 1.00 20.11 739 ARG B C 1
ATOM 5386 O O . ARG B 1 373 ? -25.454 109.803 -71.865 1.00 24.21 739 ARG B O 1
ATOM 5388 N N . GLU B 1 374 ? -24.365 108.755 -73.529 1.00 18.88 740 GLU B N 1
ATOM 5389 C CA . GLU B 1 374 ? -25.416 109.015 -74.507 1.00 23.01 740 GLU B CA 1
ATOM 5390 C C . GLU B 1 374 ? -26.662 108.201 -74.185 1.00 21.95 740 GLU B C 1
ATOM 5391 O O . GLU B 1 374 ? -27.782 108.616 -74.487 1.00 18.40 740 GLU B O 1
ATOM 5397 N N . ALA B 1 375 ? -26.458 107.039 -73.572 1.00 24.05 741 ALA B N 1
ATOM 5398 C CA . ALA B 1 375 ? -27.564 106.178 -73.180 1.00 13.52 741 ALA B CA 1
ATOM 5399 C C . ALA B 1 375 ? -28.412 106.852 -72.110 1.00 16.04 741 ALA B C 1
ATOM 5400 O O . ALA B 1 375 ? -29.635 106.887 -72.217 1.00 15.15 741 ALA B O 1
ATOM 5402 N N . LYS B 1 376 ? -27.759 107.391 -71.084 1.00 13.70 742 LYS B N 1
ATOM 5403 C CA . LYS B 1 376 ? -28.460 108.103 -70.019 1.00 16.45 742 LYS B CA 1
ATOM 5404 C C . LYS B 1 376 ? -29.209 109.313 -70.566 1.00 19.97 742 LYS B C 1
ATOM 5405 O O . LYS B 1 376 ? -30.377 109.530 -70.242 1.00 17.96 742 LYS B O 1
ATOM 5411 N N . GLU B 1 377 ? -28.529 110.093 -71.401 1.00 17.55 743 GLU B N 1
ATOM 5412 C CA . GLU B 1 377 ? -29.118 111.286 -71.994 1.00 14.91 743 GLU B CA 1
ATOM 5413 C C . GLU B 1 377 ? -30.347 110.944 -72.831 1.00 16.58 743 GLU B C 1
ATOM 5414 O O . GLU B 1 377 ? -31.384 111.595 -72.717 1.00 14.70 743 GLU B O 1
ATOM 5420 N N . LEU B 1 378 ? -30.225 109.920 -73.669 1.00 12.77 744 LEU B N 1
ATOM 5421 C CA . LEU B 1 378 ? -31.352 109.450 -74.465 1.00 12.99 744 LEU B CA 1
ATOM 5422 C C . LEU B 1 378 ? -32.445 108.858 -73.581 1.00 19.51 744 LEU B C 1
ATOM 5423 O O . LEU B 1 378 ? -33.634 109.063 -73.830 1.00 25.14 744 LEU B O 1
ATOM 5428 N N . SER B 1 379 ? -32.038 108.129 -72.546 1.00 18.65 745 SER B N 1
ATOM 5429 C CA . SER B 1 379 ? -32.989 107.447 -71.675 1.00 14.93 745 SER B CA 1
ATOM 5430 C C . SER B 1 379 ? -33.738 108.404 -70.763 1.00 15.50 745 SER B C 1
ATOM 5431 O O . SER B 1 379 ? -34.889 108.160 -70.429 1.00 24.49 745 SER B O 1
ATOM 5434 N N . PHE B 1 380 ? -33.088 109.483 -70.347 1.00 14.29 746 PHE B N 1
ATOM 5435 C CA . PHE B 1 380 ? -33.705 110.395 -69.391 1.00 16.07 746 PHE B CA 1
ATOM 5436 C C . PHE B 1 380 ? -34.138 111.711 -70.028 1.00 20.57 746 PHE B C 1
ATOM 5437 O O . PHE B 1 380 ? -34.781 112.534 -69.377 1.00 26.96 746 PHE B O 1
ATOM 5445 N N . ASN B 1 381 ? -33.786 111.896 -71.299 1.00 20.81 747 ASN B N 1
ATOM 5446 C CA . ASN B 1 381 ? -34.140 113.102 -72.047 1.00 19.10 747 ASN B CA 1
ATOM 5447 C C . ASN B 1 381 ? -33.615 114.362 -71.360 1.00 20.57 747 ASN B C 1
ATOM 5448 O O . ASN B 1 381 ? -34.328 115.355 -71.218 1.00 24.90 747 ASN B O 1
ATOM 5453 N N . MET B 1 382 ? -32.358 114.304 -70.930 1.00 13.54 748 MET B N 1
ATOM 5454 C CA . MET B 1 382 ? -31.721 115.401 -70.210 1.00 16.79 748 MET B CA 1
ATOM 5455 C C . MET B 1 382 ? -30.236 115.472 -70.548 1.00 18.34 748 MET B C 1
ATOM 5456 O O . MET B 1 382 ? -29.637 114.464 -70.922 1.00 19.50 748 MET B O 1
ATOM 5461 N N . PRO B 1 383 ? -29.635 116.667 -70.426 1.00 22.84 749 PRO B N 1
ATOM 5462 C CA . PRO B 1 383 ? -28.187 116.788 -70.628 1.00 23.56 749 PRO B CA 1
ATOM 5463 C C . PRO B 1 383 ? -27.404 116.073 -69.530 1.00 18.33 749 PRO B C 1
ATOM 5464 O O . PRO B 1 383 ? -27.951 115.832 -68.454 1.00 24.06 749 PRO B O 1
ATOM 5468 N N . ARG B 1 384 ? -26.146 115.742 -69.806 1.00 20.05 750 ARG B N 1
ATOM 5469 C CA . ARG B 1 384 ? -25.333 114.935 -68.899 1.00 21.62 750 ARG B CA 1
ATOM 5470 C C . ARG B 1 384 ? -25.164 115.572 -67.524 1.00 28.67 750 ARG B C 1
ATOM 5471 O O . ARG B 1 384 ? -25.070 114.874 -66.517 1.00 38.57 750 ARG B O 1
ATOM 5473 N N . GLU B 1 385 ? -25.136 116.899 -67.489 1.00 27.18 751 GLU B N 1
ATOM 5474 C CA . GLU B 1 385 ? -24.859 117.633 -66.263 1.00 20.54 751 GLU B CA 1
ATOM 5475 C C . GLU B 1 385 ? -26.054 117.665 -65.312 1.00 27.49 751 GLU B C 1
ATOM 5476 O O . GLU B 1 385 ? -25.881 117.741 -64.095 1.00 35.96 751 GLU B O 1
ATOM 5482 N N . GLU B 1 386 ? -27.263 117.618 -65.857 1.00 25.72 752 GLU B N 1
ATOM 5483 C CA . GLU B 1 386 ? -28.460 117.600 -65.026 1.00 29.18 752 GLU B CA 1
ATOM 5484 C C . GLU B 1 386 ? -28.765 116.172 -64.579 1.00 33.90 752 GLU B C 1
ATOM 5485 O O . GLU B 1 386 ? -29.562 115.947 -63.668 1.00 33.03 752 GLU B O 1
ATOM 5491 N N . ILE B 1 387 ? -28.114 115.209 -65.226 1.00 32.33 753 ILE B N 1
ATOM 5492 C CA . ILE B 1 387 ? -28.244 113.800 -64.866 1.00 25.33 753 ILE B CA 1
ATOM 5493 C C . ILE B 1 387 ? -27.302 113.447 -63.721 1.00 23.59 753 ILE B C 1
ATOM 5494 O O . ILE B 1 387 ? -27.703 112.784 -62.765 1.00 28.13 753 ILE B O 1
ATOM 5499 N N . GLU B 1 388 ? -26.054 113.901 -63.826 1.00 24.78 754 GLU B N 1
ATOM 5500 C CA . GLU B 1 388 ? -25.083 113.800 -62.736 1.00 29.83 754 GLU B CA 1
ATOM 5501 C C . GLU B 1 388 ? -25.704 114.304 -61.444 1.00 27.68 754 GLU B C 1
ATOM 5502 O O . GLU B 1 388 ? -25.518 113.731 -60.371 1.00 34.39 754 GLU B O 1
ATOM 5508 N N . GLU B 1 389 ? -26.445 115.396 -61.584 1.00 25.09 755 GLU B N 1
ATOM 5509 C CA . GLU B 1 389 ? -27.119 116.091 -60.495 1.00 28.10 755 GLU B CA 1
ATOM 5510 C C . GLU B 1 389 ? -28.018 115.196 -59.646 1.00 26.44 755 GLU B C 1
ATOM 5511 O O . GLU B 1 389 ? -28.288 115.501 -58.483 1.00 28.54 755 GLU B O 1
ATOM 5517 N N . ILE B 1 390 ? -28.472 114.091 -60.228 1.00 26.69 756 ILE B N 1
ATOM 5518 C CA . ILE B 1 390 ? -29.460 113.239 -59.580 1.00 23.10 756 ILE B CA 1
ATOM 5519 C C . ILE B 1 390 ? -28.886 111.894 -59.141 1.00 19.55 756 ILE B C 1
ATOM 5520 O O . ILE B 1 390 ? -29.228 111.385 -58.073 1.00 23.53 756 ILE B O 1
ATOM 5525 N N . PHE B 1 391 ? -27.997 111.329 -59.952 1.00 22.52 757 PHE B N 1
ATOM 5526 C CA . PHE B 1 391 ? -27.485 109.989 -59.686 1.00 23.39 757 PHE B CA 1
ATOM 5527 C C . PHE B 1 391 ? -26.012 109.954 -59.268 1.00 23.48 757 PHE B C 1
ATOM 5528 O O . PHE B 1 391 ? -25.395 108.888 -59.278 1.00 26.81 757 PHE B O 1
ATOM 5536 N N . GLU B 1 392 ? -25.450 111.105 -58.897 1.00 24.00 758 GLU B N 1
ATOM 5537 C CA . GLU B 1 392 ? -24.058 111.152 -58.442 1.00 25.80 758 GLU B CA 1
ATOM 5538 C C . GLU B 1 392 ? -23.817 112.036 -57.225 1.00 26.28 758 GLU B C 1
ATOM 5539 O O . GLU B 1 392 ? -22.667 112.350 -56.913 1.00 28.41 758 GLU B O 1
ATOM 5545 N N . ARG B 1 393 ? -24.876 112.443 -56.535 1.00 22.06 759 ARG B N 1
ATOM 5546 C CA . ARG B 1 393 ? -24.702 113.342 -55.401 1.00 23.13 759 ARG B CA 1
ATOM 5547 C C . ARG B 1 393 ? -25.021 112.671 -54.067 1.00 28.31 759 ARG B C 1
ATOM 5548 O O . ARG B 1 393 ? -25.054 113.327 -53.027 1.00 29.04 759 ARG B O 1
ATOM 5556 N N . GLN B 1 394 ? -25.254 111.363 -54.102 1.00 31.72 760 GLN B N 1
ATOM 5557 C CA . GLN B 1 394 ? -25.291 110.569 -52.880 1.00 24.02 760 GLN B CA 1
ATOM 5558 C C . GLN B 1 394 ? -23.927 109.912 -52.715 1.00 28.28 760 GLN B C 1
ATOM 5559 O O . GLN B 1 394 ? -23.480 109.170 -53.589 1.00 22.72 760 GLN B O 1
ATOM 5565 N N . VAL B 1 395 ? -23.266 110.189 -51.595 1.00 26.54 761 VAL B N 1
ATOM 5566 C CA . VAL B 1 395 ? -21.862 109.829 -51.430 1.00 18.84 761 VAL B CA 1
ATOM 5567 C C . VAL B 1 395 ? -21.663 108.448 -50.801 1.00 16.22 761 VAL B C 1
ATOM 5568 O O . VAL B 1 395 ? -20.618 107.827 -50.985 1.00 20.15 761 VAL B O 1
ATOM 5572 N N . GLU B 1 396 ? -22.665 107.958 -50.077 1.00 15.18 762 GLU B N 1
ATOM 5573 C CA . GLU B 1 396 ? -22.572 106.635 -49.463 1.00 22.15 762 GLU B CA 1
ATOM 5574 C C . GLU B 1 396 ? -23.367 105.596 -50.247 1.00 20.37 762 GLU B C 1
ATOM 5575 O O . GLU B 1 396 ? -24.023 105.921 -51.233 1.00 22.05 762 GLU B O 1
ATOM 5581 N N . SER B 1 397 ? -23.297 104.345 -49.804 1.00 19.04 763 SER B N 1
ATOM 5582 C CA . SER B 1 397 ? -24.010 103.257 -50.462 1.00 16.61 763 SER B CA 1
ATOM 5583 C C . SER B 1 397 ? -24.880 102.501 -49.466 1.00 15.56 763 SER B C 1
ATOM 5584 O O . SER B 1 397 ? -24.841 102.772 -48.265 1.00 20.42 763 SER B O 1
ATOM 5587 N N . TYR B 1 398 ? -25.668 101.559 -49.976 1.00 17.80 764 TYR B N 1
ATOM 5588 C CA . TYR B 1 398 ? -26.527 100.711 -49.151 1.00 13.21 764 TYR B CA 1
ATOM 5589 C C . TYR B 1 398 ? -27.472 101.501 -48.239 1.00 13.64 764 TYR B C 1
ATOM 5590 O O . TYR B 1 398 ? -28.688 101.449 -48.412 1.00 14.65 764 TYR B O 1
ATOM 5599 N N . PHE B 1 399 ? -26.916 102.226 -47.271 1.00 17.46 765 PHE B N 1
ATOM 5600 C CA . PHE B 1 399 ? -27.729 102.901 -46.259 1.00 14.63 765 PHE B CA 1
ATOM 5601 C C . PHE B 1 399 ? -27.519 104.416 -46.219 1.00 20.74 765 PHE B C 1
ATOM 5602 O O . PHE B 1 399 ? -26.385 104.897 -46.226 1.00 21.12 765 PHE B O 1
ATOM 5610 N N . VAL B 1 400 ? -28.625 105.158 -46.173 1.00 22.11 766 VAL B N 1
ATOM 5611 C CA . VAL B 1 400 ? -28.596 106.620 -46.105 1.00 17.54 766 VAL B CA 1
ATOM 5612 C C . VAL B 1 400 ? -29.617 107.136 -45.086 1.00 21.90 766 VAL B C 1
ATOM 5613 O O . VAL B 1 400 ? -30.601 106.455 -44.797 1.00 23.45 766 VAL B O 1
ATOM 5617 N N . PRO B 1 401 ? -29.382 108.339 -44.531 1.00 21.35 767 PRO B N 1
ATOM 5618 C CA . PRO B 1 401 ? -30.320 108.933 -43.568 1.00 16.91 767 PRO B CA 1
ATOM 5619 C C . PRO B 1 401 ? -31.560 109.536 -44.226 1.00 16.09 767 PRO B C 1
ATOM 5620 O O . PRO B 1 401 ? -31.488 110.013 -45.356 1.00 17.84 767 PRO B O 1
ATOM 5624 N N . MET B 1 402 ? -32.682 109.516 -43.512 1.00 14.72 768 MET B N 1
ATOM 5625 C CA . MET B 1 402 ? -33.943 110.042 -44.032 1.00 19.04 768 MET B CA 1
ATOM 5626 C C . MET B 1 402 ? -33.991 111.565 -44.010 1.00 25.69 768 MET B C 1
ATOM 5627 O O . MET B 1 402 ? -33.484 112.229 -44.913 1.00 36.01 768 MET B O 1
ATOM 5632 N N . GLU B 1 403 ? -34.615 112.113 -42.974 1.00 24.02 769 GLU B N 1
ATOM 5633 C CA . GLU B 1 403 ? -34.739 113.558 -42.840 1.00 34.29 769 GLU B CA 1
ATOM 5634 C C . GLU B 1 403 ? -33.772 114.091 -41.791 1.00 39.67 769 GLU B C 1
ATOM 5635 O O . GLU B 1 403 ? -32.560 113.913 -41.909 1.00 37.61 769 GLU B O 1
ATOM 5641 N N . ARG C 1 9 ? -57.631 78.854 -84.832 1.00 33.66 375 ARG C N 1
ATOM 5642 C CA . ARG C 1 9 ? -56.832 77.716 -84.415 1.00 30.80 375 ARG C CA 1
ATOM 5643 C C . ARG C 1 9 ? -56.906 77.637 -82.899 1.00 32.42 375 ARG C C 1
ATOM 5644 O O . ARG C 1 9 ? -56.592 78.649 -82.279 1.00 38.25 375 ARG C O 1
ATOM 5652 N N . HIS C 1 10 ? -57.315 76.545 -82.232 1.00 31.32 376 HIS C N 1
ATOM 5653 C CA . HIS C 1 10 ? -57.905 75.252 -82.649 1.00 27.03 376 HIS C CA 1
ATOM 5654 C C . HIS C 1 10 ? -56.875 74.229 -83.178 1.00 27.81 376 HIS C C 1
ATOM 5655 O O . HIS C 1 10 ? -57.225 73.077 -83.446 1.00 33.94 376 HIS C O 1
ATOM 5662 N N . ASN C 1 11 ? -55.604 74.621 -83.241 1.00 33.96 377 ASN C N 1
ATOM 5663 C CA . ASN C 1 11 ? -54.501 73.656 -83.289 1.00 23.39 377 ASN C CA 1
ATOM 5664 C C . ASN C 1 11 ? -53.712 73.759 -81.983 1.00 22.71 377 ASN C C 1
ATOM 5665 O O . ASN C 1 11 ? -53.189 74.826 -81.665 1.00 27.45 377 ASN C O 1
ATOM 5670 N N . PRO C 1 12 ? -53.616 72.654 -81.219 1.00 21.14 378 PRO C N 1
ATOM 5671 C CA . PRO C 1 12 ? -52.995 72.780 -79.892 1.00 22.34 378 PRO C CA 1
ATOM 5672 C C . PRO C 1 12 ? -51.507 73.139 -79.918 1.00 20.12 378 PRO C C 1
ATOM 5673 O O . PRO C 1 12 ? -50.984 73.611 -78.908 1.00 19.87 378 PRO C O 1
ATOM 5677 N N . TYR C 1 13 ? -50.843 72.936 -81.050 1.00 15.12 379 TYR C N 1
ATOM 5678 C CA . TYR C 1 13 ? -49.415 73.218 -81.144 1.00 9.34 379 TYR C CA 1
ATOM 5679 C C . TYR C 1 13 ? -49.099 74.410 -82.042 1.00 14.24 379 TYR C C 1
ATOM 5680 O O . TYR C 1 13 ? -47.937 74.772 -82.199 1.00 11.64 379 TYR C O 1
ATOM 5689 N N . TYR C 1 14 ? -50.126 75.022 -82.624 1.00 18.66 380 TYR C N 1
ATOM 5690 C CA . TYR C 1 14 ? -49.912 76.091 -83.596 1.00 12.37 380 TYR C CA 1
ATOM 5691 C C . TYR C 1 14 ? -50.458 77.438 -83.128 1.00 16.82 380 TYR C C 1
ATOM 5692 O O . TYR C 1 14 ? -51.602 77.537 -82.688 1.00 20.52 380 TYR C O 1
ATOM 5701 N N . PHE C 1 15 ? -49.630 78.472 -83.240 1.00 13.50 381 PHE C N 1
ATOM 5702 C CA . PHE C 1 15 ? -50.010 79.817 -82.824 1.00 8.75 381 PHE C CA 1
ATOM 5703 C C . PHE C 1 15 ? -49.870 80.814 -83.974 1.00 15.84 381 PHE C C 1
ATOM 5704 O O . PHE C 1 15 ? -48.758 81.190 -84.348 1.00 15.55 381 PHE C O 1
ATOM 5712 N N . HIS C 1 16 ? -51.000 81.241 -84.530 1.00 11.88 382 HIS C N 1
ATOM 5713 C CA . HIS C 1 16 ? -50.995 82.179 -85.648 1.00 7.90 382 HIS C CA 1
ATOM 5714 C C . HIS C 1 16 ? -50.561 83.568 -85.190 1.00 11.52 382 HIS C C 1
ATOM 5715 O O . HIS C 1 16 ? -50.887 83.994 -84.083 1.00 22.85 382 HIS C O 1
ATOM 5722 N N . SER C 1 17 ? -49.833 84.269 -86.056 1.00 12.01 383 SER C N 1
ATOM 5723 C CA . SER C 1 17 ? -49.187 85.533 -85.706 1.00 10.04 383 SER C CA 1
ATOM 5724 C C . SER C 1 17 ? -50.150 86.625 -85.247 1.00 15.71 383 SER C C 1
ATOM 5725 O O . SER C 1 17 ? -49.785 87.475 -84.436 1.00 20.61 383 SER C O 1
ATOM 5728 N N . GLN C 1 18 ? -51.375 86.607 -85.759 1.00 13.06 384 GLN C N 1
ATOM 5729 C CA . GLN C 1 18 ? -52.345 87.632 -85.396 1.00 13.65 384 GLN C CA 1
ATOM 5730 C C . GLN C 1 18 ? -52.980 87.341 -84.039 1.00 15.33 384 GLN C C 1
ATOM 5731 O O . GLN C 1 18 ? -53.825 88.098 -83.563 1.00 16.12 384 GLN C O 1
ATOM 5737 N N . GLY C 1 19 ? -52.565 86.240 -83.423 1.00 15.29 385 GLY C N 1
ATOM 5738 C CA . GLY C 1 19 ? -53.020 85.890 -82.092 1.00 14.38 385 GLY C CA 1
ATOM 5739 C C . GLY C 1 19 ? -52.086 86.445 -81.036 1.00 12.56 385 GLY C C 1
ATOM 5740 O O . GLY C 1 19 ? -52.415 86.467 -79.851 1.00 10.43 385 GLY C O 1
ATOM 5741 N N . LEU C 1 20 ? -50.909 86.883 -81.474 1.00 14.87 386 LEU C N 1
ATOM 5742 C CA . LEU C 1 20 ? -49.948 87.528 -80.590 1.00 14.03 386 LEU C CA 1
ATOM 5743 C C . LEU C 1 20 ? -50.562 88.767 -79.964 1.00 18.67 386 LEU C C 1
ATOM 5744 O O . LEU C 1 20 ? -51.248 89.532 -80.639 1.00 19.83 386 LEU C O 1
ATOM 5749 N N . ARG C 1 21 ? -50.326 88.965 -78.673 1.00 17.74 387 ARG C N 1
ATOM 5750 C CA . ARG C 1 21 ? -50.797 90.176 -78.027 1.00 22.83 387 ARG C CA 1
ATOM 5751 C C . ARG C 1 21 ? -49.801 91.288 -78.290 1.00 16.88 387 ARG C C 1
ATOM 5752 O O . ARG C 1 21 ? -48.635 91.206 -77.894 1.00 16.44 387 ARG C O 1
ATOM 5760 N N . SER C 1 22 ? -50.260 92.316 -78.990 1.00 26.19 388 SER C N 1
ATOM 5761 C CA . SER C 1 22 ? -49.415 93.460 -79.267 1.00 25.70 388 SER C CA 1
ATOM 5762 C C . SER C 1 22 ? -49.411 94.353 -78.048 1.00 24.45 388 SER C C 1
ATOM 5763 O O . SER C 1 22 ? -50.473 94.707 -77.526 1.00 28.45 388 SER C O 1
ATOM 5766 N N . ARG C 1 23 ? -48.219 94.700 -77.580 1.00 21.97 389 ARG C N 1
ATOM 5767 C CA . ARG C 1 23 ? -48.110 95.693 -76.530 1.00 26.71 389 ARG C CA 1
ATOM 5768 C C . ARG C 1 23 ? -48.779 96.946 -77.053 1.00 37.55 389 ARG C C 1
ATOM 5769 O O . ARG C 1 23 ? -48.559 97.346 -78.195 1.00 42.03 389 ARG C O 1
ATOM 5777 N N . HIS C 1 24 ? -49.620 97.553 -76.225 1.00 42.96 390 HIS C N 1
ATOM 5778 C CA . HIS C 1 24 ? -50.126 98.889 -76.484 1.00 40.16 390 HIS C CA 1
ATOM 5779 C C . HIS C 1 24 ? -48.862 99.736 -76.479 1.00 44.54 390 HIS C C 1
ATOM 5780 O O . HIS C 1 24 ? -47.805 99.171 -76.216 1.00 48.80 390 HIS C O 1
ATOM 5787 N N . GLU C 1 25 ? -48.929 101.048 -76.735 1.00 42.96 391 GLU C N 1
ATOM 5788 C CA . GLU C 1 25 ? -47.836 101.939 -76.288 1.00 38.41 391 GLU C CA 1
ATOM 5789 C C . GLU C 1 25 ? -46.521 101.899 -77.120 1.00 38.17 391 GLU C C 1
ATOM 5790 O O . GLU C 1 25 ? -45.751 102.870 -77.074 1.00 42.24 391 GLU C O 1
ATOM 5796 N N . SER C 1 26 ? -46.306 100.839 -77.911 1.00 39.13 392 SER C N 1
ATOM 5797 C CA . SER C 1 26 ? -45.013 100.537 -78.557 1.00 38.32 392 SER C CA 1
ATOM 5798 C C . SER C 1 26 ? -44.170 101.709 -79.075 1.00 36.77 392 SER C C 1
ATOM 5799 O O . SER C 1 26 ? -42.959 101.726 -78.858 1.00 36.61 392 SER C O 1
ATOM 5802 N N . GLY C 1 27 ? -44.791 102.671 -79.754 1.00 42.29 393 GLY C N 1
ATOM 5803 C CA . GLY C 1 27 ? -44.070 103.828 -80.261 1.00 27.95 393 GLY C CA 1
ATOM 5804 C C . GLY C 1 27 ? -43.486 103.638 -81.650 1.00 27.64 393 GLY C C 1
ATOM 5805 O O . GLY C 1 27 ? -44.187 103.232 -82.579 1.00 34.05 393 GLY C O 1
ATOM 5806 N N . GLU C 1 28 ? -42.195 103.932 -81.792 1.00 26.09 394 GLU C N 1
ATOM 5807 C CA . GLU C 1 28 ? -41.506 103.802 -83.074 1.00 27.23 394 GLU C CA 1
ATOM 5808 C C . GLU C 1 28 ? -41.048 102.361 -83.297 1.00 25.75 394 GLU C C 1
ATOM 5809 O O . GLU C 1 28 ? -39.873 102.098 -83.550 1.00 28.84 394 GLU C O 1
ATOM 5815 N N . GLY C 1 29 ? -41.997 101.434 -83.213 1.00 22.45 395 GLY C N 1
ATOM 5816 C CA . GLY C 1 29 ? -41.727 100.015 -83.356 1.00 20.19 395 GLY C CA 1
ATOM 5817 C C . GLY C 1 29 ? -42.883 99.224 -82.777 1.00 27.14 395 GLY C C 1
ATOM 5818 O O . GLY C 1 29 ? -43.975 99.765 -82.612 1.00 32.68 395 GLY C O 1
ATOM 5819 N N . GLU C 1 30 ? -42.657 97.951 -82.470 1.00 24.17 396 GLU C N 1
ATOM 5820 C CA . GLU C 1 30 ? -43.689 97.154 -81.818 1.00 25.05 396 GLU C CA 1
ATOM 5821 C C . GLU C 1 30 ? -43.099 96.014 -80.997 1.00 19.78 396 GLU C C 1
ATOM 5822 O O . GLU C 1 30 ? -42.094 95.415 -81.375 1.00 19.34 396 GLU C O 1
ATOM 5828 N N . VAL C 1 31 ? -43.729 95.734 -79.861 1.00 25.94 397 VAL C N 1
ATOM 5829 C CA . VAL C 1 31 ? -43.375 94.589 -79.031 1.00 19.02 397 VAL C CA 1
ATOM 5830 C C . VAL C 1 31 ? -44.577 93.665 -78.888 1.00 18.86 397 VAL C C 1
ATOM 5831 O O . VAL C 1 31 ? -45.611 94.064 -78.358 1.00 20.97 397 VAL C O 1
ATOM 5835 N N . LYS C 1 32 ? -44.444 92.434 -79.368 1.00 19.36 398 LYS C N 1
ATOM 5836 C CA . LYS C 1 32 ? -45.539 91.473 -79.283 1.00 19.26 398 LYS C CA 1
ATOM 5837 C C . LYS C 1 32 ? -45.267 90.384 -78.254 1.00 16.36 398 LYS C C 1
ATOM 5838 O O . LYS C 1 32 ? -44.136 89.923 -78.105 1.00 17.37 398 LYS C O 1
ATOM 5844 N N . TYR C 1 33 ? -46.315 89.974 -77.549 1.00 16.78 399 TYR C N 1
ATOM 5845 C CA . TYR C 1 33 ? -46.202 88.921 -76.547 1.00 14.43 399 TYR C CA 1
ATOM 5846 C C . TYR C 1 33 ? -47.015 87.699 -76.946 1.00 14.48 399 TYR C C 1
ATOM 5847 O O . TYR C 1 33 ? -48.219 87.797 -77.185 1.00 12.62 399 TYR C O 1
ATOM 5856 N N . LEU C 1 34 ? -46.357 86.548 -77.022 1.00 13.79 400 LEU C N 1
ATOM 5857 C CA . LEU C 1 34 ? -47.072 85.297 -77.213 1.00 8.40 400 LEU C CA 1
ATOM 5858 C C . LEU C 1 34 ? -47.729 84.910 -75.896 1.00 12.55 400 LEU C C 1
ATOM 5859 O O . LEU C 1 34 ? -47.133 85.059 -74.829 1.00 18.70 400 LEU C O 1
ATOM 5864 N N . GLU C 1 35 ? -48.962 84.423 -75.977 1.00 12.26 401 GLU C N 1
ATOM 5865 C CA . GLU C 1 35 ? -49.713 84.011 -74.799 1.00 12.79 401 GLU C CA 1
ATOM 5866 C C . GLU C 1 35 ? -49.025 82.868 -74.064 1.00 14.26 401 GLU C C 1
ATOM 5867 O O . GLU C 1 35 ? -48.014 82.339 -74.526 1.00 16.52 401 GLU C O 1
ATOM 5873 N N . ARG C 1 36 ? -49.573 82.486 -72.917 1.00 14.44 402 ARG C N 1
ATOM 5874 C CA . ARG C 1 36 ? -49.077 81.308 -72.222 1.00 17.10 402 ARG C CA 1
ATOM 5875 C C . ARG C 1 36 ? -49.444 80.059 -73.009 1.00 15.18 402 ARG C C 1
ATOM 5876 O O . ARG C 1 36 ? -50.512 79.987 -73.614 1.00 18.00 402 ARG C O 1
ATOM 5884 N N . PHE C 1 37 ? -48.553 79.076 -73.002 1.00 14.77 403 PHE C N 1
ATOM 5885 C CA . PHE C 1 37 ? -48.784 77.838 -73.731 1.00 17.09 403 PHE C CA 1
ATOM 5886 C C . PHE C 1 37 ? -49.934 77.053 -73.112 1.00 22.76 403 PHE C C 1
ATOM 5887 O O . PHE C 1 37 ? -50.517 76.178 -73.753 1.00 27.59 403 PHE C O 1
ATOM 5895 N N . THR C 1 38 ? -50.262 77.380 -71.866 1.00 16.32 404 THR C N 1
ATOM 5896 C CA . THR C 1 38 ? -51.315 76.682 -71.138 1.00 19.46 404 THR C CA 1
ATOM 5897 C C . THR C 1 38 ? -52.619 77.473 -71.110 1.00 25.48 404 THR C C 1
ATOM 5898 O O . THR C 1 38 ? -53.521 77.165 -70.332 1.00 30.26 404 THR C O 1
ATOM 5902 N N . GLU C 1 39 ? -52.718 78.484 -71.967 1.00 21.14 405 GLU C N 1
ATOM 5903 C CA . GLU C 1 39 ? -53.869 79.382 -71.961 1.00 20.37 405 GLU C CA 1
ATOM 5904 C C . GLU C 1 39 ? -55.124 78.720 -72.528 1.00 22.79 405 GLU C C 1
ATOM 5905 O O . GLU C 1 39 ? -56.186 78.754 -71.908 1.00 32.49 405 GLU C O 1
ATOM 5911 N N . ARG C 1 40 ? -54.998 78.116 -73.705 1.00 20.53 406 ARG C N 1
ATOM 5912 C CA . ARG C 1 40 ? -56.145 77.520 -74.381 1.00 17.43 406 ARG C CA 1
ATOM 5913 C C . ARG C 1 40 ? -56.156 76.001 -74.264 1.00 20.29 406 ARG C C 1
ATOM 5914 O O . ARG C 1 40 ? -57.177 75.363 -74.519 1.00 26.01 406 ARG C O 1
ATOM 5922 N N . THR C 1 41 ? -55.023 75.425 -73.879 1.00 23.54 407 THR C N 1
ATOM 5923 C CA . THR C 1 41 ? -54.900 73.974 -73.808 1.00 17.94 407 THR C CA 1
ATOM 5924 C C . THR C 1 41 ? -53.970 73.532 -72.683 1.00 20.47 407 THR C C 1
ATOM 5925 O O . THR C 1 41 ? -53.134 74.302 -72.216 1.00 24.77 407 THR C O 1
ATOM 5929 N N . GLU C 1 42 ? -54.122 72.284 -72.254 1.00 21.22 408 GLU C N 1
ATOM 5930 C CA . GLU C 1 42 ? -53.293 71.731 -71.190 1.00 20.66 408 GLU C CA 1
ATOM 5931 C C . GLU C 1 42 ? -52.207 70.822 -71.753 1.00 11.60 408 GLU C C 1
ATOM 5932 O O . GLU C 1 42 ? -51.416 70.251 -71.006 1.00 11.22 408 GLU C O 1
ATOM 5938 N N . LEU C 1 43 ? -52.172 70.700 -73.076 1.00 17.60 409 LEU C N 1
ATOM 5939 C CA . LEU C 1 43 ? -51.237 69.800 -73.744 1.00 11.31 409 LEU C CA 1
ATOM 5940 C C . LEU C 1 43 ? -49.801 70.320 -73.742 1.00 16.34 409 LEU C C 1
ATOM 5941 O O . LEU C 1 43 ? -48.882 69.612 -74.151 1.00 12.22 409 LEU C O 1
ATOM 5946 N N . LEU C 1 44 ? -49.607 71.553 -73.286 1.00 16.92 410 LEU C N 1
ATOM 5947 C CA . LEU C 1 44 ? -48.276 72.152 -73.258 1.00 8.81 410 LEU C CA 1
ATOM 5948 C C . LEU C 1 44 ? -47.835 72.513 -71.843 1.00 11.88 410 LEU C C 1
ATOM 5949 O O . LEU C 1 44 ? -47.002 73.398 -71.654 1.00 13.85 410 LEU C O 1
ATOM 5954 N N . ARG C 1 45 ? -48.393 71.818 -70.856 1.00 12.48 411 ARG C N 1
ATOM 5955 C CA . ARG C 1 45 ? -48.084 72.072 -69.449 1.00 13.77 411 ARG C CA 1
ATOM 5956 C C . ARG C 1 45 ? -46.598 71.905 -69.139 1.00 10.25 411 ARG C C 1
ATOM 5957 O O . ARG C 1 45 ? -46.073 72.532 -68.222 1.00 15.00 411 ARG C O 1
ATOM 5965 N N . GLY C 1 46 ? -45.920 71.070 -69.917 1.00 11.45 412 GLY C N 1
ATOM 5966 C CA . GLY C 1 46 ? -44.508 70.808 -69.706 1.00 12.06 412 GLY C CA 1
ATOM 5967 C C . GLY C 1 46 ? -43.612 72.023 -69.866 1.00 9.04 412 GLY C C 1
ATOM 5968 O O . GLY C 1 46 ? -42.501 72.053 -69.339 1.00 5.76 412 GLY C O 1
ATOM 5969 N N . ILE C 1 47 ? -44.088 73.025 -70.597 1.00 9.41 413 ILE C N 1
ATOM 5970 C CA . ILE C 1 47 ? -43.297 74.225 -70.852 1.00 7.90 413 ILE C CA 1
ATOM 5971 C C . ILE C 1 47 ? -44.022 75.492 -70.406 1.00 13.91 413 ILE C C 1
ATOM 5972 O O . ILE C 1 47 ? -43.862 76.553 -71.009 1.00 13.99 413 ILE C O 1
ATOM 5977 N N . GLU C 1 48 ? -44.810 75.375 -69.342 1.00 11.24 414 GLU C N 1
ATOM 5978 C CA . GLU C 1 48 ? -45.610 76.491 -68.848 1.00 10.56 414 GLU C CA 1
ATOM 5979 C C . GLU C 1 48 ? -44.755 77.696 -68.463 1.00 11.98 414 GLU C C 1
ATOM 5980 O O . GLU C 1 48 ? -45.208 78.835 -68.544 1.00 12.31 414 GLU C O 1
ATOM 5986 N N . ASN C 1 49 ? -43.515 77.442 -68.055 1.00 12.49 415 ASN C N 1
ATOM 5987 C CA . ASN C 1 49 ? -42.618 78.513 -67.636 1.00 10.32 415 ASN C CA 1
ATOM 5988 C C . ASN C 1 49 ? -41.774 79.053 -68.790 1.00 14.62 415 ASN C C 1
ATOM 5989 O O . ASN C 1 49 ? -40.598 79.367 -68.619 1.00 18.00 415 ASN C O 1
ATOM 5994 N N . TYR C 1 50 ? -42.373 79.158 -69.969 1.00 10.91 416 TYR C N 1
ATOM 5995 C CA . TYR C 1 50 ? -41.670 79.731 -71.109 1.00 6.99 416 TYR C CA 1
ATOM 5996 C C . TYR C 1 50 ? -42.568 80.668 -71.902 1.00 12.03 416 TYR C C 1
ATOM 5997 O O . TYR C 1 50 ? -43.720 80.348 -72.197 1.00 11.19 416 TYR C O 1
ATOM 6006 N N . ARG C 1 51 ? -42.027 81.837 -72.228 1.00 10.14 417 ARG C N 1
ATOM 6007 C CA . ARG C 1 51 ? -42.763 82.857 -72.960 1.00 6.19 417 ARG C CA 1
ATOM 6008 C C . ARG C 1 51 ? -41.951 83.345 -74.152 1.00 7.26 417 ARG C C 1
ATOM 6009 O O . ARG C 1 51 ? -40.721 83.353 -74.115 1.00 9.83 417 ARG C O 1
ATOM 6017 N N . VAL C 1 52 ? -42.646 83.751 -75.208 1.00 10.69 418 VAL C N 1
ATOM 6018 C CA . VAL C 1 52 ? -41.988 84.269 -76.397 1.00 10.48 418 VAL C CA 1
ATOM 6019 C C . VAL C 1 52 ? -42.321 85.743 -76.590 1.00 11.34 418 VAL C C 1
ATOM 6020 O O . VAL C 1 52 ? -43.484 86.140 -76.526 1.00 14.87 418 VAL C O 1
ATOM 6024 N N . VAL C 1 53 ? -41.290 86.551 -76.811 1.00 12.46 419 VAL C N 1
ATOM 6025 C CA . VAL C 1 53 ? -41.467 87.973 -77.075 1.00 13.80 419 VAL C CA 1
ATOM 6026 C C . VAL C 1 53 ? -40.763 88.365 -78.369 1.00 15.40 419 VAL C C 1
ATOM 6027 O O . VAL C 1 53 ? -39.604 88.012 -78.588 1.00 13.78 419 VAL C O 1
ATOM 6031 N N . ILE C 1 54 ? -41.474 89.085 -79.230 1.00 16.68 420 ILE C N 1
ATOM 6032 C CA . ILE C 1 54 ? -40.896 89.576 -80.473 1.00 14.46 420 ILE C CA 1
ATOM 6033 C C . ILE C 1 54 ? -40.764 91.093 -80.440 1.00 14.17 420 ILE C C 1
ATOM 6034 O O . ILE C 1 54 ? -41.751 91.810 -80.275 1.00 14.57 420 ILE C O 1
ATOM 6039 N N . LEU C 1 55 ? -39.535 91.573 -80.588 1.00 11.31 421 LEU C N 1
ATOM 6040 C CA . LEU C 1 55 ? -39.271 93.005 -80.629 1.00 14.15 421 LEU C CA 1
ATOM 6041 C C . LEU C 1 55 ? -38.931 93.456 -82.041 1.00 19.03 421 LEU C C 1
ATOM 6042 O O . LEU C 1 55 ? -38.043 92.895 -82.679 1.00 22.01 421 LEU C O 1
ATOM 6047 N N . GLU C 1 56 ? -39.640 94.466 -82.532 1.00 20.94 422 GLU C N 1
ATOM 6048 C CA . GLU C 1 56 ? -39.268 95.084 -83.798 1.00 19.40 422 GLU C CA 1
ATOM 6049 C C . GLU C 1 56 ? -39.096 96.590 -83.638 1.00 18.29 422 GLU C C 1
ATOM 6050 O O . GLU C 1 56 ? -39.983 97.284 -83.145 1.00 16.00 422 GLU C O 1
ATOM 6056 N N . ALA C 1 57 ? -37.938 97.084 -84.059 1.00 18.51 423 ALA C N 1
ATOM 6057 C CA . ALA C 1 57 ? -37.619 98.496 -83.930 1.00 23.71 423 ALA C CA 1
ATOM 6058 C C . ALA C 1 57 ? -37.297 99.121 -85.280 1.00 20.35 423 ALA C C 1
ATOM 6059 O O . ALA C 1 57 ? -36.524 98.577 -86.061 1.00 17.56 423 ALA C O 1
ATOM 6061 N N . ASN C 1 58 ? -37.895 100.280 -85.534 1.00 25.27 424 ASN C N 1
ATOM 6062 C CA . ASN C 1 58 ? -37.646 101.064 -86.749 1.00 27.95 424 ASN C CA 1
ATOM 6063 C C . ASN C 1 58 ? -36.197 101.468 -86.925 1.00 24.56 424 ASN C C 1
ATOM 6064 O O . ASN C 1 58 ? -35.410 101.359 -85.993 1.00 17.98 424 ASN C O 1
ATOM 6069 N N . PRO C 1 59 ? -35.830 101.872 -88.149 1.00 23.95 425 PRO C N 1
ATOM 6070 C CA . PRO C 1 59 ? -34.482 102.399 -88.363 1.00 21.18 425 PRO C CA 1
ATOM 6071 C C . PRO C 1 59 ? -34.210 103.637 -87.512 1.00 20.83 425 PRO C C 1
ATOM 6072 O O . PRO C 1 59 ? -35.128 104.420 -87.251 1.00 26.41 425 PRO C O 1
ATOM 6076 N N . ASN C 1 60 ? -32.960 103.792 -87.083 1.00 22.68 426 ASN C N 1
ATOM 6077 C CA . ASN C 1 60 ? -32.548 104.896 -86.221 1.00 23.25 426 ASN C CA 1
ATOM 6078 C C . ASN C 1 60 ? -33.413 105.023 -84.971 1.00 22.11 426 ASN C C 1
ATOM 6079 O O . ASN C 1 60 ? -34.044 106.055 -84.749 1.00 23.97 426 ASN C O 1
ATOM 6084 N N . THR C 1 61 ? -33.443 103.969 -84.159 1.00 19.69 427 THR C N 1
ATOM 6085 C CA . THR C 1 61 ? -34.238 103.981 -82.935 1.00 21.78 427 THR C CA 1
ATOM 6086 C C . THR C 1 61 ? -33.439 103.568 -81.705 1.00 14.43 427 THR C C 1
ATOM 6087 O O . THR C 1 61 ? -32.354 102.996 -81.809 1.00 18.33 427 THR C O 1
ATOM 6091 N N . PHE C 1 62 ? -33.998 103.868 -80.539 1.00 14.59 428 PHE C N 1
ATOM 6092 C CA . PHE C 1 62 ? -33.387 103.527 -79.265 1.00 16.58 428 PHE C CA 1
ATOM 6093 C C . PHE C 1 62 ? -34.429 102.888 -78.359 1.00 14.11 428 PHE C C 1
ATOM 6094 O O . PHE C 1 62 ? -35.443 103.504 -78.038 1.00 15.51 428 PHE C O 1
ATOM 6102 N N . VAL C 1 63 ? -34.182 101.646 -77.961 1.00 15.01 429 VAL C N 1
ATOM 6103 C CA . VAL C 1 63 ? -35.072 100.954 -77.040 1.00 18.66 429 VAL C CA 1
ATOM 6104 C C . VAL C 1 63 ? -34.678 101.282 -75.603 1.00 15.63 429 VAL C C 1
ATOM 6105 O O . VAL C 1 63 ? -33.556 101.005 -75.186 1.00 14.90 429 VAL C O 1
ATOM 6109 N N . LEU C 1 64 ? -35.605 101.881 -74.860 1.00 15.75 430 LEU C N 1
ATOM 6110 C CA . LEU C 1 64 ? -35.345 102.321 -73.490 1.00 17.63 430 LEU C CA 1
ATOM 6111 C C . LEU C 1 64 ? -34.886 101.177 -72.588 1.00 18.91 430 LEU C C 1
ATOM 6112 O O . LEU C 1 64 ? -35.338 100.043 -72.742 1.00 20.48 430 LEU C O 1
ATOM 6117 N N . PRO C 1 65 ? -33.977 101.475 -71.644 1.00 19.51 431 PRO C N 1
ATOM 6118 C CA . PRO C 1 65 ? -33.408 100.470 -70.737 1.00 15.63 431 PRO C CA 1
ATOM 6119 C C . PRO C 1 65 ? -34.434 99.862 -69.785 1.00 16.38 431 PRO C C 1
ATOM 6120 O O . PRO C 1 65 ? -35.313 100.570 -69.292 1.00 16.61 431 PRO C O 1
ATOM 6124 N N . TYR C 1 66 ? -34.313 98.561 -69.533 1.00 15.35 432 TYR C N 1
ATOM 6125 C CA . TYR C 1 66 ? -35.184 97.875 -68.583 1.00 11.70 432 TYR C CA 1
ATOM 6126 C C . TYR C 1 66 ? -34.618 96.517 -68.176 1.00 13.18 432 TYR C C 1
ATOM 6127 O O . TYR C 1 66 ? -33.656 96.031 -68.766 1.00 12.61 432 TYR C O 1
ATOM 6136 N N . HIS C 1 67 ? -35.227 95.913 -67.162 1.00 14.15 433 HIS C N 1
ATOM 6137 C CA . HIS C 1 67 ? -34.900 94.549 -66.764 1.00 10.55 433 HIS C CA 1
ATOM 6138 C C . HIS C 1 67 ? -36.195 93.779 -66.534 1.00 10.09 433 HIS C C 1
ATOM 6139 O O . HIS C 1 67 ? -37.257 94.381 -66.383 1.00 11.08 433 HIS C O 1
ATOM 6146 N N . LYS C 1 68 ? -36.117 92.453 -66.520 1.00 8.46 434 LYS C N 1
ATOM 6147 C CA . LYS C 1 68 ? -37.318 91.646 -66.327 1.00 7.55 434 LYS C CA 1
ATOM 6148 C C . LYS C 1 68 ? -37.084 90.432 -65.432 1.00 10.04 434 LYS C C 1
ATOM 6149 O O . LYS C 1 68 ? -35.943 90.036 -65.185 1.00 7.80 434 LYS C O 1
ATOM 6155 N N . ASP C 1 69 ? -38.177 89.846 -64.947 1.00 10.23 435 ASP C N 1
ATOM 6156 C CA . ASP C 1 69 ? -38.107 88.678 -64.074 1.00 6.42 435 ASP C CA 1
ATOM 6157 C C . ASP C 1 69 ? -37.809 87.408 -64.855 1.00 5.22 435 ASP C C 1
ATOM 6158 O O . ASP C 1 69 ? -38.438 86.383 -64.612 1.00 10.16 435 ASP C O 1
ATOM 6163 N N . ALA C 1 70 ? -36.870 87.461 -65.791 1.00 4.96 436 ALA C N 1
ATOM 6164 C CA . ALA C 1 70 ? -36.675 86.324 -66.675 1.00 6.39 436 ALA C CA 1
ATOM 6165 C C . ALA C 1 70 ? -35.309 86.287 -67.340 1.00 8.12 436 ALA C C 1
ATOM 6166 O O . ALA C 1 70 ? -34.748 87.320 -67.707 1.00 8.29 436 ALA C O 1
ATOM 6168 N N . GLU C 1 71 ? -34.779 85.077 -67.483 1.00 6.87 437 GLU C N 1
ATOM 6169 C CA . GLU C 1 71 ? -33.628 84.842 -68.339 1.00 6.32 437 GLU C CA 1
ATOM 6170 C C . GLU C 1 71 ? -34.082 84.955 -69.785 1.00 7.20 437 GLU C C 1
ATOM 6171 O O . GLU C 1 71 ? -35.255 84.741 -70.087 1.00 9.60 437 GLU C O 1
ATOM 6177 N N . SER C 1 72 ? -33.159 85.286 -70.680 1.00 7.59 438 SER C N 1
ATOM 6178 C CA . SER C 1 72 ? -33.521 85.488 -72.075 1.00 7.10 438 SER C CA 1
ATOM 6179 C C . SER C 1 72 ? -32.492 84.927 -73.044 1.00 8.89 438 SER C C 1
ATOM 6180 O O . SER C 1 72 ? -31.287 85.064 -72.843 1.00 14.20 438 SER C O 1
ATOM 6183 N N . VAL C 1 73 ? -32.988 84.288 -74.097 1.00 8.23 439 VAL C N 1
ATOM 6184 C CA . VAL C 1 73 ? -32.163 83.927 -75.240 1.00 14.31 439 VAL C CA 1
ATOM 6185 C C . VAL C 1 73 ? -32.670 84.691 -76.457 1.00 11.41 439 VAL C C 1
ATOM 6186 O O . VAL C 1 73 ? -33.839 84.585 -76.825 1.00 10.61 439 VAL C O 1
ATOM 6190 N N . ILE C 1 74 ? -31.787 85.470 -77.072 1.00 10.88 440 ILE C N 1
ATOM 6191 C CA . ILE C 1 74 ? -32.184 86.373 -78.144 1.00 7.88 440 ILE C CA 1
ATOM 6192 C C . ILE C 1 74 ? -31.656 85.925 -79.501 1.00 12.59 440 ILE C C 1
ATOM 6193 O O . ILE C 1 74 ? -30.490 85.560 -79.632 1.00 14.63 440 ILE C O 1
ATOM 6198 N N . VAL C 1 75 ? -32.529 85.946 -80.505 1.00 11.11 441 VAL C N 1
ATOM 6199 C CA . VAL C 1 75 ? -32.128 85.687 -81.882 1.00 10.24 441 VAL C CA 1
ATOM 6200 C C . VAL C 1 75 ? -32.490 86.868 -82.774 1.00 9.61 441 VAL C C 1
ATOM 6201 O O . VAL C 1 75 ? -33.643 87.297 -82.811 1.00 11.98 441 VAL C O 1
ATOM 6205 N N . VAL C 1 76 ? -31.500 87.398 -83.484 1.00 10.15 442 VAL C N 1
ATOM 6206 C CA . VAL C 1 76 ? -31.748 88.460 -84.451 1.00 12.51 442 VAL C CA 1
ATOM 6207 C C . VAL C 1 76 ? -32.187 87.842 -85.774 1.00 11.93 442 VAL C C 1
ATOM 6208 O O . VAL C 1 76 ? -31.405 87.168 -86.445 1.00 12.11 442 VAL C O 1
ATOM 6212 N N . THR C 1 77 ? -33.444 88.067 -86.138 1.00 9.13 443 THR C N 1
ATOM 6213 C CA . THR C 1 77 ? -34.030 87.420 -87.304 1.00 11.66 443 THR C CA 1
ATOM 6214 C C . THR C 1 77 ? -34.140 88.372 -88.485 1.00 16.43 443 THR C C 1
ATOM 6215 O O . THR C 1 77 ? -34.449 87.956 -89.606 1.00 22.41 443 THR C O 1
ATOM 6219 N N . ARG C 1 78 ? -33.880 89.649 -88.230 1.00 14.28 444 ARG C N 1
ATOM 6220 C CA . ARG C 1 78 ? -33.977 90.666 -89.271 1.00 12.51 444 ARG C CA 1
ATOM 6221 C C . ARG C 1 78 ? -33.238 91.940 -88.894 1.00 17.41 444 ARG C C 1
ATOM 6222 O O . ARG C 1 78 ? -33.429 92.481 -87.804 1.00 20.51 444 ARG C O 1
ATOM 6230 N N . GLY C 1 79 ? -32.416 92.432 -89.815 1.00 14.21 445 GLY C N 1
ATOM 6231 C CA . GLY C 1 79 ? -31.663 93.650 -89.584 1.00 21.09 445 GLY C CA 1
ATOM 6232 C C . GLY C 1 79 ? -30.482 93.441 -88.654 1.00 21.23 445 GLY C C 1
ATOM 6233 O O . GLY C 1 79 ? -29.980 92.328 -88.517 1.00 19.87 445 GLY C O 1
ATOM 6234 N N . ARG C 1 80 ? -30.028 94.524 -88.025 1.00 18.40 446 ARG C N 1
ATOM 6235 C CA . ARG C 1 80 ? -28.923 94.482 -87.064 1.00 17.08 446 ARG C CA 1
ATOM 6236 C C . ARG C 1 80 ? -29.198 95.426 -85.894 1.00 17.31 446 ARG C C 1
ATOM 6237 O O . ARG C 1 80 ? -30.074 96.294 -85.968 1.00 19.37 446 ARG C O 1
ATOM 6245 N N . ALA C 1 81 ? -28.443 95.247 -84.814 1.00 19.79 447 ALA C N 1
ATOM 6246 C CA . ALA C 1 81 ? -28.584 96.089 -83.634 1.00 13.11 447 ALA C CA 1
ATOM 6247 C C . ALA C 1 81 ? -27.353 96.031 -82.743 1.00 13.81 447 ALA C C 1
ATOM 6248 O O . ALA C 1 81 ? -26.543 95.112 -82.841 1.00 13.43 447 ALA C O 1
ATOM 6250 N N . THR C 1 82 ? -27.220 97.032 -81.880 1.00 15.19 448 THR C N 1
ATOM 6251 C CA . THR C 1 82 ? -26.238 96.994 -80.808 1.00 16.09 448 THR C CA 1
ATOM 6252 C C . THR C 1 82 ? -26.962 96.754 -79.492 1.00 16.30 448 THR C C 1
ATOM 6253 O O . THR C 1 82 ? -27.797 97.557 -79.079 1.00 16.30 448 THR C O 1
ATOM 6257 N N . LEU C 1 83 ? -26.653 95.635 -78.847 1.00 20.63 449 LEU C N 1
ATOM 6258 C CA . LEU C 1 83 ? -27.280 95.293 -77.577 1.00 14.10 449 LEU C CA 1
ATOM 6259 C C . LEU C 1 83 ? -26.320 95.516 -76.420 1.00 14.02 449 LEU C C 1
ATOM 6260 O O . LEU C 1 83 ? -25.182 95.052 -76.446 1.00 17.17 449 LEU C O 1
ATOM 6265 N N . THR C 1 84 ? -26.788 96.232 -75.405 1.00 15.23 450 THR C N 1
ATOM 6266 C CA . THR C 1 84 ? -25.986 96.492 -74.219 1.00 21.08 450 THR C CA 1
ATOM 6267 C C . THR C 1 84 ? -26.803 96.206 -72.965 1.00 16.11 450 THR C C 1
ATOM 6268 O O . THR C 1 84 ? -27.954 96.628 -72.859 1.00 20.81 450 THR C O 1
ATOM 6272 N N . PHE C 1 85 ? -26.216 95.478 -72.023 1.00 16.14 451 PHE C N 1
ATOM 6273 C CA . PHE C 1 85 ? -26.869 95.263 -70.740 1.00 17.79 451 PHE C CA 1
ATOM 6274 C C . PHE C 1 85 ? -25.889 95.408 -69.582 1.00 19.52 451 PHE C C 1
ATOM 6275 O O . PHE C 1 85 ? -24.721 95.034 -69.688 1.00 20.92 451 PHE C O 1
ATOM 6283 N N . VAL C 1 86 ? -26.373 95.972 -68.480 1.00 17.95 452 VAL C N 1
ATOM 6284 C CA . VAL C 1 86 ? -25.554 96.148 -67.289 1.00 23.94 452 VAL C CA 1
ATOM 6285 C C . VAL C 1 86 ? -26.068 95.276 -66.149 1.00 24.46 452 VAL C C 1
ATOM 6286 O O . VAL C 1 86 ? -27.266 95.008 -66.046 1.00 23.69 452 VAL C O 1
ATOM 6290 N N . SER C 1 87 ? -25.149 94.825 -65.302 1.00 31.72 453 SER C N 1
ATOM 6291 C CA . SER C 1 87 ? -25.494 93.985 -64.162 1.00 37.17 453 SER C CA 1
ATOM 6292 C C . SER C 1 87 ? -24.460 94.153 -63.057 1.00 42.28 453 SER C C 1
ATOM 6293 O O . SER C 1 87 ? -23.275 93.886 -63.264 1.00 48.30 453 SER C O 1
ATOM 6295 N N . GLN C 1 88 ? -24.921 94.596 -61.890 1.00 30.99 454 GLN C N 1
ATOM 6296 C CA . GLN C 1 88 ? -24.052 94.895 -60.755 1.00 40.78 454 GLN C CA 1
ATOM 6297 C C . GLN C 1 88 ? -23.005 95.943 -61.125 1.00 48.32 454 GLN C C 1
ATOM 6298 O O . GLN C 1 88 ? -23.295 97.140 -61.142 1.00 44.55 454 GLN C O 1
ATOM 6300 N N . GLU C 1 89 ? -21.792 95.492 -61.428 1.00 48.47 455 GLU C N 1
ATOM 6301 C CA . GLU C 1 89 ? -20.699 96.409 -61.731 1.00 50.52 455 GLU C CA 1
ATOM 6302 C C . GLU C 1 89 ? -20.138 96.196 -63.134 1.00 48.44 455 GLU C C 1
ATOM 6303 O O . GLU C 1 89 ? -19.203 96.880 -63.546 1.00 48.47 455 GLU C O 1
ATOM 6305 N N . ARG C 1 90 ? -20.713 95.248 -63.866 1.00 47.50 456 ARG C N 1
ATOM 6306 C CA . ARG C 1 90 ? -20.228 94.924 -65.201 1.00 41.30 456 ARG C CA 1
ATOM 6307 C C . ARG C 1 90 ? -21.168 95.428 -66.289 1.00 35.52 456 ARG C C 1
ATOM 6308 O O . ARG C 1 90 ? -22.389 95.380 -66.142 1.00 35.32 456 ARG C O 1
ATOM 6310 N N . ARG C 1 91 ? -20.586 95.921 -67.377 1.00 35.57 457 ARG C N 1
ATOM 6311 C CA . ARG C 1 91 ? -21.353 96.271 -68.565 1.00 24.13 457 ARG C CA 1
ATOM 6312 C C . ARG C 1 91 ? -20.816 95.516 -69.769 1.00 23.53 457 ARG C C 1
ATOM 6313 O O . ARG C 1 91 ? -19.607 95.469 -69.996 1.00 25.28 457 ARG C O 1
ATOM 6321 N N . GLU C 1 92 ? -21.719 94.923 -70.539 1.00 21.37 458 GLU C N 1
ATOM 6322 C CA . GLU C 1 92 ? -21.335 94.209 -71.746 1.00 19.97 458 GLU C CA 1
ATOM 6323 C C . GLU C 1 92 ? -22.113 94.744 -72.939 1.00 20.80 458 GLU C C 1
ATOM 6324 O O . GLU C 1 92 ? -23.325 94.940 -72.865 1.00 21.40 458 GLU C O 1
ATOM 6330 N N . SER C 1 93 ? -21.406 94.989 -74.035 1.00 22.89 459 SER C N 1
ATOM 6331 C CA . SER C 1 93 ? -22.024 95.530 -75.237 1.00 22.09 459 SER C CA 1
ATOM 6332 C C . SER C 1 93 ? -21.573 94.754 -76.465 1.00 20.75 459 SER C C 1
ATOM 6333 O O . SER C 1 93 ? -20.385 94.479 -76.633 1.00 26.11 459 SER C O 1
ATOM 6336 N N . PHE C 1 94 ? -22.524 94.401 -77.323 1.00 20.75 460 PHE C N 1
ATOM 6337 C CA . PHE C 1 94 ? -22.217 93.611 -78.508 1.00 17.11 460 PHE C CA 1
ATOM 6338 C C . PHE C 1 94 ? -22.920 94.129 -79.754 1.00 19.31 460 PHE C C 1
ATOM 6339 O O . PHE C 1 94 ? -24.070 94.565 -79.697 1.00 19.00 460 PHE C O 1
ATOM 6347 N N . ASN C 1 95 ? -22.216 94.080 -80.880 1.00 20.43 461 ASN C N 1
ATOM 6348 C CA . ASN C 1 95 ? -22.825 94.357 -82.171 1.00 17.71 461 ASN C CA 1
ATOM 6349 C C . ASN C 1 95 ? -23.425 93.078 -82.731 1.00 15.27 461 ASN C C 1
ATOM 6350 O O . ASN C 1 95 ? -22.707 92.122 -83.032 1.00 17.56 461 ASN C O 1
ATOM 6355 N N . LEU C 1 96 ? -24.745 93.057 -82.859 1.00 19.04 462 LEU C N 1
ATOM 6356 C CA . LEU C 1 96 ? -25.439 91.837 -83.249 1.00 16.78 462 LEU C CA 1
ATOM 6357 C C . LEU C 1 96 ? -25.724 91.764 -84.743 1.00 18.20 462 LEU C C 1
ATOM 6358 O O . LEU C 1 96 ? -26.077 92.757 -85.372 1.00 25.45 462 LEU C O 1
ATOM 6363 N N . GLU C 1 97 ? -25.574 90.565 -85.294 1.00 19.75 463 GLU C N 1
ATOM 6364 C CA . GLU C 1 97 ? -25.743 90.330 -86.720 1.00 20.52 463 GLU C CA 1
ATOM 6365 C C . GLU C 1 97 ? -27.016 89.571 -87.024 1.00 19.55 463 GLU C C 1
ATOM 6366 O O . GLU C 1 97 ? -27.721 89.137 -86.117 1.00 18.09 463 GLU C O 1
ATOM 6372 N N . TYR C 1 98 ? -27.309 89.410 -88.308 1.00 16.44 464 TYR C N 1
ATOM 6373 C CA . TYR C 1 98 ? -28.387 88.524 -88.692 1.00 14.25 464 TYR C CA 1
ATOM 6374 C C . TYR C 1 98 ? -28.028 87.119 -88.243 1.00 15.03 464 TYR C C 1
ATOM 6375 O O . TYR C 1 98 ? -26.933 86.630 -88.521 1.00 15.42 464 TYR C O 1
ATOM 6384 N N . GLY C 1 99 ? -28.951 86.472 -87.546 1.00 14.53 465 GLY C N 1
ATOM 6385 C CA . GLY C 1 99 ? -28.740 85.108 -87.108 1.00 14.59 465 GLY C CA 1
ATOM 6386 C C . GLY C 1 99 ? -27.882 84.999 -85.863 1.00 15.82 465 GLY C C 1
ATOM 6387 O O . GLY C 1 99 ? -27.515 83.897 -85.457 1.00 18.92 465 GLY C O 1
ATOM 6388 N N . ASP C 1 100 ? -27.558 86.135 -85.253 1.00 16.99 466 ASP C N 1
ATOM 6389 C CA . ASP C 1 100 ? -26.776 86.126 -84.021 1.00 13.59 466 ASP C CA 1
ATOM 6390 C C . ASP C 1 100 ? -27.614 85.738 -82.811 1.00 15.55 466 ASP C C 1
ATOM 6391 O O . ASP C 1 100 ? -28.783 86.109 -82.701 1.00 14.26 466 ASP C O 1
ATOM 6396 N N . VAL C 1 101 ? -26.995 84.991 -81.903 1.00 20.43 467 VAL C N 1
ATOM 6397 C CA . VAL C 1 101 ? -27.655 84.546 -80.683 1.00 13.24 467 VAL C CA 1
ATOM 6398 C C . VAL C 1 101 ? -26.892 85.033 -79.457 1.00 11.01 467 VAL C C 1
ATOM 6399 O O . VAL C 1 101 ? -25.679 84.850 -79.358 1.00 13.48 467 VAL C O 1
ATOM 6403 N N . ILE C 1 102 ? -27.607 85.657 -78.526 1.00 11.48 468 ILE C N 1
ATOM 6404 C CA . ILE C 1 102 ? -26.987 86.205 -77.327 1.00 11.26 468 ILE C CA 1
ATOM 6405 C C . ILE C 1 102 ? -27.876 85.972 -76.105 1.00 13.86 468 ILE C C 1
ATOM 6406 O O . ILE C 1 102 ? -29.097 85.862 -76.226 1.00 14.02 468 ILE C O 1
ATOM 6411 N N . ARG C 1 103 ? -27.259 85.877 -74.931 1.00 19.97 469 ARG C N 1
ATOM 6412 C CA . ARG C 1 103 ? -28.002 85.709 -73.688 1.00 6.46 469 ARG C CA 1
ATOM 6413 C C . ARG C 1 103 ? -28.032 87.003 -72.885 1.00 10.90 469 ARG C C 1
ATOM 6414 O O . ARG C 1 103 ? -27.014 87.678 -72.745 1.00 16.26 469 ARG C O 1
ATOM 6422 N N . VAL C 1 104 ? -29.204 87.343 -72.359 1.00 8.94 470 VAL C N 1
ATOM 6423 C CA . VAL C 1 104 ? -29.331 88.463 -71.437 1.00 7.96 470 VAL C CA 1
ATOM 6424 C C . VAL C 1 104 ? -29.814 87.966 -70.079 1.00 10.67 470 VAL C C 1
ATOM 6425 O O . VAL C 1 104 ? -30.964 87.551 -69.941 1.00 14.66 470 VAL C O 1
ATOM 6429 N N . PRO C 1 105 ? -28.926 88.001 -69.072 1.00 11.17 471 PRO C N 1
ATOM 6430 C CA . PRO C 1 105 ? -29.212 87.524 -67.715 1.00 11.62 471 PRO C CA 1
ATOM 6431 C C . PRO C 1 105 ? -30.441 88.185 -67.108 1.00 7.34 471 PRO C C 1
ATOM 6432 O O . PRO C 1 105 ? -30.736 89.334 -67.421 1.00 10.00 471 PRO C O 1
ATOM 6436 N N . ALA C 1 106 ? -31.149 87.455 -66.255 1.00 9.72 472 ALA C N 1
ATOM 6437 C CA . ALA C 1 106 ? -32.309 88.001 -65.569 1.00 9.49 472 ALA C CA 1
ATOM 6438 C C . ALA C 1 106 ? -31.888 89.148 -64.661 1.00 13.10 472 ALA C C 1
ATOM 6439 O O . ALA C 1 106 ? -30.841 89.089 -64.018 1.00 16.91 472 ALA C O 1
ATOM 6441 N N . GLY C 1 107 ? -32.700 90.198 -64.624 1.00 7.97 473 GLY C N 1
ATOM 6442 C CA . GLY C 1 107 ? -32.426 91.334 -63.764 1.00 11.10 473 GLY C CA 1
ATOM 6443 C C . GLY C 1 107 ? -31.447 92.331 -64.351 1.00 11.87 473 GLY C C 1
ATOM 6444 O O . GLY C 1 107 ? -31.313 93.443 -63.844 1.00 17.89 473 GLY C O 1
ATOM 6445 N N . ALA C 1 108 ? -30.760 91.937 -65.417 1.00 14.23 474 ALA C N 1
ATOM 6446 C CA . ALA C 1 108 ? -29.826 92.831 -66.091 1.00 12.63 474 ALA C CA 1
ATOM 6447 C C . ALA C 1 108 ? -30.580 93.924 -66.836 1.00 18.17 474 ALA C C 1
ATOM 6448 O O . ALA C 1 108 ? -31.561 93.651 -67.527 1.00 17.82 474 ALA C O 1
ATOM 6450 N N . THR C 1 109 ? -30.124 95.163 -66.685 1.00 15.69 475 THR C N 1
ATOM 6451 C CA . THR C 1 109 ? -30.757 96.291 -67.359 1.00 12.22 475 THR C CA 1
ATOM 6452 C C . THR C 1 109 ? -30.278 96.377 -68.803 1.00 18.75 475 THR C C 1
ATOM 6453 O O . THR C 1 109 ? -29.095 96.571 -69.064 1.00 18.60 475 THR C O 1
ATOM 6457 N N . GLU C 1 110 ? -31.216 96.243 -69.734 1.00 12.46 476 GLU C N 1
ATOM 6458 C CA . GLU C 1 110 ? -30.901 96.092 -71.150 1.00 10.63 476 GLU C CA 1
ATOM 6459 C C . GLU C 1 110 ? -31.508 97.195 -72.016 1.00 16.06 476 GLU C C 1
ATOM 6460 O O . GLU C 1 110 ? -32.663 97.572 -71.826 1.00 19.86 476 GLU C O 1
ATOM 6466 N N . TYR C 1 111 ? -30.727 97.711 -72.965 1.00 15.42 477 TYR C N 1
ATOM 6467 C CA . TYR C 1 111 ? -31.259 98.623 -73.977 1.00 13.63 477 TYR C CA 1
ATOM 6468 C C . TYR C 1 111 ? -30.701 98.302 -75.365 1.00 18.76 477 TYR C C 1
ATOM 6469 O O . TYR C 1 111 ? -29.609 97.748 -75.495 1.00 16.06 477 TYR C O 1
ATOM 6478 N N . VAL C 1 112 ? -31.464 98.649 -76.399 1.00 19.60 478 VAL C N 1
ATOM 6479 C CA . VAL C 1 112 ? -31.131 98.256 -77.765 1.00 14.53 478 VAL C CA 1
ATOM 6480 C C . VAL C 1 112 ? -31.009 99.459 -78.702 1.00 17.15 478 VAL C C 1
ATOM 6481 O O . VAL C 1 112 ? -31.750 100.434 -78.581 1.00 12.28 478 VAL C O 1
ATOM 6485 N N . ILE C 1 113 ? -30.067 99.373 -79.636 1.00 22.81 479 ILE C N 1
ATOM 6486 C CA . ILE C 1 113 ? -29.828 100.424 -80.619 1.00 17.08 479 ILE C CA 1
ATOM 6487 C C . ILE C 1 113 ? -30.002 99.908 -82.039 1.00 17.59 479 ILE C C 1
ATOM 6488 O O . ILE C 1 113 ? -29.425 98.887 -82.402 1.00 16.41 479 ILE C O 1
ATOM 6493 N N . ASN C 1 114 ? -30.793 100.610 -82.842 1.00 26.34 480 ASN C N 1
ATOM 6494 C CA . ASN C 1 114 ? -30.860 100.307 -84.265 1.00 17.77 480 ASN C CA 1
ATOM 6495 C C . ASN C 1 114 ? -30.131 101.390 -85.046 1.00 23.29 480 ASN C C 1
ATOM 6496 O O . ASN C 1 114 ? -30.691 102.440 -85.354 1.00 26.98 480 ASN C O 1
ATOM 6501 N N . GLN C 1 115 ? -28.868 101.116 -85.349 1.00 24.17 481 GLN C N 1
ATOM 6502 C CA . GLN C 1 115 ? -27.955 102.096 -85.924 1.00 22.47 481 GLN C CA 1
ATOM 6503 C C . GLN C 1 115 ? -28.131 102.215 -87.438 1.00 23.94 481 GLN C C 1
ATOM 6504 O O . GLN C 1 115 ? -27.518 103.067 -88.083 1.00 31.04 481 GLN C O 1
ATOM 6510 N N . ASP C 1 116 ? -28.984 101.366 -88.001 1.00 24.43 482 ASP C N 1
ATOM 6511 C CA . ASP C 1 116 ? -29.200 101.352 -89.442 1.00 27.15 482 ASP C CA 1
ATOM 6512 C C . ASP C 1 116 ? -30.340 102.292 -89.821 1.00 31.86 482 ASP C C 1
ATOM 6513 O O . ASP C 1 116 ? -31.321 102.423 -89.090 1.00 28.72 482 ASP C O 1
ATOM 6518 N N . SER C 1 117 ? -30.201 102.939 -90.975 1.00 33.76 483 SER C N 1
ATOM 6519 C CA . SER C 1 117 ? -31.166 103.936 -91.424 1.00 29.86 483 SER C CA 1
ATOM 6520 C C . SER C 1 117 ? -32.252 103.344 -92.313 1.00 32.12 483 SER C C 1
ATOM 6521 O O . SER C 1 117 ? -33.261 103.998 -92.581 1.00 30.05 483 SER C O 1
ATOM 6524 N N . ASN C 1 118 ? -32.053 102.111 -92.769 1.00 38.27 484 ASN C N 1
ATOM 6525 C CA . ASN C 1 118 ? -32.973 101.525 -93.735 1.00 32.84 484 ASN C CA 1
ATOM 6526 C C . ASN C 1 118 ? -33.664 100.243 -93.279 1.00 29.56 484 ASN C C 1
ATOM 6527 O O . ASN C 1 118 ? -34.889 100.155 -93.341 1.00 28.80 484 ASN C O 1
ATOM 6532 N N . GLU C 1 119 ? -32.909 99.249 -92.824 1.00 28.60 485 GLU C N 1
ATOM 6533 C CA . GLU C 1 119 ? -33.550 97.989 -92.473 1.00 26.56 485 GLU C CA 1
ATOM 6534 C C . GLU C 1 119 ? -34.049 97.961 -91.032 1.00 25.80 485 GLU C C 1
ATOM 6535 O O . GLU C 1 119 ? -33.309 98.184 -90.072 1.00 29.47 485 GLU C O 1
ATOM 6541 N N . ARG C 1 120 ? -35.340 97.683 -90.926 1.00 28.90 486 ARG C N 1
ATOM 6542 C CA . ARG C 1 120 ? -36.054 97.524 -89.671 1.00 15.67 486 ARG C CA 1
ATOM 6543 C C . ARG C 1 120 ? -35.507 96.351 -88.867 1.00 16.25 486 ARG C C 1
ATOM 6544 O O . ARG C 1 120 ? -35.209 95.303 -89.435 1.00 25.37 486 ARG C O 1
ATOM 6552 N N . LEU C 1 121 ? -35.397 96.510 -87.552 1.00 17.96 487 LEU C N 1
ATOM 6553 C CA . LEU C 1 121 ? -34.830 95.460 -86.704 1.00 17.67 487 LEU C CA 1
ATOM 6554 C C . LEU C 1 121 ? -35.887 94.507 -86.155 1.00 16.79 487 LEU C C 1
ATOM 6555 O O . LEU C 1 121 ? -36.972 94.937 -85.780 1.00 20.86 487 LEU C O 1
ATOM 6560 N N . GLU C 1 122 ? -35.570 93.215 -86.105 1.00 10.80 488 GLU C N 1
ATOM 6561 C CA . GLU C 1 122 ? -36.450 92.248 -85.453 1.00 18.54 488 GLU C CA 1
ATOM 6562 C C . GLU C 1 122 ? -35.675 91.297 -84.547 1.00 11.31 488 GLU C C 1
ATOM 6563 O O . GLU C 1 122 ? -34.647 90.745 -84.938 1.00 12.74 488 GLU C O 1
ATOM 6569 N N . MET C 1 123 ? -36.184 91.113 -83.333 1.00 7.84 489 MET C N 1
ATOM 6570 C CA . MET C 1 123 ? -35.576 90.213 -82.361 1.00 12.62 489 MET C CA 1
ATOM 6571 C C . MET C 1 123 ? -36.599 89.228 -81.810 1.00 10.41 489 MET C C 1
ATOM 6572 O O . MET C 1 123 ? -37.687 89.622 -81.390 1.00 8.83 489 MET C O 1
ATOM 6577 N N . VAL C 1 124 ? -36.245 87.948 -81.817 1.00 7.68 490 VAL C N 1
ATOM 6578 C CA . VAL C 1 124 ? -37.089 86.918 -81.223 1.00 8.83 490 VAL C CA 1
ATOM 6579 C C . VAL C 1 124 ? -36.449 86.403 -79.939 1.00 8.76 490 VAL C C 1
ATOM 6580 O O . VAL C 1 124 ? -35.301 85.960 -79.945 1.00 12.12 490 VAL C O 1
ATOM 6584 N N . LYS C 1 125 ? -37.194 86.467 -78.840 1.00 7.40 491 LYS C N 1
ATOM 6585 C CA . LYS C 1 125 ? -36.651 86.112 -77.533 1.00 8.26 491 LYS C CA 1
ATOM 6586 C C . LYS C 1 125 ? -37.454 85.026 -76.825 1.00 6.62 491 LYS C C 1
ATOM 6587 O O . LYS C 1 125 ? -38.681 85.081 -76.774 1.00 8.74 491 LYS C O 1
ATOM 6593 N N . LEU C 1 126 ? -36.751 84.040 -76.278 1.00 8.28 492 LEU C N 1
ATOM 6594 C CA . LEU C 1 126 ? -37.373 83.054 -75.403 1.00 6.44 492 LEU C CA 1
ATOM 6595 C C . LEU C 1 126 ? -37.075 83.425 -73.957 1.00 6.98 492 LEU C C 1
ATOM 6596 O O . LEU C 1 126 ? -35.918 83.610 -73.581 1.00 11.95 492 LEU C O 1
ATOM 6601 N N . LEU C 1 127 ? -38.123 83.548 -73.151 1.00 7.54 493 LEU C N 1
ATOM 6602 C CA . LEU C 1 127 ? -37.974 84.009 -71.776 1.00 5.62 493 LEU C CA 1
ATOM 6603 C C . LEU C 1 127 ? -38.238 82.898 -70.763 1.00 8.99 493 LEU C C 1
ATOM 6604 O O . LEU C 1 127 ? -39.150 82.089 -70.936 1.00 11.20 493 LEU C O 1
ATOM 6609 N N . GLN C 1 128 ? -37.429 82.862 -69.709 1.00 7.58 494 GLN C N 1
ATOM 6610 C CA . GLN C 1 128 ? -37.633 81.919 -68.616 1.00 5.71 494 GLN C CA 1
ATOM 6611 C C . GLN C 1 128 ? -37.766 82.656 -67.288 1.00 8.95 494 GLN C C 1
ATOM 6612 O O . GLN C 1 128 ? -36.763 83.007 -66.670 1.00 13.37 494 GLN C O 1
ATOM 6618 N N . PRO C 1 129 ? -39.012 82.899 -66.856 1.00 8.73 495 PRO C N 1
ATOM 6619 C CA . PRO C 1 129 ? -39.332 83.591 -65.601 1.00 6.80 495 PRO C CA 1
ATOM 6620 C C . PRO C 1 129 ? -38.657 82.980 -64.373 1.00 7.27 495 PRO C C 1
ATOM 6621 O O . PRO C 1 129 ? -38.539 81.760 -64.274 1.00 12.47 495 PRO C O 1
ATOM 6625 N N . VAL C 1 130 ? -38.223 83.828 -63.447 1.00 7.86 496 VAL C N 1
ATOM 6626 C CA . VAL C 1 130 ? -37.558 83.362 -62.235 1.00 5.61 496 VAL C CA 1
ATOM 6627 C C . VAL C 1 130 ? -38.497 83.377 -61.032 1.00 8.70 496 VAL C C 1
ATOM 6628 O O . VAL C 1 130 ? -38.237 82.717 -60.028 1.00 16.14 496 VAL C O 1
ATOM 6632 N N . ASN C 1 131 ? -39.588 84.129 -61.135 1.00 8.87 497 ASN C N 1
ATOM 6633 C CA . ASN C 1 131 ? -40.582 84.168 -60.070 1.00 6.72 497 ASN C CA 1
ATOM 6634 C C . ASN C 1 131 ? -41.670 83.129 -60.306 1.00 7.40 497 ASN C C 1
ATOM 6635 O O . ASN C 1 131 ? -41.385 81.936 -60.395 1.00 11.90 497 ASN C O 1
ATOM 6640 N N . ASN C 1 132 ? -42.915 83.581 -60.408 1.00 8.82 498 ASN C N 1
ATOM 6641 C CA . ASN C 1 132 ? -44.026 82.680 -60.683 1.00 7.99 498 ASN C CA 1
ATOM 6642 C C . ASN C 1 132 ? -43.906 82.079 -62.078 1.00 9.61 498 ASN C C 1
ATOM 6643 O O . ASN C 1 132 ? -43.489 82.759 -63.013 1.00 16.18 498 ASN C O 1
ATOM 6648 N N . PRO C 1 133 ? -44.270 80.796 -62.219 1.00 13.62 499 PRO C N 1
ATOM 6649 C CA . PRO C 1 133 ? -44.151 80.077 -63.494 1.00 14.29 499 PRO C CA 1
ATOM 6650 C C . PRO C 1 133 ? -44.935 80.727 -64.632 1.00 11.51 499 PRO C C 1
ATOM 6651 O O . PRO C 1 133 ? -46.138 80.955 -64.505 1.00 13.33 499 PRO C O 1
ATOM 6655 N N . GLY C 1 134 ? -44.245 81.026 -65.729 1.00 15.36 500 GLY C N 1
ATOM 6656 C CA . GLY C 1 134 ? -44.875 81.580 -66.915 1.00 9.04 500 GLY C CA 1
ATOM 6657 C C . GLY C 1 134 ? -45.297 83.030 -66.788 1.00 12.68 500 GLY C C 1
ATOM 6658 O O . GLY C 1 134 ? -46.057 83.536 -67.613 1.00 15.23 500 GLY C O 1
ATOM 6659 N N . GLN C 1 135 ? -44.804 83.703 -65.755 1.00 14.40 501 GLN C N 1
ATOM 6660 C CA . GLN C 1 135 ? -45.160 85.094 -65.506 1.00 9.29 501 GLN C CA 1
ATOM 6661 C C . GLN C 1 135 ? -43.915 85.962 -65.401 1.00 7.80 501 GLN C C 1
ATOM 6662 O O . GLN C 1 135 ? -42.998 85.655 -64.642 1.00 10.13 501 GLN C O 1
ATOM 6668 N N . PHE C 1 136 ? -43.883 87.044 -66.169 1.00 8.17 502 PHE C N 1
ATOM 6669 C CA . PHE C 1 136 ? -42.772 87.982 -66.100 1.00 8.94 502 PHE C CA 1
ATOM 6670 C C . PHE C 1 136 ? -43.274 89.417 -66.214 1.00 16.83 502 PHE C C 1
ATOM 6671 O O . PHE C 1 136 ? -44.398 89.659 -66.651 1.00 16.73 502 PHE C O 1
ATOM 6679 N N . ARG C 1 137 ? -42.436 90.364 -65.805 1.00 13.97 503 ARG C N 1
ATOM 6680 C CA . ARG C 1 137 ? -42.772 91.781 -65.876 1.00 7.73 503 ARG C CA 1
ATOM 6681 C C . ARG C 1 137 ? -41.559 92.582 -66.318 1.00 12.47 503 ARG C C 1
ATOM 6682 O O . ARG C 1 137 ? -40.424 92.178 -66.083 1.00 14.01 503 ARG C O 1
ATOM 6690 N N . GLU C 1 138 ? -41.800 93.721 -66.955 1.00 11.95 504 GLU C N 1
ATOM 6691 C CA . GLU C 1 138 ? -40.715 94.580 -67.407 1.00 8.60 504 GLU C CA 1
ATOM 6692 C C . GLU C 1 138 ? -40.626 95.835 -66.544 1.00 9.17 504 GLU C C 1
ATOM 6693 O O . GLU C 1 138 ? -41.618 96.531 -66.336 1.00 9.80 504 GLU C O 1
ATOM 6699 N N . TYR C 1 139 ? -39.429 96.110 -66.036 1.00 8.10 505 TYR C N 1
ATOM 6700 C CA . TYR C 1 139 ? -39.212 97.228 -65.124 1.00 7.48 505 TYR C CA 1
ATOM 6701 C C . TYR C 1 139 ? -38.415 98.346 -65.787 1.00 11.19 505 TYR C C 1
ATOM 6702 O O . TYR C 1 139 ? -37.244 98.170 -66.114 1.00 10.16 505 TYR C O 1
ATOM 6711 N N . TYR C 1 140 ? -39.048 99.500 -65.968 1.00 8.99 506 TYR C N 1
ATOM 6712 C CA . TYR C 1 140 ? -38.410 100.623 -66.646 1.00 11.77 506 TYR C CA 1
ATOM 6713 C C . TYR C 1 140 ? -37.904 101.676 -65.670 1.00 13.12 506 TYR C C 1
ATOM 6714 O O . TYR C 1 140 ? -38.677 102.237 -64.896 1.00 19.20 506 TYR C O 1
ATOM 6723 N N . ALA C 1 141 ? -36.602 101.941 -65.715 1.00 12.77 507 ALA C N 1
ATOM 6724 C CA . ALA C 1 141 ? -36.000 102.978 -64.885 1.00 14.98 507 ALA C CA 1
ATOM 6725 C C . ALA C 1 141 ? -36.505 104.356 -65.301 1.00 18.51 507 ALA C C 1
ATOM 6726 O O . ALA C 1 141 ? -36.860 105.182 -64.460 1.00 18.20 507 ALA C O 1
ATOM 6728 N N . ALA C 1 142 ? -36.530 104.593 -66.608 1.00 22.80 508 ALA C N 1
ATOM 6729 C CA . ALA C 1 142 ? -37.090 105.816 -67.166 1.00 19.97 508 ALA C CA 1
ATOM 6730 C C . ALA C 1 142 ? -38.239 105.461 -68.101 1.00 16.01 508 ALA C C 1
ATOM 6731 O O . ALA C 1 142 ? -38.094 104.604 -68.973 1.00 16.22 508 ALA C O 1
ATOM 6733 N N . GLY C 1 143 ? -39.380 106.117 -67.919 1.00 18.20 509 GLY C N 1
ATOM 6734 C CA . GLY C 1 143 ? -40.580 105.751 -68.649 1.00 20.70 509 GLY C CA 1
ATOM 6735 C C . GLY C 1 143 ? -41.049 106.746 -69.693 1.00 22.70 509 GLY C C 1
ATOM 6736 O O . GLY C 1 143 ? -40.276 107.557 -70.201 1.00 22.64 509 GLY C O 1
ATOM 6737 N N . ALA C 1 144 ? -42.336 106.673 -70.015 1.00 22.14 510 ALA C N 1
ATOM 6738 C CA . ALA C 1 144 ? -42.945 107.550 -71.003 1.00 18.00 510 ALA C CA 1
ATOM 6739 C C . ALA C 1 144 ? -44.343 107.938 -70.537 1.00 29.97 510 ALA C C 1
ATOM 6740 O O . ALA C 1 144 ? -44.718 107.639 -69.401 1.00 37.59 510 ALA C O 1
ATOM 6742 N N . GLN C 1 145 ? -45.119 108.577 -71.415 1.00 25.91 511 GLN C N 1
ATOM 6743 C CA . GLN C 1 145 ? -46.502 108.967 -71.109 1.00 30.22 511 GLN C CA 1
ATOM 6744 C C . GLN C 1 145 ? -47.364 107.754 -70.801 1.00 33.92 511 GLN C C 1
ATOM 6745 O O . GLN C 1 145 ? -48.512 107.881 -70.379 1.00 40.70 511 GLN C O 1
ATOM 6751 N N . SER C 1 146 ? -46.792 106.579 -71.016 1.00 34.54 512 SER C N 1
ATOM 6752 C CA . SER C 1 146 ? -47.554 105.356 -71.166 1.00 34.40 512 SER C CA 1
ATOM 6753 C C . SER C 1 146 ? -46.806 104.177 -70.552 1.00 36.01 512 SER C C 1
ATOM 6754 O O . SER C 1 146 ? -47.274 103.040 -70.584 1.00 35.11 512 SER C O 1
ATOM 6757 N N . THR C 1 147 ? -45.632 104.467 -70.002 1.00 34.89 513 THR C N 1
ATOM 6758 C CA . THR C 1 147 ? -44.878 103.508 -69.207 1.00 25.35 513 THR C CA 1
ATOM 6759 C C . THR C 1 147 ? -44.372 104.198 -67.953 1.00 27.11 513 THR C C 1
ATOM 6760 O O . THR C 1 147 ? -43.617 105.164 -68.034 1.00 28.84 513 THR C O 1
ATOM 6764 N N . GLU C 1 148 ? -44.799 103.712 -66.794 1.00 27.15 514 GLU C N 1
ATOM 6765 C CA . GLU C 1 148 ? -44.397 104.310 -65.530 1.00 20.89 514 GLU C CA 1
ATOM 6766 C C . GLU C 1 148 ? -43.000 103.864 -65.122 1.00 18.51 514 GLU C C 1
ATOM 6767 O O . GLU C 1 148 ? -42.677 102.678 -65.174 1.00 28.78 514 GLU C O 1
ATOM 6773 N N . SER C 1 149 ? -42.170 104.821 -64.725 1.00 20.97 515 SER C N 1
ATOM 6774 C CA . SER C 1 149 ? -40.875 104.506 -64.139 1.00 23.04 515 SER C CA 1
ATOM 6775 C C . SER C 1 149 ? -41.098 103.913 -62.754 1.00 17.05 515 SER C C 1
ATOM 6776 O O . SER C 1 149 ? -41.949 104.394 -62.007 1.00 17.95 515 SER C O 1
ATOM 6779 N N . TYR C 1 150 ? -40.352 102.868 -62.404 1.00 19.07 516 TYR C N 1
ATOM 6780 C CA . TYR C 1 150 ? -40.545 102.251 -61.095 1.00 21.19 516 TYR C CA 1
ATOM 6781 C C . TYR C 1 150 ? -39.984 103.139 -59.988 1.00 23.62 516 TYR C C 1
ATOM 6782 O O . TYR C 1 150 ? -40.298 102.954 -58.813 1.00 22.07 516 TYR C O 1
ATOM 6791 N N . LEU C 1 151 ? -39.162 104.110 -60.372 1.00 19.14 517 LEU C N 1
ATOM 6792 C CA . LEU C 1 151 ? -38.629 105.080 -59.425 1.00 15.68 517 LEU C CA 1
ATOM 6793 C C . LEU C 1 151 ? -39.723 106.030 -58.948 1.00 14.03 517 LEU C C 1
ATOM 6794 O O . LEU C 1 151 ? -39.680 106.524 -57.824 1.00 21.68 517 LEU C O 1
ATOM 6799 N N . ARG C 1 152 ? -40.708 106.269 -59.808 1.00 13.00 518 ARG C N 1
ATOM 6800 C CA . ARG C 1 152 ? -41.790 107.206 -59.517 1.00 16.59 518 ARG C CA 1
ATOM 6801 C C . ARG C 1 152 ? -42.832 106.570 -58.593 1.00 22.33 518 ARG C C 1
ATOM 6802 O O . ARG C 1 152 ? -43.777 107.223 -58.149 1.00 21.34 518 ARG C O 1
ATOM 6807 N N . VAL C 1 153 ? -42.642 105.291 -58.291 1.00 23.81 519 VAL C N 1
ATOM 6808 C CA . VAL C 1 153 ? -43.556 104.571 -57.417 1.00 16.32 519 VAL C CA 1
ATOM 6809 C C . VAL C 1 153 ? -43.290 104.912 -55.951 1.00 15.06 519 VAL C C 1
ATOM 6810 O O . VAL C 1 153 ? -44.216 104.987 -55.143 1.00 17.78 519 VAL C O 1
ATOM 6814 N N . PHE C 1 154 ? -42.021 105.133 -55.621 1.00 13.19 520 PHE C N 1
ATOM 6815 C CA . PHE C 1 154 ? -41.622 105.456 -54.253 1.00 19.75 520 PHE C CA 1
ATOM 6816 C C . PHE C 1 154 ? -42.163 106.803 -53.784 1.00 16.30 520 PHE C C 1
ATOM 6817 O O . PHE C 1 154 ? -42.481 107.674 -54.592 1.00 20.87 520 PHE C O 1
ATOM 6825 N N . SER C 1 155 ? -42.257 106.966 -52.468 1.00 14.53 521 SER C N 1
ATOM 6826 C CA . SER C 1 155 ? -42.632 108.244 -51.880 1.00 17.82 521 SER C CA 1
ATOM 6827 C C . SER C 1 155 ? -41.524 109.261 -52.118 1.00 21.34 521 SER C C 1
ATOM 6828 O O . SER C 1 155 ? -40.361 108.889 -52.274 1.00 23.17 521 SER C O 1
ATOM 6831 N N . ASN C 1 156 ? -41.885 110.540 -52.151 1.00 19.23 522 ASN C N 1
ATOM 6832 C CA . ASN C 1 156 ? -40.905 111.601 -52.356 1.00 16.52 522 ASN C CA 1
ATOM 6833 C C . ASN C 1 156 ? -39.822 111.600 -51.286 1.00 18.79 522 ASN C C 1
ATOM 6834 O O . ASN C 1 156 ? -38.655 111.866 -51.573 1.00 21.15 522 ASN C O 1
ATOM 6839 N N . ASP C 1 157 ? -40.218 111.295 -50.055 1.00 14.18 523 ASP C N 1
ATOM 6840 C CA . ASP C 1 157 ? -39.292 111.258 -48.930 1.00 15.29 523 ASP C CA 1
ATOM 6841 C C . ASP C 1 157 ? -38.140 110.288 -49.179 1.00 18.20 523 ASP C C 1
ATOM 6842 O O . ASP C 1 157 ? -36.986 110.593 -48.883 1.00 20.32 523 ASP C O 1
ATOM 6844 N N . ILE C 1 158 ? -38.463 109.123 -49.731 1.00 15.36 524 ILE C N 1
ATOM 6845 C CA . ILE C 1 158 ? -37.461 108.097 -49.998 1.00 17.10 524 ILE C CA 1
ATOM 6846 C C . ILE C 1 158 ? -36.476 108.552 -51.073 1.00 17.98 524 ILE C C 1
ATOM 6847 O O . ILE C 1 158 ? -35.264 108.410 -50.912 1.00 12.85 524 ILE C O 1
ATOM 6852 N N . LEU C 1 159 ? -37.000 109.119 -52.155 1.00 19.98 525 LEU C N 1
ATOM 6853 C CA . LEU C 1 159 ? -36.174 109.501 -53.298 1.00 15.64 525 LEU C CA 1
ATOM 6854 C C . LEU C 1 159 ? -35.227 110.666 -53.016 1.00 17.45 525 LEU C C 1
ATOM 6855 O O . LEU C 1 159 ? -34.063 110.624 -53.415 1.00 18.98 525 LEU C O 1
ATOM 6860 N N . VAL C 1 160 ? -35.718 111.705 -52.345 1.00 14.36 526 VAL C N 1
ATOM 6861 C CA . VAL C 1 160 ? -34.878 112.867 -52.065 1.00 19.58 526 VAL C CA 1
ATOM 6862 C C . VAL C 1 160 ? -33.758 112.496 -51.096 1.00 16.78 526 VAL C C 1
ATOM 6863 O O . VAL C 1 160 ? -32.655 113.035 -51.178 1.00 16.05 526 VAL C O 1
ATOM 6867 N N . ALA C 1 161 ? -34.036 111.557 -50.197 1.00 16.20 527 ALA C N 1
ATOM 6868 C CA . ALA C 1 161 ? -33.058 111.133 -49.204 1.00 16.40 527 ALA C CA 1
ATOM 6869 C C . ALA C 1 161 ? -32.043 110.180 -49.820 1.00 19.89 527 ALA C C 1
ATOM 6870 O O . ALA C 1 161 ? -30.843 110.285 -49.564 1.00 18.49 527 ALA C O 1
ATOM 6872 N N . ALA C 1 162 ? -32.534 109.252 -50.637 1.00 18.99 528 ALA C N 1
ATOM 6873 C CA . ALA C 1 162 ? -31.681 108.266 -51.289 1.00 14.01 528 ALA C CA 1
ATOM 6874 C C . ALA C 1 162 ? -30.707 108.917 -52.257 1.00 17.36 528 ALA C C 1
ATOM 6875 O O . ALA C 1 162 ? -29.509 108.648 -52.220 1.00 17.97 528 ALA C O 1
ATOM 6877 N N . LEU C 1 163 ? -31.233 109.773 -53.126 1.00 20.11 529 LEU C N 1
ATOM 6878 C CA . LEU C 1 163 ? -30.443 110.367 -54.197 1.00 15.66 529 LEU C CA 1
ATOM 6879 C C . LEU C 1 163 ? -29.702 111.620 -53.753 1.00 22.92 529 LEU C C 1
ATOM 6880 O O . LEU C 1 163 ? -28.786 112.076 -54.438 1.00 27.39 529 LEU C O 1
ATOM 6885 N N . ASN C 1 164 ? -30.103 112.164 -52.606 1.00 21.64 530 ASN C N 1
ATOM 6886 C CA . ASN C 1 164 ? -29.564 113.425 -52.108 1.00 18.61 530 ASN C CA 1
ATOM 6887 C C . ASN C 1 164 ? -29.730 114.521 -53.156 1.00 24.65 530 ASN C C 1
ATOM 6888 O O . ASN C 1 164 ? -28.757 115.114 -53.621 1.00 30.02 530 ASN C O 1
ATOM 6893 N N . THR C 1 165 ? -30.979 114.767 -53.533 1.00 19.48 531 THR C N 1
ATOM 6894 C CA . THR C 1 165 ? -31.303 115.768 -54.538 1.00 17.25 531 THR C CA 1
ATOM 6895 C C . THR C 1 165 ? -32.626 116.434 -54.164 1.00 19.32 531 THR C C 1
ATOM 6896 O O . THR C 1 165 ? -33.525 115.778 -53.636 1.00 20.44 531 THR C O 1
ATOM 6900 N N . PRO C 1 166 ? -32.738 117.750 -54.401 1.00 17.80 532 PRO C N 1
ATOM 6901 C CA . PRO C 1 166 ? -33.933 118.495 -53.986 1.00 12.72 532 PRO C CA 1
ATOM 6902 C C . PRO C 1 166 ? -35.211 118.017 -54.670 1.00 19.58 532 PRO C C 1
ATOM 6903 O O . PRO C 1 166 ? -35.176 117.572 -55.817 1.00 30.49 532 PRO C O 1
ATOM 6907 N N . ARG C 1 167 ? -36.325 118.119 -53.951 1.00 17.88 533 ARG C N 1
ATOM 6908 C CA . ARG C 1 167 ? -37.619 117.612 -54.404 1.00 20.10 533 ARG C CA 1
ATOM 6909 C C . ARG C 1 167 ? -38.075 118.205 -55.733 1.00 25.47 533 ARG C C 1
ATOM 6910 O O . ARG C 1 167 ? -38.653 117.507 -56.565 1.00 28.62 533 ARG C O 1
ATOM 6915 N N . ASP C 1 168 ? -37.813 119.494 -55.925 1.00 30.91 534 ASP C N 1
ATOM 6916 C CA . ASP C 1 168 ? -38.255 120.197 -57.124 1.00 29.49 534 ASP C CA 1
ATOM 6917 C C . ASP C 1 168 ? -37.664 119.595 -58.396 1.00 27.61 534 ASP C C 1
ATOM 6918 O O . ASP C 1 168 ? -38.343 119.493 -59.417 1.00 30.58 534 ASP C O 1
ATOM 6920 N N . ARG C 1 169 ? -36.399 119.193 -58.326 1.00 24.30 535 ARG C N 1
ATOM 6921 C CA . ARG C 1 169 ? -35.693 118.688 -59.498 1.00 22.63 535 ARG C CA 1
ATOM 6922 C C . ARG C 1 169 ? -36.121 117.277 -59.876 1.00 27.92 535 ARG C C 1
ATOM 6923 O O . ARG C 1 169 ? -36.085 116.907 -61.050 1.00 31.77 535 ARG C O 1
ATOM 6929 N N . LEU C 1 170 ? -36.509 116.486 -58.881 1.00 25.08 536 LEU C N 1
ATOM 6930 C CA . LEU C 1 170 ? -36.972 115.127 -59.133 1.00 21.93 536 LEU C CA 1
ATOM 6931 C C . LEU C 1 170 ? -38.214 115.119 -60.009 1.00 27.37 536 LEU C C 1
ATOM 6932 O O . LEU C 1 170 ? -38.344 114.294 -60.913 1.00 30.21 536 LEU C O 1
ATOM 6937 N N . GLU C 1 171 ? -39.126 116.046 -59.746 1.00 22.91 537 GLU C N 1
ATOM 6938 C CA . GLU C 1 171 ? -40.346 116.114 -60.531 1.00 26.83 537 GLU C CA 1
ATOM 6939 C C . GLU C 1 171 ? -40.067 116.724 -61.898 1.00 32.17 537 GLU C C 1
ATOM 6940 O O . GLU C 1 171 ? -40.826 116.502 -62.836 1.00 33.17 537 GLU C O 1
ATOM 6946 N N . ARG C 1 172 ? -38.975 117.473 -62.020 1.00 29.91 538 ARG C N 1
ATOM 6947 C CA . ARG C 1 172 ? -38.524 117.911 -63.335 1.00 25.59 538 ARG C CA 1
ATOM 6948 C C . ARG C 1 172 ? -37.999 116.703 -64.100 1.00 24.38 538 ARG C C 1
ATOM 6949 O O . ARG C 1 172 ? -38.257 116.539 -65.289 1.00 27.72 538 ARG C O 1
ATOM 6957 N N . PHE C 1 173 ? -37.270 115.853 -63.384 1.00 27.69 539 PHE C N 1
ATOM 6958 C CA . PHE C 1 173 ? -36.682 114.629 -63.926 1.00 24.93 539 PHE C CA 1
ATOM 6959 C C . PHE C 1 173 ? -37.743 113.675 -64.469 1.00 23.30 539 PHE C C 1
ATOM 6960 O O . PHE C 1 173 ? -37.536 113.018 -65.487 1.00 25.51 539 PHE C O 1
ATOM 6968 N N . PHE C 1 174 ? -38.884 113.616 -63.791 1.00 20.68 540 PHE C N 1
ATOM 6969 C CA . PHE C 1 174 ? -39.972 112.726 -64.186 1.00 21.14 540 PHE C CA 1
ATOM 6970 C C . PHE C 1 174 ? -40.815 113.324 -65.309 1.00 24.42 540 PHE C C 1
ATOM 6971 O O . PHE C 1 174 ? -41.311 112.600 -66.173 1.00 26.99 540 PHE C O 1
ATOM 6979 N N . ASP C 1 175 ? -40.973 114.645 -65.296 1.00 30.94 541 ASP C N 1
ATOM 6980 C CA . ASP C 1 175 ? -41.681 115.338 -66.370 1.00 21.27 541 ASP C CA 1
ATOM 6981 C C . ASP C 1 175 ? -40.937 115.246 -67.703 1.00 20.90 541 ASP C C 1
ATOM 6982 O O . ASP C 1 175 ? -41.565 115.196 -68.759 1.00 25.47 541 ASP C O 1
ATOM 6987 N N . GLN C 1 176 ? -39.607 115.205 -67.656 1.00 21.23 542 GLN C N 1
ATOM 6988 C CA . GLN C 1 176 ? -38.803 115.026 -68.868 1.00 20.68 542 GLN C CA 1
ATOM 6989 C C . GLN C 1 176 ? -39.125 113.716 -69.571 1.00 20.68 542 GLN C C 1
ATOM 6990 O O . GLN C 1 176 ? -38.843 113.545 -70.759 1.00 29.33 542 GLN C O 1
ATOM 6996 N N . GLN C 1 177 ? -39.708 112.787 -68.825 1.00 22.02 543 GLN C N 1
ATOM 6997 C CA . GLN C 1 177 ? -39.946 111.448 -69.335 1.00 21.78 543 GLN C CA 1
ATOM 6998 C C . GLN C 1 177 ? -41.360 111.295 -69.878 1.00 23.55 543 GLN C C 1
ATOM 6999 O O . GLN C 1 177 ? -41.603 110.479 -70.763 1.00 30.03 543 GLN C O 1
ATOM 7005 N N . GLU C 1 178 ? -42.286 112.096 -69.361 1.00 26.14 544 GLU C N 1
ATOM 7006 C CA . GLU C 1 178 ? -43.665 112.060 -69.831 1.00 29.28 544 GLU C CA 1
ATOM 7007 C C . GLU C 1 178 ? -43.836 112.949 -71.059 1.00 24.62 544 GLU C C 1
ATOM 7008 O O . GLU C 1 178 ? -44.936 113.412 -71.358 1.00 25.74 544 GLU C O 1
ATOM 7014 N N . GLN C 1 179 ? -42.733 113.171 -71.769 1.00 19.87 545 GLN C N 1
ATOM 7015 C CA . GLN C 1 179 ? -42.729 113.959 -72.997 1.00 27.94 545 GLN C CA 1
ATOM 7016 C C . GLN C 1 179 ? -42.808 113.036 -74.204 1.00 25.00 545 GLN C C 1
ATOM 7017 O O . GLN C 1 179 ? -43.545 113.285 -75.161 1.00 24.15 545 GLN C O 1
ATOM 7023 N N . ARG C 1 180 ? -42.032 111.963 -74.132 1.00 21.43 546 ARG C N 1
ATOM 7024 C CA . ARG C 1 180 ? -41.980 110.944 -75.163 1.00 12.62 546 ARG C CA 1
ATOM 7025 C C . ARG C 1 180 ? -43.111 109.941 -75.006 1.00 19.13 546 ARG C C 1
ATOM 7026 O O . ARG C 1 180 ? -43.491 109.595 -73.890 1.00 24.40 546 ARG C O 1
ATOM 7034 N N . GLU C 1 181 ? -43.640 109.478 -76.132 1.00 22.56 547 GLU C N 1
ATOM 7035 C CA . GLU C 1 181 ? -44.635 108.414 -76.143 1.00 23.48 547 GLU C CA 1
ATOM 7036 C C . GLU C 1 181 ? -44.031 107.126 -76.693 1.00 31.57 547 GLU C C 1
ATOM 7037 O O . GLU C 1 181 ? -43.646 107.057 -77.861 1.00 34.67 547 GLU C O 1
ATOM 7043 N N . GLY C 1 182 ? -43.931 106.110 -75.843 1.00 27.47 548 GLY C N 1
ATOM 7044 C CA . GLY C 1 182 ? -43.386 104.834 -76.262 1.00 30.57 548 GLY C CA 1
ATOM 7045 C C . GLY C 1 182 ? -42.070 104.479 -75.597 1.00 30.64 548 GLY C C 1
ATOM 7046 O O . GLY C 1 182 ? -41.283 105.357 -75.244 1.00 26.11 548 GLY C O 1
ATOM 7047 N N . VAL C 1 183 ? -41.834 103.181 -75.421 1.00 33.19 549 VAL C N 1
ATOM 7048 C CA . VAL C 1 183 ? -40.565 102.697 -74.886 1.00 24.67 549 VAL C CA 1
ATOM 7049 C C . VAL C 1 183 ? -39.547 102.527 -76.007 1.00 23.14 549 VAL C C 1
ATOM 7050 O O . VAL C 1 183 ? -38.393 102.173 -75.766 1.00 18.76 549 VAL C O 1
ATOM 7054 N N . ILE C 1 184 ? -39.988 102.769 -77.237 1.00 18.64 550 ILE C N 1
ATOM 7055 C CA . ILE C 1 184 ? -39.092 102.800 -78.385 1.00 20.61 550 ILE C CA 1
ATOM 7056 C C . ILE C 1 184 ? -39.161 104.184 -79.018 1.00 23.81 550 ILE C C 1
ATOM 7057 O O . ILE C 1 184 ? -40.232 104.637 -79.423 1.00 31.45 550 ILE C O 1
ATOM 7062 N N . ILE C 1 185 ? -38.021 104.860 -79.093 1.00 20.96 551 ILE C N 1
ATOM 7063 C CA . ILE C 1 185 ? -38.002 106.254 -79.517 1.00 18.06 551 ILE C CA 1
ATOM 7064 C C . ILE C 1 185 ? -37.097 106.498 -80.720 1.00 19.92 551 ILE C C 1
ATOM 7065 O O . ILE C 1 185 ? -36.160 105.743 -80.970 1.00 19.92 551 ILE C O 1
ATOM 7070 N N . ARG C 1 186 ? -37.393 107.559 -81.465 1.00 24.11 552 ARG C N 1
ATOM 7071 C CA . ARG C 1 186 ? -36.557 107.985 -82.580 1.00 22.79 552 ARG C CA 1
ATOM 7072 C C . ARG C 1 186 ? -35.319 108.696 -82.049 1.00 22.23 552 ARG C C 1
ATOM 7073 O O . ARG C 1 186 ? -35.392 109.417 -81.056 1.00 21.83 552 ARG C O 1
ATOM 7077 N N . ALA C 1 187 ? -34.182 108.490 -82.704 1.00 26.91 553 ALA C N 1
ATOM 7078 C CA . ALA C 1 187 ? -32.935 109.075 -82.229 1.00 23.17 553 ALA C CA 1
ATOM 7079 C C . ALA C 1 187 ? -32.067 109.564 -83.377 1.00 28.33 553 ALA C C 1
ATOM 7080 O O . ALA C 1 187 ? -32.237 109.142 -84.530 1.00 25.86 553 ALA C O 1
ATOM 7082 N N . SER C 1 188 ? -31.143 110.464 -83.054 1.00 29.96 554 SER C N 1
ATOM 7083 C CA . SER C 1 188 ? -30.159 110.926 -84.025 1.00 26.25 554 SER C CA 1
ATOM 7084 C C . SER C 1 188 ? -29.264 109.787 -84.465 1.00 27.12 554 SER C C 1
ATOM 7085 O O . SER C 1 188 ? -29.034 108.860 -83.694 1.00 29.28 554 SER C O 1
ATOM 7088 N N . GLN C 1 189 ? -28.744 109.873 -85.687 1.00 27.36 555 GLN C N 1
ATOM 7089 C CA . GLN C 1 189 ? -27.786 108.891 -86.179 1.00 28.28 555 GLN C CA 1
ATOM 7090 C C . GLN C 1 189 ? -26.398 109.184 -85.618 1.00 34.47 555 GLN C C 1
ATOM 7091 O O . GLN C 1 189 ? -25.474 108.392 -85.784 1.00 35.95 555 GLN C O 1
ATOM 7093 N N . GLU C 1 190 ? -26.270 110.322 -84.939 1.00 32.96 556 GLU C N 1
ATOM 7094 C CA . GLU C 1 190 ? -24.988 110.770 -84.408 1.00 33.04 556 GLU C CA 1
ATOM 7095 C C . GLU C 1 190 ? -24.728 110.232 -83.007 1.00 32.89 556 GLU C C 1
ATOM 7096 O O . GLU C 1 190 ? -23.600 109.867 -82.679 1.00 37.57 556 GLU C O 1
ATOM 7098 N N . LYS C 1 191 ? -25.766 110.190 -82.179 1.00 31.47 557 LYS C N 1
ATOM 7099 C CA . LYS C 1 191 ? -25.633 109.613 -80.849 1.00 28.28 557 LYS C CA 1
ATOM 7100 C C . LYS C 1 191 ? -25.526 108.094 -80.937 1.00 27.04 557 LYS C C 1
ATOM 7101 O O . LYS C 1 191 ? -24.775 107.470 -80.190 1.00 31.37 557 LYS C O 1
ATOM 7107 N N . LEU C 1 192 ? -26.283 107.503 -81.857 1.00 26.49 558 LEU C N 1
ATOM 7108 C CA . LEU C 1 192 ? -26.358 106.049 -81.975 1.00 22.96 558 LEU C CA 1
ATOM 7109 C C . LEU C 1 192 ? -25.036 105.447 -82.438 1.00 29.20 558 LEU C C 1
ATOM 7110 O O . LEU C 1 192 ? -24.717 104.303 -82.114 1.00 30.99 558 LEU C O 1
ATOM 7115 N N . ARG C 1 193 ? -24.270 106.226 -83.195 1.00 27.16 559 ARG C N 1
ATOM 7116 C CA . ARG C 1 193 ? -22.968 105.782 -83.675 1.00 32.86 559 ARG C CA 1
ATOM 7117 C C . ARG C 1 193 ? -21.959 105.743 -82.534 1.00 32.28 559 ARG C C 1
ATOM 7118 O O . ARG C 1 193 ? -21.111 104.852 -82.472 1.00 33.74 559 ARG C O 1
ATOM 7120 N N . ALA C 1 194 ? -22.060 106.715 -81.634 1.00 32.53 560 ALA C N 1
ATOM 7121 C CA . ALA C 1 194 ? -21.169 106.798 -80.483 1.00 32.37 560 ALA C CA 1
ATOM 7122 C C . ALA C 1 194 ? -21.345 105.596 -79.562 1.00 29.42 560 ALA C C 1
ATOM 7123 O O . ALA C 1 194 ? -20.383 105.106 -78.971 1.00 30.58 560 ALA C O 1
ATOM 7125 N N . LEU C 1 195 ? -22.580 105.119 -79.458 1.00 27.86 561 LEU C N 1
ATOM 7126 C CA . LEU C 1 195 ? -22.914 104.027 -78.552 1.00 29.58 561 LEU C CA 1
ATOM 7127 C C . LEU C 1 195 ? -22.569 102.650 -79.117 1.00 33.11 561 LEU C C 1
ATOM 7128 O O . LEU C 1 195 ? -23.338 101.700 -78.964 1.00 33.61 561 LEU C O 1
ATOM 7133 N N . SER C 1 196 ? -21.414 102.541 -79.763 1.00 35.87 562 SER C N 1
ATOM 7134 C CA . SER C 1 196 ? -20.964 101.265 -80.308 1.00 36.76 562 SER C CA 1
ATOM 7135 C C . SER C 1 196 ? -19.461 101.080 -80.116 1.00 42.44 562 SER C C 1
ATOM 7136 O O . SER C 1 196 ? -18.663 101.924 -80.525 1.00 43.11 562 SER C O 1
ATOM 7139 N N . GLY C 1 213 ? -19.383 83.725 -74.443 1.00 27.88 579 GLY C N 1
ATOM 7140 C CA . GLY C 1 213 ? -18.835 85.051 -74.221 1.00 22.84 579 GLY C CA 1
ATOM 7141 C C . GLY C 1 213 ? -19.551 86.118 -75.026 1.00 27.41 579 GLY C C 1
ATOM 7142 O O . GLY C 1 213 ? -20.173 87.020 -74.462 1.00 34.52 579 GLY C O 1
ATOM 7143 N N . GLY C 1 214 ? -19.462 86.013 -76.349 1.00 26.63 580 GLY C N 1
ATOM 7144 C CA . GLY C 1 214 ? -20.092 86.970 -77.240 1.00 25.84 580 GLY C CA 1
ATOM 7145 C C . GLY C 1 214 ? -21.225 86.353 -78.036 1.00 24.29 580 GLY C C 1
ATOM 7146 O O . GLY C 1 214 ? -21.662 85.242 -77.735 1.00 26.97 580 GLY C O 1
ATOM 7147 N N . PRO C 1 215 ? -21.711 87.075 -79.058 1.00 21.51 581 PRO C N 1
ATOM 7148 C CA . PRO C 1 215 ? -22.822 86.629 -79.906 1.00 14.01 581 PRO C CA 1
ATOM 7149 C C . PRO C 1 215 ? -22.523 85.309 -80.607 1.00 16.79 581 PRO C C 1
ATOM 7150 O O . PRO C 1 215 ? -21.380 85.057 -80.986 1.00 21.08 581 PRO C O 1
ATOM 7154 N N . ILE C 1 216 ? -23.546 84.480 -80.772 1.00 16.96 582 ILE C N 1
ATOM 7155 C CA . ILE C 1 216 ? -23.387 83.187 -81.422 1.00 16.07 582 ILE C CA 1
ATOM 7156 C C . ILE C 1 216 ? -23.938 83.222 -82.845 1.00 16.29 582 ILE C C 1
ATOM 7157 O O . ILE C 1 216 ? -25.134 83.432 -83.050 1.00 22.51 582 ILE C O 1
ATOM 7162 N N . SER C 1 217 ? -23.062 83.024 -83.824 1.00 13.39 583 SER C N 1
ATOM 7163 C CA . SER C 1 217 ? -23.476 83.015 -85.223 1.00 16.42 583 SER C CA 1
ATOM 7164 C C . SER C 1 217 ? -23.999 81.639 -85.614 1.00 14.98 583 SER C C 1
ATOM 7165 O O . SER C 1 217 ? -23.243 80.668 -85.656 1.00 19.44 583 SER C O 1
ATOM 7168 N N . LEU C 1 218 ? -25.297 81.563 -85.892 1.00 14.83 584 LEU C N 1
ATOM 7169 C CA . LEU C 1 218 ? -25.941 80.295 -86.218 1.00 16.47 584 LEU C CA 1
ATOM 7170 C C . LEU C 1 218 ? -25.323 79.631 -87.443 1.00 15.14 584 LEU C C 1
ATOM 7171 O O . LEU C 1 218 ? -24.975 78.453 -87.406 1.00 12.96 584 LEU C O 1
ATOM 7176 N N . LYS C 1 219 ? -25.164 80.389 -88.522 1.00 14.48 585 LYS C N 1
ATOM 7177 C CA . LYS C 1 219 ? -24.618 79.829 -89.754 1.00 14.31 585 LYS C CA 1
ATOM 7178 C C . LYS C 1 219 ? -23.097 79.691 -89.700 1.00 13.04 585 LYS C C 1
ATOM 7179 O O . LYS C 1 219 ? -22.431 79.655 -90.733 1.00 20.06 585 LYS C O 1
ATOM 7185 N N . SER C 1 220 ? -22.557 79.606 -88.489 1.00 13.05 586 SER C N 1
ATOM 7186 C CA . SER C 1 220 ? -21.135 79.366 -88.288 1.00 13.76 586 SER C CA 1
ATOM 7187 C C . SER C 1 220 ? -20.931 78.175 -87.362 1.00 17.39 586 SER C C 1
ATOM 7188 O O . SER C 1 220 ? -19.826 77.931 -86.880 1.00 22.81 586 SER C O 1
ATOM 7191 N N . GLN C 1 221 ? -22.008 77.434 -87.120 1.00 16.13 587 GLN C N 1
ATOM 7192 C CA . GLN C 1 221 ? -21.978 76.322 -86.177 1.00 15.52 587 GLN C CA 1
ATOM 7193 C C . GLN C 1 221 ? -21.429 75.044 -86.800 1.00 17.74 587 GLN C C 1
ATOM 7194 O O . GLN C 1 221 ? -21.635 74.778 -87.983 1.00 20.30 587 GLN C O 1
ATOM 7200 N N . ARG C 1 222 ? -20.732 74.256 -85.988 1.00 18.50 588 ARG C N 1
ATOM 7201 C CA . ARG C 1 222 ? -20.165 72.990 -86.438 1.00 14.97 588 ARG C CA 1
ATOM 7202 C C . ARG C 1 222 ? -21.249 71.959 -86.700 1.00 13.88 588 ARG C C 1
ATOM 7203 O O . ARG C 1 222 ? -21.110 71.113 -87.583 1.00 19.56 588 ARG C O 1
ATOM 7205 N N . SER C 1 223 ? -22.324 72.026 -85.923 1.00 15.98 589 SER C N 1
ATOM 7206 C CA . SER C 1 223 ? -23.435 71.102 -86.092 1.00 15.50 589 SER C CA 1
ATOM 7207 C C . SER C 1 223 ? -24.349 71.602 -87.202 1.00 13.60 589 SER C C 1
ATOM 7208 O O . SER C 1 223 ? -25.282 72.366 -86.955 1.00 10.55 589 SER C O 1
ATOM 7211 N N . SER C 1 224 ? -24.070 71.171 -88.428 1.00 13.41 590 SER C N 1
ATOM 7212 C CA . SER C 1 224 ? -24.817 71.637 -89.586 1.00 9.55 590 SER C CA 1
ATOM 7213 C C . SER C 1 224 ? -24.898 70.594 -90.696 1.00 9.02 590 SER C C 1
ATOM 7214 O O . SER C 1 224 ? -24.018 69.747 -90.835 1.00 11.76 590 SER C O 1
ATOM 7217 N N . TYR C 1 225 ? -25.967 70.666 -91.481 1.00 8.18 591 TYR C N 1
ATOM 7218 C CA . TYR C 1 225 ? -26.091 69.867 -92.693 1.00 8.02 591 TYR C CA 1
ATOM 7219 C C . TYR C 1 225 ? -26.795 70.684 -93.765 1.00 9.83 591 TYR C C 1
ATOM 7220 O O . TYR C 1 225 ? -27.828 71.301 -93.510 1.00 11.68 591 TYR C O 1
ATOM 7229 N N . SER C 1 226 ? -26.237 70.683 -94.968 1.00 8.87 592 SER C N 1
ATOM 7230 C CA . SER C 1 226 ? -26.819 71.446 -96.060 1.00 9.50 592 SER C CA 1
ATOM 7231 C C . SER C 1 226 ? -26.746 70.672 -97.372 1.00 10.90 592 SER C C 1
ATOM 7232 O O . SER C 1 226 ? -25.751 70.007 -97.655 1.00 11.52 592 SER C O 1
ATOM 7235 N N . ASN C 1 227 ? -27.811 70.743 -98.162 1.00 10.90 593 ASN C N 1
ATOM 7236 C CA . ASN C 1 227 ? -27.778 70.211 -99.518 1.00 9.86 593 ASN C CA 1
ATOM 7237 C C . ASN C 1 227 ? -28.516 71.136 -100.477 1.00 13.04 593 ASN C C 1
ATOM 7238 O O . ASN C 1 227 ? -28.753 72.300 -100.161 1.00 14.26 593 ASN C O 1
ATOM 7243 N N . GLN C 1 228 ? -28.882 70.619 -101.645 1.00 10.02 594 GLN C N 1
ATOM 7244 C CA . GLN C 1 228 ? -29.487 71.439 -102.691 1.00 13.15 594 GLN C CA 1
ATOM 7245 C C . GLN C 1 228 ? -30.902 71.886 -102.348 1.00 13.65 594 GLN C C 1
ATOM 7246 O O . GLN C 1 228 ? -31.505 72.671 -103.079 1.00 15.01 594 GLN C O 1
ATOM 7252 N N . PHE C 1 229 ? -31.429 71.391 -101.235 1.00 12.46 595 PHE C N 1
ATOM 7253 C CA . PHE C 1 229 ? -32.840 71.570 -100.931 1.00 9.28 595 PHE C CA 1
ATOM 7254 C C . PHE C 1 229 ? -33.058 72.229 -99.576 1.00 8.12 595 PHE C C 1
ATOM 7255 O O . PHE C 1 229 ? -34.192 72.503 -99.187 1.00 12.03 595 PHE C O 1
ATOM 7263 N N . GLY C 1 230 ? -31.969 72.487 -98.859 1.00 8.82 596 GLY C N 1
ATOM 7264 C CA . GLY C 1 230 ? -32.062 73.173 -97.586 1.00 8.23 596 GLY C CA 1
ATOM 7265 C C . GLY C 1 230 ? -30.765 73.233 -96.806 1.00 13.28 596 GLY C C 1
ATOM 7266 O O . GLY C 1 230 ? -29.792 72.554 -97.135 1.00 14.34 596 GLY C O 1
ATOM 7267 N N . GLN C 1 231 ? -30.758 74.058 -95.764 1.00 10.13 597 GLN C N 1
ATOM 7268 C CA . GLN C 1 231 ? -29.616 74.158 -94.867 1.00 13.12 597 GLN C CA 1
ATOM 7269 C C . GLN C 1 231 ? -30.076 74.148 -93.411 1.00 16.08 597 GLN C C 1
ATOM 7270 O O . GLN C 1 231 ? -31.152 74.649 -93.082 1.00 13.29 597 GLN C O 1
ATOM 7276 N N . PHE C 1 232 ? -29.254 73.570 -92.544 1.00 11.49 598 PHE C N 1
ATOM 7277 C CA . PHE C 1 232 ? -29.581 73.469 -91.130 1.00 10.60 598 PHE C CA 1
ATOM 7278 C C . PHE C 1 232 ? -28.365 73.778 -90.271 1.00 13.99 598 PHE C C 1
ATOM 7279 O O . PHE C 1 232 ? -27.282 73.255 -90.512 1.00 13.49 598 PHE C O 1
ATOM 7287 N N . PHE C 1 233 ? -28.550 74.639 -89.276 1.00 7.95 599 PHE C N 1
ATOM 7288 C CA . PHE C 1 233 ? -27.490 74.965 -88.328 1.00 8.97 599 PHE C CA 1
ATOM 7289 C C . PHE C 1 233 ? -28.036 74.921 -86.908 1.00 12.36 599 PHE C C 1
ATOM 7290 O O . PHE C 1 233 ? -29.186 75.287 -86.675 1.00 12.24 599 PHE C O 1
ATOM 7298 N N . GLU C 1 234 ? -27.214 74.483 -85.959 1.00 13.81 600 GLU C N 1
ATOM 7299 C CA . GLU C 1 234 ? -27.672 74.352 -84.580 1.00 7.33 600 GLU C CA 1
ATOM 7300 C C . GLU C 1 234 ? -26.577 74.640 -83.560 1.00 9.41 600 GLU C C 1
ATOM 7301 O O . GLU C 1 234 ? -25.451 74.161 -83.687 1.00 14.06 600 GLU C O 1
ATOM 7307 N N . ALA C 1 235 ? -26.927 75.424 -82.546 1.00 6.89 601 ALA C N 1
ATOM 7308 C CA . ALA C 1 235 ? -26.024 75.713 -81.440 1.00 10.43 601 ALA C CA 1
ATOM 7309 C C . ALA C 1 235 ? -26.485 74.984 -80.183 1.00 15.47 601 ALA C C 1
ATOM 7310 O O . ALA C 1 235 ? -27.538 75.292 -79.628 1.00 16.60 601 ALA C O 1
ATOM 7312 N N . CYS C 1 236 ? -25.696 74.013 -79.738 1.00 10.50 602 CYS C N 1
ATOM 7313 C CA . CYS C 1 236 ? -26.057 73.223 -78.568 1.00 13.46 602 CYS C CA 1
ATOM 7314 C C . CYS C 1 236 ? -25.379 73.757 -77.307 1.00 15.82 602 CYS C C 1
ATOM 7315 O O . CYS C 1 236 ? -24.235 74.204 -77.360 1.00 19.90 602 CYS C O 1
ATOM 7318 N N . PRO C 1 237 ? -26.092 73.714 -76.169 1.00 16.42 603 PRO C N 1
ATOM 7319 C CA . PRO C 1 237 ? -25.613 74.236 -74.882 1.00 10.97 603 PRO C CA 1
ATOM 7320 C C . PRO C 1 237 ? -24.283 73.646 -74.412 1.00 9.92 603 PRO C C 1
ATOM 7321 O O . PRO C 1 237 ? -23.565 74.318 -73.677 1.00 10.91 603 PRO C O 1
ATOM 7325 N N . GLU C 1 238 ? -23.957 72.425 -74.826 1.00 14.71 604 GLU C N 1
ATOM 7326 C CA . GLU C 1 238 ? -22.704 71.797 -74.407 1.00 10.94 604 GLU C CA 1
ATOM 7327 C C . GLU C 1 238 ? -21.478 72.589 -74.856 1.00 15.34 604 GLU C C 1
ATOM 7328 O O . GLU C 1 238 ? -20.436 72.555 -74.199 1.00 19.35 604 GLU C O 1
ATOM 7334 N N . GLU C 1 239 ? -21.601 73.297 -75.973 1.00 10.65 605 GLU C N 1
ATOM 7335 C CA . GLU C 1 239 ? -20.478 74.054 -76.515 1.00 14.16 605 GLU C CA 1
ATOM 7336 C C . GLU C 1 239 ? -20.561 75.544 -76.197 1.00 14.11 605 GLU C C 1
ATOM 7337 O O . GLU C 1 239 ? -19.584 76.273 -76.364 1.00 16.40 605 GLU C O 1
ATOM 7343 N N . HIS C 1 240 ? -21.726 75.996 -75.747 1.00 16.25 606 HIS C N 1
ATOM 7344 C CA . HIS C 1 240 ? -21.913 77.409 -75.432 1.00 11.86 606 HIS C CA 1
ATOM 7345 C C . HIS C 1 240 ? -22.422 77.605 -74.008 1.00 10.72 606 HIS C C 1
ATOM 7346 O O . HIS C 1 240 ? -23.539 77.211 -73.675 1.00 13.50 606 HIS C O 1
ATOM 7353 N N . ARG C 1 241 ? -21.593 78.226 -73.175 1.00 9.60 607 ARG C N 1
ATOM 7354 C CA . ARG C 1 241 ? -21.906 78.416 -71.762 1.00 12.50 607 ARG C CA 1
ATOM 7355 C C . ARG C 1 241 ? -23.162 79.254 -71.536 1.00 11.20 607 ARG C C 1
ATOM 7356 O O . ARG C 1 241 ? -23.924 78.998 -70.605 1.00 22.96 607 ARG C O 1
ATOM 7358 N N . GLN C 1 242 ? -23.379 80.251 -72.386 1.00 9.41 608 GLN C N 1
ATOM 7359 C CA . GLN C 1 242 ? -24.503 81.163 -72.204 1.00 9.45 608 GLN C CA 1
ATOM 7360 C C . GLN C 1 242 ? -25.849 80.504 -72.491 1.00 9.78 608 GLN C C 1
ATOM 7361 O O . GLN C 1 242 ? -26.899 81.058 -72.174 1.00 11.35 608 GLN C O 1
ATOM 7367 N N . LEU C 1 243 ? -25.816 79.317 -73.086 1.00 10.74 609 LEU C N 1
ATOM 7368 C CA . LEU C 1 243 ? -27.044 78.589 -73.380 1.00 10.45 609 LEU C CA 1
ATOM 7369 C C . LEU C 1 243 ? -27.344 77.557 -72.299 1.00 12.39 609 LEU C C 1
ATOM 7370 O O . LEU C 1 243 ? -28.384 76.900 -72.327 1.00 13.52 609 LEU C O 1
ATOM 7375 N N . GLN C 1 244 ? -26.434 77.424 -71.340 1.00 9.86 610 GLN C N 1
ATOM 7376 C CA . GLN C 1 244 ? -26.571 76.419 -70.292 1.00 7.67 610 GLN C CA 1
ATOM 7377 C C . GLN C 1 244 ? -27.468 76.877 -69.145 1.00 11.89 610 GLN C C 1
ATOM 7378 O O . GLN C 1 244 ? -27.978 76.054 -68.386 1.00 19.26 610 GLN C O 1
ATOM 7384 N N . GLU C 1 245 ? -27.658 78.185 -69.018 1.00 10.29 611 GLU C N 1
ATOM 7385 C CA . GLU C 1 245 ? -28.498 78.725 -67.956 1.00 7.87 611 GLU C CA 1
ATOM 7386 C C . GLU C 1 245 ? -29.964 78.362 -68.163 1.00 7.24 611 GLU C C 1
ATOM 7387 O O . GLU C 1 245 ? -30.648 77.948 -67.227 1.00 10.20 611 GLU C O 1
ATOM 7393 N N . MET C 1 246 ? -30.443 78.519 -69.391 1.00 9.58 612 MET C N 1
ATOM 7394 C CA . MET C 1 246 ? -31.821 78.181 -69.715 1.00 4.39 612 MET C CA 1
ATOM 7395 C C . MET C 1 246 ? -31.910 76.736 -70.195 1.00 6.77 612 MET C C 1
ATOM 7396 O O . MET C 1 246 ? -33.004 76.203 -70.391 1.00 9.76 612 MET C O 1
ATOM 7401 N N . ASP C 1 247 ? -30.747 76.107 -70.358 1.00 8.31 613 ASP C N 1
ATOM 7402 C CA . ASP C 1 247 ? -30.653 74.740 -70.865 1.00 8.96 613 ASP C CA 1
ATOM 7403 C C . ASP C 1 247 ? -31.422 74.623 -72.174 1.00 12.53 613 ASP C C 1
ATOM 7404 O O . ASP C 1 247 ? -32.468 73.979 -72.246 1.00 13.86 613 ASP C O 1
ATOM 7409 N N . VAL C 1 248 ? -30.894 75.265 -73.208 1.00 13.86 614 VAL C N 1
ATOM 7410 C CA . VAL C 1 248 ? -31.626 75.437 -74.450 1.00 7.96 614 VAL C CA 1
ATOM 7411 C C . VAL C 1 248 ? -30.693 75.354 -75.654 1.00 13.76 614 VAL C C 1
ATOM 7412 O O . VAL C 1 248 ? -29.560 75.834 -75.609 1.00 16.60 614 VAL C O 1
ATOM 7416 N N . LEU C 1 249 ? -31.160 74.712 -76.719 1.00 9.09 615 LEU C N 1
ATOM 7417 C CA . LEU C 1 249 ? -30.447 74.753 -77.985 1.00 12.86 615 LEU C CA 1
ATOM 7418 C C . LEU C 1 249 ? -31.178 75.698 -78.930 1.00 13.97 615 LEU C C 1
ATOM 7419 O O . LEU C 1 249 ? -32.400 75.826 -78.871 1.00 16.45 615 LEU C O 1
ATOM 7424 N N . VAL C 1 250 ? -30.422 76.373 -79.787 1.00 11.63 616 VAL C N 1
ATOM 7425 C CA . VAL C 1 250 ? -31.004 77.277 -80.769 1.00 10.56 616 VAL C CA 1
ATOM 7426 C C . VAL C 1 250 ? -30.582 76.856 -82.170 1.00 8.38 616 VAL C C 1
ATOM 7427 O O . VAL C 1 250 ? -29.391 76.726 -82.451 1.00 12.15 616 VAL C O 1
ATOM 7431 N N . ASN C 1 251 ? -31.553 76.629 -83.048 1.00 7.35 617 ASN C N 1
ATOM 7432 C CA . ASN C 1 251 ? -31.229 76.194 -84.398 1.00 6.69 617 ASN C CA 1
ATOM 7433 C C . ASN C 1 251 ? -31.902 77.016 -85.492 1.00 11.00 617 ASN C C 1
ATOM 7434 O O . ASN C 1 251 ? -32.838 77.777 -85.239 1.00 8.09 617 ASN C O 1
ATOM 7439 N N . TYR C 1 252 ? -31.403 76.845 -86.710 1.00 8.43 618 TYR C N 1
ATOM 7440 C CA . TYR C 1 252 ? -31.862 77.600 -87.865 1.00 10.02 618 TYR C CA 1
ATOM 7441 C C . TYR C 1 252 ? -32.034 76.668 -89.055 1.00 7.34 618 TYR C C 1
ATOM 7442 O O . TYR C 1 252 ? -31.176 75.828 -89.323 1.00 12.14 618 TYR C O 1
ATOM 7451 N N . ALA C 1 253 ? -33.147 76.812 -89.763 1.00 8.39 619 ALA C N 1
ATOM 7452 C CA . ALA C 1 253 ? -33.411 75.973 -90.924 1.00 12.32 619 ALA C CA 1
ATOM 7453 C C . ALA C 1 253 ? -34.017 76.767 -92.070 1.00 12.63 619 ALA C C 1
ATOM 7454 O O . ALA C 1 253 ? -35.017 77.462 -91.898 1.00 13.10 619 ALA C O 1
ATOM 7456 N N . GLU C 1 254 ? -33.398 76.664 -93.240 1.00 11.15 620 GLU C N 1
ATOM 7457 C CA . GLU C 1 254 ? -33.988 77.194 -94.459 1.00 12.50 620 GLU C CA 1
ATOM 7458 C C . GLU C 1 254 ? -34.371 76.044 -95.378 1.00 11.37 620 GLU C C 1
ATOM 7459 O O . GLU C 1 254 ? -33.514 75.279 -95.815 1.00 10.27 620 GLU C O 1
ATOM 7465 N N . ILE C 1 255 ? -35.663 75.916 -95.655 1.00 12.14 621 ILE C N 1
ATOM 7466 C CA . ILE C 1 255 ? -36.140 74.915 -96.596 1.00 11.74 621 ILE C CA 1
ATOM 7467 C C . ILE C 1 255 ? -36.429 75.573 -97.940 1.00 12.15 621 ILE C C 1
ATOM 7468 O O . ILE C 1 255 ? -37.360 76.370 -98.061 1.00 12.82 621 ILE C O 1
ATOM 7473 N N . LYS C 1 256 ? -35.618 75.245 -98.941 1.00 12.82 622 LYS C N 1
ATOM 7474 C CA . LYS C 1 256 ? -35.775 75.816 -100.274 1.00 12.39 622 LYS C CA 1
ATOM 7475 C C . LYS C 1 256 ? -37.155 75.504 -100.837 1.00 12.42 622 LYS C C 1
ATOM 7476 O O . LYS C 1 256 ? -37.755 74.485 -100.499 1.00 8.15 622 LYS C O 1
ATOM 7482 N N . ARG C 1 257 ? -37.650 76.396 -101.689 1.00 15.11 623 ARG C N 1
ATOM 7483 C CA . ARG C 1 257 ? -38.978 76.266 -102.280 1.00 10.38 623 ARG C CA 1
ATOM 7484 C C . ARG C 1 257 ? -39.174 74.922 -102.978 1.00 7.43 623 ARG C C 1
ATOM 7485 O O . ARG C 1 257 ? -38.270 74.413 -103.638 1.00 6.91 623 ARG C O 1
ATOM 7493 N N . GLY C 1 258 ? -40.359 74.345 -102.813 1.00 7.95 624 GLY C N 1
ATOM 7494 C CA . GLY C 1 258 ? -40.674 73.064 -103.419 1.00 8.04 624 GLY C CA 1
ATOM 7495 C C . GLY C 1 258 ? -40.039 71.866 -102.733 1.00 9.69 624 GLY C C 1
ATOM 7496 O O . GLY C 1 258 ? -40.228 70.729 -103.164 1.00 10.58 624 GLY C O 1
ATOM 7497 N N . ALA C 1 259 ? -39.286 72.113 -101.666 1.00 9.73 625 ALA C N 1
ATOM 7498 C CA . ALA C 1 259 ? -38.618 71.034 -100.947 1.00 5.39 625 ALA C CA 1
ATOM 7499 C C . ALA C 1 259 ? -39.272 70.779 -99.595 1.00 10.78 625 ALA C C 1
ATOM 7500 O O . ALA C 1 259 ? -40.314 71.354 -99.279 1.00 12.05 625 ALA C O 1
ATOM 7502 N N . MET C 1 260 ? -38.653 69.911 -98.803 1.00 9.85 626 MET C N 1
ATOM 7503 C CA . MET C 1 260 ? -39.171 69.569 -97.484 1.00 6.42 626 MET C CA 1
ATOM 7504 C C . MET C 1 260 ? -38.058 69.117 -96.555 1.00 6.76 626 MET C C 1
ATOM 7505 O O . MET C 1 260 ? -37.004 68.679 -97.009 1.00 11.63 626 MET C O 1
ATOM 7510 N N . MET C 1 261 ? -38.291 69.231 -95.252 1.00 7.11 627 MET C N 1
ATOM 7511 C CA . MET C 1 261 ? -37.422 68.582 -94.279 1.00 6.42 627 MET C CA 1
ATOM 7512 C C . MET C 1 261 ? -38.043 67.241 -93.916 1.00 9.44 627 MET C C 1
ATOM 7513 O O . MET C 1 261 ? -39.185 67.183 -93.462 1.00 10.73 627 MET C O 1
ATOM 7518 N N . VAL C 1 262 ? -37.289 66.169 -94.138 1.00 11.55 628 VAL C N 1
ATOM 7519 C CA . VAL C 1 262 ? -37.794 64.809 -93.970 1.00 7.74 628 VAL C CA 1
ATOM 7520 C C . VAL C 1 262 ? -38.292 64.552 -92.550 1.00 11.63 628 VAL C C 1
ATOM 7521 O O . VAL C 1 262 ? -37.822 65.185 -91.604 1.00 12.10 628 VAL C O 1
ATOM 7525 N N . PRO C 1 263 ? -39.269 63.639 -92.404 1.00 13.44 629 PRO C N 1
ATOM 7526 C CA . PRO C 1 263 ? -39.806 63.246 -91.096 1.00 8.30 629 PRO C CA 1
ATOM 7527 C C . PRO C 1 263 ? -38.719 62.881 -90.092 1.00 7.17 629 PRO C C 1
ATOM 7528 O O . PRO C 1 263 ? -37.830 62.087 -90.394 1.00 9.84 629 PRO C O 1
ATOM 7532 N N . HIS C 1 264 ? -38.801 63.472 -88.906 1.00 11.27 630 HIS C N 1
ATOM 7533 C CA . HIS C 1 264 ? -37.815 63.260 -87.856 1.00 8.16 630 HIS C CA 1
ATOM 7534 C C . HIS C 1 264 ? -38.437 63.577 -86.509 1.00 5.86 630 HIS C C 1
ATOM 7535 O O . HIS C 1 264 ? -39.539 64.112 -86.447 1.00 9.71 630 HIS C O 1
ATOM 7542 N N . TYR C 1 265 ? -37.732 63.261 -85.430 1.00 5.62 631 TYR C N 1
ATOM 7543 C CA . TYR C 1 265 ? -38.206 63.634 -84.104 1.00 4.15 631 TYR C CA 1
ATOM 7544 C C . TYR C 1 265 ? -37.050 63.934 -83.161 1.00 8.67 631 TYR C C 1
ATOM 7545 O O . TYR C 1 265 ? -35.937 63.443 -83.345 1.00 10.03 631 TYR C O 1
ATOM 7554 N N . ASN C 1 266 ? -37.324 64.754 -82.154 1.00 4.65 632 ASN C N 1
ATOM 7555 C CA . ASN C 1 266 ? -36.337 65.055 -81.131 1.00 7.74 632 ASN C CA 1
ATOM 7556 C C . ASN C 1 266 ? -36.513 64.134 -79.934 1.00 9.62 632 ASN C C 1
ATOM 7557 O O . ASN C 1 266 ? -37.629 63.924 -79.457 1.00 8.58 632 ASN C O 1
ATOM 7562 N N . SER C 1 267 ? -35.404 63.586 -79.455 1.00 8.36 633 SER C N 1
ATOM 7563 C CA . SER C 1 267 ? -35.436 62.629 -78.360 1.00 9.03 633 SER C CA 1
ATOM 7564 C C . SER C 1 267 ? -35.884 63.263 -77.048 1.00 10.21 633 SER C C 1
ATOM 7565 O O . SER C 1 267 ? -36.610 62.648 -76.269 1.00 11.70 633 SER C O 1
ATOM 7568 N N . LYS C 1 268 ? -35.462 64.501 -76.817 1.00 12.35 634 LYS C N 1
ATOM 7569 C CA . 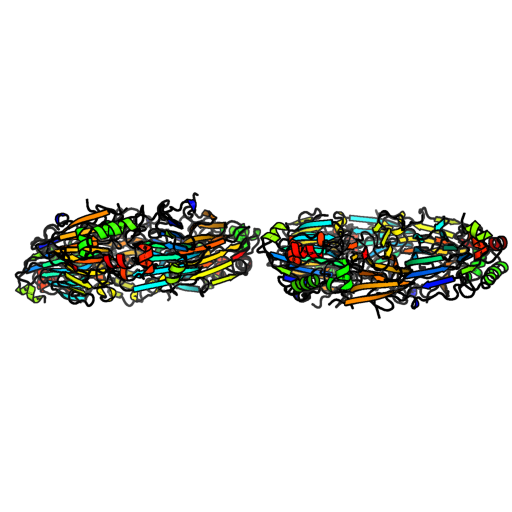LYS C 1 268 ? -35.575 65.098 -75.493 1.00 8.90 634 LYS C CA 1
ATOM 7570 C C . LYS C 1 268 ? -36.063 66.546 -75.527 1.00 10.01 634 LYS C C 1
ATOM 7571 O O . LYS C 1 268 ? -36.809 66.977 -74.649 1.00 12.75 634 LYS C O 1
ATOM 7577 N N . ALA C 1 269 ? -35.652 67.289 -76.548 1.00 9.77 635 ALA C N 1
ATOM 7578 C CA . ALA C 1 269 ? -35.961 68.713 -76.627 1.00 8.26 635 ALA C CA 1
ATOM 7579 C C . ALA C 1 269 ? -37.374 68.991 -77.133 1.00 7.28 635 ALA C C 1
ATOM 7580 O O . ALA C 1 269 ? -37.857 68.339 -78.056 1.00 18.48 635 ALA C O 1
ATOM 7582 N N . THR C 1 270 ? -38.029 69.966 -76.511 1.00 5.81 636 THR C N 1
ATOM 7583 C CA . THR C 1 270 ? -39.290 70.498 -77.010 1.00 6.32 636 THR C CA 1
ATOM 7584 C C . THR C 1 270 ? -39.010 71.806 -77.740 1.00 8.17 636 THR C C 1
ATOM 7585 O O . THR C 1 270 ? -38.640 72.804 -77.122 1.00 11.38 636 THR C O 1
ATOM 7589 N N . VAL C 1 271 ? -39.181 71.798 -79.057 1.00 6.05 637 VAL C N 1
ATOM 7590 C CA . VAL C 1 271 ? -38.745 72.922 -79.877 1.00 7.93 637 VAL C CA 1
ATOM 7591 C C . VAL C 1 271 ? -39.859 73.917 -80.192 1.00 6.29 637 VAL C C 1
ATOM 7592 O O . VAL C 1 271 ? -40.898 73.553 -80.739 1.00 8.93 637 VAL C O 1
ATOM 7596 N N . VAL C 1 272 ? -39.625 75.176 -79.831 1.00 8.39 638 VAL C N 1
ATOM 7597 C CA . VAL C 1 272 ? -40.516 76.271 -80.193 1.00 7.16 638 VAL C CA 1
ATOM 7598 C C . VAL C 1 272 ? -39.990 76.937 -81.457 1.00 9.27 638 VAL C C 1
ATOM 7599 O O . VAL C 1 272 ? -38.892 77.491 -81.465 1.00 8.52 638 VAL C O 1
ATOM 7603 N N . VAL C 1 273 ? -40.775 76.874 -82.527 1.00 7.87 639 VAL C N 1
ATOM 7604 C CA . VAL C 1 273 ? -40.312 77.323 -83.834 1.00 6.66 639 VAL C CA 1
ATOM 7605 C C . VAL C 1 273 ? -40.996 78.611 -84.275 1.00 9.01 639 VAL C C 1
ATOM 7606 O O . VAL C 1 273 ? -42.214 78.746 -84.173 1.00 9.79 639 VAL C O 1
ATOM 7610 N N . TYR C 1 274 ? -40.198 79.554 -84.765 1.00 6.50 640 TYR C N 1
ATOM 7611 C CA . TYR C 1 274 ? -40.710 80.822 -85.267 1.00 8.41 640 TYR C CA 1
ATOM 7612 C C . TYR C 1 274 ? -40.451 80.947 -86.765 1.00 7.89 640 TYR C C 1
ATOM 7613 O O . TYR C 1 274 ? -39.331 80.732 -87.226 1.00 10.89 640 TYR C O 1
ATOM 7622 N N . VAL C 1 275 ? -41.488 81.289 -87.521 1.00 6.20 641 VAL C N 1
ATOM 7623 C CA . VAL C 1 275 ? -41.357 81.444 -88.965 1.00 9.76 641 VAL C CA 1
ATOM 7624 C C . VAL C 1 275 ? -40.803 82.819 -89.321 1.00 11.55 641 VAL C C 1
ATOM 7625 O O . VAL C 1 275 ? -41.515 83.819 -89.254 1.00 9.61 641 VAL C O 1
ATOM 7629 N N . VAL C 1 276 ? -39.533 82.864 -89.706 1.00 10.26 642 VAL C N 1
ATOM 7630 C CA . VAL C 1 276 ? -38.876 84.133 -89.979 1.00 10.32 642 VAL C CA 1
ATOM 7631 C C . VAL C 1 276 ? -39.347 84.729 -91.300 1.00 13.74 642 VAL C C 1
ATOM 7632 O O . VAL C 1 276 ? -39.684 85.911 -91.373 1.00 9.21 642 VAL C O 1
ATOM 7636 N N . GLU C 1 277 ? -39.375 83.906 -92.342 1.00 17.02 643 GLU C N 1
ATOM 7637 C CA . GLU C 1 277 ? -39.733 84.388 -93.667 1.00 12.28 643 GLU C CA 1
ATOM 7638 C C . GLU C 1 277 ? -40.227 83.266 -94.574 1.00 10.26 643 GLU C C 1
ATOM 7639 O O . GLU C 1 277 ? -39.701 82.155 -94.549 1.00 11.53 643 GLU C O 1
ATOM 7645 N N . GLY C 1 278 ? -41.246 83.569 -95.373 1.00 16.24 644 GLY C N 1
ATOM 7646 C CA . GLY C 1 278 ? -41.766 82.623 -96.341 1.00 8.93 644 GLY C CA 1
ATOM 7647 C C . GLY C 1 278 ? -43.079 81.991 -95.928 1.00 8.56 644 GLY C C 1
ATOM 7648 O O . GLY C 1 278 ? -43.709 82.416 -94.961 1.00 10.22 644 GLY C O 1
ATOM 7649 N N . THR C 1 279 ? -43.494 80.976 -96.678 1.00 8.74 645 THR C N 1
ATOM 7650 C CA . THR C 1 279 ? -44.691 80.209 -96.359 1.00 6.89 645 THR C CA 1
ATOM 7651 C C . THR C 1 279 ? -44.398 78.723 -96.500 1.00 10.72 645 THR C C 1
ATOM 7652 O O . THR C 1 279 ? -43.361 78.335 -97.039 1.00 10.16 645 THR C O 1
ATOM 7656 N N . GLY C 1 280 ? -45.313 77.893 -96.013 1.00 15.28 646 GLY C N 1
ATOM 7657 C CA . GLY C 1 280 ? -45.126 76.457 -96.060 1.00 5.78 646 GLY C CA 1
ATOM 7658 C C . GLY C 1 280 ? -46.144 75.696 -95.239 1.00 7.42 646 GLY C C 1
ATOM 7659 O O . GLY C 1 280 ? -47.249 76.176 -94.993 1.00 9.08 646 GLY C O 1
ATOM 7660 N N . ARG C 1 281 ? -45.761 74.500 -94.807 1.00 5.94 647 ARG C N 1
ATOM 7661 C CA . ARG C 1 281 ? -46.671 73.610 -94.100 1.00 4.99 647 ARG C CA 1
ATOM 7662 C C . ARG C 1 281 ? -45.900 72.610 -93.247 1.00 6.47 647 ARG C C 1
ATOM 7663 O O . ARG C 1 281 ? -44.768 72.257 -93.572 1.00 8.40 647 ARG C O 1
ATOM 7671 N N . PHE C 1 282 ? -46.507 72.157 -92.154 1.00 7.98 648 PHE C N 1
ATOM 7672 C CA . PHE C 1 282 ? -45.918 71.080 -91.368 1.00 7.15 648 PHE C CA 1
ATOM 7673 C C . PHE C 1 282 ? -46.955 70.023 -91.006 1.00 11.95 648 PHE C C 1
ATOM 7674 O O . PHE C 1 282 ? -48.133 70.328 -90.815 1.00 14.35 648 PHE C O 1
ATOM 7682 N N . GLU C 1 283 ? -46.503 68.776 -90.927 1.00 9.66 649 GLU C N 1
ATOM 7683 C CA . GLU C 1 283 ? -47.337 67.673 -90.468 1.00 8.92 649 GLU C CA 1
ATOM 7684 C C . GLU C 1 283 ? -46.688 67.000 -89.265 1.00 8.41 649 GLU C C 1
ATOM 7685 O O . GLU C 1 283 ? -45.486 66.735 -89.263 1.00 7.30 649 GLU C O 1
ATOM 7691 N N . MET C 1 284 ? -47.490 66.728 -88.242 1.00 9.51 650 MET C N 1
ATOM 7692 C CA . MET C 1 284 ? -46.982 66.144 -87.009 1.00 6.52 650 MET C CA 1
ATOM 7693 C C . MET C 1 284 ? -47.838 64.962 -86.573 1.00 7.37 650 MET C C 1
ATOM 7694 O O . MET C 1 284 ? -49.066 65.048 -86.559 1.00 13.50 650 MET C O 1
ATOM 7699 N N . ALA C 1 285 ? -47.190 63.856 -86.227 1.00 7.31 651 ALA C N 1
ATOM 7700 C CA . ALA C 1 285 ? -47.905 62.694 -85.715 1.00 8.50 651 ALA C CA 1
ATOM 7701 C C . ALA C 1 285 ? -48.052 62.794 -84.202 1.00 15.60 651 ALA C C 1
ATOM 7702 O O . ALA C 1 285 ? -47.095 62.581 -83.458 1.00 13.96 651 ALA C O 1
ATOM 7704 N N . CYS C 1 286 ? -49.259 63.123 -83.756 1.00 15.10 652 CYS C N 1
ATOM 7705 C CA . CYS C 1 286 ? -49.522 63.355 -82.342 1.00 9.31 652 CYS C CA 1
ATOM 7706 C C . CYS C 1 286 ? -50.489 62.335 -81.751 1.00 12.62 652 CYS C C 1
ATOM 7707 O O . CYS C 1 286 ? -51.618 62.198 -82.221 1.00 15.84 652 CYS C O 1
ATOM 7710 N N . PRO C 1 287 ? -50.042 61.613 -80.712 1.00 17.95 653 PRO C N 1
ATOM 7711 C CA . PRO C 1 287 ? -50.862 60.627 -80.003 1.00 12.91 653 PRO C CA 1
ATOM 7712 C C . PRO C 1 287 ? -51.669 61.218 -78.847 1.00 9.05 653 PRO C C 1
ATOM 7713 O O . PRO C 1 287 ? -52.160 60.465 -78.008 1.00 21.34 653 PRO C O 1
ATOM 7717 N N . HIS C 1 288 ? -51.806 62.540 -78.804 1.00 13.86 654 HIS C N 1
ATOM 7718 C CA . HIS C 1 288 ? -52.573 63.189 -77.743 1.00 11.23 654 HIS C CA 1
ATOM 7719 C C . HIS C 1 288 ? -53.930 63.665 -78.251 1.00 13.23 654 HIS C C 1
ATOM 7720 O O . HIS C 1 288 ? -54.885 63.779 -77.483 1.00 19.75 654 HIS C O 1
ATOM 7727 N N . GLN C 1 312 ? -55.565 56.145 -81.691 1.00 25.43 678 GLN C N 1
ATOM 7728 C CA . GLN C 1 312 ? -54.233 56.374 -81.145 1.00 15.95 678 GLN C CA 1
ATOM 7729 C C . GLN C 1 312 ? -53.645 57.691 -81.645 1.00 21.28 678 GLN C C 1
ATOM 7730 O O . GLN C 1 312 ? -53.732 58.715 -80.968 1.00 24.04 678 GLN C O 1
ATOM 7732 N N . PHE C 1 313 ? -53.050 57.661 -82.834 1.00 20.50 679 PHE C N 1
ATOM 7733 C CA . PHE C 1 313 ? -52.393 58.839 -83.398 1.00 15.57 679 PHE C CA 1
ATOM 7734 C C . PHE C 1 313 ? -53.366 59.785 -84.095 1.00 10.91 679 PHE C C 1
ATOM 7735 O O . PHE C 1 313 ? -54.528 59.453 -84.311 1.00 18.97 679 PHE C O 1
ATOM 7743 N N . GLN C 1 314 ? -52.871 60.969 -84.441 1.00 14.59 680 GLN C N 1
ATOM 7744 C CA . GLN C 1 314 ? -53.616 61.936 -85.241 1.00 13.73 680 GLN C CA 1
ATOM 7745 C C . GLN C 1 314 ? -52.642 62.854 -85.976 1.00 11.92 680 GLN C C 1
ATOM 7746 O O . GLN C 1 314 ? -51.582 63.195 -85.449 1.00 11.95 680 GLN C O 1
ATOM 7752 N N . LYS C 1 315 ? -52.995 63.242 -87.197 1.00 13.14 681 LYS C N 1
ATOM 7753 C CA . LYS C 1 315 ? -52.172 64.173 -87.956 1.00 12.41 681 LYS C CA 1
ATOM 7754 C C . LYS C 1 315 ? -52.454 65.612 -87.546 1.00 11.78 681 LYS C C 1
ATOM 7755 O O . LYS C 1 315 ? -53.516 66.155 -87.842 1.00 15.51 681 LYS C O 1
ATOM 7761 N N . VAL C 1 316 ? -51.498 66.219 -86.851 1.00 15.54 682 VAL C N 1
ATOM 7762 C CA . VAL C 1 316 ? -51.579 67.630 -86.499 1.00 8.79 682 VAL C CA 1
ATOM 7763 C C . VAL C 1 316 ? -50.890 68.455 -87.577 1.00 10.79 682 VAL C C 1
ATOM 7764 O O . VAL C 1 316 ? -49.714 68.247 -87.868 1.00 12.90 682 VAL C O 1
ATOM 7768 N N . THR C 1 317 ? -51.626 69.385 -88.175 1.00 10.54 683 THR C N 1
ATOM 7769 C CA . THR C 1 317 ? -51.099 70.142 -89.302 1.00 11.10 683 THR C CA 1
ATOM 7770 C C . THR C 1 317 ? -51.593 71.586 -89.322 1.00 14.86 683 THR C C 1
ATOM 7771 O O . THR C 1 317 ? -52.663 71.898 -88.798 1.00 19.72 683 THR C O 1
ATOM 7775 N N . ALA C 1 318 ? -50.799 72.463 -89.929 1.00 13.99 684 ALA C N 1
ATOM 7776 C CA . ALA C 1 318 ? -51.152 73.872 -90.035 1.00 13.85 684 ALA C CA 1
ATOM 7777 C C . ALA C 1 318 ? -50.369 74.556 -91.147 1.00 15.49 684 ALA C C 1
ATOM 7778 O O . ALA C 1 318 ? -49.263 74.142 -91.489 1.00 14.82 684 ALA C O 1
ATOM 7780 N N . ARG C 1 319 ? -50.956 75.609 -91.704 1.00 21.83 685 ARG C N 1
ATOM 7781 C CA . ARG C 1 319 ? -50.308 76.407 -92.737 1.00 14.55 685 ARG C CA 1
ATOM 7782 C C . ARG C 1 319 ? -49.395 77.449 -92.102 1.00 10.07 685 ARG C C 1
ATOM 7783 O O . ARG C 1 319 ? -49.814 78.193 -91.217 1.00 11.16 685 ARG C O 1
ATOM 7791 N N . LEU C 1 320 ? -48.147 77.501 -92.553 1.00 15.22 686 LEU C N 1
ATOM 7792 C CA . LEU C 1 320 ? -47.170 78.408 -91.963 1.00 7.49 686 LEU C CA 1
ATOM 7793 C C . LEU C 1 320 ? -46.982 79.683 -92.776 1.00 11.27 686 LEU C C 1
ATOM 7794 O O . LEU C 1 320 ? -46.928 79.657 -94.006 1.00 13.89 686 LEU C O 1
ATOM 7799 N N . ALA C 1 321 ? -46.884 80.801 -92.066 1.00 8.64 687 ALA C N 1
ATOM 7800 C CA . ALA C 1 321 ? -46.560 82.085 -92.672 1.00 12.42 687 ALA C CA 1
ATOM 7801 C C . ALA C 1 321 ? -45.674 82.863 -91.713 1.00 15.97 687 ALA C C 1
ATOM 7802 O O . ALA C 1 321 ? -45.483 82.448 -90.575 1.00 14.73 687 ALA C O 1
ATOM 7804 N N . ARG C 1 322 ? -45.134 83.987 -92.168 1.00 16.08 688 ARG C N 1
ATOM 7805 C CA . ARG C 1 322 ? -44.251 84.788 -91.335 1.00 7.15 688 ARG C CA 1
ATOM 7806 C C . ARG C 1 322 ? -44.937 85.192 -90.034 1.00 8.49 688 ARG C C 1
ATOM 7807 O O . ARG C 1 322 ? -46.123 85.516 -90.025 1.00 12.07 688 ARG C O 1
ATOM 7815 N N . GLY C 1 323 ? -44.186 85.157 -88.936 1.00 10.85 689 GLY C N 1
ATOM 7816 C CA . GLY C 1 323 ? -44.709 85.539 -87.637 1.00 9.44 689 GLY C CA 1
ATOM 7817 C C . GLY C 1 323 ? -45.381 84.407 -86.881 1.00 10.60 689 GLY C C 1
ATOM 7818 O O . GLY C 1 323 ? -45.676 84.538 -85.694 1.00 12.00 689 GLY C O 1
ATOM 7819 N N . ASP C 1 324 ? -45.633 83.298 -87.568 1.00 11.88 690 ASP C N 1
ATOM 7820 C CA . ASP C 1 324 ? -46.274 82.145 -86.947 1.00 6.98 690 ASP C CA 1
ATOM 7821 C C . ASP C 1 324 ? -45.337 81.440 -85.978 1.00 8.63 690 ASP C C 1
ATOM 7822 O O . ASP C 1 324 ? -44.118 81.486 -86.129 1.00 11.08 690 ASP C O 1
ATOM 7827 N N . ILE C 1 325 ? -45.923 80.786 -84.983 1.00 11.53 691 ILE C N 1
ATOM 7828 C CA . ILE C 1 325 ? -45.166 80.011 -84.011 1.00 8.23 691 ILE C CA 1
ATOM 7829 C C . ILE C 1 325 ? -45.839 78.663 -83.789 1.00 9.65 691 ILE C C 1
ATOM 7830 O O . ILE C 1 325 ? -47.052 78.596 -83.593 1.00 14.21 691 ILE C O 1
ATOM 7835 N N . PHE C 1 326 ? -45.060 77.588 -83.838 1.00 7.43 692 PHE C N 1
ATOM 7836 C CA . PHE C 1 326 ? -45.594 76.271 -83.510 1.00 5.94 692 PHE C CA 1
ATOM 7837 C C . PHE C 1 326 ? -44.617 75.476 -82.654 1.00 8.21 692 PHE C C 1
ATOM 7838 O O . PHE C 1 326 ? -43.411 75.716 -82.683 1.00 12.10 692 PHE C O 1
ATOM 7846 N N . VAL C 1 327 ? -45.152 74.529 -81.892 1.00 11.00 693 VAL C N 1
ATOM 7847 C CA . VAL C 1 327 ? -44.367 73.793 -80.909 1.00 4.65 693 VAL C CA 1
ATOM 7848 C C . VAL C 1 327 ? -44.270 72.309 -81.249 1.00 7.52 693 VAL C C 1
ATOM 7849 O O . VAL C 1 327 ? -45.268 71.673 -81.584 1.00 14.40 693 VAL C O 1
ATOM 7853 N N . ILE C 1 328 ? -43.060 71.767 -81.162 1.00 6.86 694 ILE C N 1
ATOM 7854 C CA . ILE C 1 328 ? -42.830 70.349 -81.410 1.00 8.57 694 ILE C CA 1
ATOM 7855 C C . ILE C 1 328 ? -42.393 69.638 -80.133 1.00 8.52 694 ILE C C 1
ATOM 7856 O O . ILE C 1 328 ? -41.202 69.589 -79.827 1.00 16.55 694 ILE C O 1
ATOM 7861 N N . PRO C 1 329 ? -43.357 69.088 -79.378 1.00 7.76 695 PRO C N 1
ATOM 7862 C CA . PRO C 1 329 ? -43.020 68.350 -78.156 1.00 7.08 695 PRO C CA 1
ATOM 7863 C C . PRO C 1 329 ? -42.140 67.146 -78.468 1.00 9.81 695 PRO C C 1
ATOM 7864 O O . PRO C 1 329 ? -42.320 66.529 -79.516 1.00 13.33 695 PRO C O 1
ATOM 7868 N N . ALA C 1 330 ? -41.204 66.831 -77.578 1.00 11.19 696 ALA C N 1
ATOM 7869 C CA . ALA C 1 330 ? -40.249 65.749 -77.803 1.00 5.73 696 ALA C CA 1
ATOM 7870 C C . ALA C 1 330 ? -40.947 64.437 -78.137 1.00 7.81 696 ALA C C 1
ATOM 7871 O O . ALA C 1 330 ? -42.028 64.149 -77.624 1.00 15.00 696 ALA C O 1
ATOM 7873 N N . GLY C 1 331 ? -40.329 63.654 -79.014 1.00 6.80 697 GLY C N 1
ATOM 7874 C CA . GLY C 1 331 ? -40.874 62.368 -79.400 1.00 7.80 697 GLY C CA 1
ATOM 7875 C C . GLY C 1 331 ? -41.771 62.430 -80.619 1.00 10.93 697 GLY C C 1
ATOM 7876 O O . GLY C 1 331 ? -41.871 61.460 -81.366 1.00 10.23 697 GLY C O 1
ATOM 7877 N N . HIS C 1 332 ? -42.429 63.568 -80.815 1.00 13.35 698 HIS C N 1
ATOM 7878 C CA . HIS C 1 332 ? -43.291 63.768 -81.974 1.00 7.35 698 HIS C CA 1
ATOM 7879 C C . HIS C 1 332 ? -42.496 63.757 -83.272 1.00 9.77 698 HIS C C 1
ATOM 7880 O O . HIS C 1 332 ? -41.587 64.567 -83.449 1.00 9.12 698 HIS C O 1
ATOM 7887 N N . PRO C 1 333 ? -42.835 62.835 -84.186 1.00 11.05 699 PRO C N 1
ATOM 7888 C CA . PRO C 1 333 ? -42.240 62.877 -85.524 1.00 10.09 699 PRO C CA 1
ATOM 7889 C C . PRO C 1 333 ? -42.843 64.008 -86.356 1.00 11.20 699 PRO C C 1
ATOM 7890 O O . PRO C 1 333 ? -44.065 64.147 -86.419 1.00 10.11 699 PRO C O 1
ATOM 7894 N N . ILE C 1 334 ? -41.983 64.807 -86.982 1.00 17.12 700 ILE C N 1
ATOM 7895 C CA . ILE C 1 334 ? -42.411 66.032 -87.650 1.00 10.10 700 ILE C CA 1
ATOM 7896 C C . ILE C 1 334 ? -41.839 66.157 -89.064 1.00 8.87 700 ILE C C 1
ATOM 7897 O O . ILE C 1 334 ? -40.680 65.824 -89.309 1.00 9.19 700 ILE C O 1
ATOM 7902 N N . ALA C 1 335 ? -42.665 66.626 -89.995 1.00 12.39 701 ALA C N 1
ATOM 7903 C CA . ALA C 1 335 ? -42.217 66.920 -91.354 1.00 9.68 701 ALA C CA 1
ATOM 7904 C C . ALA C 1 335 ? -42.686 68.309 -91.775 1.00 7.84 701 ALA C C 1
ATOM 7905 O O . ALA C 1 335 ? -43.832 68.681 -91.535 1.00 8.84 701 ALA C O 1
ATOM 7907 N N . ILE C 1 336 ? -41.796 69.075 -92.398 1.00 6.38 702 ILE C N 1
ATOM 7908 C CA . ILE C 1 336 ? -42.109 70.445 -92.794 1.00 5.65 702 ILE C CA 1
ATOM 7909 C C . ILE C 1 336 ? -41.807 70.686 -94.272 1.00 10.17 702 ILE C C 1
ATOM 7910 O O . ILE C 1 336 ? -40.697 70.427 -94.737 1.00 14.44 702 ILE C O 1
ATOM 7915 N N . THR C 1 337 ? -42.800 71.180 -95.005 1.00 9.39 703 THR C N 1
ATOM 7916 C CA . THR C 1 337 ? -42.637 71.453 -96.431 1.00 7.85 703 THR C CA 1
ATOM 7917 C C . THR C 1 337 ? -42.705 72.945 -96.726 1.00 7.44 703 THR C C 1
ATOM 7918 O O . THR C 1 337 ? -43.560 73.652 -96.197 1.00 7.26 703 THR C O 1
ATOM 7922 N N . ALA C 1 338 ? -41.802 73.419 -97.575 1.00 5.69 704 ALA C N 1
ATOM 7923 C CA . ALA C 1 338 ? -41.841 74.804 -98.025 1.00 7.12 704 ALA C CA 1
ATOM 7924 C C . ALA C 1 338 ? -42.914 74.968 -99.090 1.00 9.37 704 ALA C C 1
ATOM 7925 O O . ALA C 1 338 ? -43.508 73.988 -99.537 1.00 11.48 704 ALA C O 1
ATOM 7927 N N . SER C 1 339 ? -43.172 76.207 -99.488 1.00 8.68 705 SER C N 1
ATOM 7928 C CA . SER C 1 339 ? -44.059 76.456 -100.615 1.00 9.69 705 SER C CA 1
ATOM 7929 C C . SER C 1 339 ? -43.292 76.195 -101.901 1.00 9.59 705 SER C C 1
ATOM 7930 O O . SER C 1 339 ? -42.078 76.016 -101.881 1.00 10.56 705 SER C O 1
ATOM 7933 N N . GLN C 1 340 ? -43.999 76.175 -103.023 1.00 13.17 706 GLN C N 1
ATOM 7934 C CA . GLN C 1 340 ? -43.367 75.860 -104.296 1.00 13.50 706 GLN C CA 1
ATOM 7935 C C . GLN C 1 340 ? -42.670 77.094 -104.878 1.00 12.02 706 GLN C C 1
ATOM 7936 O O . GLN C 1 340 ? -41.723 76.973 -105.657 1.00 13.20 706 GLN C O 1
ATOM 7942 N N . ASN C 1 341 ? -43.109 78.279 -104.463 1.00 10.99 707 ASN C N 1
ATOM 7943 C CA . ASN C 1 341 ? -42.593 79.516 -105.044 1.00 17.99 707 ASN C CA 1
ATOM 7944 C C . ASN C 1 341 ? -41.641 80.331 -104.162 1.00 18.24 707 ASN C C 1
ATOM 7945 O O . ASN C 1 341 ? -40.845 81.116 -104.678 1.00 19.78 707 ASN C O 1
ATOM 7950 N N . GLU C 1 342 ? -41.714 80.161 -102.846 1.00 14.57 708 GLU C N 1
ATOM 7951 C CA . GLU C 1 342 ? -40.763 80.843 -101.972 1.00 16.09 708 GLU C CA 1
ATOM 7952 C C . GLU C 1 342 ? -40.216 79.921 -100.891 1.00 12.20 708 GLU C C 1
ATOM 7953 O O . GLU C 1 342 ? -40.876 78.970 -100.469 1.00 8.51 708 GLU C O 1
ATOM 7959 N N . ASN C 1 343 ? -38.994 80.213 -100.457 1.00 13.22 709 ASN C N 1
ATOM 7960 C CA . ASN C 1 343 ? -38.346 79.468 -99.389 1.00 11.17 709 ASN C CA 1
ATOM 7961 C C . ASN C 1 343 ? -39.078 79.624 -98.065 1.00 8.20 709 ASN C C 1
ATOM 7962 O O . ASN C 1 343 ? -39.790 80.602 -97.850 1.00 12.20 709 ASN C O 1
ATOM 7967 N N . LEU C 1 344 ? -38.903 78.649 -97.181 1.00 11.28 710 LEU C N 1
ATOM 7968 C CA . LEU C 1 344 ? -39.404 78.756 -95.820 1.00 12.18 710 LEU C CA 1
ATOM 7969 C C . LEU C 1 344 ? -38.221 78.793 -94.865 1.00 9.11 710 LEU C C 1
ATOM 7970 O O . LEU C 1 344 ? -37.405 77.878 -94.844 1.00 13.25 710 LEU C O 1
ATOM 7975 N N . ARG C 1 345 ? -38.119 79.857 -94.079 1.00 6.36 711 ARG C N 1
ATOM 7976 C CA . ARG C 1 345 ? -36.986 80.006 -93.177 1.00 13.17 711 ARG C CA 1
ATOM 7977 C C . ARG C 1 345 ? -37.461 80.061 -91.724 1.00 9.49 711 ARG C C 1
ATOM 7978 O O . ARG C 1 345 ? -38.334 80.854 -91.362 1.00 6.78 711 ARG C O 1
ATOM 7986 N N . LEU C 1 346 ? -36.887 79.186 -90.905 1.00 12.92 712 LEU C N 1
ATOM 7987 C CA . LEU C 1 346 ? -37.335 79.003 -89.533 1.00 5.71 712 LEU C CA 1
ATOM 7988 C C . LEU C 1 346 ? -36.187 79.104 -88.538 1.00 7.76 712 LEU C C 1
ATOM 7989 O O . LEU C 1 346 ? -35.071 78.670 -88.816 1.00 14.07 712 LEU C O 1
ATOM 7994 N N . VAL C 1 347 ? -36.467 79.679 -87.374 1.00 5.46 713 VAL C N 1
ATOM 7995 C CA . VAL C 1 347 ? -35.534 79.622 -86.258 1.00 6.92 713 VAL C CA 1
ATOM 7996 C C . VAL C 1 347 ? -36.240 78.920 -85.101 1.00 6.56 713 VAL C C 1
ATOM 7997 O O . VAL C 1 347 ? -37.445 79.088 -84.909 1.00 10.72 713 VAL C O 1
ATOM 8001 N N . GLY C 1 348 ? -35.505 78.107 -84.351 1.00 7.45 714 GLY C N 1
ATOM 8002 C CA . GLY C 1 348 ? -36.120 77.312 -83.303 1.00 5.42 714 GLY C CA 1
ATOM 8003 C C . GLY C 1 348 ? -35.399 77.311 -81.971 1.00 7.36 714 GLY C C 1
ATOM 8004 O O . GLY C 1 348 ? -34.169 77.292 -81.914 1.00 11.76 714 GLY C O 1
ATOM 8005 N N . PHE C 1 349 ? -36.180 77.329 -80.895 1.00 8.40 715 PHE C N 1
ATOM 8006 C CA . PHE C 1 349 ? -35.647 77.220 -79.541 1.00 8.19 715 PHE C CA 1
ATOM 8007 C C . PHE C 1 349 ? -35.924 75.834 -78.971 1.00 11.56 715 PHE C C 1
ATOM 8008 O O . PHE C 1 349 ? -37.076 75.418 -78.875 1.00 9.96 715 PHE C O 1
ATOM 8016 N N . GLY C 1 350 ? -34.869 75.127 -78.584 1.00 9.86 716 GLY C N 1
ATOM 8017 C CA . GLY C 1 350 ? -35.014 73.781 -78.066 1.00 4.91 716 GLY C CA 1
ATOM 8018 C C . GLY C 1 350 ? -34.998 73.703 -76.553 1.00 10.70 716 GLY C C 1
ATOM 8019 O O . GLY C 1 350 ? -33.938 73.594 -75.939 1.00 17.13 716 GLY C O 1
ATOM 8020 N N . ILE C 1 351 ? -36.183 73.757 -75.953 1.00 10.91 717 ILE C N 1
ATOM 8021 C CA . ILE C 1 351 ? -36.331 73.629 -74.508 1.00 5.19 717 ILE C CA 1
ATOM 8022 C C . ILE C 1 351 ? -35.907 72.230 -74.053 1.00 12.78 717 ILE C C 1
ATOM 8023 O O . ILE C 1 351 ? -36.211 71.241 -74.721 1.00 10.25 717 ILE C O 1
ATOM 8028 N N . ASN C 1 352 ? -35.199 72.164 -72.925 1.00 9.92 718 ASN C N 1
ATOM 8029 C CA . ASN C 1 352 ? -34.613 70.920 -72.418 1.00 7.22 718 ASN C CA 1
ATOM 8030 C C . ASN C 1 352 ? -33.666 70.321 -73.448 1.00 10.27 718 ASN C C 1
ATOM 8031 O O . ASN C 1 352 ? -33.798 69.159 -73.826 1.00 12.97 718 ASN C O 1
ATOM 8036 N N . GLY C 1 353 ? -32.703 71.123 -73.889 1.00 8.60 719 GLY C N 1
ATOM 8037 C CA . GLY C 1 353 ? -31.910 70.790 -75.056 1.00 8.92 719 GLY C CA 1
ATOM 8038 C C . GLY C 1 353 ? -30.597 70.063 -74.844 1.00 15.53 719 GLY C C 1
ATOM 8039 O O . GLY C 1 353 ? -29.953 69.672 -75.817 1.00 18.53 719 GLY C O 1
ATOM 8040 N N . LYS C 1 354 ? -30.183 69.878 -73.594 1.00 14.56 720 LYS C N 1
ATOM 8041 C CA . LYS C 1 354 ? -28.919 69.196 -73.341 1.00 13.29 720 LYS C CA 1
ATOM 8042 C C . LYS C 1 354 ? -29.014 67.726 -73.754 1.00 15.13 720 LYS C C 1
ATOM 8043 O O . LYS C 1 354 ? -30.014 67.055 -73.491 1.00 19.87 720 LYS C O 1
ATOM 8049 N N . ASN C 1 355 ? -27.976 67.254 -74.440 1.00 10.85 721 ASN C N 1
ATOM 8050 C CA . ASN C 1 355 ? -27.898 65.878 -74.929 1.00 17.86 721 ASN C CA 1
ATOM 8051 C C . ASN C 1 355 ? -29.067 65.451 -75.816 1.00 15.72 721 ASN C C 1
ATOM 8052 O O . ASN C 1 355 ? -29.342 64.259 -75.947 1.00 19.09 721 ASN C O 1
ATOM 8057 N N . ASN C 1 356 ? -29.749 66.415 -76.425 1.00 15.59 722 ASN C N 1
ATOM 8058 C CA . ASN C 1 356 ? -30.844 66.096 -77.333 1.00 13.37 722 ASN C CA 1
ATOM 8059 C C . ASN C 1 356 ? -30.329 65.381 -78.573 1.00 12.25 722 ASN C C 1
ATOM 8060 O O . ASN C 1 356 ? -29.206 65.619 -79.016 1.00 14.94 722 ASN C O 1
ATOM 8065 N N . GLN C 1 357 ? -31.151 64.495 -79.123 1.00 13.62 723 GLN C N 1
ATOM 8066 C CA . GLN C 1 357 ? -30.781 63.763 -80.325 1.00 8.72 723 GLN C CA 1
ATOM 8067 C C . GLN C 1 357 ? -31.882 63.831 -81.372 1.00 7.97 723 GLN C C 1
ATOM 8068 O O . GLN C 1 357 ? -33.025 63.457 -81.115 1.00 11.38 723 GLN C O 1
ATOM 8074 N N . ARG C 1 358 ? -31.530 64.318 -82.554 1.00 7.23 724 ARG C N 1
ATOM 8075 C CA . ARG C 1 358 ? -32.475 64.386 -83.656 1.00 7.60 724 ARG C CA 1
ATOM 8076 C C . ARG C 1 358 ? -32.397 63.107 -84.475 1.00 10.15 724 ARG C C 1
ATOM 8077 O O . ARG C 1 358 ? -31.362 62.798 -85.064 1.00 12.64 724 ARG C O 1
ATOM 8085 N N . ASN C 1 359 ? -33.494 62.360 -84.495 1.00 9.89 725 ASN C N 1
ATOM 8086 C CA . ASN C 1 359 ? -33.541 61.091 -85.207 1.00 7.19 725 ASN C CA 1
ATOM 8087 C C . ASN C 1 359 ? -34.375 61.187 -86.473 1.00 9.17 725 ASN C C 1
ATOM 8088 O O . ASN C 1 359 ? -35.555 61.528 -86.422 1.00 10.02 725 ASN C O 1
ATOM 8093 N N . PHE C 1 360 ? -33.756 60.883 -87.609 1.00 11.25 726 PHE C N 1
ATOM 8094 C CA . PHE C 1 360 ? -34.442 60.964 -88.890 1.00 4.47 726 PHE C CA 1
ATOM 8095 C C . PHE C 1 360 ? -35.038 59.619 -89.283 1.00 11.32 726 PHE C C 1
ATOM 8096 O O . PHE C 1 360 ? -34.452 58.569 -89.031 1.00 13.69 726 PHE C O 1
ATOM 8104 N N . LEU C 1 361 ? -36.212 59.665 -89.900 1.00 9.51 727 LEU C N 1
ATOM 8105 C CA . LEU C 1 361 ? -36.942 58.458 -90.259 1.00 8.16 727 LEU C CA 1
ATOM 8106 C C . LEU C 1 361 ? -36.852 58.188 -91.753 1.00 10.29 727 LEU C C 1
ATOM 8107 O O . LEU C 1 361 ? -37.339 57.170 -92.244 1.00 8.08 727 LEU C O 1
ATOM 8112 N N . ALA C 1 362 ? -36.223 59.113 -92.469 1.00 9.92 728 ALA C N 1
ATOM 8113 C CA . ALA C 1 362 ? -36.025 58.987 -93.906 1.00 7.64 728 ALA C CA 1
ATOM 8114 C C . ALA C 1 362 ? -34.726 59.672 -94.307 1.00 9.91 728 ALA C C 1
ATOM 8115 O O . ALA C 1 362 ? -34.283 60.609 -93.645 1.00 19.38 728 ALA C O 1
ATOM 8117 N N . GLY C 1 363 ? -34.118 59.201 -95.389 1.00 7.50 729 GLY C N 1
ATOM 8118 C CA . GLY C 1 363 ? -32.848 59.739 -95.834 1.00 6.90 729 GLY C CA 1
ATOM 8119 C C . GLY C 1 363 ? -31.707 58.793 -95.525 1.00 11.35 729 GLY C C 1
ATOM 8120 O O . GLY C 1 363 ? -31.912 57.733 -94.939 1.00 11.79 729 GLY C O 1
ATOM 8121 N N . GLN C 1 364 ? -30.500 59.180 -95.918 1.00 11.16 730 GLN C N 1
ATOM 8122 C CA . GLN C 1 364 ? -29.326 58.335 -95.736 1.00 7.72 730 GLN C CA 1
ATOM 8123 C C . GLN C 1 364 ? -28.944 58.142 -94.274 1.00 13.05 730 GLN C C 1
ATOM 8124 O O . GLN C 1 364 ? -28.337 57.133 -93.918 1.00 17.96 730 GLN C O 1
ATOM 8130 N N . ASN C 1 365 ? -29.294 59.104 -93.427 1.00 12.59 731 ASN C N 1
ATOM 8131 C CA . ASN C 1 365 ? -28.899 59.048 -92.024 1.00 7.80 731 ASN C CA 1
ATOM 8132 C C . ASN C 1 365 ? -30.004 58.524 -91.115 1.00 12.68 731 ASN C C 1
ATOM 8133 O O . ASN C 1 365 ? -29.909 58.632 -89.891 1.00 14.86 731 ASN C O 1
ATOM 8138 N N . ASN C 1 366 ? -31.050 57.961 -91.713 1.00 10.50 732 ASN C N 1
ATOM 8139 C CA . ASN C 1 366 ? -32.210 57.509 -90.950 1.00 11.36 732 ASN C CA 1
ATOM 8140 C C . ASN C 1 366 ? -31.848 56.422 -89.940 1.00 13.10 732 ASN C C 1
ATOM 8141 O O . ASN C 1 366 ? -30.853 55.721 -90.108 1.00 20.20 732 ASN C O 1
ATOM 8146 N N . ILE C 1 367 ? -32.669 56.276 -88.903 1.00 13.73 733 ILE C N 1
ATOM 8147 C CA . ILE C 1 367 ? -32.347 55.405 -87.769 1.00 15.67 733 ILE C CA 1
ATOM 8148 C C . ILE C 1 367 ? -32.627 53.916 -88.002 1.00 14.80 733 ILE C C 1
ATOM 8149 O O . ILE C 1 367 ? -32.006 53.055 -87.372 1.00 11.37 733 ILE C O 1
ATOM 8154 N N . ILE C 1 368 ? -33.567 53.623 -88.898 1.00 17.61 734 ILE C N 1
ATOM 8155 C CA . ILE C 1 368 ? -34.013 52.249 -89.170 1.00 12.34 734 ILE C CA 1
ATOM 8156 C C . ILE C 1 368 ? -32.855 51.423 -89.711 1.00 14.31 734 ILE C C 1
ATOM 8157 O O . ILE C 1 368 ? -32.688 50.231 -89.447 1.00 19.64 734 ILE C O 1
ATOM 8162 N N . ASN C 1 369 ? -32.050 52.117 -90.482 1.00 13.80 735 ASN C N 1
ATOM 8163 C CA . ASN C 1 369 ? -30.794 51.659 -91.042 1.00 15.46 735 ASN C CA 1
ATOM 8164 C C . ASN C 1 369 ? -29.693 51.259 -90.064 1.00 16.97 735 ASN C C 1
ATOM 8165 O O . ASN C 1 369 ? -28.646 50.736 -90.471 1.00 22.82 735 ASN C O 1
ATOM 8170 N N . GLN C 1 370 ? -29.943 51.499 -88.778 1.00 17.20 736 GLN C N 1
ATOM 8171 C CA . GLN C 1 370 ? -29.040 51.076 -87.712 1.00 16.34 736 GLN C CA 1
ATOM 8172 C C . GLN C 1 370 ? -29.468 49.759 -87.063 1.00 16.24 736 GLN C C 1
ATOM 8173 O O . GLN C 1 370 ? -28.687 49.138 -86.342 1.00 19.31 736 GLN C O 1
ATOM 8179 N N . LEU C 1 371 ? -30.707 49.344 -87.309 1.00 14.12 737 LEU C N 1
ATOM 8180 C CA . LEU C 1 371 ? -31.174 48.042 -86.850 1.00 15.27 737 LEU C CA 1
ATOM 8181 C C . LEU C 1 371 ? -30.400 46.955 -87.583 1.00 14.68 737 LEU C C 1
ATOM 8182 O O . LEU C 1 371 ? -29.964 47.165 -88.711 1.00 23.90 737 LEU C O 1
ATOM 8187 N N . GLU C 1 372 ? -30.215 45.799 -86.955 1.00 13.50 738 GLU C N 1
ATOM 8188 C CA . GLU C 1 372 ? -29.606 44.680 -87.663 1.00 13.68 738 GLU C CA 1
ATOM 8189 C C . GLU C 1 372 ? -30.633 44.095 -88.623 1.00 15.04 738 GLU C C 1
ATOM 8190 O O . GLU C 1 372 ? -31.827 44.360 -88.490 1.00 17.20 738 GLU C O 1
ATOM 8196 N N . ARG C 1 373 ? -30.164 43.308 -89.586 1.00 16.36 739 ARG C N 1
ATOM 8197 C CA . ARG C 1 373 ? -31.031 42.748 -90.621 1.00 21.04 739 ARG C CA 1
ATOM 8198 C C . ARG C 1 373 ? -32.203 41.965 -90.037 1.00 17.92 739 ARG C C 1
ATOM 8199 O O . ARG C 1 373 ? -33.338 42.094 -90.496 1.00 21.86 739 ARG C O 1
ATOM 8201 N N . GLU C 1 374 ? -31.920 41.163 -89.017 1.00 16.57 740 GLU C N 1
ATOM 8202 C CA . GLU C 1 374 ? -32.936 40.324 -88.396 1.00 14.93 740 GLU C CA 1
ATOM 8203 C C . GLU C 1 374 ? -33.963 41.166 -87.654 1.00 14.01 740 GLU C C 1
ATOM 8204 O O . GLU C 1 374 ? -35.144 40.824 -87.609 1.00 11.19 740 GLU C O 1
ATOM 8210 N N . ALA C 1 375 ? -33.505 42.272 -87.076 1.00 20.76 741 ALA C N 1
ATOM 8211 C CA . ALA C 1 375 ? -34.386 43.190 -86.367 1.00 8.73 741 ALA C CA 1
ATOM 8212 C C . ALA C 1 375 ? -35.345 43.867 -87.337 1.00 12.64 741 ALA C C 1
ATOM 8213 O O . ALA C 1 375 ? -36.537 43.985 -87.060 1.00 15.06 741 ALA C O 1
ATOM 8215 N N . LYS C 1 376 ? -34.815 44.308 -88.475 1.00 10.73 742 LYS C N 1
ATOM 8216 C CA . LYS C 1 376 ? -35.627 44.925 -89.517 1.00 9.89 742 LYS C CA 1
ATOM 8217 C C . LYS C 1 376 ? -36.691 43.956 -90.012 1.00 10.64 742 LYS C C 1
ATOM 8218 O O . LYS C 1 376 ? -37.872 44.292 -90.075 1.00 13.01 742 LYS C O 1
ATOM 8224 N N . GLU C 1 377 ? -36.257 42.749 -90.358 1.00 9.98 743 GLU C N 1
ATOM 8225 C CA . GLU C 1 377 ? -37.149 41.732 -90.895 1.00 8.02 743 GLU C CA 1
ATOM 8226 C C . GLU C 1 377 ? -38.246 41.359 -89.904 1.00 10.32 743 GLU C C 1
ATOM 8227 O O . GLU C 1 377 ? -39.415 41.260 -90.272 1.00 13.84 743 GLU C O 1
ATOM 8233 N N . LEU C 1 378 ? -37.865 41.163 -88.646 1.00 8.76 744 LEU C N 1
ATOM 8234 C CA . LEU C 1 378 ? -38.822 40.812 -87.602 1.00 11.56 744 LEU C CA 1
ATOM 8235 C C . LEU C 1 378 ? -39.818 41.936 -87.343 1.00 11.58 744 LEU C C 1
ATOM 8236 O O . LEU C 1 378 ? -41.004 41.690 -87.130 1.00 14.54 744 LEU C O 1
ATOM 8241 N N . SER C 1 379 ? -39.328 43.171 -87.367 1.00 9.88 745 SER C N 1
ATOM 8242 C CA . SER C 1 379 ? -40.157 44.329 -87.058 1.00 8.80 745 SER C CA 1
ATOM 8243 C C . SER C 1 379 ? -41.141 44.655 -88.174 1.00 17.94 745 SER C C 1
ATOM 8244 O O . SER C 1 379 ? -42.286 45.012 -87.913 1.00 20.61 745 SER C O 1
ATOM 8247 N N . PHE C 1 380 ? -40.690 44.537 -89.418 1.00 14.40 746 PHE C N 1
ATOM 8248 C CA . PHE C 1 380 ? -41.493 44.974 -90.555 1.00 11.70 746 PHE C CA 1
ATOM 8249 C C . PHE C 1 380 ? -42.187 43.823 -91.278 1.00 11.53 746 PHE C C 1
ATOM 8250 O O . PHE C 1 380 ? -42.992 44.055 -92.180 1.00 14.89 746 PHE C O 1
ATOM 8258 N N . ASN C 1 381 ? -41.868 42.593 -90.881 1.00 12.90 747 ASN C N 1
ATOM 8259 C CA . ASN C 1 381 ? -42.472 41.395 -91.463 1.00 12.95 747 ASN C CA 1
ATOM 8260 C C . ASN C 1 381 ? -42.233 41.307 -92.972 1.00 19.11 747 ASN C C 1
ATOM 8261 O O . ASN C 1 381 ? -43.145 41.005 -93.741 1.00 19.06 747 ASN C O 1
ATOM 8266 N N . MET C 1 382 ? -40.996 41.578 -93.382 1.00 13.18 748 MET C N 1
ATOM 8267 C CA . MET C 1 382 ? -40.606 41.565 -94.791 1.00 11.62 748 MET C CA 1
ATOM 8268 C C . MET C 1 382 ? -39.150 41.128 -94.938 1.00 12.78 748 MET C C 1
ATOM 8269 O O . MET C 1 382 ? -38.357 41.300 -94.014 1.00 17.56 748 MET C O 1
ATOM 8274 N N . PRO C 1 383 ? -38.793 40.555 -96.100 1.00 17.29 749 PRO C N 1
ATOM 8275 C CA . PRO C 1 383 ? -37.396 40.182 -96.356 1.00 14.59 749 PRO C CA 1
ATOM 8276 C C . PRO C 1 383 ? -36.480 41.398 -96.467 1.00 14.94 749 PRO C C 1
ATOM 8277 O O . PRO C 1 383 ? -36.949 42.500 -96.747 1.00 11.83 749 PRO C O 1
ATOM 8281 N N . ARG C 1 384 ? -35.185 41.179 -96.254 1.00 17.89 750 ARG C N 1
ATOM 8282 C CA . ARG C 1 384 ? -34.201 42.254 -96.161 1.00 11.70 750 ARG C CA 1
ATOM 8283 C C . ARG C 1 384 ? -34.186 43.177 -97.375 1.00 17.51 750 ARG C C 1
ATOM 8284 O O . ARG C 1 384 ? -33.994 44.384 -97.236 1.00 26.29 750 ARG C O 1
ATOM 8286 N N . GLU C 1 385 ? -34.395 42.610 -98.558 1.00 20.99 751 GLU C N 1
ATOM 8287 C CA . GLU C 1 385 ? -34.273 43.366 -99.801 1.00 15.14 751 GLU C CA 1
ATOM 8288 C C . GLU C 1 385 ? -35.502 44.217 -100.112 1.00 17.06 751 GLU C C 1
ATOM 8289 O O . GLU C 1 385 ? -35.405 45.216 -100.826 1.00 20.91 751 GLU C O 1
ATOM 8292 N N . GLU C 1 386 ? -36.656 43.828 -99.578 1.00 15.93 752 GLU C N 1
ATOM 8293 C CA . GLU C 1 386 ? -37.873 44.599 -99.797 1.00 17.04 752 GLU C CA 1
ATOM 8294 C C . GLU C 1 386 ? -37.970 45.728 -98.777 1.00 20.79 752 GLU C C 1
ATOM 8295 O O . GLU C 1 386 ? -38.748 46.667 -98.941 1.00 21.63 752 GLU C O 1
ATOM 8301 N N . ILE C 1 387 ? -37.173 45.620 -97.720 1.00 18.13 753 ILE C N 1
ATOM 8302 C CA . ILE C 1 387 ? -37.039 46.687 -96.737 1.00 12.03 753 ILE C CA 1
ATOM 8303 C C . ILE C 1 387 ? -36.112 47.763 -97.294 1.00 16.07 753 ILE C C 1
ATOM 8304 O O . ILE C 1 387 ? -36.370 48.959 -97.154 1.00 13.83 753 ILE C O 1
ATOM 8309 N N . GLU C 1 388 ? -35.040 47.317 -97.943 1.00 13.94 754 GLU C N 1
ATOM 8310 C CA . GLU C 1 388 ? -34.089 48.206 -98.606 1.00 14.26 754 GLU C CA 1
ATOM 8311 C C . GLU C 1 388 ? -34.780 49.124 -99.607 1.00 13.69 754 GLU C C 1
ATOM 8312 O O . GLU C 1 388 ? -34.407 50.286 -99.761 1.00 11.98 754 GLU C O 1
ATOM 8318 N N . GLU C 1 389 ? -35.793 48.592 -100.282 1.00 17.16 755 GLU C N 1
ATOM 8319 C CA . GLU C 1 389 ? -36.545 49.350 -101.274 1.00 15.02 755 GLU C CA 1
ATOM 8320 C C . GLU C 1 389 ? -37.298 50.515 -100.639 1.00 13.33 755 GLU C C 1
ATOM 8321 O O . GLU C 1 389 ? -37.724 51.441 -101.329 1.00 13.67 755 GLU C O 1
ATOM 8327 N N . ILE C 1 390 ? -37.459 50.462 -99.321 1.00 13.30 756 ILE C N 1
ATOM 8328 C CA . ILE C 1 390 ? -38.190 51.495 -98.600 1.00 10.99 756 ILE C CA 1
ATOM 8329 C C . ILE C 1 390 ? -37.255 52.499 -97.934 1.00 8.47 756 ILE C C 1
ATOM 8330 O O . ILE C 1 390 ? -37.494 53.704 -97.982 1.00 10.38 756 ILE C O 1
ATOM 8335 N N . PHE C 1 391 ? -36.182 52.004 -97.325 1.00 6.41 757 PHE C N 1
ATOM 8336 C CA . PHE C 1 391 ? -35.334 52.848 -96.491 1.00 8.67 757 PHE C CA 1
ATOM 8337 C C . PHE C 1 391 ? -33.921 53.055 -97.030 1.00 8.09 757 PHE C C 1
ATOM 8338 O O . PHE C 1 391 ? -33.050 53.537 -96.307 1.00 15.55 757 PHE C O 1
ATOM 8346 N N . GLU C 1 392 ? -33.684 52.697 -98.286 1.00 8.34 758 GLU C N 1
ATOM 8347 C CA . GLU C 1 392 ? -32.360 52.885 -98.872 1.00 8.09 758 GLU C CA 1
ATOM 8348 C C . GLU C 1 392 ? -32.430 53.431 -100.294 1.00 9.76 758 GLU C C 1
ATOM 8349 O O . GLU C 1 392 ? -31.513 53.229 -101.085 1.00 18.75 758 GLU C O 1
ATOM 8355 N N . ARG C 1 393 ? -33.513 54.131 -100.614 1.00 9.86 759 ARG C N 1
ATOM 8356 C CA . ARG C 1 393 ? -33.695 54.672 -101.956 1.00 9.43 759 ARG C CA 1
ATOM 8357 C C . ARG C 1 393 ? -33.597 56.194 -101.983 1.00 8.26 759 ARG C C 1
ATOM 8358 O O . ARG C 1 393 ? -33.764 56.813 -103.032 1.00 14.12 759 ARG C O 1
ATOM 8366 N N . GLN C 1 394 ? -33.319 56.787 -100.827 1.00 11.76 760 GLN C N 1
ATOM 8367 C CA . GLN C 1 394 ? -33.106 58.228 -100.724 1.00 11.85 760 GLN C CA 1
ATOM 8368 C C . GLN C 1 394 ? -31.620 58.522 -100.531 1.00 11.56 760 GLN C C 1
ATOM 8369 O O . GLN C 1 394 ? -31.000 58.025 -99.591 1.00 15.12 760 GLN C O 1
ATOM 8375 N N . VAL C 1 395 ? -31.052 59.330 -101.420 1.00 13.05 761 VAL C N 1
ATOM 8376 C CA . VAL C 1 395 ? -29.608 59.543 -101.433 1.00 12.61 761 VAL C CA 1
ATOM 8377 C C . VAL C 1 395 ? -29.172 60.749 -100.599 1.00 16.16 761 VAL C C 1
ATOM 8378 O O . VAL C 1 395 ? -28.007 60.853 -100.216 1.00 20.19 761 VAL C O 1
ATOM 8382 N N . GLU C 1 396 ? -30.100 61.658 -100.316 1.00 13.17 762 GLU C N 1
ATOM 8383 C CA . GLU C 1 396 ? -29.791 62.798 -99.459 1.00 14.91 762 GLU C CA 1
ATOM 8384 C C . GLU C 1 396 ? -30.386 62.626 -98.065 1.00 16.73 762 GLU C C 1
ATOM 8385 O O . GLU C 1 396 ? -31.066 61.640 -97.785 1.00 19.61 762 GLU C O 1
ATOM 8391 N N . SER C 1 397 ? -30.108 63.588 -97.192 1.00 11.86 763 SER C N 1
ATOM 8392 C CA . SER C 1 397 ? -30.657 63.589 -95.843 1.00 10.51 763 SER C CA 1
ATOM 8393 C C . SER C 1 397 ? -31.338 64.922 -95.563 1.00 7.88 763 SER C C 1
ATOM 8394 O O . SER C 1 397 ? -31.527 65.726 -96.474 1.00 14.79 763 SER C O 1
ATOM 8397 N N . TYR C 1 398 ? -31.703 65.141 -94.302 1.00 9.41 764 TYR C N 1
ATOM 8398 C CA . TYR C 1 398 ? -32.342 66.377 -93.839 1.00 7.05 764 TYR C CA 1
ATOM 8399 C C . TYR C 1 398 ? -33.410 66.937 -94.788 1.00 8.73 764 TYR C C 1
ATOM 8400 O O . TYR C 1 398 ? -34.593 66.955 -94.450 1.00 10.39 764 TYR C O 1
ATOM 8409 N N . PHE C 1 399 ? -32.992 67.393 -95.966 1.00 7.28 765 PHE C N 1
ATOM 8410 C CA . PHE C 1 399 ? -33.904 68.052 -96.901 1.00 6.03 765 PHE C CA 1
ATOM 8411 C C . PHE C 1 399 ? -33.967 67.368 -98.269 1.00 11.56 765 PHE C C 1
ATOM 8412 O O . PHE C 1 399 ? -32.939 67.024 -98.852 1.00 10.84 765 PHE C O 1
ATOM 8420 N N . VAL C 1 400 ? -35.185 67.176 -98.773 1.00 9.84 766 VAL C N 1
ATOM 8421 C CA . VAL C 1 400 ? -35.403 66.526 -100.065 1.00 7.33 766 VAL C CA 1
ATOM 8422 C C . VAL C 1 400 ? -36.471 67.257 -100.884 1.00 9.27 766 VAL C C 1
ATOM 8423 O O . VAL C 1 400 ? -37.329 67.938 -100.322 1.00 13.71 766 VAL C O 1
ATOM 8427 N N . PRO C 1 401 ? -36.417 67.125 -102.221 1.00 11.13 767 PRO C N 1
ATOM 8428 C CA . PRO C 1 401 ? -37.437 67.733 -103.081 1.00 8.15 767 PRO C CA 1
ATOM 8429 C C . PRO C 1 401 ? -38.746 66.952 -103.075 1.00 10.19 767 PRO C C 1
ATOM 8430 O O . PRO C 1 401 ? -38.729 65.727 -102.966 1.00 14.70 767 PRO C O 1
ATOM 8434 N N . MET C 1 402 ? -39.866 67.654 -103.206 1.00 6.26 768 MET C N 1
ATOM 8435 C CA . MET C 1 402 ? -41.172 67.005 -103.230 1.00 16.12 768 MET C CA 1
ATOM 8436 C C . MET C 1 402 ? -41.376 66.208 -104.514 1.00 23.03 768 MET C C 1
ATOM 8437 O O . MET C 1 402 ? -42.300 65.396 -104.619 1.00 27.79 768 MET C O 1
ATOM 8442 N N . GLU C 1 403 ? -40.512 66.453 -105.492 1.00 16.52 769 GLU C N 1
ATOM 8443 C CA . GLU C 1 403 ? -40.510 65.686 -106.727 1.00 11.90 769 GLU C CA 1
ATOM 8444 C C . GLU C 1 403 ? -39.309 64.752 -106.738 1.00 16.53 769 GLU C C 1
ATOM 8445 O O . GLU C 1 403 ? -38.164 65.205 -106.722 1.00 21.11 769 GLU C O 1
ATOM 8451 N N . ARG C 1 404 ? -39.579 63.451 -106.759 1.00 22.05 770 ARG C N 1
ATOM 8452 C CA . ARG C 1 404 ? -38.543 62.438 -106.614 1.00 22.35 770 ARG C CA 1
ATOM 8453 C C . ARG C 1 404 ? -37.512 62.474 -107.740 1.00 24.88 770 ARG C C 1
ATOM 8454 O O . ARG C 1 404 ? -37.797 62.924 -108.853 1.00 26.01 770 ARG C O 1
ATOM 8462 N N . GLN C 1 405 ? -36.309 61.999 -107.432 1.00 23.05 771 GLN C N 1
ATOM 8463 C CA . GLN C 1 405 ? -35.207 61.996 -108.387 1.00 25.58 771 GLN C CA 1
ATOM 8464 C C . GLN C 1 405 ? -34.507 60.642 -108.410 1.00 27.09 771 GLN C C 1
ATOM 8465 O O . GLN C 1 405 ? -35.150 59.596 -108.318 1.00 26.59 771 GLN C O 1
ATOM 8467 N N . ARG D 1 9 ? -7.276 133.586 -49.534 1.00 31.28 375 ARG D N 1
ATOM 8468 C CA . ARG D 1 9 ? -6.072 133.622 -50.353 1.00 29.10 375 ARG D CA 1
ATOM 8469 C C . ARG D 1 9 ? -5.318 134.932 -50.194 1.00 29.05 375 ARG D C 1
ATOM 8470 O O . ARG D 1 9 ? -4.994 135.361 -49.088 1.00 29.74 375 ARG D O 1
ATOM 8478 N N . HIS D 1 10 ? -5.036 135.549 -51.334 1.00 34.08 376 HIS D N 1
ATOM 8479 C CA . HIS D 1 10 ? -4.490 136.896 -51.411 1.00 29.83 376 HIS D CA 1
ATOM 8480 C C . HIS D 1 10 ? -5.575 137.922 -51.106 1.00 26.50 376 HIS D C 1
ATOM 8481 O O . HIS D 1 10 ? -5.350 139.131 -51.168 1.00 29.92 376 HIS D O 1
ATOM 8488 N N . ASN D 1 11 ? -6.760 137.414 -50.788 1.00 27.97 377 ASN D N 1
ATOM 8489 C CA . ASN D 1 11 ? -7.933 138.229 -50.517 1.00 20.07 377 ASN D CA 1
ATOM 8490 C C . ASN D 1 11 ? -8.100 138.456 -49.016 1.00 19.71 377 ASN D C 1
ATOM 8491 O O . ASN D 1 11 ? -8.319 137.509 -48.261 1.00 24.74 377 ASN D O 1
ATOM 8496 N N . PRO D 1 12 ? -7.998 139.720 -48.581 1.00 13.86 378 PRO D N 1
ATOM 8497 C CA . PRO D 1 12 ? -8.070 140.083 -47.161 1.00 13.55 378 PRO D CA 1
ATOM 8498 C C . PRO D 1 12 ? -9.474 139.966 -46.568 1.00 12.69 378 PRO D C 1
ATOM 8499 O O . PRO D 1 12 ? -9.612 139.934 -45.346 1.00 17.88 378 PRO D O 1
ATOM 8503 N N . TYR D 1 13 ? -10.496 139.907 -47.417 1.00 9.41 379 TYR D N 1
ATOM 8504 C CA . TYR D 1 13 ? -11.871 139.784 -46.940 1.00 7.57 379 TYR D CA 1
ATOM 8505 C C . TYR D 1 13 ? -12.374 138.349 -47.026 1.00 8.99 379 TYR D C 1
ATOM 8506 O O . TYR D 1 13 ? -13.511 138.067 -46.661 1.00 9.61 379 TYR D O 1
ATOM 8515 N N . TYR D 1 14 ? -11.528 137.449 -47.515 1.00 12.18 380 TYR D N 1
ATOM 8516 C CA . TYR D 1 14 ? -11.930 136.065 -47.741 1.00 8.15 380 TYR D CA 1
ATOM 8517 C C . TYR D 1 14 ? -11.198 135.107 -46.814 1.00 9.91 380 TYR D C 1
ATOM 8518 O O . TYR D 1 14 ? -9.971 135.122 -46.731 1.00 14.25 380 TYR D O 1
ATOM 8527 N N . PHE D 1 15 ? -11.960 134.269 -46.121 1.00 11.66 381 PHE D N 1
ATOM 8528 C CA . PHE D 1 15 ? -11.378 133.305 -45.198 1.00 11.28 381 PHE D CA 1
ATOM 8529 C C . PHE D 1 15 ? -11.769 131.884 -45.588 1.00 15.32 381 PHE D C 1
ATOM 8530 O O . PHE D 1 15 ? -12.906 131.456 -45.385 1.00 13.86 381 PHE D O 1
ATOM 8538 N N . HIS D 1 16 ? -10.807 131.168 -46.163 1.00 12.37 382 HIS D N 1
ATOM 8539 C CA . HIS D 1 16 ? -11.019 129.811 -46.652 1.00 14.91 382 HIS D CA 1
ATOM 8540 C C . HIS D 1 16 ? -11.189 128.829 -45.495 1.00 13.33 382 HIS D C 1
ATOM 8541 O O . HIS D 1 16 ? -10.577 128.990 -44.439 1.00 14.70 382 HIS D O 1
ATOM 8548 N N . SER D 1 17 ? -12.021 127.813 -45.708 1.00 14.79 383 SER D N 1
ATOM 8549 C CA . SER D 1 17 ? -12.388 126.862 -44.660 1.00 12.41 383 SER D CA 1
ATOM 8550 C C . SER D 1 17 ? -11.195 126.128 -44.053 1.00 15.70 383 SER D C 1
ATOM 8551 O O . SER D 1 17 ? -11.234 125.734 -42.889 1.00 26.12 383 SER D O 1
ATOM 8554 N N . GLN D 1 18 ? -10.137 125.945 -44.835 1.00 14.85 384 GLN D N 1
ATOM 8555 C CA . GLN D 1 18 ? -8.957 125.240 -44.345 1.00 22.76 384 GLN D CA 1
ATOM 8556 C C . GLN D 1 18 ? -8.064 126.134 -43.487 1.00 19.66 384 GLN D C 1
ATOM 8557 O O . GLN D 1 18 ? -7.024 125.698 -42.997 1.00 19.43 384 GLN D O 1
ATOM 8563 N N . GLY D 1 19 ? -8.479 127.383 -43.306 1.00 22.08 385 GLY D N 1
ATOM 8564 C CA . GLY D 1 19 ? -7.724 128.330 -42.509 1.00 16.33 385 GLY D CA 1
ATOM 8565 C C . GLY D 1 19 ? -8.167 128.334 -41.062 1.00 14.98 385 GLY D C 1
ATOM 8566 O O . GLY D 1 19 ? -7.460 128.835 -40.188 1.00 16.08 385 GLY D O 1
ATOM 8567 N N . LEU D 1 20 ? -9.349 127.781 -40.815 1.00 17.67 386 LEU D N 1
ATOM 8568 C CA . LEU D 1 20 ? -9.870 127.635 -39.461 1.00 17.55 386 LEU D CA 1
ATOM 8569 C C . LEU D 1 20 ? -8.941 126.771 -38.623 1.00 11.19 386 LEU D C 1
ATOM 8570 O O . LEU D 1 20 ? -8.463 125.738 -39.088 1.00 16.59 386 LEU D O 1
ATOM 8575 N N . ARG D 1 21 ? -8.681 127.190 -37.391 1.00 17.73 387 ARG D N 1
ATOM 8576 C CA . ARG D 1 21 ? -7.857 126.386 -36.503 1.00 19.36 387 ARG D CA 1
ATOM 8577 C C . ARG D 1 21 ? -8.733 125.415 -35.727 1.00 17.34 387 ARG D C 1
ATOM 8578 O O . ARG D 1 21 ? -9.731 125.812 -35.120 1.00 18.23 387 ARG D O 1
ATOM 8586 N N . SER D 1 22 ? -8.369 124.139 -35.766 1.00 27.21 388 SER D N 1
ATOM 8587 C CA . SER D 1 22 ? -9.130 123.120 -35.059 1.00 26.93 388 SER D CA 1
ATOM 8588 C C . SER D 1 22 ? -8.726 123.074 -33.592 1.00 20.69 388 SER D C 1
ATOM 8589 O O . SER D 1 22 ? -7.535 123.087 -33.274 1.00 20.91 388 SER D O 1
ATOM 8592 N N . ARG D 1 23 ? -9.714 123.031 -32.701 1.00 23.38 389 ARG D N 1
ATOM 8593 C CA . ARG D 1 23 ? -9.439 122.859 -31.278 1.00 24.61 389 ARG D CA 1
ATOM 8594 C C . ARG D 1 23 ? -8.852 121.481 -31.019 1.00 33.16 389 ARG D C 1
ATOM 8595 O O . ARG D 1 23 ? -9.326 120.485 -31.576 1.00 32.80 389 ARG D O 1
ATOM 8603 N N . HIS D 1 24 ? -7.818 121.413 -30.183 1.00 35.02 390 HIS D N 1
ATOM 8604 C CA . HIS D 1 24 ? -7.217 120.118 -29.903 1.00 32.49 390 HIS D CA 1
ATOM 8605 C C . HIS D 1 24 ? -8.177 119.266 -29.069 1.00 37.51 390 HIS D C 1
ATOM 8606 O O . HIS D 1 24 ? -8.834 119.759 -28.142 1.00 38.16 390 HIS D O 1
ATOM 8613 N N . GLU D 1 25 ? -8.221 117.983 -29.432 1.00 37.90 391 GLU D N 1
ATOM 8614 C CA . GLU D 1 25 ? -9.222 116.992 -29.007 1.00 34.49 391 GLU D CA 1
ATOM 8615 C C . GLU D 1 25 ? -10.591 117.544 -28.647 1.00 34.73 391 GLU D C 1
ATOM 8616 O O . GLU D 1 25 ? -10.896 117.841 -27.490 1.00 31.94 391 GLU D O 1
ATOM 8622 N N . SER D 1 26 ? -11.395 117.670 -29.696 1.00 29.91 392 SER D N 1
ATOM 8623 C CA . SER D 1 26 ? -12.805 117.940 -29.590 1.00 28.42 392 SER D CA 1
ATOM 8624 C C . SER D 1 26 ? -13.511 116.635 -29.310 1.00 32.77 392 SER D C 1
ATOM 8625 O O . SER D 1 26 ? -14.620 116.621 -28.797 1.00 31.25 392 SER D O 1
ATOM 8628 N N . GLY D 1 27 ? -12.863 115.535 -29.676 1.00 32.69 393 GLY D N 1
ATOM 8629 C CA . GLY D 1 27 ? -13.409 114.210 -29.452 1.00 25.41 393 GLY D CA 1
ATOM 8630 C C . GLY D 1 27 ? -14.452 113.800 -30.477 1.00 28.53 393 GLY D C 1
ATOM 8631 O O . GLY D 1 27 ? -14.150 113.634 -31.662 1.00 30.30 393 GLY D O 1
ATOM 8632 N N . GLU D 1 28 ? -15.691 113.645 -30.018 1.00 26.20 394 GLU D N 1
ATOM 8633 C CA . GLU D 1 28 ? -16.781 113.191 -30.874 1.00 23.10 394 GLU D CA 1
ATOM 8634 C C . GLU D 1 28 ? -17.374 114.346 -31.670 1.00 23.54 394 GLU D C 1
ATOM 8635 O O . GLU D 1 28 ? -18.583 114.571 -31.651 1.00 23.86 394 GLU D O 1
ATOM 8641 N N . GLY D 1 29 ? -16.511 115.078 -32.363 1.00 21.00 395 GLY D N 1
ATOM 8642 C CA . GLY D 1 29 ? -16.934 116.221 -33.148 1.00 20.91 395 GLY D CA 1
ATOM 8643 C C . GLY D 1 29 ? -15.773 117.163 -33.390 1.00 23.60 395 GLY D C 1
ATOM 8644 O O . GLY D 1 29 ? -14.614 116.760 -33.303 1.00 28.44 395 GLY D O 1
ATOM 8645 N N . GLU D 1 30 ? -16.081 118.421 -33.685 1.00 20.15 396 GLU D N 1
ATOM 8646 C CA . GLU D 1 30 ? -15.041 119.399 -33.979 1.00 21.74 396 GLU D CA 1
ATOM 8647 C C . GLU D 1 30 ? -15.440 120.817 -33.588 1.00 17.35 396 GLU D C 1
ATOM 8648 O O . GLU D 1 30 ? -16.585 121.227 -33.774 1.00 14.46 396 GLU D O 1
ATOM 8654 N N . VAL D 1 31 ? -14.483 121.557 -33.040 1.00 15.65 397 VAL D N 1
ATOM 8655 C CA . VAL D 1 31 ? -14.666 122.975 -32.764 1.00 15.50 397 VAL D CA 1
ATOM 8656 C C . VAL D 1 31 ? -13.629 123.768 -33.545 1.00 15.28 397 VAL D C 1
ATOM 8657 O O . VAL D 1 31 ? -12.427 123.578 -33.364 1.00 19.83 397 VAL D O 1
ATOM 8661 N N . LYS D 1 32 ? -14.095 124.650 -34.422 1.00 12.07 398 LYS D N 1
ATOM 8662 C CA . LYS D 1 32 ? -13.195 125.404 -35.284 1.00 13.36 398 LYS D CA 1
ATOM 8663 C C . LYS D 1 32 ? -13.200 126.887 -34.942 1.00 13.06 398 LYS D C 1
ATOM 8664 O O . LYS D 1 32 ? -14.244 127.466 -34.642 1.00 10.25 398 LYS D O 1
ATOM 8670 N N . TYR D 1 33 ? -12.020 127.494 -34.989 1.00 13.79 399 TYR D N 1
ATOM 8671 C CA . TYR D 1 33 ? -11.869 128.899 -34.639 1.00 10.01 399 TYR D CA 1
ATOM 8672 C C . TYR D 1 33 ? -11.357 129.724 -35.809 1.00 10.52 399 TYR D C 1
ATOM 8673 O O . TYR D 1 33 ? -10.308 129.425 -36.378 1.00 12.73 399 TYR D O 1
ATOM 8682 N N . LEU D 1 34 ? -12.100 130.765 -36.163 1.00 9.91 400 LEU D N 1
ATOM 8683 C CA . LEU D 1 34 ? -11.614 131.728 -37.136 1.00 9.69 400 LEU D CA 1
ATOM 8684 C C . LEU D 1 34 ? -10.588 132.627 -36.467 1.00 17.11 400 LEU D C 1
ATOM 8685 O O . LEU D 1 34 ? -10.757 133.022 -35.313 1.00 15.26 400 LEU D O 1
ATOM 8690 N N . GLU D 1 35 ? -9.520 132.942 -37.191 1.00 16.74 401 GLU D N 1
ATOM 8691 C CA . GLU D 1 35 ? -8.492 133.842 -36.688 1.00 13.56 401 GLU D CA 1
ATOM 8692 C C . GLU D 1 35 ? -9.080 135.220 -36.415 1.00 16.39 401 GLU D C 1
ATOM 8693 O O . GLU D 1 35 ? -10.227 135.497 -36.766 1.00 15.16 401 GLU D O 1
ATOM 8699 N N . ARG D 1 36 ? -8.298 136.085 -35.784 1.00 16.46 402 ARG D N 1
ATOM 8700 C CA . ARG D 1 36 ? -8.722 137.464 -35.623 1.00 18.36 402 ARG D CA 1
ATOM 8701 C C . ARG D 1 36 ? -8.763 138.112 -36.997 1.00 15.45 402 ARG D C 1
ATOM 8702 O O . ARG D 1 36 ? -7.879 137.883 -37.823 1.00 21.44 402 ARG D O 1
ATOM 8710 N N . PHE D 1 37 ? -9.795 138.912 -37.242 1.00 15.69 403 PHE D N 1
ATOM 8711 C CA . PHE D 1 37 ? -9.962 139.583 -38.523 1.00 14.70 403 PHE D CA 1
ATOM 8712 C C . PHE D 1 37 ? -8.771 140.480 -38.846 1.00 18.98 403 PHE D C 1
ATOM 8713 O O . PHE D 1 37 ? -8.552 140.846 -40.001 1.00 25.63 403 PHE D O 1
ATOM 8721 N N . THR D 1 38 ? -8.001 140.822 -37.818 1.00 13.74 404 THR D N 1
ATOM 8722 C CA . THR D 1 38 ? -6.901 141.767 -37.957 1.00 20.23 404 THR D CA 1
ATOM 8723 C C . THR D 1 38 ? -5.523 141.107 -37.975 1.00 20.91 404 THR D C 1
ATOM 8724 O O . THR D 1 38 ? -4.513 141.789 -37.815 1.00 25.17 404 THR D O 1
ATOM 8728 N N . GLU D 1 39 ? -5.466 139.794 -38.172 1.00 15.58 405 GLU D N 1
ATOM 8729 C CA . GLU D 1 39 ? -4.199 139.087 -37.988 1.00 21.22 405 GLU D CA 1
ATOM 8730 C C . GLU D 1 39 ? -3.270 139.197 -39.195 1.00 24.78 405 GLU D C 1
ATOM 8731 O O . GLU D 1 39 ? -2.083 139.494 -39.025 1.00 32.84 405 GLU D O 1
ATOM 8737 N N . ARG D 1 40 ? -3.784 138.957 -40.401 1.00 25.04 406 ARG D N 1
ATOM 8738 C CA . ARG D 1 40 ? -2.937 139.063 -41.585 1.00 26.46 406 ARG D CA 1
ATOM 8739 C C . ARG D 1 40 ? -3.147 140.390 -42.279 1.00 26.33 406 ARG D C 1
ATOM 8740 O O . ARG D 1 40 ? -2.365 140.787 -43.142 1.00 31.97 406 ARG D O 1
ATOM 8748 N N . THR D 1 41 ? -4.212 141.080 -41.902 1.00 28.47 407 THR D N 1
ATOM 8749 C CA . THR D 1 41 ? -4.478 142.370 -42.510 1.00 19.71 407 THR D CA 1
ATOM 8750 C C . THR D 1 41 ? -5.066 143.368 -41.529 1.00 23.13 407 THR D C 1
ATOM 8751 O O . THR D 1 41 ? -5.543 143.008 -40.452 1.00 25.41 407 THR D O 1
ATOM 8755 N N . GLU D 1 42 ? -5.033 144.635 -41.920 1.00 25.82 408 GLU D N 1
ATOM 8756 C CA . GLU D 1 42 ? -5.503 145.703 -41.054 1.00 19.82 408 GLU D CA 1
ATOM 8757 C C . GLU D 1 42 ? -6.686 146.414 -41.682 1.00 14.91 408 GLU D C 1
ATOM 8758 O O . GLU D 1 42 ? -7.069 147.504 -41.276 1.00 20.90 408 GLU D O 1
ATOM 8764 N N . LEU D 1 43 ? -7.223 145.781 -42.717 1.00 16.90 409 LEU D N 1
ATOM 8765 C CA . LEU D 1 43 ? -8.407 146.247 -43.432 1.00 15.17 409 LEU D CA 1
ATOM 8766 C C . LEU D 1 43 ? -9.706 145.901 -42.714 1.00 14.65 409 LEU D C 1
ATOM 8767 O O . LEU D 1 43 ? -10.773 146.389 -43.083 1.00 11.30 409 LEU D O 1
ATOM 8772 N N . LEU D 1 44 ? -9.621 145.039 -41.706 1.00 20.70 410 LEU D N 1
ATOM 8773 C CA . LEU D 1 44 ? -10.800 144.667 -40.931 1.00 12.02 410 LEU D CA 1
ATOM 8774 C C . LEU D 1 44 ? -10.671 145.085 -39.458 1.00 10.25 410 LEU D C 1
ATOM 8775 O O . LEU D 1 44 ? -11.329 144.507 -38.591 1.00 12.87 410 LEU D O 1
ATOM 8780 N N . ARG D 1 45 ? -9.833 146.093 -39.198 1.00 8.32 411 ARG D N 1
ATOM 8781 C CA . ARG D 1 45 ? -9.678 146.705 -37.873 1.00 11.51 411 ARG D CA 1
ATOM 8782 C C . ARG D 1 45 ? -10.985 146.989 -37.154 1.00 14.93 411 ARG D C 1
ATOM 8783 O O . ARG D 1 45 ? -11.077 146.825 -35.937 1.00 15.34 411 ARG D O 1
ATOM 8791 N N . GLY D 1 46 ? -11.985 147.429 -37.912 1.00 14.95 412 GLY D N 1
ATOM 8792 C CA . GLY D 1 46 ? -13.231 147.912 -37.344 1.00 9.01 412 GLY D CA 1
ATOM 8793 C C . GLY D 1 46 ? -13.990 146.857 -36.573 1.00 10.90 412 GLY D C 1
ATOM 8794 O O . GLY D 1 46 ? -14.801 147.172 -35.702 1.00 13.32 412 GLY D O 1
ATOM 8795 N N . ILE D 1 47 ? -13.725 145.598 -36.896 1.00 10.47 413 ILE D N 1
ATOM 8796 C CA . ILE D 1 47 ? -14.423 144.501 -36.254 1.00 11.96 413 ILE D CA 1
ATOM 8797 C C . ILE D 1 47 ? -13.457 143.573 -35.521 1.00 11.32 413 ILE D C 1
ATOM 8798 O O . ILE D 1 47 ? -13.689 142.371 -35.430 1.00 15.12 413 ILE D O 1
ATOM 8803 N N . GLU D 1 48 ? -12.383 144.154 -34.994 1.00 11.94 414 GLU D N 1
ATOM 8804 C CA . GLU D 1 48 ? -11.386 143.430 -34.209 1.00 9.36 414 GLU D CA 1
ATOM 8805 C C . GLU D 1 48 ? -11.992 142.621 -33.063 1.00 8.82 414 GLU D C 1
ATOM 8806 O O . GLU D 1 48 ? -11.531 141.523 -32.763 1.00 12.57 414 GLU D O 1
ATOM 8812 N N . ASN D 1 49 ? -13.026 143.167 -32.430 1.00 11.43 415 ASN D N 1
ATOM 8813 C CA . ASN D 1 49 ? -13.614 142.553 -31.246 1.00 10.55 415 ASN D CA 1
ATOM 8814 C C . ASN D 1 49 ? -14.742 141.592 -31.603 1.00 14.14 415 ASN D C 1
ATOM 8815 O O . ASN D 1 49 ? -15.753 141.507 -30.905 1.00 17.32 415 ASN D O 1
ATOM 8820 N N . TYR D 1 50 ? -14.566 140.870 -32.700 1.00 11.12 416 TYR D N 1
ATOM 8821 C CA . TYR D 1 50 ? -15.523 139.849 -33.091 1.00 8.32 416 TYR D CA 1
ATOM 8822 C C . TYR D 1 50 ? -14.785 138.594 -33.525 1.00 9.87 416 TYR D C 1
ATOM 8823 O O . TYR D 1 50 ? -13.801 138.663 -34.263 1.00 10.53 416 TYR D O 1
ATOM 8832 N N . ARG D 1 51 ? -15.254 137.451 -33.042 1.00 8.23 417 ARG D N 1
ATOM 8833 C CA . ARG D 1 51 ? -14.647 136.170 -33.367 1.00 5.79 417 ARG D CA 1
ATOM 8834 C C . ARG D 1 51 ? -15.712 135.192 -33.836 1.00 4.76 417 ARG D C 1
ATOM 8835 O O . ARG D 1 51 ? -16.861 135.259 -33.403 1.00 10.60 417 ARG D O 1
ATOM 8843 N N . VAL D 1 52 ? -15.329 134.287 -34.729 1.00 7.67 418 VAL D N 1
ATOM 8844 C CA . VAL D 1 52 ? -16.256 133.293 -35.252 1.00 4.80 418 VAL D CA 1
ATOM 8845 C C . VAL D 1 52 ? -15.867 131.901 -34.776 1.00 8.09 418 VAL D C 1
ATOM 8846 O O . VAL D 1 52 ? -14.706 131.506 -34.860 1.00 14.93 418 VAL D O 1
ATOM 8850 N N . VAL D 1 53 ? -16.844 131.166 -34.259 1.00 8.66 419 VAL D N 1
ATOM 8851 C CA . VAL D 1 53 ? -16.620 129.798 -33.817 1.00 12.11 419 VAL D CA 1
ATOM 8852 C C . VAL D 1 53 ? -17.633 128.867 -34.470 1.00 10.48 419 VAL D C 1
ATOM 8853 O O . VAL D 1 53 ? -18.833 129.136 -34.453 1.00 14.29 419 VAL D O 1
ATOM 8857 N N . ILE D 1 54 ? -17.145 127.782 -35.061 1.00 9.61 420 ILE D N 1
ATOM 8858 C CA . ILE D 1 54 ? -18.028 126.779 -35.643 1.00 12.80 420 ILE D CA 1
ATOM 8859 C C . ILE D 1 54 ? -18.006 125.505 -34.810 1.00 14.81 420 ILE D C 1
ATOM 8860 O O . ILE D 1 54 ? -16.946 124.930 -34.564 1.00 12.87 420 ILE D O 1
ATOM 8865 N N . LEU D 1 55 ? -19.182 125.073 -34.371 1.00 9.23 421 LEU D N 1
ATOM 8866 C CA . LEU D 1 55 ? -19.299 123.848 -33.593 1.00 12.20 421 LEU D CA 1
ATOM 8867 C C . LEU D 1 55 ? -19.929 122.733 -34.415 1.00 20.71 421 LEU D C 1
ATOM 8868 O O . LEU D 1 55 ? -21.009 122.902 -34.979 1.00 20.73 421 LEU D O 1
ATOM 8873 N N . GLU D 1 56 ? -19.246 121.596 -34.486 1.00 16.13 422 GLU D N 1
ATOM 8874 C CA . GLU D 1 56 ? -19.812 120.410 -35.114 1.00 12.56 422 GLU D CA 1
ATOM 8875 C C . GLU D 1 56 ? -19.826 119.244 -34.135 1.00 16.92 422 GLU D C 1
ATOM 8876 O O . GLU D 1 56 ? -18.787 118.852 -33.603 1.00 17.54 422 GLU D O 1
ATOM 8882 N N . ALA D 1 57 ? -21.012 118.696 -33.898 1.00 17.26 423 ALA D N 1
ATOM 8883 C CA . ALA D 1 57 ? -21.165 117.581 -32.975 1.00 16.36 423 ALA D CA 1
ATOM 8884 C C . ALA D 1 57 ? -21.746 116.359 -33.676 1.00 21.14 423 ALA D C 1
ATOM 8885 O O . ALA D 1 57 ? -22.784 116.445 -34.333 1.00 17.71 423 ALA D O 1
ATOM 8887 N N . ASN D 1 58 ? -21.068 115.225 -33.529 1.00 24.85 424 ASN D N 1
ATOM 8888 C CA . ASN D 1 58 ? -21.543 113.954 -34.063 1.00 18.86 424 ASN D CA 1
ATOM 8889 C C . ASN D 1 58 ? -22.916 113.592 -33.496 1.00 18.99 424 ASN D C 1
ATOM 8890 O O . ASN D 1 58 ? -23.324 114.136 -32.471 1.00 18.67 424 ASN D O 1
ATOM 8895 N N . PRO D 1 59 ? -23.647 112.691 -34.174 1.00 21.59 425 PRO D N 1
ATOM 8896 C CA . PRO D 1 59 ? -24.953 112.275 -33.648 1.00 20.26 425 PRO D CA 1
ATOM 8897 C C . PRO D 1 59 ? -24.853 111.630 -32.267 1.00 19.48 425 PRO D C 1
ATOM 8898 O O . PRO D 1 59 ? -23.838 111.003 -31.957 1.00 18.57 425 PRO D O 1
ATOM 8902 N N . ASN D 1 60 ? -25.897 111.796 -31.459 1.00 22.57 426 ASN D N 1
ATOM 8903 C CA . ASN D 1 60 ? -25.942 111.261 -30.100 1.00 17.42 426 ASN D CA 1
ATOM 8904 C C . ASN D 1 60 ? -24.743 111.691 -29.263 1.00 19.45 426 ASN D C 1
ATOM 8905 O O . ASN D 1 60 ? -23.986 110.855 -28.771 1.00 22.88 426 ASN D O 1
ATOM 8910 N N . THR D 1 61 ? -24.575 113.001 -29.105 1.00 20.51 427 THR D N 1
ATOM 8911 C CA . THR D 1 61 ? -23.447 113.534 -28.352 1.00 15.14 427 THR D CA 1
ATOM 8912 C C . THR D 1 61 ? -23.861 114.572 -27.318 1.00 17.57 427 THR D C 1
ATOM 8913 O O . THR D 1 61 ? -24.968 115.109 -27.358 1.00 17.89 427 THR D O 1
ATOM 8917 N N . PHE D 1 62 ? -22.946 114.846 -26.395 1.00 20.75 428 PHE D N 1
ATOM 8918 C CA . PHE D 1 62 ? -23.160 115.818 -25.334 1.00 14.79 428 PHE D CA 1
ATOM 8919 C C . PHE D 1 62 ? -21.955 116.745 -25.247 1.00 15.27 428 PHE D C 1
ATOM 8920 O O . PHE D 1 62 ? -20.833 116.294 -25.021 1.00 21.04 428 PHE D O 1
ATOM 8928 N N . VAL D 1 63 ? -22.186 118.039 -25.439 1.00 11.96 429 VAL D N 1
ATOM 8929 C CA . VAL D 1 63 ? -21.117 119.022 -25.314 1.00 16.49 429 VAL D CA 1
ATOM 8930 C C . VAL D 1 63 ? -20.973 119.448 -23.855 1.00 18.10 429 VAL D C 1
ATOM 8931 O O . VAL D 1 63 ? -21.922 119.952 -23.255 1.00 18.40 429 VAL D O 1
ATOM 8935 N N . LEU D 1 64 ? -19.786 119.234 -23.292 1.00 11.57 430 LEU D N 1
ATOM 8936 C CA . LEU D 1 64 ? -19.529 119.531 -21.884 1.00 14.38 430 LEU D CA 1
ATOM 8937 C C . LEU D 1 64 ? -19.810 120.993 -21.545 1.00 21.63 430 LEU D C 1
ATOM 8938 O O . LEU D 1 64 ? -19.600 121.877 -22.376 1.00 25.08 430 LEU D O 1
ATOM 8943 N N . PRO D 1 65 ? -20.292 121.247 -20.318 1.00 19.05 431 PRO D N 1
ATOM 8944 C CA . PRO D 1 65 ? -20.652 122.601 -19.880 1.00 15.12 431 PRO D CA 1
ATOM 8945 C C . PRO D 1 65 ? -19.459 123.546 -19.821 1.00 13.56 431 PRO D C 1
ATOM 8946 O O . PRO D 1 65 ? -18.360 123.137 -19.446 1.00 18.71 431 PRO D O 1
ATOM 8950 N N . TYR D 1 66 ? -19.687 124.801 -20.193 1.00 15.15 432 TYR D N 1
ATOM 8951 C CA . TYR D 1 66 ? -18.661 125.831 -20.106 1.00 12.43 432 TYR D CA 1
ATOM 8952 C C . TYR D 1 66 ? -19.285 127.214 -20.218 1.00 11.33 432 TYR D C 1
ATOM 8953 O O . TYR D 1 66 ? -20.418 127.356 -20.676 1.00 13.06 432 TYR D O 1
ATOM 8962 N N . HIS D 1 67 ? -18.545 128.230 -19.791 1.00 9.47 433 HIS D N 1
ATOM 8963 C CA . HIS D 1 67 ? -18.951 129.609 -20.015 1.00 8.25 433 HIS D CA 1
ATOM 8964 C C . HIS D 1 67 ? -17.782 130.376 -20.608 1.00 13.08 433 HIS D C 1
ATOM 8965 O O . HIS D 1 67 ? -16.643 129.914 -20.556 1.00 13.50 433 HIS D O 1
ATOM 8972 N N . LYS D 1 68 ? -18.060 131.542 -21.177 1.00 11.59 434 LYS D N 1
ATOM 8973 C CA . LYS D 1 68 ? -16.997 132.364 -21.736 1.00 9.31 434 LYS D CA 1
ATOM 8974 C C . LYS D 1 68 ? -17.190 133.844 -21.434 1.00 13.08 434 LYS D C 1
ATOM 8975 O O . LYS D 1 68 ? -18.299 134.301 -21.156 1.00 12.89 434 LYS D O 1
ATOM 8981 N N . ASP D 1 69 ? -16.088 134.583 -21.482 1.00 11.25 435 ASP D N 1
ATOM 8982 C CA . ASP D 1 69 ? -16.107 136.022 -21.279 1.00 8.15 435 ASP D CA 1
ATOM 8983 C C . ASP D 1 69 ? -16.467 136.729 -22.576 1.00 6.53 435 ASP D C 1
ATOM 8984 O O . ASP D 1 69 ? -15.744 137.612 -23.032 1.00 9.74 435 ASP D O 1
ATOM 8989 N N . ALA D 1 70 ? -17.589 136.329 -23.167 1.00 7.70 436 ALA D N 1
ATOM 8990 C CA . ALA D 1 70 ? -18.005 136.852 -24.460 1.00 7.99 436 ALA D CA 1
ATOM 8991 C C . ALA D 1 70 ? -19.482 136.593 -24.723 1.00 8.38 436 ALA D C 1
ATOM 8992 O O . ALA D 1 70 ? -19.998 135.519 -24.415 1.00 11.40 436 ALA D O 1
ATOM 8994 N N . GLU D 1 71 ? -20.157 137.589 -25.286 1.00 8.61 437 GLU D N 1
ATOM 8995 C CA . GLU D 1 71 ? -21.523 137.417 -25.762 1.00 9.41 437 GLU D CA 1
ATOM 8996 C C . GLU D 1 71 ? -21.502 136.609 -27.051 1.00 10.84 437 GLU D C 1
ATOM 8997 O O . GLU D 1 71 ? -20.498 136.599 -27.762 1.00 15.00 437 GLU D O 1
ATOM 9003 N N . SER D 1 72 ? -22.604 135.935 -27.359 1.00 11.21 438 SER D N 1
ATOM 9004 C CA . SER D 1 72 ? -22.645 135.084 -28.540 1.00 7.23 438 SER D CA 1
ATOM 9005 C C . SER D 1 72 ? -24.008 135.046 -29.214 1.00 8.60 438 SER D C 1
ATOM 9006 O O . SER D 1 72 ? -25.043 134.973 -28.553 1.00 10.92 438 SER D O 1
ATOM 9009 N N . VAL D 1 73 ? -23.991 135.100 -30.542 1.00 10.07 439 VAL D N 1
ATOM 9010 C CA . VAL D 1 73 ? -25.184 134.866 -31.343 1.00 8.19 439 VAL D CA 1
ATOM 9011 C C . VAL D 1 73 ? -24.984 133.590 -32.149 1.00 13.11 439 VAL D C 1
ATOM 9012 O O . VAL D 1 73 ? -24.016 133.463 -32.898 1.00 15.97 439 VAL D O 1
ATOM 9016 N N . ILE D 1 74 ? -25.899 132.643 -31.981 1.00 12.12 440 ILE D N 1
ATOM 9017 C CA . ILE D 1 74 ? -25.749 131.321 -32.571 1.00 9.11 440 ILE D CA 1
ATOM 9018 C C . ILE D 1 74 ? -26.763 131.073 -33.682 1.00 16.44 440 ILE D C 1
ATOM 9019 O O . ILE D 1 74 ? -27.948 131.363 -33.527 1.00 20.79 440 ILE D O 1
ATOM 9024 N N . VAL D 1 75 ? -26.286 130.547 -34.806 1.00 14.57 441 VAL D N 1
ATOM 9025 C CA . VAL D 1 75 ? -27.163 130.127 -35.889 1.00 9.56 441 VAL D CA 1
ATOM 9026 C C . VAL D 1 75 ? -26.964 128.645 -36.183 1.00 12.98 441 VAL D C 1
ATOM 9027 O O . VAL D 1 75 ? -25.839 128.192 -36.389 1.00 11.33 441 VAL D O 1
ATOM 9031 N N . VAL D 1 76 ? -28.058 127.892 -36.190 1.00 11.83 442 VAL D N 1
ATOM 9032 C CA . VAL D 1 76 ? -28.002 126.479 -36.543 1.00 11.11 442 VAL D CA 1
ATOM 9033 C C . VAL D 1 76 ? -28.053 126.318 -38.060 1.00 15.47 442 VAL D C 1
ATOM 9034 O O . VAL D 1 76 ? -29.071 126.601 -38.694 1.00 12.88 442 VAL D O 1
ATOM 9038 N N . THR D 1 77 ? -26.945 125.867 -38.638 1.00 13.24 443 THR D N 1
ATOM 9039 C CA . THR D 1 77 ? -26.833 125.749 -40.085 1.00 12.17 443 THR D CA 1
ATOM 9040 C C . THR D 1 77 ? -26.936 124.301 -40.554 1.00 14.01 443 THR D C 1
ATOM 9041 O O . THR D 1 77 ? -26.940 124.032 -41.753 1.00 15.49 443 THR D O 1
ATOM 9045 N N . ARG D 1 78 ? -27.016 123.374 -39.606 1.00 16.71 444 ARG D N 1
ATOM 9046 C CA . ARG D 1 78 ? -27.143 121.958 -39.933 1.00 13.79 444 ARG D CA 1
ATOM 9047 C C . ARG D 1 78 ? -27.569 121.128 -38.727 1.00 19.26 444 ARG D C 1
ATOM 9048 O O . ARG D 1 78 ? -26.997 121.244 -37.643 1.00 15.26 444 ARG D O 1
ATOM 9056 N N . GLY D 1 79 ? -28.585 120.295 -38.926 1.00 20.68 445 GLY D N 1
ATOM 9057 C CA . GLY D 1 79 ? -28.992 119.328 -37.925 1.00 18.55 445 GLY D CA 1
ATOM 9058 C C . GLY D 1 79 ? -30.030 119.801 -36.927 1.00 20.94 445 GLY D C 1
ATOM 9059 O O . GLY D 1 79 ? -30.851 120.669 -37.221 1.00 13.64 445 GLY D O 1
ATOM 9060 N N . ARG D 1 80 ? -29.983 119.209 -35.737 1.00 23.87 446 ARG D N 1
ATOM 9061 C CA . ARG D 1 80 ? -30.934 119.488 -34.667 1.00 14.78 446 ARG D CA 1
ATOM 9062 C C . ARG D 1 80 ? -30.186 119.583 -33.344 1.00 19.43 446 ARG D C 1
ATOM 9063 O O . ARG D 1 80 ? -29.101 119.014 -33.207 1.00 20.94 446 ARG D O 1
ATOM 9071 N N . ALA D 1 81 ? -30.759 120.286 -32.370 1.00 24.25 447 ALA D N 1
ATOM 9072 C CA . ALA D 1 81 ? -30.100 120.441 -31.074 1.00 18.71 447 ALA D CA 1
ATOM 9073 C C . ALA D 1 81 ? -31.012 120.951 -29.964 1.00 18.68 447 ALA D C 1
ATOM 9074 O O . ALA D 1 81 ? -32.011 121.624 -30.216 1.00 20.62 447 ALA D O 1
ATOM 9076 N N . THR D 1 82 ? -30.642 120.618 -28.731 1.00 22.80 448 THR D N 1
ATOM 9077 C CA . THR D 1 82 ? -31.220 121.235 -27.544 1.00 18.80 448 THR D CA 1
ATOM 9078 C C . THR D 1 82 ? -30.142 122.053 -26.845 1.00 15.66 448 THR D C 1
ATOM 9079 O O . THR D 1 82 ? -29.116 121.513 -26.431 1.00 15.86 448 THR D O 1
ATOM 9083 N N . LEU D 1 83 ? -30.369 123.356 -26.724 1.00 18.99 449 LEU D N 1
ATOM 9084 C CA . LEU D 1 83 ? -29.396 124.239 -26.091 1.00 14.67 449 LEU D CA 1
ATOM 9085 C C . LEU D 1 83 ? -29.867 124.672 -24.709 1.00 15.03 449 LEU D C 1
ATOM 9086 O O . LEU D 1 83 ? -31.003 125.112 -24.540 1.00 17.48 449 LEU D O 1
ATOM 9091 N N . THR D 1 84 ? -28.985 124.545 -23.724 1.00 14.24 450 THR D N 1
ATOM 9092 C CA . THR D 1 84 ? -29.319 124.882 -22.347 1.00 13.78 450 THR D CA 1
ATOM 9093 C C . THR D 1 84 ? -28.192 125.667 -21.687 1.00 13.79 450 THR D C 1
ATOM 9094 O O . THR D 1 84 ? -27.022 125.303 -21.805 1.00 16.66 450 THR D O 1
ATOM 9098 N N . PHE D 1 85 ? -28.541 126.747 -20.997 1.00 11.96 451 PHE D N 1
ATOM 9099 C CA . PHE D 1 85 ? -27.543 127.494 -20.244 1.00 19.41 451 PHE D CA 1
ATOM 9100 C C . PHE D 1 85 ? -28.080 127.980 -18.905 1.00 22.77 451 PHE D C 1
ATOM 9101 O O . PHE D 1 85 ? -29.256 128.322 -18.775 1.00 25.26 451 PHE D O 1
ATOM 9109 N N . VAL D 1 86 ? -27.204 127.994 -17.906 1.00 18.42 452 VAL D N 1
ATOM 9110 C CA . VAL D 1 86 ? -27.567 128.493 -16.590 1.00 23.44 452 VAL D CA 1
ATOM 9111 C C . VAL D 1 86 ? -26.689 129.668 -16.182 1.00 23.65 452 VAL D C 1
ATOM 9112 O O . VAL D 1 86 ? -25.511 129.746 -16.530 1.00 21.65 452 VAL D O 1
ATOM 9116 N N . SER D 1 87 ? -27.295 130.586 -15.444 1.00 24.81 453 SER D N 1
ATOM 9117 C CA . SER D 1 87 ? -26.603 131.727 -14.878 1.00 28.36 453 SER D CA 1
ATOM 9118 C C . SER D 1 87 ? -27.481 132.258 -13.762 1.00 37.02 453 SER D C 1
ATOM 9119 O O . SER D 1 87 ? -28.690 132.343 -13.962 1.00 40.30 453 SER D O 1
ATOM 9122 N N . GLN D 1 88 ? -26.882 132.597 -12.614 1.00 32.11 454 GLN D N 1
ATOM 9123 C CA . GLN D 1 88 ? -27.605 133.061 -11.428 1.00 26.43 454 GLN D CA 1
ATOM 9124 C C . GLN D 1 88 ? -28.435 131.953 -10.792 1.00 37.55 454 GLN D C 1
ATOM 9125 O O . GLN D 1 88 ? -27.911 131.045 -10.149 1.00 43.76 454 GLN D O 1
ATOM 9131 N N . GLU D 1 89 ? -29.747 132.060 -10.963 1.00 40.00 455 GLU D N 1
ATOM 9132 C CA . GLU D 1 89 ? -30.700 131.102 -10.417 1.00 39.28 455 GLU D CA 1
ATOM 9133 C C . GLU D 1 89 ? -31.627 130.630 -11.525 1.00 39.67 455 GLU D C 1
ATOM 9134 O O . GLU D 1 89 ? -32.612 129.925 -11.280 1.00 40.02 455 GLU D O 1
ATOM 9136 N N . ARG D 1 90 ? -31.293 131.024 -12.751 1.00 35.73 456 ARG D N 1
ATOM 9137 C CA . ARG D 1 90 ? -32.128 130.735 -13.906 1.00 33.05 456 ARG D CA 1
ATOM 9138 C C . ARG D 1 90 ? -31.525 129.665 -14.808 1.00 35.62 456 ARG D C 1
ATOM 9139 O O . ARG D 1 90 ? -30.318 129.643 -15.051 1.00 33.68 456 ARG D O 1
ATOM 9141 N N . ARG D 1 91 ? -32.379 128.769 -15.290 1.00 30.40 457 ARG D N 1
ATOM 9142 C CA . ARG D 1 91 ? -32.009 127.838 -16.349 1.00 23.11 457 ARG D CA 1
ATOM 9143 C C . ARG D 1 91 ? -32.974 127.982 -17.513 1.00 20.11 457 ARG D C 1
ATOM 9144 O O . ARG D 1 91 ? -34.187 128.023 -17.322 1.00 14.99 457 ARG D O 1
ATOM 9152 N N . GLU D 1 92 ? -32.432 128.060 -18.721 1.00 14.83 458 GLU D N 1
ATOM 9153 C CA . GLU D 1 92 ? -33.259 128.139 -19.914 1.00 18.20 458 GLU D CA 1
ATOM 9154 C C . GLU D 1 92 ? -32.857 127.057 -20.907 1.00 16.97 458 GLU D C 1
ATOM 9155 O O . GLU D 1 92 ? -31.673 126.867 -21.188 1.00 16.89 458 GLU D O 1
ATOM 9161 N N . SER D 1 93 ? -33.851 126.337 -21.418 1.00 12.52 459 SER D N 1
ATOM 9162 C CA . SER D 1 93 ? -33.615 125.261 -22.372 1.00 18.61 459 SER D CA 1
ATOM 9163 C C . SER D 1 93 ? -34.401 125.500 -23.649 1.00 20.79 459 SER D C 1
ATOM 9164 O O . SER D 1 93 ? -35.589 125.821 -23.606 1.00 20.72 459 SER D O 1
ATOM 9167 N N . PHE D 1 94 ? -33.735 125.339 -24.785 1.00 19.45 460 PHE D N 1
ATOM 9168 C CA . PHE D 1 94 ? -34.370 125.579 -26.073 1.00 15.62 460 PHE D CA 1
ATOM 9169 C C . PHE D 1 94 ? -34.090 124.447 -27.048 1.00 20.87 460 PHE D C 1
ATOM 9170 O O . PHE D 1 94 ? -32.968 123.954 -27.130 1.00 23.85 460 PHE D O 1
ATOM 9178 N N . ASN D 1 95 ? -35.122 124.036 -27.774 1.00 22.13 461 ASN D N 1
ATOM 9179 C CA . ASN D 1 95 ? -34.969 123.031 -28.806 1.00 20.26 461 ASN D CA 1
ATOM 9180 C C . ASN D 1 95 ? -34.804 123.702 -30.161 1.00 18.65 461 ASN D C 1
ATOM 9181 O O . ASN D 1 95 ? -35.750 124.248 -30.722 1.00 18.29 461 ASN D O 1
ATOM 9186 N N . LEU D 1 96 ? -33.575 123.674 -30.661 1.00 20.93 462 LEU D N 1
ATOM 9187 C CA . LEU D 1 96 ? -33.206 124.430 -31.849 1.00 16.43 462 LEU D CA 1
ATOM 9188 C C . LEU D 1 96 ? -33.217 123.572 -33.108 1.00 19.35 462 LEU D C 1
ATOM 9189 O O . LEU D 1 96 ? -32.698 122.456 -33.118 1.00 26.73 462 LEU D O 1
ATOM 9194 N N . GLU D 1 97 ? -33.813 124.100 -34.171 1.00 17.09 463 GLU D N 1
ATOM 9195 C CA . GLU D 1 97 ? -33.795 123.429 -35.463 1.00 21.40 463 GLU D CA 1
ATOM 9196 C C . GLU D 1 97 ? -32.958 124.219 -36.463 1.00 17.65 463 GLU D C 1
ATOM 9197 O O . GLU D 1 97 ? -32.357 125.235 -36.118 1.00 17.54 463 GLU D O 1
ATOM 9203 N N . TYR D 1 98 ? -32.918 123.739 -37.699 1.00 14.96 464 TYR D N 1
ATOM 9204 C CA . TYR D 1 98 ? -32.166 124.404 -38.755 1.00 13.12 464 TYR D CA 1
ATOM 9205 C C . TYR D 1 98 ? -32.686 125.816 -39.016 1.00 19.04 464 TYR D C 1
ATOM 9206 O O . TYR D 1 98 ? -33.889 126.027 -39.169 1.00 21.39 464 TYR D O 1
ATOM 9215 N N . GLY D 1 99 ? -31.772 126.779 -39.062 1.00 14.81 465 GLY D N 1
ATOM 9216 C CA . GLY D 1 99 ? -32.132 128.157 -39.333 1.00 12.68 465 GLY D CA 1
ATOM 9217 C C . GLY D 1 99 ? -32.567 128.938 -38.107 1.00 20.17 465 GLY D C 1
ATOM 9218 O O . GLY D 1 99 ? -33.004 130.082 -38.217 1.00 19.26 465 GLY D O 1
ATOM 9219 N N . ASP D 1 100 ? -32.454 128.323 -36.934 1.00 17.69 466 ASP D N 1
ATOM 9220 C CA . ASP D 1 100 ? -32.807 129.002 -35.693 1.00 15.17 466 ASP D CA 1
ATOM 9221 C C . ASP D 1 100 ? -31.679 129.914 -35.224 1.00 18.98 466 ASP D C 1
ATOM 9222 O O . ASP D 1 100 ? -30.501 129.577 -35.349 1.00 19.18 466 ASP D O 1
ATOM 9227 N N . VAL D 1 101 ? -32.051 131.073 -34.692 1.00 19.33 467 VAL D N 1
ATOM 9228 C CA . VAL D 1 101 ? -31.084 132.039 -34.182 1.00 16.72 467 VAL D CA 1
ATOM 9229 C C . VAL D 1 101 ? -31.375 132.354 -32.720 1.00 20.66 467 VAL D C 1
ATOM 9230 O O . VAL D 1 101 ? -32.513 132.654 -32.356 1.00 17.83 467 VAL D O 1
ATOM 9234 N N . ILE D 1 102 ? -30.345 132.287 -31.883 1.00 14.59 468 ILE D N 1
ATOM 9235 C CA . ILE D 1 102 ? -30.527 132.512 -30.458 1.00 13.47 468 ILE D CA 1
ATOM 9236 C C . ILE D 1 102 ? -29.290 133.137 -29.818 1.00 14.90 468 ILE D C 1
ATOM 9237 O O . ILE D 1 102 ? -28.172 132.983 -30.313 1.00 13.96 468 ILE D O 1
ATOM 9242 N N . ARG D 1 103 ? -29.503 133.857 -28.722 1.00 10.59 469 ARG D N 1
ATOM 9243 C CA . ARG D 1 103 ? -28.417 134.512 -28.006 1.00 10.60 469 ARG D CA 1
ATOM 9244 C C . ARG D 1 103 ? -28.049 133.751 -26.737 1.00 14.08 469 ARG D C 1
ATOM 9245 O O . ARG D 1 103 ? -28.923 133.298 -25.998 1.00 17.37 469 ARG D O 1
ATOM 9253 N N . VAL D 1 104 ? -26.751 133.606 -26.496 1.00 13.35 470 VAL D N 1
ATOM 9254 C CA . VAL D 1 104 ? -26.264 133.052 -25.241 1.00 11.51 470 VAL D CA 1
ATOM 9255 C C . VAL D 1 104 ? -25.442 134.107 -24.510 1.00 12.80 470 VAL D C 1
ATOM 9256 O O . VAL D 1 104 ? -24.335 134.439 -24.936 1.00 10.49 470 VAL D O 1
ATOM 9260 N N . PRO D 1 105 ? -25.992 134.645 -23.411 1.00 15.73 471 PRO D N 1
ATOM 9261 C CA . PRO D 1 105 ? -25.368 135.717 -22.627 1.00 12.26 471 PRO D CA 1
ATOM 9262 C C . PRO D 1 105 ? -23.965 135.363 -22.149 1.00 10.18 471 PRO D C 1
ATOM 9263 O O . PRO D 1 105 ? -23.677 134.195 -21.896 1.00 11.19 471 PRO D O 1
ATOM 9267 N N . ALA D 1 106 ? -23.106 136.369 -22.035 1.00 11.94 472 ALA D N 1
ATOM 9268 C CA . ALA D 1 106 ? -21.742 136.161 -21.571 1.00 8.63 472 ALA D CA 1
ATOM 9269 C C . ALA D 1 106 ? -21.731 135.662 -20.133 1.00 13.12 472 ALA D C 1
ATOM 9270 O O . ALA D 1 106 ? -22.557 136.072 -19.319 1.00 18.90 472 ALA D O 1
ATOM 9272 N N . GLY D 1 107 ? -20.797 134.767 -19.828 1.00 11.24 473 GLY D N 1
ATOM 9273 C CA . GLY D 1 107 ? -20.657 134.245 -18.482 1.00 11.42 473 GLY D CA 1
ATOM 9274 C C . GLY D 1 107 ? -21.601 133.102 -18.169 1.00 12.58 473 GLY D C 1
ATOM 9275 O O . GLY D 1 107 ? -21.412 132.384 -17.190 1.00 17.39 473 GLY D O 1
ATOM 9276 N N . ALA D 1 108 ? -22.623 132.934 -19.000 1.00 14.56 474 ALA D N 1
ATOM 9277 C CA . ALA D 1 108 ? -23.573 131.846 -18.827 1.00 15.12 474 ALA D CA 1
ATOM 9278 C C . ALA D 1 108 ? -22.924 130.508 -19.152 1.00 12.41 474 ALA D C 1
ATOM 9279 O O . ALA D 1 108 ? -22.272 130.360 -20.184 1.00 12.36 474 ALA D O 1
ATOM 9281 N N . THR D 1 109 ? -23.100 129.537 -18.262 1.00 16.04 475 THR D N 1
ATOM 9282 C CA . THR D 1 109 ? -22.556 128.201 -18.471 1.00 13.27 475 THR D CA 1
ATOM 9283 C C . THR D 1 109 ? -23.448 127.421 -19.428 1.00 16.15 475 THR D C 1
ATOM 9284 O O . THR D 1 109 ? -24.621 127.199 -19.145 1.00 20.32 475 THR D O 1
ATOM 9288 N N . GLU D 1 110 ? -22.884 127.006 -20.558 1.00 13.87 476 GLU D N 1
ATOM 9289 C CA . GLU D 1 110 ? -23.660 126.416 -21.645 1.00 10.79 476 GLU D CA 1
ATOM 9290 C C . GLU D 1 110 ? -23.289 124.961 -21.934 1.00 10.94 476 GLU D C 1
ATOM 9291 O O . GLU D 1 110 ? -22.112 124.607 -21.952 1.00 15.27 476 GLU D O 1
ATOM 9297 N N . TYR D 1 111 ? -24.296 124.121 -22.161 1.00 10.51 477 TYR D N 1
ATOM 9298 C CA . TYR D 1 111 ? -24.061 122.788 -22.713 1.00 16.78 477 TYR D CA 1
ATOM 9299 C C . TYR D 1 111 ? -25.074 122.464 -23.814 1.00 16.21 477 TYR D C 1
ATOM 9300 O O . TYR D 1 111 ? -26.212 122.935 -23.788 1.00 11.30 477 TYR D O 1
ATOM 9309 N N . VAL D 1 112 ? -24.638 121.667 -24.787 1.00 15.78 478 VAL D N 1
ATOM 9310 C CA . VAL D 1 112 ? -25.440 121.370 -25.972 1.00 17.08 478 VAL D CA 1
ATOM 9311 C C . VAL D 1 112 ? -25.605 119.864 -26.173 1.00 17.47 478 VAL D C 1
ATOM 9312 O O . VAL D 1 112 ? -24.665 119.095 -25.961 1.00 15.89 478 VAL D O 1
ATOM 9316 N N . ILE D 1 113 ? -26.800 119.452 -26.587 1.00 18.80 479 ILE D N 1
ATOM 9317 C CA . ILE D 1 113 ? -27.085 118.046 -26.863 1.00 17.72 479 ILE D CA 1
ATOM 9318 C C . ILE D 1 113 ? -27.521 117.815 -28.307 1.00 15.46 479 ILE D C 1
ATOM 9319 O O . ILE D 1 113 ? -28.434 118.478 -28.801 1.00 20.85 479 ILE D O 1
ATOM 9324 N N . ASN D 1 114 ? -26.863 116.875 -28.982 1.00 23.22 480 ASN D N 1
ATOM 9325 C CA . ASN D 1 114 ? -27.319 116.426 -30.292 1.00 17.63 480 ASN D CA 1
ATOM 9326 C C . ASN D 1 114 ? -28.074 115.109 -30.154 1.00 19.24 480 ASN D C 1
ATOM 9327 O O . ASN D 1 114 ? -27.488 114.031 -30.210 1.00 19.63 480 ASN D O 1
ATOM 9332 N N . GLN D 1 115 ? -29.385 115.216 -29.970 1.00 23.25 481 GLN D N 1
ATOM 9333 C CA . GLN D 1 115 ? -30.244 114.069 -29.705 1.00 20.92 481 GLN D CA 1
ATOM 9334 C C . GLN D 1 115 ? -30.629 113.364 -31.012 1.00 27.16 481 GLN D C 1
ATOM 9335 O O . GLN D 1 115 ? -31.281 112.318 -31.010 1.00 32.39 481 GLN D O 1
ATOM 9341 N N . ASP D 1 116 ? -30.182 113.926 -32.131 1.00 25.16 482 ASP D N 1
ATOM 9342 C CA . ASP D 1 116 ? -30.447 113.338 -33.440 1.00 25.19 482 ASP D CA 1
ATOM 9343 C C . ASP D 1 116 ? -29.487 112.177 -33.699 1.00 25.79 482 ASP D C 1
ATOM 9344 O O . ASP D 1 116 ? -28.302 112.259 -33.375 1.00 21.29 482 ASP D O 1
ATOM 9349 N N . SER D 1 117 ? -30.000 111.102 -34.292 1.00 24.55 483 SER D N 1
ATOM 9350 C CA . SER D 1 117 ? -29.245 109.856 -34.409 1.00 24.19 483 SER D CA 1
ATOM 9351 C C . SER D 1 117 ? -28.424 109.735 -35.693 1.00 23.73 483 SER D C 1
ATOM 9352 O O . SER D 1 117 ? -27.528 108.895 -35.779 1.00 22.25 483 SER D O 1
ATOM 9355 N N . ASN D 1 118 ? -28.721 110.565 -36.687 1.00 23.18 484 ASN D N 1
ATOM 9356 C CA . ASN D 1 118 ? -28.047 110.454 -37.977 1.00 21.13 484 ASN D CA 1
ATOM 9357 C C . ASN D 1 118 ? -27.334 111.729 -38.400 1.00 21.87 484 ASN D C 1
ATOM 9358 O O . ASN D 1 118 ? -26.207 111.688 -38.895 1.00 20.00 484 ASN D O 1
ATOM 9363 N N . GLU D 1 119 ? -27.998 112.861 -38.202 1.00 26.98 485 GLU D N 1
ATOM 9364 C CA . GLU D 1 119 ? -27.517 114.138 -38.716 1.00 20.47 485 GLU D CA 1
ATOM 9365 C C . GLU D 1 119 ? -26.519 114.808 -37.777 1.00 20.75 485 GLU D C 1
ATOM 9366 O O . GLU D 1 119 ? -26.805 115.017 -36.598 1.00 19.07 485 GLU D O 1
ATOM 9372 N N . ARG D 1 120 ? -25.345 115.142 -38.305 1.00 22.31 486 ARG D N 1
ATOM 9373 C CA . ARG D 1 120 ? -24.372 115.910 -37.541 1.00 18.22 486 ARG D CA 1
ATOM 9374 C C . ARG D 1 120 ? -24.890 117.329 -37.333 1.00 20.96 486 ARG D C 1
ATOM 9375 O O . ARG D 1 120 ? -25.487 117.920 -38.235 1.00 18.63 486 ARG D O 1
ATOM 9383 N N . LEU D 1 121 ? -24.671 117.864 -36.138 1.00 21.46 487 LEU D N 1
ATOM 9384 C CA . LEU D 1 121 ? -25.094 119.220 -35.812 1.00 15.54 487 LEU D CA 1
ATOM 9385 C C . LEU D 1 121 ? -24.018 120.236 -36.172 1.00 15.68 487 LEU D C 1
ATOM 9386 O O . LEU D 1 121 ? -22.834 119.993 -35.947 1.00 19.10 487 LEU D O 1
ATOM 9391 N N . GLU D 1 122 ? -24.423 121.369 -36.736 1.00 16.54 488 GLU D N 1
ATOM 9392 C CA . GLU D 1 122 ? -23.494 122.478 -36.908 1.00 14.99 488 GLU D CA 1
ATOM 9393 C C . GLU D 1 122 ? -24.058 123.784 -36.363 1.00 13.02 488 GLU D C 1
ATOM 9394 O O . GLU D 1 122 ? -25.204 124.144 -36.630 1.00 16.13 488 GLU D O 1
ATOM 9400 N N . MET D 1 123 ? -23.234 124.488 -35.598 1.00 12.40 489 MET D N 1
ATOM 9401 C CA . MET D 1 123 ? -23.591 125.796 -35.071 1.00 11.41 489 MET D CA 1
ATOM 9402 C C . MET D 1 123 ? -22.539 126.828 -35.451 1.00 11.52 489 MET D C 1
ATOM 9403 O O . MET D 1 123 ? -21.347 126.628 -35.211 1.00 9.62 489 MET D O 1
ATOM 9408 N N . VAL D 1 124 ? -22.981 127.927 -36.049 1.00 10.63 490 VAL D N 1
ATOM 9409 C CA . VAL D 1 124 ? -22.080 129.022 -36.380 1.00 11.64 490 VAL D CA 1
ATOM 9410 C C . VAL D 1 124 ? -22.282 130.159 -35.390 1.00 13.28 490 VAL D C 1
ATOM 9411 O O . VAL D 1 124 ? -23.391 130.670 -35.236 1.00 14.81 490 VAL D O 1
ATOM 9415 N N . LYS D 1 125 ? -21.205 130.546 -34.715 1.00 14.29 491 LYS D N 1
ATOM 9416 C CA . LYS D 1 125 ? -21.294 131.514 -33.631 1.00 8.34 491 LYS D CA 1
ATOM 9417 C C . LYS D 1 125 ? -20.471 132.766 -33.894 1.00 8.76 491 LYS D C 1
ATOM 9418 O O . LYS D 1 125 ? -19.297 132.684 -34.250 1.00 8.73 491 LYS D O 1
ATOM 9424 N N . LEU D 1 126 ? -21.094 133.924 -33.710 1.00 14.20 492 LEU D N 1
ATOM 9425 C CA . LEU D 1 126 ? -20.362 135.182 -33.688 1.00 6.29 492 LEU D CA 1
ATOM 9426 C C . LEU D 1 126 ? -20.176 135.604 -32.236 1.00 6.69 492 LEU D C 1
ATOM 9427 O O . LEU D 1 126 ? -21.147 135.724 -31.490 1.00 10.06 492 LEU D O 1
ATOM 9432 N N . LEU D 1 127 ? -18.927 135.816 -31.835 1.00 9.96 493 LEU D N 1
ATOM 9433 C CA . LEU D 1 127 ? -18.611 136.120 -30.443 1.00 7.21 493 LEU D CA 1
ATOM 9434 C C . LEU D 1 127 ? -18.168 137.566 -30.250 1.00 8.92 493 LEU D C 1
ATOM 9435 O O . LEU D 1 127 ? -17.393 138.097 -31.043 1.00 15.23 493 LEU D O 1
ATOM 9440 N N . GLN D 1 128 ? -18.661 138.197 -29.191 1.00 10.91 494 GLN D N 1
ATOM 9441 C CA . GLN D 1 128 ? -18.219 139.538 -28.831 1.00 9.09 494 GLN D CA 1
ATOM 9442 C C . GLN D 1 128 ? -17.670 139.552 -27.407 1.00 8.67 494 GLN D C 1
ATOM 9443 O O . GLN D 1 128 ? -18.433 139.639 -26.447 1.00 10.65 494 GLN D O 1
ATOM 9449 N N . PRO D 1 129 ? -16.338 139.455 -27.273 1.00 8.42 495 PRO D N 1
ATOM 9450 C CA . PRO D 1 129 ? -15.616 139.463 -25.995 1.00 6.97 495 PRO D CA 1
ATOM 9451 C C . PRO D 1 129 ? -15.986 140.642 -25.098 1.00 8.57 495 PRO D C 1
ATOM 9452 O O . PRO D 1 129 ? -16.241 141.735 -25.600 1.00 16.01 495 PRO D O 1
ATOM 9456 N N . VAL D 1 130 ? -16.010 140.418 -23.787 1.00 11.12 496 VAL D N 1
ATOM 9457 C CA . VAL D 1 130 ? -16.356 141.476 -22.844 1.00 6.97 496 VAL D CA 1
ATOM 9458 C C . VAL D 1 130 ? -15.119 142.048 -22.156 1.00 7.91 496 VAL D C 1
ATOM 9459 O O . VAL D 1 130 ? -15.159 143.156 -21.625 1.00 17.22 496 VAL D O 1
ATOM 9463 N N . ASN D 1 131 ? -14.023 141.295 -22.168 1.00 6.51 497 ASN D N 1
ATOM 9464 C CA . ASN D 1 131 ? -12.765 141.786 -21.618 1.00 8.41 497 ASN D CA 1
ATOM 9465 C C . ASN D 1 131 ? -11.915 142.449 -22.696 1.00 13.37 497 ASN D C 1
ATOM 9466 O O . ASN D 1 131 ? -12.343 143.415 -23.325 1.00 17.18 497 ASN D O 1
ATOM 9471 N N . ASN D 1 132 ? -10.712 141.924 -22.907 1.00 9.90 498 ASN D N 1
ATOM 9472 C CA . ASN D 1 132 ? -9.811 142.456 -23.922 1.00 10.06 498 ASN D CA 1
ATOM 9473 C C . ASN D 1 132 ? -10.357 142.260 -25.334 1.00 12.04 498 ASN D C 1
ATOM 9474 O O . ASN D 1 132 ? -10.939 141.218 -25.637 1.00 12.59 498 ASN D O 1
ATOM 9479 N N . PRO D 1 133 ? -10.175 143.271 -26.199 1.00 14.86 499 PRO D N 1
ATOM 9480 C CA . PRO D 1 133 ? -10.673 143.279 -27.580 1.00 13.35 499 PRO D CA 1
ATOM 9481 C C . PRO D 1 133 ? -10.261 142.055 -28.396 1.00 9.89 499 PRO D C 1
ATOM 9482 O O . PRO D 1 133 ? -9.072 141.766 -28.523 1.00 14.85 499 PRO D O 1
ATOM 9486 N N . GLY D 1 134 ? -11.248 141.348 -28.937 1.00 13.16 500 GLY D N 1
ATOM 9487 C CA . GLY D 1 134 ? -10.998 140.202 -29.793 1.00 11.08 500 GLY D CA 1
ATOM 9488 C C . GLY D 1 134 ? -10.433 138.995 -29.070 1.00 12.47 500 GLY D C 1
ATOM 9489 O O . GLY D 1 134 ? -9.928 138.069 -29.702 1.00 16.66 500 GLY D O 1
ATOM 9490 N N . GLN D 1 135 ? -10.521 139.001 -27.745 1.00 12.18 501 GLN D N 1
ATOM 9491 C CA . GLN D 1 135 ? -9.987 137.910 -26.939 1.00 10.42 501 GLN D CA 1
ATOM 9492 C C . GLN D 1 135 ? -11.049 137.304 -26.033 1.00 6.95 501 GLN D C 1
ATOM 9493 O O . GLN D 1 135 ? -11.711 138.012 -25.279 1.00 13.02 501 GLN D O 1
ATOM 9499 N N . PHE D 1 136 ? -11.204 135.988 -26.105 1.00 10.33 502 PHE D N 1
ATOM 9500 C CA . PHE D 1 136 ? -12.131 135.288 -25.227 1.00 9.31 502 PHE D CA 1
ATOM 9501 C C . PHE D 1 136 ? -11.511 133.990 -24.723 1.00 9.96 502 PHE D C 1
ATOM 9502 O O . PHE D 1 136 ? -10.521 133.508 -25.271 1.00 11.37 502 PHE D O 1
ATOM 9510 N N . ARG D 1 137 ? -12.093 133.436 -23.667 1.00 9.14 503 ARG D N 1
ATOM 9511 C CA . ARG D 1 137 ? -11.617 132.183 -23.099 1.00 6.80 503 ARG D CA 1
ATOM 9512 C C . ARG D 1 137 ? -12.787 131.290 -22.729 1.00 12.10 503 ARG D C 1
ATOM 9513 O O . ARG D 1 137 ? -13.878 131.773 -22.438 1.00 10.95 503 ARG D O 1
ATOM 9521 N N . GLU D 1 138 ? -12.553 129.985 -22.742 1.00 10.82 504 GLU D N 1
ATOM 9522 C CA . GLU D 1 138 ? -13.584 129.021 -22.388 1.00 11.47 504 GLU D CA 1
ATOM 9523 C C . GLU D 1 138 ? -13.275 128.379 -21.038 1.00 12.85 504 GLU D C 1
ATOM 9524 O O . GLU D 1 138 ? -12.199 127.815 -20.835 1.00 14.45 504 GLU D O 1
ATOM 9530 N N . TYR D 1 139 ? -14.224 128.485 -20.113 1.00 10.11 505 TYR D N 1
ATOM 9531 C CA . TYR D 1 139 ? -14.059 127.958 -18.763 1.00 8.53 505 TYR D CA 1
ATOM 9532 C C . TYR D 1 139 ? -14.895 126.705 -18.549 1.00 10.47 505 TYR D C 1
ATOM 9533 O O . TYR D 1 139 ? -16.121 126.769 -18.557 1.00 10.15 505 TYR D O 1
ATOM 9542 N N . TYR D 1 140 ? -14.233 125.573 -18.340 1.00 13.90 506 TYR D N 1
ATOM 9543 C CA . TYR D 1 140 ? -14.934 124.308 -18.147 1.00 13.57 506 TYR D CA 1
ATOM 9544 C C . TYR D 1 140 ? -15.020 123.923 -16.675 1.00 13.47 506 TYR D C 1
ATOM 9545 O O . TYR D 1 140 ? -13.999 123.782 -16.003 1.00 17.75 506 TYR D O 1
ATOM 9554 N N . ALA D 1 141 ? -16.245 123.758 -16.180 1.00 12.03 507 ALA D N 1
ATOM 9555 C CA . ALA D 1 141 ? -16.469 123.305 -14.810 1.00 16.15 507 ALA D CA 1
ATOM 9556 C C . ALA D 1 141 ? -15.913 121.899 -14.628 1.00 16.98 507 ALA D C 1
ATOM 9557 O O . ALA D 1 141 ? -15.223 121.610 -13.652 1.00 19.48 507 ALA D O 1
ATOM 9559 N N . ALA D 1 142 ? -16.233 121.028 -15.578 1.00 20.47 508 ALA D N 1
ATOM 9560 C CA . ALA D 1 142 ? -15.641 119.702 -15.652 1.00 17.28 508 ALA D CA 1
ATOM 9561 C C . ALA D 1 142 ? -14.821 119.599 -16.929 1.00 21.04 508 ALA D C 1
ATOM 9562 O O . ALA D 1 142 ? -15.323 119.878 -18.018 1.00 20.07 508 ALA D O 1
ATOM 9564 N N . GLY D 1 143 ? -13.560 119.206 -16.799 1.00 20.78 509 GLY D N 1
ATOM 9565 C CA . GLY D 1 143 ? -12.673 119.155 -17.944 1.00 23.43 509 GLY D CA 1
ATOM 9566 C C . GLY D 1 143 ? -12.462 117.763 -18.504 1.00 24.71 509 GLY D C 1
ATOM 9567 O O . GLY D 1 143 ? -13.279 116.866 -18.300 1.00 26.53 509 GLY D O 1
ATOM 9568 N N . ALA D 1 144 ? -11.357 117.588 -19.221 1.00 23.57 510 ALA D N 1
ATOM 9569 C CA . ALA D 1 144 ? -11.014 116.299 -19.803 1.00 28.23 510 ALA D CA 1
ATOM 9570 C C . ALA D 1 144 ? -9.511 116.072 -19.744 1.00 32.08 510 ALA D C 1
ATOM 9571 O O . ALA D 1 144 ? -8.786 116.818 -19.086 1.00 34.53 510 ALA D O 1
ATOM 9573 N N . GLN D 1 145 ? -9.047 115.041 -20.441 1.00 29.13 511 GLN D N 1
ATOM 9574 C CA . GLN D 1 145 ? -7.627 114.714 -20.466 1.00 33.79 511 GLN D CA 1
ATOM 9575 C C . GLN D 1 145 ? -6.828 115.854 -21.102 1.00 35.22 511 GLN D C 1
ATOM 9576 O O . GLN D 1 145 ? -5.650 116.047 -20.798 1.00 38.65 511 GLN D O 1
ATOM 9582 N N . SER D 1 146 ? -7.485 116.630 -21.961 1.00 34.59 512 SER D N 1
ATOM 9583 C CA . SER D 1 146 ? -6.832 117.757 -22.621 1.00 33.03 512 SER D CA 1
ATOM 9584 C C . SER D 1 146 ? -7.503 119.087 -22.286 1.00 35.85 512 SER D C 1
ATOM 9585 O O . SER D 1 146 ? -7.232 120.106 -22.923 1.00 41.00 512 SER D O 1
ATOM 9588 N N . THR D 1 147 ? -8.384 119.072 -21.291 1.00 32.21 513 THR D N 1
ATOM 9589 C CA . THR D 1 147 ? -9.029 120.292 -20.820 1.00 26.06 513 THR D CA 1
ATOM 9590 C C . THR D 1 147 ? -9.084 120.301 -19.299 1.00 32.16 513 THR D C 1
ATOM 9591 O O . THR D 1 147 ? -9.713 119.441 -18.690 1.00 36.01 513 THR D O 1
ATOM 9595 N N . GLU D 1 148 ? -8.416 121.270 -18.685 1.00 32.17 514 GLU D N 1
ATOM 9596 C CA . GLU D 1 148 ? -8.391 121.354 -17.233 1.00 21.88 514 GLU D CA 1
ATOM 9597 C C . GLU D 1 148 ? -9.621 122.081 -16.708 1.00 20.71 514 GLU D C 1
ATOM 9598 O O . GLU D 1 148 ? -10.007 123.128 -17.230 1.00 26.15 514 GLU D O 1
ATOM 9604 N N . SER D 1 149 ? -10.240 121.512 -15.682 1.00 21.74 515 SER D N 1
ATOM 9605 C CA . SER D 1 149 ? -11.323 122.183 -14.979 1.00 21.34 515 SER D CA 1
ATOM 9606 C C . SER D 1 149 ? -10.734 123.321 -14.159 1.00 21.75 515 SER D C 1
ATOM 9607 O O . SER D 1 149 ? -9.669 123.167 -13.561 1.00 28.14 515 SER D O 1
ATOM 9610 N N . TYR D 1 150 ? -11.411 124.465 -14.131 1.00 21.57 516 TYR D N 1
ATOM 9611 C CA . TYR D 1 150 ? -10.872 125.619 -13.421 1.00 20.48 516 TYR D CA 1
ATOM 9612 C C . TYR D 1 150 ? -10.960 125.435 -11.910 1.00 21.22 516 TYR D C 1
ATOM 9613 O O . TYR D 1 150 ? -10.321 126.163 -11.152 1.00 26.29 516 TYR D O 1
ATOM 9622 N N . LEU D 1 151 ? -11.746 124.456 -11.478 1.00 25.07 517 LEU D N 1
ATOM 9623 C CA . LEU D 1 151 ? -11.891 124.165 -10.058 1.00 16.35 517 LEU D CA 1
ATOM 9624 C C . LEU D 1 151 ? -10.624 123.544 -9.479 1.00 20.30 517 LEU D C 1
ATOM 9625 O O . LEU D 1 151 ? -10.300 123.758 -8.313 1.00 26.43 517 LEU D O 1
ATOM 9630 N N . ARG D 1 152 ? -9.902 122.783 -10.295 1.00 19.33 518 ARG D N 1
ATOM 9631 C CA . ARG D 1 152 ? -8.692 122.116 -9.829 1.00 22.58 518 ARG D CA 1
ATOM 9632 C C . ARG D 1 152 ? -7.535 123.112 -9.708 1.00 23.02 518 ARG D C 1
ATOM 9633 O O . ARG D 1 152 ? -6.475 122.792 -9.170 1.00 28.94 518 ARG D O 1
ATOM 9641 N N . VAL D 1 153 ? -7.747 124.327 -10.198 1.00 22.19 519 VAL D N 1
ATOM 9642 C CA . VAL D 1 153 ? -6.727 125.367 -10.112 1.00 24.64 519 VAL D CA 1
ATOM 9643 C C . VAL D 1 153 ? -6.650 125.919 -8.689 1.00 22.18 519 VAL D C 1
ATOM 9644 O O . VAL D 1 153 ? -5.576 126.281 -8.208 1.00 29.14 519 VAL D O 1
ATOM 9648 N N . PHE D 1 154 ? -7.797 125.970 -8.017 1.00 21.51 520 PHE D N 1
ATOM 9649 C CA . PHE D 1 154 ? -7.862 126.430 -6.633 1.00 17.43 520 PHE D CA 1
ATOM 9650 C C . PHE D 1 154 ? -7.091 125.500 -5.702 1.00 20.89 520 PHE D C 1
ATOM 9651 O O . PHE D 1 154 ? -6.915 124.319 -5.998 1.00 24.32 520 PHE D O 1
ATOM 9659 N N . SER D 1 155 ? -6.635 126.037 -4.576 1.00 26.92 521 SER D N 1
ATOM 9660 C CA . SER D 1 155 ? -5.942 125.233 -3.576 1.00 23.18 521 SER D CA 1
ATOM 9661 C C . SER D 1 155 ? -6.906 124.269 -2.896 1.00 25.36 521 SER D C 1
ATOM 9662 O O . SER D 1 155 ? -8.106 124.532 -2.814 1.00 24.34 521 SER D O 1
ATOM 9665 N N . ASN D 1 156 ? -6.374 123.151 -2.413 1.00 27.97 522 ASN D N 1
ATOM 9666 C CA . ASN D 1 156 ? -7.187 122.153 -1.730 1.00 23.72 522 ASN D CA 1
ATOM 9667 C C . ASN D 1 156 ? -7.852 122.719 -0.482 1.00 26.84 522 ASN D C 1
ATOM 9668 O O . ASN D 1 156 ? -8.996 122.386 -0.182 1.00 24.75 522 ASN D O 1
ATOM 9673 N N . ASP D 1 157 ? -7.130 123.575 0.237 1.00 23.52 523 ASP D N 1
ATOM 9674 C CA . ASP D 1 157 ? -7.677 124.250 1.409 1.00 24.33 523 ASP D CA 1
ATOM 9675 C C . ASP D 1 157 ? -8.971 124.964 1.049 1.00 24.27 523 ASP D C 1
ATOM 9676 O O . ASP D 1 157 ? -9.977 124.838 1.743 1.00 27.35 523 ASP D O 1
ATOM 9681 N N . ILE D 1 158 ? -8.929 125.705 -0.052 1.00 24.31 524 ILE D N 1
ATOM 9682 C CA . ILE D 1 158 ? -10.076 126.469 -0.524 1.00 24.62 524 ILE D CA 1
ATOM 9683 C C . ILE D 1 158 ? -11.191 125.556 -1.023 1.00 21.39 524 ILE D C 1
ATOM 9684 O O . ILE D 1 158 ? -12.363 125.768 -0.710 1.00 17.34 524 ILE D O 1
ATOM 9689 N N . LEU D 1 159 ? -10.817 124.533 -1.784 1.00 23.10 525 LEU D N 1
ATOM 9690 C CA . LEU D 1 159 ? -11.787 123.606 -2.355 1.00 21.53 525 LEU D CA 1
ATOM 9691 C C . LEU D 1 159 ? -12.549 122.820 -1.289 1.00 22.02 525 LEU D C 1
ATOM 9692 O O . LEU D 1 159 ? -13.777 122.741 -1.336 1.00 20.68 525 LEU D O 1
ATOM 9697 N N . VAL D 1 160 ? -11.827 122.243 -0.331 1.00 24.83 526 VAL D N 1
ATOM 9698 C CA . VAL D 1 160 ? -12.469 121.425 0.695 1.00 21.51 526 VAL D CA 1
ATOM 9699 C C . VAL D 1 160 ? -13.274 122.275 1.672 1.00 23.13 526 VAL D C 1
ATOM 9700 O O . VAL D 1 160 ? -14.259 121.805 2.236 1.00 25.64 526 VAL D O 1
ATOM 9704 N N . ALA D 1 161 ? -12.863 123.525 1.864 1.00 23.82 527 ALA D N 1
ATOM 9705 C CA . ALA D 1 161 ? -13.557 124.407 2.793 1.00 23.06 527 ALA D CA 1
ATOM 9706 C C . ALA D 1 161 ? -14.837 124.940 2.169 1.00 21.37 527 ALA D C 1
ATOM 9707 O O . ALA D 1 161 ? -15.883 124.985 2.816 1.00 19.78 527 ALA D O 1
ATOM 9709 N N . ALA D 1 162 ? -14.748 125.339 0.905 1.00 22.73 528 ALA D N 1
ATOM 9710 C CA . ALA D 1 162 ? -15.887 125.912 0.203 1.00 22.48 528 ALA D CA 1
ATOM 9711 C C . ALA D 1 162 ? -16.994 124.884 0.001 1.00 19.19 528 ALA D C 1
ATOM 9712 O O . ALA D 1 162 ? -18.161 125.156 0.272 1.00 20.26 528 ALA D O 1
ATOM 9714 N N . LEU D 1 163 ? -16.621 123.700 -0.470 1.00 17.28 529 LEU D N 1
ATOM 9715 C CA . LEU D 1 163 ? -17.598 122.667 -0.787 1.00 21.22 529 LEU D CA 1
ATOM 9716 C C . LEU D 1 163 ? -17.965 121.826 0.429 1.00 27.71 529 LEU D C 1
ATOM 9717 O O . LEU D 1 163 ? -18.971 121.115 0.415 1.00 32.68 529 LEU D O 1
ATOM 9722 N N . ASN D 1 164 ? -17.148 121.923 1.476 1.00 27.46 530 ASN D N 1
ATOM 9723 C CA . ASN D 1 164 ? -17.309 121.116 2.684 1.00 20.84 530 ASN D CA 1
ATOM 9724 C C . ASN D 1 164 ? -17.322 119.633 2.336 1.00 22.66 530 ASN D C 1
ATOM 9725 O O . ASN D 1 164 ? -18.272 118.913 2.644 1.00 24.13 530 ASN D O 1
ATOM 9730 N N . THR D 1 165 ? -16.259 119.191 1.673 1.00 25.17 531 THR D N 1
ATOM 9731 C CA . THR D 1 165 ? -16.124 117.803 1.256 1.00 21.75 531 THR D CA 1
ATOM 9732 C C . THR D 1 165 ? -14.655 117.390 1.356 1.00 22.13 531 THR D C 1
ATOM 9733 O O . THR D 1 165 ? -13.760 118.192 1.084 1.00 20.09 531 THR D O 1
ATOM 9737 N N . PRO D 1 166 ? -14.400 116.145 1.783 1.00 22.64 532 PRO D N 1
ATOM 9738 C CA . PRO D 1 166 ? -13.026 115.686 2.018 1.00 21.76 532 PRO D CA 1
ATOM 9739 C C . PRO D 1 166 ? -12.187 115.622 0.743 1.00 24.58 532 PRO D C 1
ATOM 9740 O O . PRO D 1 166 ? -12.724 115.420 -0.346 1.00 29.49 532 PRO D O 1
ATOM 9744 N N . ARG D 1 167 ? -10.877 115.790 0.896 1.00 26.21 533 ARG D N 1
ATOM 9745 C CA . ARG D 1 167 ? -9.957 115.891 -0.234 1.00 23.85 533 ARG D CA 1
ATOM 9746 C C . ARG D 1 167 ? -9.958 114.658 -1.131 1.00 27.67 533 ARG D C 1
ATOM 9747 O O . ARG D 1 167 ? -9.782 114.769 -2.344 1.00 30.74 533 ARG D O 1
ATOM 9749 N N . ASP D 1 168 ? -10.157 113.487 -0.534 1.00 28.69 534 ASP D N 1
ATOM 9750 C CA . ASP D 1 168 ? -10.110 112.236 -1.283 1.00 29.95 534 ASP D CA 1
ATOM 9751 C C . ASP D 1 168 ? -11.219 112.164 -2.331 1.00 33.84 534 ASP D C 1
ATOM 9752 O O . ASP D 1 168 ? -11.006 111.663 -3.435 1.00 33.98 534 ASP D O 1
ATOM 9757 N N . ARG D 1 169 ? -12.398 112.672 -1.985 1.00 28.36 535 ARG D N 1
ATOM 9758 C CA . ARG D 1 169 ? -13.535 112.624 -2.899 1.00 32.49 535 ARG D CA 1
ATOM 9759 C C . ARG D 1 169 ? -13.429 113.689 -3.982 1.00 28.47 535 ARG D C 1
ATOM 9760 O O . ARG D 1 169 ? -14.005 113.540 -5.060 1.00 32.12 535 ARG D O 1
ATOM 9768 N N . LEU D 1 170 ? -12.693 114.758 -3.697 1.00 30.82 536 LEU D N 1
ATOM 9769 C CA . LEU D 1 170 ? -12.415 115.770 -4.709 1.00 30.31 536 LEU D CA 1
ATOM 9770 C C . LEU D 1 170 ? -11.421 115.244 -5.733 1.00 26.68 536 LEU D C 1
ATOM 9771 O O . LEU D 1 170 ? -11.546 115.505 -6.927 1.00 30.83 536 LEU D O 1
ATOM 9776 N N . GLU D 1 171 ? -10.433 114.497 -5.254 1.00 26.73 537 GLU D N 1
ATOM 9777 C CA . GLU D 1 171 ? -9.365 114.013 -6.118 1.00 29.33 537 GLU D CA 1
ATOM 9778 C C . GLU D 1 171 ? -9.842 112.819 -6.941 1.00 36.88 537 GLU D C 1
ATOM 9779 O O . GLU D 1 171 ? -9.287 112.533 -8.001 1.00 36.43 537 GLU D O 1
ATOM 9785 N N . ARG D 1 172 ? -10.895 112.148 -6.483 1.00 33.91 538 ARG D N 1
ATOM 9786 C CA . ARG D 1 172 ? -11.505 111.094 -7.288 1.00 30.82 538 ARG D CA 1
ATOM 9787 C C . ARG D 1 172 ? -12.583 111.680 -8.196 1.00 28.53 538 ARG D C 1
ATOM 9788 O O . ARG D 1 172 ? -12.969 111.075 -9.195 1.00 37.15 538 ARG D O 1
ATOM 9796 N N . PHE D 1 173 ? -13.053 112.870 -7.840 1.00 30.76 539 PHE D N 1
ATOM 9797 C CA . PHE D 1 173 ? -13.981 113.633 -8.668 1.00 30.70 539 PHE D CA 1
ATOM 9798 C C . PHE D 1 173 ? -13.305 114.112 -9.949 1.00 28.81 539 PHE D C 1
ATOM 9799 O O . PHE D 1 173 ? -13.910 114.117 -11.021 1.00 32.78 539 PHE D O 1
ATOM 9807 N N . PHE D 1 174 ? -12.044 114.513 -9.823 1.00 28.62 540 PHE D N 1
ATOM 9808 C CA . PHE D 1 174 ? -11.282 115.050 -10.945 1.00 26.22 540 PHE D CA 1
ATOM 9809 C C . PHE D 1 174 ? -10.698 113.954 -11.807 1.00 30.31 540 PHE D C 1
ATOM 9810 O O . PHE D 1 174 ? -10.629 114.083 -13.030 1.00 34.14 540 PHE D O 1
ATOM 9818 N N . ASP D 1 175 ? -10.264 112.875 -11.169 1.00 33.90 541 ASP D N 1
ATOM 9819 C CA . ASP D 1 175 ? -9.762 111.738 -11.917 1.00 30.94 541 ASP D CA 1
ATOM 9820 C C . ASP D 1 175 ? -10.826 111.136 -12.824 1.00 31.96 541 ASP D C 1
ATOM 9821 O O . ASP D 1 175 ? -10.487 110.615 -13.883 1.00 35.89 541 ASP D O 1
ATOM 9826 N N . GLN D 1 176 ? -12.106 111.198 -12.453 1.00 28.91 542 GLN D N 1
ATOM 9827 C CA . GLN D 1 176 ? -13.085 110.604 -13.362 1.00 30.93 542 GLN D CA 1
ATOM 9828 C C . GLN D 1 176 ? -13.238 111.485 -14.614 1.00 31.95 542 GLN D C 1
ATOM 9829 O O . GLN D 1 176 ? -13.821 111.076 -15.623 1.00 35.47 542 GLN D O 1
ATOM 9835 N N . GLN D 1 177 ? -12.655 112.672 -14.599 1.00 27.88 543 GLN D N 1
ATOM 9836 C CA . GLN D 1 177 ? -12.820 113.546 -15.746 1.00 28.02 543 GLN D CA 1
ATOM 9837 C C . GLN D 1 177 ? -11.623 113.399 -16.662 1.00 33.22 543 GLN D C 1
ATOM 9838 O O . GLN D 1 177 ? -11.703 113.701 -17.847 1.00 37.24 543 GLN D O 1
ATOM 9844 N N . GLU D 1 178 ? -10.526 112.888 -16.112 1.00 33.95 544 GLU D N 1
ATOM 9845 C CA . GLU D 1 178 ? -9.317 112.666 -16.894 1.00 32.46 544 GLU D CA 1
ATOM 9846 C C . GLU D 1 178 ? -9.350 111.308 -17.589 1.00 40.50 544 GLU D C 1
ATOM 9847 O O . GLU D 1 178 ? -8.315 110.785 -18.006 1.00 44.11 544 GLU D O 1
ATOM 9849 N N . GLN D 1 179 ? -10.548 110.742 -17.702 1.00 36.59 545 GLN D N 1
ATOM 9850 C CA . GLN D 1 179 ? -10.750 109.465 -18.374 1.00 40.55 545 GLN D CA 1
ATOM 9851 C C . GLN D 1 179 ? -11.221 109.666 -19.809 1.00 33.29 545 GLN D C 1
ATOM 9852 O O . GLN D 1 179 ? -10.889 108.886 -20.702 1.00 42.47 545 GLN D O 1
ATOM 9858 N N . ARG D 1 180 ? -11.957 110.749 -20.022 1.00 31.80 546 ARG D N 1
ATOM 9859 C CA . ARG D 1 180 ? -12.517 111.056 -21.331 1.00 33.42 546 ARG D CA 1
ATOM 9860 C C . ARG D 1 180 ? -11.566 111.916 -22.148 1.00 32.20 546 ARG D C 1
ATOM 9861 O O . ARG D 1 180 ? -10.909 112.806 -21.615 1.00 38.18 546 ARG D O 1
ATOM 9869 N N . GLU D 1 181 ? -11.488 111.634 -23.443 1.00 27.48 547 GLU D N 1
ATOM 9870 C CA . GLU D 1 181 ? -10.677 112.430 -24.353 1.00 35.86 547 GLU D CA 1
ATOM 9871 C C . GLU D 1 181 ? -11.566 113.316 -25.218 1.00 37.15 547 GLU D C 1
ATOM 9872 O O . GLU D 1 181 ? -12.267 112.829 -26.105 1.00 40.79 547 GLU D O 1
ATOM 9874 N N . GLY D 1 182 ? -11.537 114.618 -24.952 1.00 26.64 548 GLY D N 1
ATOM 9875 C CA . GLY D 1 182 ? -12.335 115.564 -25.709 1.00 29.89 548 GLY D CA 1
ATOM 9876 C C . GLY D 1 182 ? -13.469 116.163 -24.901 1.00 29.11 548 GLY D C 1
ATOM 9877 O O . GLY D 1 182 ? -13.961 115.551 -23.953 1.00 30.24 548 GLY D O 1
ATOM 9878 N N . VAL D 1 183 ? -13.887 117.367 -25.280 1.00 24.94 549 VAL D N 1
ATOM 9879 C CA . VAL D 1 183 ? -14.965 118.057 -24.582 1.00 23.42 549 VAL D CA 1
ATOM 9880 C C . VAL D 1 183 ? -16.317 117.770 -25.225 1.00 22.51 549 VAL D C 1
ATOM 9881 O O . VAL D 1 183 ? -17.344 118.295 -24.795 1.00 20.67 549 VAL D O 1
ATOM 9885 N N . ILE D 1 184 ? -16.309 116.945 -26.266 1.00 25.19 550 ILE D N 1
ATOM 9886 C CA . ILE D 1 184 ? -17.543 116.444 -26.858 1.00 20.28 550 ILE D CA 1
ATOM 9887 C C . ILE D 1 184 ? -17.562 114.930 -26.706 1.00 22.50 550 ILE D C 1
ATOM 9888 O O . ILE D 1 184 ? -16.644 114.241 -27.154 1.00 23.03 550 ILE D O 1
ATOM 9893 N N . ILE D 1 185 ? -18.605 114.418 -26.063 1.00 21.96 551 ILE D N 1
ATOM 9894 C CA . ILE D 1 185 ? -18.646 113.017 -25.666 1.00 16.88 551 ILE D CA 1
ATOM 9895 C C . ILE D 1 185 ? -19.878 112.286 -26.190 1.00 18.75 551 ILE D C 1
ATOM 9896 O O . ILE D 1 185 ? -20.888 112.907 -26.518 1.00 19.89 551 ILE D O 1
ATOM 9901 N N . ARG D 1 186 ? -19.782 110.962 -26.262 1.00 21.25 552 ARG D N 1
ATOM 9902 C CA . ARG D 1 186 ? -20.907 110.124 -26.656 1.00 16.02 552 ARG D CA 1
ATOM 9903 C C . ARG D 1 186 ? -21.894 109.975 -25.508 1.00 15.55 552 ARG D C 1
ATOM 9904 O O . ARG D 1 186 ? -21.500 109.891 -24.348 1.00 27.91 552 ARG D O 1
ATOM 9912 N N . ALA D 1 187 ? -23.180 109.935 -25.834 1.00 15.97 553 ALA D N 1
ATOM 9913 C CA . ALA D 1 187 ? -24.213 109.800 -24.813 1.00 22.23 553 ALA D CA 1
ATOM 9914 C C . ALA D 1 187 ? -25.309 108.828 -25.240 1.00 29.92 553 ALA D C 1
ATOM 9915 O O . ALA D 1 187 ? -25.501 108.573 -26.429 1.00 27.83 553 ALA D O 1
ATOM 9917 N N . SER D 1 188 ? -26.019 108.285 -24.256 1.00 28.67 554 SER D N 1
ATOM 9918 C CA . SER D 1 188 ? -27.104 107.345 -24.510 1.00 26.88 554 SER D CA 1
ATOM 9919 C C . SER D 1 188 ? -28.377 108.068 -24.932 1.00 28.39 554 SER D C 1
ATOM 9920 O O . SER D 1 188 ? -28.638 109.186 -24.493 1.00 30.42 554 SER D O 1
ATOM 9923 N N . GLN D 1 189 ? -29.178 107.415 -25.769 1.00 30.45 555 GLN D N 1
ATOM 9924 C CA . GLN D 1 189 ? -30.398 108.021 -26.294 1.00 33.94 555 GLN D CA 1
ATOM 9925 C C . GLN D 1 189 ? -31.483 108.160 -25.229 1.00 34.18 555 GLN D C 1
ATOM 9926 O O . GLN D 1 189 ? -32.512 108.790 -25.465 1.00 41.57 555 GLN D O 1
ATOM 9928 N N . GLU D 1 190 ? -31.251 107.569 -24.062 1.00 34.00 556 GLU D N 1
ATOM 9929 C CA . GLU D 1 190 ? -32.215 107.632 -22.968 1.00 33.36 556 GLU D CA 1
ATOM 9930 C C . GLU D 1 190 ? -32.049 108.912 -22.159 1.00 33.43 556 GLU D C 1
ATOM 9931 O O . GLU D 1 190 ? -33.034 109.526 -21.747 1.00 35.55 556 GLU D O 1
ATOM 9933 N N . LYS D 1 191 ? -30.800 109.307 -21.929 1.00 29.51 557 LYS D N 1
ATOM 9934 C CA . LYS D 1 191 ? -30.516 110.548 -21.218 1.00 31.30 557 LYS D CA 1
ATOM 9935 C C . LYS D 1 191 ? -30.672 111.754 -22.135 1.00 33.62 557 LYS D C 1
ATOM 9936 O O . LYS D 1 191 ? -31.097 112.823 -21.698 1.00 30.92 557 LYS D O 1
ATOM 9942 N N . LEU D 1 192 ? -30.327 111.577 -23.406 1.00 32.95 558 LEU D N 1
ATOM 9943 C CA . LEU D 1 192 ? -30.455 112.651 -24.384 1.00 30.69 558 LEU D CA 1
ATOM 9944 C C . LEU D 1 192 ? -31.920 112.978 -24.638 1.00 32.26 558 LEU D C 1
ATOM 9945 O O . LEU D 1 192 ? -32.272 114.127 -24.902 1.00 37.52 558 LEU D O 1
ATOM 9950 N N . ARG D 1 193 ? -32.769 111.960 -24.556 1.00 32.42 559 ARG D N 1
ATOM 9951 C CA . ARG D 1 193 ? -34.204 112.150 -24.724 1.00 37.81 559 ARG D CA 1
ATOM 9952 C C . ARG D 1 193 ? -34.799 112.836 -23.502 1.00 34.85 559 ARG D C 1
ATOM 9953 O O . ARG D 1 193 ? -35.710 113.654 -23.620 1.00 43.23 559 ARG D O 1
ATOM 9955 N N . ALA D 1 194 ? -34.275 112.496 -22.329 1.00 33.35 560 ALA D N 1
ATOM 9956 C CA . ALA D 1 194 ? -34.748 113.075 -21.078 1.00 34.54 560 ALA D CA 1
ATOM 9957 C C . ALA D 1 194 ? -34.466 114.570 -21.035 1.00 39.07 560 ALA D C 1
ATOM 9958 O O . ALA D 1 194 ? -35.270 115.351 -20.527 1.00 45.64 560 ALA D O 1
ATOM 9960 N N . LEU D 1 195 ? -33.322 114.963 -21.587 1.00 37.48 561 LEU D N 1
ATOM 9961 C CA . LEU D 1 195 ? -32.904 116.360 -21.588 1.00 35.57 561 LEU D CA 1
ATOM 9962 C C . LEU D 1 195 ? -33.550 117.148 -22.725 1.00 36.33 561 LEU D C 1
ATOM 9963 O O . LEU D 1 195 ? -32.936 118.050 -23.294 1.00 40.64 561 LEU D O 1
ATOM 9968 N N . SER D 1 196 ? -34.792 116.803 -23.051 1.00 35.06 562 SER D N 1
ATOM 9969 C CA . SER D 1 196 ? -35.533 117.491 -24.102 1.00 34.70 562 SER D CA 1
ATOM 9970 C C . SER D 1 196 ? -37.004 117.638 -23.729 1.00 41.06 562 SER D C 1
ATOM 9971 O O . SER D 1 196 ? -37.364 117.587 -22.553 1.00 42.82 562 SER D O 1
ATOM 9974 N N . GLY D 1 213 ? -37.203 136.175 -26.289 1.00 17.74 579 GLY D N 1
ATOM 9975 C CA . GLY D 1 213 ? -36.153 135.480 -25.568 1.00 21.03 579 GLY D CA 1
ATOM 9976 C C . GLY D 1 213 ? -35.934 134.073 -26.087 1.00 25.72 579 GLY D C 1
ATOM 9977 O O . GLY D 1 213 ? -34.903 133.455 -25.822 1.00 24.19 579 GLY D O 1
ATOM 9978 N N . GLY D 1 214 ? -36.912 133.565 -26.830 1.00 26.46 580 GLY D N 1
ATOM 9979 C CA . GLY D 1 214 ? -36.813 132.240 -27.413 1.00 23.68 580 GLY D CA 1
ATOM 9980 C C . GLY D 1 214 ? -36.047 132.267 -28.721 1.00 21.40 580 GLY D C 1
ATOM 9981 O O . GLY D 1 214 ? -35.550 133.316 -29.127 1.00 21.81 580 GLY D O 1
ATOM 9982 N N . PRO D 1 215 ? -35.945 131.109 -29.390 1.00 20.67 581 PRO D N 1
ATOM 9983 C CA . PRO D 1 215 ? -35.241 131.005 -30.671 1.00 20.61 581 PRO D CA 1
ATOM 9984 C C . PRO D 1 215 ? -35.890 131.862 -31.749 1.00 22.57 581 PRO D C 1
ATOM 9985 O O . PRO D 1 215 ? -37.115 131.984 -31.780 1.00 25.36 581 PRO D O 1
ATOM 9989 N N . ILE D 1 216 ? -35.076 132.451 -32.616 1.00 18.05 582 ILE D N 1
ATOM 9990 C CA . ILE D 1 216 ? -35.591 133.227 -33.735 1.00 18.61 582 ILE D CA 1
ATOM 9991 C C . ILE D 1 216 ? -35.505 132.404 -35.012 1.00 17.02 582 ILE D C 1
ATOM 9992 O O . ILE D 1 216 ? -34.412 132.087 -35.480 1.00 23.01 582 ILE D O 1
ATOM 9997 N N . SER D 1 217 ? -36.659 132.050 -35.567 1.00 16.71 583 SER D N 1
ATOM 9998 C CA . SER D 1 217 ? -36.700 131.269 -36.797 1.00 15.80 583 SER D CA 1
ATOM 9999 C C . SER D 1 217 ? -36.507 132.170 -38.010 1.00 24.69 583 SER D C 1
ATOM 10000 O O . SER D 1 217 ? -37.364 133.001 -38.317 1.00 28.29 583 SER D O 1
ATOM 10003 N N . LEU D 1 218 ? -35.377 132.003 -38.690 1.00 17.21 584 LEU D N 1
ATOM 10004 C CA . LEU D 1 218 ? -35.036 132.833 -39.842 1.00 19.21 584 LEU D CA 1
ATOM 10005 C C . LEU D 1 218 ? -36.103 132.775 -40.931 1.00 22.20 584 LEU D C 1
ATOM 10006 O O . LEU D 1 218 ? -36.476 133.801 -41.496 1.00 25.56 584 LEU D O 1
ATOM 10011 N N . LYS D 1 219 ? -36.604 131.575 -41.205 1.00 22.60 585 LYS D N 1
ATOM 10012 C CA . LYS D 1 219 ? -37.571 131.370 -42.282 1.00 22.98 585 LYS D CA 1
ATOM 10013 C C . LYS D 1 219 ? -38.975 131.866 -41.939 1.00 21.70 585 LYS D C 1
ATOM 10014 O O . LYS D 1 219 ? -39.933 131.543 -42.637 1.00 26.28 585 LYS D O 1
ATOM 10020 N N . SER D 1 220 ? -39.097 132.648 -40.872 1.00 21.29 586 SER D N 1
ATOM 10021 C CA . SER D 1 220 ? -40.392 133.187 -40.474 1.00 22.64 586 SER D CA 1
ATOM 10022 C C . SER D 1 220 ? -40.302 134.690 -40.245 1.00 22.57 586 SER D C 1
ATOM 10023 O O . SER D 1 220 ? -41.221 135.302 -39.700 1.00 17.69 586 SER D O 1
ATOM 10026 N N . GLN D 1 221 ? -39.188 135.277 -40.666 1.00 20.33 587 GLN D N 1
ATOM 10027 C CA . GLN D 1 221 ? -38.971 136.706 -40.502 1.00 18.16 587 GLN D CA 1
ATOM 10028 C C . GLN D 1 221 ? -39.858 137.525 -41.433 1.00 26.02 587 GLN D C 1
ATOM 10029 O O . GLN D 1 221 ? -40.110 137.138 -42.571 1.00 25.22 587 GLN D O 1
ATOM 10035 N N . ARG D 1 222 ? -40.325 138.663 -40.929 1.00 24.16 588 ARG D N 1
ATOM 10036 C CA . ARG D 1 222 ? -41.177 139.556 -41.699 1.00 18.42 588 ARG D CA 1
ATOM 10037 C C . ARG D 1 222 ? -40.373 140.304 -42.751 1.00 24.29 588 ARG D C 1
ATOM 10038 O O . ARG D 1 222 ? -40.918 140.709 -43.789 1.00 34.86 588 ARG D O 1
ATOM 10046 N N . SER D 1 223 ? -39.082 140.486 -42.481 1.00 24.72 589 SER D N 1
ATOM 10047 C CA . SER D 1 223 ? -38.188 141.074 -43.468 1.00 22.94 589 SER D CA 1
ATOM 10048 C C . SER D 1 223 ? -37.659 139.985 -44.396 1.00 19.75 589 SER D C 1
ATOM 10049 O O . SER D 1 223 ? -36.611 139.393 -44.139 1.00 19.97 589 SER D O 1
ATOM 10052 N N . SER D 1 224 ? -38.390 139.717 -45.474 1.00 17.46 590 SER D N 1
ATOM 10053 C CA . SER D 1 224 ? -38.024 138.634 -46.378 1.00 20.65 590 SER D CA 1
ATOM 10054 C C . SER D 1 224 ? -38.442 138.916 -47.815 1.00 22.67 590 SER D C 1
ATOM 10055 O O . SER D 1 224 ? -39.406 139.642 -48.063 1.00 23.91 590 SER D O 1
ATOM 10058 N N . TYR D 1 225 ? -37.705 138.337 -48.756 1.00 18.89 591 TYR D N 1
ATOM 10059 C CA . TYR D 1 225 ? -38.062 138.406 -50.166 1.00 19.09 591 TYR D CA 1
ATOM 10060 C C . TYR D 1 225 ? -37.731 137.090 -50.854 1.00 19.73 591 TYR D C 1
ATOM 10061 O O . TYR D 1 225 ? -36.684 136.492 -50.607 1.00 20.25 591 TYR D O 1
ATOM 10070 N N . SER D 1 226 ? -38.628 136.647 -51.727 1.00 20.84 592 SER D N 1
ATOM 10071 C CA . SER D 1 226 ? -38.451 135.376 -52.413 1.00 21.04 592 SER D CA 1
ATOM 10072 C C . SER D 1 226 ? -38.928 135.432 -53.856 1.00 15.77 592 SER D C 1
ATOM 10073 O O . SER D 1 226 ? -40.020 135.923 -54.137 1.00 23.18 592 SER D O 1
ATOM 10076 N N . ASN D 1 227 ? -38.106 134.929 -54.772 1.00 18.26 593 ASN D N 1
ATOM 10077 C CA . ASN D 1 227 ? -38.565 134.703 -56.134 1.00 18.29 593 ASN D CA 1
ATOM 10078 C C . ASN D 1 227 ? -38.038 133.385 -56.688 1.00 23.05 593 ASN D C 1
ATOM 10079 O O . ASN D 1 227 ? -37.591 132.515 -55.940 1.00 24.13 593 ASN D O 1
ATOM 10084 N N . GLN D 1 228 ? -38.082 133.261 -58.008 1.00 16.45 594 GLN D N 1
ATOM 10085 C CA . GLN D 1 228 ? -37.765 132.016 -58.692 1.00 15.73 594 GLN D CA 1
ATOM 10086 C C . GLN D 1 228 ? -36.267 131.732 -58.722 1.00 16.80 594 GLN D C 1
ATOM 10087 O O . GLN D 1 228 ? -35.840 130.665 -59.159 1.00 20.89 594 GLN D O 1
ATOM 10093 N N . PHE D 1 229 ? -35.470 132.686 -58.253 1.00 16.27 595 PHE D N 1
ATOM 10094 C CA . PHE D 1 229 ? -34.025 132.608 -58.417 1.00 18.07 595 PHE D CA 1
ATOM 10095 C C . PHE D 1 229 ? -33.289 132.745 -57.095 1.00 20.17 595 PHE D C 1
ATOM 10096 O O . PHE D 1 229 ? -32.058 132.717 -57.053 1.00 23.89 595 PHE D O 1
ATOM 10104 N N . GLY D 1 230 ? -34.044 132.884 -56.012 1.00 19.30 596 GLY D N 1
ATOM 10105 C CA . GLY D 1 230 ? -33.443 132.968 -54.698 1.00 17.23 596 GLY D CA 1
ATOM 10106 C C . GLY D 1 230 ? -34.428 133.284 -53.595 1.00 17.17 596 GLY D C 1
ATOM 10107 O O . GLY D 1 230 ? -35.573 133.651 -53.853 1.00 17.16 596 GLY D O 1
ATOM 10108 N N . GLN D 1 231 ? -33.973 133.132 -52.356 1.00 17.96 597 GLN D N 1
ATOM 10109 C CA . GLN D 1 231 ? -34.780 133.463 -51.191 1.00 16.12 597 GLN D CA 1
ATOM 10110 C C . GLN D 1 231 ? -33.939 134.218 -50.171 1.00 13.18 597 GLN D C 1
ATOM 10111 O O . GLN D 1 231 ? -32.742 133.972 -50.036 1.00 13.98 597 GLN D O 1
ATOM 10117 N N . PHE D 1 232 ? -34.572 135.144 -49.462 1.00 13.63 598 PHE D N 1
ATOM 10118 C CA . PHE D 1 232 ? -33.870 135.962 -48.484 1.00 13.54 598 PHE D CA 1
ATOM 10119 C C . PHE D 1 232 ? -34.704 136.178 -47.228 1.00 18.38 598 PHE D C 1
ATOM 10120 O O . PHE D 1 232 ? -35.887 136.499 -47.307 1.00 22.11 598 PHE D O 1
ATOM 10128 N N . PHE D 1 233 ? -34.077 135.985 -46.073 1.00 17.63 599 PHE D N 1
ATOM 10129 C CA . PHE D 1 233 ? -34.704 136.263 -44.787 1.00 18.55 599 PHE D CA 1
ATOM 10130 C C . PHE D 1 233 ? -33.757 137.106 -43.947 1.00 12.87 599 PHE D C 1
ATOM 10131 O O . PHE D 1 233 ? -32.544 136.950 -44.045 1.00 13.28 599 PHE D O 1
ATOM 10139 N N . GLU D 1 234 ? -34.299 137.994 -43.122 1.00 14.03 600 GLU D N 1
ATOM 10140 C CA . GLU D 1 234 ? -33.454 138.811 -42.259 1.00 15.53 600 GLU D CA 1
ATOM 10141 C C . GLU D 1 234 ? -34.115 139.130 -40.923 1.00 15.63 600 GLU D C 1
ATOM 10142 O O . GLU D 1 234 ? -35.276 139.533 -40.865 1.00 18.41 600 GLU D O 1
ATOM 10148 N N . ALA D 1 235 ? -33.354 138.936 -39.851 1.00 15.40 601 ALA D N 1
ATOM 10149 C CA . ALA D 1 235 ? -33.780 139.304 -38.512 1.00 18.46 601 ALA D CA 1
ATOM 10150 C C . ALA D 1 235 ? -32.960 140.494 -38.021 1.00 12.53 601 ALA D C 1
ATOM 10151 O O . ALA D 1 235 ? -31.738 140.412 -37.897 1.00 13.35 601 ALA D O 1
ATOM 10153 N N . CYS D 1 236 ? -33.649 141.598 -37.762 1.00 13.52 602 CYS D N 1
ATOM 10154 C CA . CYS D 1 236 ? -33.017 142.830 -37.323 1.00 17.18 602 CYS D CA 1
ATOM 10155 C C . CYS D 1 236 ? -32.935 142.908 -35.802 1.00 13.28 602 CYS D C 1
ATOM 10156 O O . CYS D 1 236 ? -33.660 142.200 -35.106 1.00 20.17 602 CYS D O 1
ATOM 10159 N N . PRO D 1 237 ? -32.004 143.720 -35.278 1.00 12.73 603 PRO D N 1
ATOM 10160 C CA . PRO D 1 237 ? -32.019 143.961 -33.834 1.00 12.35 603 PRO D CA 1
ATOM 10161 C C . PRO D 1 237 ? -33.286 144.679 -33.369 1.00 15.47 603 PRO D C 1
ATOM 10162 O O . PRO D 1 237 ? -33.669 144.525 -32.216 1.00 14.31 603 PRO D O 1
ATOM 10166 N N . GLU D 1 238 ? -33.930 145.439 -34.248 1.00 13.80 604 GLU D N 1
ATOM 10167 C CA . GLU D 1 238 ? -35.083 146.240 -33.851 1.00 11.07 604 GLU D CA 1
ATOM 10168 C C . GLU D 1 238 ? -36.301 145.429 -33.390 1.00 13.72 604 GLU D C 1
ATOM 10169 O O . GLU D 1 238 ? -37.035 145.883 -32.512 1.00 21.21 604 GLU D O 1
ATOM 10175 N N . GLU D 1 239 ? -36.536 144.254 -33.975 1.00 10.52 605 GLU D N 1
ATOM 10176 C CA . GLU D 1 239 ? -37.707 143.455 -33.589 1.00 13.04 605 GLU D CA 1
ATOM 10177 C C . GLU D 1 239 ? -37.337 142.362 -32.577 1.00 15.27 605 GLU D C 1
ATOM 10178 O O . GLU D 1 239 ? -38.210 141.747 -31.965 1.00 13.97 605 GLU D O 1
ATOM 10184 N N . HIS D 1 240 ? -36.044 142.133 -32.386 1.00 16.60 606 HIS D N 1
ATOM 10185 C CA . HIS D 1 240 ? -35.603 141.065 -31.500 1.00 12.82 606 HIS D CA 1
ATOM 10186 C C . HIS D 1 240 ? -34.653 141.606 -30.442 1.00 14.85 606 HIS D C 1
ATOM 10187 O O . HIS D 1 240 ? -33.537 142.022 -30.748 1.00 18.03 606 HIS D O 1
ATOM 10194 N N . ARG D 1 241 ? -35.118 141.609 -29.197 1.00 18.93 607 ARG D N 1
ATOM 10195 C CA . ARG D 1 241 ? -34.376 142.199 -28.091 1.00 15.78 607 ARG D CA 1
ATOM 10196 C C . ARG D 1 241 ? -33.028 141.520 -27.883 1.00 13.41 607 ARG D C 1
ATOM 10197 O O . ARG D 1 241 ? -32.044 142.172 -27.541 1.00 18.96 607 ARG D O 1
ATOM 10199 N N . GLN D 1 242 ? -32.985 140.210 -28.106 1.00 12.92 608 GLN D N 1
ATOM 10200 C CA . GLN D 1 242 ? -31.773 139.434 -27.868 1.00 11.70 608 GLN D CA 1
ATOM 10201 C C . GLN D 1 242 ? -30.654 139.764 -28.850 1.00 14.76 608 GLN D C 1
ATOM 10202 O O . GLN D 1 242 ? -29.505 139.380 -28.642 1.00 16.87 608 GLN D O 1
ATOM 10208 N N . LEU D 1 243 ? -30.990 140.479 -29.917 1.00 15.67 609 LEU D N 1
ATOM 10209 C CA . LEU D 1 243 ? -29.997 140.860 -30.912 1.00 11.88 609 LEU D CA 1
ATOM 10210 C C . LEU D 1 243 ? -29.500 142.284 -30.684 1.00 12.01 609 LEU D C 1
ATOM 10211 O O . LEU D 1 243 ? -28.593 142.751 -31.371 1.00 12.85 609 LEU D O 1
ATOM 10216 N N . GLN D 1 244 ? -30.090 142.969 -29.711 1.00 17.36 610 GLN D N 1
ATOM 10217 C CA . GLN D 1 244 ? -29.719 144.349 -29.417 1.00 12.46 610 GLN D CA 1
ATOM 10218 C C . GLN D 1 244 ? -28.480 144.435 -28.534 1.00 10.13 610 GLN D C 1
ATOM 10219 O O . GLN D 1 244 ? -27.844 145.485 -28.447 1.00 5.58 610 GLN D O 1
ATOM 10225 N N . GLU D 1 245 ? -28.140 143.332 -27.878 1.00 11.49 611 GLU D N 1
ATOM 10226 C CA . GLU D 1 245 ? -26.985 143.317 -26.991 1.00 9.54 611 GLU D CA 1
ATOM 10227 C C . GLU D 1 245 ? -25.683 143.368 -27.778 1.00 11.34 611 GLU D C 1
ATOM 10228 O O . GLU D 1 245 ? -24.778 144.134 -27.451 1.00 13.55 611 GLU D O 1
ATOM 10234 N N . MET D 1 246 ? -25.590 142.549 -28.819 1.00 13.87 612 MET D N 1
ATOM 10235 C CA . MET D 1 246 ? -24.421 142.569 -29.687 1.00 11.39 612 MET D CA 1
ATOM 10236 C C . MET D 1 246 ? -24.641 143.546 -30.838 1.00 5.45 612 MET D C 1
ATOM 10237 O O . MET D 1 246 ? -23.714 143.852 -31.588 1.00 9.07 612 MET D O 1
ATOM 10242 N N . ASP D 1 247 ? -25.871 144.044 -30.949 1.00 10.37 613 ASP D N 1
ATOM 10243 C CA . ASP D 1 247 ? -26.263 144.959 -32.018 1.00 7.98 613 ASP D CA 1
ATOM 10244 C C . ASP D 1 247 ? -25.917 144.352 -33.368 1.00 10.41 613 ASP D C 1
ATOM 10245 O O . ASP D 1 247 ? -24.990 144.801 -34.042 1.00 12.20 613 ASP D O 1
ATOM 10250 N N . VAL D 1 248 ? -26.661 143.321 -33.754 1.00 15.42 614 VAL D N 1
ATOM 10251 C CA . VAL D 1 248 ? -26.299 142.536 -34.924 1.00 9.23 614 VAL D CA 1
ATOM 10252 C C . VAL D 1 248 ? -27.513 142.088 -35.742 1.00 8.49 614 VAL D C 1
ATOM 10253 O O . VAL D 1 248 ? -28.572 141.784 -35.193 1.00 13.05 614 VAL D O 1
ATOM 10257 N N . LEU D 1 249 ? -27.355 142.090 -37.063 1.00 12.18 615 LEU D N 1
ATOM 10258 C CA . LEU D 1 249 ? -28.333 141.489 -37.964 1.00 8.51 615 LEU D CA 1
ATOM 10259 C C . LEU D 1 249 ? -27.939 140.053 -38.246 1.00 8.38 615 LEU D C 1
ATOM 10260 O O . LEU D 1 249 ? -26.756 139.745 -38.366 1.00 13.54 615 LEU D O 1
ATOM 10265 N N . VAL D 1 250 ? -28.925 139.173 -38.351 1.00 11.45 616 VAL D N 1
ATOM 10266 C CA . VAL D 1 250 ? -28.674 137.820 -38.826 1.00 10.94 616 VAL D CA 1
ATOM 10267 C C . VAL D 1 250 ? -29.604 137.510 -39.989 1.00 13.68 616 VAL D C 1
ATOM 10268 O O . VAL D 1 250 ? -30.826 137.568 -39.848 1.00 19.04 616 VAL D O 1
ATOM 10272 N N . ASN D 1 251 ? -29.024 137.192 -41.141 1.00 12.58 617 ASN D N 1
ATOM 10273 C CA . ASN D 1 251 ? -29.822 136.905 -42.324 1.00 14.28 617 ASN D CA 1
ATOM 10274 C C . ASN D 1 251 ? -29.377 135.651 -43.062 1.00 12.41 617 ASN D C 1
ATOM 10275 O O . ASN D 1 251 ? -28.292 135.118 -42.821 1.00 13.16 617 ASN D O 1
ATOM 10280 N N . TYR D 1 252 ? -30.231 135.193 -43.968 1.00 10.55 618 TYR D N 1
ATOM 10281 C CA . TYR D 1 252 ? -29.998 133.959 -44.701 1.00 9.87 618 TYR D CA 1
ATOM 10282 C C . TYR D 1 252 ? -30.370 134.144 -46.166 1.00 14.00 618 TYR D C 1
ATOM 10283 O O . TYR D 1 252 ? -31.389 134.756 -46.483 1.00 14.28 618 TYR D O 1
ATOM 10292 N N . ALA D 1 253 ? -29.547 133.604 -47.057 1.00 14.03 619 ALA D N 1
ATOM 10293 C CA . ALA D 1 253 ? -29.799 133.731 -48.485 1.00 10.75 619 ALA D CA 1
ATOM 10294 C C . ALA D 1 253 ? -29.487 132.444 -49.238 1.00 12.58 619 ALA D C 1
ATOM 10295 O O . ALA D 1 253 ? -28.388 131.901 -49.136 1.00 14.04 619 ALA D O 1
ATOM 10297 N N . GLU D 1 254 ? -30.468 131.960 -49.991 1.00 9.31 620 GLU D N 1
ATOM 10298 C CA . GLU D 1 254 ? -30.241 130.858 -50.914 1.00 16.42 620 GLU D CA 1
ATOM 10299 C C . GLU D 1 254 ? -30.295 131.356 -52.347 1.00 17.83 620 GLU D C 1
ATOM 10300 O O . GLU D 1 254 ? -31.336 131.808 -52.815 1.00 18.44 620 GLU D O 1
ATOM 10306 N N . ILE D 1 255 ? -29.167 131.281 -53.040 1.00 12.90 621 ILE D N 1
ATOM 10307 C CA . ILE D 1 255 ? -29.122 131.662 -54.441 1.00 16.22 621 ILE D CA 1
ATOM 10308 C C . ILE D 1 255 ? -29.136 130.413 -55.308 1.00 18.70 621 ILE D C 1
ATOM 10309 O O . ILE D 1 255 ? -28.172 129.645 -55.320 1.00 20.35 621 ILE D O 1
ATOM 10314 N N . LYS D 1 256 ? -30.238 130.213 -56.025 1.00 15.35 622 LYS D N 1
ATOM 10315 C CA . LYS D 1 256 ? -30.400 129.026 -56.852 1.00 21.19 622 LYS D CA 1
ATOM 10316 C C . LYS D 1 256 ? -29.364 128.986 -57.967 1.00 15.41 622 LYS D C 1
ATOM 10317 O O . LYS D 1 256 ? -28.885 130.019 -58.434 1.00 18.22 622 LYS D O 1
ATOM 10323 N N . ARG D 1 257 ? -29.029 127.767 -58.369 1.00 22.66 623 ARG D N 1
ATOM 10324 C CA . ARG D 1 257 ? -28.104 127.485 -59.459 1.00 13.89 623 ARG D CA 1
ATOM 10325 C C . ARG D 1 257 ? -28.265 128.421 -60.645 1.00 12.18 623 ARG D C 1
ATOM 10326 O O . ARG D 1 257 ? -29.385 128.765 -61.018 1.00 15.50 623 ARG D O 1
ATOM 10334 N N . GLY D 1 258 ? -27.154 128.837 -61.241 1.00 13.37 624 GLY D N 1
ATOM 10335 C CA . GLY D 1 258 ? -27.204 129.694 -62.413 1.00 14.16 624 GLY D CA 1
ATOM 10336 C C . GLY D 1 258 ? -27.914 131.023 -62.221 1.00 15.08 624 GLY D C 1
ATOM 10337 O O . GLY D 1 258 ? -28.212 131.720 -63.189 1.00 18.29 624 GLY D O 1
ATOM 10338 N N . ALA D 1 259 ? -28.214 131.366 -60.974 1.00 11.03 625 ALA D N 1
ATOM 10339 C CA . ALA D 1 259 ? -28.791 132.666 -60.675 1.00 16.96 625 ALA D CA 1
ATOM 10340 C C . ALA D 1 259 ? -27.786 133.500 -59.899 1.00 13.24 625 ALA D C 1
ATOM 10341 O O . ALA D 1 259 ? -26.655 133.074 -59.679 1.00 12.99 625 ALA D O 1
ATOM 10343 N N . MET D 1 260 ? -28.199 134.689 -59.482 1.00 10.68 626 MET D N 1
ATOM 10344 C CA . MET D 1 260 ? -27.302 135.582 -58.764 1.00 9.90 626 MET D CA 1
ATOM 10345 C C . MET D 1 260 ? -28.078 136.548 -57.891 1.00 9.78 626 MET D C 1
ATOM 10346 O O . MET D 1 260 ? -29.251 136.808 -58.140 1.00 13.58 626 MET D O 1
ATOM 10351 N N . MET D 1 261 ? -27.425 137.071 -56.860 1.00 8.64 627 MET D N 1
ATOM 10352 C CA . MET D 1 261 ? -27.991 138.186 -56.118 1.00 13.25 627 MET D CA 1
ATOM 10353 C C . MET D 1 261 ? -27.403 139.476 -56.675 1.00 8.80 627 MET D C 1
ATOM 10354 O O . MET D 1 261 ? -26.184 139.652 -56.707 1.00 8.95 627 MET D O 1
ATOM 10359 N N . VAL D 1 262 ? -28.280 140.365 -57.128 1.00 9.56 628 VAL D N 1
ATOM 10360 C CA . VAL D 1 262 ? -27.872 141.588 -57.811 1.00 11.03 628 VAL D CA 1
ATOM 10361 C C . VAL D 1 262 ? -26.950 142.449 -56.950 1.00 14.11 628 VAL D C 1
ATOM 10362 O O . VAL D 1 262 ? -27.034 142.410 -55.722 1.00 14.42 628 VAL D O 1
ATOM 10366 N N . PRO D 1 263 ? -26.048 143.208 -57.598 1.00 14.41 629 PRO D N 1
ATOM 10367 C CA . PRO D 1 263 ? -25.130 144.121 -56.909 1.00 6.80 629 PRO D CA 1
ATOM 10368 C C . PRO D 1 263 ? -25.839 145.036 -55.916 1.00 10.50 629 PRO D C 1
ATOM 10369 O O . PRO D 1 263 ? -26.840 145.666 -56.251 1.00 13.19 629 PRO D O 1
ATOM 10373 N N . HIS D 1 264 ? -25.312 145.095 -54.699 1.00 11.17 630 HIS D N 1
ATOM 10374 C CA . HIS D 1 264 ? -25.915 145.880 -53.633 1.00 10.23 630 HIS D CA 1
ATOM 10375 C C . HIS D 1 264 ? -24.871 146.211 -52.581 1.00 9.81 630 HIS D C 1
ATOM 10376 O O . HIS D 1 264 ? -23.775 145.657 -52.592 1.00 10.38 630 HIS D O 1
ATOM 10383 N N . TYR D 1 265 ? -25.210 147.108 -51.665 1.00 7.24 631 TYR D N 1
ATOM 10384 C CA . TYR D 1 265 ? -24.303 147.420 -50.574 1.00 10.34 631 TYR D CA 1
ATOM 10385 C C . TYR D 1 265 ? -25.068 147.735 -49.297 1.00 11.48 631 TYR D C 1
ATOM 10386 O O . TYR D 1 265 ? -26.226 148.153 -49.338 1.00 8.31 631 TYR D O 1
ATOM 10395 N N . ASN D 1 266 ? -24.414 147.514 -48.163 1.00 9.20 632 ASN D N 1
ATOM 10396 C CA . ASN D 1 266 ? -25.000 147.846 -46.875 1.00 12.99 632 ASN D CA 1
ATOM 10397 C C . ASN D 1 266 ? -24.554 149.227 -46.431 1.00 10.13 632 ASN D C 1
ATOM 10398 O O . ASN D 1 266 ? -23.371 149.562 -46.500 1.00 11.27 632 ASN D O 1
ATOM 10403 N N . SER D 1 267 ? -25.511 150.026 -45.980 1.00 11.60 633 SER D N 1
ATOM 10404 C CA . SER D 1 267 ? -25.240 151.395 -45.566 1.00 9.61 633 SER D CA 1
ATOM 10405 C C . SER D 1 267 ? -24.369 151.456 -44.318 1.00 12.15 633 SER D C 1
ATOM 10406 O O . SER D 1 267 ? -23.517 152.333 -44.188 1.00 15.74 633 SER D O 1
ATOM 10409 N N . LYS D 1 268 ? -24.577 150.514 -43.405 1.00 13.31 634 LYS D N 1
ATOM 10410 C CA . LYS D 1 268 ? -24.005 150.624 -42.069 1.00 8.91 634 LYS D CA 1
ATOM 10411 C C . LYS D 1 268 ? -23.426 149.310 -41.551 1.00 11.34 634 LYS D C 1
ATOM 10412 O O . LYS D 1 268 ? -22.416 149.307 -40.847 1.00 11.02 634 LYS D O 1
ATOM 10418 N N . ALA D 1 269 ? -24.055 148.195 -41.908 1.00 10.97 635 ALA D N 1
ATOM 10419 C CA . ALA D 1 269 ? -23.664 146.901 -41.360 1.00 10.82 635 ALA D CA 1
ATOM 10420 C C . ALA D 1 269 ? -22.467 146.286 -42.076 1.00 8.97 635 ALA D C 1
ATOM 10421 O O . ALA D 1 269 ? -22.352 146.359 -43.298 1.00 14.53 635 ALA D O 1
ATOM 10423 N N . THR D 1 270 ? -21.577 145.687 -41.293 1.00 10.66 636 THR D N 1
ATOM 10424 C CA . THR D 1 270 ? -20.489 144.873 -41.818 1.00 10.36 636 THR D CA 1
ATOM 10425 C C . THR D 1 270 ? -20.870 143.408 -41.677 1.00 9.49 636 THR D C 1
ATOM 10426 O O . THR D 1 270 ? -20.927 142.881 -40.568 1.00 11.82 636 THR D O 1
ATOM 10430 N N . VAL D 1 271 ? -21.139 142.750 -42.798 1.00 11.72 637 VAL D N 1
ATOM 10431 C CA . VAL D 1 271 ? -21.677 141.396 -42.752 1.00 7.75 637 VAL D CA 1
ATOM 10432 C C . VAL D 1 271 ? -20.602 140.319 -42.843 1.00 7.33 637 VAL D C 1
ATOM 10433 O O . VAL D 1 271 ? -19.823 140.282 -43.793 1.00 11.56 637 VAL D O 1
ATOM 10437 N N . VAL D 1 272 ? -20.570 139.447 -41.840 1.00 10.40 638 VAL D N 1
ATOM 10438 C CA . VAL D 1 272 ? -19.727 138.260 -41.875 1.00 9.41 638 VAL D CA 1
ATOM 10439 C C . VAL D 1 272 ? -20.543 137.092 -42.412 1.00 9.55 638 VAL D C 1
ATOM 10440 O O . VAL D 1 272 ? -21.516 136.670 -41.789 1.00 11.68 638 VAL D O 1
ATOM 10444 N N . VAL D 1 273 ? -20.151 136.576 -43.572 1.00 7.50 639 VAL D N 1
ATOM 10445 C CA . VAL D 1 273 ? -20.937 135.550 -44.247 1.00 6.57 639 VAL D CA 1
ATOM 10446 C C . VAL D 1 273 ? -20.289 134.173 -44.160 1.00 9.65 639 VAL D C 1
ATOM 10447 O O . VAL D 1 273 ? -19.096 134.019 -44.412 1.00 10.73 639 VAL D O 1
ATOM 10451 N N . TYR D 1 274 ? -21.089 133.176 -43.798 1.00 9.69 640 TYR D N 1
ATOM 10452 C CA . TYR D 1 274 ? -20.633 131.793 -43.752 1.00 5.82 640 TYR D CA 1
ATOM 10453 C C . TYR D 1 274 ? -21.347 130.973 -44.821 1.00 9.39 640 TYR D C 1
ATOM 10454 O O . TYR D 1 274 ? -22.570 131.033 -44.942 1.00 11.99 640 TYR D O 1
ATOM 10463 N N . VAL D 1 275 ? -20.586 130.214 -45.600 1.00 6.32 641 VAL D N 1
ATOM 10464 C CA . VAL D 1 275 ? -21.178 129.384 -46.642 1.00 10.77 641 VAL D CA 1
ATOM 10465 C C . VAL D 1 275 ? -21.738 128.098 -46.047 1.00 12.46 641 VAL D C 1
ATOM 10466 O O . VAL D 1 275 ? -20.990 127.191 -45.682 1.00 11.83 641 VAL D O 1
ATOM 10470 N N . VAL D 1 276 ? -23.061 128.027 -45.952 1.00 13.52 642 VAL D N 1
ATOM 10471 C CA . VAL D 1 276 ? -23.726 126.867 -45.373 1.00 12.29 642 VAL D CA 1
ATOM 10472 C C . VAL D 1 276 ? -23.627 125.654 -46.294 1.00 19.91 642 VAL D C 1
ATOM 10473 O O . VAL D 1 276 ? -23.199 124.587 -45.874 1.00 23.01 642 VAL D O 1
ATOM 10477 N N . GLU D 1 277 ? -24.017 125.819 -47.553 1.00 22.04 643 GLU D N 1
ATOM 10478 C CA . GLU D 1 277 ? -23.965 124.714 -48.504 1.00 12.24 643 GLU D CA 1
ATOM 10479 C C . GLU D 1 277 ? -23.875 125.199 -49.949 1.00 15.80 643 GLU D C 1
ATOM 10480 O O . GLU D 1 277 ? -24.456 126.221 -50.310 1.00 18.85 643 GLU D O 1
ATOM 10486 N N . GLY D 1 278 ? -23.134 124.460 -50.768 1.00 14.26 644 GLY D N 1
ATOM 10487 C CA . GLY D 1 278 ? -23.051 124.737 -52.190 1.00 11.05 644 GLY D CA 1
ATOM 10488 C C . GLY D 1 278 ? -21.740 125.362 -52.618 1.00 11.32 644 GLY D C 1
ATOM 10489 O O . GLY D 1 278 ? -20.777 125.407 -51.853 1.00 14.91 644 GLY D O 1
ATOM 10490 N N . THR D 1 279 ? -21.709 125.837 -53.857 1.00 11.99 645 THR D N 1
ATOM 10491 C CA . THR D 1 279 ? -20.545 126.529 -54.396 1.00 11.56 645 THR D CA 1
ATOM 10492 C C . THR D 1 279 ? -20.973 127.779 -55.154 1.00 12.06 645 THR D C 1
ATOM 10493 O O . THR D 1 279 ? -22.154 127.968 -55.442 1.00 11.63 645 THR D O 1
ATOM 10497 N N . GLY D 1 280 ? -20.005 128.630 -55.473 1.00 13.18 646 GLY D N 1
ATOM 10498 C CA . GLY D 1 280 ? -20.278 129.867 -56.177 1.00 11.79 646 GLY D CA 1
ATOM 10499 C C . GLY D 1 280 ? -19.104 130.821 -56.100 1.00 6.85 646 GLY D C 1
ATOM 10500 O O . GLY D 1 280 ? -17.963 130.402 -55.919 1.00 8.26 646 GLY D O 1
ATOM 10501 N N . ARG D 1 281 ? -19.387 132.111 -56.238 1.00 8.02 647 ARG D N 1
ATOM 10502 C CA . ARG D 1 281 ? -18.349 133.132 -56.178 1.00 9.00 647 ARG D CA 1
ATOM 10503 C C . ARG D 1 281 ? -18.948 134.501 -55.882 1.00 8.56 647 ARG D C 1
ATOM 10504 O O . ARG D 1 281 ? -20.140 134.722 -56.096 1.00 8.82 647 ARG D O 1
ATOM 10512 N N . PHE D 1 282 ? -18.125 135.416 -55.383 1.00 8.25 648 PHE D N 1
ATOM 10513 C CA . PHE D 1 282 ? -18.580 136.783 -55.157 1.00 8.02 648 PHE D CA 1
ATOM 10514 C C . PHE D 1 282 ? -17.613 137.783 -55.770 1.00 8.03 648 PHE D C 1
ATOM 10515 O O . PHE D 1 282 ? -16.414 137.531 -55.856 1.00 12.25 648 PHE D O 1
ATOM 10523 N N . GLU D 1 283 ? -18.150 138.914 -56.207 1.00 7.89 649 GLU D N 1
ATOM 10524 C CA . GLU D 1 283 ? -17.333 140.018 -56.685 1.00 8.12 649 GLU D CA 1
ATOM 10525 C C . GLU D 1 283 ? -17.652 141.263 -55.870 1.00 7.34 649 GLU D C 1
ATOM 10526 O O . GLU D 1 283 ? -18.819 141.575 -55.637 1.00 10.66 649 GLU D O 1
ATOM 10532 N N . MET D 1 284 ? -16.614 141.967 -55.432 1.00 4.58 650 MET D N 1
ATOM 10533 C CA . MET D 1 284 ? -16.797 143.131 -54.573 1.00 8.03 650 MET D CA 1
ATOM 10534 C C . MET D 1 284 ? -15.999 144.333 -55.066 1.00 13.12 650 MET D C 1
ATOM 10535 O O . MET D 1 284 ? -14.829 144.210 -55.426 1.00 15.94 650 MET D O 1
ATOM 10540 N N . ALA D 1 285 ? -16.643 145.496 -55.083 1.00 9.45 651 ALA D N 1
ATOM 10541 C CA . ALA D 1 285 ? -15.976 146.738 -55.453 1.00 8.05 651 ALA D CA 1
ATOM 10542 C C . ALA D 1 285 ? -15.308 147.365 -54.233 1.00 12.21 651 ALA D C 1
ATOM 10543 O O . ALA D 1 285 ? -15.979 147.926 -53.369 1.00 10.51 651 ALA D O 1
ATOM 10545 N N . CYS D 1 286 ? -13.984 147.269 -54.170 1.00 8.98 652 CYS D N 1
ATOM 10546 C CA . CYS D 1 286 ? -13.235 147.713 -52.999 1.00 9.12 652 CYS D CA 1
ATOM 10547 C C . CYS D 1 286 ? -12.326 148.906 -53.294 1.00 12.17 652 CYS D C 1
ATOM 10548 O O . CYS D 1 286 ? -11.465 148.832 -54.170 1.00 19.11 652 CYS D O 1
ATOM 10551 N N . PRO D 1 287 ? -12.520 150.013 -52.558 1.00 12.43 653 PRO D N 1
ATOM 10552 C CA . PRO D 1 287 ? -11.736 151.243 -52.704 1.00 12.39 653 PRO D CA 1
ATOM 10553 C C . PRO D 1 287 ? -10.506 151.291 -51.798 1.00 14.04 653 PRO D C 1
ATOM 10554 O O . PRO D 1 287 ? -9.926 152.359 -51.613 1.00 19.60 653 PRO D O 1
ATOM 10558 N N . HIS D 1 288 ? -10.121 150.150 -51.240 1.00 19.25 654 HIS D N 1
ATOM 10559 C CA . HIS D 1 288 ? -8.935 150.075 -50.397 1.00 20.57 654 HIS D CA 1
ATOM 10560 C C . HIS D 1 288 ? -7.797 149.410 -51.176 1.00 35.92 654 HIS D C 1
ATOM 10561 O O . HIS D 1 288 ? -7.899 149.215 -52.383 1.00 37.33 654 HIS D O 1
ATOM 10568 N N . ASP D 1 289 ? -6.707 149.079 -50.492 1.00 31.75 655 ASP D N 1
ATOM 10569 C CA . ASP D 1 289 ? -5.586 148.388 -51.128 1.00 38.91 655 ASP D CA 1
ATOM 10570 C C . ASP D 1 289 ? -5.186 147.175 -50.296 1.00 43.74 655 ASP D C 1
ATOM 10571 O O . ASP D 1 289 ? -5.215 146.044 -50.780 1.00 45.27 655 ASP D O 1
ATOM 10576 N N . GLN D 1 312 ? -9.161 154.020 -58.773 1.00 24.11 678 GLN D N 1
ATOM 10577 C CA . GLN D 1 312 ? -9.387 154.033 -57.332 1.00 24.35 678 GLN D CA 1
ATOM 10578 C C . GLN D 1 312 ? -9.905 152.684 -56.842 1.00 23.53 678 GLN D C 1
ATOM 10579 O O . GLN D 1 312 ? -9.342 152.090 -55.923 1.00 27.60 678 GLN D O 1
ATOM 10581 N N . PHE D 1 313 ? -10.977 152.204 -57.466 1.00 24.55 679 PHE D N 1
ATOM 10582 C CA . PHE D 1 313 ? -11.604 150.950 -57.064 1.00 14.97 679 PHE D CA 1
ATOM 10583 C C . PHE D 1 313 ? -10.816 149.739 -57.550 1.00 13.97 679 PHE D C 1
ATOM 10584 O O . PHE D 1 313 ? -9.884 149.869 -58.342 1.00 25.18 679 PHE D O 1
ATOM 10592 N N . GLN D 1 314 ? -11.203 148.560 -57.076 1.00 13.36 680 GLN D N 1
ATOM 10593 C CA . GLN D 1 314 ? -10.506 147.326 -57.417 1.00 14.01 680 GLN D CA 1
ATOM 10594 C C . GLN D 1 314 ? -11.431 146.123 -57.248 1.00 14.13 680 GLN D C 1
ATOM 10595 O O . GLN D 1 314 ? -12.289 146.117 -56.367 1.00 11.54 680 GLN D O 1
ATOM 10601 N N . LYS D 1 315 ? -11.260 145.107 -58.089 1.00 16.23 681 LYS D N 1
ATOM 10602 C CA . LYS D 1 315 ? -12.147 143.951 -58.041 1.00 7.83 681 LYS D CA 1
ATOM 10603 C C . LYS D 1 315 ? -11.663 142.905 -57.055 1.00 10.97 681 LYS D C 1
ATOM 10604 O O . LYS D 1 315 ? -10.669 142.218 -57.285 1.00 15.79 681 LYS D O 1
ATOM 10610 N N . VAL D 1 316 ? -12.377 142.803 -55.943 1.00 13.67 682 VAL D N 1
ATOM 10611 C CA . VAL D 1 316 ? -12.133 141.759 -54.968 1.00 10.79 682 VAL D CA 1
ATOM 10612 C C . VAL D 1 316 ? -13.078 140.605 -55.258 1.00 11.62 682 VAL D C 1
ATOM 10613 O O . VAL D 1 316 ? -14.295 140.787 -55.305 1.00 12.52 682 VAL D O 1
ATOM 10617 N N . THR D 1 317 ? -12.518 139.422 -55.478 1.00 8.79 683 THR D N 1
ATOM 10618 C CA . THR D 1 317 ? -13.331 138.269 -55.832 1.00 14.17 683 THR D CA 1
ATOM 10619 C C . THR D 1 317 ? -12.762 136.965 -55.287 1.00 8.25 683 THR D C 1
ATOM 10620 O O . THR D 1 317 ? -11.565 136.855 -55.022 1.00 11.71 683 THR D O 1
ATOM 10624 N N . ALA D 1 318 ? -13.640 135.981 -55.119 1.00 9.84 684 ALA D N 1
ATOM 10625 C CA . ALA D 1 318 ? -13.248 134.661 -54.644 1.00 12.06 684 ALA D CA 1
ATOM 10626 C C . ALA D 1 318 ? -14.320 133.632 -54.973 1.00 13.11 684 ALA D C 1
ATOM 10627 O O . ALA D 1 318 ? -15.507 133.950 -55.017 1.00 10.89 684 ALA D O 1
ATOM 10629 N N . ARG D 1 319 ? -13.891 132.398 -55.210 1.00 18.28 685 ARG D N 1
ATOM 10630 C CA . ARG D 1 319 ? -14.813 131.292 -55.419 1.00 14.26 685 ARG D CA 1
ATOM 10631 C C . ARG D 1 319 ? -15.230 130.724 -54.069 1.00 9.35 685 ARG D C 1
ATOM 10632 O O . ARG D 1 319 ? -14.392 130.486 -53.200 1.00 8.71 685 ARG D O 1
ATOM 10640 N N . LEU D 1 320 ? -16.530 130.515 -53.896 1.00 8.71 686 LEU D N 1
ATOM 10641 C CA . LEU D 1 320 ? -17.065 130.100 -52.607 1.00 8.96 686 LEU D CA 1
ATOM 10642 C C . LEU D 1 320 ? -17.339 128.603 -52.540 1.00 12.68 686 LEU D C 1
ATOM 10643 O O . LEU D 1 320 ? -17.818 127.999 -53.500 1.00 22.11 686 LEU D O 1
ATOM 10648 N N . ALA D 1 321 ? -17.020 128.015 -51.393 1.00 12.77 687 ALA D N 1
ATOM 10649 C CA . ALA D 1 321 ? -17.341 126.624 -51.099 1.00 11.02 687 ALA D CA 1
ATOM 10650 C C . ALA D 1 321 ? -17.758 126.523 -49.635 1.00 14.93 687 ALA D C 1
ATOM 10651 O O . ALA D 1 321 ? -17.606 127.485 -48.888 1.00 12.86 687 ALA D O 1
ATOM 10653 N N . ARG D 1 322 ? -18.280 125.371 -49.223 1.00 11.42 688 ARG D N 1
ATOM 10654 C CA . ARG D 1 322 ? -18.735 125.194 -47.845 1.00 5.63 688 ARG D CA 1
ATOM 10655 C C . ARG D 1 322 ? -17.612 125.414 -46.833 1.00 9.08 688 ARG D C 1
ATOM 10656 O O . ARG D 1 322 ? -16.475 124.996 -47.049 1.00 12.68 688 ARG D O 1
ATOM 10664 N N . GLY D 1 323 ? -17.946 126.077 -45.729 1.00 8.81 689 GLY D N 1
ATOM 10665 C CA . GLY D 1 323 ? -17.003 126.303 -44.652 1.00 8.53 689 GLY D CA 1
ATOM 10666 C C . GLY D 1 323 ? -16.291 127.629 -44.805 1.00 11.18 689 GLY D C 1
ATOM 10667 O O . GLY D 1 323 ? -15.652 128.115 -43.873 1.00 18.54 689 GLY D O 1
ATOM 10668 N N . ASP D 1 324 ? -16.404 128.214 -45.991 1.00 9.03 690 ASP D N 1
ATOM 10669 C CA . ASP D 1 324 ? -15.767 129.492 -46.272 1.00 9.20 690 ASP D CA 1
ATOM 10670 C C . ASP D 1 324 ? -16.439 130.625 -45.518 1.00 11.01 690 ASP D C 1
ATOM 10671 O O . ASP D 1 324 ? -17.631 130.576 -45.218 1.00 9.95 690 ASP D O 1
ATOM 10676 N N . ILE D 1 325 ? -15.652 131.649 -45.217 1.00 12.18 691 ILE D N 1
ATOM 10677 C CA . ILE D 1 325 ? -16.160 132.856 -44.589 1.00 9.76 691 ILE D CA 1
ATOM 10678 C C . ILE D 1 325 ? -15.606 134.066 -45.326 1.00 10.72 691 ILE D C 1
ATOM 10679 O O . ILE D 1 325 ? -14.415 134.124 -45.623 1.00 12.88 691 ILE D O 1
ATOM 10684 N N . PHE D 1 326 ? -16.468 135.021 -45.649 1.00 6.78 692 PHE D N 1
ATOM 10685 C CA . PHE D 1 326 ? -15.991 136.271 -46.219 1.00 6.81 692 PHE D CA 1
ATOM 10686 C C . PHE D 1 326 ? -16.718 137.463 -45.606 1.00 9.86 692 PHE D C 1
ATOM 10687 O O . PHE D 1 326 ? -17.845 137.341 -45.127 1.00 12.11 692 PHE D O 1
ATOM 10695 N N . VAL D 1 327 ? -16.053 138.613 -45.615 1.00 11.41 693 VAL D N 1
ATOM 10696 C CA . VAL D 1 327 ? -16.550 139.795 -44.923 1.00 8.49 693 VAL D CA 1
ATOM 10697 C C . VAL D 1 327 ? -16.922 140.915 -45.888 1.00 9.97 693 VAL D C 1
ATOM 10698 O O . VAL D 1 327 ? -16.163 141.244 -46.798 1.00 10.08 693 VAL D O 1
ATOM 10702 N N . ILE D 1 328 ? -18.098 141.498 -45.677 1.00 11.54 694 ILE D N 1
ATOM 10703 C CA . ILE D 1 328 ? -18.579 142.599 -46.500 1.00 10.11 694 ILE D CA 1
ATOM 10704 C C . ILE D 1 328 ? -18.678 143.881 -45.679 1.00 10.71 694 ILE D C 1
ATOM 10705 O O . ILE D 1 328 ? -19.717 144.159 -45.080 1.00 15.10 694 ILE D O 1
ATOM 10710 N N . PRO D 1 329 ? -17.589 144.665 -45.642 1.00 10.70 695 PRO D N 1
ATOM 10711 C CA . PRO D 1 329 ? -17.594 145.937 -44.911 1.00 8.78 695 PRO D CA 1
ATOM 10712 C C . PRO D 1 329 ? -18.634 146.893 -45.481 1.00 11.42 695 PRO D C 1
ATOM 10713 O O . PRO D 1 329 ? -18.901 146.846 -46.682 1.00 11.94 695 PRO D O 1
ATOM 10717 N N . ALA D 1 330 ? -19.213 147.733 -44.629 1.00 12.38 696 ALA D N 1
ATOM 10718 C CA . ALA D 1 330 ? -20.268 148.651 -45.044 1.00 9.05 696 ALA D CA 1
ATOM 10719 C C . ALA D 1 330 ? -19.821 149.534 -46.200 1.00 9.83 696 ALA D C 1
ATOM 10720 O O . ALA D 1 330 ? -18.664 149.950 -46.267 1.00 15.10 696 ALA D O 1
ATOM 10722 N N . GLY D 1 331 ? -20.744 149.806 -47.116 1.00 8.53 697 GLY D N 1
ATOM 10723 C CA . GLY D 1 331 ? -20.457 150.660 -48.252 1.00 13.22 697 GLY D CA 1
ATOM 10724 C C . GLY D 1 331 ? -20.008 149.912 -49.493 1.00 9.54 697 GLY D C 1
ATOM 10725 O O . GLY D 1 331 ? -20.223 150.380 -50.607 1.00 13.36 697 GLY D O 1
ATOM 10726 N N . HIS D 1 332 ? -19.380 148.755 -49.299 1.00 10.98 698 HIS D N 1
ATOM 10727 C CA . HIS D 1 332 ? -18.892 147.939 -50.410 1.00 8.69 698 HIS D CA 1
ATOM 10728 C C . HIS D 1 332 ? -20.023 147.350 -51.243 1.00 5.94 698 HIS D C 1
ATOM 10729 O O . HIS D 1 332 ? -20.864 146.620 -50.722 1.00 15.88 698 HIS D O 1
ATOM 10736 N N . PRO D 1 333 ? -20.046 147.663 -52.546 1.00 7.84 699 PRO D N 1
ATOM 10737 C CA . PRO D 1 333 ? -20.990 147.012 -53.459 1.00 13.01 699 PRO D CA 1
ATOM 10738 C C . PRO D 1 333 ? -20.606 145.554 -53.698 1.00 12.26 699 PRO D C 1
ATOM 10739 O O . PRO D 1 333 ? -19.457 145.266 -54.033 1.00 9.13 699 PRO D O 1
ATOM 10743 N N . ILE D 1 334 ? -21.563 144.648 -53.523 1.00 11.92 700 ILE D N 1
ATOM 10744 C CA . ILE D 1 334 ? -21.288 143.218 -53.591 1.00 11.77 700 ILE D CA 1
ATOM 10745 C C . ILE D 1 334 ? -22.278 142.489 -54.501 1.00 12.70 700 ILE D C 1
ATOM 10746 O O . ILE D 1 334 ? -23.478 142.759 -54.475 1.00 12.72 700 ILE D O 1
ATOM 10751 N N . ALA D 1 335 ? -21.760 141.577 -55.318 1.00 10.13 701 ALA D N 1
ATOM 10752 C CA . ALA D 1 335 ? -22.596 140.708 -56.137 1.00 7.50 701 ALA D CA 1
ATOM 10753 C C . ALA D 1 335 ? -22.173 139.258 -55.941 1.00 9.57 701 ALA D C 1
ATOM 10754 O O . ALA D 1 335 ? -20.981 138.953 -55.904 1.00 13.18 701 ALA D O 1
ATOM 10756 N N . ILE D 1 336 ? -23.149 138.368 -55.804 1.00 8.97 702 ILE D N 1
ATOM 10757 C CA . ILE D 1 336 ? -22.860 136.960 -55.556 1.00 9.96 702 ILE D CA 1
ATOM 10758 C C . ILE D 1 336 ? -23.580 136.058 -56.555 1.00 10.38 702 ILE D C 1
ATOM 10759 O O . ILE D 1 336 ? -24.798 136.136 -56.713 1.00 15.18 702 ILE D O 1
ATOM 10764 N N . THR D 1 337 ? -22.820 135.204 -57.231 1.00 6.84 703 THR D N 1
ATOM 10765 C CA . THR D 1 337 ? -23.392 134.264 -58.185 1.00 9.94 703 THR D CA 1
ATOM 10766 C C . THR D 1 337 ? -23.232 132.831 -57.695 1.00 12.55 703 THR D C 1
ATOM 10767 O O . THR D 1 337 ? -22.157 132.438 -57.242 1.00 14.12 703 THR D O 1
ATOM 10771 N N . ALA D 1 338 ? -24.304 132.054 -57.785 1.00 11.76 704 ALA D N 1
ATOM 10772 C CA . ALA D 1 338 ? -24.235 130.634 -57.470 1.00 10.44 704 ALA D CA 1
ATOM 10773 C C . ALA D 1 338 ? -23.480 129.900 -58.572 1.00 16.79 704 ALA D C 1
ATOM 10774 O O . ALA D 1 338 ? -23.118 130.491 -59.591 1.00 16.07 704 ALA D O 1
ATOM 10776 N N . SER D 1 339 ? -23.231 128.613 -58.367 1.00 10.20 705 SER D N 1
ATOM 10777 C CA . SER D 1 339 ? -22.640 127.802 -59.419 1.00 14.29 705 SER D CA 1
ATOM 10778 C C . SER D 1 339 ? -23.723 127.487 -60.436 1.00 17.03 705 SER D C 1
ATOM 10779 O O . SER D 1 339 ? -24.909 127.666 -60.160 1.00 19.45 705 SER D O 1
ATOM 10782 N N . GLN D 1 340 ? -23.327 127.016 -61.610 1.00 15.69 706 GLN D N 1
ATOM 10783 C CA . GLN D 1 340 ? -24.306 126.673 -62.629 1.00 18.91 706 GLN D CA 1
ATOM 10784 C C . GLN D 1 340 ? -24.880 125.283 -62.391 1.00 17.44 706 GLN D C 1
ATOM 10785 O O . GLN D 1 340 ? -25.797 124.857 -63.086 1.00 22.45 706 GLN D O 1
ATOM 10791 N N . ASN D 1 341 ? -24.345 124.580 -61.399 1.00 17.88 707 ASN D N 1
ATOM 10792 C CA . ASN D 1 341 ? -24.765 123.209 -61.136 1.00 17.91 707 ASN D CA 1
ATOM 10793 C C . ASN D 1 341 ? -25.466 123.002 -59.794 1.00 18.54 707 ASN D C 1
ATOM 10794 O O . ASN D 1 341 ? -26.271 122.083 -59.656 1.00 20.57 707 ASN D O 1
ATOM 10799 N N . GLU D 1 342 ? -25.167 123.842 -58.807 1.00 23.98 708 GLU D N 1
ATOM 10800 C CA . GLU D 1 342 ? -25.816 123.711 -57.505 1.00 14.48 708 GLU D CA 1
ATOM 10801 C C . GLU D 1 342 ? -26.141 125.054 -56.862 1.00 20.50 708 GLU D C 1
ATOM 10802 O O . GLU D 1 342 ? -25.520 126.074 -57.163 1.00 23.63 708 GLU D O 1
ATOM 10808 N N . ASN D 1 343 ? -27.127 125.036 -55.971 1.00 16.16 709 ASN D N 1
ATOM 10809 C CA . ASN D 1 343 ? -27.519 126.218 -55.218 1.00 19.55 709 ASN D CA 1
ATOM 10810 C C . ASN D 1 343 ? -26.409 126.699 -54.292 1.00 18.81 709 ASN D C 1
ATOM 10811 O O . ASN D 1 343 ? -25.494 125.946 -53.959 1.00 18.06 709 ASN D O 1
ATOM 10816 N N . LEU D 1 344 ? -26.499 127.959 -53.881 1.00 19.60 710 LEU D N 1
ATOM 10817 C CA . LEU D 1 344 ? -25.577 128.521 -52.904 1.00 14.36 710 LEU D CA 1
ATOM 10818 C C . LEU D 1 344 ? -26.360 129.019 -51.700 1.00 13.75 710 LEU D C 1
ATOM 10819 O O . LEU D 1 344 ? -27.266 129.840 -51.841 1.00 19.33 710 LEU D O 1
ATOM 10824 N N . ARG D 1 345 ? -26.019 128.521 -50.518 1.00 13.13 711 ARG D N 1
ATOM 10825 C CA . ARG D 1 345 ? -26.751 128.903 -49.319 1.00 13.67 711 ARG D CA 1
ATOM 10826 C C . ARG D 1 345 ? -25.824 129.548 -48.295 1.00 9.55 711 ARG D C 1
ATOM 10827 O O . ARG D 1 345 ? -24.803 128.979 -47.911 1.00 9.49 711 ARG D O 1
ATOM 10835 N N . LEU D 1 346 ? -26.195 130.750 -47.870 1.00 11.30 712 LEU D N 1
ATOM 10836 C CA . LEU D 1 346 ? -25.342 131.572 -47.026 1.00 7.85 712 LEU D CA 1
ATOM 10837 C C . LEU D 1 346 ? -26.069 132.037 -45.771 1.00 12.56 712 LEU D C 1
ATOM 10838 O O . LEU D 1 346 ? -27.279 132.261 -45.789 1.00 14.93 712 LEU D O 1
ATOM 10843 N N . VAL D 1 347 ? -25.323 132.177 -44.681 1.00 6.57 713 VAL D N 1
ATOM 10844 C CA . VAL D 1 347 ? -25.838 132.824 -43.482 1.00 9.13 713 VAL D CA 1
ATOM 10845 C C . VAL D 1 347 ? -24.920 133.998 -43.152 1.00 9.44 713 VAL D C 1
ATOM 10846 O O . VAL D 1 347 ? -23.709 133.925 -43.365 1.00 12.24 713 VAL D O 1
ATOM 10850 N N . GLY D 1 348 ? -25.492 135.092 -42.662 1.00 7.63 714 GLY D N 1
ATOM 10851 C CA . GLY D 1 348 ? -24.712 136.295 -42.438 1.00 9.74 714 GLY D CA 1
ATOM 10852 C C . GLY D 1 348 ? -24.984 137.012 -41.132 1.00 9.60 714 GLY D C 1
ATOM 10853 O O . GLY D 1 348 ? -26.130 137.140 -40.706 1.00 13.98 714 GLY D O 1
ATOM 10854 N N . PHE D 1 349 ? -23.915 137.482 -40.498 1.00 9.55 715 PHE D N 1
ATOM 10855 C CA . PHE D 1 349 ? -24.025 138.285 -39.286 1.00 9.02 715 PHE D CA 1
ATOM 10856 C C . PHE D 1 349 ? -23.771 139.754 -39.594 1.00 12.17 715 PHE D C 1
ATOM 10857 O O . PHE D 1 349 ? -22.692 140.116 -40.056 1.00 11.73 715 PHE D O 1
ATOM 10865 N N . GLY D 1 350 ? -24.760 140.599 -39.326 1.00 10.83 716 GLY D N 1
ATOM 10866 C CA . GLY D 1 350 ? -24.638 142.017 -39.606 1.00 11.80 716 GLY D CA 1
ATOM 10867 C C . GLY D 1 350 ? -24.166 142.829 -38.416 1.00 10.66 716 GLY D C 1
ATOM 10868 O O . GLY D 1 350 ? -24.977 143.358 -37.660 1.00 14.39 716 GLY D O 1
ATOM 10869 N N . ILE D 1 351 ? -22.851 142.925 -38.250 1.00 11.47 717 ILE D N 1
ATOM 10870 C CA . ILE D 1 351 ? -22.261 143.748 -37.201 1.00 9.58 717 ILE D CA 1
ATOM 10871 C C . ILE D 1 351 ? -22.655 145.212 -37.395 1.00 13.52 717 ILE D C 1
ATOM 10872 O O . ILE D 1 351 ? -22.622 145.717 -38.517 1.00 15.39 717 ILE D O 1
ATOM 10877 N N . ASN D 1 352 ? -23.029 145.876 -36.302 1.00 7.79 718 ASN D N 1
ATOM 10878 C CA . ASN D 1 352 ? -23.558 147.239 -36.341 1.00 8.04 718 ASN D CA 1
ATOM 10879 C C . ASN D 1 352 ? -24.773 147.314 -37.249 1.00 10.78 718 ASN D C 1
ATOM 10880 O O . ASN D 1 352 ? -24.841 148.149 -38.149 1.00 12.02 718 ASN D O 1
ATOM 10885 N N . GLY D 1 353 ? -25.736 146.435 -36.998 1.00 9.59 719 GLY D N 1
ATOM 10886 C CA . GLY D 1 353 ? -26.854 146.257 -37.901 1.00 10.96 719 GLY D CA 1
ATOM 10887 C C . GLY D 1 353 ? -28.094 147.079 -37.611 1.00 16.56 719 GLY D C 1
ATOM 10888 O O . GLY D 1 353 ? -29.058 147.037 -38.378 1.00 18.81 719 GLY D O 1
ATOM 10889 N N . LYS D 1 354 ? -28.081 147.819 -36.506 1.00 14.61 720 LYS D N 1
ATOM 10890 C CA . LYS D 1 354 ? -29.217 148.667 -36.159 1.00 16.55 720 LYS D CA 1
ATOM 10891 C C . LYS D 1 354 ? -29.424 149.695 -37.267 1.00 1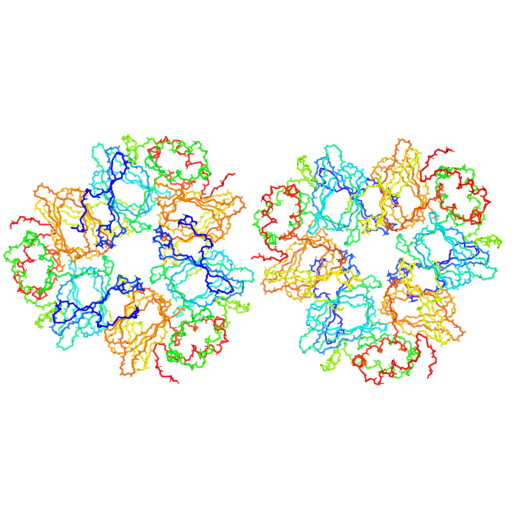6.56 720 LYS D C 1
ATOM 10892 O O . LYS D 1 354 ? -28.450 150.166 -37.855 1.00 16.27 720 LYS D O 1
ATOM 10898 N N . ASN D 1 355 ? -30.690 150.030 -37.528 1.00 17.60 721 ASN D N 1
ATOM 10899 C CA . ASN D 1 355 ? -31.168 150.718 -38.738 1.00 17.90 721 ASN D CA 1
ATOM 10900 C C . ASN D 1 355 ? -30.233 150.695 -39.954 1.00 18.39 721 ASN D C 1
ATOM 10901 O O . ASN D 1 355 ? -30.078 151.704 -40.636 1.00 19.52 721 ASN D O 1
ATOM 10906 N N . ASN D 1 356 ? -29.657 149.526 -40.242 1.00 20.61 722 ASN D N 1
ATOM 10907 C CA . ASN D 1 356 ? -28.911 149.310 -41.486 1.00 14.30 722 ASN D CA 1
ATOM 10908 C C . ASN D 1 356 ? -29.847 149.374 -42.686 1.00 15.70 722 ASN D C 1
ATOM 10909 O O . ASN D 1 356 ? -31.026 149.051 -42.570 1.00 17.36 722 ASN D O 1
ATOM 10914 N N . GLN D 1 357 ? -29.326 149.795 -43.834 1.00 17.52 723 GLN D N 1
ATOM 10915 C CA . GLN D 1 357 ? -30.131 149.894 -45.048 1.00 12.67 723 GLN D CA 1
ATOM 10916 C C . GLN D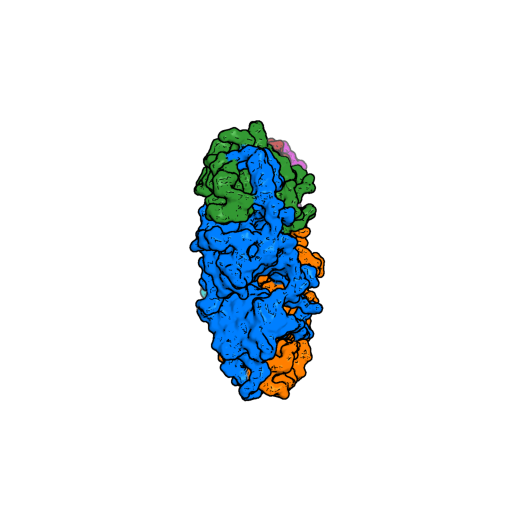 1 357 ? -29.445 149.216 -46.228 1.00 15.43 723 GLN D C 1
ATOM 10917 O O . GLN D 1 357 ? -28.312 149.551 -46.570 1.00 16.22 723 GLN D O 1
ATOM 10923 N N . ARG D 1 358 ? -30.137 148.269 -46.854 1.00 17.79 724 ARG D N 1
ATOM 10924 C CA . ARG D 1 358 ? -29.591 147.587 -48.020 1.00 9.22 724 ARG D CA 1
ATOM 10925 C C . ARG D 1 358 ? -30.012 148.293 -49.301 1.00 12.83 724 ARG D C 1
ATOM 10926 O O . ARG D 1 358 ? -31.198 148.362 -49.620 1.00 13.23 724 ARG D O 1
ATOM 10934 N N . ASN D 1 359 ? -29.032 148.818 -50.028 1.00 10.87 725 ASN D N 1
ATOM 10935 C CA . ASN D 1 359 ? -29.296 149.518 -51.279 1.00 11.77 725 ASN D CA 1
ATOM 10936 C C . ASN D 1 359 ? -28.884 148.690 -52.486 1.00 13.60 725 ASN D C 1
ATOM 10937 O O . ASN D 1 359 ? -27.717 148.331 -52.632 1.00 15.16 725 ASN D O 1
ATOM 10942 N N . PHE D 1 360 ? -29.846 148.392 -53.351 1.00 13.47 726 PHE D N 1
ATOM 10943 C CA . PHE D 1 360 ? -29.577 147.585 -54.532 1.00 11.08 726 PHE D CA 1
ATOM 10944 C C . PHE D 1 360 ? -29.209 148.480 -55.707 1.00 15.27 726 PHE D C 1
ATOM 10945 O O . PHE D 1 360 ? -29.690 149.606 -55.812 1.00 21.21 726 PHE D O 1
ATOM 10953 N N . LEU D 1 361 ? -28.339 147.984 -56.578 1.00 14.57 727 LEU D N 1
ATOM 10954 C CA . LEU D 1 361 ? -27.883 148.762 -57.723 1.00 14.72 727 LEU D CA 1
ATOM 10955 C C . LEU D 1 361 ? -28.519 148.266 -59.014 1.00 6.95 727 LEU D C 1
ATOM 10956 O O . LEU D 1 361 ? -28.328 148.855 -60.076 1.00 5.77 727 LEU D O 1
ATOM 10961 N N . ALA D 1 362 ? -29.277 147.181 -58.911 1.00 7.60 728 ALA D N 1
ATOM 10962 C CA . ALA D 1 362 ? -29.946 146.596 -60.065 1.00 15.86 728 ALA D CA 1
ATOM 10963 C C . ALA D 1 362 ? -31.255 145.942 -59.647 1.00 15.91 728 ALA D C 1
ATOM 10964 O O . ALA D 1 362 ? -31.399 145.478 -58.517 1.00 14.88 728 ALA D O 1
ATOM 10966 N N . GLY D 1 363 ? -32.209 145.903 -60.569 1.00 11.78 729 GLY D N 1
ATOM 10967 C CA . GLY D 1 363 ? -33.517 145.355 -60.272 1.00 10.53 729 GLY D CA 1
ATOM 10968 C C . GLY D 1 363 ? -34.512 146.461 -60.003 1.00 15.79 729 GLY D C 1
ATOM 10969 O O . GLY D 1 363 ? -34.165 147.639 -60.037 1.00 17.62 729 GLY D O 1
ATOM 10970 N N . GLN D 1 364 ? -35.752 146.081 -59.726 1.00 15.58 730 GLN D N 1
ATOM 10971 C CA . GLN D 1 364 ? -36.804 147.050 -59.458 1.00 12.74 730 GLN D CA 1
ATOM 10972 C C . GLN D 1 364 ? -36.579 147.759 -58.131 1.00 19.59 730 GLN D C 1
ATOM 10973 O O . GLN D 1 364 ? -37.228 148.757 -57.826 1.00 25.85 730 GLN D O 1
ATOM 10979 N N . ASN D 1 365 ? -35.652 147.227 -57.344 1.00 25.20 731 ASN D N 1
ATOM 10980 C CA . ASN D 1 365 ? -35.340 147.770 -56.031 1.00 17.18 731 ASN D CA 1
ATOM 10981 C C . ASN D 1 365 ? -34.277 148.859 -56.069 1.00 18.68 731 ASN D C 1
ATOM 10982 O O . ASN D 1 365 ? -34.042 149.529 -55.065 1.00 31.03 731 ASN D O 1
ATOM 10987 N N . ASN D 1 366 ? -33.635 149.034 -57.221 1.00 16.89 732 ASN D N 1
ATOM 10988 C CA . ASN D 1 366 ? -32.413 149.833 -57.291 1.00 17.23 732 ASN D CA 1
ATOM 10989 C C . ASN D 1 366 ? -32.618 151.317 -56.978 1.00 18.40 732 ASN D C 1
ATOM 10990 O O . ASN D 1 366 ? -33.720 151.844 -57.114 1.00 22.24 732 ASN D O 1
ATOM 10995 N N . ILE D 1 367 ? -31.539 151.982 -56.566 1.00 16.40 733 ILE D N 1
ATOM 10996 C CA . ILE D 1 367 ? -31.601 153.356 -56.061 1.00 15.91 733 ILE D CA 1
ATOM 10997 C C . ILE D 1 367 ? -31.502 154.434 -57.144 1.00 15.33 733 ILE D C 1
ATOM 10998 O O . ILE D 1 367 ? -31.952 155.565 -56.948 1.00 22.00 733 ILE D O 1
ATOM 11003 N N . ILE D 1 368 ? -30.898 154.081 -58.276 1.00 14.37 734 ILE D N 1
ATOM 11004 C CA . ILE D 1 368 ? -30.675 155.012 -59.390 1.00 15.90 734 ILE D CA 1
ATOM 11005 C C . ILE D 1 368 ? -32.003 155.514 -59.934 1.00 19.26 734 ILE D C 1
ATOM 11006 O O . ILE D 1 368 ? -32.183 156.662 -60.347 1.00 20.35 734 ILE D O 1
ATOM 11011 N N . ASN D 1 369 ? -32.930 154.586 -59.928 1.00 16.09 735 ASN D N 1
ATOM 11012 C CA . ASN D 1 369 ? -34.340 154.782 -60.185 1.00 13.78 735 ASN D CA 1
ATOM 11013 C C . ASN D 1 369 ? -35.089 155.758 -59.300 1.00 20.74 735 ASN D C 1
ATOM 11014 O O . ASN D 1 369 ? -36.255 156.084 -59.567 1.00 28.05 735 ASN D O 1
ATOM 11019 N N . GLN D 1 370 ? -34.413 156.211 -58.245 1.00 22.18 736 GLN D N 1
ATOM 11020 C CA . GLN D 1 370 ? -34.972 157.181 -57.308 1.00 17.99 736 GLN D CA 1
ATOM 11021 C C . GLN D 1 370 ? -34.531 158.614 -57.604 1.00 17.21 736 GLN D C 1
ATOM 11022 O O . GLN D 1 370 ? -35.132 159.565 -57.103 1.00 23.20 736 GLN D O 1
ATOM 11028 N N . LEU D 1 371 ? -33.470 158.764 -58.390 1.00 18.40 737 LEU D N 1
ATOM 11029 C CA . LEU D 1 371 ? -33.012 160.087 -58.793 1.00 16.08 737 LEU D CA 1
ATOM 11030 C C . LEU D 1 371 ? -34.057 160.738 -59.685 1.00 20.94 737 LEU D C 1
ATOM 11031 O O . LEU D 1 371 ? -34.822 160.045 -60.351 1.00 30.06 737 LEU D O 1
ATOM 11036 N N . GLU D 1 372 ? -34.099 162.066 -59.696 1.00 21.66 738 GLU D N 1
ATOM 11037 C CA . GLU D 1 372 ? -34.998 162.768 -60.600 1.00 18.52 738 GLU D CA 1
ATOM 11038 C C . GLU D 1 372 ? -34.407 162.748 -62.001 1.00 18.65 738 GLU D C 1
ATOM 11039 O O . GLU D 1 372 ? -33.227 162.448 -62.179 1.00 21.29 738 GLU D O 1
ATOM 11045 N N . ARG D 1 373 ? -35.231 163.070 -62.991 1.00 18.73 739 ARG D N 1
ATOM 11046 C CA . ARG D 1 373 ? -34.847 162.910 -64.388 1.00 16.94 739 ARG D CA 1
ATOM 11047 C C . ARG D 1 373 ? -33.650 163.774 -64.786 1.00 17.02 739 ARG D C 1
ATOM 11048 O O . ARG D 1 373 ? -32.729 163.291 -65.448 1.00 26.25 739 ARG D O 1
ATOM 11056 N N . GLU D 1 374 ? -33.660 165.041 -64.385 1.00 15.97 740 GLU D N 1
ATOM 11057 C CA . GLU D 1 374 ? -32.545 165.932 -64.683 1.00 19.27 740 GLU D CA 1
ATOM 11058 C C . GLU D 1 374 ? -31.290 165.508 -63.928 1.00 17.61 740 GLU D C 1
ATOM 11059 O O . GLU D 1 374 ? -30.172 165.704 -64.404 1.00 19.61 740 GLU D O 1
ATOM 11065 N N . ALA D 1 375 ? -31.485 164.930 -62.747 1.00 18.96 741 ALA D N 1
ATOM 11066 C CA . ALA D 1 375 ? -30.374 164.434 -61.947 1.00 14.66 741 ALA D CA 1
ATOM 11067 C C . ALA D 1 375 ? -29.698 163.265 -62.651 1.00 17.26 741 ALA D C 1
ATOM 11068 O O . ALA D 1 375 ? -28.473 163.167 -62.670 1.00 17.47 741 ALA D O 1
ATOM 11070 N N . LYS D 1 376 ? -30.509 162.383 -63.227 1.00 15.51 742 LYS D N 1
ATOM 11071 C CA . LYS D 1 376 ? -29.996 161.254 -63.992 1.00 12.14 742 LYS D CA 1
ATOM 11072 C C . LYS D 1 376 ? -29.174 161.743 -65.176 1.00 17.11 742 LYS D C 1
ATOM 11073 O O . LYS D 1 376 ? -28.040 161.307 -65.376 1.00 20.50 742 LYS D O 1
ATOM 11079 N N . GLU D 1 377 ? -29.751 162.659 -65.947 1.00 15.18 743 GLU D N 1
ATOM 11080 C CA . GLU D 1 377 ? -29.078 163.227 -67.109 1.00 12.65 743 GLU D CA 1
ATOM 11081 C C . GLU D 1 377 ? -27.744 163.862 -66.737 1.00 11.98 743 GLU D C 1
ATOM 11082 O O . GLU D 1 377 ? -26.725 163.606 -67.377 1.00 14.69 743 GLU D O 1
ATOM 11088 N N . LEU D 1 378 ? -27.755 164.684 -65.693 1.00 14.47 744 LEU D N 1
ATOM 11089 C CA . LEU D 1 378 ? -26.563 165.417 -65.284 1.00 10.28 744 LEU D CA 1
ATOM 11090 C C . LEU D 1 378 ? -25.485 164.507 -64.704 1.00 18.10 744 LEU D C 1
ATOM 11091 O O . LEU D 1 378 ? -24.299 164.724 -64.930 1.00 20.61 744 LEU D O 1
ATOM 11096 N N . SER D 1 379 ? -25.897 163.487 -63.961 1.00 14.22 745 SER D N 1
ATOM 11097 C CA . SER D 1 379 ? -24.946 162.611 -63.285 1.00 12.36 745 SER D CA 1
ATOM 11098 C C . SER D 1 379 ? -24.229 161.658 -64.239 1.00 16.64 745 SER D C 1
ATOM 11099 O O . SER D 1 379 ? -23.018 161.469 -64.142 1.00 19.53 745 SER D O 1
ATOM 11102 N N . PHE D 1 380 ? -24.978 161.063 -65.161 1.00 12.45 746 PHE D N 1
ATOM 11103 C CA . PHE D 1 380 ? -24.434 160.013 -66.017 1.00 12.70 746 PHE D CA 1
ATOM 11104 C C . PHE D 1 380 ? -24.053 160.509 -67.410 1.00 15.93 746 PHE D C 1
ATOM 11105 O O . PHE D 1 380 ? -23.529 159.744 -68.218 1.00 22.99 746 PHE D O 1
ATOM 11113 N N . ASN D 1 381 ? -24.326 161.783 -67.682 1.00 22.59 747 ASN D N 1
ATOM 11114 C CA . ASN D 1 381 ? -24.004 162.408 -68.964 1.00 14.81 747 ASN D CA 1
ATOM 11115 C C . ASN D 1 381 ? -24.677 161.695 -70.136 1.00 19.46 747 ASN D C 1
ATOM 11116 O O . ASN D 1 381 ? -24.053 161.423 -71.161 1.00 24.24 747 ASN D O 1
ATOM 11121 N N . MET D 1 382 ? -25.958 161.389 -69.964 1.00 17.04 748 MET D N 1
ATOM 11122 C CA . MET D 1 382 ? -26.757 160.743 -70.999 1.00 15.63 748 MET D CA 1
ATOM 11123 C C . MET D 1 382 ? -28.173 161.295 -70.949 1.00 17.09 748 MET D C 1
ATOM 11124 O O . MET D 1 382 ? -28.624 161.735 -69.894 1.00 14.88 748 MET D O 1
ATOM 11129 N N . PRO D 1 383 ? -28.882 161.285 -72.087 1.00 15.48 749 PRO D N 1
ATOM 11130 C CA . PRO D 1 383 ? -30.276 161.734 -72.035 1.00 19.25 749 PRO D CA 1
ATOM 11131 C C . PRO D 1 383 ? -31.120 160.824 -71.149 1.00 17.51 749 PRO D C 1
ATOM 11132 O O . PRO D 1 383 ? -30.747 159.675 -70.916 1.00 15.12 749 PRO D O 1
ATOM 11136 N N . ARG D 1 384 ? -32.236 161.354 -70.661 1.00 21.95 750 ARG D N 1
ATOM 11137 C CA . ARG D 1 384 ? -33.114 160.650 -69.731 1.00 14.36 750 ARG D CA 1
ATOM 11138 C C . ARG D 1 384 ? -33.492 159.251 -70.196 1.00 19.97 750 ARG D C 1
ATOM 11139 O O . ARG D 1 384 ? -33.574 158.323 -69.395 1.00 23.30 750 ARG D O 1
ATOM 11141 N N . GLU D 1 385 ? -33.713 159.109 -71.497 1.00 19.16 751 GLU D N 1
ATOM 11142 C CA . GLU D 1 385 ? -34.281 157.887 -72.054 1.00 17.12 751 GLU D CA 1
ATOM 11143 C C . GLU D 1 385 ? -33.264 156.760 -72.242 1.00 15.97 751 GLU D C 1
ATOM 11144 O O . GLU D 1 385 ? -33.641 155.590 -72.294 1.00 19.05 751 GLU D O 1
ATOM 11150 N N . GLU D 1 386 ? -31.982 157.100 -72.342 1.00 15.65 752 GLU D N 1
ATOM 11151 C CA . GLU D 1 386 ? -30.954 156.070 -72.467 1.00 14.41 752 GLU D CA 1
ATOM 11152 C C . GLU D 1 386 ? -30.516 155.549 -71.104 1.00 18.54 752 GLU D C 1
ATOM 11153 O O . GLU D 1 386 ? -29.961 154.457 -71.001 1.00 23.98 752 GLU D O 1
ATOM 11159 N N . ILE D 1 387 ? -30.767 156.336 -70.063 1.00 20.22 753 ILE D N 1
ATOM 11160 C CA . ILE D 1 387 ? -30.432 155.936 -68.701 1.00 15.90 753 ILE D CA 1
ATOM 11161 C C . ILE D 1 387 ? -31.537 155.081 -68.094 1.00 18.86 753 ILE D C 1
ATOM 11162 O O . ILE D 1 387 ? -31.274 154.027 -67.511 1.00 18.81 753 ILE D O 1
ATOM 11167 N N . GLU D 1 388 ? -32.772 155.550 -68.234 1.00 17.75 754 GLU D N 1
ATOM 11168 C CA . GLU D 1 388 ? -33.939 154.823 -67.755 1.00 17.43 754 GLU D CA 1
ATOM 11169 C C . GLU D 1 388 ? -33.969 153.409 -68.322 1.00 16.73 754 GLU D C 1
ATOM 11170 O O . GLU D 1 388 ? -34.357 152.471 -67.640 1.00 22.29 754 GLU D O 1
ATOM 11176 N N . GLU D 1 389 ? -33.531 153.256 -69.565 1.00 17.20 755 GLU D N 1
ATOM 11177 C CA . GLU D 1 389 ? -33.546 151.956 -70.221 1.00 17.68 755 GLU D CA 1
ATOM 11178 C C . GLU D 1 389 ? -32.587 150.954 -69.588 1.00 17.53 755 GLU D C 1
ATOM 11179 O O . GLU D 1 389 ? -32.735 149.745 -69.767 1.00 18.97 755 GLU D O 1
ATOM 11185 N N . ILE D 1 390 ? -31.601 151.456 -68.856 1.00 16.12 756 ILE D N 1
ATOM 11186 C CA . ILE D 1 390 ? -30.578 150.594 -68.282 1.00 17.48 756 ILE D CA 1
ATOM 11187 C C . ILE D 1 390 ? -30.966 150.103 -66.891 1.00 15.93 756 ILE D C 1
ATOM 11188 O O . ILE D 1 390 ? -30.723 148.947 -66.538 1.00 16.29 756 ILE D O 1
ATOM 11193 N N . PHE D 1 391 ? -31.580 150.982 -66.108 1.00 14.43 757 PHE D N 1
ATOM 11194 C CA . PHE D 1 391 ? -31.924 150.651 -64.733 1.00 15.75 757 PHE D CA 1
ATOM 11195 C C . PHE D 1 391 ? -33.421 150.405 -64.545 1.00 15.53 757 PHE D C 1
ATOM 11196 O O . PHE D 1 391 ? -33.915 150.406 -63.420 1.00 21.60 757 PHE D O 1
ATOM 11204 N N . GLU D 1 392 ? -34.138 150.197 -65.647 1.00 15.73 758 GLU D N 1
ATOM 11205 C CA . GLU D 1 392 ? -35.569 149.901 -65.582 1.00 15.66 758 GLU D CA 1
ATOM 11206 C C . GLU D 1 392 ? -35.984 148.765 -66.513 1.00 14.83 758 GLU D C 1
ATOM 11207 O O . GLU D 1 392 ? -37.162 148.638 -66.845 1.00 19.62 758 GLU D O 1
ATOM 11213 N N . ARG D 1 393 ? -35.031 147.941 -66.939 1.00 11.90 759 ARG D N 1
ATOM 11214 C CA . ARG D 1 393 ? -35.369 146.811 -67.799 1.00 13.94 759 ARG D CA 1
ATOM 11215 C C . ARG D 1 393 ? -35.212 145.486 -67.046 1.00 15.07 759 ARG D C 1
ATOM 11216 O O . ARG D 1 393 ? -35.431 144.410 -67.602 1.00 19.57 759 ARG D O 1
ATOM 11224 N N . GLN D 1 394 ? -34.844 145.560 -65.773 1.00 17.11 760 GLN D N 1
ATOM 11225 C CA . GLN D 1 394 ? -34.832 144.362 -64.943 1.00 12.28 760 GLN D CA 1
ATOM 11226 C C . GLN D 1 394 ? -36.164 144.249 -64.211 1.00 18.80 760 GLN D C 1
ATOM 11227 O O . GLN D 1 394 ? -36.572 145.167 -63.500 1.00 26.04 760 GLN D O 1
ATOM 11233 N N . VAL D 1 395 ? -36.838 143.119 -64.393 1.00 14.15 761 VAL D N 1
ATOM 11234 C CA . VAL D 1 395 ? -38.215 142.961 -63.937 1.00 15.50 761 VAL D CA 1
ATOM 11235 C C . VAL D 1 395 ? -38.291 142.363 -62.529 1.00 25.36 761 VAL D C 1
ATOM 11236 O O . VAL D 1 395 ? -39.231 142.640 -61.779 1.00 28.82 761 VAL D O 1
ATOM 11240 N N . GLU D 1 396 ? -37.285 141.575 -62.164 1.00 15.93 762 GLU D N 1
ATOM 11241 C CA . GLU D 1 396 ? -37.216 141.002 -60.825 1.00 14.87 762 GLU D CA 1
ATOM 11242 C C . GLU D 1 396 ? -36.331 141.854 -59.919 1.00 14.22 762 GLU D C 1
ATOM 11243 O O . GLU D 1 396 ? -35.726 142.828 -60.366 1.00 18.64 762 GLU D O 1
ATOM 11249 N N . SER D 1 397 ? -36.267 141.483 -58.644 1.00 20.35 763 SER D N 1
ATOM 11250 C CA . SER D 1 397 ? -35.384 142.136 -57.681 1.00 13.87 763 SER D CA 1
ATOM 11251 C C . SER D 1 397 ? -34.483 141.099 -57.019 1.00 15.29 763 SER D C 1
ATOM 11252 O O . SER D 1 397 ? -34.468 139.939 -57.433 1.00 15.80 763 SER D O 1
ATOM 11255 N N . TYR D 1 398 ? -33.747 141.523 -55.992 1.00 9.67 764 TYR D N 1
ATOM 11256 C CA . TYR D 1 398 ? -32.826 140.664 -55.236 1.00 13.45 764 TYR D CA 1
ATOM 11257 C C . TYR D 1 398 ? -32.063 139.645 -56.091 1.00 11.38 764 TYR D C 1
ATOM 11258 O O . TYR D 1 398 ? -30.844 139.728 -56.229 1.00 12.34 764 TYR D O 1
ATOM 11267 N N . PHE D 1 399 ? -32.785 138.683 -56.655 1.00 10.82 765 PHE D N 1
ATOM 11268 C CA . PHE D 1 399 ? -32.157 137.591 -57.388 1.00 11.56 765 PHE D CA 1
ATOM 11269 C C . PHE D 1 399 ? -32.571 137.540 -58.854 1.00 14.55 765 PHE D C 1
ATOM 11270 O O . PHE D 1 399 ? -33.753 137.629 -59.178 1.00 15.83 765 PHE D O 1
ATOM 11278 N N . VAL D 1 400 ? -31.585 137.397 -59.736 1.00 17.47 766 VAL D N 1
ATOM 11279 C CA . VAL D 1 400 ? -31.836 137.254 -61.165 1.00 11.15 766 VAL D CA 1
ATOM 11280 C C . VAL D 1 400 ? -31.025 136.080 -61.720 1.00 20.81 766 VAL D C 1
ATOM 11281 O O . VAL D 1 400 ? -29.984 135.725 -61.172 1.00 22.09 766 VAL D O 1
ATOM 11285 N N . PRO D 1 401 ? -31.510 135.459 -62.804 1.00 19.68 767 PRO D N 1
ATOM 11286 C CA . PRO D 1 401 ? -30.796 134.349 -63.445 1.00 18.63 767 PRO D CA 1
ATOM 11287 C C . PRO D 1 401 ? -29.640 134.805 -64.329 1.00 15.96 767 PRO D C 1
ATOM 11288 O O . PRO D 1 401 ? -29.720 135.855 -64.965 1.00 13.88 767 PRO D O 1
ATOM 11292 N N . MET D 1 402 ? -28.578 134.007 -64.368 1.00 14.56 768 MET D N 1
ATOM 11293 C CA . MET D 1 402 ? -27.441 134.271 -65.242 1.00 18.16 768 MET D CA 1
ATOM 11294 C C . MET D 1 402 ? -27.783 133.859 -66.672 1.00 25.98 768 MET D C 1
ATOM 11295 O O . MET D 1 402 ? -28.956 133.725 -67.026 1.00 32.16 768 MET D O 1
ATOM 11300 N N . GLU D 1 403 ? -26.757 133.646 -67.489 1.00 28.41 769 GLU D N 1
ATOM 11301 C CA . GLU D 1 403 ? -26.958 133.191 -68.861 1.00 30.43 769 GLU D CA 1
ATOM 11302 C C . GLU D 1 403 ? -26.455 131.764 -69.047 1.00 28.55 769 GLU D C 1
ATOM 11303 O O . GLU D 1 403 ? -26.949 131.028 -69.901 1.00 35.85 769 GLU D O 1
ATOM 11305 N N . ASN E 1 11 ? 1.819 174.128 -31.329 1.00 20.43 377 ASN E N 1
ATOM 11306 C CA . ASN E 1 11 ? 0.393 174.009 -31.053 1.00 10.19 377 ASN E CA 1
ATOM 11307 C C . ASN E 1 11 ? -0.171 172.715 -31.632 1.00 16.72 377 ASN E C 1
ATOM 11308 O O . ASN E 1 11 ? -0.297 172.575 -32.849 1.00 22.26 377 ASN E O 1
ATOM 11313 N N . PRO E 1 12 ? -0.519 171.767 -30.749 1.00 13.92 378 PRO E N 1
ATOM 11314 C CA . PRO E 1 12 ? -1.041 170.445 -31.114 1.00 11.59 378 PRO E CA 1
ATOM 11315 C C . PRO E 1 12 ? -2.517 170.439 -31.514 1.00 12.20 378 PRO E C 1
ATOM 11316 O O . PRO E 1 12 ? -2.973 169.459 -32.099 1.00 12.54 378 PRO E O 1
ATOM 11320 N N . TYR E 1 13 ? -3.250 171.504 -31.207 1.00 10.60 379 TYR E N 1
ATOM 11321 C CA . TYR E 1 13 ? -4.689 171.519 -31.457 1.00 7.37 379 TYR E CA 1
ATOM 11322 C C . TYR E 1 13 ? -5.084 172.398 -32.640 1.00 8.42 379 TYR E C 1
ATOM 11323 O O . TYR E 1 13 ? -6.267 172.541 -32.942 1.00 7.08 379 TYR E O 1
ATOM 11332 N N . TYR E 1 14 ? -4.096 172.981 -33.310 1.00 13.33 380 TYR E N 1
ATOM 11333 C CA . TYR E 1 14 ? -4.370 173.935 -34.378 1.00 9.27 380 TYR E CA 1
ATOM 11334 C C . TYR E 1 14 ? -3.975 173.403 -35.751 1.00 12.55 380 TYR E C 1
ATOM 11335 O O . TYR E 1 14 ? -2.844 172.966 -35.958 1.00 17.82 380 TYR E O 1
ATOM 11344 N N . PHE E 1 15 ? -4.919 173.449 -36.687 1.00 13.15 381 PHE E N 1
ATOM 11345 C CA . PHE E 1 15 ? -4.680 172.994 -38.052 1.00 7.48 381 PHE E CA 1
ATOM 11346 C C . PHE E 1 15 ? -4.926 174.124 -39.049 1.00 13.83 381 PHE E C 1
ATOM 11347 O O . PHE E 1 15 ? -6.073 174.463 -39.341 1.00 12.24 381 PHE E O 1
ATOM 11355 N N . HIS E 1 16 ? -3.847 174.703 -39.568 1.00 13.44 382 HIS E N 1
ATOM 11356 C CA . HIS E 1 16 ? -3.963 175.804 -40.517 1.00 9.76 382 HIS E CA 1
ATOM 11357 C C . HIS E 1 16 ? -4.487 175.307 -41.860 1.00 10.51 382 HIS E C 1
ATOM 11358 O O . HIS E 1 16 ? -4.215 174.176 -42.261 1.00 18.52 382 HIS E O 1
ATOM 11365 N N . SER E 1 17 ? -5.238 176.165 -42.544 1.00 12.56 383 SER E N 1
ATOM 11366 C CA . SER E 1 17 ? -5.966 175.795 -43.756 1.00 11.41 383 SER E CA 1
ATOM 11367 C C . SER E 1 17 ? -5.078 175.253 -44.874 1.00 13.80 383 SER E C 1
ATOM 11368 O O . SER E 1 17 ? -5.536 174.479 -45.715 1.00 16.97 383 SER E O 1
ATOM 11371 N N . GLN E 1 18 ? -3.812 175.655 -44.884 1.00 12.51 384 GLN E N 1
ATOM 11372 C CA . GLN E 1 18 ? -2.879 175.198 -45.909 1.00 11.21 384 GLN E CA 1
ATOM 11373 C C . GLN E 1 18 ? -2.369 173.789 -45.626 1.00 15.25 384 GLN E C 1
ATOM 11374 O O . GLN E 1 18 ? -1.515 173.270 -46.344 1.00 24.22 384 GLN E O 1
ATOM 11380 N N . GLY E 1 19 ? -2.896 173.173 -44.575 1.00 16.62 385 GLY E N 1
ATOM 11381 C CA . GLY E 1 19 ? -2.542 171.809 -44.238 1.00 12.99 385 GLY E CA 1
ATOM 11382 C C . GLY E 1 19 ? -3.568 170.829 -44.769 1.00 10.48 385 GLY E C 1
ATOM 11383 O O . GLY E 1 19 ? -3.334 169.622 -44.791 1.00 13.81 385 GLY E O 1
ATOM 11384 N N . LEU E 1 20 ? -4.713 171.357 -45.192 1.00 11.88 386 LEU E N 1
ATOM 11385 C CA . LEU E 1 20 ? -5.769 170.544 -45.780 1.00 9.59 386 LEU E CA 1
ATOM 11386 C C . LEU E 1 20 ? -5.295 169.869 -47.061 1.00 14.69 386 LEU E C 1
ATOM 11387 O O . LEU E 1 20 ? -4.589 170.475 -47.866 1.00 14.61 386 LEU E O 1
ATOM 11392 N N . ARG E 1 21 ? -5.681 168.611 -47.241 1.00 18.09 387 ARG E N 1
ATOM 11393 C CA . ARG E 1 21 ? -5.363 167.884 -48.464 1.00 13.86 387 ARG E CA 1
ATOM 11394 C C . ARG E 1 21 ? -6.477 168.080 -49.482 1.00 16.64 387 ARG E C 1
ATOM 11395 O O . ARG E 1 21 ? -7.649 167.867 -49.177 1.00 19.40 387 ARG E O 1
ATOM 11397 N N . SER E 1 22 ? -6.109 168.494 -50.689 1.00 17.64 388 SER E N 1
ATOM 11398 C CA . SER E 1 22 ? -7.095 168.777 -51.724 1.00 21.73 388 SER E CA 1
ATOM 11399 C C . SER E 1 22 ? -7.325 167.564 -52.615 1.00 22.14 388 SER E C 1
ATOM 11400 O O . SER E 1 22 ? -6.385 166.851 -52.963 1.00 22.09 388 SER E O 1
ATOM 11403 N N . ARG E 1 23 ? -8.583 167.333 -52.979 1.00 25.84 389 ARG E N 1
ATOM 11404 C CA . ARG E 1 23 ? -8.927 166.244 -53.886 1.00 27.44 389 ARG E CA 1
ATOM 11405 C C . ARG E 1 23 ? -8.444 166.556 -55.296 1.00 30.77 389 ARG E C 1
ATOM 11406 O O . ARG E 1 23 ? -8.699 167.637 -55.828 1.00 25.48 389 ARG E O 1
ATOM 11414 N N . HIS E 1 24 ? -7.736 165.604 -55.892 1.00 33.94 390 HIS E N 1
ATOM 11415 C CA . HIS E 1 24 ? -7.267 165.746 -57.263 1.00 34.68 390 HIS E CA 1
ATOM 11416 C C . HIS E 1 24 ? -8.435 165.759 -58.244 1.00 30.38 390 HIS E C 1
ATOM 11417 O O . HIS E 1 24 ? -9.338 164.921 -58.150 1.00 32.68 390 HIS E O 1
ATOM 11419 N N . GLU E 1 25 ? -8.415 166.723 -59.167 1.00 27.84 391 GLU E N 1
ATOM 11420 C CA . GLU E 1 25 ? -9.372 166.775 -60.273 1.00 34.56 391 GLU E CA 1
ATOM 11421 C C . GLU E 1 25 ? -10.826 166.893 -59.793 1.00 30.00 391 GLU E C 1
ATOM 11422 O O . GLU E 1 25 ? -11.664 166.049 -60.121 1.00 32.07 391 GLU E O 1
ATOM 11428 N N . SER E 1 26 ? -11.122 167.917 -58.999 1.00 26.66 392 SER E N 1
ATOM 11429 C CA . SER E 1 26 ? -12.473 168.097 -58.482 1.00 26.56 392 SER E CA 1
ATOM 11430 C C . SER E 1 26 ? -13.350 168.855 -59.473 1.00 23.84 392 SER E C 1
ATOM 11431 O O . SER E 1 26 ? -14.570 168.707 -59.475 1.00 24.13 392 SER E O 1
ATOM 11434 N N . GLY E 1 27 ? -12.723 169.680 -60.304 1.00 24.73 393 GLY E N 1
ATOM 11435 C CA . GLY E 1 27 ? -13.432 170.378 -61.360 1.00 18.11 393 GLY E CA 1
ATOM 11436 C C . GLY E 1 27 ? -13.941 171.757 -60.980 1.00 20.52 393 GLY E C 1
ATOM 11437 O O . GLY E 1 27 ? -13.179 172.613 -60.532 1.00 20.20 393 GLY E O 1
ATOM 11438 N N . GLU E 1 28 ? -15.242 171.967 -61.161 1.00 20.82 394 GLU E N 1
ATOM 11439 C CA . GLU E 1 28 ? -15.854 173.277 -60.968 1.00 15.51 394 GLU E CA 1
ATOM 11440 C C . GLU E 1 28 ? -16.073 173.587 -59.489 1.00 17.67 394 GLU E C 1
ATOM 11441 O O . GLU E 1 28 ? -17.181 173.924 -59.065 1.00 12.56 394 GLU E O 1
ATOM 11447 N N . GLY E 1 29 ? -14.997 173.490 -58.716 1.00 18.66 395 GLY E N 1
ATOM 11448 C CA . GLY E 1 29 ? -15.053 173.648 -57.277 1.00 13.37 395 GLY E CA 1
ATOM 11449 C C . GLY E 1 29 ? -13.885 172.917 -56.648 1.00 17.96 395 GLY E C 1
ATOM 11450 O O . GLY E 1 29 ? -12.914 172.597 -57.331 1.00 21.49 395 GLY E O 1
ATOM 11451 N N . GLU E 1 30 ? -13.968 172.642 -55.351 1.00 21.64 396 GLU E N 1
ATOM 11452 C CA . GLU E 1 30 ? -12.860 171.993 -54.662 1.00 26.90 396 GLU E CA 1
ATOM 11453 C C . GLU E 1 30 ? -13.310 171.258 -53.403 1.00 16.56 396 GLU E C 1
ATOM 11454 O O . GLU E 1 30 ? -14.189 171.720 -52.677 1.00 13.16 396 GLU E O 1
ATOM 11460 N N . VAL E 1 31 ? -12.700 170.103 -53.159 1.00 18.86 397 VAL E N 1
ATOM 11461 C CA . VAL E 1 31 ? -12.994 169.315 -51.969 1.00 17.84 397 VAL E CA 1
ATOM 11462 C C . VAL E 1 31 ? -11.732 169.153 -51.128 1.00 14.35 397 VAL E C 1
ATOM 11463 O O . VAL E 1 31 ? -10.715 168.657 -51.610 1.00 17.52 397 VAL E O 1
ATOM 11467 N N . LYS E 1 32 ? -11.799 169.582 -49.871 1.00 11.98 398 LYS E N 1
ATOM 11468 C CA . LYS E 1 32 ? -10.640 169.535 -48.985 1.00 13.48 398 LYS E CA 1
ATOM 11469 C C . LYS E 1 32 ? -10.844 168.555 -47.836 1.00 15.21 398 LYS E C 1
ATOM 11470 O O . LYS E 1 32 ? -11.934 168.456 -47.275 1.00 17.94 398 LYS E O 1
ATOM 11476 N N . TYR E 1 33 ? -9.783 167.833 -47.492 1.00 15.95 399 TYR E N 1
ATOM 11477 C CA . TYR E 1 33 ? -9.844 166.832 -46.435 1.00 11.43 399 TYR E CA 1
ATOM 11478 C C . TYR E 1 33 ? -8.867 167.150 -45.311 1.00 12.09 399 TYR E C 1
ATOM 11479 O O . TYR E 1 33 ? -7.672 167.322 -45.547 1.00 11.64 399 TYR E O 1
ATOM 11488 N N . LEU E 1 34 ? -9.379 167.230 -44.088 1.00 10.93 400 LEU E N 1
ATOM 11489 C CA . LEU E 1 34 ? -8.525 167.381 -42.920 1.00 10.04 400 LEU E CA 1
ATOM 11490 C C . LEU E 1 34 ? -7.899 166.037 -42.576 1.00 11.80 400 LEU E C 1
ATOM 11491 O O . LEU E 1 34 ? -8.546 164.996 -42.692 1.00 12.53 400 LEU E O 1
ATOM 11496 N N . GLU E 1 35 ? -6.637 166.065 -42.162 1.00 10.26 401 GLU E N 1
ATOM 11497 C CA . GLU E 1 35 ? -5.915 164.852 -41.802 1.00 9.23 401 GLU E CA 1
ATOM 11498 C C . GLU E 1 35 ? -6.556 164.166 -40.605 1.00 18.15 401 GLU E C 1
ATOM 11499 O O . GLU E 1 35 ? -7.471 164.701 -39.977 1.00 20.94 401 GLU E O 1
ATOM 11505 N N . ARG E 1 36 ? -6.072 162.972 -40.293 1.00 16.57 402 ARG E N 1
ATOM 11506 C CA . ARG E 1 36 ? -6.485 162.301 -39.074 1.00 11.90 402 ARG E CA 1
ATOM 11507 C C . ARG E 1 36 ? -5.986 163.115 -37.891 1.00 12.46 402 ARG E C 1
ATOM 11508 O O . ARG E 1 36 ? -4.871 163.639 -37.918 1.00 16.95 402 ARG E O 1
ATOM 11516 N N . PHE E 1 37 ? -6.815 163.230 -36.859 1.00 17.47 403 PHE E N 1
ATOM 11517 C CA . PHE E 1 37 ? -6.461 164.008 -35.681 1.00 14.27 403 PHE E CA 1
ATOM 11518 C C . PHE E 1 37 ? -5.253 163.416 -34.962 1.00 17.85 403 PHE E C 1
ATOM 11519 O O . PHE E 1 37 ? -4.579 164.103 -34.196 1.00 21.68 403 PHE E O 1
ATOM 11527 N N . THR E 1 38 ? -4.983 162.140 -35.220 1.00 12.60 404 THR E N 1
ATOM 11528 C CA . THR E 1 38 ? -3.925 161.422 -34.522 1.00 21.11 404 THR E CA 1
ATOM 11529 C C . THR E 1 38 ? -2.638 161.313 -35.331 1.00 18.66 404 THR E C 1
ATOM 11530 O O . THR E 1 38 ? -1.717 160.596 -34.942 1.00 24.52 404 THR E O 1
ATOM 11534 N N . GLU E 1 39 ? -2.568 162.023 -36.451 1.00 19.49 405 GLU E N 1
ATOM 11535 C CA . GLU E 1 39 ? -1.434 161.866 -37.354 1.00 18.70 405 GLU E CA 1
ATOM 11536 C C . GLU E 1 39 ? -0.188 162.601 -36.865 1.00 20.31 405 GLU E C 1
ATOM 11537 O O . GLU E 1 39 ? 0.906 162.041 -36.866 1.00 28.88 405 GLU E O 1
ATOM 11543 N N . ARG E 1 40 ? -0.352 163.850 -36.445 1.00 19.56 406 ARG E N 1
ATOM 11544 C CA . ARG E 1 40 ? 0.788 164.645 -36.004 1.00 28.79 406 ARG E CA 1
ATOM 11545 C C . ARG E 1 40 ? 0.917 164.679 -34.483 1.00 21.86 406 ARG E C 1
ATOM 11546 O O . ARG E 1 40 ? 1.964 165.047 -33.952 1.00 27.05 406 ARG E O 1
ATOM 11554 N N . THR E 1 41 ? -0.143 164.293 -33.782 1.00 24.47 407 THR E N 1
ATOM 11555 C CA . THR E 1 41 ? -0.112 164.294 -32.323 1.00 30.76 407 THR E CA 1
ATOM 11556 C C . THR E 1 41 ? -0.941 163.162 -31.724 1.00 23.57 407 THR E C 1
ATOM 11557 O O . THR E 1 41 ? -1.826 162.611 -32.375 1.00 22.63 407 THR E O 1
ATOM 11561 N N . GLU E 1 42 ? -0.644 162.824 -30.475 1.00 27.90 408 GLU E N 1
ATOM 11562 C CA . GLU E 1 42 ? -1.352 161.757 -29.782 1.00 19.18 408 GLU E CA 1
ATOM 11563 C C . GLU E 1 42 ? -2.363 162.323 -28.795 1.00 15.11 408 GLU E C 1
ATOM 11564 O O . GLU E 1 42 ? -3.089 161.577 -28.139 1.00 16.15 408 GLU E O 1
ATOM 11570 N N . LEU E 1 43 ? -2.415 163.649 -28.706 1.00 18.27 409 LEU E N 1
ATOM 11571 C CA . LEU E 1 43 ? -3.281 164.322 -27.744 1.00 15.72 409 LEU E CA 1
ATOM 11572 C C . LEU E 1 43 ? -4.743 164.323 -28.177 1.00 15.00 409 LEU E C 1
ATOM 11573 O O . LEU E 1 43 ? -5.618 164.751 -27.425 1.00 9.27 409 LEU E O 1
ATOM 11578 N N . LEU E 1 44 ? -5.006 163.840 -29.386 1.00 14.73 410 LEU E N 1
ATOM 11579 C CA . LEU E 1 44 ? -6.364 163.812 -29.912 1.00 9.90 410 LEU E CA 1
ATOM 11580 C C . LEU E 1 44 ? -6.803 162.394 -30.256 1.00 9.88 410 LEU E C 1
ATOM 11581 O O . LEU E 1 44 ? -7.722 162.195 -31.050 1.00 7.18 410 LEU E O 1
ATOM 11586 N N . ARG E 1 45 ? -6.147 161.413 -29.642 1.00 10.31 411 ARG E N 1
ATOM 11587 C CA . ARG E 1 45 ? -6.490 160.006 -29.831 1.00 13.35 411 ARG E CA 1
ATOM 11588 C C . ARG E 1 45 ? -7.949 159.722 -29.475 1.00 10.91 411 ARG E C 1
ATOM 11589 O O . ARG E 1 45 ? -8.555 158.787 -29.993 1.00 17.34 411 ARG E O 1
ATOM 11597 N N . GLY E 1 46 ? -8.514 160.547 -28.601 1.00 10.92 412 GLY E N 1
ATOM 11598 C CA . GLY E 1 46 ? -9.896 160.394 -28.189 1.00 7.49 412 GLY E CA 1
ATOM 11599 C C . GLY E 1 46 ? -10.922 160.620 -29.286 1.00 6.84 412 GLY E C 1
ATOM 11600 O O . GLY E 1 46 ? -12.052 160.145 -29.184 1.00 8.17 412 GLY E O 1
ATOM 11601 N N . ILE E 1 47 ? -10.545 161.348 -30.333 1.00 4.65 413 ILE E N 1
ATOM 11602 C CA . ILE E 1 47 ? -11.476 161.640 -31.423 1.00 13.16 413 ILE E CA 1
ATOM 11603 C C . ILE E 1 47 ? -10.948 161.179 -32.783 1.00 12.76 413 ILE E C 1
ATOM 11604 O O . ILE E 1 47 ? -11.222 161.802 -33.808 1.00 11.58 413 ILE E O 1
ATOM 11609 N N . GLU E 1 48 ? -10.198 160.081 -32.776 1.00 11.66 414 GLU E N 1
ATOM 11610 C CA . GLU E 1 48 ? -9.610 159.514 -33.987 1.00 6.67 414 GLU E CA 1
ATOM 11611 C C . GLU E 1 48 ? -10.645 159.231 -35.074 1.00 8.43 414 GLU E C 1
ATOM 11612 O O . GLU E 1 48 ? -10.391 159.458 -36.256 1.00 12.83 414 GLU E O 1
ATOM 11618 N N . ASN E 1 49 ? -11.815 158.751 -34.665 1.00 11.10 415 ASN E N 1
ATOM 11619 C CA . ASN E 1 49 ? -12.847 158.343 -35.610 1.00 9.82 415 ASN E CA 1
ATOM 11620 C C . ASN E 1 49 ? -13.716 159.505 -36.089 1.00 11.72 415 ASN E C 1
ATOM 11621 O O . ASN E 1 49 ? -14.927 159.366 -36.251 1.00 15.34 415 ASN E O 1
ATOM 11626 N N . TYR E 1 50 ? -13.096 160.656 -36.313 1.00 8.63 416 TYR E N 1
ATOM 11627 C CA . TYR E 1 50 ? -13.821 161.803 -36.842 1.00 6.60 416 TYR E CA 1
ATOM 11628 C C . TYR E 1 50 ? -12.986 162.532 -37.882 1.00 7.58 416 TYR E C 1
ATOM 11629 O O . TYR E 1 50 ? -11.794 162.763 -37.687 1.00 12.53 416 TYR E O 1
ATOM 11638 N N . ARG E 1 51 ? -13.623 162.878 -38.994 1.00 3.11 417 ARG E N 1
ATOM 11639 C CA . ARG E 1 51 ? -12.942 163.541 -40.096 1.00 6.11 417 ARG E CA 1
ATOM 11640 C C . ARG E 1 51 ? -13.705 164.784 -40.532 1.00 8.86 417 ARG E C 1
ATOM 11641 O O . ARG E 1 51 ? -14.931 164.831 -40.444 1.00 8.71 417 ARG E O 1
ATOM 11649 N N . VAL E 1 52 ? -12.974 165.789 -41.003 1.00 7.79 418 VAL E N 1
ATOM 11650 C CA . VAL E 1 52 ? -13.588 167.010 -41.511 1.00 5.75 418 VAL E CA 1
ATOM 11651 C C . VAL E 1 52 ? -13.388 167.125 -43.017 1.00 8.52 418 VAL E C 1
ATOM 11652 O O . VAL E 1 52 ? -12.270 166.999 -43.513 1.00 11.57 418 VAL E O 1
ATOM 11656 N N . VAL E 1 53 ? -14.480 167.357 -43.740 1.00 9.10 419 VAL E N 1
ATOM 11657 C CA . VAL E 1 53 ? -14.424 167.525 -45.187 1.00 6.18 419 VAL E CA 1
ATOM 11658 C C . VAL E 1 53 ? -15.116 168.816 -45.605 1.00 10.84 419 VAL E C 1
ATOM 11659 O O . VAL E 1 53 ? -16.254 169.073 -45.214 1.00 14.15 419 VAL E O 1
ATOM 11663 N N . ILE E 1 54 ? -14.425 169.625 -46.401 1.00 7.27 420 ILE E N 1
ATOM 11664 C CA . ILE E 1 54 ? -14.969 170.897 -46.861 1.00 10.62 420 ILE E CA 1
ATOM 11665 C C . ILE E 1 54 ? -15.232 170.885 -48.365 1.00 13.96 420 ILE E C 1
ATOM 11666 O O . ILE E 1 54 ? -14.337 170.595 -49.159 1.00 16.61 420 ILE E O 1
ATOM 11671 N N . LEU E 1 55 ? -16.464 171.202 -48.750 1.00 9.22 421 LEU E N 1
ATOM 11672 C CA . LEU E 1 55 ? -16.849 171.218 -50.155 1.00 11.03 421 LEU E CA 1
ATOM 11673 C C . LEU E 1 55 ? -17.090 172.632 -50.669 1.00 13.50 421 LEU E C 1
ATOM 11674 O O . LEU E 1 55 ? -17.832 173.404 -50.063 1.00 18.54 421 LEU E O 1
ATOM 11679 N N . GLU E 1 56 ? -16.458 172.963 -51.790 1.00 14.91 422 GLU E N 1
ATOM 11680 C CA . GLU E 1 56 ? -16.727 174.217 -52.483 1.00 14.70 422 GLU E CA 1
ATOM 11681 C C . GLU E 1 56 ? -17.276 173.944 -53.876 1.00 13.94 422 GLU E C 1
ATOM 11682 O O . GLU E 1 56 ? -16.706 173.159 -54.629 1.00 15.63 422 GLU E O 1
ATOM 11688 N N . ALA E 1 57 ? -18.386 174.590 -54.213 1.00 15.38 423 ALA E N 1
ATOM 11689 C CA . ALA E 1 57 ? -18.961 174.460 -55.544 1.00 13.95 423 ALA E CA 1
ATOM 11690 C C . ALA E 1 57 ? -19.154 175.830 -56.188 1.00 19.60 423 ALA E C 1
ATOM 11691 O O . ALA E 1 57 ? -19.812 176.703 -55.623 1.00 14.93 423 ALA E O 1
ATOM 11693 N N . ASN E 1 58 ? -18.570 176.010 -57.370 1.00 15.47 424 ASN E N 1
ATOM 11694 C CA . ASN E 1 58 ? -18.728 177.242 -58.137 1.00 16.28 424 ASN E CA 1
ATOM 11695 C C . ASN E 1 58 ? -20.198 177.515 -58.459 1.00 17.75 424 ASN E C 1
ATOM 11696 O O . ASN E 1 58 ? -21.037 176.628 -58.306 1.00 20.99 424 ASN E O 1
ATOM 11701 N N . PRO E 1 59 ? -20.525 178.751 -58.876 1.00 18.41 425 PRO E N 1
ATOM 11702 C CA . PRO E 1 59 ? -21.914 179.023 -59.262 1.00 15.01 425 PRO E CA 1
ATOM 11703 C C . PRO E 1 59 ? -22.378 178.151 -60.425 1.00 14.51 425 PRO E C 1
ATOM 11704 O O . PRO E 1 59 ? -21.578 177.815 -61.299 1.00 18.54 425 PRO E O 1
ATOM 11708 N N . ASN E 1 60 ? -23.660 177.794 -60.417 1.00 15.77 426 ASN E N 1
ATOM 11709 C CA . ASN E 1 60 ? -24.243 176.915 -61.428 1.00 18.01 426 ASN E CA 1
ATOM 11710 C C . ASN E 1 60 ? -23.484 175.601 -61.581 1.00 22.77 426 ASN E C 1
ATOM 11711 O O . ASN E 1 60 ? -22.991 175.281 -62.662 1.00 17.85 426 ASN E O 1
ATOM 11716 N N . THR E 1 61 ? -23.398 174.840 -60.494 1.00 17.32 427 THR E N 1
ATOM 11717 C CA . THR E 1 61 ? -22.690 173.565 -60.520 1.00 16.33 427 THR E CA 1
ATOM 11718 C C . THR E 1 61 ? -23.524 172.412 -59.979 1.00 13.29 427 THR E C 1
ATOM 11719 O O . THR E 1 61 ? -24.495 172.612 -59.250 1.00 15.46 427 THR E O 1
ATOM 11723 N N . PHE E 1 62 ? -23.121 171.202 -60.347 1.00 16.72 428 PHE E N 1
ATOM 11724 C CA . PHE E 1 62 ? -23.782 169.984 -59.905 1.00 15.85 428 PHE E CA 1
ATOM 11725 C C . PHE E 1 62 ? -22.738 168.996 -59.402 1.00 18.07 428 PHE E C 1
ATOM 11726 O O . PHE E 1 62 ? -21.866 168.570 -60.158 1.00 22.62 428 PHE E O 1
ATOM 11734 N N . VAL E 1 63 ? -22.818 168.641 -58.125 1.00 10.27 429 VAL E N 1
ATOM 11735 C CA . VAL E 1 63 ? -21.883 167.680 -57.552 1.00 15.95 429 VAL E CA 1
ATOM 11736 C C . VAL E 1 63 ? -22.379 166.259 -57.794 1.00 15.49 429 VAL E C 1
ATOM 11737 O O . VAL E 1 63 ? -23.474 165.898 -57.367 1.00 13.70 429 VAL E O 1
ATOM 11741 N N . LEU E 1 64 ? -21.569 165.461 -58.486 1.00 16.83 430 LEU E N 1
ATOM 11742 C CA . LEU E 1 64 ? -21.948 164.099 -58.856 1.00 12.78 430 LEU E CA 1
ATOM 11743 C C . LEU E 1 64 ? -22.276 163.247 -57.633 1.00 17.40 430 LEU E C 1
ATOM 11744 O O . LEU E 1 64 ? -21.674 163.420 -56.572 1.00 20.49 430 LEU E O 1
ATOM 11749 N N . PRO E 1 65 ? -23.243 162.327 -57.779 1.00 17.15 431 PRO E N 1
ATOM 11750 C CA . PRO E 1 65 ? -23.721 161.487 -56.675 1.00 14.23 431 PRO E CA 1
ATOM 11751 C C . PRO E 1 65 ? -22.677 160.510 -56.146 1.00 12.42 431 PRO E C 1
ATOM 11752 O O . PRO E 1 65 ? -21.881 159.970 -56.914 1.00 14.57 431 PRO E O 1
ATOM 11756 N N . TYR E 1 66 ? -22.695 160.297 -54.835 1.00 11.96 432 TYR E N 1
ATOM 11757 C CA . TYR E 1 66 ? -21.851 159.298 -54.192 1.00 8.73 432 TYR E CA 1
ATOM 11758 C C . TYR E 1 66 ? -22.351 159.025 -52.780 1.00 8.42 432 TYR E C 1
ATOM 11759 O O . TYR E 1 66 ? -23.188 159.759 -52.255 1.00 13.23 432 TYR E O 1
ATOM 11768 N N . HIS E 1 67 ? -21.841 157.962 -52.171 1.00 9.01 433 HIS E N 1
ATOM 11769 C CA . HIS E 1 67 ? -22.143 157.668 -50.778 1.00 8.22 433 HIS E CA 1
ATOM 11770 C C . HIS E 1 67 ? -20.851 157.347 -50.038 1.00 10.55 433 HIS E C 1
ATOM 11771 O O . HIS E 1 67 ? -19.838 157.037 -50.662 1.00 14.74 433 HIS E O 1
ATOM 11778 N N . LYS E 1 68 ? -20.877 157.443 -48.712 1.00 14.66 434 LYS E N 1
ATOM 11779 C CA . LYS E 1 68 ? -19.694 157.127 -47.919 1.00 7.37 434 LYS E CA 1
ATOM 11780 C C . LYS E 1 68 ? -19.990 156.109 -46.830 1.00 8.19 434 LYS E C 1
ATOM 11781 O O . LYS E 1 68 ? -21.126 155.978 -46.375 1.00 12.05 434 LYS E O 1
ATOM 11787 N N . ASP E 1 69 ? -18.950 155.396 -46.413 1.00 7.30 435 ASP E N 1
ATOM 11788 C CA . ASP E 1 69 ? -19.028 154.503 -45.268 1.00 5.27 435 ASP E CA 1
ATOM 11789 C C . ASP E 1 69 ? -18.826 155.301 -43.984 1.00 6.82 435 ASP E C 1
ATOM 11790 O O . ASP E 1 69 ? -17.974 154.970 -43.160 1.00 9.83 435 ASP E O 1
ATOM 11795 N N . ALA E 1 70 ? -19.617 156.358 -43.829 1.00 7.84 436 ALA E N 1
ATOM 11796 C CA . ALA E 1 70 ? -19.479 157.273 -42.705 1.00 6.24 436 ALA E CA 1
ATOM 11797 C C . ALA E 1 70 ? -20.726 158.129 -42.530 1.00 8.56 436 ALA E C 1
ATOM 11798 O O . ALA E 1 70 ? -21.334 158.561 -43.509 1.00 9.38 436 ALA E O 1
ATOM 11800 N N . GLU E 1 71 ? -21.106 158.369 -41.279 1.00 7.97 437 GLU E N 1
ATOM 11801 C CA . GLU E 1 71 ? -22.174 159.313 -40.978 1.00 6.11 437 GLU E CA 1
ATOM 11802 C C . GLU E 1 71 ? -21.666 160.731 -41.198 1.00 7.78 437 GLU E C 1
ATOM 11803 O O . GLU E 1 71 ? -20.467 160.984 -41.107 1.00 13.05 437 GLU E O 1
ATOM 11809 N N . SER E 1 72 ? -22.573 161.655 -41.490 1.00 9.53 438 SER E N 1
ATOM 11810 C CA . SER E 1 72 ? -22.171 163.030 -41.757 1.00 7.14 438 SER E CA 1
ATOM 11811 C C . SER E 1 72 ? -23.129 164.056 -41.171 1.00 8.13 438 SER E C 1
ATOM 11812 O O . SER E 1 72 ? -24.346 163.907 -41.254 1.00 9.54 438 SER E O 1
ATOM 11815 N N . VAL E 1 73 ? -22.563 165.096 -40.572 1.00 9.49 439 VAL E N 1
ATOM 11816 C CA . VAL E 1 73 ? -23.320 166.288 -40.219 1.00 8.91 439 VAL E CA 1
ATOM 11817 C C . VAL E 1 73 ? -22.777 167.446 -41.045 1.00 8.53 439 VAL E C 1
ATOM 11818 O O . VAL E 1 73 ? -21.580 167.727 -41.021 1.00 6.60 439 VAL E O 1
ATOM 11822 N N . ILE E 1 74 ? -23.658 168.105 -41.789 1.00 7.86 440 ILE E N 1
ATOM 11823 C CA . ILE E 1 74 ? -23.239 169.139 -42.728 1.00 7.91 440 ILE E CA 1
ATOM 11824 C C . ILE E 1 74 ? -23.724 170.523 -42.311 1.00 8.96 440 ILE E C 1
ATOM 11825 O O . ILE E 1 74 ? -24.881 170.699 -41.938 1.00 12.41 440 ILE E O 1
ATOM 11830 N N . VAL E 1 75 ? -22.823 171.500 -42.366 1.00 9.28 441 VAL E N 1
ATOM 11831 C CA . VAL E 1 75 ? -23.176 172.890 -42.106 1.00 10.84 441 VAL E CA 1
ATOM 11832 C C . VAL E 1 75 ? -22.860 173.762 -43.319 1.00 10.69 441 VAL E C 1
ATOM 11833 O O . VAL E 1 75 ? -21.742 173.741 -43.832 1.00 10.69 441 VAL E O 1
ATOM 11837 N N . VAL E 1 76 ? -23.849 174.521 -43.779 1.00 10.69 442 VAL E N 1
ATOM 11838 C CA . VAL E 1 76 ? -23.644 175.445 -44.889 1.00 9.04 442 VAL E CA 1
ATOM 11839 C C . VAL E 1 76 ? -23.008 176.737 -44.388 1.00 13.46 442 VAL E C 1
ATOM 11840 O O . VAL E 1 76 ? -23.625 177.492 -43.636 1.00 13.92 442 VAL E O 1
ATOM 11844 N N . THR E 1 77 ? -21.773 176.988 -44.810 1.00 11.09 443 THR E N 1
ATOM 11845 C CA . THR E 1 77 ? -21.018 178.134 -44.319 1.00 12.16 443 THR E CA 1
ATOM 11846 C C . THR E 1 77 ? -20.939 179.278 -45.327 1.00 16.93 443 THR E C 1
ATOM 11847 O O . THR E 1 77 ? -20.394 180.338 -45.023 1.00 21.04 443 THR E O 1
ATOM 11851 N N . ARG E 1 78 ? -21.476 179.061 -46.524 1.00 18.83 444 ARG E N 1
ATOM 11852 C CA . ARG E 1 78 ? -21.457 180.086 -47.565 1.00 11.99 444 ARG E CA 1
ATOM 11853 C C . ARG E 1 78 ? -22.424 179.764 -48.700 1.00 12.26 444 ARG E C 1
ATOM 11854 O O . ARG E 1 78 ? -22.371 178.686 -49.288 1.00 22.14 444 ARG E O 1
ATOM 11862 N N . GLY E 1 79 ? -23.308 180.708 -49.002 1.00 11.14 445 GLY E N 1
ATOM 11863 C CA . GLY E 1 79 ? -24.212 180.578 -50.131 1.00 14.02 445 GLY E CA 1
ATOM 11864 C C . GLY E 1 79 ? -25.471 179.783 -49.847 1.00 15.90 445 GLY E C 1
ATOM 11865 O O . GLY E 1 79 ? -25.930 179.702 -48.708 1.00 15.18 445 GLY E O 1
ATOM 11866 N N . ARG E 1 80 ? -26.038 179.206 -50.902 1.00 14.43 446 ARG E N 1
ATOM 11867 C CA . ARG E 1 80 ? -27.213 178.350 -50.788 1.00 18.60 446 ARG E CA 1
ATOM 11868 C C . ARG E 1 80 ? -27.001 177.079 -51.599 1.00 15.31 446 ARG E C 1
ATOM 11869 O O . ARG E 1 80 ? -26.111 177.026 -52.448 1.00 17.93 446 ARG E O 1
ATOM 11877 N N . ALA E 1 81 ? -27.824 176.064 -51.349 1.00 14.78 447 ALA E N 1
ATOM 11878 C CA . ALA E 1 81 ? -27.733 174.819 -52.102 1.00 12.42 447 ALA E CA 1
ATOM 11879 C C . ALA E 1 81 ? -28.976 173.956 -51.976 1.00 15.73 447 ALA E C 1
ATOM 11880 O O . ALA E 1 81 ? -29.754 174.090 -51.033 1.00 15.53 447 ALA E O 1
ATOM 11882 N N . THR E 1 82 ? -29.149 173.065 -52.944 1.00 15.89 448 THR E N 1
ATOM 11883 C CA . THR E 1 82 ? -30.131 172.000 -52.836 1.00 17.01 448 THR E CA 1
ATOM 11884 C C . THR E 1 82 ? -29.401 170.686 -52.616 1.00 12.28 448 THR E C 1
ATOM 11885 O O . THR E 1 82 ? -28.652 170.231 -53.480 1.00 13.51 448 THR E O 1
ATOM 11889 N N . LEU E 1 83 ? -29.599 170.086 -51.449 1.00 13.75 449 LEU E N 1
ATOM 11890 C CA . LEU E 1 83 ? -28.992 168.793 -51.173 1.00 13.16 449 LEU E CA 1
ATOM 11891 C C . LEU E 1 83 ? -30.040 167.702 -51.290 1.00 11.35 449 LEU E C 1
ATOM 11892 O O . LEU E 1 83 ? -31.110 167.788 -50.691 1.00 13.25 449 LEU E O 1
ATOM 11897 N N . THR E 1 84 ? -29.723 166.675 -52.067 1.00 12.16 450 THR E N 1
ATOM 11898 C CA . THR E 1 84 ? -30.625 165.551 -52.247 1.00 12.60 450 THR E CA 1
ATOM 11899 C C . THR E 1 84 ? -29.879 164.247 -52.025 1.00 12.97 450 THR E C 1
ATOM 11900 O O . THR E 1 84 ? -28.802 164.041 -52.584 1.00 14.98 450 THR E O 1
ATOM 11904 N N . PHE E 1 85 ? -30.436 163.374 -51.194 1.00 8.40 451 PHE E N 1
ATOM 11905 C CA . PHE E 1 85 ? -29.850 162.055 -51.023 1.00 10.45 451 PHE E CA 1
ATOM 11906 C C . PHE E 1 85 ? -30.899 160.959 -51.120 1.00 16.28 451 PHE E C 1
ATOM 11907 O O . PHE E 1 85 ? -32.046 161.130 -50.706 1.00 17.66 451 PHE E O 1
ATOM 11915 N N . VAL E 1 86 ? -30.487 159.833 -51.690 1.00 13.01 452 VAL E N 1
ATOM 11916 C CA . VAL E 1 86 ? -31.371 158.701 -51.902 1.00 13.96 452 VAL E CA 1
ATOM 11917 C C . VAL E 1 86 ? -30.991 157.563 -50.960 1.00 18.29 452 VAL E C 1
ATOM 11918 O O . VAL E 1 86 ? -29.808 157.281 -50.766 1.00 13.42 452 VAL E O 1
ATOM 11922 N N . SER E 1 87 ? -31.994 156.932 -50.357 1.00 15.93 453 SER E N 1
ATOM 11923 C CA . SER E 1 87 ? -31.766 155.744 -49.544 1.00 20.60 453 SER E CA 1
ATOM 11924 C C . SER E 1 87 ? -32.844 154.699 -49.815 1.00 30.10 453 SER E C 1
ATOM 11925 O O . SER E 1 87 ? -34.027 155.013 -49.661 1.00 38.04 453 SER E O 1
ATOM 11928 N N . GLN E 1 88 ? -32.436 153.489 -50.226 1.00 21.71 454 GLN E N 1
ATOM 11929 C CA . GLN E 1 88 ? -33.361 152.406 -50.593 1.00 24.31 454 GLN E CA 1
ATOM 11930 C C . GLN E 1 88 ? -34.245 152.842 -51.771 1.00 25.40 454 GLN E C 1
ATOM 11931 O O . GLN E 1 88 ? -33.822 152.866 -52.931 1.00 30.77 454 GLN E O 1
ATOM 11937 N N . GLU E 1 89 ? -35.469 153.226 -51.441 1.00 22.91 455 GLU E N 1
ATOM 11938 C CA . GLU E 1 89 ? -36.431 153.727 -52.397 1.00 30.08 455 GLU E CA 1
ATOM 11939 C C . GLU E 1 89 ? -36.939 155.076 -51.936 1.00 32.67 455 GLU E C 1
ATOM 11940 O O . GLU E 1 89 ? -37.914 155.575 -52.470 1.00 35.13 455 GLU E O 1
ATOM 11946 N N . ARG E 1 90 ? -36.269 155.658 -50.944 1.00 31.60 456 ARG E N 1
ATOM 11947 C CA . ARG E 1 90 ? -36.634 156.973 -50.414 1.00 22.92 456 ARG E CA 1
ATOM 11948 C C . ARG E 1 90 ? -35.711 158.078 -50.918 1.00 22.51 456 ARG E C 1
ATOM 11949 O O . ARG E 1 90 ? -34.505 157.880 -51.068 1.00 21.02 456 ARG E O 1
ATOM 11957 N N . ARG E 1 91 ? -36.293 159.241 -51.186 1.00 20.76 457 ARG E N 1
ATOM 11958 C CA . ARG E 1 91 ? -35.525 160.400 -51.602 1.00 14.28 457 ARG E CA 1
ATOM 11959 C C . ARG E 1 91 ? -35.856 161.595 -50.720 1.00 18.14 457 ARG E C 1
ATOM 11960 O O . ARG E 1 91 ? -37.022 161.895 -50.475 1.00 22.19 457 ARG E O 1
ATOM 11968 N N . GLU E 1 92 ? -34.820 162.266 -50.231 1.00 18.00 458 GLU E N 1
ATOM 11969 C CA . GLU E 1 92 ? -35.006 163.500 -49.483 1.00 15.28 458 GLU E CA 1
ATOM 11970 C C . GLU E 1 92 ? -34.249 164.634 -50.152 1.00 13.46 458 GLU E C 1
ATOM 11971 O O . GLU E 1 92 ? -33.072 164.500 -50.482 1.00 18.61 458 GLU E O 1
ATOM 11977 N N . SER E 1 93 ? -34.937 165.751 -50.351 1.00 17.46 459 SER E N 1
ATOM 11978 C CA . SER E 1 93 ? -34.335 166.919 -50.978 1.00 13.81 459 SER E CA 1
ATOM 11979 C C . SER E 1 93 ? -34.590 168.161 -50.137 1.00 16.78 459 SER E C 1
ATOM 11980 O O . SER E 1 93 ? -35.698 168.368 -49.645 1.00 20.41 459 SER E O 1
ATOM 11983 N N . PHE E 1 94 ? -33.564 168.986 -49.968 1.00 18.12 460 PHE E N 1
ATOM 11984 C CA . PHE E 1 94 ? -33.686 170.170 -49.129 1.00 14.29 460 PHE E CA 1
ATOM 11985 C C . PHE E 1 94 ? -32.976 171.377 -49.718 1.00 10.55 460 PHE E C 1
ATOM 11986 O O . PHE E 1 94 ? -31.857 171.272 -50.216 1.00 17.11 460 PHE E O 1
ATOM 11994 N N . ASN E 1 95 ? -33.638 172.526 -49.654 1.00 14.08 461 ASN E N 1
ATOM 11995 C CA . ASN E 1 95 ? -32.997 173.785 -49.997 1.00 18.74 461 ASN E CA 1
ATOM 11996 C C . ASN E 1 95 ? -32.319 174.369 -48.766 1.00 15.46 461 ASN E C 1
ATOM 11997 O O . ASN E 1 95 ? -32.976 174.777 -47.811 1.00 15.32 461 ASN E O 1
ATOM 12002 N N . LEU E 1 96 ? -30.993 174.390 -48.796 1.00 16.04 462 LEU E N 1
ATOM 12003 C CA . LEU E 1 96 ? -30.204 174.837 -47.661 1.00 14.49 462 LEU E CA 1
ATOM 12004 C C . LEU E 1 96 ? -29.654 176.232 -47.894 1.00 19.91 462 LEU E C 1
ATOM 12005 O O . LEU E 1 96 ? -29.165 176.539 -48.977 1.00 24.68 462 LEU E O 1
ATOM 12010 N N . GLU E 1 97 ? -29.728 177.078 -46.875 1.00 16.86 463 GLU E N 1
ATOM 12011 C CA . GLU E 1 97 ? -29.030 178.355 -46.921 1.00 18.92 463 GLU E CA 1
ATOM 12012 C C . GLU E 1 97 ? -28.028 178.441 -45.771 1.00 20.34 463 GLU E C 1
ATOM 12013 O O . GLU E 1 97 ? -27.879 177.503 -44.984 1.00 17.46 463 GLU E O 1
ATOM 12019 N N . TYR E 1 98 ? -27.339 179.574 -45.699 1.00 22.01 464 TYR E N 1
ATOM 12020 C CA . TYR E 1 98 ? -26.278 179.810 -44.727 1.00 18.50 464 TYR E CA 1
ATOM 12021 C C . TYR E 1 98 ? -26.712 179.485 -43.300 1.00 17.09 464 TYR E C 1
ATOM 12022 O O . TYR E 1 98 ? -27.726 179.990 -42.820 1.00 25.36 464 TYR E O 1
ATOM 12031 N N . GLY E 1 99 ? -25.948 178.625 -42.635 1.00 16.43 465 GLY E N 1
ATOM 12032 C CA . GLY E 1 99 ? -26.222 178.279 -41.252 1.00 15.76 465 GLY E CA 1
ATOM 12033 C C . GLY E 1 99 ? -27.173 177.113 -41.062 1.00 15.68 465 GLY E C 1
ATOM 12034 O O . GLY E 1 99 ? -27.502 176.751 -39.932 1.00 20.31 465 GLY E O 1
ATOM 12035 N N . ASP E 1 100 ? -27.623 176.521 -42.163 1.00 18.84 466 ASP E N 1
ATOM 12036 C CA . ASP E 1 100 ? -28.490 175.353 -42.082 1.00 13.06 466 ASP E CA 1
ATOM 12037 C C . ASP E 1 100 ? -27.660 174.108 -41.811 1.00 13.74 466 ASP E C 1
ATOM 12038 O O . ASP E 1 100 ? -26.564 173.953 -42.348 1.00 15.15 466 ASP E O 1
ATOM 12043 N N . VAL E 1 101 ? -28.184 173.224 -40.971 1.00 18.62 467 VAL E N 1
ATOM 12044 C CA . VAL E 1 101 ? -27.459 172.025 -40.573 1.00 11.12 467 VAL E CA 1
ATOM 12045 C C . VAL E 1 101 ? -28.271 170.763 -40.835 1.00 14.81 467 VAL E C 1
ATOM 12046 O O . VAL E 1 101 ? -29.430 170.675 -40.431 1.00 19.67 467 VAL E O 1
ATOM 12050 N N . ILE E 1 102 ? -27.668 169.789 -41.512 1.00 13.31 468 ILE E N 1
ATOM 12051 C CA . ILE E 1 102 ? -28.344 168.519 -41.764 1.00 15.05 468 ILE E CA 1
ATOM 12052 C C . ILE E 1 102 ? -27.448 167.303 -41.599 1.00 17.02 468 ILE E C 1
ATOM 12053 O O . ILE E 1 102 ? -26.227 167.383 -41.741 1.00 12.88 468 ILE E O 1
ATOM 12058 N N . ARG E 1 103 ? -28.084 166.174 -41.307 1.00 18.55 469 ARG E N 1
ATOM 12059 C CA . ARG E 1 103 ? -27.411 164.886 -41.264 1.00 10.55 469 ARG E CA 1
ATOM 12060 C C . ARG E 1 103 ? -27.631 164.132 -42.566 1.00 12.57 469 ARG E C 1
ATOM 12061 O O . ARG E 1 103 ? -28.750 164.066 -43.073 1.00 15.73 469 ARG E O 1
ATOM 12069 N N . VAL E 1 104 ? -26.558 163.571 -43.108 1.00 12.43 470 VAL E N 1
ATOM 12070 C CA . VAL E 1 104 ? -26.671 162.660 -44.235 1.00 10.33 470 VAL E CA 1
ATOM 12071 C C . VAL E 1 104 ? -26.295 161.266 -43.762 1.00 9.99 470 VAL E C 1
ATOM 12072 O O . VAL E 1 104 ? -25.125 160.997 -43.492 1.00 10.27 470 VAL E O 1
ATOM 12076 N N . PRO E 1 105 ? -27.296 160.380 -43.642 1.00 12.03 471 PRO E N 1
ATOM 12077 C CA . PRO E 1 105 ? -27.102 159.016 -43.140 1.00 10.67 471 PRO E CA 1
ATOM 12078 C C . PRO E 1 105 ? -26.027 158.272 -43.917 1.00 10.38 471 PRO E C 1
ATOM 12079 O O . PRO E 1 105 ? -25.855 158.527 -45.107 1.00 13.85 471 PRO E O 1
ATOM 12083 N N . ALA E 1 106 ? -25.305 157.381 -43.247 1.00 14.83 472 ALA E N 1
ATOM 12084 C CA . ALA E 1 106 ? -24.305 156.565 -43.917 1.00 11.07 472 ALA E CA 1
ATOM 12085 C C . ALA E 1 106 ? -24.970 155.722 -44.996 1.00 10.29 472 ALA E C 1
ATOM 12086 O O . ALA E 1 106 ? -26.078 155.223 -44.804 1.00 15.48 472 ALA E O 1
ATOM 12088 N N . GLY E 1 107 ? -24.303 155.586 -46.136 1.00 11.75 473 GLY E N 1
ATOM 12089 C CA . GLY E 1 107 ? -24.802 154.755 -47.215 1.00 9.11 473 GLY E CA 1
ATOM 12090 C C . GLY E 1 107 ? -25.774 155.456 -48.143 1.00 9.23 473 GLY E C 1
ATOM 12091 O O . GLY E 1 107 ? -26.075 154.956 -49.225 1.00 18.68 473 GLY E O 1
ATOM 12092 N N . ALA E 1 108 ? -26.272 156.613 -47.724 1.00 12.36 474 ALA E N 1
ATOM 12093 C CA . ALA E 1 108 ? -27.176 157.391 -48.560 1.00 8.27 474 ALA E CA 1
ATOM 12094 C C . ALA E 1 108 ? -26.416 158.022 -49.721 1.00 12.46 474 ALA E C 1
ATOM 12095 O O . ALA E 1 108 ? -25.358 158.619 -49.527 1.00 15.80 474 ALA E O 1
ATOM 12097 N N . THR E 1 109 ? -26.957 157.879 -50.928 1.00 14.49 475 THR E N 1
ATOM 12098 C CA . THR E 1 109 ? -26.340 158.443 -52.126 1.00 7.98 475 THR E CA 1
ATOM 12099 C C . THR E 1 109 ? -26.688 159.917 -52.266 1.00 10.04 475 THR E C 1
ATOM 12100 O O . THR E 1 109 ? -27.848 160.267 -52.446 1.00 12.05 475 THR E O 1
ATOM 12104 N N . GLU E 1 110 ? -25.674 160.772 -52.207 1.00 10.90 476 GLU E N 1
ATOM 12105 C CA . GLU E 1 110 ? -25.883 162.213 -52.102 1.00 9.32 476 GLU E CA 1
ATOM 12106 C C . GLU E 1 110 ? -25.344 163.016 -53.289 1.00 12.13 476 GLU E C 1
ATOM 12107 O O . GLU E 1 110 ? -24.247 162.753 -53.779 1.00 16.94 476 GLU E O 1
ATOM 12113 N N . TYR E 1 111 ? -26.122 163.995 -53.746 1.00 10.24 477 TYR E N 1
ATOM 12114 C CA . TYR E 1 111 ? -25.635 164.973 -54.717 1.00 10.42 477 TYR E CA 1
ATOM 12115 C C . TYR E 1 111 ? -26.139 166.373 -54.366 1.00 13.05 477 TYR E C 1
ATOM 12116 O O . TYR E 1 111 ? -27.179 166.524 -53.726 1.00 13.15 477 TYR E O 1
ATOM 12125 N N . VAL E 1 112 ? -25.392 167.393 -54.785 1.00 18.37 478 VAL E N 1
ATOM 12126 C CA . VAL E 1 112 ? -25.668 168.773 -54.385 1.00 13.84 478 VAL E CA 1
ATOM 12127 C C . VAL E 1 112 ? -25.851 169.706 -55.584 1.00 14.70 478 VAL E C 1
ATOM 12128 O O . VAL E 1 112 ? -25.133 169.603 -56.576 1.00 15.08 478 VAL E O 1
ATOM 12132 N N . ILE E 1 113 ? -26.813 170.619 -55.480 1.00 12.58 479 ILE E N 1
ATOM 12133 C CA . ILE E 1 113 ? -27.058 171.606 -56.527 1.00 15.25 479 ILE E CA 1
ATOM 12134 C C . ILE E 1 113 ? -26.772 173.025 -56.047 1.00 16.82 479 ILE E C 1
ATOM 12135 O O . ILE E 1 113 ? -27.288 173.457 -55.018 1.00 19.31 479 ILE E O 1
ATOM 12140 N N . ASN E 1 114 ? -25.941 173.742 -56.796 1.00 19.53 480 ASN E N 1
ATOM 12141 C CA . ASN E 1 114 ? -25.719 175.162 -56.561 1.00 16.46 480 ASN E CA 1
ATOM 12142 C C . ASN E 1 114 ? -26.305 175.979 -57.705 1.00 18.91 480 ASN E C 1
ATOM 12143 O O . ASN E 1 114 ? -25.621 176.255 -58.687 1.00 20.40 480 ASN E O 1
ATOM 12148 N N . GLN E 1 115 ? -27.572 176.362 -57.583 1.00 22.42 481 GLN E N 1
ATOM 12149 C CA . GLN E 1 115 ? -28.255 177.047 -58.676 1.00 16.23 481 GLN E CA 1
ATOM 12150 C C . GLN E 1 115 ? -28.064 178.558 -58.630 1.00 21.23 481 GLN E C 1
ATOM 12151 O O . GLN E 1 115 ? -28.651 179.286 -59.430 1.00 33.06 481 GLN E O 1
ATOM 12157 N N . ASP E 1 116 ? -27.253 179.031 -57.691 1.00 23.70 482 ASP E N 1
ATOM 12158 C CA . ASP E 1 116 ? -26.983 180.457 -57.595 1.00 26.13 482 ASP E CA 1
ATOM 12159 C C . ASP E 1 116 ? -25.909 180.831 -58.608 1.00 25.80 482 ASP E C 1
ATOM 12160 O O . ASP E 1 116 ? -24.932 180.104 -58.783 1.00 20.32 482 ASP E O 1
ATOM 12165 N N . SER E 1 117 ? -26.095 181.964 -59.276 1.00 27.11 483 SER E N 1
ATOM 12166 C CA . SER E 1 117 ? -25.221 182.351 -60.377 1.00 25.19 483 SER E CA 1
ATOM 12167 C C . SER E 1 117 ? -24.046 183.214 -59.928 1.00 22.14 483 SER E C 1
ATOM 12168 O O . SER E 1 117 ? -23.077 183.386 -60.667 1.00 21.96 483 SER E O 1
ATOM 12171 N N . ASN E 1 118 ? -24.131 183.754 -58.717 1.00 23.84 484 ASN E N 1
ATOM 12172 C CA . ASN E 1 118 ? -23.115 184.684 -58.240 1.00 26.76 484 ASN E CA 1
ATOM 12173 C C . ASN E 1 118 ? -22.256 184.139 -57.107 1.00 23.20 484 ASN E C 1
ATOM 12174 O O . ASN E 1 118 ? -21.034 184.061 -57.243 1.00 21.18 484 ASN E O 1
ATOM 12179 N N . GLU E 1 119 ? -22.869 183.771 -55.987 1.00 22.78 485 GLU E N 1
ATOM 12180 C CA . GLU E 1 119 ? -22.060 183.338 -54.856 1.00 24.48 485 GLU E CA 1
ATOM 12181 C C . GLU E 1 119 ? -21.857 181.835 -54.760 1.00 23.85 485 GLU E C 1
ATOM 12182 O O . GLU E 1 119 ? -22.782 181.035 -54.901 1.00 24.59 485 GLU E O 1
ATOM 12188 N N . ARG E 1 120 ? -20.600 181.497 -54.507 1.00 26.73 486 ARG E N 1
ATOM 12189 C CA . ARG E 1 120 ? -20.113 180.139 -54.359 1.00 15.33 486 ARG E CA 1
ATOM 12190 C C . ARG E 1 120 ? -20.690 179.446 -53.130 1.00 18.09 486 ARG E C 1
ATOM 12191 O O . ARG E 1 120 ? -20.976 180.088 -52.121 1.00 20.79 486 ARG E O 1
ATOM 12199 N N . LEU E 1 121 ? -20.859 178.132 -53.227 1.00 24.12 487 LEU E N 1
ATOM 12200 C CA . LEU E 1 121 ? -21.339 177.327 -52.112 1.00 16.50 487 LEU E CA 1
ATOM 12201 C C . LEU E 1 121 ? -20.179 176.742 -51.312 1.00 13.55 487 LEU E C 1
ATOM 12202 O O . LEU E 1 121 ? -19.192 176.284 -51.886 1.00 14.47 487 LEU E O 1
ATOM 12207 N N . GLU E 1 122 ? -20.297 176.765 -49.987 1.00 15.12 488 GLU E N 1
ATOM 12208 C CA . GLU E 1 122 ? -19.328 176.091 -49.130 1.00 14.22 488 GLU E CA 1
ATOM 12209 C C . GLU E 1 122 ? -20.030 175.249 -48.071 1.00 8.99 488 GLU E C 1
ATOM 12210 O O . GLU E 1 122 ? -20.961 175.712 -47.414 1.00 11.37 488 GLU E O 1
ATOM 12216 N N . MET E 1 123 ? -19.574 174.011 -47.915 1.00 8.65 489 MET E N 1
ATOM 12217 C CA . MET E 1 123 ? -20.128 173.098 -46.922 1.00 7.31 489 MET E CA 1
ATOM 12218 C C . MET E 1 123 ? -19.034 172.487 -46.060 1.00 9.06 489 MET E C 1
ATOM 12219 O O . MET E 1 123 ? -18.033 171.988 -46.574 1.00 12.79 489 MET E O 1
ATOM 12224 N N . VAL E 1 124 ? -19.229 172.527 -44.748 1.00 10.23 490 VAL E N 1
ATOM 12225 C CA . VAL E 1 124 ? -18.306 171.888 -43.820 1.00 10.90 490 VAL E CA 1
ATOM 12226 C C . VAL E 1 124 ? -18.956 170.651 -43.214 1.00 8.81 490 VAL E C 1
ATOM 12227 O O . VAL E 1 124 ? -20.071 170.714 -42.698 1.00 10.51 490 VAL E O 1
ATOM 12231 N N . LYS E 1 125 ? -18.256 169.526 -43.286 1.00 11.74 491 LYS E N 1
ATOM 12232 C CA . LYS E 1 125 ? -18.822 168.253 -42.864 1.00 7.32 491 LYS E CA 1
ATOM 12233 C C . LYS E 1 125 ? -18.010 167.598 -41.757 1.00 5.99 491 LYS E C 1
ATOM 12234 O O . LYS E 1 125 ? -16.784 167.549 -41.821 1.00 9.07 491 LYS E O 1
ATOM 12240 N N . LEU E 1 126 ? -18.702 167.096 -40.740 1.00 8.03 492 LEU E N 1
ATOM 12241 C CA . LEU E 1 126 ? -18.074 166.233 -39.750 1.00 6.52 492 LEU E CA 1
ATOM 12242 C C . LEU E 1 126 ? -18.442 164.793 -40.072 1.00 8.49 492 LEU E C 1
ATOM 12243 O O . LEU E 1 126 ? -19.621 164.455 -40.175 1.00 10.37 492 LEU E O 1
ATOM 12248 N N . LEU E 1 127 ? -17.433 163.949 -40.243 1.00 10.21 493 LEU E N 1
ATOM 12249 C CA . LEU E 1 127 ? -17.666 162.566 -40.643 1.00 9.48 493 LEU E CA 1
ATOM 12250 C C . LEU E 1 127 ? -17.338 161.580 -39.529 1.00 7.40 493 LEU E C 1
ATOM 12251 O O . LEU E 1 127 ? -16.329 161.717 -38.841 1.00 8.61 493 LEU E O 1
ATOM 12256 N N . GLN E 1 128 ? -18.203 160.586 -39.362 1.00 9.26 494 GLN E N 1
ATOM 12257 C CA . GLN E 1 128 ? -17.964 159.510 -38.409 1.00 9.67 494 GLN E CA 1
ATOM 12258 C C . GLN E 1 128 ? -17.994 158.164 -39.123 1.00 9.86 494 GLN E C 1
ATOM 12259 O O . GLN E 1 128 ? -19.066 157.603 -39.344 1.00 12.85 494 GLN E O 1
ATOM 12265 N N . PRO E 1 129 ? -16.810 157.651 -39.497 1.00 9.40 495 PRO E N 1
ATOM 12266 C CA . PRO E 1 129 ? -16.646 156.366 -40.187 1.00 9.53 495 PRO E CA 1
ATOM 12267 C C . PRO E 1 129 ? -17.350 155.213 -39.477 1.00 8.74 495 PRO E C 1
ATOM 12268 O O . PRO E 1 129 ? -17.364 155.169 -38.247 1.00 9.61 495 PRO E O 1
ATOM 12272 N N . VAL E 1 130 ? -17.928 154.297 -40.247 1.00 10.69 496 VAL E N 1
ATOM 12273 C CA . VAL E 1 130 ? -18.628 153.151 -39.676 1.00 6.79 496 VAL E CA 1
ATOM 12274 C C . VAL E 1 130 ? -17.767 151.893 -39.729 1.00 10.06 496 VAL E C 1
ATOM 12275 O O . VAL E 1 130 ? -18.031 150.924 -39.021 1.00 16.73 496 VAL E O 1
ATOM 12279 N N . ASN E 1 131 ? -16.737 151.914 -40.568 1.00 6.27 497 ASN E N 1
ATOM 12280 C CA . ASN E 1 131 ? -15.818 150.788 -40.672 1.00 7.28 497 ASN E CA 1
ATOM 12281 C C . ASN E 1 131 ? -14.599 150.986 -39.780 1.00 10.92 497 ASN E C 1
ATOM 12282 O O . ASN E 1 131 ? -14.729 151.101 -38.562 1.00 19.99 497 ASN E O 1
ATOM 12287 N N . ASN E 1 132 ? -13.416 151.025 -40.385 1.00 12.48 498 ASN E N 1
ATOM 12288 C CA . ASN E 1 132 ? -12.188 151.241 -39.630 1.00 10.70 498 ASN E CA 1
ATOM 12289 C C . ASN E 1 132 ? -12.144 152.648 -39.044 1.00 12.60 498 ASN E C 1
ATOM 12290 O O . ASN E 1 132 ? -12.581 153.602 -39.687 1.00 11.25 498 ASN E O 1
ATOM 12295 N N . PRO E 1 133 ? -11.620 152.779 -37.816 1.00 18.34 499 PRO E N 1
ATOM 12296 C CA . PRO E 1 133 ? -11.570 154.065 -37.110 1.00 13.28 499 PRO E CA 1
ATOM 12297 C C . PRO E 1 133 ? -10.815 155.147 -37.877 1.00 11.35 499 PRO E C 1
ATOM 12298 O O . PRO E 1 133 ? -9.645 154.968 -38.216 1.00 14.35 499 PRO E O 1
ATOM 12302 N N . GLY E 1 134 ? -11.495 156.256 -38.150 1.00 13.17 500 GLY E N 1
ATOM 12303 C CA . GLY E 1 134 ? -10.885 157.392 -38.816 1.00 9.61 500 GLY E CA 1
ATOM 12304 C C . GLY E 1 134 ? -10.651 157.199 -40.302 1.00 12.74 500 GLY E C 1
ATOM 12305 O O . GLY E 1 134 ? -9.919 157.968 -40.922 1.00 16.08 500 GLY E O 1
ATOM 12306 N N . GLN E 1 135 ? -11.272 156.175 -40.879 1.00 13.36 501 GLN E N 1
ATOM 12307 C CA . GLN E 1 135 ? -11.100 155.886 -42.300 1.00 14.28 501 GLN E CA 1
ATOM 12308 C C . GLN E 1 135 ? -12.432 155.822 -43.037 1.00 10.36 501 GLN E C 1
ATOM 12309 O O . GLN E 1 135 ? -13.335 155.085 -42.646 1.00 6.47 501 GLN E O 1
ATOM 12315 N N . PHE E 1 136 ? -12.545 156.594 -44.112 1.00 12.69 502 PHE E N 1
ATOM 12316 C CA . PHE E 1 136 ? -13.753 156.584 -44.926 1.00 10.06 502 PHE E CA 1
ATOM 12317 C C . PHE E 1 136 ? -13.410 156.626 -46.409 1.00 12.13 502 PHE E C 1
ATOM 12318 O O . PHE E 1 136 ? -12.305 157.011 -46.792 1.00 16.30 502 PHE E O 1
ATOM 12326 N N . ARG E 1 137 ? -14.363 156.223 -47.240 1.00 8.62 503 ARG E N 1
ATOM 12327 C CA . ARG E 1 137 ? -14.183 156.256 -48.684 1.00 7.02 503 ARG E CA 1
ATOM 12328 C C . ARG E 1 137 ? -15.419 156.817 -49.369 1.00 7.51 503 ARG E C 1
ATOM 12329 O O . ARG E 1 137 ? -16.522 156.757 -48.829 1.00 9.25 503 ARG E O 1
ATOM 12337 N N . GLU E 1 138 ? -15.225 157.367 -50.561 1.00 9.34 504 GLU E N 1
ATOM 12338 C CA . GLU E 1 138 ? -16.335 157.856 -51.363 1.00 8.02 504 GLU E CA 1
ATOM 12339 C C . GLU E 1 138 ? -16.612 156.887 -52.510 1.00 8.54 504 GLU E C 1
ATOM 12340 O O . GLU E 1 138 ? -15.720 156.559 -53.290 1.00 9.25 504 GLU E O 1
ATOM 12346 N N . TYR E 1 139 ? -17.854 156.423 -52.590 1.00 8.81 505 TYR E N 1
ATOM 12347 C CA . TYR E 1 139 ? -18.263 155.462 -53.607 1.00 6.72 505 TYR E CA 1
ATOM 12348 C C . TYR E 1 139 ? -19.111 156.143 -54.672 1.00 8.69 505 TYR E C 1
ATOM 12349 O O . TYR E 1 139 ? -20.258 156.505 -54.415 1.00 10.13 505 TYR E O 1
ATOM 12358 N N . TYR E 1 140 ? -18.555 156.309 -55.866 1.00 10.19 506 TYR E N 1
ATOM 12359 C CA . TYR E 1 140 ? -19.253 157.023 -56.930 1.00 5.54 506 TYR E CA 1
ATOM 12360 C C . TYR E 1 140 ? -20.013 156.104 -57.878 1.00 10.67 506 TYR E C 1
ATOM 12361 O O . TYR E 1 140 ? -19.424 155.250 -58.537 1.00 16.93 506 TYR E O 1
ATOM 12370 N N . ALA E 1 141 ? -21.328 156.291 -57.944 1.00 6.93 507 ALA E N 1
ATOM 12371 C CA . ALA E 1 141 ? -22.157 155.558 -58.890 1.00 12.63 507 ALA E CA 1
ATOM 12372 C C . ALA E 1 141 ? -21.819 155.996 -60.309 1.00 17.92 507 ALA E C 1
ATOM 12373 O O . ALA E 1 141 ? -21.727 155.177 -61.224 1.00 21.97 507 ALA E O 1
ATOM 12375 N N . ALA E 1 142 ? -21.638 157.300 -60.479 1.00 13.84 508 ALA E N 1
ATOM 12376 C CA . ALA E 1 142 ? -21.209 157.861 -61.752 1.00 16.56 508 ALA E CA 1
ATOM 12377 C C . ALA E 1 142 ? -19.860 158.531 -61.571 1.00 14.26 508 ALA E C 1
ATOM 12378 O O . ALA E 1 142 ? -19.651 159.274 -60.617 1.00 16.04 508 ALA E O 1
ATOM 12380 N N . GLY E 1 143 ? -18.942 158.273 -62.490 1.00 14.08 509 GLY E N 1
ATOM 12381 C CA . GLY E 1 143 ? -17.598 158.778 -62.330 1.00 18.41 509 GLY E CA 1
ATOM 12382 C C . GLY E 1 143 ? -17.206 159.878 -63.290 1.00 20.60 509 GLY E C 1
ATOM 12383 O O . GLY E 1 143 ? -18.044 160.515 -63.923 1.00 17.44 509 GLY E O 1
ATOM 12384 N N . ALA E 1 144 ? -15.903 160.100 -63.377 1.00 20.61 510 ALA E N 1
ATOM 12385 C CA . ALA E 1 144 ? -15.320 161.018 -64.337 1.00 16.64 510 ALA E CA 1
ATOM 12386 C C . ALA E 1 144 ? -14.112 160.299 -64.926 1.00 23.35 510 ALA E C 1
ATOM 12387 O O . ALA E 1 144 ? -13.971 159.097 -64.714 1.00 26.79 510 ALA E O 1
ATOM 12389 N N . GLN E 1 145 ? -13.250 160.998 -65.662 1.00 21.70 511 GLN E N 1
ATOM 12390 C CA . GLN E 1 145 ? -12.029 160.374 -66.177 1.00 26.02 511 GLN E CA 1
ATOM 12391 C C . GLN E 1 145 ? -11.053 160.086 -65.039 1.00 25.60 511 GLN E C 1
ATOM 12392 O O . GLN E 1 145 ? -10.139 159.281 -65.156 1.00 31.42 511 GLN E O 1
ATOM 12398 N N . SER E 1 146 ? -11.213 160.795 -63.939 1.00 25.70 512 SER E N 1
ATOM 12399 C CA . SER E 1 146 ? -10.250 160.692 -62.852 1.00 29.22 512 SER E CA 1
ATOM 12400 C C . SER E 1 146 ? -10.866 159.920 -61.695 1.00 29.57 512 SER E C 1
ATOM 12401 O O . SER E 1 146 ? -10.198 159.567 -60.721 1.00 31.40 512 SER E O 1
ATOM 12404 N N . THR E 1 147 ? -12.158 159.651 -61.820 1.00 30.86 513 THR E N 1
ATOM 12405 C CA . THR E 1 147 ? -12.903 159.001 -60.762 1.00 28.73 513 THR E CA 1
ATOM 12406 C C . THR E 1 147 ? -13.698 157.831 -61.339 1.00 20.41 513 THR E C 1
ATOM 12407 O O . THR E 1 147 ? -14.639 158.011 -62.117 1.00 18.41 513 THR E O 1
ATOM 12411 N N . GLU E 1 148 ? -13.309 156.627 -60.946 1.00 20.32 514 GLU E N 1
ATOM 12412 C CA . GLU E 1 148 ? -13.905 155.417 -61.482 1.00 16.06 514 GLU E CA 1
ATOM 12413 C C . GLU E 1 148 ? -15.194 155.058 -60.751 1.00 12.24 514 GLU E C 1
ATOM 12414 O O . GLU E 1 148 ? -15.258 155.102 -59.522 1.00 15.34 514 GLU E O 1
ATOM 12420 N N . SER E 1 149 ? -16.223 154.715 -61.517 1.00 15.16 515 SER E N 1
ATOM 12421 C CA . SER E 1 149 ? -17.471 154.242 -60.938 1.00 10.44 515 SER E CA 1
ATOM 12422 C C . SER E 1 149 ? -17.241 152.864 -60.330 1.00 13.42 515 SER E C 1
ATOM 12423 O O . SER E 1 149 ? -16.494 152.058 -60.884 1.00 18.52 515 SER E O 1
ATOM 12426 N N . TYR E 1 150 ? -17.866 152.588 -59.189 1.00 13.70 516 TYR E N 1
ATOM 12427 C CA . TYR E 1 150 ? -17.691 151.283 -58.562 1.00 13.79 516 TYR E CA 1
ATOM 12428 C C . TYR E 1 150 ? -18.399 150.203 -59.374 1.00 13.81 516 TYR E C 1
ATOM 12429 O O . TYR E 1 150 ? -18.112 149.016 -59.229 1.00 14.17 516 TYR E O 1
ATOM 12438 N N . LEU E 1 151 ? -19.321 150.624 -60.233 1.00 9.10 517 LEU E N 1
ATOM 12439 C CA . LEU E 1 151 ? -20.002 149.703 -61.135 1.00 11.81 517 LEU E CA 1
ATOM 12440 C C . LEU E 1 151 ? -19.073 149.195 -62.235 1.00 14.79 517 LEU E C 1
ATOM 12441 O O . LEU E 1 151 ? -19.280 148.114 -62.780 1.00 17.82 517 LEU E O 1
ATOM 12446 N N . ARG E 1 152 ? -18.045 149.975 -62.556 1.00 12.40 518 ARG E N 1
ATOM 12447 C CA . ARG E 1 152 ? -17.151 149.632 -63.657 1.00 13.59 518 ARG E CA 1
ATOM 12448 C C . ARG E 1 152 ? -16.244 148.467 -63.281 1.00 13.68 518 ARG E C 1
ATOM 12449 O O . ARG E 1 152 ? -15.552 147.893 -64.121 1.00 14.05 518 ARG E O 1
ATOM 12457 N N . VAL E 1 153 ? -16.266 148.118 -62.004 1.00 12.67 519 VAL E N 1
ATOM 12458 C CA . VAL E 1 153 ? -15.368 147.116 -61.464 1.00 9.88 519 VAL E CA 1
ATOM 12459 C C . VAL E 1 153 ? -15.872 145.704 -61.733 1.00 11.60 519 VAL E C 1
ATOM 12460 O O . VAL E 1 153 ? -15.085 144.787 -61.963 1.00 13.30 519 VAL E O 1
ATOM 12464 N N . PHE E 1 154 ? -17.191 145.544 -61.714 1.00 9.22 520 PHE E N 1
ATOM 12465 C CA . PHE E 1 154 ? -17.815 144.237 -61.876 1.00 11.46 520 PHE E CA 1
ATOM 12466 C C . PHE E 1 154 ? -17.543 143.616 -63.240 1.00 14.54 520 PHE E C 1
ATOM 12467 O O . PHE E 1 154 ? -17.321 144.319 -64.224 1.00 18.42 520 PHE E O 1
ATOM 12475 N N . SER E 1 155 ? -17.564 142.288 -63.284 1.00 18.38 521 SER E N 1
ATOM 12476 C CA . SER E 1 155 ? -17.413 141.562 -64.534 1.00 10.03 521 SER E CA 1
ATOM 12477 C C . SER E 1 155 ? -18.648 141.776 -65.397 1.00 13.00 521 SER E C 1
ATOM 12478 O O . SER E 1 155 ? -19.733 142.039 -64.882 1.00 16.96 521 SER E O 1
ATOM 12481 N N . ASN E 1 156 ? -18.480 141.665 -66.709 1.00 12.14 522 ASN E N 1
ATOM 12482 C CA . ASN E 1 156 ? -19.567 141.949 -67.636 1.00 13.44 522 ASN E CA 1
ATOM 12483 C C . ASN E 1 156 ? -20.763 141.020 -67.474 1.00 16.72 522 ASN E C 1
ATOM 12484 O O . ASN E 1 156 ? -21.909 141.464 -67.541 1.00 17.22 522 ASN E O 1
ATOM 12489 N N . ASP E 1 157 ? -20.492 139.735 -67.265 1.00 11.87 523 ASP E N 1
ATOM 12490 C CA . ASP E 1 157 ? -21.548 138.736 -67.148 1.00 9.65 523 ASP E CA 1
ATOM 12491 C C . ASP E 1 157 ? -22.504 139.072 -66.008 1.00 12.16 523 ASP E C 1
ATOM 12492 O O . ASP E 1 157 ? -23.714 138.874 -66.118 1.00 10.75 523 ASP E O 1
ATOM 12497 N N . ILE E 1 158 ? -21.950 139.596 -64.921 1.00 16.91 524 ILE E N 1
ATOM 12498 C CA . ILE E 1 158 ? -22.733 139.961 -63.749 1.00 10.37 524 ILE E CA 1
ATOM 12499 C C . ILE E 1 158 ? -23.629 141.168 -64.021 1.00 9.62 524 ILE E C 1
ATOM 12500 O O . ILE E 1 158 ? -24.803 141.175 -63.650 1.00 12.23 524 ILE E O 1
ATOM 12505 N N . LEU E 1 159 ? -23.079 142.178 -64.687 1.00 11.33 525 LEU E N 1
ATOM 12506 C CA . LEU E 1 159 ? -23.822 143.403 -64.968 1.00 9.34 525 LEU E CA 1
ATOM 12507 C C . LEU E 1 159 ? -24.929 143.176 -65.989 1.00 12.01 525 LEU E C 1
ATOM 12508 O O . LEU E 1 159 ? -26.045 143.675 -65.830 1.00 12.31 525 LEU E O 1
ATOM 12513 N N . VAL E 1 160 ? -24.614 142.422 -67.037 1.00 6.83 526 VAL E N 1
ATOM 12514 C CA . VAL E 1 160 ? -25.572 142.149 -68.098 1.00 9.03 526 VAL E CA 1
ATOM 12515 C C . VAL E 1 160 ? -26.771 141.396 -67.526 1.00 11.64 526 VAL E C 1
ATOM 12516 O O . VAL E 1 160 ? -27.918 141.706 -67.837 1.00 11.73 526 VAL E O 1
ATOM 12520 N N . ALA E 1 161 ? -26.489 140.422 -66.666 1.00 9.95 527 ALA E N 1
ATOM 12521 C CA . ALA E 1 161 ? -27.527 139.592 -66.064 1.00 6.24 527 ALA E CA 1
ATOM 12522 C C . ALA E 1 161 ? -28.406 140.378 -65.095 1.00 12.84 527 ALA E C 1
ATOM 12523 O O . ALA E 1 161 ? -29.631 140.253 -65.115 1.00 15.40 527 ALA E O 1
ATOM 12525 N N . ALA E 1 162 ? -27.773 141.176 -64.241 1.00 9.25 528 ALA E N 1
ATOM 12526 C CA . ALA E 1 162 ? -28.488 141.935 -63.224 1.00 8.91 528 ALA E CA 1
ATOM 12527 C C . ALA E 1 162 ? -29.378 143.005 -63.844 1.00 8.00 528 ALA E C 1
ATOM 12528 O O . ALA E 1 162 ? -30.546 143.135 -63.486 1.00 13.85 528 ALA E O 1
ATOM 12530 N N . LEU E 1 163 ? -28.822 143.765 -64.780 1.00 9.87 529 LEU E N 1
ATOM 12531 C CA . LEU E 1 163 ? -29.542 144.879 -65.389 1.00 13.39 529 LEU E CA 1
ATOM 12532 C C . LEU E 1 163 ? -30.376 144.454 -66.599 1.00 15.09 529 LEU E C 1
ATOM 12533 O O . LEU E 1 163 ? -31.234 145.209 -67.059 1.00 17.53 529 LEU E O 1
ATOM 12538 N N . A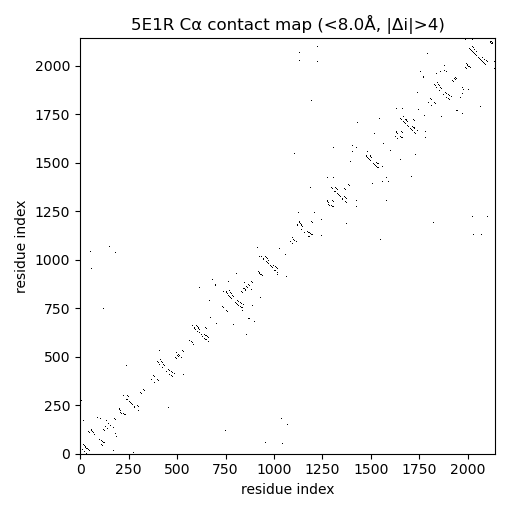SN E 1 164 ? -30.124 143.243 -67.094 1.00 9.58 530 ASN E N 1
ATOM 12539 C CA . ASN E 1 164 ? -30.768 142.722 -68.300 1.00 10.66 530 ASN E CA 1
ATOM 12540 C C . ASN E 1 164 ? -30.533 143.659 -69.484 1.00 17.33 530 ASN E C 1
ATOM 12541 O O . ASN E 1 164 ? -31.476 144.129 -70.122 1.00 16.18 530 ASN E O 1
ATOM 12546 N N . THR E 1 165 ? -29.255 143.913 -69.764 1.00 11.40 531 THR E N 1
ATOM 12547 C CA . THR E 1 165 ? -28.832 144.864 -70.788 1.00 9.90 531 THR E CA 1
ATOM 12548 C C . THR E 1 165 ? -27.527 144.412 -71.446 1.00 12.66 531 THR E C 1
ATOM 12549 O O . THR E 1 165 ? -26.558 144.111 -70.751 1.00 9.95 531 THR E O 1
ATOM 12553 N N . PRO E 1 166 ? -27.505 144.361 -72.790 1.00 11.74 532 PRO E N 1
ATOM 12554 C CA . PRO E 1 166 ? -26.350 143.872 -73.556 1.00 8.23 532 PRO E CA 1
ATOM 12555 C C . PRO E 1 166 ? -25.088 144.703 -73.346 1.00 11.22 532 PRO E C 1
ATOM 12556 O O . PRO E 1 166 ? -25.171 145.854 -72.927 1.00 16.26 532 PRO E O 1
ATOM 12560 N N . ARG E 1 167 ? -23.938 144.102 -73.642 1.00 11.47 533 ARG E N 1
ATOM 12561 C CA . ARG E 1 167 ? -22.629 144.705 -73.398 1.00 10.14 533 ARG E CA 1
ATOM 12562 C C . ARG E 1 167 ? -22.476 146.100 -73.998 1.00 9.38 533 ARG E C 1
ATOM 12563 O O . ARG E 1 167 ? -21.937 146.996 -73.351 1.00 11.31 533 ARG E O 1
ATOM 12571 N N . ASP E 1 168 ? -22.954 146.285 -75.225 1.00 10.70 534 ASP E N 1
ATOM 12572 C CA . ASP E 1 168 ? -22.761 147.549 -75.932 1.00 14.71 534 ASP E CA 1
ATOM 12573 C C . ASP E 1 168 ? -23.428 148.730 -75.227 1.00 13.10 534 ASP E C 1
ATOM 12574 O O . ASP E 1 168 ? -22.862 149.819 -75.164 1.00 14.97 534 ASP E O 1
ATOM 12579 N N . ARG E 1 169 ? -24.626 148.511 -74.694 1.00 13.18 535 ARG E N 1
ATOM 12580 C CA . ARG E 1 169 ? -25.373 149.580 -74.041 1.00 14.11 535 ARG E CA 1
ATOM 12581 C C . ARG E 1 169 ? -24.771 149.919 -72.683 1.00 10.36 535 ARG E C 1
ATOM 12582 O O . ARG E 1 169 ? -24.799 151.073 -72.255 1.00 14.17 535 ARG E O 1
ATOM 12590 N N . LEU E 1 170 ? -24.224 148.912 -72.010 1.00 11.94 536 LEU E N 1
ATOM 12591 C CA . LEU E 1 170 ? -23.545 149.127 -70.738 1.00 10.29 536 LEU E CA 1
ATOM 12592 C C . LEU E 1 170 ? -22.239 149.876 -70.948 1.00 11.99 536 LEU E C 1
ATOM 12593 O O . LEU E 1 170 ? -21.886 150.763 -70.175 1.00 15.42 536 LEU E O 1
ATOM 12598 N N . GLU E 1 171 ? -21.528 149.516 -72.009 1.00 14.15 537 GLU E N 1
ATOM 12599 C CA . GLU E 1 171 ? -20.222 150.092 -72.284 1.00 10.99 537 GLU E CA 1
ATOM 12600 C C . GLU E 1 171 ? -20.331 151.512 -72.822 1.00 11.83 537 GLU E C 1
ATOM 12601 O O . GLU E 1 171 ? -19.366 152.272 -72.785 1.00 14.17 537 GLU E O 1
ATOM 12607 N N . ARG E 1 172 ? -21.509 151.867 -73.323 1.00 12.25 538 ARG E N 1
ATOM 12608 C CA . ARG E 1 172 ? -21.761 153.234 -73.759 1.00 16.56 538 ARG E CA 1
ATOM 12609 C C . ARG E 1 172 ? -22.164 154.056 -72.545 1.00 12.13 538 ARG E C 1
ATOM 12610 O O . ARG E 1 172 ? -21.910 155.259 -72.479 1.00 15.05 538 ARG E O 1
ATOM 12618 N N . PHE E 1 173 ? -22.786 153.383 -71.583 1.00 15.51 539 PHE E N 1
ATOM 12619 C CA . PHE E 1 173 ? -23.121 153.984 -70.302 1.00 9.51 539 PHE E CA 1
ATOM 12620 C C . PHE E 1 173 ? -21.856 154.415 -69.570 1.00 12.70 539 PHE E C 1
ATOM 12621 O O . PHE E 1 173 ? -21.814 155.485 -68.961 1.00 19.04 539 PHE E O 1
ATOM 12629 N N . PHE E 1 174 ? -20.824 153.582 -69.647 1.00 12.95 540 PHE E N 1
ATOM 12630 C CA . PHE E 1 174 ? -19.565 153.862 -68.969 1.00 11.25 540 PHE E CA 1
ATOM 12631 C C . PHE E 1 174 ? -18.703 154.860 -69.735 1.00 13.10 540 PHE E C 1
ATOM 12632 O O . PHE E 1 174 ? -17.988 155.660 -69.133 1.00 21.06 540 PHE E O 1
ATOM 12640 N N . ASP E 1 175 ? -18.767 154.807 -71.062 1.00 14.09 541 ASP E N 1
ATOM 12641 C CA . ASP E 1 175 ? -17.976 155.700 -71.902 1.00 13.04 541 ASP E CA 1
ATOM 12642 C C . ASP E 1 175 ? -18.411 157.153 -71.740 1.00 13.12 541 ASP E C 1
ATOM 12643 O O . ASP E 1 175 ? -17.587 158.065 -71.783 1.00 18.08 541 ASP E O 1
ATOM 12648 N N . GLN E 1 176 ? -19.708 157.362 -71.544 1.00 12.56 542 GLN E N 1
ATOM 12649 C CA . GLN E 1 176 ? -20.256 158.710 -71.422 1.00 12.92 542 GLN E CA 1
ATOM 12650 C C . GLN E 1 176 ? -19.858 159.397 -70.119 1.00 11.10 542 GLN E C 1
ATOM 12651 O O . GLN E 1 176 ? -20.037 160.603 -69.967 1.00 19.85 542 GLN E O 1
ATOM 12657 N N . GLN E 1 177 ? -19.315 158.631 -69.181 1.00 12.68 543 GLN E N 1
ATOM 12658 C CA . GLN E 1 177 ? -18.890 159.196 -67.907 1.00 15.02 543 GLN E CA 1
ATOM 12659 C C . GLN E 1 177 ? -17.446 159.677 -67.967 1.00 19.14 543 GLN E C 1
ATOM 12660 O O . GLN E 1 177 ? -17.053 160.577 -67.225 1.00 27.01 543 GLN E O 1
ATOM 12666 N N . GLU E 1 178 ? -16.659 159.078 -68.855 1.00 15.22 544 GLU E N 1
ATOM 12667 C CA . GLU E 1 178 ? -15.246 159.417 -68.974 1.00 19.30 544 GLU E CA 1
ATOM 12668 C C . GLU E 1 178 ? -15.012 160.615 -69.884 1.00 20.67 544 GLU E C 1
ATOM 12669 O O . GLU E 1 178 ? -13.888 160.857 -70.318 1.00 28.80 544 GLU E O 1
ATOM 12675 N N . GLN E 1 179 ? -16.071 161.359 -70.177 1.00 20.99 545 GLN E N 1
ATOM 12676 C CA . GLN E 1 179 ? -15.947 162.547 -71.007 1.00 26.67 545 GLN E CA 1
ATOM 12677 C C . GLN E 1 179 ? -15.720 163.754 -70.118 1.00 28.39 545 GLN E C 1
ATOM 12678 O O . GLN E 1 179 ? -15.040 164.708 -70.499 1.00 35.21 545 GLN E O 1
ATOM 12684 N N . ARG E 1 180 ? -16.290 163.698 -68.921 1.00 24.33 546 ARG E N 1
ATOM 12685 C CA . ARG E 1 180 ? -16.249 164.834 -68.010 1.00 25.46 546 ARG E CA 1
ATOM 12686 C C . ARG E 1 180 ? -15.037 164.872 -67.080 1.00 19.78 546 ARG E C 1
ATOM 12687 O O . ARG E 1 180 ? -14.479 163.834 -66.716 1.00 18.30 546 ARG E O 1
ATOM 12695 N N . GLU E 1 181 ? -14.654 166.096 -66.716 1.00 22.22 547 GLU E N 1
ATOM 12696 C CA . GLU E 1 181 ? -13.517 166.386 -65.846 1.00 21.69 547 GLU E CA 1
ATOM 12697 C C . GLU E 1 181 ? -13.992 166.696 -64.422 1.00 25.22 547 GLU E C 1
ATOM 12698 O O . GLU E 1 181 ? -14.519 167.775 -64.152 1.00 25.74 547 GLU E O 1
ATOM 12704 N N . GLY E 1 182 ? -13.796 165.755 -63.507 1.00 19.34 548 GLY E N 1
ATOM 12705 C CA . GLY E 1 182 ? -14.057 166.002 -62.099 1.00 26.16 548 GLY E CA 1
ATOM 12706 C C . GLY E 1 182 ? -15.438 165.620 -61.609 1.00 23.27 548 GLY E C 1
ATOM 12707 O O . GLY E 1 182 ? -16.337 165.332 -62.398 1.00 17.91 548 GLY E O 1
ATOM 12708 N N . VAL E 1 183 ? -15.605 165.634 -60.291 1.00 23.39 549 VAL E N 1
ATOM 12709 C CA . VAL E 1 183 ? -16.851 165.203 -59.669 1.00 19.97 549 VAL E CA 1
ATOM 12710 C C . VAL E 1 183 ? -17.793 166.380 -59.436 1.00 13.57 549 VAL E C 1
ATOM 12711 O O . VAL E 1 183 ? -18.909 166.207 -58.948 1.00 13.93 549 VAL E O 1
ATOM 12715 N N . ILE E 1 184 ? -17.328 167.576 -59.783 1.00 18.40 550 ILE E N 1
ATOM 12716 C CA . ILE E 1 184 ? -18.175 168.764 -59.799 1.00 16.19 550 ILE E CA 1
ATOM 12717 C C . ILE E 1 184 ? -18.214 169.326 -61.216 1.00 18.16 550 ILE E C 1
ATOM 12718 O O . ILE E 1 184 ? -17.171 169.580 -61.819 1.00 17.08 550 ILE E O 1
ATOM 12723 N N . ILE E 1 185 ? -19.418 169.515 -61.745 1.00 17.35 551 ILE E N 1
ATOM 12724 C CA . ILE E 1 185 ? -19.586 169.882 -63.147 1.00 16.81 551 ILE E CA 1
ATOM 12725 C C . ILE E 1 185 ? -20.386 171.164 -63.343 1.00 20.03 551 ILE E C 1
ATOM 12726 O O . ILE E 1 185 ? -21.177 171.556 -62.487 1.00 20.10 551 ILE E O 1
ATOM 12731 N N . ARG E 1 186 ? -20.170 171.808 -64.485 1.00 22.30 552 ARG E N 1
ATOM 12732 C CA . ARG E 1 186 ? -20.977 172.949 -64.894 1.00 16.04 552 ARG E CA 1
ATOM 12733 C C . ARG E 1 186 ? -22.332 172.468 -65.393 1.00 15.44 552 ARG E C 1
ATOM 12734 O O . ARG E 1 186 ? -22.419 171.460 -66.090 1.00 19.16 552 ARG E O 1
ATOM 12742 N N . ALA E 1 187 ? -23.388 173.188 -65.036 1.00 16.79 553 ALA E N 1
ATOM 12743 C CA . ALA E 1 187 ? -24.730 172.815 -65.461 1.00 14.50 553 ALA E CA 1
ATOM 12744 C C . ALA E 1 187 ? -25.507 174.030 -65.945 1.00 19.54 553 ALA E C 1
ATOM 12745 O O . ALA E 1 187 ? -25.192 175.161 -65.579 1.00 27.70 553 ALA E O 1
ATOM 12747 N N . SER E 1 188 ? -26.520 173.795 -66.772 1.00 25.85 554 SER E N 1
ATOM 12748 C CA . SER E 1 188 ? -27.410 174.868 -67.193 1.00 26.94 554 SER E CA 1
ATOM 12749 C C . SER E 1 188 ? -28.262 175.305 -66.010 1.00 23.54 554 SER E C 1
ATOM 12750 O O . SER E 1 188 ? -28.612 174.486 -65.161 1.00 27.85 554 SER E O 1
ATOM 12753 N N . GLN E 1 189 ? -28.605 176.590 -65.960 1.00 24.22 555 GLN E N 1
ATOM 12754 C CA . GLN E 1 189 ? -29.377 177.111 -64.838 1.00 24.40 555 GLN E CA 1
ATOM 12755 C C . GLN E 1 189 ? -30.823 176.623 -64.821 1.00 26.51 555 GLN E C 1
ATOM 12756 O O . GLN E 1 189 ? -31.529 176.857 -63.836 1.00 39.06 555 GLN E O 1
ATOM 12762 N N . GLU E 1 190 ? -31.276 175.955 -65.881 1.00 26.47 556 GLU E N 1
ATOM 12763 C CA . GLU E 1 190 ? -32.647 175.458 -65.872 1.00 31.44 556 GLU E CA 1
ATOM 12764 C C . GLU E 1 190 ? -32.755 173.992 -65.472 1.00 32.84 556 GLU E C 1
ATOM 12765 O O . GLU E 1 190 ? -33.787 173.573 -64.945 1.00 33.60 556 GLU E O 1
ATOM 12771 N N . LYS E 1 191 ? -31.709 173.211 -65.721 1.00 33.72 557 LYS E N 1
ATOM 12772 C CA . LYS E 1 191 ? -31.668 171.869 -65.164 1.00 28.39 557 LYS E CA 1
ATOM 12773 C C . LYS E 1 191 ? -31.469 171.970 -63.656 1.00 23.65 557 LYS E C 1
ATOM 12774 O O . LYS E 1 191 ? -31.934 171.119 -62.898 1.00 33.51 557 LYS E O 1
ATOM 12780 N N . LEU E 1 192 ? -30.784 173.025 -63.227 1.00 23.03 558 LEU E N 1
ATOM 12781 C CA . LEU E 1 192 ? -30.564 173.270 -61.806 1.00 29.69 558 LEU E CA 1
ATOM 12782 C C . LEU E 1 192 ? -31.811 173.833 -61.145 1.00 26.47 558 LEU E C 1
ATOM 12783 O O . LEU E 1 192 ? -32.084 173.548 -59.977 1.00 27.38 558 LEU E O 1
ATOM 12788 N N . ARG E 1 193 ? -32.564 174.635 -61.891 1.00 29.03 559 ARG E N 1
ATOM 12789 C CA . ARG E 1 193 ? -33.833 175.143 -61.390 1.00 29.53 559 ARG E CA 1
ATOM 12790 C C . ARG E 1 193 ? -34.840 174.009 -61.229 1.00 28.62 559 ARG E C 1
ATOM 12791 O O . ARG E 1 193 ? -35.620 173.986 -60.280 1.00 29.18 559 ARG E O 1
ATOM 12799 N N . ALA E 1 194 ? -34.809 173.064 -62.162 1.00 33.02 560 ALA E N 1
ATOM 12800 C CA . ALA E 1 194 ? -35.727 171.926 -62.148 1.00 32.13 560 ALA E CA 1
ATOM 12801 C C . ALA E 1 194 ? -35.518 171.044 -60.922 1.00 32.49 560 ALA E C 1
ATOM 12802 O O . ALA E 1 194 ? -36.475 170.544 -60.336 1.00 31.51 560 ALA E O 1
ATOM 12804 N N . LEU E 1 195 ? -34.259 170.872 -60.529 1.00 29.43 561 LEU E N 1
ATOM 12805 C CA . LEU E 1 195 ? -33.911 170.019 -59.393 1.00 28.11 561 LEU E CA 1
ATOM 12806 C C . LEU E 1 195 ? -34.033 170.753 -58.062 1.00 34.44 561 LEU E C 1
ATOM 12807 O O . LEU E 1 195 ? -33.313 170.450 -57.110 1.00 31.93 561 LEU E O 1
ATOM 12812 N N . SER E 1 196 ? -34.941 171.721 -58.001 1.00 38.89 562 SER E N 1
ATOM 12813 C CA . SER E 1 196 ? -35.180 172.471 -56.774 1.00 27.83 562 SER E CA 1
ATOM 12814 C C . SER E 1 196 ? -36.650 172.849 -56.642 1.00 32.78 562 SER E C 1
ATOM 12815 O O . SER E 1 196 ? -37.104 173.247 -55.570 1.00 35.44 562 SER E O 1
ATOM 12818 N N . GLN E 1 197 ? -37.388 172.724 -57.739 1.00 37.24 563 GLN E N 1
ATOM 12819 C CA . GLN E 1 197 ? -38.815 173.021 -57.736 1.00 39.31 563 GLN E CA 1
ATOM 12820 C C . GLN E 1 197 ? -39.593 171.931 -57.007 1.00 40.63 563 GLN E C 1
ATOM 12821 O O . GLN E 1 197 ? -39.121 170.801 -56.872 1.00 44.24 563 GLN E O 1
ATOM 12823 N N . GLY E 1 213 ? -34.548 163.603 -40.945 1.00 31.53 579 GLY E N 1
ATOM 12824 C CA . GLY E 1 213 ? -35.444 164.641 -40.471 1.00 28.50 579 GLY E CA 1
ATOM 12825 C C . GLY E 1 213 ? -35.564 165.796 -41.445 1.00 31.69 579 GLY E C 1
ATOM 12826 O O . GLY E 1 213 ? -36.113 165.646 -42.535 1.00 30.63 579 GLY E O 1
ATOM 12827 N N . GLY E 1 214 ? -35.051 166.955 -41.044 1.00 33.65 580 GLY E N 1
ATOM 12828 C CA . GLY E 1 214 ? -35.065 168.141 -41.883 1.00 23.12 580 GLY E CA 1
ATOM 12829 C C . GLY E 1 214 ? -33.938 169.089 -41.518 1.00 23.07 580 GLY E C 1
ATOM 12830 O O . GLY E 1 214 ? -33.165 168.810 -40.601 1.00 28.80 580 GLY E O 1
ATOM 12831 N N . PRO E 1 215 ? -33.834 170.218 -42.235 1.00 21.06 581 PRO E N 1
ATOM 12832 C CA . PRO E 1 215 ? -32.778 171.199 -41.965 1.00 23.74 581 PRO E CA 1
ATOM 12833 C C . PRO E 1 215 ? -32.911 171.851 -40.595 1.00 22.98 581 PRO E C 1
ATOM 12834 O O . PRO E 1 215 ? -34.021 172.139 -40.149 1.00 30.84 581 PRO E O 1
ATOM 12838 N N . ILE E 1 216 ? -31.780 172.071 -39.934 1.00 17.89 582 ILE E N 1
ATOM 12839 C CA . ILE E 1 216 ? -31.762 172.796 -38.674 1.00 17.85 582 ILE E CA 1
ATOM 12840 C C . ILE E 1 216 ? -31.235 174.206 -38.895 1.00 21.34 582 ILE E C 1
ATOM 12841 O O . ILE E 1 216 ? -30.068 174.395 -39.237 1.00 21.85 582 ILE E O 1
ATOM 12846 N N . SER E 1 217 ? -32.100 175.195 -38.708 1.00 19.14 583 SER E N 1
ATOM 12847 C CA . SER E 1 217 ? -31.696 176.585 -38.844 1.00 20.14 583 SER E CA 1
ATOM 12848 C C . SER E 1 217 ? -31.101 177.085 -37.534 1.00 22.90 583 SER E C 1
ATOM 12849 O O . SER E 1 217 ? -31.813 177.243 -36.541 1.00 29.96 583 SER E O 1
ATOM 12852 N N . LEU E 1 218 ? -29.792 177.323 -37.537 1.00 20.36 584 LEU E N 1
ATOM 12853 C CA . LEU E 1 218 ? -29.070 177.745 -36.339 1.00 21.93 584 LEU E CA 1
ATOM 12854 C C . LEU E 1 218 ? -29.621 179.041 -35.749 1.00 27.21 584 LEU E C 1
ATOM 12855 O O . LEU E 1 218 ? -29.646 179.220 -34.534 1.00 27.71 584 LEU E O 1
ATOM 12860 N N . LYS E 1 219 ? -30.076 179.932 -36.624 1.00 24.34 585 LYS E N 1
ATOM 12861 C CA . LYS E 1 219 ? -30.597 181.237 -36.225 1.00 25.07 585 LYS E CA 1
ATOM 12862 C C . LYS E 1 219 ? -31.955 181.154 -35.527 1.00 25.44 585 LYS E C 1
ATOM 12863 O O . LYS E 1 219 ? -32.583 182.179 -35.262 1.00 36.10 585 LYS E O 1
ATOM 12869 N N . SER E 1 220 ? -32.412 179.940 -35.238 1.00 20.72 586 SER E N 1
ATOM 12870 C CA . SER E 1 220 ? -33.727 179.745 -34.640 1.00 20.58 586 SER E CA 1
ATOM 12871 C C . SER E 1 220 ? -33.659 178.819 -33.434 1.00 28.04 586 SER E C 1
ATOM 12872 O O . SER E 1 220 ? -34.685 178.359 -32.935 1.00 34.08 586 SER E O 1
ATOM 12875 N N . GLN E 1 221 ? -32.445 178.551 -32.967 1.00 22.76 587 GLN E N 1
ATOM 12876 C CA . GLN E 1 221 ? -32.247 177.628 -31.858 1.00 28.36 587 GLN E CA 1
ATOM 12877 C C . GLN E 1 221 ? -32.533 178.281 -30.513 1.00 32.04 587 GLN E C 1
ATOM 12878 O O . GLN E 1 221 ? -32.252 179.463 -30.308 1.00 38.28 587 GLN E O 1
ATOM 12884 N N . ARG E 1 222 ? -33.096 177.496 -29.600 1.00 28.70 588 ARG E N 1
ATOM 12885 C CA . ARG E 1 222 ? -33.480 177.988 -28.284 1.00 29.82 588 ARG E CA 1
ATOM 12886 C C . ARG E 1 222 ? -32.260 178.293 -27.422 1.00 31.24 588 ARG E C 1
ATOM 12887 O O . ARG E 1 222 ? -32.296 179.186 -26.576 1.00 32.71 588 ARG E O 1
ATOM 12889 N N . SER E 1 223 ? -31.183 177.545 -27.638 1.00 30.24 589 SER E N 1
ATOM 12890 C CA . SER E 1 223 ? -29.950 177.762 -26.889 1.00 28.13 589 SER E CA 1
ATOM 12891 C C . SER E 1 223 ? -29.104 178.839 -27.557 1.00 27.52 589 SER E C 1
ATOM 12892 O O . SER E 1 223 ? -28.264 178.544 -28.406 1.00 25.05 589 SER E O 1
ATOM 12895 N N . SER E 1 224 ? -29.330 180.088 -27.165 1.00 31.56 590 SER E N 1
ATOM 12896 C CA . SER E 1 224 ? -28.634 181.215 -27.770 1.00 19.66 590 SER E CA 1
ATOM 12897 C C . SER E 1 224 ? -28.456 182.364 -26.786 1.00 22.52 590 SER E C 1
ATOM 12898 O O . SER E 1 224 ? -29.224 182.502 -25.833 1.00 28.40 590 SER E O 1
ATOM 12901 N N . TYR E 1 225 ? -27.437 183.186 -27.021 1.00 21.00 591 TYR E N 1
ATOM 12902 C CA . TYR E 1 225 ? -27.242 184.401 -26.238 1.00 20.33 591 TYR E CA 1
ATOM 12903 C C . TYR E 1 225 ? -26.805 185.551 -27.132 1.00 20.79 591 TYR E C 1
ATOM 12904 O O . TYR E 1 225 ? -26.028 185.359 -28.074 1.00 14.33 591 TYR E O 1
ATOM 12913 N N . SER E 1 226 ? -27.295 186.749 -26.824 1.00 19.90 592 SER E N 1
ATOM 12914 C CA . SER E 1 226 ? -27.050 187.905 -27.674 1.00 12.92 592 SER E CA 1
ATOM 12915 C C . SER E 1 226 ? -26.700 189.170 -26.896 1.00 18.37 592 SER E C 1
ATOM 12916 O O . SER E 1 226 ? -27.369 189.517 -25.928 1.00 25.04 592 SER E O 1
ATOM 12919 N N . ASN E 1 227 ? -25.636 189.844 -27.320 1.00 19.32 593 ASN E N 1
ATOM 12920 C CA . ASN E 1 227 ? -25.386 191.218 -26.906 1.00 11.55 593 ASN E CA 1
ATOM 12921 C C . ASN E 1 227 ? -24.670 191.969 -28.021 1.00 14.06 593 ASN E C 1
ATOM 12922 O O . ASN E 1 227 ? -24.548 191.465 -29.137 1.00 16.47 593 ASN E O 1
ATOM 12927 N N . GLN E 1 228 ? -24.180 193.162 -27.708 1.00 12.17 594 GLN E N 1
ATOM 12928 C CA . GLN E 1 228 ? -23.627 194.059 -28.714 1.00 14.92 594 GLN E CA 1
ATOM 12929 C C . GLN E 1 228 ? -22.197 193.682 -29.098 1.00 15.24 594 GLN E C 1
ATOM 12930 O O . GLN E 1 228 ? -21.587 194.320 -29.956 1.00 10.72 594 GLN E O 1
ATOM 12936 N N . PHE E 1 229 ? -21.671 192.630 -28.477 1.00 13.14 595 PHE E N 1
ATOM 12937 C CA . PHE E 1 229 ? -20.278 192.250 -28.680 1.00 12.11 595 PHE E CA 1
ATOM 12938 C C . PHE E 1 229 ? -20.141 190.864 -29.300 1.00 13.32 595 PHE E C 1
ATOM 12939 O O . PHE E 1 229 ? -19.035 190.412 -29.597 1.00 10.89 595 PHE E O 1
ATOM 12947 N N . GLY E 1 230 ? -21.269 190.192 -29.497 1.00 9.42 596 GLY E N 1
ATOM 12948 C CA . GLY E 1 230 ? -21.245 188.860 -30.065 1.00 11.45 596 GLY E CA 1
ATOM 12949 C C . GLY E 1 230 ? -22.594 188.177 -30.152 1.00 15.66 596 GLY E C 1
ATOM 12950 O O . GLY E 1 230 ? -23.558 188.579 -29.504 1.00 13.16 596 GLY E O 1
ATOM 12951 N N . GLN E 1 231 ? -22.647 187.130 -30.968 1.00 11.63 597 GLN E N 1
ATOM 12952 C CA . GLN E 1 231 ? -23.846 186.321 -31.134 1.00 12.10 597 GLN E CA 1
ATOM 12953 C C . GLN E 1 231 ? -23.476 184.851 -31.002 1.00 11.37 597 GLN E C 1
ATOM 12954 O O . GLN E 1 231 ? -22.399 184.440 -31.429 1.00 13.87 597 GLN E O 1
ATOM 12960 N N . PHE E 1 232 ? -24.358 184.060 -30.405 1.00 12.54 598 PHE E N 1
ATOM 12961 C CA . PHE E 1 232 ? -24.085 182.639 -30.233 1.00 13.48 598 PHE E CA 1
ATOM 12962 C C . PHE E 1 232 ? -25.345 181.808 -30.423 1.00 15.63 598 PHE E C 1
ATOM 12963 O O . PHE E 1 232 ? -26.387 182.101 -29.843 1.00 18.21 598 PHE E O 1
ATOM 12971 N N . PHE E 1 233 ? -25.237 180.773 -31.247 1.00 10.19 599 PHE E N 1
ATOM 12972 C CA . PHE E 1 233 ? -26.335 179.844 -31.475 1.00 16.56 599 PHE E CA 1
ATOM 12973 C C . PHE E 1 233 ? -25.836 178.425 -31.267 1.00 17.31 599 PHE E C 1
ATOM 12974 O O . PHE E 1 233 ? -24.693 178.122 -31.593 1.00 16.22 599 PHE E O 1
ATOM 12982 N N . GLU E 1 234 ? -26.686 177.559 -30.728 1.00 16.55 600 GLU E N 1
ATOM 12983 C CA . GLU E 1 234 ? -26.294 176.174 -30.507 1.00 14.36 600 GLU E CA 1
ATOM 12984 C C . GLU E 1 234 ? -27.474 175.219 -30.615 1.00 17.02 600 GLU E C 1
ATOM 12985 O O . GLU E 1 234 ? -28.502 175.396 -29.960 1.00 17.40 600 GLU E O 1
ATOM 12991 N N . ALA E 1 235 ? -27.313 174.210 -31.464 1.00 17.14 601 ALA E N 1
ATOM 12992 C CA . ALA E 1 235 ? -28.269 173.119 -31.568 1.00 17.70 601 ALA E CA 1
ATOM 12993 C C . ALA E 1 235 ? -27.662 171.876 -30.930 1.00 11.49 601 ALA E C 1
ATOM 12994 O O . ALA E 1 235 ? -26.674 171.344 -31.424 1.00 14.99 601 ALA E O 1
ATOM 12996 N N . CYS E 1 236 ? -28.238 171.416 -29.827 1.00 12.16 602 CYS E N 1
ATOM 12997 C CA . CYS E 1 236 ? -27.705 170.242 -29.150 1.00 15.20 602 CYS E CA 1
ATOM 12998 C C . CYS E 1 236 ? -28.541 168.999 -29.476 1.00 10.73 602 CYS E C 1
ATOM 12999 O O . CYS E 1 236 ? -29.729 169.105 -29.792 1.00 15.03 602 CYS E O 1
ATOM 13002 N N . PRO E 1 237 ? -27.904 167.815 -29.432 1.00 12.89 603 PRO E N 1
ATOM 13003 C CA . PRO E 1 237 ? -28.531 166.545 -29.818 1.00 10.63 603 PRO E CA 1
ATOM 13004 C C . PRO E 1 237 ? -29.821 166.210 -29.067 1.00 13.84 603 PRO E C 1
ATOM 13005 O O . PRO E 1 237 ? -30.683 165.535 -29.628 1.00 12.78 603 PRO E O 1
ATOM 13009 N N . GLU E 1 238 ? -29.955 166.662 -27.824 1.00 17.27 604 GLU E N 1
ATOM 13010 C CA . GLU E 1 238 ? -31.164 166.392 -27.049 1.00 12.73 604 GLU E CA 1
ATOM 13011 C C . GLU E 1 238 ? -32.427 166.926 -27.717 1.00 15.73 604 GLU E C 1
ATOM 13012 O O . GLU E 1 238 ? -33.487 166.329 -27.600 1.00 19.89 604 GLU E O 1
ATOM 13018 N N . GLU E 1 239 ? -32.323 168.043 -28.423 1.00 14.93 605 GLU E N 1
ATOM 13019 C CA . GLU E 1 239 ? -33.493 168.633 -29.066 1.00 16.18 605 GLU E CA 1
ATOM 13020 C C . GLU E 1 239 ? -33.644 168.206 -30.515 1.00 14.72 605 GLU E C 1
ATOM 13021 O O . GLU E 1 239 ? -34.694 168.425 -31.115 1.00 18.33 605 GLU E O 1
ATOM 13027 N N . HIS E 1 240 ? -32.593 167.624 -31.085 1.00 18.17 606 HIS E N 1
ATOM 13028 C CA . HIS E 1 240 ? -32.610 167.240 -32.493 1.00 11.78 606 HIS E CA 1
ATOM 13029 C C . HIS E 1 240 ? -32.161 165.790 -32.720 1.00 11.01 606 HIS E C 1
ATOM 13030 O O . HIS E 1 240 ? -30.993 165.465 -32.514 1.00 13.59 606 HIS E O 1
ATOM 13037 N N . ARG E 1 241 ? -33.076 164.939 -33.187 1.00 12.70 607 ARG E N 1
ATOM 13038 C CA . ARG E 1 241 ? -32.793 163.508 -33.363 1.00 16.37 607 ARG E CA 1
ATOM 13039 C C . ARG E 1 241 ? -31.673 163.237 -34.374 1.00 15.35 607 ARG E C 1
ATOM 13040 O O . ARG E 1 241 ? -30.764 162.439 -34.132 1.00 19.97 607 ARG E O 1
ATOM 13048 N N . GLN E 1 242 ? -31.778 163.891 -35.516 1.00 13.26 608 GLN E N 1
ATOM 13049 C CA . GLN E 1 242 ? -30.748 163.931 -36.532 1.00 9.55 608 GLN E CA 1
ATOM 13050 C C . GLN E 1 242 ? -29.319 164.390 -36.111 1.00 9.04 608 GLN E C 1
ATOM 13051 O O . GLN E 1 242 ? -28.349 164.267 -36.863 1.00 14.78 608 GLN E O 1
ATOM 13057 N N . LEU E 1 243 ? -29.180 164.805 -34.861 1.00 13.37 609 LEU E N 1
ATOM 13058 C CA . LEU E 1 243 ? -27.850 165.010 -34.291 1.00 9.09 609 LEU E CA 1
ATOM 13059 C C . LEU E 1 243 ? -27.518 163.927 -33.254 1.00 12.72 609 LEU E C 1
ATOM 13060 O O . LEU E 1 243 ? -26.414 163.885 -32.704 1.00 15.01 609 LEU E O 1
ATOM 13065 N N . GLN E 1 244 ? -28.471 163.036 -33.001 1.00 10.17 610 GLN E N 1
ATOM 13066 C CA . GLN E 1 244 ? -28.289 162.004 -31.978 1.00 10.15 610 GLN E CA 1
ATOM 13067 C C . GLN E 1 244 ? -27.566 160.759 -32.484 1.00 11.50 610 GLN E C 1
ATOM 13068 O O . GLN E 1 244 ? -27.026 159.992 -31.688 1.00 17.79 610 GLN E O 1
ATOM 13074 N N . GLU E 1 245 ? -27.559 160.551 -33.796 1.00 11.54 611 GLU E N 1
ATOM 13075 C CA . GLU E 1 245 ? -26.888 159.387 -34.360 1.00 15.16 611 GLU E CA 1
ATOM 13076 C C . GLU E 1 245 ? -25.379 159.507 -34.175 1.00 14.68 611 GLU E C 1
ATOM 13077 O O . GLU E 1 245 ? -24.707 158.541 -33.813 1.00 20.10 611 GLU E O 1
ATOM 13083 N N . MET E 1 246 ? -24.855 160.703 -34.421 1.00 13.86 612 MET E N 1
ATOM 13084 C CA . MET E 1 246 ? -23.436 160.967 -34.226 1.00 10.29 612 MET E CA 1
ATOM 13085 C C . MET E 1 246 ? -23.186 161.500 -32.816 1.00 8.91 612 MET E C 1
ATOM 13086 O O . MET E 1 246 ? -22.039 161.611 -32.377 1.00 11.69 612 MET E O 1
ATOM 13091 N N . ASP E 1 247 ? -24.275 161.805 -32.110 1.00 11.39 613 ASP E N 1
ATOM 13092 C CA . ASP E 1 247 ? -24.220 162.407 -30.777 1.00 10.37 613 ASP E CA 1
ATOM 13093 C C . ASP E 1 247 ? -23.334 163.646 -30.788 1.00 12.21 613 ASP E C 1
ATOM 13094 O O . ASP E 1 247 ? -22.240 163.651 -30.226 1.00 11.67 613 ASP E O 1
ATOM 13099 N N . VAL E 1 248 ? -23.818 164.694 -31.439 1.00 14.78 614 VAL E N 1
ATOM 13100 C CA . VAL E 1 248 ? -23.012 165.878 -31.680 1.00 9.28 614 VAL E CA 1
ATOM 13101 C C . VAL E 1 248 ? -23.866 167.133 -31.562 1.00 11.24 614 VAL E C 1
ATOM 13102 O O . VAL E 1 248 ? -25.019 167.155 -31.996 1.00 13.35 614 VAL E O 1
ATOM 13106 N N . LEU E 1 249 ? -23.310 168.168 -30.941 1.00 15.21 615 LEU E N 1
ATOM 13107 C CA . LEU E 1 249 ? -23.959 169.469 -30.936 1.00 11.45 615 LEU E CA 1
ATOM 13108 C C . LEU E 1 249 ? -23.297 170.348 -31.985 1.00 9.28 615 LEU E C 1
ATOM 13109 O O . LEU E 1 249 ? -22.091 170.256 -32.217 1.00 13.63 615 LEU E O 1
ATOM 13114 N N . VAL E 1 250 ? -24.095 171.186 -32.631 1.00 9.93 616 VAL E N 1
ATOM 13115 C CA . VAL E 1 250 ? -23.578 172.101 -33.635 1.00 10.58 616 VAL E CA 1
ATOM 13116 C C . VAL E 1 250 ? -23.869 173.531 -33.213 1.00 15.84 616 VAL E C 1
ATOM 13117 O O . VAL E 1 250 ? -25.018 173.887 -32.954 1.00 16.55 616 VAL E O 1
ATOM 13121 N N . ASN E 1 251 ? -22.826 174.349 -33.131 1.00 10.65 617 ASN E N 1
ATOM 13122 C CA . ASN E 1 251 ? -23.002 175.730 -32.709 1.00 13.71 617 ASN E CA 1
ATOM 13123 C C . ASN E 1 251 ? -22.303 176.741 -33.612 1.00 7.78 617 ASN E C 1
ATOM 13124 O O . ASN E 1 251 ? -21.431 176.393 -34.406 1.00 9.87 617 ASN E O 1
ATOM 13129 N N . TYR E 1 252 ? -22.709 177.998 -33.478 1.00 8.02 618 TYR E N 1
ATOM 13130 C CA . TYR E 1 252 ? -22.217 179.076 -34.321 1.00 10.50 618 TYR E CA 1
ATOM 13131 C C . TYR E 1 252 ? -21.912 180.292 -33.458 1.00 9.20 618 TYR E C 1
ATOM 13132 O O . TYR E 1 252 ? -22.703 180.660 -32.590 1.00 11.56 618 TYR E O 1
ATOM 13141 N N . ALA E 1 253 ? -20.763 180.912 -33.693 1.00 9.00 619 ALA E N 1
ATOM 13142 C CA . ALA E 1 253 ? -20.368 182.074 -32.912 1.00 9.29 619 ALA E CA 1
ATOM 13143 C C . ALA E 1 253 ? -19.855 183.199 -33.799 1.00 16.95 619 ALA E C 1
ATOM 13144 O O . ALA E 1 253 ? -18.930 183.009 -34.587 1.00 15.94 619 ALA E O 1
ATOM 13146 N N . GLU E 1 254 ? -20.470 184.369 -33.670 1.00 11.82 620 GLU E N 1
ATOM 13147 C CA . GLU E 1 254 ? -19.937 185.575 -34.283 1.00 10.20 620 GLU E CA 1
ATOM 13148 C C . GLU E 1 254 ? -19.388 186.496 -33.204 1.00 15.99 620 GLU E C 1
ATOM 13149 O O . GLU E 1 254 ? -20.127 186.977 -32.348 1.00 15.87 620 GLU E O 1
ATOM 13155 N N . ILE E 1 255 ? -18.083 186.727 -33.244 1.00 16.79 621 ILE E N 1
ATOM 13156 C CA . ILE E 1 255 ? -17.449 187.659 -32.326 1.00 14.25 621 ILE E CA 1
ATOM 13157 C C . ILE E 1 255 ? -17.172 188.964 -33.058 1.00 14.99 621 ILE E C 1
ATOM 13158 O O . ILE E 1 255 ? -16.288 189.027 -33.913 1.00 10.98 621 ILE E O 1
ATOM 13163 N N . LYS E 1 256 ? -17.941 189.998 -32.730 1.00 13.43 622 LYS E N 1
ATOM 13164 C CA . LYS E 1 256 ? -17.811 191.282 -33.406 1.00 14.65 622 LYS E CA 1
ATOM 13165 C C . LYS E 1 256 ? -16.435 191.883 -33.161 1.00 10.68 622 LYS E C 1
ATOM 13166 O O . LYS E 1 256 ? -15.803 191.611 -32.142 1.00 10.06 622 LYS E O 1
ATOM 13172 N N . ARG E 1 257 ? -15.974 192.683 -34.117 1.00 13.27 623 ARG E N 1
ATOM 13173 C CA . ARG E 1 257 ? -14.624 193.234 -34.094 1.00 9.82 623 ARG E CA 1
ATOM 13174 C C . ARG E 1 257 ? -14.319 193.976 -32.797 1.00 9.89 623 ARG E C 1
ATOM 13175 O O . ARG E 1 257 ? -15.169 194.686 -32.257 1.00 11.62 623 ARG E O 1
ATOM 13183 N N . GLY E 1 258 ? -13.106 193.786 -32.292 1.00 9.02 624 GLY E N 1
ATOM 13184 C CA . GLY E 1 258 ? -12.676 194.433 -31.068 1.00 12.25 624 GLY E CA 1
ATOM 13185 C C . GLY E 1 258 ? -13.181 193.763 -29.803 1.00 14.36 624 GLY E C 1
ATOM 13186 O O . GLY E 1 258 ? -12.852 194.192 -28.699 1.00 17.36 624 GLY E O 1
ATOM 13187 N N . ALA E 1 259 ? -13.979 192.711 -29.957 1.00 11.09 625 ALA E N 1
ATOM 13188 C CA . ALA E 1 259 ? -14.534 192.006 -28.807 1.00 8.68 625 ALA E CA 1
ATOM 13189 C C . ALA E 1 259 ? -13.869 190.649 -28.601 1.00 11.07 625 ALA E C 1
ATOM 13190 O O . ALA E 1 259 ? -12.886 190.319 -29.261 1.00 18.88 625 ALA E O 1
ATOM 13192 N N . MET E 1 260 ? -14.419 189.869 -27.675 1.00 11.05 626 MET E N 1
ATOM 13193 C CA . MET E 1 260 ? -13.850 188.581 -27.295 1.00 11.79 626 MET E CA 1
ATOM 13194 C C . MET E 1 260 ? -14.925 187.665 -26.722 1.00 13.83 626 MET E C 1
ATOM 13195 O O . MET E 1 260 ? -15.841 188.134 -26.049 1.00 12.56 626 MET E O 1
ATOM 13200 N N . MET E 1 261 ? -14.830 186.365 -26.991 1.00 10.52 627 MET E N 1
ATOM 13201 C CA . MET E 1 261 ? -15.625 185.414 -26.227 1.00 10.64 627 MET E CA 1
ATOM 13202 C C . MET E 1 261 ? -14.872 185.071 -24.947 1.00 12.71 627 MET E C 1
ATOM 13203 O O . MET E 1 261 ? -13.758 184.546 -24.986 1.00 15.73 627 MET E O 1
ATOM 13208 N N . VAL E 1 262 ? -15.497 185.391 -23.820 1.00 13.73 628 VAL E N 1
ATOM 13209 C CA . VAL E 1 262 ? -14.915 185.233 -22.490 1.00 16.50 628 VAL E CA 1
ATOM 13210 C C . VAL E 1 262 ? -14.394 183.816 -22.235 1.00 11.37 628 VAL E C 1
ATOM 13211 O O . VAL E 1 262 ? -14.991 182.849 -22.707 1.00 16.37 628 VAL E O 1
ATOM 13215 N N . PRO E 1 263 ? -13.259 183.696 -21.515 1.00 11.17 629 PRO E N 1
ATOM 13216 C CA . PRO E 1 263 ? -12.686 182.401 -21.128 1.00 8.76 629 PRO E CA 1
ATOM 13217 C C . PRO E 1 263 ? -13.731 181.447 -20.565 1.00 9.31 629 PRO E C 1
ATOM 13218 O O . PRO E 1 263 ? -14.502 181.821 -19.685 1.00 13.08 629 PRO E O 1
ATOM 13222 N N . HIS E 1 264 ? -13.754 180.227 -21.083 1.00 8.62 630 HIS E N 1
ATOM 13223 C CA . HIS E 1 264 ? -14.773 179.256 -20.718 1.00 8.07 630 HIS E CA 1
ATOM 13224 C C . HIS E 1 264 ? -14.298 177.854 -21.056 1.00 8.58 630 HIS E C 1
ATOM 13225 O O . HIS E 1 264 ? -13.298 177.690 -21.748 1.00 9.81 630 HIS E O 1
ATOM 13232 N N . TYR E 1 265 ? -15.018 176.844 -20.582 1.00 9.59 631 TYR E N 1
ATOM 13233 C CA . TYR E 1 265 ? -14.675 175.468 -20.921 1.00 7.96 631 TYR E CA 1
ATOM 13234 C C . TYR E 1 265 ? -15.908 174.576 -21.004 1.00 9.82 631 TYR E C 1
ATOM 13235 O O . TYR E 1 265 ? -16.944 174.870 -20.408 1.00 7.97 631 TYR E O 1
ATOM 13244 N N . ASN E 1 266 ? -15.784 173.488 -21.757 1.00 8.76 632 ASN E N 1
ATOM 13245 C CA . ASN E 1 266 ? -16.864 172.522 -21.902 1.00 7.42 632 ASN E CA 1
ATOM 13246 C C . ASN E 1 266 ? -16.686 171.347 -20.954 1.00 8.60 632 ASN E C 1
ATOM 13247 O O . ASN E 1 266 ? -15.586 170.815 -20.808 1.00 8.82 632 ASN E O 1
ATOM 13252 N N . SER E 1 267 ? -17.779 170.943 -20.318 1.00 8.90 633 SER E N 1
ATOM 13253 C CA . SER E 1 267 ? -17.741 169.875 -19.328 1.00 11.42 633 SER E CA 1
ATOM 13254 C C . SER E 1 267 ? -17.432 168.515 -19.943 1.00 7.55 633 SER E C 1
ATOM 13255 O O . SER E 1 267 ? -16.710 167.710 -19.357 1.00 12.52 633 SER E O 1
ATOM 13258 N N . LYS E 1 268 ? -17.971 168.268 -21.132 1.00 11.66 634 LYS E N 1
ATOM 13259 C CA . LYS E 1 268 ? -17.981 166.921 -21.689 1.00 8.31 634 LYS E CA 1
ATOM 13260 C C . LYS E 1 268 ? -17.635 166.880 -23.178 1.00 9.37 634 LYS E C 1
ATOM 13261 O O . LYS E 1 268 ? -16.987 165.945 -23.643 1.00 17.51 634 LYS E O 1
ATOM 13267 N N . ALA E 1 269 ? -18.053 167.900 -23.919 1.00 9.61 635 ALA E N 1
ATOM 13268 C CA . ALA E 1 269 ? -17.891 167.900 -25.371 1.00 9.49 635 ALA E CA 1
ATOM 13269 C C . ALA E 1 269 ? -16.492 168.310 -25.824 1.00 9.09 635 ALA E C 1
ATOM 13270 O O . ALA E 1 269 ? -15.895 169.237 -25.279 1.00 12.33 635 ALA E O 1
ATOM 13272 N N . THR E 1 270 ? -15.978 167.603 -26.826 1.00 7.78 636 THR E N 1
ATOM 13273 C CA . THR E 1 270 ? -14.753 168.002 -27.508 1.00 7.39 636 THR E CA 1
ATOM 13274 C C . THR E 1 270 ? -15.131 168.697 -28.810 1.00 12.35 636 THR E C 1
ATOM 13275 O O . THR E 1 270 ? -15.660 168.069 -29.726 1.00 9.46 636 THR E O 1
ATOM 13279 N N . VAL E 1 271 ? -14.867 169.996 -28.888 1.00 9.97 637 VAL E N 1
ATOM 13280 C CA . VAL E 1 271 ? -15.386 170.801 -29.986 1.00 6.53 637 VAL E CA 1
ATOM 13281 C C . VAL E 1 271 ? -14.386 171.015 -31.118 1.00 7.14 637 VAL E C 1
ATOM 13282 O O . VAL E 1 271 ? -13.275 171.497 -30.903 1.00 9.88 637 VAL E O 1
ATOM 13286 N N . VAL E 1 272 ? -14.800 170.650 -32.327 1.00 5.67 638 VAL E N 1
ATOM 13287 C CA . VAL E 1 272 ? -14.031 170.933 -33.530 1.00 8.61 638 VAL E CA 1
ATOM 13288 C C . VAL E 1 272 ? -14.538 172.231 -34.148 1.00 10.79 638 VAL E C 1
ATOM 13289 O O . VAL E 1 272 ? -15.690 172.314 -34.569 1.00 12.40 638 VAL E O 1
ATOM 13293 N N . VAL E 1 273 ? -13.678 173.243 -34.195 1.00 6.49 639 VAL E N 1
ATOM 13294 C CA . VAL E 1 273 ? -14.094 174.573 -34.628 1.00 7.41 639 VAL E CA 1
ATOM 13295 C C . VAL E 1 273 ? -13.516 174.950 -35.987 1.00 7.64 639 VAL E C 1
ATOM 13296 O O . VAL E 1 273 ? -12.322 174.795 -36.229 1.00 9.35 639 VAL E O 1
ATOM 13300 N N . TYR E 1 274 ? -14.378 175.449 -36.867 1.00 7.24 640 TYR E N 1
ATOM 13301 C CA . TYR E 1 274 ? -13.970 175.896 -38.194 1.00 5.36 640 TYR E CA 1
ATOM 13302 C C . TYR E 1 274 ? -14.162 177.402 -38.343 1.00 8.52 640 TYR E C 1
ATOM 13303 O O . TYR E 1 274 ? -15.234 177.931 -38.050 1.00 11.04 640 TYR E O 1
ATOM 13312 N N . VAL E 1 275 ? -13.121 178.091 -38.798 1.00 10.44 641 VAL E N 1
ATOM 13313 C CA . VAL E 1 275 ? -13.200 179.533 -38.994 1.00 11.81 641 VAL E CA 1
ATOM 13314 C C . VAL E 1 275 ? -13.899 179.858 -40.308 1.00 9.92 641 VAL E C 1
ATOM 13315 O O . VAL E 1 275 ? -13.324 179.702 -41.383 1.00 12.12 641 VAL E O 1
ATOM 13319 N N . VAL E 1 276 ? -15.144 180.312 -40.211 1.00 8.99 642 VAL E N 1
ATOM 13320 C CA . VAL E 1 276 ? -15.957 180.593 -41.388 1.00 9.31 642 VAL E CA 1
ATOM 13321 C C . VAL E 1 276 ? -15.503 181.856 -42.113 1.00 14.28 642 VAL E C 1
ATOM 13322 O O . VAL E 1 276 ? -15.303 181.842 -43.327 1.00 18.52 642 VAL E O 1
ATOM 13326 N N . GLU E 1 277 ? -15.342 182.946 -41.369 1.00 12.39 643 GLU E N 1
ATOM 13327 C CA . GLU E 1 277 ? -14.951 184.217 -41.967 1.00 13.52 643 GLU E CA 1
ATOM 13328 C C . GLU E 1 277 ? -14.346 185.173 -40.946 1.00 10.36 643 GLU E C 1
ATOM 13329 O O . GLU E 1 277 ? -14.790 185.238 -39.801 1.00 14.74 643 GLU E O 1
ATOM 13335 N N . GLY E 1 278 ? -13.331 185.919 -41.372 1.00 12.50 644 GLY E N 1
ATOM 13336 C CA . GLY E 1 278 ? -12.684 186.895 -40.516 1.00 9.80 644 GLY E CA 1
ATOM 13337 C C . GLY E 1 278 ? -11.320 186.451 -40.026 1.00 9.16 644 GLY E C 1
ATOM 13338 O O . GLY E 1 278 ? -10.787 185.437 -40.473 1.00 14.52 644 GLY E O 1
ATOM 13339 N N . THR E 1 279 ? -10.751 187.222 -39.107 1.00 12.22 645 THR E N 1
ATOM 13340 C CA . THR E 1 279 ? -9.476 186.883 -38.486 1.00 10.80 645 THR E CA 1
ATOM 13341 C C . THR E 1 279 ? -9.565 187.065 -36.975 1.00 12.17 645 THR E C 1
ATOM 13342 O O . THR E 1 279 ? -10.538 187.620 -36.467 1.00 10.11 645 THR E O 1
ATOM 13346 N N . GLY E 1 280 ? -8.553 186.593 -36.256 1.00 12.17 646 GLY E N 1
ATOM 13347 C CA . GLY E 1 280 ? -8.550 186.722 -34.812 1.00 7.52 646 GLY E CA 1
ATOM 13348 C C . GLY E 1 280 ? -7.488 185.910 -34.101 1.00 11.99 646 GLY E C 1
ATOM 13349 O O . GLY E 1 280 ? -6.402 185.679 -34.633 1.00 15.37 646 GLY E O 1
ATOM 13350 N N . ARG E 1 281 ? -7.815 185.472 -32.890 1.00 6.94 647 ARG E N 1
ATOM 13351 C CA . ARG E 1 281 ? -6.852 184.821 -32.012 1.00 9.38 647 ARG E CA 1
ATOM 13352 C C . ARG E 1 281 ? -7.564 183.972 -30.963 1.00 14.34 647 ARG E C 1
ATOM 13353 O O . ARG E 1 281 ? -8.683 184.288 -30.562 1.00 15.20 647 ARG E O 1
ATOM 13361 N N . PHE E 1 282 ? -6.924 182.891 -30.526 1.00 11.54 648 PHE E N 1
ATOM 13362 C CA . PHE E 1 282 ? -7.427 182.144 -29.379 1.00 11.40 648 PHE E CA 1
ATOM 13363 C C . PHE E 1 282 ? -6.292 181.752 -28.441 1.00 13.03 648 PHE E C 1
ATOM 13364 O O . PHE E 1 282 ? -5.172 181.486 -28.877 1.00 14.86 648 PHE E O 1
ATOM 13372 N N . GLU E 1 283 ? -6.595 181.727 -27.148 1.00 8.64 649 GLU E N 1
ATOM 13373 C CA . GLU E 1 283 ? -5.652 181.273 -26.133 1.00 9.15 649 GLU E CA 1
ATOM 13374 C C . GLU E 1 283 ? -6.258 180.118 -25.349 1.00 10.83 649 GLU E C 1
ATOM 13375 O O . GLU E 1 283 ? -7.420 180.174 -24.946 1.00 12.74 649 GLU E O 1
ATOM 13381 N N . MET E 1 284 ? -5.471 179.071 -25.133 1.00 6.96 650 MET E N 1
ATOM 13382 C CA . MET E 1 284 ? -5.974 177.877 -24.468 1.00 10.16 650 MET E CA 1
ATOM 13383 C C . MET E 1 284 ? -5.031 177.395 -23.370 1.00 8.24 650 MET E C 1
ATOM 13384 O O . MET E 1 284 ? -3.821 177.298 -23.572 1.00 11.67 650 MET E O 1
ATOM 13389 N N . ALA E 1 285 ? -5.595 177.103 -22.203 1.00 9.01 651 ALA E N 1
ATOM 13390 C CA . ALA E 1 285 ? -4.820 176.559 -21.096 1.00 10.47 651 ALA E CA 1
ATOM 13391 C C . ALA E 1 285 ? -4.841 175.036 -21.140 1.00 12.29 651 ALA E C 1
ATOM 13392 O O . ALA E 1 285 ? -5.845 174.409 -20.806 1.00 13.19 651 ALA E O 1
ATOM 13394 N N . CYS E 1 286 ? -3.724 174.452 -21.557 1.00 12.94 652 CYS E N 1
ATOM 13395 C CA . CYS E 1 286 ? -3.622 173.010 -21.752 1.00 14.36 652 CYS E CA 1
ATOM 13396 C C . CYS E 1 286 ? -2.667 172.365 -20.750 1.00 17.80 652 CYS E C 1
ATOM 13397 O O . CYS E 1 286 ? -1.534 172.807 -20.606 1.00 25.36 652 CYS E O 1
ATOM 13400 N N . PRO E 1 287 ? -3.129 171.323 -20.042 1.00 15.90 653 PRO E N 1
ATOM 13401 C CA . PRO E 1 287 ? -2.282 170.618 -19.073 1.00 18.43 653 PRO E CA 1
ATOM 13402 C C . PRO E 1 287 ? -1.580 169.382 -19.633 1.00 19.35 653 PRO E C 1
ATOM 13403 O O . PRO E 1 287 ? -1.119 168.548 -18.855 1.00 19.33 653 PRO E O 1
ATOM 13407 N N . HIS E 1 288 ? -1.498 169.262 -20.953 1.00 18.89 654 HIS E N 1
ATOM 13408 C CA . HIS E 1 288 ? -0.913 168.070 -21.557 1.00 16.39 654 HIS E CA 1
ATOM 13409 C C . HIS E 1 288 ? 0.496 168.326 -22.085 1.00 17.85 654 HIS E C 1
ATOM 13410 O O . HIS E 1 288 ? 1.142 169.282 -21.675 1.00 29.34 654 HIS E O 1
ATOM 13417 N N . ASP E 1 289 ? 0.965 167.456 -22.977 1.00 28.06 655 ASP E N 1
ATOM 13418 C CA . ASP E 1 289 ? 2.299 167.570 -23.574 1.00 34.17 655 ASP E CA 1
ATOM 13419 C C . ASP E 1 289 ? 3.394 167.696 -22.517 1.00 27.67 655 ASP E C 1
ATOM 13420 O O . ASP E 1 289 ? 4.424 168.334 -22.740 1.00 34.07 655 ASP E O 1
ATOM 13422 N N . GLN E 1 312 ? 2.805 172.336 -14.698 1.00 30.84 678 GLN E N 1
ATOM 13423 C CA . GLN E 1 312 ? 1.810 171.469 -15.320 1.00 27.34 678 GLN E CA 1
ATOM 13424 C C . GLN E 1 312 ? 1.166 172.112 -16.549 1.00 24.04 678 GLN E C 1
ATOM 13425 O O . GLN E 1 312 ? 1.127 171.510 -17.619 1.00 30.65 678 GLN E O 1
ATOM 13427 N N . PHE E 1 313 ? 0.666 173.335 -16.393 1.00 19.21 679 PHE E N 1
ATOM 13428 C CA . PHE E 1 313 ? -0.099 173.992 -17.453 1.00 18.66 679 PHE E CA 1
ATOM 13429 C C . PHE E 1 313 ? 0.754 174.622 -18.549 1.00 24.42 679 PHE E C 1
ATOM 13430 O O . PHE E 1 313 ? 1.951 174.848 -18.377 1.00 31.38 679 PHE E O 1
ATOM 13438 N N . GLN E 1 314 ? 0.112 174.885 -19.686 1.00 18.97 680 GLN E N 1
ATOM 13439 C CA . GLN E 1 314 ? 0.767 175.448 -20.865 1.00 16.93 680 GLN E CA 1
ATOM 13440 C C . GLN E 1 314 ? -0.180 176.416 -21.567 1.00 17.71 680 GLN E C 1
ATOM 13441 O O . GLN E 1 314 ? -1.393 176.201 -21.581 1.00 12.79 680 GLN E O 1
ATOM 13447 N N . LYS E 1 315 ? 0.362 177.481 -22.150 1.00 18.11 681 LYS E N 1
ATOM 13448 C CA . LYS E 1 315 ? -0.460 178.360 -22.971 1.00 14.44 681 LYS E CA 1
ATOM 13449 C C . LYS E 1 315 ? -0.378 177.962 -24.434 1.00 12.30 681 LYS E C 1
ATOM 13450 O O . LYS E 1 315 ? 0.631 178.189 -25.102 1.00 10.70 681 LYS E O 1
ATOM 13456 N N . VAL E 1 316 ? -1.458 177.360 -24.915 1.00 16.80 682 VAL E N 1
ATOM 13457 C CA . VAL E 1 316 ? -1.592 176.989 -26.314 1.00 10.21 682 VAL E CA 1
ATOM 13458 C C . VAL E 1 316 ? -2.351 178.084 -27.049 1.00 11.34 682 VAL E C 1
ATOM 13459 O O . VAL E 1 316 ? -3.463 178.438 -26.660 1.00 11.79 682 VAL E O 1
ATOM 13463 N N . THR E 1 317 ? -1.747 178.629 -28.101 1.00 12.74 683 THR E N 1
ATOM 13464 C CA . THR E 1 317 ? -2.333 179.769 -28.798 1.00 10.10 683 THR E CA 1
ATOM 13465 C C . THR E 1 317 ? -2.005 179.796 -30.289 1.00 14.07 683 THR E C 1
ATOM 13466 O O . THR E 1 317 ? -1.006 179.223 -30.727 1.00 20.95 683 THR E O 1
ATOM 13470 N N . ALA E 1 318 ? -2.856 180.470 -31.059 1.00 12.52 684 ALA E N 1
ATOM 13471 C CA . ALA E 1 318 ? -2.664 180.615 -32.500 1.00 14.32 684 ALA E CA 1
ATOM 13472 C C . ALA E 1 318 ? -3.550 181.720 -33.069 1.00 11.97 684 ALA E C 1
ATOM 13473 O O . ALA E 1 318 ? -4.651 181.962 -32.571 1.00 15.29 684 ALA E O 1
ATOM 13475 N N . ARG E 1 319 ? -3.072 182.391 -34.112 1.00 12.94 685 ARG E N 1
ATOM 13476 C CA . ARG E 1 319 ? -3.890 183.389 -34.792 1.00 16.41 685 ARG E CA 1
ATOM 13477 C C . ARG E 1 319 ? -4.781 182.731 -35.836 1.00 11.85 685 ARG E C 1
ATOM 13478 O O . ARG E 1 319 ? -4.352 181.824 -36.546 1.00 15.12 685 ARG E O 1
ATOM 13486 N N . LEU E 1 320 ? -6.017 183.204 -35.933 1.00 11.78 686 LEU E N 1
ATOM 13487 C CA . LEU E 1 320 ? -7.007 182.568 -36.787 1.00 12.43 686 LEU E CA 1
ATOM 13488 C C . LEU E 1 320 ? -7.234 183.324 -38.092 1.00 14.89 686 LEU E C 1
ATOM 13489 O O . LEU E 1 320 ? -7.212 184.554 -38.130 1.00 21.37 686 LEU E O 1
ATOM 13494 N N . ALA E 1 321 ? -7.435 182.565 -39.162 1.00 10.59 687 ALA E N 1
ATOM 13495 C CA . ALA E 1 321 ? -7.851 183.106 -40.449 1.00 17.22 687 ALA E CA 1
ATOM 13496 C C . ALA E 1 321 ? -8.882 182.150 -41.033 1.00 16.86 687 ALA E C 1
ATOM 13497 O O . ALA E 1 321 ? -9.088 181.068 -40.486 1.00 16.74 687 ALA E O 1
ATOM 13499 N N . ARG E 1 322 ? -9.531 182.539 -42.128 1.00 14.28 688 ARG E N 1
ATOM 13500 C CA . ARG E 1 322 ? -10.566 181.694 -42.723 1.00 12.94 688 ARG E CA 1
ATOM 13501 C C . ARG E 1 322 ? -9.997 180.338 -43.129 1.00 14.01 688 ARG E C 1
ATOM 13502 O O . ARG E 1 322 ? -8.861 180.249 -43.591 1.00 19.88 688 ARG E O 1
ATOM 13510 N N . GLY E 1 323 ? -10.788 179.285 -42.953 1.00 16.53 689 GLY E N 1
ATOM 13511 C CA . GLY E 1 323 ? -10.379 177.952 -43.353 1.00 8.32 689 GLY E CA 1
ATOM 13512 C C . GLY E 1 323 ? -9.628 177.209 -42.267 1.00 10.87 689 GLY E C 1
ATOM 13513 O O . GLY E 1 323 ? -9.425 176.000 -42.362 1.00 16.44 689 GLY E O 1
ATOM 13514 N N . ASP E 1 324 ? -9.209 177.933 -41.233 1.00 10.53 690 ASP E N 1
ATOM 13515 C CA . ASP E 1 324 ? -8.509 177.319 -40.112 1.00 9.98 690 ASP E CA 1
ATOM 13516 C C . ASP E 1 324 ? -9.433 176.417 -39.310 1.00 11.77 690 ASP E C 1
ATOM 13517 O O . ASP E 1 324 ? -10.641 176.641 -39.242 1.00 13.11 690 ASP E O 1
ATOM 13522 N N . ILE E 1 325 ? -8.850 175.391 -38.704 1.00 12.33 691 ILE E N 1
ATOM 13523 C CA . ILE E 1 325 ? -9.580 174.502 -37.817 1.00 7.44 691 ILE E CA 1
ATOM 13524 C C . ILE E 1 325 ? -8.767 174.274 -36.554 1.00 9.33 691 ILE E C 1
ATOM 13525 O O . ILE E 1 325 ? -7.571 173.992 -36.624 1.00 13.80 691 ILE E O 1
ATOM 13530 N N . PHE E 1 326 ? -9.404 174.419 -35.398 1.00 3.65 692 PHE E N 1
ATOM 13531 C CA . PHE E 1 326 ? -8.750 174.074 -34.145 1.00 6.15 692 PHE E CA 1
ATOM 13532 C C . PHE E 1 326 ? -9.695 173.277 -33.252 1.00 11.15 692 PHE E C 1
ATOM 13533 O O . PHE E 1 326 ? -10.915 173.364 -33.387 1.00 11.07 692 PHE E O 1
ATOM 13541 N N . VAL E 1 327 ? -9.119 172.489 -32.351 1.00 12.33 693 VAL E N 1
ATOM 13542 C CA . VAL E 1 327 ? -9.896 171.583 -31.513 1.00 8.92 693 VAL E CA 1
ATOM 13543 C C . VAL E 1 327 ? -9.844 171.988 -30.042 1.00 10.48 693 VAL E C 1
ATOM 13544 O O . VAL E 1 327 ? -8.777 172.285 -29.509 1.00 9.48 693 VAL E O 1
ATOM 13548 N N . ILE E 1 328 ? -11.006 172.001 -29.397 1.00 7.49 694 ILE E N 1
ATOM 13549 C CA . ILE E 1 328 ? -11.099 172.318 -27.978 1.00 5.07 694 ILE E CA 1
ATOM 13550 C C . ILE E 1 328 ? -11.529 171.095 -27.174 1.00 10.88 694 ILE E C 1
ATOM 13551 O O . ILE E 1 328 ? -12.723 170.857 -26.997 1.00 14.94 694 ILE E O 1
ATOM 13556 N N . PRO E 1 329 ? -10.554 170.312 -26.685 1.00 9.83 695 PRO E N 1
ATOM 13557 C CA . PRO E 1 329 ? -10.857 169.133 -25.868 1.00 7.92 695 PRO E CA 1
ATOM 13558 C C . PRO E 1 329 ? -11.584 169.512 -24.585 1.00 9.11 695 PRO E C 1
ATOM 13559 O O . PRO E 1 329 ? -11.358 170.601 -24.060 1.00 11.89 695 PRO E O 1
ATOM 13563 N N . ALA E 1 330 ? -12.446 168.625 -24.100 1.00 12.69 696 ALA E N 1
ATOM 13564 C CA . ALA E 1 330 ? -13.229 168.880 -22.897 1.00 5.88 696 ALA E CA 1
ATOM 13565 C C . ALA E 1 330 ? -12.336 169.239 -21.718 1.00 8.22 696 ALA E C 1
ATOM 13566 O O . ALA E 1 330 ? -11.243 168.694 -21.566 1.00 11.90 696 ALA E O 1
ATOM 13568 N N . GLY E 1 331 ? -12.806 170.169 -20.893 1.00 7.24 697 GLY E N 1
ATOM 13569 C CA . GLY E 1 331 ? -12.065 170.592 -19.720 1.00 7.61 697 GLY E CA 1
ATOM 13570 C C . GLY E 1 331 ? -11.150 171.773 -19.974 1.00 10.14 697 GLY E C 1
ATOM 13571 O O . GLY E 1 331 ? -10.880 172.555 -19.066 1.00 14.01 697 GLY E O 1
ATOM 13572 N N . HIS E 1 332 ? -10.668 171.900 -21.206 1.00 10.97 698 HIS E N 1
ATOM 13573 C CA . HIS E 1 332 ? -9.788 173.004 -21.582 1.00 9.63 698 HIS E CA 1
ATOM 13574 C C . HIS E 1 332 ? -10.509 174.344 -21.565 1.00 8.00 698 HIS E C 1
ATOM 13575 O O . HIS E 1 332 ? -11.497 174.525 -22.274 1.00 10.56 698 HIS E O 1
ATOM 13582 N N . PRO E 1 333 ? -10.014 175.290 -20.752 1.00 10.51 699 PRO E N 1
ATOM 13583 C CA . PRO E 1 333 ? -10.530 176.662 -20.787 1.00 8.32 699 PRO E CA 1
ATOM 13584 C C . PRO E 1 333 ? -9.967 177.445 -21.974 1.00 7.99 699 PRO E C 1
ATOM 13585 O O . PRO E 1 333 ? -8.757 177.431 -22.204 1.00 11.31 699 PRO E O 1
ATOM 13589 N N . ILE E 1 334 ? -10.838 178.116 -22.720 1.00 13.01 700 ILE E N 1
ATOM 13590 C CA . ILE E 1 334 ? -10.426 178.796 -23.944 1.00 12.06 700 ILE E CA 1
ATOM 13591 C C . ILE E 1 334 ? -11.019 180.201 -24.059 1.00 8.20 700 ILE E C 1
ATOM 13592 O O . ILE E 1 334 ? -12.168 180.434 -23.691 1.00 9.15 700 ILE E O 1
ATOM 13597 N N . ALA E 1 335 ? -10.216 181.136 -24.559 1.00 11.10 701 ALA E N 1
ATOM 13598 C CA . ALA E 1 335 ? -10.681 182.487 -24.849 1.00 6.39 701 ALA E CA 1
ATOM 13599 C C . ALA E 1 335 ? -10.374 182.847 -26.298 1.00 11.77 701 ALA E C 1
ATOM 13600 O O . ALA E 1 335 ? -9.288 182.556 -26.797 1.00 13.14 701 ALA E O 1
ATOM 13602 N N . ILE E 1 336 ? -11.332 183.472 -26.974 1.00 10.78 702 ILE E N 1
ATOM 13603 C CA . ILE E 1 336 ? -11.158 183.831 -28.378 1.00 11.55 702 ILE E CA 1
ATOM 13604 C C . ILE E 1 336 ? -11.444 185.310 -28.623 1.00 10.73 702 ILE E C 1
ATOM 13605 O O . ILE E 1 336 ? -12.508 185.813 -28.264 1.00 15.14 702 ILE E O 1
ATOM 13610 N N . THR E 1 337 ? -10.489 185.999 -29.240 1.00 7.14 703 THR E N 1
ATOM 13611 C CA . THR E 1 337 ? -10.631 187.421 -29.527 1.00 12.19 703 THR E CA 1
ATOM 13612 C C . THR E 1 337 ? -10.724 187.685 -31.024 1.00 12.81 703 THR E C 1
ATOM 13613 O O . THR E 1 337 ? -9.967 187.118 -31.812 1.00 15.48 703 THR E O 1
ATOM 13617 N N . ALA E 1 338 ? -11.655 188.550 -31.412 1.00 16.05 704 ALA E N 1
ATOM 13618 C CA . ALA E 1 338 ? -11.773 188.967 -32.804 1.00 10.93 704 ALA E CA 1
ATOM 13619 C C . ALA E 1 338 ? -10.676 189.965 -33.145 1.00 8.57 704 ALA E C 1
ATOM 13620 O O . ALA E 1 338 ? -9.948 190.427 -32.267 1.00 15.97 704 ALA E O 1
ATOM 13622 N N . SER E 1 339 ? -10.556 190.295 -34.424 1.00 13.79 705 SER E N 1
ATOM 13623 C CA . SER E 1 339 ? -9.597 191.303 -34.850 1.00 13.47 705 SER E CA 1
ATOM 13624 C C . SER E 1 339 ? -10.192 192.689 -34.661 1.00 11.69 705 SER E C 1
ATOM 13625 O O . SER E 1 339 ? -11.393 192.833 -34.442 1.00 12.30 705 SER E O 1
ATOM 13628 N N . GLN E 1 340 ? -9.349 193.710 -34.749 1.00 13.67 706 GLN E N 1
ATOM 13629 C CA . GLN E 1 340 ? -9.805 195.080 -34.565 1.00 14.60 706 GLN E CA 1
ATOM 13630 C C . GLN E 1 340 ? -10.457 195.640 -35.823 1.00 16.67 706 GLN E C 1
ATOM 13631 O O . GLN E 1 340 ? -11.052 196.716 -35.791 1.00 19.64 706 GLN E O 1
ATOM 13637 N N . ASN E 1 341 ? -10.349 194.906 -36.927 1.00 17.06 707 ASN E N 1
ATOM 13638 C CA . ASN E 1 341 ? -10.801 195.411 -38.219 1.00 12.04 707 ASN E CA 1
ATOM 13639 C C . ASN E 1 341 ? -12.003 194.670 -38.793 1.00 15.00 707 ASN E C 1
ATOM 13640 O O . ASN E 1 341 ? -12.753 195.231 -39.591 1.00 11.90 707 ASN E O 1
ATOM 13645 N N . GLU E 1 342 ? -12.187 193.416 -38.394 1.00 17.06 708 GLU E N 1
ATOM 13646 C CA . GLU E 1 342 ? -13.300 192.620 -38.903 1.00 12.37 708 GLU E CA 1
ATOM 13647 C C . GLU E 1 342 ? -13.859 191.665 -37.853 1.00 14.30 708 GLU E C 1
ATOM 13648 O O . GLU E 1 342 ? -13.149 191.237 -36.944 1.00 13.53 708 GLU E O 1
ATOM 13654 N N . ASN E 1 343 ? -15.141 191.344 -37.988 1.00 12.50 709 ASN E N 1
ATOM 13655 C CA . ASN E 1 343 ? -15.784 190.363 -37.126 1.00 11.16 709 ASN E CA 1
ATOM 13656 C C . ASN E 1 343 ? -15.196 188.973 -37.340 1.00 10.77 709 ASN E C 1
ATOM 13657 O O . ASN E 1 343 ? -14.572 188.706 -38.365 1.00 8.85 709 ASN E O 1
ATOM 13662 N N . LEU E 1 344 ? -15.393 188.092 -36.367 1.00 16.04 710 LEU E N 1
ATOM 13663 C CA . LEU E 1 344 ? -14.920 186.719 -36.480 1.00 10.34 710 LEU E CA 1
ATOM 13664 C C . LEU E 1 344 ? -16.093 185.751 -36.421 1.00 14.17 710 LEU E C 1
ATOM 13665 O O . LEU E 1 344 ? -16.863 185.757 -35.463 1.00 12.71 710 LEU E O 1
ATOM 13670 N N . ARG E 1 345 ? -16.230 184.927 -37.454 1.00 9.31 711 ARG E N 1
ATOM 13671 C CA . ARG E 1 345 ? -17.334 183.979 -37.525 1.00 9.92 711 ARG E CA 1
ATOM 13672 C C . ARG E 1 345 ? -16.835 182.543 -37.417 1.00 7.78 711 ARG E C 1
ATOM 13673 O O . ARG E 1 345 ? -15.956 182.121 -38.166 1.00 9.09 711 ARG E O 1
ATOM 13681 N N . LEU E 1 346 ? -17.405 181.797 -36.478 1.00 8.16 712 LEU E N 1
ATOM 13682 C CA . LEU E 1 346 ? -16.956 180.440 -36.203 1.00 8.77 712 LEU E CA 1
ATOM 13683 C C . LEU E 1 346 ? -18.113 179.447 -36.199 1.00 13.59 712 LEU E C 1
ATOM 13684 O O . LEU E 1 346 ? -19.219 179.767 -35.768 1.00 16.56 712 LEU E O 1
ATOM 13689 N N . VAL E 1 347 ? -17.842 178.240 -36.686 1.00 10.24 713 VAL E N 1
ATOM 13690 C CA . VAL E 1 347 ? -18.781 177.128 -36.593 1.00 5.80 713 VAL E CA 1
ATOM 13691 C C . VAL E 1 347 ? -18.090 175.975 -35.874 1.00 8.64 713 VAL E C 1
ATOM 13692 O O . VAL E 1 347 ? -16.923 175.686 -36.138 1.00 8.56 713 VAL E O 1
ATOM 13696 N N . GLY E 1 348 ? -18.799 175.331 -34.952 1.00 11.36 714 GLY E N 1
ATOM 13697 C CA . GLY E 1 348 ? -18.210 174.261 -34.170 1.00 5.61 714 GLY E CA 1
ATOM 13698 C C . GLY E 1 348 ? -19.016 172.979 -34.111 1.00 7.30 714 GLY E C 1
ATOM 13699 O O . GLY E 1 348 ? -20.245 173.000 -34.044 1.00 8.18 714 GLY E O 1
ATOM 13700 N N . PHE E 1 349 ? -18.311 171.854 -34.139 1.00 8.72 715 PHE E N 1
ATOM 13701 C CA . PHE E 1 349 ? -18.928 170.550 -33.937 1.00 4.37 715 PHE E CA 1
ATOM 13702 C C . PHE E 1 349 ? -18.570 170.019 -32.559 1.00 6.83 715 PHE E C 1
ATOM 13703 O O . PHE E 1 349 ? -17.396 169.856 -32.240 1.00 13.18 715 PHE E O 1
ATOM 13711 N N . GLY E 1 350 ? -19.581 169.744 -31.744 1.00 9.88 716 GLY E N 1
ATOM 13712 C CA . GLY E 1 350 ? -19.350 169.266 -30.395 1.00 5.76 716 GLY E CA 1
ATOM 13713 C C . GLY E 1 350 ? -19.429 167.759 -30.270 1.00 10.13 716 GLY E C 1
ATOM 13714 O O . GLY E 1 350 ? -20.500 167.206 -30.028 1.00 14.45 716 GLY E O 1
ATOM 13715 N N . ILE E 1 351 ? -18.289 167.097 -30.441 1.00 8.51 717 ILE E N 1
ATOM 13716 C CA . ILE E 1 351 ? -18.197 165.651 -30.271 1.00 8.23 717 ILE E CA 1
ATOM 13717 C C . ILE E 1 351 ? -18.474 165.275 -28.817 1.00 16.31 717 ILE E C 1
ATOM 13718 O O . ILE E 1 351 ? -17.994 165.947 -27.903 1.00 17.00 717 ILE E O 1
ATOM 13723 N N . ASN E 1 352 ? -19.246 164.207 -28.615 1.00 13.70 718 ASN E N 1
ATOM 13724 C CA . ASN E 1 352 ? -19.698 163.797 -27.285 1.00 9.49 718 ASN E CA 1
ATOM 13725 C C . ASN E 1 352 ? -20.446 164.937 -26.602 1.00 12.96 718 ASN E C 1
ATOM 13726 O O . ASN E 1 352 ? -20.130 165.303 -25.472 1.00 12.63 718 ASN E O 1
ATOM 13731 N N . GLY E 1 353 ? -21.434 165.497 -27.294 1.00 11.89 719 GLY E N 1
ATOM 13732 C CA . GLY E 1 353 ? -22.072 166.723 -26.853 1.00 11.59 719 GLY E CA 1
ATOM 13733 C C . GLY E 1 353 ? -23.366 166.551 -26.085 1.00 14.31 719 GLY E C 1
ATOM 13734 O O . GLY E 1 353 ? -23.951 167.537 -25.642 1.00 15.55 719 GLY E O 1
ATOM 13735 N N . LYS E 1 354 ? -23.820 165.307 -25.942 1.00 15.44 720 LYS E N 1
ATOM 13736 C CA . LYS E 1 354 ? -24.986 165.011 -25.122 1.00 17.97 720 LYS E CA 1
ATOM 13737 C C . LYS E 1 354 ? -24.722 165.495 -23.703 1.00 16.12 720 LYS E C 1
ATOM 13738 O O . LYS E 1 354 ? -23.659 165.237 -23.134 1.00 17.93 720 LYS E O 1
ATOM 13744 N N . ASN E 1 355 ? -25.681 166.252 -23.163 1.00 14.20 721 ASN E N 1
ATOM 13745 C CA . ASN E 1 355 ? -25.652 166.618 -21.749 1.00 16.45 721 ASN E CA 1
ATOM 13746 C C . ASN E 1 355 ? -24.450 167.484 -21.336 1.00 17.82 721 ASN E C 1
ATOM 13747 O O . ASN E 1 355 ? -24.141 167.661 -20.147 1.00 21.39 721 ASN E O 1
ATOM 13752 N N . ASN E 1 356 ? -23.820 168.053 -22.358 1.00 20.89 722 ASN E N 1
ATOM 13753 C CA . ASN E 1 356 ? -22.712 168.980 -22.207 1.00 17.37 722 ASN E CA 1
ATOM 13754 C C . ASN E 1 356 ? -23.084 170.283 -21.500 1.00 19.92 722 ASN E C 1
ATOM 13755 O O . ASN E 1 356 ? -24.205 170.769 -21.604 1.00 24.92 722 ASN E O 1
ATOM 13760 N N . GLN E 1 357 ? -22.112 170.862 -20.807 1.00 18.77 723 GLN E N 1
ATOM 13761 C CA . GLN E 1 357 ? -22.310 172.109 -20.085 1.00 10.81 723 GLN E CA 1
ATOM 13762 C C . GLN E 1 357 ? -21.125 173.044 -20.276 1.00 8.56 723 GLN E C 1
ATOM 13763 O O . GLN E 1 357 ? -19.981 172.694 -19.983 1.00 9.34 723 GLN E O 1
ATOM 13769 N N . ARG E 1 358 ? -21.412 174.236 -20.782 1.00 8.58 724 ARG E N 1
ATOM 13770 C CA . ARG E 1 358 ? -20.390 175.244 -21.005 1.00 8.23 724 ARG E CA 1
ATOM 13771 C C . ARG E 1 358 ? -20.249 176.128 -19.772 1.00 12.41 724 ARG E C 1
ATOM 13772 O O . ARG E 1 358 ? -21.201 176.789 -19.358 1.00 12.70 724 ARG E O 1
ATOM 13780 N N . ASN E 1 359 ? -19.058 176.131 -19.187 1.00 10.31 725 ASN E N 1
ATOM 13781 C CA . ASN E 1 359 ? -18.809 176.869 -17.955 1.00 10.24 725 ASN E CA 1
ATOM 13782 C C . ASN E 1 359 ? -17.925 178.090 -18.177 1.00 12.08 725 ASN E C 1
ATOM 13783 O O . ASN E 1 359 ? -16.796 177.970 -18.651 1.00 13.19 725 ASN E O 1
ATOM 13788 N N . PHE E 1 360 ? -18.442 179.262 -17.825 1.00 13.34 726 PHE E N 1
ATOM 13789 C CA . PHE E 1 360 ? -17.721 180.510 -18.043 1.00 11.48 726 PHE E CA 1
ATOM 13790 C C . PHE E 1 360 ? -16.963 180.963 -16.802 1.00 9.77 726 PHE E C 1
ATOM 13791 O O . PHE E 1 360 ? -17.426 180.787 -15.676 1.00 18.23 726 PHE E O 1
ATOM 13799 N N . LEU E 1 361 ? -15.795 181.556 -17.023 1.00 9.81 727 LEU E N 1
ATOM 13800 C CA . LEU E 1 361 ? -14.927 181.981 -15.933 1.00 11.97 727 LEU E CA 1
ATOM 13801 C C . LEU E 1 361 ? -14.991 183.488 -15.709 1.00 16.06 727 LEU E C 1
ATOM 13802 O O . LEU E 1 361 ? -14.339 184.016 -14.809 1.00 20.19 727 LEU E O 1
ATOM 13807 N N . ALA E 1 362 ? -15.778 184.176 -16.530 1.00 13.33 728 ALA E N 1
ATOM 13808 C CA . ALA E 1 362 ? -15.956 185.618 -16.394 1.00 10.01 728 ALA E CA 1
ATOM 13809 C C . ALA E 1 362 ? -17.329 186.045 -16.903 1.00 15.73 728 ALA E C 1
ATOM 13810 O O . ALA E 1 362 ? -17.889 185.421 -17.801 1.00 15.28 728 ALA E O 1
ATOM 13812 N N . GLY E 1 363 ? -17.867 187.112 -16.323 1.00 13.35 729 GLY E N 1
ATOM 13813 C CA . GLY E 1 363 ? -19.185 187.591 -16.695 1.00 11.84 729 GLY E CA 1
ATOM 13814 C C . GLY E 1 363 ? -20.216 187.270 -15.636 1.00 16.17 729 GLY E C 1
ATOM 13815 O O . GLY E 1 363 ? -19.882 186.726 -14.587 1.00 18.71 729 GLY E O 1
ATOM 13816 N N . GLN E 1 364 ? -21.473 187.606 -15.903 1.00 15.33 730 GLN E N 1
ATOM 13817 C CA . GLN E 1 364 ? -22.536 187.378 -14.932 1.00 14.15 730 GLN E CA 1
ATOM 13818 C C . GLN E 1 364 ? -22.908 185.903 -14.774 1.00 19.63 730 GLN E C 1
ATOM 13819 O O . GLN E 1 364 ? -23.383 185.493 -13.718 1.00 23.78 730 GLN E O 1
ATOM 13825 N N . ASN E 1 365 ? -22.695 185.106 -15.817 1.00 15.10 731 ASN E N 1
ATOM 13826 C CA . ASN E 1 365 ? -23.014 183.678 -15.760 1.00 14.83 731 ASN E CA 1
ATOM 13827 C C . ASN E 1 365 ? -21.839 182.854 -15.231 1.00 15.84 731 ASN E C 1
ATOM 13828 O O . ASN E 1 365 ? -21.783 181.637 -15.404 1.00 26.12 731 ASN E O 1
ATOM 13833 N N . ASN E 1 366 ? -20.909 183.549 -14.583 1.00 14.90 732 ASN E N 1
ATOM 13834 C CA . ASN E 1 366 ? -19.692 182.972 -14.012 1.00 17.03 732 ASN E CA 1
ATOM 13835 C C . ASN E 1 366 ? -19.966 181.763 -13.106 1.00 20.94 732 ASN E C 1
ATOM 13836 O O . ASN E 1 366 ? -21.013 181.685 -12.467 1.00 29.70 732 ASN E O 1
ATOM 13841 N N . ILE E 1 367 ? -19.015 180.828 -13.051 1.00 18.32 733 ILE E N 1
ATOM 13842 C CA . ILE E 1 367 ? -19.150 179.627 -12.217 1.00 20.38 733 ILE E CA 1
ATOM 13843 C C . ILE E 1 367 ? -18.525 179.777 -10.825 1.00 18.27 733 ILE E C 1
ATOM 13844 O O . ILE E 1 367 ? -18.997 179.169 -9.861 1.00 23.81 733 ILE E O 1
ATOM 13849 N N . ILE E 1 368 ? -17.465 180.583 -10.728 1.00 19.69 734 ILE E N 1
ATOM 13850 C CA . ILE E 1 368 ? -16.764 180.852 -9.465 1.00 15.97 734 ILE E CA 1
ATOM 13851 C C . ILE E 1 368 ? -17.746 181.482 -8.494 1.00 18.67 734 ILE E C 1
ATOM 13852 O O . ILE E 1 368 ? -17.650 181.370 -7.269 1.00 28.48 734 ILE E O 1
ATOM 13857 N N . ASN E 1 369 ? -18.724 182.120 -9.109 1.00 17.87 735 ASN E N 1
ATOM 13858 C CA . ASN E 1 369 ? -19.714 182.974 -8.488 1.00 20.25 735 ASN E CA 1
ATOM 13859 C C . ASN E 1 369 ? -20.922 182.183 -8.038 1.00 20.22 735 ASN E C 1
ATOM 13860 O O . ASN E 1 369 ? -21.883 182.727 -7.495 1.00 28.04 735 ASN E O 1
ATOM 13865 N N . GLN E 1 370 ? -20.789 180.866 -8.196 1.00 24.56 736 GLN E N 1
ATOM 13866 C CA . GLN E 1 370 ? -21.733 179.883 -7.665 1.00 23.48 736 GLN E CA 1
ATOM 13867 C C . GLN E 1 370 ? -21.164 179.162 -6.443 1.00 21.16 736 GLN E C 1
ATOM 13868 O O . GLN E 1 370 ? -21.887 178.467 -5.726 1.00 21.02 736 GLN E O 1
ATOM 13874 N N . LEU E 1 371 ? -19.864 179.316 -6.213 1.00 18.96 737 LEU E N 1
ATOM 13875 C CA . LEU E 1 371 ? -19.277 178.882 -4.952 1.00 18.40 737 LEU E CA 1
ATOM 13876 C C . LEU E 1 371 ? -19.930 179.709 -3.855 1.00 21.16 737 LEU E C 1
ATOM 13877 O O . LEU E 1 371 ? -20.287 180.860 -4.090 1.00 25.70 737 LEU E O 1
ATOM 13882 N N . GLU E 1 372 ? -20.108 179.147 -2.665 1.00 25.75 738 GLU E N 1
ATOM 13883 C CA . GLU E 1 372 ? -20.577 179.977 -1.560 1.00 24.26 738 GLU E CA 1
ATOM 13884 C C . GLU E 1 372 ? -19.415 180.860 -1.127 1.00 18.50 738 GLU E C 1
ATOM 13885 O O . GLU E 1 372 ? -18.262 180.562 -1.436 1.00 17.39 738 GLU E O 1
ATOM 13891 N N . ARG E 1 373 ? -19.718 181.945 -0.421 1.00 19.11 739 ARG E N 1
ATOM 13892 C CA . ARG E 1 373 ? -18.708 182.949 -0.103 1.00 18.49 739 ARG E CA 1
ATOM 13893 C C . ARG E 1 373 ? -17.543 182.393 0.715 1.00 22.95 739 ARG E C 1
ATOM 13894 O O . ARG E 1 373 ? -16.397 182.790 0.501 1.00 24.09 739 ARG E O 1
ATOM 13902 N N . GLU E 1 374 ? -17.827 181.469 1.629 1.00 26.51 740 GLU E N 1
ATOM 13903 C CA . GLU E 1 374 ? -16.773 180.862 2.437 1.00 23.02 740 GLU E CA 1
ATOM 13904 C C . GLU E 1 374 ? -15.847 179.996 1.587 1.00 15.42 740 GLU E C 1
ATOM 13905 O O . GLU E 1 374 ? -14.648 179.910 1.853 1.00 14.57 740 GLU E O 1
ATOM 13911 N N . ALA E 1 375 ? -16.409 179.357 0.567 1.00 22.05 741 ALA E N 1
ATOM 13912 C CA . ALA E 1 375 ? -15.621 178.538 -0.345 1.00 14.84 741 ALA E CA 1
ATOM 13913 C C . ALA E 1 375 ? -14.673 179.411 -1.160 1.00 17.46 741 ALA E C 1
ATOM 13914 O O . ALA E 1 375 ? -13.511 179.060 -1.360 1.00 14.94 741 ALA E O 1
ATOM 13916 N N . LYS E 1 376 ? -15.179 180.551 -1.620 1.00 19.99 742 LYS E N 1
ATOM 13917 C CA . LYS E 1 376 ? -14.381 181.506 -2.381 1.00 14.37 742 LYS E CA 1
ATOM 13918 C C . LYS E 1 376 ? -13.199 182.017 -1.566 1.00 19.25 742 LYS E C 1
ATOM 13919 O O . LYS E 1 376 ? -12.064 182.036 -2.045 1.00 18.32 742 LYS E O 1
ATOM 13925 N N . GLU E 1 377 ? -13.482 182.437 -0.334 1.00 17.35 743 GLU E N 1
ATOM 13926 C CA . GLU E 1 377 ? -12.470 182.976 0.568 1.00 14.50 743 GLU E CA 1
ATOM 13927 C C . GLU E 1 377 ? -11.348 181.977 0.811 1.00 14.84 743 GLU E C 1
ATOM 13928 O O . GLU E 1 377 ? -10.167 182.313 0.712 1.00 14.63 743 GLU E O 1
ATOM 13934 N N . LEU E 1 378 ? -11.733 180.745 1.127 1.00 18.95 744 LEU E N 1
ATOM 13935 C CA . LEU E 1 378 ? -10.781 179.677 1.405 1.00 12.48 744 LEU E CA 1
ATOM 13936 C C . LEU E 1 378 ? -9.955 179.311 0.177 1.00 20.96 744 LEU E C 1
ATOM 13937 O O . LEU E 1 378 ? -8.758 179.042 0.279 1.00 20.04 744 LEU E O 1
ATOM 13942 N N . SER E 1 379 ? -10.602 179.305 -0.984 1.00 17.58 745 SER E N 1
ATOM 13943 C CA . SER E 1 379 ? -9.941 178.926 -2.226 1.00 16.46 745 SER E CA 1
ATOM 13944 C C . SER E 1 379 ? -8.961 179.991 -2.698 1.00 19.77 745 SER E C 1
ATOM 13945 O O . SER E 1 379 ? -7.887 179.675 -3.200 1.00 21.73 745 SER E O 1
ATOM 13948 N N . PHE E 1 380 ? -9.333 181.255 -2.535 1.00 19.10 746 PHE E N 1
ATOM 13949 C CA . PHE E 1 380 ? -8.548 182.352 -3.090 1.00 16.80 746 PHE E CA 1
ATOM 13950 C C . PHE E 1 380 ? -7.609 182.987 -2.073 1.00 23.17 746 PHE E C 1
ATOM 13951 O O . PHE E 1 380 ? -6.745 183.784 -2.442 1.00 27.65 746 PHE E O 1
ATOM 13959 N N . ASN E 1 381 ? -7.780 182.624 -0.804 1.00 19.15 747 ASN E N 1
ATOM 13960 C CA . ASN E 1 381 ? -6.997 183.190 0.291 1.00 18.07 747 ASN E CA 1
ATOM 13961 C C . ASN E 1 381 ? -7.141 184.710 0.321 1.00 20.38 747 ASN E C 1
ATOM 13962 O O . ASN E 1 381 ? -6.160 185.440 0.458 1.00 21.49 747 ASN E O 1
ATOM 13967 N N . MET E 1 382 ? -8.380 185.173 0.181 1.00 15.82 748 MET E N 1
ATOM 13968 C CA . MET E 1 382 ? -8.694 186.598 0.142 1.00 15.55 748 MET E CA 1
ATOM 13969 C C . MET E 1 382 ? -10.057 186.865 0.781 1.00 24.38 748 MET E C 1
ATOM 13970 O O . MET E 1 382 ? -10.932 185.999 0.764 1.00 28.16 748 MET E O 1
ATOM 13975 N N . PRO E 1 383 ? -10.239 188.065 1.358 1.00 25.23 749 PRO E N 1
ATOM 13976 C CA . PRO E 1 383 ? -11.540 188.448 1.920 1.00 22.12 749 PRO E CA 1
ATOM 13977 C C . PRO E 1 383 ? -12.606 188.626 0.842 1.00 21.76 749 PRO E C 1
ATOM 13978 O O . PRO E 1 383 ? -12.273 188.785 -0.333 1.00 19.40 749 PRO E O 1
ATOM 13982 N N . ARG E 1 384 ? -13.870 188.616 1.253 1.00 19.25 750 ARG E N 1
ATOM 13983 C CA . ARG E 1 384 ? -14.998 188.560 0.327 1.00 18.58 750 ARG E CA 1
ATOM 13984 C C . ARG E 1 384 ? -15.044 189.699 -0.690 1.00 27.01 750 ARG E C 1
ATOM 13985 O O . ARG E 1 384 ? -15.506 189.503 -1.814 1.00 36.24 750 ARG E O 1
ATOM 13987 N N . GLU E 1 385 ? -14.571 190.882 -0.309 1.00 23.70 751 GLU E N 1
ATOM 13988 C CA . GLU E 1 385 ? -14.764 192.059 -1.152 1.00 22.83 751 GLU E CA 1
ATOM 13989 C C . GLU E 1 385 ? -13.634 192.302 -2.153 1.00 24.80 751 GLU E C 1
ATOM 13990 O O . GLU E 1 385 ? -13.857 192.925 -3.192 1.00 24.80 751 GLU E O 1
ATOM 13996 N N . GLU E 1 386 ? -12.430 191.819 -1.858 1.00 22.24 752 GLU E N 1
ATOM 13997 C CA . GLU E 1 386 ? -11.365 191.884 -2.855 1.00 24.11 752 GLU E CA 1
ATOM 13998 C C . GLU E 1 386 ? -11.588 190.794 -3.895 1.00 25.75 752 GLU E C 1
ATOM 13999 O O . GLU E 1 386 ? -11.027 190.837 -4.989 1.00 18.83 752 GLU E O 1
ATOM 14005 N N . ILE E 1 387 ? -12.413 189.816 -3.536 1.00 25.81 753 ILE E N 1
ATOM 14006 C CA . ILE E 1 387 ? -12.804 188.754 -4.451 1.00 19.37 753 ILE E CA 1
ATOM 14007 C C . ILE E 1 387 ? -13.882 189.259 -5.403 1.00 23.16 753 ILE E C 1
ATOM 14008 O O . ILE E 1 387 ? -13.813 189.027 -6.612 1.00 23.46 753 ILE E O 1
ATOM 14013 N N . GLU E 1 388 ? -14.871 189.955 -4.848 1.00 20.32 754 GLU E N 1
ATOM 14014 C CA . GLU E 1 388 ? -15.924 190.586 -5.642 1.00 22.45 754 GLU E CA 1
ATOM 14015 C C . GLU E 1 388 ? -15.341 191.526 -6.688 1.00 17.79 754 GLU E C 1
ATOM 14016 O O . GLU E 1 388 ? -15.842 191.615 -7.807 1.00 22.61 754 GLU E O 1
ATOM 14022 N N . GLU E 1 389 ? -14.272 192.222 -6.316 1.00 16.96 755 GLU E N 1
ATOM 14023 C CA . GLU E 1 389 ? -13.616 193.163 -7.215 1.00 22.08 755 GLU E CA 1
ATOM 14024 C C . GLU E 1 389 ? -13.028 192.464 -8.438 1.00 17.24 755 GLU E C 1
ATOM 14025 O O . GLU E 1 389 ? -12.748 193.098 -9.453 1.00 23.53 755 GLU E O 1
ATOM 14031 N N . ILE E 1 390 ? -12.845 191.153 -8.333 1.00 21.65 756 ILE E N 1
ATOM 14032 C CA . ILE E 1 390 ? -12.237 190.370 -9.401 1.00 15.49 756 ILE E CA 1
ATOM 14033 C C . ILE E 1 390 ? -13.273 189.646 -10.256 1.00 16.33 756 ILE E C 1
ATOM 14034 O O . ILE E 1 390 ? -13.190 189.660 -11.483 1.00 20.18 756 ILE E O 1
ATOM 14039 N N . PHE E 1 391 ? -14.253 189.025 -9.607 1.00 14.05 757 PHE E N 1
ATOM 14040 C CA . PHE E 1 391 ? -15.199 188.164 -10.312 1.00 15.31 757 PHE E CA 1
ATOM 14041 C C . PHE E 1 391 ? -16.630 188.696 -10.329 1.00 17.69 757 PHE E C 1
ATOM 14042 O O . PHE E 1 391 ? -17.561 187.959 -10.651 1.00 16.79 757 PHE E O 1
ATOM 14050 N N . GLU E 1 392 ? -16.813 189.966 -9.985 1.00 18.03 758 GLU E N 1
ATOM 14051 C CA . GLU E 1 392 ? -18.147 190.561 -10.013 1.00 20.80 758 GLU E CA 1
ATOM 14052 C C . GLU E 1 392 ? -18.157 191.972 -10.587 1.00 17.47 758 GLU E C 1
ATOM 14053 O O . GLU E 1 392 ? -19.062 192.753 -10.298 1.00 18.93 758 GLU E O 1
ATOM 14059 N N . ARG E 1 393 ? -17.163 192.301 -11.403 1.00 18.15 759 ARG E N 1
ATOM 14060 C CA . ARG E 1 393 ? -17.105 193.635 -11.986 1.00 18.86 759 ARG E CA 1
ATOM 14061 C C . ARG E 1 393 ? -17.353 193.623 -13.494 1.00 18.43 759 ARG E C 1
ATOM 14062 O O . ARG E 1 393 ? -17.320 194.668 -14.139 1.00 23.44 759 ARG E O 1
ATOM 14070 N N . GLN E 1 394 ? -17.616 192.441 -14.046 1.00 21.10 760 GLN E N 1
ATOM 14071 C CA . GLN E 1 394 ? -18.008 192.314 -15.448 1.00 13.93 760 GLN E CA 1
ATOM 14072 C C . GLN E 1 394 ? -19.522 192.174 -15.570 1.00 12.61 760 GLN E C 1
ATOM 14073 O O . GLN E 1 394 ? -20.114 191.250 -15.016 1.00 20.23 760 GLN E O 1
ATOM 14079 N N . VAL E 1 395 ? -20.144 193.087 -16.308 1.00 13.85 761 VAL E N 1
ATOM 14080 C CA . VAL E 1 395 ? -21.601 193.161 -16.355 1.00 13.71 761 VAL E CA 1
ATOM 14081 C C . VAL E 1 395 ? -22.201 192.419 -17.549 1.00 14.44 761 VAL E C 1
ATOM 14082 O O . VAL E 1 395 ? -23.409 192.186 -17.597 1.00 12.80 761 VAL E O 1
ATOM 14086 N N . GLU E 1 396 ? -21.359 192.048 -18.508 1.00 15.58 762 GLU E N 1
ATOM 14087 C CA . GLU E 1 396 ? -21.821 191.334 -19.693 1.00 8.91 762 GLU E CA 1
ATOM 14088 C C . GLU E 1 396 ? -21.590 189.833 -19.566 1.00 16.22 762 GLU E C 1
ATOM 14089 O O . GLU E 1 396 ? -20.942 189.373 -18.628 1.00 19.39 762 GLU E O 1
ATOM 14095 N N . SER E 1 397 ? -22.129 189.074 -20.513 1.00 14.66 763 SER E N 1
ATOM 14096 C CA . SER E 1 397 ? -21.935 187.629 -20.543 1.00 15.48 763 SER E CA 1
ATOM 14097 C C . SER E 1 397 ? -21.455 187.185 -21.920 1.00 20.43 763 SER E C 1
ATOM 14098 O O . SER E 1 397 ? -21.595 187.921 -22.899 1.00 14.76 763 SER E O 1
ATOM 14101 N N . TYR E 1 398 ? -20.881 185.985 -21.985 1.00 22.42 764 TYR E N 1
ATOM 14102 C CA . TYR E 1 398 ? -20.371 185.415 -23.233 1.00 10.15 764 TYR E CA 1
ATOM 14103 C C . TYR E 1 398 ? -19.314 186.294 -23.905 1.00 12.83 764 TYR E C 1
ATOM 14104 O O . TYR E 1 398 ? -18.149 185.905 -24.010 1.00 16.19 764 TYR E O 1
ATOM 14113 N N . PHE E 1 399 ? -19.727 187.472 -24.366 1.00 18.47 765 PHE E N 1
ATOM 14114 C CA . PHE E 1 399 ? -18.859 188.340 -25.156 1.00 14.23 765 PHE E CA 1
ATOM 14115 C C . PHE E 1 399 ? -18.634 189.703 -24.506 1.00 14.41 765 PHE E C 1
ATOM 14116 O O . PHE E 1 399 ? -19.576 190.345 -24.042 1.00 12.89 765 PHE E O 1
ATOM 14124 N N . VAL E 1 400 ? -17.376 190.135 -24.480 1.00 17.38 766 VAL E N 1
ATOM 14125 C CA . VAL E 1 400 ? -16.997 191.418 -23.895 1.00 15.43 766 VAL E CA 1
ATOM 14126 C C . VAL E 1 400 ? -15.988 192.146 -24.788 1.00 16.16 766 VAL E C 1
ATOM 14127 O O . VAL E 1 400 ? -15.279 191.512 -25.568 1.00 17.64 766 VAL E O 1
ATOM 14131 N N . PRO E 1 401 ? -15.928 193.484 -24.687 1.00 15.00 767 PRO E N 1
ATOM 14132 C CA . PRO E 1 401 ? -14.934 194.234 -25.462 1.00 12.39 767 PRO E CA 1
ATOM 14133 C C . PRO E 1 401 ? -13.537 194.151 -24.851 1.00 14.67 767 PRO E C 1
ATOM 14134 O O . PRO E 1 401 ? -13.403 194.128 -23.627 1.00 27.40 767 PRO E O 1
ATOM 14138 N N . MET E 1 402 ? -12.514 194.101 -25.700 1.00 12.47 768 MET E N 1
ATOM 14139 C CA . MET E 1 402 ? -11.128 194.090 -25.243 1.00 20.23 768 MET E CA 1
ATOM 14140 C C . MET E 1 402 ? -10.759 195.465 -24.707 1.00 27.31 768 MET E C 1
ATOM 14141 O O . MET E 1 402 ? -9.840 195.610 -23.903 1.00 32.70 768 MET E O 1
ATOM 14146 N N . GLU E 1 403 ? -11.485 196.473 -25.178 1.00 19.31 769 GLU E N 1
ATOM 14147 C CA . GLU E 1 403 ? -11.295 197.851 -24.739 1.00 27.31 769 GLU E CA 1
ATOM 14148 C C . GLU E 1 403 ? -12.418 198.252 -23.784 1.00 24.57 769 GLU E C 1
ATOM 14149 O O . GLU E 1 403 ? -13.577 198.359 -24.183 1.00 25.80 769 GLU E O 1
ATOM 14155 N N . ARG E 1 404 ? -12.072 198.492 -22.525 1.00 18.80 770 ARG E N 1
ATOM 14156 C CA . ARG E 1 404 ? -13.087 198.656 -21.491 1.00 24.22 770 ARG E CA 1
ATOM 14157 C C . ARG E 1 404 ? -13.572 200.087 -21.283 1.00 26.47 770 ARG E C 1
ATOM 14158 O O . ARG E 1 404 ? -12.940 201.051 -21.715 1.00 19.77 770 ARG E O 1
ATOM 14166 N N . GLN E 1 405 ? -14.709 200.203 -20.602 1.00 29.39 771 GLN E N 1
ATOM 14167 C CA . GLN E 1 405 ? -15.341 201.491 -20.349 1.00 26.62 771 GLN E CA 1
ATOM 14168 C C . GLN E 1 405 ? -15.723 201.637 -18.879 1.00 31.69 771 GLN E C 1
ATOM 14169 O O . GLN E 1 405 ? -15.372 200.796 -18.049 1.00 30.83 771 GLN E O 1
ATOM 14171 N N . HIS F 1 10 ? 4.942 141.158 -10.184 1.00 35.16 376 HIS F N 1
ATOM 14172 C CA . HIS F 1 10 ? 4.931 140.129 -11.218 1.00 32.38 376 HIS F CA 1
ATOM 14173 C C . HIS F 1 10 ? 3.544 139.511 -11.360 1.00 35.34 376 HIS F C 1
ATOM 14174 O O . HIS F 1 10 ? 3.324 138.637 -12.198 1.00 31.52 376 HIS F O 1
ATOM 14176 N N . ASN F 1 11 ? 2.613 139.970 -10.530 1.00 37.60 377 ASN F N 1
ATOM 14177 C CA . ASN F 1 11 ? 1.227 139.527 -10.598 1.00 26.85 377 ASN F CA 1
ATOM 14178 C C . ASN F 1 11 ? 0.446 140.455 -11.526 1.00 21.78 377 ASN F C 1
ATOM 14179 O O . ASN F 1 11 ? 0.343 141.652 -11.266 1.00 25.20 377 ASN F O 1
ATOM 14184 N N . PRO F 1 12 ? -0.101 139.904 -12.620 1.00 24.66 378 PRO F N 1
ATOM 14185 C CA . PRO F 1 12 ? -0.736 140.723 -13.661 1.00 21.05 378 PRO F CA 1
ATOM 14186 C C . PRO F 1 12 ? -2.008 141.445 -13.215 1.00 19.87 378 PRO F C 1
ATOM 14187 O O . PRO F 1 12 ? -2.411 142.406 -13.868 1.00 27.31 378 PRO F O 1
ATOM 14191 N N . TYR F 1 13 ? -2.625 140.999 -12.127 1.00 16.72 379 TYR F N 1
ATOM 14192 C CA . TYR F 1 13 ? -3.883 141.589 -11.684 1.00 12.21 379 TYR F CA 1
ATOM 14193 C C . TYR F 1 13 ? -3.768 142.279 -10.330 1.00 19.29 379 TYR F C 1
ATOM 14194 O O . TYR F 1 13 ? -4.752 142.802 -9.817 1.00 13.96 379 TYR F O 1
ATOM 14203 N N . TYR F 1 14 ? -2.568 142.287 -9.758 1.00 22.87 380 TYR F N 1
ATOM 14204 C CA . TYR F 1 14 ? -2.373 142.795 -8.404 1.00 11.66 380 TYR F CA 1
ATOM 14205 C C . TYR F 1 14 ? -1.496 144.042 -8.360 1.00 18.75 380 TYR F C 1
ATOM 14206 O O . TYR F 1 14 ? -0.405 144.069 -8.931 1.00 18.68 380 TYR F O 1
ATOM 14215 N N . PHE F 1 15 ? -1.983 145.070 -7.670 1.00 14.86 381 PHE F N 1
ATOM 14216 C CA . PHE F 1 15 ? -1.262 146.332 -7.527 1.00 16.71 381 PHE F CA 1
ATOM 14217 C C . PHE F 1 15 ? -1.024 146.658 -6.055 1.00 17.10 381 PHE F C 1
ATOM 14218 O O . PHE F 1 15 ? -1.958 147.002 -5.331 1.00 13.95 381 PHE F O 1
ATOM 14226 N N . HIS F 1 16 ? 0.226 146.552 -5.616 1.00 15.91 382 HIS F N 1
ATOM 14227 C CA . HIS F 1 16 ? 0.568 146.810 -4.221 1.00 15.49 382 HIS F CA 1
ATOM 14228 C C . HIS F 1 16 ? 0.433 148.295 -3.892 1.00 20.55 382 HIS F C 1
ATOM 14229 O O . HIS F 1 16 ? 0.777 149.151 -4.708 1.00 24.92 382 HIS F O 1
ATOM 14236 N N . SER F 1 17 ? -0.065 148.589 -2.693 1.00 18.72 383 SER F N 1
ATOM 14237 C CA . SER F 1 17 ? -0.370 149.960 -2.281 1.00 21.31 383 SER F CA 1
ATOM 14238 C C . SER F 1 17 ? 0.837 150.891 -2.337 1.00 24.66 383 SER F C 1
ATOM 14239 O O . SER F 1 17 ? 0.690 152.092 -2.564 1.00 23.17 383 SER F O 1
ATOM 14242 N N . GLN F 1 18 ? 2.026 150.337 -2.131 1.00 25.44 384 GLN F N 1
ATOM 14243 C CA . GLN F 1 18 ? 3.249 151.132 -2.158 1.00 25.37 384 GLN F CA 1
ATOM 14244 C C . GLN F 1 18 ? 3.661 151.466 -3.588 1.00 19.29 384 GLN F C 1
ATOM 14245 O O . GLN F 1 18 ? 4.665 152.139 -3.813 1.00 22.87 384 GLN F O 1
ATOM 14247 N N . GLY F 1 19 ? 2.877 150.991 -4.551 1.00 25.65 385 GLY F N 1
ATOM 14248 C CA . GLY F 1 19 ? 3.131 151.263 -5.953 1.00 19.23 385 GLY F CA 1
ATOM 14249 C C . GLY F 1 19 ? 2.335 152.449 -6.465 1.00 11.27 385 GLY F C 1
ATOM 14250 O O . GLY F 1 19 ? 2.612 152.972 -7.542 1.00 15.95 385 GLY F O 1
ATOM 14251 N N . LEU F 1 20 ? 1.339 152.866 -5.690 1.00 16.48 386 LEU F N 1
ATOM 14252 C CA . LEU F 1 20 ? 0.550 154.049 -6.014 1.00 13.52 386 LEU F CA 1
ATOM 14253 C C . LEU F 1 20 ? 1.439 155.283 -6.110 1.00 15.61 386 LEU F C 1
ATOM 14254 O O . LEU F 1 20 ? 2.356 155.459 -5.310 1.00 19.13 386 LEU F O 1
ATOM 14259 N N . ARG F 1 21 ? 1.169 156.131 -7.096 1.00 10.58 387 ARG F N 1
ATOM 14260 C CA . ARG F 1 21 ? 1.869 157.403 -7.217 1.00 17.01 387 ARG F CA 1
ATOM 14261 C C . ARG F 1 21 ? 1.116 158.479 -6.443 1.00 18.18 387 ARG F C 1
ATOM 14262 O O . ARG F 1 21 ? -0.054 158.746 -6.716 1.00 22.77 387 ARG F O 1
ATOM 14264 N N . SER F 1 22 ? 1.787 159.091 -5.472 1.00 16.00 388 SER F N 1
ATOM 14265 C CA . SER F 1 22 ? 1.156 160.100 -4.625 1.00 23.14 388 SER F CA 1
ATOM 14266 C C . SER F 1 22 ? 1.389 161.504 -5.179 1.00 22.36 388 SER F C 1
ATOM 14267 O O . SER F 1 22 ? 2.458 161.791 -5.718 1.00 22.60 388 SER F O 1
ATOM 14270 N N . ARG F 1 23 ? 0.395 162.380 -5.035 1.00 21.12 389 ARG F N 1
ATOM 14271 C CA . ARG F 1 23 ? 0.462 163.702 -5.656 1.00 26.98 389 ARG F CA 1
ATOM 14272 C C . ARG F 1 23 ? 1.467 164.632 -4.978 1.00 32.18 389 ARG F C 1
ATOM 14273 O O . ARG F 1 23 ? 1.607 164.656 -3.753 1.00 31.25 389 ARG F O 1
ATOM 14281 N N . HIS F 1 24 ? 2.160 165.399 -5.811 1.00 39.64 390 HIS F N 1
ATOM 14282 C CA . HIS F 1 24 ? 3.179 166.344 -5.381 1.00 35.15 390 HIS F CA 1
ATOM 14283 C C . HIS F 1 24 ? 2.581 167.498 -4.591 1.00 32.85 390 HIS F C 1
ATOM 14284 O O . HIS F 1 24 ? 1.733 168.233 -5.099 1.00 30.39 390 HIS F O 1
ATOM 14291 N N . GLU F 1 25 ? 3.028 167.645 -3.347 1.00 31.89 391 GLU F N 1
ATOM 14292 C CA . GLU F 1 25 ? 2.548 168.703 -2.459 1.00 32.67 391 GLU F CA 1
ATOM 14293 C C . GLU F 1 25 ? 1.028 168.662 -2.316 1.00 29.62 391 GLU F C 1
ATOM 14294 O O . GLU F 1 25 ? 0.319 169.525 -2.837 1.00 28.33 391 GLU F O 1
ATOM 14300 N N . SER F 1 26 ? 0.532 167.643 -1.622 1.00 26.68 392 SER F N 1
ATOM 14301 C CA . SER F 1 26 ? -0.899 167.505 -1.398 1.00 20.25 392 SER F CA 1
ATOM 14302 C C . SER F 1 26 ? -1.343 168.354 -0.212 1.00 21.98 392 SER F C 1
ATOM 14303 O O . SER F 1 26 ? -2.494 168.778 -0.137 1.00 19.36 392 SER F O 1
ATOM 14306 N N . GLY F 1 27 ? -0.421 168.599 0.712 1.00 22.25 393 GLY F N 1
ATOM 14307 C CA . GLY F 1 27 ? -0.697 169.444 1.858 1.00 16.88 393 GLY F CA 1
ATOM 14308 C C . GLY F 1 27 ? -1.227 168.690 3.060 1.00 21.09 393 GLY F C 1
ATOM 14309 O O . GLY F 1 27 ? -0.612 167.732 3.526 1.00 13.55 393 GLY F O 1
ATOM 14310 N N . GLU F 1 28 ? -2.380 169.127 3.558 1.00 21.57 394 GLU F N 1
ATOM 14311 C CA . GLU F 1 28 ? -2.987 168.548 4.752 1.00 13.60 394 GLU F CA 1
ATOM 14312 C C . GLU F 1 28 ? -3.696 167.234 4.447 1.00 13.97 394 GLU F C 1
ATOM 14313 O O . GLU F 1 28 ? -4.865 167.051 4.787 1.00 13.66 394 GLU F O 1
ATOM 14319 N N . GLY F 1 29 ? -2.978 166.318 3.809 1.00 13.60 395 GLY F N 1
ATOM 14320 C CA . GLY F 1 29 ? -3.537 165.040 3.416 1.00 15.43 395 GLY F CA 1
ATOM 14321 C C . GLY F 1 29 ? -2.764 164.458 2.251 1.00 15.91 395 GLY F C 1
ATOM 14322 O O . GLY F 1 29 ? -1.659 164.906 1.948 1.00 14.14 395 GLY F O 1
ATOM 14323 N N . GLU F 1 30 ? -3.341 163.461 1.591 1.00 11.34 396 GLU F N 1
ATOM 14324 C CA . GLU F 1 30 ? -2.682 162.825 0.457 1.00 18.85 396 GLU F CA 1
ATOM 14325 C C . GLU F 1 30 ? -3.666 162.441 -0.638 1.00 14.30 396 GLU F C 1
ATOM 14326 O O . GLU F 1 30 ? -4.780 161.999 -0.361 1.00 15.01 396 GLU F O 1
ATOM 14332 N N . VAL F 1 31 ? -3.243 162.619 -1.885 1.00 15.29 397 VAL F N 1
ATOM 14333 C CA . VAL F 1 31 ? -3.985 162.116 -3.032 1.00 13.40 397 VAL F CA 1
ATOM 14334 C C . VAL F 1 31 ? -3.107 161.131 -3.789 1.00 14.60 397 VAL F C 1
ATOM 14335 O O . VAL F 1 31 ? -2.048 161.500 -4.297 1.00 17.45 397 VAL F O 1
ATOM 14339 N N . LYS F 1 32 ? -3.539 159.877 -3.858 1.00 12.84 398 LYS F N 1
ATOM 14340 C CA . LYS F 1 32 ? -2.741 158.850 -4.514 1.00 19.13 398 LYS F CA 1
ATOM 14341 C C . LYS F 1 32 ? -3.386 158.364 -5.805 1.00 13.70 398 LYS F C 1
ATOM 14342 O O . LYS F 1 32 ? -4.606 158.240 -5.897 1.00 14.72 398 LYS F O 1
ATOM 14348 N N . TYR F 1 33 ? -2.549 158.088 -6.799 1.00 16.86 399 TYR F N 1
ATOM 14349 C CA . TYR F 1 33 ? -3.022 157.711 -8.123 1.00 10.74 399 TYR F CA 1
ATOM 14350 C C . TYR F 1 33 ? -2.571 156.312 -8.519 1.00 11.76 399 TYR F C 1
ATOM 14351 O O . TYR F 1 33 ? -1.382 156.000 -8.484 1.00 15.26 399 TYR F O 1
ATOM 14360 N N . LEU F 1 34 ? -3.526 155.473 -8.901 1.00 14.30 400 LEU F N 1
ATOM 14361 C CA . LEU F 1 34 ? -3.199 154.176 -9.471 1.00 11.53 400 LEU F CA 1
ATOM 14362 C C . LEU F 1 34 ? -2.715 154.371 -10.901 1.00 17.66 400 LEU F C 1
ATOM 14363 O O . LEU F 1 34 ? -3.228 155.225 -11.625 1.00 20.11 400 LEU F O 1
ATOM 14368 N N . GLU F 1 35 ? -1.719 153.587 -11.299 1.00 14.75 401 GLU F N 1
ATOM 14369 C CA . GLU F 1 35 ? -1.172 153.666 -12.648 1.00 15.23 401 GLU F CA 1
ATOM 14370 C C . GLU F 1 35 ? -2.224 153.299 -13.690 1.00 14.49 401 GLU F C 1
ATOM 14371 O O . GLU F 1 35 ? -3.310 152.829 -13.354 1.00 13.83 401 GLU F O 1
ATOM 14377 N N . ARG F 1 36 ? -1.900 153.518 -14.958 1.00 14.69 402 ARG F N 1
ATOM 14378 C CA . ARG F 1 36 ? -2.788 153.105 -16.032 1.00 14.14 402 ARG F CA 1
ATOM 14379 C C . ARG F 1 36 ? -2.732 151.587 -16.138 1.00 11.50 402 ARG F C 1
ATOM 14380 O O . ARG F 1 36 ? -1.658 150.996 -16.049 1.00 14.15 402 ARG F O 1
ATOM 14388 N N . PHE F 1 37 ? -3.888 150.956 -16.316 1.00 12.79 403 PHE F N 1
ATOM 14389 C CA . PHE F 1 37 ? -3.975 149.497 -16.282 1.00 11.61 403 PHE F CA 1
ATOM 14390 C C . PHE F 1 37 ? -3.165 148.823 -17.388 1.00 17.95 403 PHE F C 1
ATOM 14391 O O . PHE F 1 37 ? -2.831 147.643 -17.287 1.00 23.60 403 PHE F O 1
ATOM 14399 N N . THR F 1 38 ? -2.850 149.575 -18.437 1.00 17.55 404 THR F N 1
ATOM 14400 C CA . THR F 1 38 ? -2.118 149.037 -19.579 1.00 17.52 404 THR F CA 1
ATOM 14401 C C . THR F 1 38 ? -0.643 149.414 -19.549 1.00 21.04 404 THR F C 1
ATOM 14402 O O . THR F 1 38 ? 0.065 149.267 -20.546 1.00 23.28 404 THR F O 1
ATOM 14406 N N . GLU F 1 39 ? -0.181 149.897 -18.403 1.00 18.35 405 GLU F N 1
ATOM 14407 C CA . GLU F 1 39 ? 1.189 150.374 -18.282 1.00 19.19 405 GLU F CA 1
ATOM 14408 C C . GLU F 1 39 ? 2.172 149.221 -18.113 1.00 18.21 405 GLU F C 1
ATOM 14409 O O . GLU F 1 39 ? 3.226 149.195 -18.744 1.00 24.14 405 GLU F O 1
ATOM 14415 N N . ARG F 1 40 ? 1.815 148.266 -17.263 1.00 17.56 406 ARG F N 1
ATOM 14416 C CA . ARG F 1 40 ? 2.678 147.124 -16.980 1.00 24.57 406 ARG F CA 1
ATOM 14417 C C . ARG F 1 40 ? 2.376 145.926 -17.868 1.00 28.84 406 ARG F C 1
ATOM 14418 O O . ARG F 1 40 ? 3.248 145.093 -18.116 1.00 25.84 406 ARG F O 1
ATOM 14426 N N . THR F 1 41 ? 1.136 145.837 -18.336 1.00 33.16 407 THR F N 1
ATOM 14427 C CA . THR F 1 41 ? 0.683 144.647 -19.040 1.00 21.42 407 THR F CA 1
ATOM 14428 C C . THR F 1 41 ? -0.388 144.930 -20.089 1.00 20.52 407 THR F C 1
ATOM 14429 O O . THR F 1 41 ? -1.047 145.971 -20.066 1.00 21.20 407 THR F O 1
ATOM 14433 N N . GLU F 1 42 ? -0.551 143.980 -21.003 1.00 21.18 408 GLU F N 1
ATOM 14434 C CA . GLU F 1 42 ? -1.552 144.060 -22.058 1.00 14.89 408 GLU F CA 1
ATOM 14435 C C . GLU F 1 42 ? -2.800 143.276 -21.675 1.00 13.94 408 GLU F C 1
ATOM 14436 O O . GLU F 1 42 ? -3.789 143.262 -22.408 1.00 20.32 408 GLU F O 1
ATOM 14439 N N . LEU F 1 43 ? -2.742 142.620 -20.522 1.00 17.39 409 LEU F N 1
ATOM 14440 C CA . LEU F 1 43 ? -3.809 141.725 -20.086 1.00 15.84 409 LEU F CA 1
ATOM 14441 C C . LEU F 1 43 ? -5.033 142.469 -19.556 1.00 16.25 409 LEU F C 1
ATOM 14442 O O . LEU F 1 43 ? -6.084 141.869 -19.339 1.00 19.77 409 LEU F O 1
ATOM 14447 N N . LEU F 1 44 ? -4.895 143.774 -19.349 1.00 19.54 410 LEU F N 1
ATOM 14448 C CA . LEU F 1 44 ? -6.004 144.583 -18.856 1.00 17.01 410 LEU F CA 1
ATOM 14449 C C . LEU F 1 44 ? -6.388 145.674 -19.851 1.00 9.60 410 LEU F C 1
ATOM 14450 O O . LEU F 1 44 ? -6.936 146.706 -19.466 1.00 13.30 410 LEU F O 1
ATOM 14455 N N . ARG F 1 45 ? -6.108 145.430 -21.128 1.00 12.53 411 ARG F N 1
ATOM 14456 C CA . ARG F 1 45 ? -6.358 146.407 -22.187 1.00 12.56 411 ARG F CA 1
ATOM 14457 C C . ARG F 1 45 ? -7.828 146.814 -22.264 1.00 11.16 411 ARG F C 1
ATOM 14458 O O . ARG F 1 45 ? -8.152 147.927 -22.674 1.00 15.39 411 ARG F O 1
ATOM 14466 N N . GLY F 1 46 ? -8.710 145.908 -21.858 1.00 12.50 412 GLY F N 1
ATOM 14467 C CA . GLY F 1 46 ? -10.141 146.141 -21.930 1.00 8.27 412 GLY F CA 1
ATOM 14468 C C . GLY F 1 46 ? -10.649 147.257 -21.037 1.00 12.56 412 GLY F C 1
ATOM 14469 O O . GLY F 1 46 ? -11.740 147.781 -21.255 1.00 11.28 412 GLY F O 1
ATOM 14470 N N . ILE F 1 47 ? -9.867 147.624 -20.027 1.00 11.93 413 ILE F N 1
ATOM 14471 C CA . ILE F 1 47 ? -10.281 148.677 -19.104 1.00 15.08 413 ILE F CA 1
ATOM 14472 C C . ILE F 1 47 ? -9.273 149.823 -19.045 1.00 12.34 413 ILE F C 1
ATOM 14473 O O . ILE F 1 47 ? -9.093 150.446 -17.998 1.00 11.54 413 ILE F O 1
ATOM 14478 N N . GLU F 1 48 ? -8.630 150.111 -20.172 1.00 13.87 414 GLU F N 1
ATOM 14479 C CA . GLU F 1 48 ? -7.611 151.155 -20.218 1.00 13.07 414 GLU F CA 1
ATOM 14480 C C . GLU F 1 48 ? -8.178 152.528 -19.883 1.00 8.81 414 GLU F C 1
ATOM 14481 O O . GLU F 1 48 ? -7.469 153.386 -19.364 1.00 9.13 414 GLU F O 1
ATOM 14487 N N . ASN F 1 49 ? -9.459 152.731 -20.171 1.00 11.22 415 ASN F N 1
ATOM 14488 C CA . ASN F 1 49 ? -10.083 154.027 -19.941 1.00 8.61 415 ASN F CA 1
ATOM 14489 C C . ASN F 1 49 ? -10.689 154.142 -18.544 1.00 16.25 415 ASN F C 1
ATOM 14490 O O . ASN F 1 49 ? -11.744 154.745 -18.358 1.00 18.92 415 ASN F O 1
ATOM 14495 N N . TYR F 1 50 ? -10.019 153.557 -17.560 1.00 13.74 416 TYR F N 1
ATOM 14496 C CA . TYR F 1 50 ? -10.462 153.675 -16.179 1.00 7.31 416 TYR F CA 1
ATOM 14497 C C . TYR F 1 50 ? -9.273 153.887 -15.255 1.00 12.17 416 TYR F C 1
ATOM 14498 O O . TYR F 1 50 ? -8.247 153.221 -15.382 1.00 13.38 416 TYR F O 1
ATOM 14507 N N . ARG F 1 51 ? -9.416 154.836 -14.336 1.00 7.56 417 ARG F N 1
ATOM 14508 C CA . ARG F 1 51 ? -8.353 155.165 -13.396 1.00 11.01 417 ARG F CA 1
ATOM 14509 C C . ARG F 1 51 ? -8.881 155.211 -11.968 1.00 12.63 417 ARG F C 1
ATOM 14510 O O . ARG F 1 51 ? -10.035 155.569 -11.734 1.00 11.75 417 ARG F O 1
ATOM 14518 N N . VAL F 1 52 ? -8.030 154.849 -11.016 1.00 13.42 418 VAL F N 1
ATOM 14519 C CA . VAL F 1 52 ? -8.407 154.883 -9.611 1.00 10.94 418 VAL F CA 1
ATOM 14520 C C . VAL F 1 52 ? -7.638 155.972 -8.876 1.00 11.82 418 VAL F C 1
ATOM 14521 O O . VAL F 1 52 ? -6.415 156.061 -8.983 1.00 12.68 418 VAL F O 1
ATOM 14525 N N . VAL F 1 53 ? -8.366 156.807 -8.142 1.00 10.19 419 VAL F N 1
ATOM 14526 C CA . VAL F 1 53 ? -7.758 157.864 -7.345 1.00 9.47 419 VAL F CA 1
ATOM 14527 C C . VAL F 1 53 ? -8.238 157.780 -5.900 1.00 14.27 419 VAL F C 1
ATOM 14528 O O . VAL F 1 53 ? -9.438 157.696 -5.642 1.00 12.62 419 VAL F O 1
ATOM 14532 N N . ILE F 1 54 ? -7.298 157.794 -4.961 1.00 11.49 420 ILE F N 1
ATOM 14533 C CA . ILE F 1 54 ? -7.640 157.777 -3.544 1.00 12.99 420 ILE F CA 1
ATOM 14534 C C . ILE F 1 54 ? -7.327 159.115 -2.889 1.00 13.23 420 ILE F C 1
ATOM 14535 O O . ILE F 1 54 ? -6.194 159.593 -2.945 1.00 15.63 420 ILE F O 1
ATOM 14540 N N . LEU F 1 55 ? -8.339 159.719 -2.273 1.00 16.68 421 LEU F N 1
ATOM 14541 C CA . LEU F 1 55 ? -8.152 160.964 -1.537 1.00 14.87 421 LEU F CA 1
ATOM 14542 C C . LEU F 1 55 ? -8.215 160.732 -0.034 1.00 13.72 421 LEU F C 1
ATOM 14543 O O . LEU F 1 55 ? -9.191 160.183 0.483 1.00 13.09 421 LEU F O 1
ATOM 14548 N N . GLU F 1 56 ? -7.161 161.146 0.659 1.00 14.27 422 GLU F N 1
ATOM 14549 C CA . GLU F 1 56 ? -7.146 161.124 2.115 1.00 13.13 422 GLU F CA 1
ATOM 14550 C C . GLU F 1 56 ? -6.920 162.536 2.634 1.00 13.65 422 GLU F C 1
ATOM 14551 O O . GLU F 1 56 ? -5.923 163.174 2.296 1.00 10.99 422 GLU F O 1
ATOM 14557 N N . ALA F 1 57 ? -7.851 163.025 3.446 1.00 14.02 423 ALA F N 1
ATOM 14558 C CA . ALA F 1 57 ? -7.756 164.373 3.987 1.00 16.46 423 ALA F CA 1
ATOM 14559 C C . ALA F 1 57 ? -7.692 164.351 5.510 1.00 14.56 423 ALA F C 1
ATOM 14560 O O . ALA F 1 57 ? -8.519 163.713 6.163 1.00 14.70 423 ALA F O 1
ATOM 14562 N N . ASN F 1 58 ? -6.708 165.053 6.067 1.00 16.41 424 ASN F N 1
ATOM 14563 C CA . ASN F 1 58 ? -6.578 165.206 7.514 1.00 14.77 424 ASN F CA 1
ATOM 14564 C C . ASN F 1 58 ? -7.833 165.842 8.111 1.00 11.53 424 ASN F C 1
ATOM 14565 O O . ASN F 1 58 ? -8.626 166.443 7.387 1.00 13.76 424 ASN F O 1
ATOM 14570 N N . PRO F 1 59 ? -8.033 165.697 9.432 1.00 13.48 425 PRO F N 1
ATOM 14571 C CA . PRO F 1 59 ? -9.202 166.334 10.051 1.00 14.97 425 PRO F CA 1
ATOM 14572 C C . PRO F 1 59 ? -9.175 167.856 9.916 1.00 11.06 425 PRO F C 1
ATOM 14573 O O . PRO F 1 59 ? -8.094 168.439 9.816 1.00 12.41 425 PRO F O 1
ATOM 14577 N N . ASN F 1 60 ? -10.352 168.475 9.900 1.00 8.48 426 ASN F N 1
ATOM 14578 C CA . ASN F 1 60 ? -10.482 169.929 9.821 1.00 18.29 426 ASN F CA 1
ATOM 14579 C C . ASN F 1 60 ? -9.811 170.517 8.586 1.00 17.71 426 ASN F C 1
ATOM 14580 O O . ASN F 1 60 ? -8.983 171.420 8.693 1.00 17.19 426 ASN F O 1
ATOM 14585 N N . THR F 1 61 ? -10.174 170.010 7.413 1.00 19.97 427 THR F N 1
ATOM 14586 C CA . THR F 1 61 ? -9.514 170.426 6.183 1.00 10.63 427 THR F CA 1
ATOM 14587 C C . THR F 1 61 ? -10.477 170.827 5.075 1.00 15.59 427 THR F C 1
ATOM 14588 O O . THR F 1 61 ? -11.670 170.528 5.123 1.00 14.56 427 THR F O 1
ATOM 14592 N N . PHE F 1 62 ? -9.930 171.509 4.075 1.00 15.30 428 PHE F N 1
ATOM 14593 C CA . PHE F 1 62 ? -10.679 171.933 2.902 1.00 14.30 428 PHE F CA 1
ATOM 14594 C C . PHE F 1 62 ? -9.920 171.531 1.643 1.00 12.29 428 PHE F C 1
ATOM 14595 O O . PHE F 1 62 ? -8.772 171.931 1.450 1.00 10.55 428 PHE F O 1
ATOM 14603 N N . VAL F 1 63 ? -10.556 170.724 0.800 1.00 10.27 429 VAL F N 1
ATOM 14604 C CA . VAL F 1 63 ? -9.963 170.337 -0.475 1.00 11.93 429 VAL F CA 1
ATOM 14605 C C . VAL F 1 63 ? -10.300 171.385 -1.530 1.00 16.83 429 VAL F C 1
ATOM 14606 O O . VAL F 1 63 ? -11.472 171.640 -1.804 1.00 17.97 429 VAL F O 1
ATOM 14610 N N . LEU F 1 64 ? -9.268 171.992 -2.110 1.00 14.52 430 LEU F N 1
ATOM 14611 C CA . LEU F 1 64 ? -9.447 173.085 -3.062 1.00 10.99 430 LEU F CA 1
ATOM 14612 C C . LEU F 1 64 ? -10.286 172.667 -4.265 1.00 17.93 430 LEU F C 1
ATOM 14613 O O . LEU F 1 64 ? -10.204 171.525 -4.718 1.00 17.20 430 LEU F O 1
ATOM 14618 N N . PRO F 1 65 ? -11.107 173.595 -4.780 1.00 15.21 431 PRO F N 1
ATOM 14619 C CA . PRO F 1 65 ? -12.003 173.319 -5.908 1.00 12.89 431 PRO F CA 1
ATOM 14620 C C . PRO F 1 65 ? -11.254 173.038 -7.205 1.00 10.47 431 PRO F C 1
ATOM 14621 O O . PRO F 1 65 ? -10.229 173.662 -7.479 1.00 13.30 431 PRO F O 1
ATOM 14625 N N . TYR F 1 66 ? -11.773 172.100 -7.988 1.00 12.23 432 TYR F N 1
ATOM 14626 C CA . TYR F 1 66 ? -11.219 171.796 -9.299 1.00 11.24 432 TYR F CA 1
ATOM 14627 C C . TYR F 1 66 ? -12.210 170.983 -10.113 1.00 14.26 432 TYR F C 1
ATOM 14628 O O . TYR F 1 66 ? -13.163 170.426 -9.569 1.00 16.38 432 TYR F O 1
ATOM 14637 N N . HIS F 1 67 ? -11.979 170.917 -11.419 1.00 9.95 433 HIS F N 1
ATOM 14638 C CA . HIS F 1 67 ? -12.743 170.021 -12.270 1.00 9.13 433 HIS F CA 1
ATOM 14639 C C . HIS F 1 67 ? -11.785 169.153 -13.072 1.00 12.04 433 HIS F C 1
ATOM 14640 O O . HIS F 1 67 ? -10.591 169.438 -13.147 1.00 12.61 433 HIS F O 1
ATOM 14647 N N . LYS F 1 68 ? -12.314 168.088 -13.659 1.00 7.79 434 LYS F N 1
ATOM 14648 C CA . LYS F 1 68 ? -11.498 167.159 -14.427 1.00 8.03 434 LYS F CA 1
ATOM 14649 C C . LYS F 1 68 ? -12.238 166.676 -15.666 1.00 11.71 434 LYS F C 1
ATOM 14650 O O . LYS F 1 68 ? -13.467 166.643 -15.693 1.00 12.35 434 LYS F O 1
ATOM 14656 N N . ASP F 1 69 ? -11.480 166.308 -16.693 1.00 10.62 435 ASP F N 1
ATOM 14657 C CA . ASP F 1 69 ? -12.063 165.797 -17.927 1.00 6.46 435 ASP F CA 1
ATOM 14658 C C . ASP F 1 69 ? -12.358 164.306 -17.803 1.00 7.98 435 ASP F C 1
ATOM 14659 O O . ASP F 1 69 ? -11.938 163.508 -18.641 1.00 13.92 435 ASP F O 1
ATOM 14664 N N . ALA F 1 70 ? -13.086 163.940 -16.754 1.00 6.88 436 ALA F N 1
ATOM 14665 C CA . ALA F 1 70 ? -13.367 162.542 -16.461 1.00 11.32 436 ALA F CA 1
ATOM 14666 C C . ALA F 1 70 ? -14.571 162.392 -15.540 1.00 5.78 436 ALA F C 1
ATOM 14667 O O . ALA F 1 70 ? -14.735 163.152 -14.589 1.00 13.59 436 ALA F O 1
ATOM 14669 N N . GLU F 1 71 ? -15.417 161.411 -15.834 1.00 9.22 437 GLU F N 1
ATOM 14670 C CA . GLU F 1 71 ? -16.505 161.048 -14.937 1.00 6.43 437 GLU F CA 1
ATOM 14671 C C . GLU F 1 71 ? -15.928 160.352 -13.716 1.00 9.11 437 GLU F C 1
ATOM 14672 O O . GLU F 1 71 ? -14.874 159.726 -13.795 1.00 10.57 437 GLU F O 1
ATOM 14678 N N . SER F 1 72 ? -16.612 160.456 -12.584 1.00 6.18 438 SER F N 1
ATOM 14679 C CA . SER F 1 72 ? -16.113 159.836 -11.366 1.00 7.81 438 SER F CA 1
ATOM 14680 C C . SER F 1 72 ? -17.231 159.277 -10.501 1.00 12.12 438 SER F C 1
ATOM 14681 O O . SER F 1 72 ? -18.279 159.900 -10.335 1.00 12.34 438 SER F O 1
ATOM 14684 N N . VAL F 1 73 ? -16.997 158.084 -9.966 1.00 13.49 439 VAL F N 1
ATOM 14685 C CA . VAL F 1 73 ? -17.854 157.510 -8.942 1.00 6.24 439 VAL F CA 1
ATOM 14686 C C . VAL F 1 73 ? -17.039 157.397 -7.661 1.00 12.33 439 VAL F C 1
ATOM 14687 O O . VAL F 1 73 ? -15.965 156.794 -7.652 1.00 11.61 439 VAL F O 1
ATOM 14691 N N . ILE F 1 74 ? -17.545 157.991 -6.587 1.00 14.93 440 ILE F N 1
ATOM 14692 C CA . ILE F 1 74 ? -16.787 158.102 -5.346 1.00 9.45 440 ILE F CA 1
ATOM 14693 C C . ILE F 1 74 ? -17.356 157.221 -4.236 1.00 9.24 440 ILE F C 1
ATOM 14694 O O . ILE F 1 74 ? -18.568 157.169 -4.031 1.00 9.62 440 ILE F O 1
ATOM 14699 N N . VAL F 1 75 ? -16.470 156.521 -3.534 1.00 9.10 441 VAL F N 1
ATOM 14700 C CA . VAL F 1 75 ? -16.855 155.735 -2.367 1.00 8.31 441 VAL F CA 1
ATOM 14701 C C . VAL F 1 75 ? -16.105 156.211 -1.126 1.00 10.01 441 VAL F C 1
ATOM 14702 O O . VAL F 1 75 ? -14.879 156.317 -1.137 1.00 12.55 441 VAL F O 1
ATOM 14706 N N . VAL F 1 76 ? -16.846 156.503 -0.062 1.00 11.09 442 VAL F N 1
ATOM 14707 C CA . VAL F 1 76 ? -16.239 156.902 1.204 1.00 11.26 442 VAL F CA 1
ATOM 14708 C C . VAL F 1 76 ? -15.892 155.674 2.038 1.00 13.76 442 VAL F C 1
ATOM 14709 O O . VAL F 1 76 ? -16.777 154.941 2.475 1.00 14.01 442 VAL F O 1
ATOM 14713 N N . THR F 1 77 ? -14.601 155.453 2.259 1.00 10.70 443 THR F N 1
ATOM 14714 C CA . THR F 1 77 ? -14.152 154.259 2.962 1.00 14.49 443 THR F CA 1
ATOM 14715 C C . THR F 1 77 ? -13.750 154.550 4.404 1.00 18.84 443 THR F C 1
ATOM 14716 O O . THR F 1 77 ? -13.453 153.631 5.168 1.00 23.12 443 THR F O 1
ATOM 14720 N N . ARG F 1 78 ? -13.744 155.827 4.775 1.00 18.29 444 ARG F N 1
ATOM 14721 C CA . ARG F 1 78 ? -13.363 156.224 6.126 1.00 8.38 444 ARG F CA 1
ATOM 14722 C C . ARG F 1 78 ? -13.789 157.654 6.439 1.00 18.17 444 ARG F C 1
ATOM 14723 O O . ARG F 1 78 ? -13.543 158.571 5.655 1.00 23.03 444 ARG F O 1
ATOM 14731 N N . GLY F 1 79 ? -14.437 157.831 7.588 1.00 19.21 445 GLY F N 1
ATOM 14732 C CA . GLY F 1 79 ? -14.858 159.144 8.041 1.00 10.31 445 GLY F CA 1
ATOM 14733 C C . GLY F 1 79 ? -16.158 159.615 7.419 1.00 14.58 445 GLY F C 1
ATOM 14734 O O . GLY F 1 79 ? -16.955 158.816 6.934 1.00 14.10 445 GLY F O 1
ATOM 14735 N N . ARG F 1 80 ? -16.372 160.925 7.446 1.00 11.61 446 ARG F N 1
ATOM 14736 C CA . ARG F 1 80 ? -17.523 161.542 6.800 1.00 11.62 446 ARG F CA 1
ATOM 14737 C C . ARG F 1 80 ? -17.110 162.895 6.237 1.00 14.95 446 ARG F C 1
ATOM 14738 O O . ARG F 1 80 ? -16.092 163.453 6.649 1.00 17.55 446 ARG F O 1
ATOM 14746 N N . ALA F 1 81 ? -17.891 163.419 5.297 1.00 11.11 447 ALA F N 1
ATOM 14747 C CA . ALA F 1 81 ? -17.535 164.671 4.641 1.00 14.64 447 ALA F CA 1
ATOM 14748 C C . ALA F 1 81 ? -18.713 165.322 3.937 1.00 16.12 447 ALA F C 1
ATOM 14749 O O . ALA F 1 81 ? -19.740 164.688 3.694 1.00 17.54 447 ALA F O 1
ATOM 14751 N N . THR F 1 82 ? -18.548 166.600 3.613 1.00 13.66 448 THR F N 1
ATOM 14752 C CA . THR F 1 82 ? -19.500 167.318 2.781 1.00 15.51 448 THR F CA 1
ATOM 14753 C C . THR F 1 82 ? -18.892 167.531 1.401 1.00 13.81 448 THR F C 1
ATOM 14754 O O . THR F 1 82 ? -17.831 168.139 1.268 1.00 15.42 448 THR F O 1
ATOM 14758 N N . LEU F 1 83 ? -19.562 167.009 0.380 1.00 13.67 449 LEU F N 1
ATOM 14759 C CA . LEU F 1 83 ? -19.094 167.141 -0.994 1.00 12.75 449 LEU F CA 1
ATOM 14760 C C . LEU F 1 83 ? -19.971 168.115 -1.768 1.00 12.69 449 LEU F C 1
ATOM 14761 O O . LEU F 1 83 ? -21.197 168.004 -1.753 1.00 15.90 449 LEU F O 1
ATOM 14766 N N . THR F 1 84 ? -19.337 169.066 -2.444 1.00 12.61 450 THR F N 1
ATOM 14767 C CA . THR F 1 84 ? -20.059 170.082 -3.201 1.00 13.92 450 THR F CA 1
ATOM 14768 C C . THR F 1 84 ? -19.449 170.278 -4.583 1.00 13.05 450 THR F C 1
ATOM 14769 O O . THR F 1 84 ? -18.235 170.432 -4.715 1.00 13.10 450 THR F O 1
ATOM 14773 N N . PHE F 1 85 ? -20.286 170.261 -5.614 1.00 17.17 451 PHE F N 1
ATOM 14774 C CA . PHE F 1 85 ? -19.810 170.579 -6.953 1.00 18.05 451 PHE F CA 1
ATOM 14775 C C . PHE F 1 85 ? -20.766 171.495 -7.701 1.00 18.90 451 PHE F C 1
ATOM 14776 O O . PHE F 1 85 ? -21.988 171.396 -7.565 1.00 22.08 451 PHE F O 1
ATOM 14784 N N . VAL F 1 86 ? -20.191 172.401 -8.484 1.00 15.24 452 VAL F N 1
ATOM 14785 C CA . VAL F 1 86 ? -20.984 173.336 -9.266 1.00 21.84 452 VAL F CA 1
ATOM 14786 C C . VAL F 1 86 ? -20.815 173.107 -10.759 1.00 23.95 452 VAL F C 1
ATOM 14787 O O . VAL F 1 86 ? -19.751 172.696 -11.231 1.00 20.88 452 VAL F O 1
ATOM 14791 N N . SER F 1 87 ? -21.886 173.373 -11.493 1.00 28.00 453 SER F N 1
ATOM 14792 C CA . SER F 1 87 ? -21.883 173.294 -12.944 1.00 23.38 453 SER F CA 1
ATOM 14793 C C . SER F 1 87 ? -22.996 174.194 -13.446 1.00 29.70 453 SER F C 1
ATOM 14794 O O . SER F 1 87 ? -24.033 174.260 -12.794 1.00 35.34 453 SER F O 1
ATOM 14797 N N . GLN F 1 88 ? -22.789 174.886 -14.568 1.00 31.41 454 GLN F N 1
ATOM 14798 C CA . GLN F 1 88 ? -23.848 175.677 -15.176 1.00 34.56 454 GLN F CA 1
ATOM 14799 C C . GLN F 1 88 ? -24.192 176.843 -14.252 1.00 33.62 454 GLN F C 1
ATOM 14800 O O . GLN F 1 88 ? -23.638 177.929 -14.378 1.00 30.83 454 GLN F O 1
ATOM 14806 N N . GLU F 1 89 ? -25.078 176.589 -13.302 1.00 41.03 455 GLU F N 1
ATOM 14807 C CA . GLU F 1 89 ? -25.602 177.591 -12.397 1.00 40.32 455 GLU F CA 1
ATOM 14808 C C . GLU F 1 89 ? -26.281 176.784 -11.316 1.00 42.25 455 GLU F C 1
ATOM 14809 O O . GLU F 1 89 ? -27.019 177.302 -10.478 1.00 46.43 455 GLU F O 1
ATOM 14811 N N . ARG F 1 90 ? -26.015 175.484 -11.388 1.00 40.48 456 ARG F N 1
ATOM 14812 C CA . ARG F 1 90 ? -26.516 174.493 -10.456 1.00 40.26 456 ARG F CA 1
ATOM 14813 C C . ARG F 1 90 ? -25.420 174.135 -9.467 1.00 33.16 456 ARG F C 1
ATOM 14814 O O . ARG F 1 90 ? -24.264 173.940 -9.847 1.00 32.13 456 ARG F O 1
ATOM 14816 N N . ARG F 1 91 ? -25.787 174.069 -8.195 1.00 33.46 457 ARG F N 1
ATOM 14817 C CA . ARG F 1 91 ? -24.869 173.651 -7.149 1.00 27.23 457 ARG F CA 1
ATOM 14818 C C . ARG F 1 91 ? -25.504 172.534 -6.340 1.00 21.47 457 ARG F C 1
ATOM 14819 O O . ARG F 1 91 ? -26.672 172.616 -5.965 1.00 22.71 457 ARG F O 1
ATOM 14827 N N . GLU F 1 92 ? -24.737 171.483 -6.085 1.00 17.84 458 GLU F N 1
ATOM 14828 C CA . GLU F 1 92 ? -25.238 170.368 -5.300 1.00 16.54 458 GLU F CA 1
ATOM 14829 C C . GLU F 1 92 ? -24.306 170.066 -4.134 1.00 19.91 458 GLU F C 1
ATOM 14830 O O . GLU F 1 92 ? -23.088 169.996 -4.298 1.00 21.17 458 GLU F O 1
ATOM 14836 N N . SER F 1 93 ? -24.890 169.901 -2.953 1.00 20.24 459 SER F N 1
ATOM 14837 C CA . SER F 1 93 ? -24.125 169.597 -1.751 1.00 16.11 459 SER F CA 1
ATOM 14838 C C . SER F 1 93 ? -24.708 168.385 -1.045 1.00 20.25 459 SER F C 1
ATOM 14839 O O . SER F 1 93 ? -25.926 168.251 -0.928 1.00 26.04 459 SER F O 1
ATOM 14842 N N . PHE F 1 94 ? -23.838 167.501 -0.574 1.00 16.57 460 PHE F N 1
ATOM 14843 C CA . PHE F 1 94 ? -24.291 166.297 0.106 1.00 16.94 460 PHE F CA 1
ATOM 14844 C C . PHE F 1 94 ? -23.441 165.980 1.328 1.00 18.90 460 PHE F C 1
ATOM 14845 O O . PHE F 1 94 ? -22.217 166.106 1.296 1.00 16.52 460 PHE F O 1
ATOM 14853 N N . ASN F 1 95 ? -24.102 165.576 2.408 1.00 21.44 461 ASN F N 1
ATOM 14854 C CA . ASN F 1 95 ? -23.402 165.059 3.574 1.00 18.64 461 ASN F CA 1
ATOM 14855 C C . ASN F 1 95 ? -23.157 163.569 3.394 1.00 13.33 461 ASN F C 1
ATOM 14856 O O . ASN F 1 95 ? -24.092 162.770 3.418 1.00 13.50 461 ASN F O 1
ATOM 14861 N N . LEU F 1 96 ? -21.897 163.204 3.194 1.00 15.18 462 LEU F N 1
ATOM 14862 C CA . LEU F 1 96 ? -21.543 161.818 2.933 1.00 15.88 462 LEU F CA 1
ATOM 14863 C C . LEU F 1 96 ? -21.057 161.127 4.194 1.00 16.31 462 LEU F C 1
ATOM 14864 O O . LEU F 1 96 ? -20.191 161.641 4.899 1.00 22.87 462 LEU F O 1
ATOM 14869 N N . GLU F 1 97 ? -21.621 159.957 4.472 1.00 16.82 463 GLU F N 1
ATOM 14870 C CA . GLU F 1 97 ? -21.173 159.140 5.590 1.00 18.49 463 GLU F CA 1
ATOM 14871 C C . GLU F 1 97 ? -20.313 157.990 5.087 1.00 17.41 463 GLU F C 1
ATOM 14872 O O . GLU F 1 97 ? -20.071 157.864 3.888 1.00 18.86 463 GLU F O 1
ATOM 14878 N N . TYR F 1 98 ? -19.849 157.157 6.010 1.00 19.50 464 TYR F N 1
ATOM 14879 C CA . TYR F 1 98 ? -19.099 155.963 5.651 1.00 14.64 464 TYR F CA 1
ATOM 14880 C C . TYR F 1 98 ? -19.957 155.014 4.819 1.00 16.95 464 TYR F C 1
ATOM 14881 O O . TYR F 1 98 ? -21.098 154.719 5.175 1.00 17.64 464 TYR F O 1
ATOM 14890 N N . GLY F 1 99 ? -19.402 154.544 3.707 1.00 20.61 465 GLY F N 1
ATOM 14891 C CA . GLY F 1 99 ? -20.099 153.604 2.849 1.00 11.50 465 GLY F CA 1
ATOM 14892 C C . GLY F 1 99 ? -21.031 154.258 1.848 1.00 14.01 465 GLY F C 1
ATOM 14893 O O . GLY F 1 99 ? -21.739 153.572 1.114 1.00 15.78 465 GLY F O 1
ATOM 14894 N N . ASP F 1 100 ? -21.039 155.586 1.816 1.00 18.51 466 ASP F N 1
ATOM 14895 C CA . ASP F 1 100 ? -21.864 156.310 0.856 1.00 13.30 466 ASP F CA 1
ATOM 14896 C C . ASP F 1 100 ? -21.190 156.358 -0.510 1.00 13.28 466 ASP F C 1
ATOM 14897 O O . ASP F 1 100 ? -19.970 156.483 -0.607 1.00 14.40 466 ASP F O 1
ATOM 14902 N N . VAL F 1 101 ? -21.992 156.251 -1.564 1.00 13.65 467 VAL F N 1
ATOM 14903 C CA . VAL F 1 101 ? -21.476 156.245 -2.928 1.00 11.84 467 VAL F CA 1
ATOM 14904 C C . VAL F 1 101 ? -22.108 157.363 -3.750 1.00 14.14 467 VAL F C 1
ATOM 14905 O O . VAL F 1 101 ? -23.328 157.520 -3.758 1.00 19.59 467 VAL F O 1
ATOM 14909 N N . ILE F 1 102 ? -21.280 158.137 -4.445 1.00 12.96 468 ILE F N 1
ATOM 14910 C CA . ILE F 1 102 ? -21.790 159.258 -5.225 1.00 11.46 468 ILE F CA 1
ATOM 14911 C C . ILE F 1 102 ? -21.019 159.467 -6.531 1.00 12.02 468 ILE F C 1
ATOM 14912 O O . ILE F 1 102 ? -19.846 159.108 -6.644 1.00 10.66 468 ILE F O 1
ATOM 14917 N N . ARG F 1 103 ? -21.702 160.037 -7.520 1.00 14.50 469 ARG F N 1
ATOM 14918 C CA . ARG F 1 103 ? -21.088 160.387 -8.795 1.00 11.75 469 ARG F CA 1
ATOM 14919 C C . ARG F 1 103 ? -20.819 161.883 -8.891 1.00 10.85 469 ARG F C 1
ATOM 14920 O O . ARG F 1 103 ? -21.671 162.698 -8.541 1.00 9.34 469 ARG F O 1
ATOM 14928 N N . VAL F 1 104 ? -19.631 162.238 -9.368 1.00 12.51 470 VAL F N 1
ATOM 14929 C CA . VAL F 1 104 ? -19.328 163.623 -9.696 1.00 13.11 470 VAL F CA 1
ATOM 14930 C C . VAL F 1 104 ? -19.097 163.752 -11.197 1.00 14.05 470 VAL F C 1
ATOM 14931 O O . VAL F 1 104 ? -18.076 163.295 -11.713 1.00 10.65 470 VAL F O 1
ATOM 14935 N N . PRO F 1 105 ? -20.057 164.369 -11.904 1.00 16.40 471 PRO F N 1
ATOM 14936 C CA . PRO F 1 105 ? -20.025 164.540 -13.360 1.00 10.34 471 PRO F CA 1
ATOM 14937 C C . PRO F 1 105 ? -18.741 165.194 -13.855 1.00 11.22 471 PRO F C 1
ATOM 14938 O O . PRO F 1 105 ? -18.153 166.013 -13.150 1.00 14.23 471 PRO F O 1
ATOM 14942 N N . ALA F 1 106 ? -18.314 164.823 -15.058 1.00 15.66 472 ALA F N 1
ATOM 14943 C CA . ALA F 1 106 ? -17.126 165.405 -15.667 1.00 12.84 472 ALA F CA 1
ATOM 14944 C C . ALA F 1 106 ? -17.324 166.893 -15.917 1.00 8.80 472 ALA F C 1
ATOM 14945 O O . ALA F 1 106 ? -18.415 167.328 -16.286 1.00 10.50 472 ALA F O 1
ATOM 14947 N N . GLY F 1 107 ? -16.269 167.671 -15.704 1.00 7.00 473 GLY F N 1
ATOM 14948 C CA . GLY F 1 107 ? -16.319 169.101 -15.944 1.00 14.70 473 GLY F CA 1
ATOM 14949 C C . GLY F 1 107 ? -16.860 169.902 -14.775 1.00 12.80 473 GLY F C 1
ATOM 14950 O O . GLY F 1 107 ? -16.643 171.110 -14.689 1.00 11.58 473 GLY F O 1
ATOM 14951 N N . ALA F 1 108 ? -17.571 169.232 -13.876 1.00 11.67 474 ALA F N 1
ATOM 14952 C CA . ALA F 1 108 ? -18.103 169.887 -12.689 1.00 12.35 474 ALA F CA 1
ATOM 14953 C C . ALA F 1 108 ? -16.981 170.213 -11.712 1.00 10.57 474 ALA F C 1
ATOM 14954 O O . ALA F 1 108 ? -16.124 169.375 -11.439 1.00 16.03 474 ALA F O 1
ATOM 14956 N N . THR F 1 109 ? -16.983 171.437 -11.195 1.00 11.12 475 THR F N 1
ATOM 14957 C CA . THR F 1 109 ? -15.970 171.858 -10.234 1.00 12.84 475 THR F CA 1
ATOM 14958 C C . THR F 1 109 ? -16.349 171.406 -8.829 1.00 15.39 475 THR F C 1
ATOM 14959 O O . THR F 1 109 ? -17.355 171.852 -8.283 1.00 13.87 475 THR F O 1
ATOM 14963 N N . GLU F 1 110 ? -15.540 170.527 -8.243 1.00 14.49 476 GLU F N 1
ATOM 14964 C CA . GLU F 1 110 ? -15.868 169.943 -6.947 1.00 9.35 476 GLU F CA 1
ATOM 14965 C C . GLU F 1 110 ? -14.895 170.343 -5.842 1.00 10.13 476 GLU F C 1
ATOM 14966 O O . GLU F 1 110 ? -13.711 170.567 -6.090 1.00 12.36 476 GLU F O 1
ATOM 14972 N N . TYR F 1 111 ? -15.408 170.437 -4.619 1.00 11.06 477 TYR F N 1
ATOM 14973 C CA . TYR F 1 111 ? -14.563 170.608 -3.440 1.00 12.96 477 TYR F CA 1
ATOM 14974 C C . TYR F 1 111 ? -15.178 169.895 -2.238 1.00 13.15 477 TYR F C 1
ATOM 14975 O O . TYR F 1 111 ? -16.392 169.703 -2.170 1.00 12.27 477 TYR F O 1
ATOM 14984 N N . VAL F 1 112 ? -14.326 169.496 -1.298 1.00 12.29 478 VAL F N 1
ATOM 14985 C CA . VAL F 1 112 ? -14.745 168.653 -0.184 1.00 10.77 478 VAL F CA 1
ATOM 14986 C C . VAL F 1 112 ? -14.412 169.285 1.167 1.00 17.77 478 VAL F C 1
ATOM 14987 O O . VAL F 1 112 ? -13.364 169.913 1.327 1.00 11.72 478 VAL F O 1
ATOM 14991 N N . ILE F 1 113 ? -15.310 169.117 2.134 1.00 15.12 479 ILE F N 1
ATOM 14992 C CA . ILE F 1 113 ? -15.083 169.609 3.488 1.00 11.23 479 ILE F CA 1
ATOM 14993 C C . ILE F 1 113 ? -15.039 168.468 4.495 1.00 14.59 479 ILE F C 1
ATOM 14994 O O . ILE F 1 113 ? -15.951 167.644 4.555 1.00 17.55 479 ILE F O 1
ATOM 14999 N N . ASN F 1 114 ? -13.968 168.423 5.279 1.00 15.53 480 ASN F N 1
ATOM 15000 C CA . ASN F 1 114 ? -13.881 167.505 6.405 1.00 13.33 480 ASN F CA 1
ATOM 15001 C C . ASN F 1 114 ? -13.943 168.287 7.710 1.00 13.80 480 ASN F C 1
ATOM 15002 O O . ASN F 1 114 ? -12.914 168.700 8.239 1.00 15.79 480 ASN F O 1
ATOM 15007 N N . GLN F 1 115 ? -15.149 168.502 8.223 1.00 12.54 481 GLN F N 1
ATOM 15008 C CA . GLN F 1 115 ? -15.315 169.305 9.429 1.00 15.07 481 GLN F CA 1
ATOM 15009 C C . GLN F 1 115 ? -15.149 168.474 10.697 1.00 14.76 481 GLN F C 1
ATOM 15010 O O . GLN F 1 115 ? -15.373 168.969 11.802 1.00 25.76 481 GLN F O 1
ATOM 15016 N N . ASP F 1 116 ? -14.763 167.213 10.539 1.00 15.59 482 ASP F N 1
ATOM 15017 C CA . ASP F 1 116 ? -14.554 166.347 11.690 1.00 13.49 482 ASP F CA 1
ATOM 15018 C C . ASP F 1 116 ? -13.174 166.600 12.284 1.00 17.75 482 ASP F C 1
ATOM 15019 O O . ASP F 1 116 ? -12.198 166.781 11.555 1.00 12.96 482 ASP F O 1
ATOM 15024 N N . SER F 1 117 ? -13.098 166.605 13.610 1.00 16.81 483 SER F N 1
ATOM 15025 C CA . SER F 1 117 ? -11.875 166.996 14.298 1.00 13.90 483 SER F CA 1
ATOM 15026 C C . SER F 1 117 ? -10.993 165.807 14.669 1.00 17.54 483 SER F C 1
ATOM 15027 O O . SER F 1 117 ? -9.859 165.988 15.110 1.00 17.82 483 SER F O 1
ATOM 15030 N N . ASN F 1 118 ? -11.505 164.593 14.483 1.00 18.21 484 ASN F N 1
ATOM 15031 C CA . ASN F 1 118 ? -10.790 163.405 14.938 1.00 12.30 484 ASN F CA 1
ATOM 15032 C C . ASN F 1 118 ? -10.463 162.372 13.854 1.00 19.81 484 ASN F C 1
ATOM 15033 O O . ASN F 1 118 ? -9.307 161.967 13.726 1.00 19.32 484 ASN F O 1
ATOM 15038 N N . GLU F 1 119 ? -11.456 161.934 13.083 1.00 18.27 485 GLU F N 1
ATOM 15039 C CA . GLU F 1 119 ? -11.197 160.905 12.074 1.00 20.17 485 GLU F CA 1
ATOM 15040 C C . GLU F 1 119 ? -10.902 161.483 10.691 1.00 16.05 485 GLU F C 1
ATOM 15041 O O . GLU F 1 119 ? -11.636 162.333 10.185 1.00 14.07 485 GLU F O 1
ATOM 15047 N N . ARG F 1 120 ? -9.817 161.006 10.089 1.00 16.55 486 ARG F N 1
ATOM 15048 C CA . ARG F 1 120 ? -9.453 161.383 8.728 1.00 15.90 486 ARG F CA 1
ATOM 15049 C C . ARG F 1 120 ? -10.471 160.869 7.721 1.00 11.88 486 ARG F C 1
ATOM 15050 O O . ARG F 1 120 ? -11.093 159.829 7.926 1.00 12.66 486 ARG F O 1
ATOM 15058 N N . LEU F 1 121 ? -10.631 161.604 6.628 1.00 12.11 487 LEU F N 1
ATOM 15059 C CA . LEU F 1 121 ? -11.516 161.189 5.550 1.00 15.92 487 LEU F CA 1
ATOM 15060 C C . LEU F 1 121 ? -10.751 160.394 4.499 1.00 11.92 487 LEU F C 1
ATOM 15061 O O . LEU F 1 121 ? -9.631 160.748 4.140 1.00 16.23 487 LEU F O 1
ATOM 15066 N N . GLU F 1 122 ? -11.355 159.315 4.014 1.00 12.74 488 GLU F N 1
ATOM 15067 C CA . GLU F 1 122 ? -10.794 158.583 2.886 1.00 14.93 488 GLU F CA 1
ATOM 15068 C C . GLU F 1 122 ? -11.845 158.354 1.810 1.00 10.81 488 GLU F C 1
ATOM 15069 O O . GLU F 1 122 ? -12.944 157.877 2.091 1.00 12.21 488 GLU F O 1
ATOM 15075 N N . MET F 1 123 ? -11.495 158.696 0.576 1.00 11.93 489 MET F N 1
ATOM 15076 C CA . MET F 1 123 ? -12.380 158.493 -0.562 1.00 7.57 489 MET F CA 1
ATOM 15077 C C . MET F 1 123 ? -11.673 157.708 -1.654 1.00 7.47 489 MET F C 1
ATOM 15078 O O . MET F 1 123 ? -10.545 158.028 -2.028 1.00 13.18 489 MET F O 1
ATOM 15083 N N . VAL F 1 124 ? -12.337 156.675 -2.156 1.00 7.61 490 VAL F N 1
ATOM 15084 C CA . VAL F 1 124 ? -11.811 155.907 -3.276 1.00 10.68 490 VAL F CA 1
ATOM 15085 C C . VAL F 1 124 ? -12.635 156.202 -4.524 1.00 10.89 490 VAL F C 1
ATOM 15086 O O . VAL F 1 124 ? -13.858 156.061 -4.515 1.00 10.92 490 VAL F O 1
ATOM 15090 N N . LYS F 1 125 ? -11.960 156.619 -5.591 1.00 10.02 491 LYS F N 1
ATOM 15091 C CA . LYS F 1 125 ? -12.642 157.074 -6.798 1.00 7.98 491 LYS F CA 1
ATOM 15092 C C . LYS F 1 125 ? -12.292 156.249 -8.030 1.00 10.25 491 LYS F C 1
ATOM 15093 O O . LYS F 1 125 ? -11.125 155.948 -8.274 1.00 12.53 491 LYS F O 1
ATOM 15099 N N . LEU F 1 126 ? -13.309 155.895 -8.809 1.00 10.18 492 LEU F N 1
ATOM 15100 C CA . LEU F 1 126 ? -13.092 155.328 -10.134 1.00 10.11 492 LEU F CA 1
ATOM 15101 C C . LEU F 1 126 ? -13.363 156.399 -11.181 1.00 11.14 492 LEU F C 1
ATOM 15102 O O . LEU F 1 126 ? -14.450 156.973 -11.221 1.00 16.60 492 LEU F O 1
ATOM 15107 N N . LEU F 1 127 ? -12.374 156.670 -12.025 1.00 14.45 493 LEU F N 1
ATOM 15108 C CA . LEU F 1 127 ? -12.497 157.732 -13.019 1.00 6.97 493 LEU F CA 1
ATOM 15109 C C . LEU F 1 127 ? -12.637 157.194 -14.438 1.00 9.94 493 LEU F C 1
ATOM 15110 O O . LEU F 1 127 ? -11.962 156.240 -14.822 1.00 16.52 493 LEU F O 1
ATOM 15115 N N . GLN F 1 128 ? -13.519 157.819 -15.211 1.00 8.43 494 GLN F N 1
ATOM 15116 C CA . GLN F 1 128 ? -13.700 157.477 -16.616 1.00 8.86 494 GLN F CA 1
ATOM 15117 C C . GLN F 1 128 ? -13.467 158.702 -17.497 1.00 9.11 494 GLN F C 1
ATOM 15118 O O . GLN F 1 128 ? -14.375 159.509 -17.692 1.00 7.48 494 GLN F O 1
ATOM 15124 N N . PRO F 1 129 ? -12.239 158.845 -18.020 1.00 10.26 495 PRO F N 1
ATOM 15125 C CA . PRO F 1 129 ? -11.816 159.953 -18.886 1.00 7.82 495 PRO F CA 1
ATOM 15126 C C . PRO F 1 129 ? -12.751 160.183 -20.070 1.00 9.23 495 PRO F C 1
ATOM 15127 O O . PRO F 1 129 ? -13.298 159.229 -20.615 1.00 10.09 495 PRO F O 1
ATOM 15131 N N . VAL F 1 130 ? -12.924 161.442 -20.460 1.00 9.09 496 VAL F N 1
ATOM 15132 C CA . VAL F 1 130 ? -13.834 161.787 -21.546 1.00 9.88 496 VAL F CA 1
ATOM 15133 C C . VAL F 1 130 ? -13.084 162.048 -22.848 1.00 7.63 496 VAL F C 1
ATOM 15134 O O . VAL F 1 130 ? -13.655 161.949 -23.931 1.00 14.33 496 VAL F O 1
ATOM 15138 N N . ASN F 1 131 ? -11.803 162.374 -22.741 1.00 12.80 497 ASN F N 1
ATOM 15139 C CA . ASN F 1 131 ? -10.989 162.602 -23.921 1.00 5.72 497 ASN F CA 1
ATOM 15140 C C . ASN F 1 131 ? -10.235 161.350 -24.310 1.00 8.51 497 ASN F C 1
ATOM 15141 O O . ASN F 1 131 ? -10.794 160.278 -24.490 1.00 11.73 497 ASN F O 1
ATOM 15146 N N . ASN F 1 132 ? -8.952 161.556 -24.517 1.00 11.60 498 ASN F N 1
ATOM 15147 C CA . ASN F 1 132 ? -7.903 160.553 -24.502 1.00 9.51 498 ASN F CA 1
ATOM 15148 C C . ASN F 1 132 ? -8.018 159.373 -23.531 1.00 7.78 498 ASN F C 1
ATOM 15149 O O . ASN F 1 132 ? -8.150 159.572 -22.328 1.00 14.73 498 ASN F O 1
ATOM 15154 N N . PRO F 1 133 ? -7.997 158.139 -24.053 1.00 13.73 499 PRO F N 1
ATOM 15155 C CA . PRO F 1 133 ? -8.263 156.951 -23.229 1.00 10.57 499 PRO F CA 1
ATOM 15156 C C . PRO F 1 133 ? -7.266 156.765 -22.086 1.00 11.53 499 PRO F C 1
ATOM 15157 O O . PRO F 1 133 ? -6.050 156.730 -22.298 1.00 11.43 499 PRO F O 1
ATOM 15161 N N . GLY F 1 134 ? -7.802 156.666 -20.874 1.00 13.30 500 GLY F N 1
ATOM 15162 C CA . GLY F 1 134 ? -6.999 156.447 -19.688 1.00 9.56 500 GLY F CA 1
ATOM 15163 C C . GLY F 1 134 ? -6.220 157.667 -19.251 1.00 12.37 500 GLY F C 1
ATOM 15164 O O . GLY F 1 134 ? -5.305 157.559 -18.440 1.00 14.75 500 GLY F O 1
ATOM 15165 N N . GLN F 1 135 ? -6.580 158.829 -19.786 1.00 12.54 501 GLN F N 1
ATOM 15166 C CA . GLN F 1 135 ? -5.885 160.069 -19.458 1.00 8.36 501 GLN F CA 1
ATOM 15167 C C . GLN F 1 135 ? -6.852 161.111 -18.912 1.00 9.37 501 GLN F C 1
ATOM 15168 O O . GLN F 1 135 ? -7.885 161.387 -19.519 1.00 12.03 501 GLN F O 1
ATOM 15174 N N . PHE F 1 136 ? -6.516 161.686 -17.763 1.00 10.12 502 PHE F N 1
ATOM 15175 C CA . PHE F 1 136 ? -7.323 162.755 -17.186 1.00 11.05 502 PHE F CA 1
ATOM 15176 C C . PHE F 1 136 ? -6.435 163.827 -16.564 1.00 13.66 502 PHE F C 1
ATOM 15177 O O . PHE F 1 136 ? -5.273 163.576 -16.249 1.00 14.99 502 PHE F O 1
ATOM 15185 N N . ARG F 1 137 ? -6.988 165.023 -16.394 1.00 10.63 503 ARG F N 1
ATOM 15186 C CA . ARG F 1 137 ? -6.252 166.130 -15.795 1.00 9.93 503 ARG F CA 1
ATOM 15187 C C . ARG F 1 137 ? -7.113 166.897 -14.803 1.00 15.08 503 ARG F C 1
ATOM 15188 O O . ARG F 1 137 ? -8.333 166.941 -14.931 1.00 14.06 503 ARG F O 1
ATOM 15196 N N . GLU F 1 138 ? -6.463 167.506 -13.819 1.00 14.48 504 GLU F N 1
ATOM 15197 C CA . GLU F 1 138 ? -7.159 168.278 -12.800 1.00 6.34 504 GLU F CA 1
ATOM 15198 C C . GLU F 1 138 ? -6.949 169.772 -13.026 1.00 10.88 504 GLU F C 1
ATOM 15199 O O . GLU F 1 138 ? -5.817 170.248 -13.105 1.00 16.63 504 GLU F O 1
ATOM 15205 N N . TYR F 1 139 ? -8.051 170.505 -13.141 1.00 9.84 505 TYR F N 1
ATOM 15206 C CA . TYR F 1 139 ? -8.002 171.928 -13.455 1.00 8.37 505 TYR F CA 1
ATOM 15207 C C . TYR F 1 139 ? -8.352 172.786 -12.244 1.00 11.86 505 TYR F C 1
ATOM 15208 O O . TYR F 1 139 ? -9.493 172.788 -11.789 1.00 12.94 505 TYR F O 1
ATOM 15217 N N . TYR F 1 140 ? -7.376 173.528 -11.736 1.00 13.32 506 TYR F N 1
ATOM 15218 C CA . TYR F 1 140 ? -7.591 174.349 -10.549 1.00 10.93 506 TYR F CA 1
ATOM 15219 C C . TYR F 1 140 ? -7.760 175.823 -10.890 1.00 11.57 506 TYR F C 1
ATOM 15220 O O . TYR F 1 140 ? -6.861 176.443 -11.450 1.00 17.65 506 TYR F O 1
ATOM 15229 N N . ALA F 1 141 ? -8.923 176.376 -10.558 1.00 11.24 507 ALA F N 1
ATOM 15230 C CA . ALA F 1 141 ? -9.162 177.805 -10.734 1.00 12.12 507 ALA F CA 1
ATOM 15231 C C . ALA F 1 141 ? -8.240 178.590 -9.811 1.00 19.82 507 ALA F C 1
ATOM 15232 O O . ALA F 1 141 ? -7.653 179.595 -10.208 1.00 25.22 507 ALA F O 1
ATOM 15234 N N . ALA F 1 142 ? -8.126 178.117 -8.575 1.00 22.40 508 ALA F N 1
ATOM 15235 C CA . ALA F 1 142 ? -7.162 178.648 -7.620 1.00 19.74 508 ALA F CA 1
ATOM 15236 C C . ALA F 1 142 ? -6.188 177.541 -7.236 1.00 20.31 508 ALA F C 1
ATOM 15237 O O . ALA F 1 142 ? -6.603 176.429 -6.912 1.00 15.41 508 ALA F O 1
ATOM 15239 N N . GLY F 1 143 ? -4.895 177.845 -7.274 1.00 22.81 509 GLY F N 1
ATOM 15240 C CA . GLY F 1 143 ? -3.879 176.825 -7.090 1.00 20.37 509 GLY F CA 1
ATOM 15241 C C . GLY F 1 143 ? -3.147 176.856 -5.762 1.00 24.06 509 GLY F C 1
ATOM 15242 O O . GLY F 1 143 ? -3.656 177.365 -4.765 1.00 23.96 509 GLY F O 1
ATOM 15243 N N . ALA F 1 144 ? -1.941 176.297 -5.755 1.00 24.96 510 ALA F N 1
ATOM 15244 C CA . ALA F 1 144 ? -1.116 176.255 -4.554 1.00 30.37 510 ALA F CA 1
ATOM 15245 C C . ALA F 1 144 ? 0.342 176.548 -4.888 1.00 35.08 510 ALA F C 1
ATOM 15246 O O . ALA F 1 144 ? 0.648 177.058 -5.964 1.00 34.80 510 ALA F O 1
ATOM 15248 N N . GLN F 1 145 ? 1.236 176.211 -3.961 1.00 35.69 511 GLN F N 1
ATOM 15249 C CA . GLN F 1 145 ? 2.654 176.542 -4.088 1.00 38.52 511 GLN F CA 1
ATOM 15250 C C . GLN F 1 145 ? 3.298 175.945 -5.335 1.00 38.73 511 GLN F C 1
ATOM 15251 O O . GLN F 1 145 ? 4.215 176.533 -5.905 1.00 40.10 511 GLN F O 1
ATOM 15253 N N . SER F 1 146 ? 2.834 174.775 -5.757 1.00 39.22 512 SER F N 1
ATOM 15254 C CA . SER F 1 146 ? 3.379 174.164 -6.963 1.00 40.96 512 SER F CA 1
ATOM 15255 C C . SER F 1 146 ? 2.279 173.514 -7.792 1.00 35.24 512 SER F C 1
ATOM 15256 O O . SER F 1 146 ? 2.530 172.600 -8.573 1.00 32.82 512 SER F O 1
ATOM 15259 N N . THR F 1 147 ? 1.056 173.998 -7.615 1.00 33.91 513 THR F N 1
ATOM 15260 C CA . THR F 1 147 ? -0.056 173.617 -8.475 1.00 29.12 513 THR F CA 1
ATOM 15261 C C . THR F 1 147 ? -0.620 174.878 -9.107 1.00 29.75 513 THR F C 1
ATOM 15262 O O . THR F 1 147 ? -1.143 175.745 -8.409 1.00 30.42 513 THR F O 1
ATOM 15266 N N . GLU F 1 148 ? -0.509 174.981 -10.426 1.00 30.99 514 GLU F N 1
ATOM 15267 C CA . GLU F 1 148 ? -0.818 176.226 -11.117 1.00 24.90 514 GLU F CA 1
ATOM 15268 C C . GLU F 1 148 ? -2.295 176.391 -11.438 1.00 23.28 514 GLU F C 1
ATOM 15269 O O . GLU F 1 148 ? -2.976 175.439 -11.821 1.00 21.67 514 GLU F O 1
ATOM 15275 N N . SER F 1 149 ? -2.776 177.617 -11.276 1.00 21.58 515 SER F N 1
ATOM 15276 C CA . SER F 1 149 ? -4.127 177.981 -11.670 1.00 18.68 515 SER F CA 1
ATOM 15277 C C . SER F 1 149 ? -4.191 178.148 -13.182 1.00 18.54 515 SER F C 1
ATOM 15278 O O . SER F 1 149 ? -3.265 178.688 -13.786 1.00 25.80 515 SER F O 1
ATOM 15281 N N . TYR F 1 150 ? -5.273 177.682 -13.799 1.00 15.86 516 TYR F N 1
ATOM 15282 C CA . TYR F 1 150 ? -5.391 177.789 -15.248 1.00 21.28 516 TYR F CA 1
ATOM 15283 C C . TYR F 1 150 ? -5.753 179.207 -15.677 1.00 18.96 516 TYR F C 1
ATOM 15284 O O . TYR F 1 150 ? -5.571 179.574 -16.837 1.00 25.44 516 TYR F O 1
ATOM 15293 N N . LEU F 1 151 ? -6.260 180.001 -14.740 1.00 17.70 517 LEU F N 1
ATOM 15294 C CA . LEU F 1 151 ? -6.608 181.388 -15.028 1.00 13.14 517 LEU F CA 1
ATOM 15295 C C . LEU F 1 151 ? -5.374 182.230 -15.310 1.00 15.64 517 LEU F C 1
ATOM 15296 O O . LEU F 1 151 ? -5.438 183.216 -16.039 1.00 22.63 517 LEU F O 1
ATOM 15301 N N . ARG F 1 152 ? -4.247 181.824 -14.737 1.00 11.76 518 ARG F N 1
ATOM 15302 C CA . ARG F 1 152 ? -3.019 182.603 -14.820 1.00 19.01 518 ARG F CA 1
ATOM 15303 C C . ARG F 1 152 ? -2.246 182.216 -16.085 1.00 21.22 518 ARG F C 1
ATOM 15304 O O . ARG F 1 152 ? -1.230 182.821 -16.431 1.00 28.97 518 ARG F O 1
ATOM 15312 N N . VAL F 1 153 ? -2.784 181.245 -16.813 1.00 19.52 519 VAL F N 1
ATOM 15313 C CA . VAL F 1 153 ? -2.225 180.859 -18.102 1.00 15.98 519 VAL F CA 1
ATOM 15314 C C . VAL F 1 153 ? -2.528 181.911 -19.174 1.00 17.55 519 VAL F C 1
ATOM 15315 O O . VAL F 1 153 ? -1.689 182.197 -20.031 1.00 16.62 519 VAL F O 1
ATOM 15319 N N . PHE F 1 154 ? -3.724 182.491 -19.110 1.00 18.33 520 PHE F N 1
ATOM 15320 C CA . PHE F 1 154 ? -4.157 183.486 -20.088 1.00 15.47 520 PHE F CA 1
ATOM 15321 C C . PHE F 1 154 ? -3.322 184.762 -20.035 1.00 19.42 520 PHE F C 1
ATOM 15322 O O . PHE F 1 154 ? -2.681 185.057 -19.028 1.00 30.47 520 PHE F O 1
ATOM 15330 N N . SER F 1 155 ? -3.338 185.517 -21.128 1.00 19.20 521 SER F N 1
ATOM 15331 C CA . SER F 1 155 ? -2.659 186.804 -21.181 1.00 13.32 521 SER F CA 1
ATOM 15332 C C . SER F 1 155 ? -3.404 187.821 -20.329 1.00 21.82 521 SER F C 1
ATOM 15333 O O . SER F 1 155 ? -4.597 187.667 -20.068 1.00 19.52 521 SER F O 1
ATOM 15336 N N . ASN F 1 156 ? -2.696 188.859 -19.897 1.00 19.07 522 ASN F N 1
ATOM 15337 C CA . ASN F 1 156 ? -3.306 189.914 -19.100 1.00 17.16 522 ASN F CA 1
ATOM 15338 C C . ASN F 1 156 ? -4.404 190.638 -19.867 1.00 15.72 522 ASN F C 1
ATOM 15339 O O . ASN F 1 156 ? -5.413 191.033 -19.288 1.00 17.77 522 ASN F O 1
ATOM 15344 N N . ASP F 1 157 ? -4.197 190.803 -21.171 1.00 13.31 523 ASP F N 1
ATOM 15345 C CA . ASP F 1 157 ? -5.195 191.405 -22.052 1.00 17.61 523 ASP F CA 1
ATOM 15346 C C . ASP F 1 157 ? -6.541 190.718 -21.905 1.00 15.78 523 ASP F C 1
ATOM 15347 O O . ASP F 1 157 ? -7.574 191.367 -21.741 1.00 12.55 523 ASP F O 1
ATOM 15352 N N . ILE F 1 158 ? -6.508 189.393 -21.971 1.00 16.93 524 ILE F N 1
ATOM 15353 C CA . ILE F 1 158 ? -7.713 188.582 -21.908 1.00 16.11 524 ILE F CA 1
ATOM 15354 C C . ILE F 1 158 ? -8.387 188.726 -20.548 1.00 13.00 524 ILE F C 1
ATOM 15355 O O . ILE F 1 158 ? -9.591 188.955 -20.468 1.00 11.78 524 ILE F O 1
ATOM 15360 N N . LEU F 1 159 ? -7.601 188.621 -19.483 1.00 12.48 525 LEU F N 1
ATOM 15361 C CA . LEU F 1 159 ? -8.146 188.652 -18.131 1.00 13.51 525 LEU F CA 1
ATOM 15362 C C . LEU F 1 159 ? -8.741 190.006 -17.744 1.00 13.31 525 LEU F C 1
ATOM 15363 O O . LEU F 1 159 ? -9.842 190.061 -17.199 1.00 13.98 525 LEU F O 1
ATOM 15368 N N . VAL F 1 160 ? -8.026 191.093 -18.023 1.00 13.07 526 VAL F N 1
ATOM 15369 C CA . VAL F 1 160 ? -8.488 192.414 -17.603 1.00 13.99 526 VAL F CA 1
ATOM 15370 C C . VAL F 1 160 ? -9.734 192.849 -18.366 1.00 16.21 526 VAL F C 1
ATOM 15371 O O . VAL F 1 160 ? -10.576 193.568 -17.828 1.00 18.12 526 VAL F O 1
ATOM 15375 N N . ALA F 1 161 ? -9.859 192.402 -19.610 1.00 17.80 527 ALA F N 1
ATOM 15376 C CA . ALA F 1 161 ? -11.002 192.767 -20.433 1.00 11.67 527 ALA F CA 1
ATOM 15377 C C . ALA F 1 161 ? -12.206 191.901 -20.088 1.00 12.44 527 ALA F C 1
ATOM 15378 O O . ALA F 1 161 ? -13.324 192.400 -19.955 1.00 12.98 527 ALA F O 1
ATOM 15380 N N . ALA F 1 162 ? -11.970 190.603 -19.934 1.00 13.80 528 ALA F N 1
ATOM 15381 C CA . ALA F 1 162 ? -13.041 189.662 -19.629 1.00 11.61 528 ALA F CA 1
ATOM 15382 C C . ALA F 1 162 ? -13.625 189.897 -18.242 1.00 13.61 528 ALA F C 1
ATOM 15383 O O . ALA F 1 162 ? -14.841 189.908 -18.070 1.00 14.49 528 ALA F O 1
ATOM 15385 N N . LEU F 1 163 ? -12.758 190.085 -17.254 1.00 12.99 529 LEU F N 1
ATOM 15386 C CA . LEU F 1 163 ? -13.203 190.233 -15.873 1.00 12.82 529 LEU F CA 1
ATOM 15387 C C . LEU F 1 163 ? -13.627 191.653 -15.523 1.00 20.63 529 LEU F C 1
ATOM 15388 O O . LEU F 1 163 ? -14.276 191.873 -14.497 1.00 24.75 529 LEU F O 1
ATOM 15393 N N . ASN F 1 164 ? -13.253 192.603 -16.374 1.00 19.65 530 ASN F N 1
ATOM 15394 C CA . ASN F 1 164 ? -13.489 194.018 -16.115 1.00 16.42 530 ASN F CA 1
ATOM 15395 C C . ASN F 1 164 ? -12.843 194.406 -14.790 1.00 21.12 530 ASN F C 1
ATOM 15396 O O . ASN F 1 164 ? -13.502 194.892 -13.871 1.00 24.78 530 ASN F O 1
ATOM 15401 N N . THR F 1 165 ? -11.540 194.168 -14.702 1.00 20.87 531 THR F N 1
ATOM 15402 C CA . THR F 1 165 ? -10.791 194.423 -13.482 1.00 19.97 531 THR F CA 1
ATOM 15403 C C . THR F 1 165 ? -9.384 194.901 -13.838 1.00 22.31 531 THR F C 1
ATOM 15404 O O . THR F 1 165 ? -8.787 194.428 -14.809 1.00 21.90 531 THR F O 1
ATOM 15408 N N . PRO F 1 166 ? -8.862 195.869 -13.071 1.00 22.15 532 PRO F N 1
ATOM 15409 C CA . PRO F 1 166 ? -7.530 196.416 -13.350 1.00 19.15 532 PRO F CA 1
ATOM 15410 C C . PRO F 1 166 ? -6.438 195.366 -13.203 1.00 19.45 532 PRO F C 1
ATOM 15411 O O . PRO F 1 166 ? -6.592 194.433 -12.415 1.00 22.39 532 PRO F O 1
ATOM 15415 N N . ARG F 1 167 ? -5.356 195.519 -13.962 1.00 18.81 533 ARG F N 1
ATOM 15416 C CA . ARG F 1 167 ? -4.205 194.628 -13.867 1.00 16.11 533 ARG F CA 1
ATOM 15417 C C . ARG F 1 167 ? -3.690 194.554 -12.434 1.00 24.81 533 ARG F C 1
ATOM 15418 O O . ARG F 1 167 ? -3.207 193.516 -11.985 1.00 25.82 533 ARG F O 1
ATOM 15426 N N . ASP F 1 168 ? -3.813 195.670 -11.722 1.00 34.88 534 ASP F N 1
ATOM 15427 C CA . ASP F 1 168 ? -3.333 195.791 -10.350 1.00 25.85 534 ASP F CA 1
ATOM 15428 C C . ASP F 1 168 ? -4.029 194.832 -9.385 1.00 26.72 534 ASP F C 1
ATOM 15429 O O . ASP F 1 168 ? -3.369 194.125 -8.625 1.00 28.99 534 ASP F O 1
ATOM 15434 N N . ARG F 1 169 ? -5.358 194.814 -9.413 1.00 27.26 535 ARG F N 1
ATOM 15435 C CA . ARG F 1 169 ? -6.122 193.935 -8.532 1.00 23.40 535 ARG F CA 1
ATOM 15436 C C . ARG F 1 169 ? -6.010 192.483 -8.980 1.00 31.36 535 ARG F C 1
ATOM 15437 O O . ARG F 1 169 ? -6.077 191.563 -8.165 1.00 38.42 535 ARG F O 1
ATOM 15439 N N . LEU F 1 170 ? -5.832 192.291 -10.283 1.00 29.64 536 LEU F N 1
ATOM 15440 C CA . LEU F 1 170 ? -5.757 190.962 -10.878 1.00 27.53 536 LEU F CA 1
ATOM 15441 C C . LEU F 1 170 ? -4.451 190.263 -10.540 1.00 25.67 536 LEU F C 1
ATOM 15442 O O . LEU F 1 170 ? -4.431 189.081 -10.191 1.00 23.06 536 LEU F O 1
ATOM 15447 N N . GLU F 1 171 ? -3.358 191.005 -10.657 1.00 27.63 537 GLU F N 1
ATOM 15448 C CA . GLU F 1 171 ? -2.038 190.456 -10.404 1.00 27.02 537 GLU F CA 1
ATOM 15449 C C . GLU F 1 171 ? -1.857 190.163 -8.916 1.00 30.26 537 GLU F C 1
ATOM 15450 O O . GLU F 1 171 ? -1.063 189.315 -8.536 1.00 31.67 537 GLU F O 1
ATOM 15456 N N . ARG F 1 172 ? -2.611 190.868 -8.079 1.00 32.15 538 ARG F N 1
ATOM 15457 C CA . ARG F 1 172 ? -2.576 190.655 -6.632 1.00 32.05 538 ARG F CA 1
ATOM 15458 C C . ARG F 1 172 ? -3.426 189.454 -6.236 1.00 33.01 538 ARG F C 1
ATOM 15459 O O . ARG F 1 172 ? -3.233 188.866 -5.174 1.00 35.26 538 ARG F O 1
ATOM 15461 N N . PHE F 1 173 ? -4.369 189.104 -7.101 1.00 31.48 539 PHE F N 1
ATOM 15462 C CA . PHE F 1 173 ? -5.218 187.933 -6.910 1.00 29.64 539 PHE F CA 1
ATOM 15463 C C . PHE F 1 173 ? -4.400 186.645 -6.966 1.00 24.14 539 PHE F C 1
ATOM 15464 O O . PHE F 1 173 ? -4.708 185.671 -6.280 1.00 24.39 539 PHE F O 1
ATOM 15472 N N . PHE F 1 174 ? -3.344 186.655 -7.772 1.00 30.98 540 PHE F N 1
ATOM 15473 C CA . PHE F 1 174 ? -2.562 185.450 -8.024 1.00 26.74 540 PHE F CA 1
ATOM 15474 C C . PHE F 1 174 ? -1.485 185.163 -6.973 1.00 32.85 540 PHE F C 1
ATOM 15475 O O . PHE F 1 174 ? -1.211 183.998 -6.684 1.00 37.27 540 PHE F O 1
ATOM 15483 N N . ASP F 1 175 ? -0.877 186.201 -6.400 1.00 35.60 541 ASP F N 1
ATOM 15484 C CA . ASP F 1 175 ? 0.203 185.984 -5.434 1.00 32.91 541 ASP F CA 1
ATOM 15485 C C . ASP F 1 175 ? -0.297 185.335 -4.150 1.00 29.54 541 ASP F C 1
ATOM 15486 O O . ASP F 1 175 ? 0.396 184.503 -3.562 1.00 35.39 541 ASP F O 1
ATOM 15491 N N . GLN F 1 176 ? -1.502 185.707 -3.728 1.00 27.97 542 GLN F N 1
ATOM 15492 C CA . GLN F 1 176 ? -2.055 185.238 -2.462 1.00 31.19 542 GLN F CA 1
ATOM 15493 C C . GLN F 1 176 ? -2.300 183.730 -2.448 1.00 31.51 542 GLN F C 1
ATOM 15494 O O . GLN F 1 176 ? -2.581 183.149 -1.400 1.00 38.09 542 GLN F O 1
ATOM 15496 N N . GLN F 1 177 ? -2.185 183.102 -3.613 1.00 28.36 543 GLN F N 1
ATOM 15497 C CA . GLN F 1 177 ? -2.444 181.675 -3.744 1.00 32.90 543 GLN F CA 1
ATOM 15498 C C . GLN F 1 177 ? -1.161 180.848 -3.727 1.00 39.83 543 GLN F C 1
ATOM 15499 O O . GLN F 1 177 ? -1.189 179.653 -3.445 1.00 42.12 543 GLN F O 1
ATOM 15505 N N . GLU F 1 178 ? -0.036 181.488 -4.020 1.00 37.64 544 GLU F N 1
ATOM 15506 C CA . GLU F 1 178 ? 1.238 180.785 -4.067 1.00 38.76 544 GLU F CA 1
ATOM 15507 C C . GLU F 1 178 ? 1.877 180.787 -2.675 1.00 39.34 544 GLU F C 1
ATOM 15508 O O . GLU F 1 178 ? 3.036 180.400 -2.498 1.00 41.61 544 GLU F O 1
ATOM 15514 N N . GLN F 1 179 ? 1.098 181.208 -1.683 1.00 37.58 545 GLN F N 1
ATOM 15515 C CA . GLN F 1 179 ? 1.560 181.234 -0.302 1.00 41.82 545 GLN F CA 1
ATOM 15516 C C . GLN F 1 179 ? 1.335 179.889 0.385 1.00 37.75 545 GLN F C 1
ATOM 15517 O O . GLN F 1 179 ? 2.143 179.463 1.207 1.00 44.37 545 GLN F O 1
ATOM 15519 N N . ARG F 1 180 ? 0.236 179.226 0.043 1.00 36.76 546 ARG F N 1
ATOM 15520 C CA . ARG F 1 180 ? -0.096 177.945 0.651 1.00 28.84 546 ARG F CA 1
ATOM 15521 C C . ARG F 1 180 ? 0.667 176.813 -0.028 1.00 29.01 546 ARG F C 1
ATOM 15522 O O . ARG F 1 180 ? 0.811 176.781 -1.250 1.00 34.96 546 ARG F O 1
ATOM 15530 N N . GLU F 1 181 ? 1.171 175.887 0.776 1.00 29.77 547 GLU F N 1
ATOM 15531 C CA . GLU F 1 181 ? 1.841 174.710 0.245 1.00 27.03 547 GLU F CA 1
ATOM 15532 C C . GLU F 1 181 ? 0.923 173.500 0.340 1.00 26.56 547 GLU F C 1
ATOM 15533 O O . GLU F 1 181 ? 0.605 173.035 1.434 1.00 34.20 547 GLU F O 1
ATOM 15535 N N . GLY F 1 182 ? 0.490 172.998 -0.810 1.00 24.35 548 GLY F N 1
ATOM 15536 C CA . GLY F 1 182 ? -0.384 171.842 -0.842 1.00 24.99 548 GLY F CA 1
ATOM 15537 C C . GLY F 1 182 ? -1.774 172.166 -1.347 1.00 19.15 548 GLY F C 1
ATOM 15538 O O . GLY F 1 182 ? -2.242 173.298 -1.237 1.00 18.94 548 GLY F O 1
ATOM 15539 N N . VAL F 1 183 ? -2.440 171.158 -1.897 1.00 18.86 549 VAL F N 1
ATOM 15540 C CA . VAL F 1 183 ? -3.757 171.346 -2.486 1.00 16.00 549 VAL F CA 1
ATOM 15541 C C . VAL F 1 183 ? -4.861 171.015 -1.482 1.00 15.46 549 VAL F C 1
ATOM 15542 O O . VAL F 1 183 ? -6.049 171.192 -1.760 1.00 14.03 549 VAL F O 1
ATOM 15546 N N . ILE F 1 184 ? -4.455 170.539 -0.309 1.00 16.39 550 ILE F N 1
ATOM 15547 C CA . ILE F 1 184 ? -5.370 170.340 0.808 1.00 15.66 550 ILE F CA 1
ATOM 15548 C C . ILE F 1 184 ? -4.938 171.240 1.962 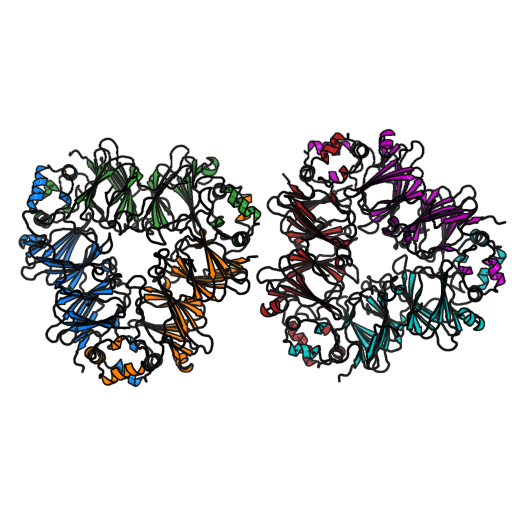1.00 11.83 550 ILE F C 1
ATOM 15549 O O . ILE F 1 184 ? -3.790 171.182 2.404 1.00 16.93 550 ILE F O 1
ATOM 15554 N N . ILE F 1 185 ? -5.852 172.076 2.446 1.00 11.49 551 ILE F N 1
ATOM 15555 C CA . ILE F 1 185 ? -5.490 173.091 3.432 1.00 14.52 551 ILE F CA 1
ATOM 15556 C C . ILE F 1 185 ? -6.284 172.998 4.732 1.00 13.77 551 ILE F C 1
ATOM 15557 O O . ILE F 1 185 ? -7.393 172.463 4.766 1.00 13.08 551 ILE F O 1
ATOM 15562 N N . ARG F 1 186 ? -5.694 173.523 5.802 1.00 18.87 552 ARG F N 1
ATOM 15563 C CA . ARG F 1 186 ? -6.391 173.691 7.071 1.00 11.66 552 ARG F CA 1
ATOM 15564 C C . ARG F 1 186 ? -7.318 174.899 6.993 1.00 9.71 552 ARG F C 1
ATOM 15565 O O . ARG F 1 186 ? -6.966 175.923 6.412 1.00 11.13 552 ARG F O 1
ATOM 15573 N N . ALA F 1 187 ? -8.499 174.779 7.584 1.00 11.37 553 ALA F N 1
ATOM 15574 C CA . ALA F 1 187 ? -9.455 175.879 7.603 1.00 16.70 553 ALA F CA 1
ATOM 15575 C C . ALA F 1 187 ? -10.036 176.070 8.998 1.00 24.90 553 ALA F C 1
ATOM 15576 O O . ALA F 1 187 ? -10.022 175.149 9.814 1.00 18.22 553 ALA F O 1
ATOM 15578 N N . SER F 1 188 ? -10.540 177.267 9.274 1.00 20.55 554 SER F N 1
ATOM 15579 C CA . SER F 1 188 ? -11.258 177.504 10.518 1.00 18.60 554 SER F CA 1
ATOM 15580 C C . SER F 1 188 ? -12.587 176.768 10.457 1.00 20.97 554 SER F C 1
ATOM 15581 O O . SER F 1 188 ? -13.247 176.748 9.415 1.00 27.85 554 SER F O 1
ATOM 15584 N N . GLN F 1 189 ? -12.980 176.168 11.575 1.00 20.79 555 GLN F N 1
ATOM 15585 C CA . GLN F 1 189 ? -14.161 175.312 11.606 1.00 26.43 555 GLN F CA 1
ATOM 15586 C C . GLN F 1 189 ? -15.460 176.106 11.601 1.00 24.25 555 GLN F C 1
ATOM 15587 O O . GLN F 1 189 ? -16.547 175.539 11.515 1.00 23.74 555 GLN F O 1
ATOM 15593 N N . GLU F 1 190 ? -15.337 177.424 11.688 1.00 26.14 556 GLU F N 1
ATOM 15594 C CA . GLU F 1 190 ? -16.494 178.303 11.606 1.00 27.06 556 GLU F CA 1
ATOM 15595 C C . GLU F 1 190 ? -16.982 178.372 10.167 1.00 24.71 556 GLU F C 1
ATOM 15596 O O . GLU F 1 190 ? -18.182 178.448 9.906 1.00 26.87 556 GLU F O 1
ATOM 15598 N N . LYS F 1 191 ? -16.038 178.343 9.234 1.00 21.26 557 LYS F N 1
ATOM 15599 C CA . LYS F 1 191 ? -16.365 178.368 7.817 1.00 21.64 557 LYS F CA 1
ATOM 15600 C C . LYS F 1 191 ? -16.726 176.971 7.329 1.00 26.23 557 LYS F C 1
ATOM 15601 O O . LYS F 1 191 ? -17.544 176.819 6.427 1.00 28.31 557 LYS F O 1
ATOM 15607 N N . LEU F 1 192 ? -16.128 175.953 7.942 1.00 22.04 558 LEU F N 1
ATOM 15608 C CA . LEU F 1 192 ? -16.372 174.572 7.542 1.00 16.98 558 LEU F CA 1
ATOM 15609 C C . LEU F 1 192 ? -17.791 174.123 7.879 1.00 22.18 558 LEU F C 1
ATOM 15610 O O . LEU F 1 192 ? -18.362 173.283 7.180 1.00 17.88 558 LEU F O 1
ATOM 15615 N N . ARG F 1 193 ? -18.358 174.676 8.947 1.00 23.19 559 ARG F N 1
ATOM 15616 C CA . ARG F 1 193 ? -19.750 174.401 9.288 1.00 20.88 559 ARG F CA 1
ATOM 15617 C C . ARG F 1 193 ? -20.673 175.064 8.280 1.00 21.03 559 ARG F C 1
ATOM 15618 O O . ARG F 1 193 ? -21.668 174.482 7.855 1.00 25.95 559 ARG F O 1
ATOM 15626 N N . ALA F 1 194 ? -20.339 176.297 7.913 1.00 19.99 560 ALA F N 1
ATOM 15627 C CA . ALA F 1 194 ? -21.118 177.050 6.937 1.00 20.41 560 ALA F CA 1
ATOM 15628 C C . ALA F 1 194 ? -21.151 176.319 5.601 1.00 24.41 560 ALA F C 1
ATOM 15629 O O . ALA F 1 194 ? -22.158 176.336 4.898 1.00 25.87 560 ALA F O 1
ATOM 15631 N N . LEU F 1 195 ? -20.045 175.657 5.272 1.00 25.60 561 LEU F N 1
ATOM 15632 C CA . LEU F 1 195 ? -19.939 174.870 4.047 1.00 20.74 561 LEU F CA 1
ATOM 15633 C C . LEU F 1 195 ? -20.590 173.497 4.203 1.00 26.93 561 LEU F C 1
ATOM 15634 O O . LEU F 1 195 ? -20.152 172.529 3.584 1.00 32.24 561 LEU F O 1
ATOM 15639 N N . SER F 1 196 ? -21.624 173.408 5.035 1.00 28.13 562 SER F N 1
ATOM 15640 C CA . SER F 1 196 ? -22.256 172.123 5.326 1.00 27.31 562 SER F CA 1
ATOM 15641 C C . SER F 1 196 ? -23.778 172.218 5.419 1.00 33.71 562 SER F C 1
ATOM 15642 O O . SER F 1 196 ? -24.467 171.198 5.372 1.00 40.83 562 SER F O 1
ATOM 15645 N N . GLN F 1 197 ? -24.288 173.441 5.553 1.00 38.97 563 GLN F N 1
ATOM 15646 C CA . GLN F 1 197 ? -25.729 173.702 5.594 1.00 37.89 563 GLN F CA 1
ATOM 15647 C C . GLN F 1 197 ? -26.453 172.851 6.634 1.00 31.48 563 GLN F C 1
ATOM 15648 O O . GLN F 1 197 ? -27.129 171.880 6.294 1.00 35.19 563 GLN F O 1
ATOM 15650 N N . GLY F 1 214 ? -29.146 162.058 -4.917 1.00 16.47 580 GLY F N 1
ATOM 15651 C CA . GLY F 1 214 ? -28.483 162.072 -3.626 1.00 20.23 580 GLY F CA 1
ATOM 15652 C C . GLY F 1 214 ? -27.536 160.903 -3.443 1.00 22.97 580 GLY F C 1
ATOM 15653 O O . GLY F 1 214 ? -27.389 160.073 -4.339 1.00 23.86 580 GLY F O 1
ATOM 15654 N N . PRO F 1 215 ? -26.885 160.830 -2.272 1.00 21.64 581 PRO F N 1
ATOM 15655 C CA . PRO F 1 215 ? -25.921 159.772 -1.950 1.00 16.19 581 PRO F CA 1
ATOM 15656 C C . PRO F 1 215 ? -26.564 158.391 -1.879 1.00 22.51 581 PRO F C 1
ATOM 15657 O O . PRO F 1 215 ? -27.723 158.269 -1.483 1.00 25.60 581 PRO F O 1
ATOM 15661 N N . ILE F 1 216 ? -25.812 157.366 -2.264 1.00 20.43 582 ILE F N 1
ATOM 15662 C CA . ILE F 1 216 ? -26.286 155.991 -2.179 1.00 16.87 582 ILE F CA 1
ATOM 15663 C C . ILE F 1 216 ? -25.592 155.260 -1.037 1.00 17.29 582 ILE F C 1
ATOM 15664 O O . ILE F 1 216 ? -24.371 155.103 -1.040 1.00 21.18 582 ILE F O 1
ATOM 15669 N N . SER F 1 217 ? -26.372 154.823 -0.056 1.00 14.53 583 SER F N 1
ATOM 15670 C CA . SER F 1 217 ? -25.819 154.099 1.079 1.00 16.37 583 SER F CA 1
ATOM 15671 C C . SER F 1 217 ? -25.656 152.625 0.737 1.00 22.66 583 SER F C 1
ATOM 15672 O O . SER F 1 217 ? -26.637 151.911 0.531 1.00 22.64 583 SER F O 1
ATOM 15675 N N . LEU F 1 218 ? -24.404 152.186 0.673 1.00 18.53 584 LEU F N 1
ATOM 15676 C CA . LEU F 1 218 ? -24.069 150.815 0.308 1.00 16.70 584 LEU F CA 1
ATOM 15677 C C . LEU F 1 218 ? -24.759 149.793 1.204 1.00 19.48 584 LEU F C 1
ATOM 15678 O O . LEU F 1 218 ? -25.327 148.817 0.725 1.00 27.65 584 LEU F O 1
ATOM 15683 N N . LYS F 1 219 ? -24.728 150.039 2.507 1.00 19.67 585 LYS F N 1
ATOM 15684 C CA . LYS F 1 219 ? -25.183 149.057 3.482 1.00 22.08 585 LYS F CA 1
ATOM 15685 C C . LYS F 1 219 ? -26.685 149.120 3.724 1.00 22.94 585 LYS F C 1
ATOM 15686 O O . LYS F 1 219 ? -27.176 148.674 4.758 1.00 32.79 585 LYS F O 1
ATOM 15692 N N . SER F 1 220 ? -27.412 149.670 2.760 1.00 21.26 586 SER F N 1
ATOM 15693 C CA . SER F 1 220 ? -28.865 149.729 2.838 1.00 22.12 586 SER F CA 1
ATOM 15694 C C . SER F 1 220 ? -29.485 149.163 1.568 1.00 24.71 586 SER F C 1
ATOM 15695 O O . SER F 1 220 ? -30.674 149.346 1.307 1.00 24.34 586 SER F O 1
ATOM 15698 N N . GLN F 1 221 ? -28.670 148.466 0.783 1.00 30.28 587 GLN F N 1
ATOM 15699 C CA . GLN F 1 221 ? -29.109 147.922 -0.496 1.00 20.27 587 GLN F CA 1
ATOM 15700 C C . GLN F 1 221 ? -29.932 146.651 -0.330 1.00 23.58 587 GLN F C 1
ATOM 15701 O O . GLN F 1 221 ? -29.654 145.824 0.539 1.00 29.02 587 GLN F O 1
ATOM 15707 N N . ARG F 1 222 ? -30.947 146.504 -1.175 1.00 26.60 588 ARG F N 1
ATOM 15708 C CA . ARG F 1 222 ? -31.779 145.309 -1.178 1.00 25.75 588 ARG F CA 1
ATOM 15709 C C . ARG F 1 222 ? -30.969 144.098 -1.627 1.00 25.73 588 ARG F C 1
ATOM 15710 O O . ARG F 1 222 ? -31.256 142.968 -1.237 1.00 37.52 588 ARG F O 1
ATOM 15712 N N . SER F 1 223 ? -29.956 144.345 -2.452 1.00 22.15 589 SER F N 1
ATOM 15713 C CA . SER F 1 223 ? -29.054 143.288 -2.892 1.00 24.71 589 SER F CA 1
ATOM 15714 C C . SER F 1 223 ? -27.972 143.058 -1.846 1.00 26.79 589 SER F C 1
ATOM 15715 O O . SER F 1 223 ? -26.901 143.661 -1.905 1.00 27.29 589 SER F O 1
ATOM 15718 N N . SER F 1 224 ? -28.260 142.187 -0.885 1.00 30.66 590 SER F N 1
ATOM 15719 C CA . SER F 1 224 ? -27.333 141.935 0.210 1.00 21.69 590 SER F CA 1
ATOM 15720 C C . SER F 1 224 ? -27.430 140.511 0.741 1.00 23.55 590 SER F C 1
ATOM 15721 O O . SER F 1 224 ? -28.475 139.868 0.648 1.00 31.40 590 SER F O 1
ATOM 15724 N N . TYR F 1 225 ? -26.327 140.025 1.298 1.00 21.36 591 TYR F N 1
ATOM 15725 C CA . TYR F 1 225 ? -26.317 138.741 1.984 1.00 21.65 591 TYR F CA 1
ATOM 15726 C C . TYR F 1 225 ? -25.373 138.806 3.174 1.00 23.43 591 TYR F C 1
ATOM 15727 O O . TYR F 1 225 ? -24.254 139.306 3.067 1.00 27.58 591 TYR F O 1
ATOM 15736 N N . SER F 1 226 ? -25.831 138.293 4.308 1.00 20.98 592 SER F N 1
ATOM 15737 C CA . SER F 1 226 ? -25.013 138.265 5.508 1.00 24.80 592 SER F CA 1
ATOM 15738 C C . SER F 1 226 ? -25.174 136.938 6.230 1.00 29.87 592 SER F C 1
ATOM 15739 O O . SER F 1 226 ? -26.294 136.468 6.424 1.00 30.68 592 SER F O 1
ATOM 15742 N N . ASN F 1 227 ? -24.053 136.332 6.609 1.00 28.84 593 ASN F N 1
ATOM 15743 C CA . ASN F 1 227 ? -24.072 135.175 7.491 1.00 19.89 593 ASN F CA 1
ATOM 15744 C C . ASN F 1 227 ? -23.132 135.399 8.674 1.00 29.88 593 ASN F C 1
ATOM 15745 O O . ASN F 1 227 ? -22.767 136.539 8.975 1.00 29.17 593 ASN F O 1
ATOM 15750 N N . GLN F 1 228 ? -22.737 134.314 9.335 1.00 29.59 594 GLN F N 1
ATOM 15751 C CA . GLN F 1 228 ? -21.841 134.403 10.484 1.00 25.29 594 GLN F CA 1
ATOM 15752 C C . GLN F 1 228 ? -20.380 134.469 10.057 1.00 26.14 594 GLN F C 1
ATOM 15753 O O . GLN F 1 228 ? -19.486 134.303 10.881 1.00 28.49 594 GLN F O 1
ATOM 15759 N N . PHE F 1 229 ? -20.129 134.675 8.770 1.00 28.22 595 PHE F N 1
ATOM 15760 C CA . PHE F 1 229 ? -18.756 134.658 8.272 1.00 26.57 595 PHE F CA 1
ATOM 15761 C C . PHE F 1 229 ? -18.460 135.846 7.362 1.00 19.07 595 PHE F C 1
ATOM 15762 O O . PHE F 1 229 ? -17.321 136.037 6.927 1.00 17.28 595 PHE F O 1
ATOM 15770 N N . GLY F 1 230 ? -19.482 136.647 7.081 1.00 16.21 596 GLY F N 1
ATOM 15771 C CA . GLY F 1 230 ? -19.291 137.823 6.257 1.00 21.31 596 GLY F CA 1
ATOM 15772 C C . GLY F 1 230 ? -20.564 138.532 5.847 1.00 25.71 596 GLY F C 1
ATOM 15773 O O . GLY F 1 230 ? -21.665 138.010 6.020 1.00 29.10 596 GLY F O 1
ATOM 15774 N N . GLN F 1 231 ? -20.405 139.732 5.298 1.00 19.54 597 GLN F N 1
ATOM 15775 C CA . GLN F 1 231 ? -21.536 140.517 4.820 1.00 24.50 597 GLN F CA 1
ATOM 15776 C C . GLN F 1 231 ? -21.231 141.143 3.465 1.00 22.94 597 GLN F C 1
ATOM 15777 O O . GLN F 1 231 ? -20.086 141.490 3.172 1.00 19.92 597 GLN F O 1
ATOM 15783 N N . PHE F 1 232 ? -22.268 141.279 2.645 1.00 22.01 598 PHE F N 1
ATOM 15784 C CA . PHE F 1 232 ? -22.120 141.768 1.280 1.00 18.78 598 PHE F CA 1
ATOM 15785 C C . PHE F 1 232 ? -23.239 142.736 0.911 1.00 22.76 598 PHE F C 1
ATOM 15786 O O . PHE F 1 232 ? -24.409 142.474 1.176 1.00 24.37 598 PHE F O 1
ATOM 15794 N N . PHE F 1 233 ? -22.865 143.857 0.304 1.00 21.84 599 PHE F N 1
ATOM 15795 C CA . PHE F 1 233 ? -23.828 144.821 -0.215 1.00 19.46 599 PHE F CA 1
ATOM 15796 C C . PHE F 1 233 ? -23.419 145.242 -1.619 1.00 14.73 599 PHE F C 1
ATOM 15797 O O . PHE F 1 233 ? -22.230 145.320 -1.918 1.00 13.94 599 PHE F O 1
ATOM 15805 N N . GLU F 1 234 ? -24.395 145.517 -2.479 1.00 15.52 600 GLU F N 1
ATOM 15806 C CA . GLU F 1 234 ? -24.089 145.905 -3.851 1.00 17.42 600 GLU F CA 1
ATOM 15807 C C . GLU F 1 234 ? -25.111 146.864 -4.458 1.00 19.86 600 GLU F C 1
ATOM 15808 O O . GLU F 1 234 ? -26.319 146.634 -4.396 1.00 19.72 600 GLU F O 1
ATOM 15814 N N . ALA F 1 235 ? -24.602 147.938 -5.052 1.00 15.65 601 ALA F N 1
ATOM 15815 C CA . ALA F 1 235 ? -25.429 148.904 -5.765 1.00 15.73 601 ALA F CA 1
ATOM 15816 C C . ALA F 1 235 ? -25.262 148.728 -7.266 1.00 15.43 601 ALA F C 1
ATOM 15817 O O . ALA F 1 235 ? -24.182 148.939 -7.808 1.00 13.79 601 ALA F O 1
ATOM 15819 N N . CYS F 1 236 ? -26.338 148.345 -7.938 1.00 10.77 602 CYS F N 1
ATOM 15820 C CA . CYS F 1 236 ? -26.281 148.081 -9.366 1.00 17.08 602 CYS F CA 1
ATOM 15821 C C . CYS F 1 236 ? -26.915 149.209 -10.177 1.00 12.54 602 CYS F C 1
ATOM 15822 O O . CYS F 1 236 ? -27.896 149.811 -9.745 1.00 16.24 602 CYS F O 1
ATOM 15825 N N . PRO F 1 237 ? -26.347 149.498 -11.359 1.00 14.69 603 PRO F N 1
ATOM 15826 C CA . PRO F 1 237 ? -26.791 150.593 -12.232 1.00 15.06 603 PRO F CA 1
ATOM 15827 C C . PRO F 1 237 ? -28.268 150.535 -12.617 1.00 16.96 603 PRO F C 1
ATOM 15828 O O . PRO F 1 237 ? -28.859 151.584 -12.869 1.00 22.43 603 PRO F O 1
ATOM 15832 N N . GLU F 1 238 ? -28.851 149.341 -12.657 1.00 18.23 604 GLU F N 1
ATOM 15833 C CA . GLU F 1 238 ? -30.262 149.193 -13.001 1.00 12.30 604 GLU F CA 1
ATOM 15834 C C . GLU F 1 238 ? -31.166 149.924 -12.011 1.00 20.32 604 GLU F C 1
ATOM 15835 O O . GLU F 1 238 ? -32.238 150.409 -12.377 1.00 20.53 604 GLU F O 1
ATOM 15841 N N . GLU F 1 239 ? -30.733 149.996 -10.757 1.00 16.19 605 GLU F N 1
ATOM 15842 C CA . GLU F 1 239 ? -31.536 150.608 -9.707 1.00 17.38 605 GLU F CA 1
ATOM 15843 C C . GLU F 1 239 ? -31.120 152.055 -9.449 1.00 14.12 605 GLU F C 1
ATOM 15844 O O . GLU F 1 239 ? -31.853 152.825 -8.832 1.00 14.85 605 GLU F O 1
ATOM 15850 N N . HIS F 1 240 ? -29.943 152.426 -9.935 1.00 15.86 606 HIS F N 1
ATOM 15851 C CA . HIS F 1 240 ? -29.418 153.766 -9.702 1.00 11.23 606 HIS F CA 1
ATOM 15852 C C . HIS F 1 240 ? -29.030 154.453 -11.008 1.00 20.32 606 HIS F C 1
ATOM 15853 O O . HIS F 1 240 ? -28.050 154.076 -11.649 1.00 20.65 606 HIS F O 1
ATOM 15860 N N . ARG F 1 241 ? -29.810 155.459 -11.396 1.00 17.62 607 ARG F N 1
ATOM 15861 C CA . ARG F 1 241 ? -29.560 156.204 -12.627 1.00 19.68 607 ARG F CA 1
ATOM 15862 C C . ARG F 1 241 ? -28.194 156.874 -12.592 1.00 13.49 607 ARG F C 1
ATOM 15863 O O . ARG F 1 241 ? -27.532 157.030 -13.617 1.00 19.16 607 ARG F O 1
ATOM 15865 N N . GLN F 1 242 ? -27.784 157.257 -11.390 1.00 10.91 608 GLN F N 1
ATOM 15866 C CA . GLN F 1 242 ? -26.526 157.951 -11.158 1.00 12.02 608 GLN F CA 1
ATOM 15867 C C . GLN F 1 242 ? -25.316 157.075 -11.505 1.00 18.47 608 GLN F C 1
ATOM 15868 O O . GLN F 1 242 ? -24.221 157.579 -11.763 1.00 15.26 608 GLN F O 1
ATOM 15874 N N . LEU F 1 243 ? -25.527 155.762 -11.546 1.00 20.51 609 LEU F N 1
ATOM 15875 C CA . LEU F 1 243 ? -24.453 154.821 -11.848 1.00 14.69 609 LEU F CA 1
ATOM 15876 C C . LEU F 1 243 ? -24.488 154.349 -13.300 1.00 16.56 609 LEU F C 1
ATOM 15877 O O . LEU F 1 243 ? -23.652 153.547 -13.720 1.00 14.85 609 LEU F O 1
ATOM 15882 N N . GLN F 1 244 ? -25.453 154.849 -14.065 1.00 17.35 610 GLN F N 1
ATOM 15883 C CA . GLN F 1 244 ? -25.626 154.425 -15.452 1.00 13.73 610 GLN F CA 1
ATOM 15884 C C . GLN F 1 244 ? -24.716 155.185 -16.411 1.00 11.58 610 GLN F C 1
ATOM 15885 O O . GLN F 1 244 ? -24.482 154.742 -17.533 1.00 19.16 610 GLN F O 1
ATOM 15891 N N . GLU F 1 245 ? -24.208 156.330 -15.967 1.00 14.85 611 GLU F N 1
ATOM 15892 C CA . GLU F 1 245 ? -23.340 157.150 -16.806 1.00 15.38 611 GLU F CA 1
ATOM 15893 C C . GLU F 1 245 ? -22.012 156.456 -17.070 1.00 13.19 611 GLU F C 1
ATOM 15894 O O . GLU F 1 245 ? -21.521 156.444 -18.199 1.00 16.76 611 GLU F O 1
ATOM 15900 N N . MET F 1 246 ? -21.434 155.879 -16.024 1.00 13.31 612 MET F N 1
ATOM 15901 C CA . MET F 1 246 ? -20.175 155.162 -16.156 1.00 11.02 612 MET F CA 1
ATOM 15902 C C . MET F 1 246 ? -20.444 153.681 -16.395 1.00 14.53 612 MET F C 1
ATOM 15903 O O . MET F 1 246 ? -19.528 152.911 -16.692 1.00 16.39 612 MET F O 1
ATOM 15908 N N . ASP F 1 247 ? -21.715 153.304 -16.284 1.00 12.32 613 ASP F N 1
ATOM 15909 C CA . ASP F 1 247 ? -22.137 151.910 -16.389 1.00 14.80 613 ASP F CA 1
ATOM 15910 C C . ASP F 1 247 ? -21.334 151.049 -15.420 1.00 13.38 613 ASP F C 1
ATOM 15911 O O . ASP F 1 247 ? -20.496 150.244 -15.825 1.00 13.65 613 ASP F O 1
ATOM 15916 N N . VAL F 1 248 ? -21.593 151.234 -14.132 1.00 14.28 614 VAL F N 1
ATOM 15917 C CA . VAL F 1 248 ? -20.775 150.616 -13.102 1.00 12.47 614 VAL F CA 1
ATOM 15918 C C . VAL F 1 248 ? -21.620 150.187 -11.908 1.00 9.49 614 VAL F C 1
ATOM 15919 O O . VAL F 1 248 ? -22.554 150.885 -11.512 1.00 11.68 614 VAL F O 1
ATOM 15923 N N . LEU F 1 249 ? -21.309 149.016 -11.362 1.00 9.69 615 LEU F N 1
ATOM 15924 C CA . LEU F 1 249 ? -21.877 148.601 -10.089 1.00 9.56 615 LEU F CA 1
ATOM 15925 C C . LEU F 1 249 ? -20.818 148.753 -9.008 1.00 11.80 615 LEU F C 1
ATOM 15926 O O . LEU F 1 249 ? -19.627 148.576 -9.268 1.00 10.06 615 LEU F O 1
ATOM 15931 N N . VAL F 1 250 ? -21.256 149.097 -7.803 1.00 11.36 616 VAL F N 1
ATOM 15932 C CA . VAL F 1 250 ? -20.351 149.255 -6.673 1.00 11.66 616 VAL F CA 1
ATOM 15933 C C . VAL F 1 250 ? -20.773 148.336 -5.535 1.00 12.32 616 VAL F C 1
ATOM 15934 O O . VAL F 1 250 ? -21.928 148.358 -5.107 1.00 13.57 616 VAL F O 1
ATOM 15938 N N . ASN F 1 251 ? -19.843 147.520 -5.050 1.00 10.01 617 ASN F N 1
ATOM 15939 C CA . ASN F 1 251 ? -20.167 146.581 -3.985 1.00 11.08 617 ASN F CA 1
ATOM 15940 C C . ASN F 1 251 ? -19.174 146.595 -2.829 1.00 15.46 617 ASN F C 1
ATOM 15941 O O . ASN F 1 251 ? -18.097 147.187 -2.922 1.00 16.67 617 ASN F O 1
ATOM 15946 N N . TYR F 1 252 ? -19.556 145.929 -1.744 1.00 11.05 618 TYR F N 1
ATOM 15947 C CA . TYR F 1 252 ? -18.785 145.923 -0.510 1.00 10.80 618 TYR F CA 1
ATOM 15948 C C . TYR F 1 252 ? -18.815 144.546 0.138 1.00 15.09 618 TYR F C 1
ATOM 15949 O O . TYR F 1 252 ? -19.867 143.917 0.231 1.00 17.42 618 TYR F O 1
ATOM 15958 N N . ALA F 1 253 ? -17.658 144.086 0.596 1.00 14.21 619 ALA F N 1
ATOM 15959 C CA . ALA F 1 253 ? -17.566 142.768 1.202 1.00 14.91 619 ALA F CA 1
ATOM 15960 C C . ALA F 1 253 ? -16.674 142.782 2.434 1.00 22.72 619 ALA F C 1
ATOM 15961 O O . ALA F 1 253 ? -15.531 143.232 2.379 1.00 21.28 619 ALA F O 1
ATOM 15963 N N . GLU F 1 254 ? -17.211 142.293 3.546 1.00 18.83 620 GLU F N 1
ATOM 15964 C CA . GLU F 1 254 ? -16.412 142.070 4.742 1.00 19.59 620 GLU F CA 1
ATOM 15965 C C . GLU F 1 254 ? -16.276 140.578 4.991 1.00 16.70 620 GLU F C 1
ATOM 15966 O O . GLU F 1 254 ? -17.269 139.886 5.197 1.00 19.27 620 GLU F O 1
ATOM 15972 N N . ILE F 1 255 ? -15.047 140.081 4.962 1.00 16.27 621 ILE F N 1
ATOM 15973 C CA . ILE F 1 255 ? -14.804 138.669 5.212 1.00 19.63 621 ILE F CA 1
ATOM 15974 C C . ILE F 1 255 ? -14.225 138.481 6.608 1.00 25.40 621 ILE F C 1
ATOM 15975 O O . ILE F 1 255 ? -13.108 138.911 6.887 1.00 23.35 621 ILE F O 1
ATOM 15980 N N . LYS F 1 256 ? -14.991 137.841 7.484 1.00 19.91 622 LYS F N 1
ATOM 15981 C CA . LYS F 1 256 ? -14.591 137.688 8.879 1.00 23.81 622 LYS F CA 1
ATOM 15982 C C . LYS F 1 256 ? -13.368 136.792 9.047 1.00 26.49 622 LYS F C 1
ATOM 15983 O O . LYS F 1 256 ? -12.940 136.137 8.103 1.00 27.22 622 LYS F O 1
ATOM 15989 N N . ARG F 1 257 ? -12.830 136.755 10.264 1.00 26.65 623 ARG F N 1
ATOM 15990 C CA . ARG F 1 257 ? -11.629 135.983 10.563 1.00 24.61 623 ARG F CA 1
ATOM 15991 C C . ARG F 1 257 ? -11.815 134.495 10.296 1.00 25.01 623 ARG F C 1
ATOM 15992 O O . ARG F 1 257 ? -12.830 133.905 10.660 1.00 28.03 623 ARG F O 1
ATOM 16000 N N . GLY F 1 258 ? -10.817 133.899 9.654 1.00 24.49 624 GLY F N 1
ATOM 16001 C CA . GLY F 1 258 ? -10.802 132.469 9.404 1.00 21.95 624 GLY F CA 1
ATOM 16002 C C . GLY F 1 258 ? -11.769 132.019 8.325 1.00 26.66 624 GLY F C 1
ATOM 16003 O O . GLY F 1 258 ? -11.878 130.827 8.039 1.00 29.61 624 GLY F O 1
ATOM 16004 N N . ALA F 1 259 ? -12.467 132.974 7.719 1.00 24.98 625 ALA F N 1
ATOM 16005 C CA . ALA F 1 259 ? -13.481 132.657 6.718 1.00 21.93 625 ALA F CA 1
ATOM 16006 C C . ALA F 1 259 ? -13.017 132.997 5.308 1.00 19.59 625 ALA F C 1
ATOM 16007 O O . ALA F 1 259 ? -11.887 133.440 5.100 1.00 22.61 625 ALA F O 1
ATOM 16009 N N . MET F 1 260 ? -13.906 132.788 4.342 1.00 19.89 626 MET F N 1
ATOM 16010 C CA . MET F 1 260 ? -13.609 133.055 2.942 1.00 17.60 626 MET F CA 1
ATOM 16011 C C . MET F 1 260 ? -14.884 133.319 2.154 1.00 17.79 626 MET F C 1
ATOM 16012 O O . MET F 1 260 ? -15.961 132.868 2.538 1.00 18.19 626 MET F O 1
ATOM 16017 N N . MET F 1 261 ? -14.762 134.057 1.057 1.00 15.82 627 MET F N 1
ATOM 16018 C CA . MET F 1 261 ? -15.850 134.140 0.095 1.00 14.46 627 MET F CA 1
ATOM 16019 C C . MET F 1 261 ? -15.643 133.032 -0.927 1.00 17.40 627 MET F C 1
ATOM 16020 O O . MET F 1 261 ? -14.599 132.966 -1.577 1.00 18.96 627 MET F O 1
ATOM 16025 N N . VAL F 1 262 ? -16.635 132.154 -1.045 1.00 16.62 628 VAL F N 1
ATOM 16026 C CA . VAL F 1 262 ? -16.528 130.966 -1.885 1.00 14.21 628 VAL F CA 1
ATOM 16027 C C . VAL F 1 262 ? -16.199 131.311 -3.335 1.00 17.79 628 VAL F C 1
ATOM 16028 O O . VAL F 1 262 ? -16.563 132.386 -3.816 1.00 18.60 628 VAL F O 1
ATOM 16032 N N . PRO F 1 263 ? -15.482 130.407 -4.025 1.00 17.44 629 PRO F N 1
ATOM 16033 C CA . PRO F 1 263 ? -15.148 130.571 -5.443 1.00 13.03 629 PRO F CA 1
ATOM 16034 C C . PRO F 1 263 ? -16.361 130.938 -6.290 1.00 13.11 629 PRO F C 1
ATOM 16035 O O . PRO F 1 263 ? -17.399 130.280 -6.217 1.00 12.07 629 PRO F O 1
ATOM 16039 N N . HIS F 1 264 ? -16.217 131.995 -7.081 1.00 16.26 630 HIS F N 1
ATOM 16040 C CA . HIS F 1 264 ? -17.307 132.519 -7.890 1.00 10.57 630 HIS F CA 1
ATOM 16041 C C . HIS F 1 264 ? -16.737 133.321 -9.049 1.00 13.97 630 HIS F C 1
ATOM 16042 O O . HIS F 1 264 ? -15.543 133.607 -9.077 1.00 15.54 630 HIS F O 1
ATOM 16049 N N . TYR F 1 265 ? -17.587 133.697 -9.998 1.00 13.42 631 TYR F N 1
ATOM 16050 C CA . TYR F 1 265 ? -17.137 134.534 -11.101 1.00 11.52 631 TYR F CA 1
ATOM 16051 C C . TYR F 1 265 ? -18.228 135.493 -11.562 1.00 15.67 631 TYR F C 1
ATOM 16052 O O . TYR F 1 265 ? -19.417 135.249 -11.352 1.00 13.77 631 TYR F O 1
ATOM 16061 N N . ASN F 1 266 ? -17.808 136.588 -12.186 1.00 15.92 632 ASN F N 1
ATOM 16062 C CA . ASN F 1 266 ? -18.735 137.558 -12.751 1.00 11.71 632 ASN F CA 1
ATOM 16063 C C . ASN F 1 266 ? -18.917 137.322 -14.241 1.00 11.78 632 ASN F C 1
ATOM 16064 O O . ASN F 1 266 ? -17.947 137.118 -14.970 1.00 11.96 632 ASN F O 1
ATOM 16069 N N . SER F 1 267 ? -20.166 137.354 -14.688 1.00 13.11 633 SER F N 1
ATOM 16070 C CA . SER F 1 267 ? -20.491 137.050 -16.074 1.00 11.20 633 SER F CA 1
ATOM 16071 C C . SER F 1 267 ? -19.997 138.120 -17.039 1.00 11.49 633 SER F C 1
ATOM 16072 O O . SER F 1 267 ? -19.562 137.812 -18.146 1.00 10.85 633 SER F O 1
ATOM 16075 N N . LYS F 1 268 ? -20.056 139.376 -16.611 1.00 9.95 634 LYS F N 1
ATOM 16076 C CA . LYS F 1 268 ? -19.882 140.492 -17.531 1.00 11.43 634 LYS F CA 1
ATOM 16077 C C . LYS F 1 268 ? -18.998 141.608 -16.974 1.00 13.29 634 LYS F C 1
ATOM 16078 O O . LYS F 1 268 ? -18.263 142.256 -17.720 1.00 8.75 634 LYS F O 1
ATOM 16084 N N . ALA F 1 269 ? -19.060 141.825 -15.664 1.00 11.85 635 ALA F N 1
ATOM 16085 C CA . ALA F 1 269 ? -18.343 142.938 -15.051 1.00 9.20 635 ALA F CA 1
ATOM 16086 C C . ALA F 1 269 ? -16.888 142.605 -14.730 1.00 7.44 635 ALA F C 1
ATOM 16087 O O . ALA F 1 269 ? -16.572 141.508 -14.274 1.00 12.78 635 ALA F O 1
ATOM 16089 N N . THR F 1 270 ? -16.012 143.571 -14.983 1.00 7.94 636 THR F N 1
ATOM 16090 C CA . THR F 1 270 ? -14.617 143.496 -14.569 1.00 7.90 636 THR F CA 1
ATOM 16091 C C . THR F 1 270 ? -14.450 144.320 -13.298 1.00 10.76 636 THR F C 1
ATOM 16092 O O . THR F 1 270 ? -14.560 145.545 -13.329 1.00 16.50 636 THR F O 1
ATOM 16096 N N . VAL F 1 271 ? -14.191 143.651 -12.180 1.00 10.31 637 VAL F N 1
ATOM 16097 C CA . VAL F 1 271 ? -14.240 144.316 -10.883 1.00 9.39 637 VAL F CA 1
ATOM 16098 C C . VAL F 1 271 ? -12.880 144.774 -10.366 1.00 11.42 637 VAL F C 1
ATOM 16099 O O . VAL F 1 271 ? -11.961 143.973 -10.201 1.00 13.32 637 VAL F O 1
ATOM 16103 N N . VAL F 1 272 ? -12.768 146.074 -10.110 1.00 14.83 638 VAL F N 1
ATOM 16104 C CA . VAL F 1 272 ? -11.585 146.643 -9.478 1.00 14.69 638 VAL F CA 1
ATOM 16105 C C . VAL F 1 272 ? -11.812 146.745 -7.973 1.00 12.29 638 VAL F C 1
ATOM 16106 O O . VAL F 1 272 ? -12.709 147.456 -7.521 1.00 11.11 638 VAL F O 1
ATOM 16110 N N . VAL F 1 273 ? -11.000 146.031 -7.201 1.00 11.24 639 VAL F N 1
ATOM 16111 C CA . VAL F 1 273 ? -11.209 145.934 -5.761 1.00 9.43 639 VAL F CA 1
ATOM 16112 C C . VAL F 1 273 ? -10.139 146.674 -4.964 1.00 14.24 639 VAL F C 1
ATOM 16113 O O . VAL F 1 273 ? -8.945 146.528 -5.223 1.00 10.90 639 VAL F O 1
ATOM 16117 N N . TYR F 1 274 ? -10.583 147.467 -3.994 1.00 12.95 640 TYR F N 1
ATOM 16118 C CA . TYR F 1 274 ? -9.686 148.180 -3.093 1.00 7.96 640 TYR F CA 1
ATOM 16119 C C . TYR F 1 274 ? -9.811 147.627 -1.677 1.00 11.43 640 TYR F C 1
ATOM 16120 O O . TYR F 1 274 ? -10.917 147.491 -1.154 1.00 10.70 640 TYR F O 1
ATOM 16129 N N . VAL F 1 275 ? -8.676 147.305 -1.062 1.00 12.96 641 VAL F N 1
ATOM 16130 C CA . VAL F 1 275 ? -8.669 146.802 0.308 1.00 10.30 641 VAL F CA 1
ATOM 16131 C C . VAL F 1 275 ? -8.767 147.949 1.310 1.00 11.62 641 VAL F C 1
ATOM 16132 O O . VAL F 1 275 ? -7.795 148.668 1.545 1.00 12.55 641 VAL F O 1
ATOM 16136 N N . VAL F 1 276 ? -9.946 148.110 1.898 1.00 10.49 642 VAL F N 1
ATOM 16137 C CA . VAL F 1 276 ? -10.196 149.192 2.841 1.00 15.30 642 VAL F CA 1
ATOM 16138 C C . VAL F 1 276 ? -9.450 148.982 4.158 1.00 20.56 642 VAL F C 1
ATOM 16139 O O . VAL F 1 276 ? -8.766 149.885 4.643 1.00 24.20 642 VAL F O 1
ATOM 16143 N N . GLU F 1 277 ? -9.581 147.790 4.733 1.00 17.23 643 GLU F N 1
ATOM 16144 C CA . GLU F 1 277 ? -8.905 147.482 5.989 1.00 19.46 643 GLU F CA 1
ATOM 16145 C C . GLU F 1 277 ? -8.734 145.982 6.205 1.00 19.72 643 GLU F C 1
ATOM 16146 O O . GLU F 1 277 ? -9.614 145.189 5.871 1.00 19.33 643 GLU F O 1
ATOM 16152 N N . GLY F 1 278 ? -7.589 145.604 6.764 1.00 17.58 644 GLY F N 1
ATOM 16153 C CA . GLY F 1 278 ? -7.321 144.220 7.098 1.00 16.28 644 GLY F CA 1
ATOM 16154 C C . GLY F 1 278 ? -6.286 143.585 6.195 1.00 16.21 644 GLY F C 1
ATOM 16155 O O . GLY F 1 278 ? -5.651 144.259 5.385 1.00 24.01 644 GLY F O 1
ATOM 16156 N N . THR F 1 279 ? -6.113 142.278 6.346 1.00 18.24 645 THR F N 1
ATOM 16157 C CA . THR F 1 279 ? -5.225 141.514 5.484 1.00 14.93 645 THR F CA 1
ATOM 16158 C C . THR F 1 279 ? -5.923 140.241 5.035 1.00 20.04 645 THR F C 1
ATOM 16159 O O . THR F 1 279 ? -6.995 139.902 5.534 1.00 23.11 645 THR F O 1
ATOM 16163 N N . GLY F 1 280 ? -5.314 139.539 4.087 1.00 20.93 646 GLY F N 1
ATOM 16164 C CA . GLY F 1 280 ? -5.909 138.331 3.557 1.00 19.92 646 GLY F CA 1
ATOM 16165 C C . GLY F 1 280 ? -5.228 137.839 2.298 1.00 20.16 646 GLY F C 1
ATOM 16166 O O . GLY F 1 280 ? -4.043 138.088 2.075 1.00 15.28 646 GLY F O 1
ATOM 16167 N N . ARG F 1 281 ? -5.994 137.145 1.464 1.00 16.59 647 ARG F N 1
ATOM 16168 C CA . ARG F 1 281 ? -5.439 136.462 0.305 1.00 19.21 647 ARG F CA 1
ATOM 16169 C C . ARG F 1 281 ? -6.523 136.144 -0.717 1.00 15.85 647 ARG F C 1
ATOM 16170 O O . ARG F 1 281 ? -7.674 135.901 -0.353 1.00 14.40 647 ARG F O 1
ATOM 16178 N N . PHE F 1 282 ? -6.157 136.153 -1.995 1.00 15.97 648 PHE F N 1
ATOM 16179 C CA . PHE F 1 282 ? -7.080 135.725 -3.038 1.00 16.65 648 PHE F CA 1
ATOM 16180 C C . PHE F 1 282 ? -6.412 134.752 -4.003 1.00 14.25 648 PHE F C 1
ATOM 16181 O O . PHE F 1 282 ? -5.208 134.826 -4.245 1.00 16.80 648 PHE F O 1
ATOM 16189 N N . GLU F 1 283 ? -7.208 133.834 -4.541 1.00 17.44 649 GLU F N 1
ATOM 16190 C CA . GLU F 1 283 ? -6.755 132.940 -5.599 1.00 14.41 649 GLU F CA 1
ATOM 16191 C C . GLU F 1 283 ? -7.663 133.082 -6.814 1.00 12.51 649 GLU F C 1
ATOM 16192 O O . GLU F 1 283 ? -8.886 133.131 -6.683 1.00 13.00 649 GLU F O 1
ATOM 16198 N N . MET F 1 284 ? -7.059 133.153 -7.995 1.00 12.62 650 MET F N 1
ATOM 16199 C CA . MET F 1 284 ? -7.814 133.342 -9.226 1.00 12.28 650 MET F CA 1
ATOM 16200 C C . MET F 1 284 ? -7.384 132.341 -10.291 1.00 12.51 650 MET F C 1
ATOM 16201 O O . MET F 1 284 ? -6.191 132.134 -10.512 1.00 18.99 650 MET F O 1
ATOM 16206 N N . ALA F 1 285 ? -8.357 131.717 -10.946 1.00 15.02 651 ALA F N 1
ATOM 16207 C CA . ALA F 1 285 ? -8.068 130.802 -12.044 1.00 11.11 651 ALA F CA 1
ATOM 16208 C C . ALA F 1 285 ? -7.997 131.566 -13.361 1.00 15.61 651 ALA F C 1
ATOM 16209 O O . ALA F 1 285 ? -9.017 131.992 -13.901 1.00 15.94 651 ALA F O 1
ATOM 16211 N N . CYS F 1 286 ? -6.782 131.733 -13.873 1.00 14.90 652 CYS F N 1
ATOM 16212 C CA . CYS F 1 286 ? -6.547 132.560 -15.049 1.00 15.96 652 CYS F CA 1
ATOM 16213 C C . CYS F 1 286 ? -6.023 131.749 -16.231 1.00 16.63 652 CYS F C 1
ATOM 16214 O O . CYS F 1 286 ? -4.946 131.160 -16.157 1.00 21.53 652 CYS F O 1
ATOM 16217 N N . PRO F 1 287 ? -6.794 131.720 -17.329 1.00 16.56 653 PRO F N 1
ATOM 16218 C CA . PRO F 1 287 ? -6.427 131.029 -18.568 1.00 16.36 653 PRO F CA 1
ATOM 16219 C C . PRO F 1 287 ? -5.582 131.891 -19.504 1.00 18.00 653 PRO F C 1
ATOM 16220 O O . PRO F 1 287 ? -5.467 131.572 -20.687 1.00 25.25 653 PRO F O 1
ATOM 16224 N N . HIS F 1 288 ? -5.006 132.969 -18.984 1.00 18.44 654 HIS F N 1
ATOM 16225 C CA . 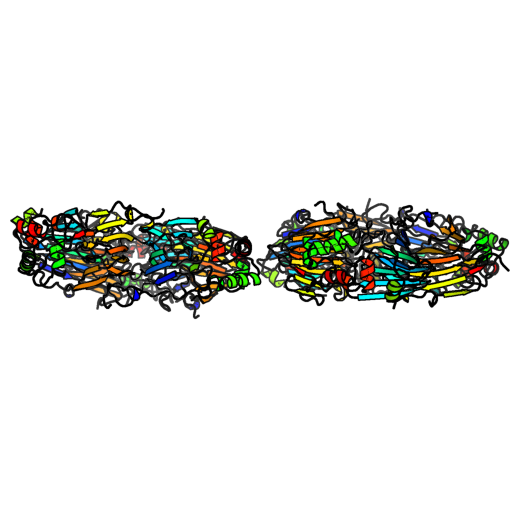HIS F 1 288 ? -4.177 133.849 -19.798 1.00 20.36 654 HIS F CA 1
ATOM 16226 C C . HIS F 1 288 ? -2.696 133.631 -19.502 1.00 30.25 654 HIS F C 1
ATOM 16227 O O . HIS F 1 288 ? -2.301 132.535 -19.099 1.00 36.69 654 HIS F O 1
ATOM 16234 N N . ASP F 1 289 ? -1.902 134.683 -19.707 1.00 32.83 655 ASP F N 1
ATOM 16235 C CA . ASP F 1 289 ? -0.442 134.661 -19.564 1.00 33.61 655 ASP F CA 1
ATOM 16236 C C . ASP F 1 289 ? 0.211 133.854 -20.683 1.00 36.49 655 ASP F C 1
ATOM 16237 O O . ASP F 1 289 ? 0.831 134.417 -21.586 1.00 41.76 655 ASP F O 1
ATOM 16242 N N . GLN F 1 312 ? -2.467 124.807 -19.474 1.00 33.15 678 GLN F N 1
ATOM 16243 C CA . GLN F 1 312 ? -3.485 125.768 -19.882 1.00 29.51 678 GLN F CA 1
ATOM 16244 C C . GLN F 1 312 ? -3.688 126.851 -18.841 1.00 28.12 678 GLN F C 1
ATOM 16245 O O . GLN F 1 312 ? -3.416 128.026 -19.084 1.00 29.82 678 GLN F O 1
ATOM 16251 N N . PHE F 1 313 ? -4.193 126.439 -17.683 1.00 30.39 679 PHE F N 1
ATOM 16252 C CA . PHE F 1 313 ? -4.580 127.375 -16.639 1.00 23.93 679 PHE F CA 1
ATOM 16253 C C . PHE F 1 313 ? -3.414 127.821 -15.773 1.00 19.64 679 PHE F C 1
ATOM 16254 O O . PHE F 1 313 ? -2.277 127.381 -15.944 1.00 24.50 679 PHE F O 1
ATOM 16262 N N . GLN F 1 314 ? -3.723 128.700 -14.832 1.00 15.73 680 GLN F N 1
ATOM 16263 C CA . GLN F 1 314 ? -2.717 129.323 -13.997 1.00 22.73 680 GLN F CA 1
ATOM 16264 C C . GLN F 1 314 ? -3.363 129.815 -12.713 1.00 23.05 680 GLN F C 1
ATOM 16265 O O . GLN F 1 314 ? -4.468 130.359 -12.735 1.00 18.73 680 GLN F O 1
ATOM 16271 N N . LYS F 1 315 ? -2.684 129.617 -11.590 1.00 19.59 681 LYS F N 1
ATOM 16272 C CA . LYS F 1 315 ? -3.178 130.150 -10.334 1.00 14.92 681 LYS F CA 1
ATOM 16273 C C . LYS F 1 315 ? -2.584 131.528 -10.086 1.00 22.49 681 LYS F C 1
ATOM 16274 O O . LYS F 1 315 ? -1.399 131.663 -9.782 1.00 24.02 681 LYS F O 1
ATOM 16280 N N . VAL F 1 316 ? -3.415 132.551 -10.244 1.00 20.42 682 VAL F N 1
ATOM 16281 C CA . VAL F 1 316 ? -3.032 133.909 -9.895 1.00 16.34 682 VAL F CA 1
ATOM 16282 C C . VAL F 1 316 ? -3.390 134.151 -8.438 1.00 16.35 682 VAL F C 1
ATOM 16283 O O . VAL F 1 316 ? -4.537 133.960 -8.036 1.00 19.45 682 VAL F O 1
ATOM 16287 N N . THR F 1 317 ? -2.405 134.555 -7.644 1.00 19.59 683 THR F N 1
ATOM 16288 C CA . THR F 1 317 ? -2.618 134.733 -6.214 1.00 18.28 683 THR F CA 1
ATOM 16289 C C . THR F 1 317 ? -1.759 135.852 -5.636 1.00 12.17 683 THR F C 1
ATOM 16290 O O . THR F 1 317 ? -0.698 136.177 -6.169 1.00 15.50 683 THR F O 1
ATOM 16294 N N . ALA F 1 318 ? -2.231 136.439 -4.542 1.00 16.61 684 ALA F N 1
ATOM 16295 C CA . ALA F 1 318 ? -1.494 137.489 -3.850 1.00 20.39 684 ALA F CA 1
ATOM 16296 C C . ALA F 1 318 ? -1.995 137.646 -2.420 1.00 19.55 684 ALA F C 1
ATOM 16297 O O . ALA F 1 318 ? -3.167 137.401 -2.131 1.00 20.71 684 ALA F O 1
ATOM 16299 N N . ARG F 1 319 ? -1.097 138.045 -1.526 1.00 16.02 685 ARG F N 1
ATOM 16300 C CA . ARG F 1 319 ? -1.474 138.348 -0.153 1.00 21.20 685 ARG F CA 1
ATOM 16301 C C . ARG F 1 319 ? -1.947 139.793 -0.072 1.00 25.55 685 ARG F C 1
ATOM 16302 O O . ARG F 1 319 ? -1.266 140.704 -0.542 1.00 24.56 685 ARG F O 1
ATOM 16310 N N . LEU F 1 320 ? -3.122 139.996 0.515 1.00 26.77 686 LEU F N 1
ATOM 16311 C CA . LEU F 1 320 ? -3.747 141.311 0.521 1.00 19.28 686 LEU F CA 1
ATOM 16312 C C . LEU F 1 320 ? -3.468 142.092 1.799 1.00 22.39 686 LEU F C 1
ATOM 16313 O O . LEU F 1 320 ? -3.387 141.522 2.886 1.00 29.11 686 LEU F O 1
ATOM 16318 N N . ALA F 1 321 ? -3.316 143.403 1.649 1.00 24.90 687 ALA F N 1
ATOM 16319 C CA . ALA F 1 321 ? -3.170 144.310 2.779 1.00 16.78 687 ALA F CA 1
ATOM 16320 C C . ALA F 1 321 ? -3.896 145.611 2.460 1.00 23.63 687 ALA F C 1
ATOM 16321 O O . ALA F 1 321 ? -4.308 145.825 1.322 1.00 21.15 687 ALA F O 1
ATOM 16323 N N . ARG F 1 322 ? -4.053 146.468 3.464 1.00 19.16 688 ARG F N 1
ATOM 16324 C CA . ARG F 1 322 ? -4.728 147.752 3.297 1.00 13.05 688 ARG F CA 1
ATOM 16325 C C . ARG F 1 322 ? -4.104 148.589 2.183 1.00 17.17 688 ARG F C 1
ATOM 16326 O O . ARG F 1 322 ? -2.882 148.665 2.063 1.00 19.34 688 ARG F O 1
ATOM 16334 N N . GLY F 1 323 ? -4.952 149.204 1.364 1.00 15.59 689 GLY F N 1
ATOM 16335 C CA . GLY F 1 323 ? -4.493 150.064 0.290 1.00 17.73 689 GLY F CA 1
ATOM 16336 C C . GLY F 1 323 ? -4.248 149.329 -1.015 1.00 16.93 689 GLY F C 1
ATOM 16337 O O . GLY F 1 323 ? -4.062 149.952 -2.059 1.00 14.64 689 GLY F O 1
ATOM 16338 N N . ASP F 1 324 ? -4.240 148.001 -0.957 1.00 19.92 690 ASP F N 1
ATOM 16339 C CA . ASP F 1 324 ? -3.986 147.191 -2.144 1.00 17.28 690 ASP F CA 1
ATOM 16340 C C . ASP F 1 324 ? -5.142 147.256 -3.131 1.00 12.98 690 ASP F C 1
ATOM 16341 O O . ASP F 1 324 ? -6.288 147.506 -2.754 1.00 9.36 690 ASP F O 1
ATOM 16346 N N . ILE F 1 325 ? -4.826 147.027 -4.400 1.00 12.36 691 ILE F N 1
ATOM 16347 C CA . ILE F 1 325 ? -5.828 146.981 -5.453 1.00 8.70 691 ILE F CA 1
ATOM 16348 C C . ILE F 1 325 ? -5.576 145.783 -6.358 1.00 13.92 691 ILE F C 1
ATOM 16349 O O . ILE F 1 325 ? -4.450 145.562 -6.804 1.00 14.45 691 ILE F O 1
ATOM 16354 N N . PHE F 1 326 ? -6.618 145.001 -6.617 1.00 13.33 692 PHE F N 1
ATOM 16355 C CA . PHE F 1 326 ? -6.510 143.917 -7.582 1.00 11.11 692 PHE F CA 1
ATOM 16356 C C . PHE F 1 326 ? -7.737 143.874 -8.489 1.00 13.11 692 PHE F C 1
ATOM 16357 O O . PHE F 1 326 ? -8.815 144.336 -8.115 1.00 13.35 692 PHE F O 1
ATOM 16365 N N . VAL F 1 327 ? -7.562 143.323 -9.686 1.00 10.06 693 VAL F N 1
ATOM 16366 C CA . VAL F 1 327 ? -8.609 143.351 -10.702 1.00 9.83 693 VAL F CA 1
ATOM 16367 C C . VAL F 1 327 ? -9.114 141.955 -11.057 1.00 12.99 693 VAL F C 1
ATOM 16368 O O . VAL F 1 327 ? -8.326 141.038 -11.287 1.00 14.28 693 VAL F O 1
ATOM 16372 N N . ILE F 1 328 ? -10.434 141.807 -11.106 1.00 12.03 694 ILE F N 1
ATOM 16373 C CA . ILE F 1 328 ? -11.060 140.540 -11.462 1.00 11.29 694 ILE F CA 1
ATOM 16374 C C . ILE F 1 328 ? -11.791 140.645 -12.796 1.00 9.41 694 ILE F C 1
ATOM 16375 O O . ILE F 1 328 ? -12.970 141.001 -12.830 1.00 12.34 694 ILE F O 1
ATOM 16380 N N . PRO F 1 329 ? -11.093 140.339 -13.900 1.00 7.08 695 PRO F N 1
ATOM 16381 C CA . PRO F 1 329 ? -11.712 140.382 -15.229 1.00 8.70 695 PRO F CA 1
ATOM 16382 C C . PRO F 1 329 ? -12.884 139.415 -15.319 1.00 11.51 695 PRO F C 1
ATOM 16383 O O . PRO F 1 329 ? -12.831 138.354 -14.703 1.00 14.38 695 PRO F O 1
ATOM 16387 N N . ALA F 1 330 ? -13.922 139.784 -16.064 1.00 8.08 696 ALA F N 1
ATOM 16388 C CA . ALA F 1 330 ? -15.127 138.970 -16.164 1.00 8.56 696 ALA F CA 1
ATOM 16389 C C . ALA F 1 330 ? -14.812 137.546 -16.607 1.00 11.54 696 ALA F C 1
ATOM 16390 O O . ALA F 1 330 ? -13.922 137.322 -17.428 1.00 13.72 696 ALA F O 1
ATOM 16392 N N . GLY F 1 331 ? -15.539 136.587 -16.046 1.00 7.53 697 GLY F N 1
ATOM 16393 C CA . GLY F 1 331 ? -15.345 135.191 -16.387 1.00 12.60 697 GLY F CA 1
ATOM 16394 C C . GLY F 1 331 ? -14.371 134.478 -15.471 1.00 13.47 697 GLY F C 1
ATOM 16395 O O . GLY F 1 331 ? -14.476 133.270 -15.272 1.00 20.15 697 GLY F O 1
ATOM 16396 N N . HIS F 1 332 ? -13.419 135.225 -14.920 1.00 8.84 698 HIS F N 1
ATOM 16397 C CA . HIS F 1 332 ? -12.441 134.663 -13.994 1.00 9.88 698 HIS F CA 1
ATOM 16398 C C . HIS F 1 332 ? -13.089 134.229 -12.686 1.00 15.13 698 HIS F C 1
ATOM 16399 O O . HIS F 1 332 ? -13.700 135.045 -11.995 1.00 17.60 698 HIS F O 1
ATOM 16406 N N . PRO F 1 333 ? -12.961 132.939 -12.341 1.00 14.16 699 PRO F N 1
ATOM 16407 C CA . PRO F 1 333 ? -13.408 132.480 -11.023 1.00 14.38 699 PRO F CA 1
ATOM 16408 C C . PRO F 1 333 ? -12.442 132.920 -9.924 1.00 14.90 699 PRO F C 1
ATOM 16409 O O . PRO F 1 333 ? -11.231 132.749 -10.061 1.00 16.28 699 PRO F O 1
ATOM 16413 N N . ILE F 1 334 ? -12.982 133.481 -8.848 1.00 11.39 700 ILE F N 1
ATOM 16414 C CA . ILE F 1 334 ? -12.164 134.095 -7.809 1.00 11.78 700 ILE F CA 1
ATOM 16415 C C . ILE F 1 334 ? -12.569 133.634 -6.407 1.00 15.35 700 ILE F C 1
ATOM 16416 O O . ILE F 1 334 ? -13.753 133.485 -6.107 1.00 15.44 700 ILE F O 1
ATOM 16421 N N . ALA F 1 335 ? -11.575 133.396 -5.556 1.00 12.48 701 ALA F N 1
ATOM 16422 C CA . ALA F 1 335 ? -11.818 133.052 -4.159 1.00 17.27 701 ALA F CA 1
ATOM 16423 C C . ALA F 1 335 ? -10.968 133.927 -3.242 1.00 18.34 701 ALA F C 1
ATOM 16424 O O . ALA F 1 335 ? -9.772 134.100 -3.472 1.00 18.36 701 ALA F O 1
ATOM 16426 N N . ILE F 1 336 ? -11.584 134.482 -2.204 1.00 11.77 702 ILE F N 1
ATOM 16427 C CA . ILE F 1 336 ? -10.870 135.370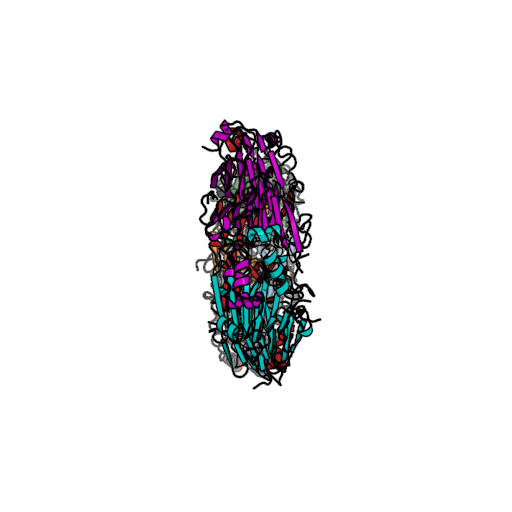 -1.295 1.00 22.58 702 ILE F CA 1
ATOM 16428 C C . ILE F 1 336 ? -10.997 134.922 0.157 1.00 22.35 702 ILE F C 1
ATOM 16429 O O . ILE F 1 336 ? -12.102 134.750 0.670 1.00 21.56 702 ILE F O 1
ATOM 16434 N N . THR F 1 337 ? -9.856 134.735 0.811 1.00 15.70 703 THR F N 1
ATOM 16435 C CA . THR F 1 337 ? -9.834 134.363 2.218 1.00 19.44 703 THR F CA 1
ATOM 16436 C C . THR F 1 337 ? -9.325 135.522 3.062 1.00 23.47 703 THR F C 1
ATOM 16437 O O . THR F 1 337 ? -8.331 136.159 2.716 1.00 23.15 703 THR F O 1
ATOM 16441 N N . ALA F 1 338 ? -10.008 135.800 4.165 1.00 26.01 704 ALA F N 1
ATOM 16442 C CA . ALA F 1 338 ? -9.482 136.730 5.150 1.00 23.60 704 ALA F CA 1
ATOM 16443 C C . ALA F 1 338 ? -8.284 136.087 5.825 1.00 23.89 704 ALA F C 1
ATOM 16444 O O . ALA F 1 338 ? -8.094 134.874 5.733 1.00 26.07 704 ALA F O 1
ATOM 16446 N N . SER F 1 339 ? -7.468 136.892 6.493 1.00 25.19 705 SER F N 1
ATOM 16447 C CA . SER F 1 339 ? -6.424 136.338 7.337 1.00 27.48 705 SER F CA 1
ATOM 16448 C C . SER F 1 339 ? -7.110 135.822 8.597 1.00 29.74 705 SER F C 1
ATOM 16449 O O . SER F 1 339 ? -8.224 136.242 8.913 1.00 29.39 705 SER F O 1
ATOM 16452 N N . GLN F 1 340 ? -6.466 134.906 9.310 1.00 28.87 706 GLN F N 1
ATOM 16453 C CA . GLN F 1 340 ? -7.111 134.277 10.455 1.00 36.81 706 GLN F CA 1
ATOM 16454 C C . GLN F 1 340 ? -7.069 135.209 11.670 1.00 34.43 706 GLN F C 1
ATOM 16455 O O . GLN F 1 340 ? -7.775 134.994 12.657 1.00 37.00 706 GLN F O 1
ATOM 16461 N N . ASN F 1 341 ? -6.291 136.284 11.571 1.00 34.95 707 ASN F N 1
ATOM 16462 C CA . ASN F 1 341 ? -6.115 137.179 12.712 1.00 35.18 707 ASN F CA 1
ATOM 16463 C C . ASN F 1 341 ? -6.946 138.484 12.697 1.00 28.33 707 ASN F C 1
ATOM 16464 O O . ASN F 1 341 ? -7.220 139.049 13.759 1.00 32.36 707 ASN F O 1
ATOM 16469 N N . GLU F 1 342 ? -7.348 138.968 11.524 1.00 29.75 708 GLU F N 1
ATOM 16470 C CA . GLU F 1 342 ? -8.158 140.197 11.428 1.00 30.43 708 GLU F CA 1
ATOM 16471 C C . GLU F 1 342 ? -9.119 140.050 10.258 1.00 24.93 708 GLU F C 1
ATOM 16472 O O . GLU F 1 342 ? -8.869 139.212 9.402 1.00 23.90 708 GLU F O 1
ATOM 16478 N N . ASN F 1 343 ? -10.210 140.807 10.172 1.00 20.08 709 ASN F N 1
ATOM 16479 C CA . ASN F 1 343 ? -11.083 140.482 9.050 1.00 21.58 709 ASN F CA 1
ATOM 16480 C C . ASN F 1 343 ? -10.608 141.258 7.841 1.00 21.77 709 ASN F C 1
ATOM 16481 O O . ASN F 1 343 ? -9.719 142.107 7.932 1.00 22.56 709 ASN F O 1
ATOM 16486 N N . LEU F 1 344 ? -11.235 140.967 6.710 1.00 21.06 710 LEU F N 1
ATOM 16487 C CA . LEU F 1 344 ? -10.881 141.577 5.439 1.00 16.88 710 LEU F CA 1
ATOM 16488 C C . LEU F 1 344 ? -12.091 142.291 4.878 1.00 16.46 710 LEU F C 1
ATOM 16489 O O . LEU F 1 344 ? -13.135 141.683 4.684 1.00 16.81 710 LEU F O 1
ATOM 16494 N N . ARG F 1 345 ? -11.956 143.587 4.635 1.00 14.60 711 ARG F N 1
ATOM 16495 C CA . ARG F 1 345 ? -13.077 144.383 4.158 1.00 19.03 711 ARG F CA 1
ATOM 16496 C C . ARG F 1 345 ? -12.721 145.104 2.865 1.00 16.16 711 ARG F C 1
ATOM 16497 O O . ARG F 1 345 ? -11.741 145.847 2.793 1.00 12.65 711 ARG F O 1
ATOM 16505 N N . LEU F 1 346 ? -13.535 144.862 1.844 1.00 19.45 712 LEU F N 1
ATOM 16506 C CA . LEU F 1 346 ? -13.223 145.277 0.484 1.00 14.13 712 LEU F CA 1
ATOM 16507 C C . LEU F 1 346 ? -14.315 146.149 -0.122 1.00 13.20 712 LEU F C 1
ATOM 16508 O O . LEU F 1 346 ? -15.497 145.990 0.182 1.00 13.02 712 LEU F O 1
ATOM 16513 N N . VAL F 1 347 ? -13.910 147.078 -0.978 1.00 12.84 713 VAL F N 1
ATOM 16514 C CA . VAL F 1 347 ? -14.855 147.821 -1.800 1.00 13.18 713 VAL F CA 1
ATOM 16515 C C . VAL F 1 347 ? -14.499 147.572 -3.264 1.00 9.07 713 VAL F C 1
ATOM 16516 O O . VAL F 1 347 ? -13.322 147.467 -3.614 1.00 10.20 713 VAL F O 1
ATOM 16520 N N . GLY F 1 348 ? -15.510 147.441 -4.115 1.00 10.24 714 GLY F N 1
ATOM 16521 C CA . GLY F 1 348 ? -15.267 147.084 -5.500 1.00 10.64 714 GLY F CA 1
ATOM 16522 C C . GLY F 1 348 ? -16.023 147.898 -6.529 1.00 9.16 714 GLY F C 1
ATOM 16523 O O . GLY F 1 348 ? -17.185 148.250 -6.333 1.00 11.78 714 GLY F O 1
ATOM 16524 N N . PHE F 1 349 ? -15.349 148.195 -7.636 1.00 6.65 715 PHE F N 1
ATOM 16525 C CA . PHE F 1 349 ? -15.973 148.869 -8.769 1.00 11.28 715 PHE F CA 1
ATOM 16526 C C . PHE F 1 349 ? -16.182 147.892 -9.919 1.00 13.08 715 PHE F C 1
ATOM 16527 O O . PHE F 1 349 ? -15.225 147.316 -10.432 1.00 12.91 715 PHE F O 1
ATOM 16535 N N . GLY F 1 350 ? -17.432 147.713 -10.330 1.00 13.46 716 GLY F N 1
ATOM 16536 C CA . GLY F 1 350 ? -17.748 146.785 -11.400 1.00 9.62 716 GLY F CA 1
ATOM 16537 C C . GLY F 1 350 ? -17.883 147.438 -12.762 1.00 11.01 716 GLY F C 1
ATOM 16538 O O . GLY F 1 350 ? -18.971 147.855 -13.156 1.00 12.89 716 GLY F O 1
ATOM 16539 N N . ILE F 1 351 ? -16.768 147.522 -13.482 1.00 13.80 717 ILE F N 1
ATOM 16540 C CA . ILE F 1 351 ? -16.753 148.065 -14.836 1.00 10.92 717 ILE F CA 1
ATOM 16541 C C . ILE F 1 351 ? -17.613 147.212 -15.765 1.00 12.83 717 ILE F C 1
ATOM 16542 O O . ILE F 1 351 ? -17.551 145.986 -15.710 1.00 15.92 717 ILE F O 1
ATOM 16547 N N . ASN F 1 352 ? -18.411 147.869 -16.606 1.00 9.85 718 ASN F N 1
ATOM 16548 C CA . ASN F 1 352 ? -19.362 147.191 -17.488 1.00 14.90 718 ASN F CA 1
ATOM 16549 C C . ASN F 1 352 ? -20.320 146.324 -16.680 1.00 13.00 718 ASN F C 1
ATOM 16550 O O . ASN F 1 352 ? -20.474 145.134 -16.950 1.00 16.28 718 ASN F O 1
ATOM 16555 N N . GLY F 1 353 ? -20.967 146.932 -15.692 1.00 13.44 719 GLY F N 1
ATOM 16556 C CA . GLY F 1 353 ? -21.702 146.182 -14.692 1.00 13.58 719 GLY F CA 1
ATOM 16557 C C . GLY F 1 353 ? -23.193 146.005 -14.899 1.00 13.69 719 GLY F C 1
ATOM 16558 O O . GLY F 1 353 ? -23.840 145.314 -14.114 1.00 19.93 719 GLY F O 1
ATOM 16559 N N . LYS F 1 354 ? -23.753 146.618 -15.937 1.00 15.12 720 LYS F N 1
ATOM 16560 C CA . LYS F 1 354 ? -25.184 146.477 -16.179 1.00 16.03 720 LYS F CA 1
ATOM 16561 C C . LYS F 1 354 ? -25.507 145.042 -16.575 1.00 18.84 720 LYS F C 1
ATOM 16562 O O . LYS F 1 354 ? -24.814 144.450 -17.403 1.00 22.27 720 LYS F O 1
ATOM 16568 N N . ASN F 1 355 ? -26.558 144.495 -15.967 1.00 15.34 721 ASN F N 1
ATOM 16569 C CA . ASN F 1 355 ? -26.979 143.110 -16.173 1.00 17.68 721 ASN F CA 1
ATOM 16570 C C . ASN F 1 355 ? -25.917 142.088 -15.775 1.00 18.56 721 ASN F C 1
ATOM 16571 O O . ASN F 1 355 ? -25.960 140.941 -16.218 1.00 21.63 721 ASN F O 1
ATOM 16576 N N . ASN F 1 356 ? -24.971 142.500 -14.937 1.00 19.54 722 ASN F N 1
ATOM 16577 C CA . ASN F 1 356 ? -23.972 141.571 -14.424 1.00 16.63 722 ASN F CA 1
ATOM 16578 C C . ASN F 1 356 ? -24.626 140.540 -13.521 1.00 12.96 722 ASN F C 1
ATOM 16579 O O . ASN F 1 356 ? -25.592 140.838 -12.819 1.00 15.69 722 ASN F O 1
ATOM 16584 N N . GLN F 1 357 ? -24.102 139.322 -13.549 1.00 14.51 723 GLN F N 1
ATOM 16585 C CA . GLN F 1 357 ? -24.633 138.253 -12.721 1.00 12.86 723 GLN F CA 1
ATOM 16586 C C . GLN F 1 357 ? -23.502 137.498 -12.042 1.00 14.82 723 GLN F C 1
ATOM 16587 O O . GLN F 1 357 ? -22.581 137.016 -12.701 1.00 17.54 723 GLN F O 1
ATOM 16593 N N . ARG F 1 358 ? -23.572 137.409 -10.719 1.00 16.60 724 ARG F N 1
ATOM 16594 C CA . ARG F 1 358 ? -22.559 136.701 -9.950 1.00 13.87 724 ARG F CA 1
ATOM 16595 C C . ARG F 1 358 ? -22.919 135.226 -9.833 1.00 14.59 724 ARG F C 1
ATOM 16596 O O . ARG F 1 358 ? -23.958 134.869 -9.277 1.00 18.15 724 ARG F O 1
ATOM 16604 N N . ASN F 1 359 ? -22.055 134.374 -10.371 1.00 12.14 725 ASN F N 1
ATOM 16605 C CA . ASN F 1 359 ? -22.282 132.936 -10.347 1.00 15.14 725 ASN F CA 1
ATOM 16606 C C . ASN F 1 359 ? -21.367 132.247 -9.344 1.00 14.91 725 ASN F C 1
ATOM 16607 O O . ASN F 1 359 ? -20.145 132.338 -9.445 1.00 17.83 725 ASN F O 1
ATOM 16612 N N . PHE F 1 360 ? -21.963 131.561 -8.376 1.00 15.89 726 PHE F N 1
ATOM 16613 C CA . PHE F 1 360 ? -21.190 130.911 -7.324 1.00 14.53 726 PHE F CA 1
ATOM 16614 C C . PHE F 1 360 ? -20.930 129.444 -7.638 1.00 16.70 726 PHE F C 1
ATOM 16615 O O . PHE F 1 360 ? -21.773 128.760 -8.216 1.00 19.22 726 PHE F O 1
ATOM 16623 N N . LEU F 1 361 ? -19.751 128.969 -7.255 1.00 14.82 727 LEU F N 1
ATOM 16624 C CA . LEU F 1 361 ? -19.345 127.602 -7.546 1.00 11.22 727 LEU F CA 1
ATOM 16625 C C . LEU F 1 361 ? -19.407 126.731 -6.296 1.00 16.05 727 LEU F C 1
ATOM 16626 O O . LEU F 1 361 ? -19.138 125.532 -6.352 1.00 18.38 727 LEU F O 1
ATOM 16631 N N . ALA F 1 362 ? -19.762 127.343 -5.171 1.00 14.06 728 ALA F N 1
ATOM 16632 C CA . ALA F 1 362 ? -19.871 126.628 -3.904 1.00 14.37 728 ALA F CA 1
ATOM 16633 C C . ALA F 1 362 ? -20.927 127.271 -3.010 1.00 16.42 728 ALA F C 1
ATOM 16634 O O . ALA F 1 362 ? -21.188 128.471 -3.108 1.00 22.70 728 ALA F O 1
ATOM 16636 N N . GLY F 1 363 ? -21.526 126.468 -2.136 1.00 17.85 729 GLY F N 1
ATOM 16637 C CA . GLY F 1 363 ? -22.623 126.925 -1.303 1.00 20.46 729 GLY F CA 1
ATOM 16638 C C . GLY F 1 363 ? -23.933 126.420 -1.874 1.00 20.60 729 GLY F C 1
ATOM 16639 O O . GLY F 1 363 ? -23.947 125.817 -2.947 1.00 18.11 729 GLY F O 1
ATOM 16640 N N . GLN F 1 364 ? -25.036 126.657 -1.171 1.00 18.09 730 GLN F N 1
ATOM 16641 C CA . GLN F 1 364 ? -26.333 126.184 -1.646 1.00 22.83 730 GLN F CA 1
ATOM 16642 C C . GLN F 1 364 ? -26.803 126.937 -2.882 1.00 21.28 730 GLN F C 1
ATOM 16643 O O . GLN F 1 364 ? -27.635 126.437 -3.642 1.00 28.62 730 GLN F O 1
ATOM 16649 N N . ASN F 1 365 ? -26.267 128.136 -3.083 1.00 21.72 731 ASN F N 1
ATOM 16650 C CA . ASN F 1 365 ? -26.668 128.953 -4.217 1.00 20.99 731 ASN F CA 1
ATOM 16651 C C . ASN F 1 365 ? -25.803 128.711 -5.449 1.00 22.44 731 ASN F C 1
ATOM 16652 O O . ASN F 1 365 ? -25.904 129.446 -6.431 1.00 31.15 731 ASN F O 1
ATOM 16657 N N . ASN F 1 366 ? -24.957 127.685 -5.395 1.00 21.36 732 ASN F N 1
ATOM 16658 C CA . ASN F 1 366 ? -24.040 127.405 -6.494 1.00 17.49 732 ASN F CA 1
ATOM 16659 C C . ASN F 1 366 ? -24.789 127.091 -7.782 1.00 21.93 732 ASN F C 1
ATOM 16660 O O . ASN F 1 366 ? -25.917 126.601 -7.752 1.00 28.16 732 ASN F O 1
ATOM 16665 N N . ILE F 1 367 ? -24.153 127.375 -8.913 1.00 18.26 733 ILE F N 1
ATOM 16666 C CA . ILE F 1 367 ? -24.801 127.248 -10.213 1.00 23.23 733 ILE F CA 1
ATOM 16667 C C . ILE F 1 367 ? -24.892 125.805 -10.696 1.00 23.06 733 ILE F C 1
ATOM 16668 O O . ILE F 1 367 ? -25.759 125.470 -11.501 1.00 22.42 733 ILE F O 1
ATOM 16673 N N . ILE F 1 368 ? -23.998 124.956 -10.203 1.00 22.73 734 ILE F N 1
ATOM 16674 C CA . ILE F 1 368 ? -23.917 123.576 -10.667 1.00 22.16 734 ILE F CA 1
ATOM 16675 C C . ILE F 1 368 ? -25.160 122.780 -10.264 1.00 21.77 734 ILE F C 1
ATOM 16676 O O . ILE F 1 368 ? -25.574 121.856 -10.967 1.00 27.98 734 ILE F O 1
ATOM 16681 N N . ASN F 1 369 ? -25.784 123.168 -9.157 1.00 20.45 735 ASN F N 1
ATOM 16682 C CA . ASN F 1 369 ? -27.025 122.530 -8.728 1.00 23.55 735 ASN F CA 1
ATOM 16683 C C . ASN F 1 369 ? -28.206 122.852 -9.642 1.00 22.85 735 ASN F C 1
ATOM 16684 O O . ASN F 1 369 ? -29.307 122.336 -9.449 1.00 22.75 735 ASN F O 1
ATOM 16689 N N . GLN F 1 370 ? -27.976 123.707 -10.632 1.00 21.80 736 GLN F N 1
ATOM 16690 C CA . GLN F 1 370 ? -29.020 124.068 -11.583 1.00 24.87 736 GLN F CA 1
ATOM 16691 C C . GLN F 1 370 ? -28.957 123.206 -12.836 1.00 27.83 736 GLN F C 1
ATOM 16692 O O . GLN F 1 370 ? -29.896 123.184 -13.631 1.00 27.40 736 GLN F O 1
ATOM 16698 N N . LEU F 1 371 ? -27.844 122.503 -13.011 1.00 25.76 737 LEU F N 1
ATOM 16699 C CA . LEU F 1 371 ? -27.738 121.512 -14.070 1.00 23.41 737 LEU F CA 1
ATOM 16700 C C . LEU F 1 371 ? -28.748 120.403 -13.807 1.00 28.33 737 LEU F C 1
ATOM 16701 O O . LEU F 1 371 ? -29.079 120.121 -12.656 1.00 34.53 737 LEU F O 1
ATOM 16706 N N . GLU F 1 372 ? -29.248 119.780 -14.866 1.00 24.97 738 GLU F N 1
ATOM 16707 C CA . GLU F 1 372 ? -30.154 118.654 -14.696 1.00 27.56 738 GLU F CA 1
ATOM 16708 C C . GLU F 1 372 ? -29.347 117.430 -14.280 1.00 29.04 738 GLU F C 1
ATOM 16709 O O . GLU F 1 372 ? -28.134 117.383 -14.489 1.00 28.83 738 GLU F O 1
ATOM 16715 N N . ARG F 1 373 ? -30.020 116.455 -13.675 1.00 31.01 739 ARG F N 1
ATOM 16716 C CA . ARG F 1 373 ? -29.354 115.268 -13.149 1.00 29.79 739 ARG F CA 1
ATOM 16717 C C . ARG F 1 373 ? -28.565 114.539 -14.231 1.00 25.93 739 ARG F C 1
ATOM 16718 O O . ARG F 1 373 ? -27.429 114.122 -14.010 1.00 31.04 739 ARG F O 1
ATOM 16720 N N . GLU F 1 374 ? -29.173 114.403 -15.403 1.00 28.15 740 GLU F N 1
ATOM 16721 C CA . GLU F 1 374 ? -28.540 113.719 -16.522 1.00 28.78 740 GLU F CA 1
ATOM 16722 C C . GLU F 1 374 ? -27.366 114.536 -17.050 1.00 26.40 740 GLU F C 1
ATOM 16723 O O . GLU F 1 374 ? -26.369 113.982 -17.515 1.00 26.15 740 GLU F O 1
ATOM 16729 N N . ALA F 1 375 ? -27.491 115.856 -16.970 1.00 23.19 741 ALA F N 1
ATOM 16730 C CA . ALA F 1 375 ? -26.420 116.752 -17.384 1.00 17.61 741 ALA F CA 1
ATOM 16731 C C . ALA F 1 375 ? -25.223 116.622 -16.448 1.00 25.79 741 ALA F C 1
ATOM 16732 O O . ALA F 1 375 ? -24.079 116.578 -16.897 1.00 23.34 741 ALA F O 1
ATOM 16734 N N . LYS F 1 376 ? -25.498 116.558 -15.148 1.00 24.40 742 LYS F N 1
ATOM 16735 C CA . LYS F 1 376 ? -24.453 116.391 -14.145 1.00 18.87 742 LYS F CA 1
ATOM 16736 C C . LYS F 1 376 ? -23.699 115.084 -14.352 1.00 21.96 742 LYS F C 1
ATOM 16737 O O . LYS F 1 376 ? -22.469 115.063 -14.392 1.00 20.99 742 LYS F O 1
ATOM 16743 N N . GLU F 1 377 ? -24.451 113.997 -14.484 1.00 24.31 743 GLU F N 1
ATOM 16744 C CA . GLU F 1 377 ? -23.874 112.672 -14.663 1.00 21.13 743 GLU F CA 1
ATOM 16745 C C . GLU F 1 377 ? -23.003 112.603 -15.913 1.00 21.74 743 GLU F C 1
ATOM 16746 O O . GLU F 1 377 ? -21.895 112.068 -15.881 1.00 23.52 743 GLU F O 1
ATOM 16752 N N . LEU F 1 378 ? -23.511 113.156 -17.009 1.00 22.52 744 LEU F N 1
ATOM 16753 C CA . LEU F 1 378 ? -22.784 113.166 -18.273 1.00 23.85 744 LEU F CA 1
ATOM 16754 C C . LEU F 1 378 ? -21.544 114.052 -18.202 1.00 24.70 744 LEU F C 1
ATOM 16755 O O . LEU F 1 378 ? -20.501 113.719 -18.764 1.00 20.27 744 LEU F O 1
ATOM 16760 N N . SER F 1 379 ? -21.663 115.177 -17.504 1.00 20.96 745 SER F N 1
ATOM 16761 C CA . SER F 1 379 ? -20.572 116.141 -17.417 1.00 20.12 745 SER F CA 1
ATOM 16762 C C . SER F 1 379 ? -19.424 115.634 -16.555 1.00 19.58 745 SER F C 1
ATOM 16763 O O . SER F 1 379 ? -18.256 115.801 -16.902 1.00 20.02 745 SER F O 1
ATOM 16766 N N . PHE F 1 380 ? -19.763 115.009 -15.433 1.00 18.66 746 PHE F N 1
ATOM 16767 C CA . PHE F 1 380 ? -18.767 114.644 -14.432 1.00 24.54 746 PHE F CA 1
ATOM 16768 C C . PHE F 1 380 ? -18.378 113.168 -14.475 1.00 28.67 746 PHE F C 1
ATOM 16769 O O . PHE F 1 380 ? -17.476 112.744 -13.751 1.00 36.10 746 PHE F O 1
ATOM 16777 N N . ASN F 1 381 ? -19.060 112.398 -15.321 1.00 24.61 747 ASN F N 1
ATOM 16778 C CA . ASN F 1 381 ? -18.803 110.965 -15.465 1.00 27.66 747 ASN F CA 1
ATOM 16779 C C . ASN F 1 381 ? -18.976 110.228 -14.136 1.00 33.27 747 ASN F C 1
ATOM 16780 O O . ASN F 1 381 ? -18.180 109.363 -13.776 1.00 40.89 747 ASN F O 1
ATOM 16785 N N . MET F 1 382 ? -20.028 110.593 -13.412 1.00 30.35 748 MET F N 1
ATOM 16786 C CA . MET F 1 382 ? -20.357 109.991 -12.124 1.00 27.18 748 MET F CA 1
ATOM 16787 C C . MET F 1 382 ? -21.873 109.949 -11.972 1.00 32.66 748 MET F C 1
ATOM 16788 O O . MET F 1 382 ? -22.563 110.829 -12.481 1.00 31.71 748 MET F O 1
ATOM 16793 N N . PRO F 1 383 ? -22.404 108.925 -11.283 1.00 32.71 749 PRO F N 1
ATOM 16794 C CA . PRO F 1 383 ? -23.851 108.928 -11.034 1.00 33.01 749 PRO F CA 1
ATOM 16795 C C . PRO F 1 383 ? -24.284 110.051 -10.098 1.00 35.83 749 PRO F C 1
ATOM 16796 O O . PRO F 1 383 ? -23.456 110.632 -9.394 1.00 28.93 749 PRO F O 1
ATOM 16800 N N . ARG F 1 384 ? -25.584 110.334 -10.102 1.00 39.01 750 ARG F N 1
ATOM 16801 C CA . ARG F 1 384 ? -26.152 111.505 -9.443 1.00 30.72 750 ARG F CA 1
ATOM 16802 C C . ARG F 1 384 ? -25.791 111.620 -7.967 1.00 34.36 750 ARG F C 1
ATOM 16803 O O . ARG F 1 384 ? -25.681 112.724 -7.440 1.00 44.28 750 ARG F O 1
ATOM 16805 N N . GLU F 1 385 ? -25.598 110.486 -7.303 1.00 36.15 751 GLU F N 1
ATOM 16806 C CA . GLU F 1 385 ? -25.440 110.492 -5.852 1.00 35.79 751 GLU F CA 1
ATOM 16807 C C . GLU F 1 385 ? -24.012 110.748 -5.375 1.00 33.91 751 GLU F C 1
ATOM 16808 O O . GLU F 1 385 ? -23.826 111.258 -4.270 1.00 37.00 751 GLU F O 1
ATOM 16814 N N . GLU F 1 386 ? -22.999 110.407 -6.167 1.00 33.43 752 GLU F N 1
ATOM 16815 C CA . GLU F 1 386 ? -21.649 110.775 -5.747 1.00 32.65 752 GLU F CA 1
ATOM 16816 C C . GLU F 1 386 ? -21.298 112.180 -6.231 1.00 35.21 752 GLU F C 1
ATOM 16817 O O . GLU F 1 386 ? -20.262 112.728 -5.865 1.00 33.05 752 GLU F O 1
ATOM 16823 N N . ILE F 1 387 ? -22.166 112.768 -7.048 1.00 38.10 753 ILE F N 1
ATOM 16824 C CA . ILE F 1 387 ? -21.989 114.158 -7.462 1.00 30.89 753 ILE F CA 1
ATOM 16825 C C . ILE F 1 387 ? -22.589 115.103 -6.427 1.00 31.64 753 ILE F C 1
ATOM 16826 O O . ILE F 1 387 ? -21.946 116.071 -6.023 1.00 34.76 753 ILE F O 1
ATOM 16831 N N . GLU F 1 388 ? -23.818 114.810 -5.997 1.00 30.21 754 GLU F N 1
ATOM 16832 C CA . GLU F 1 388 ? -24.455 115.521 -4.886 1.00 35.79 754 GLU F CA 1
ATOM 16833 C C . GLU F 1 388 ? -23.510 115.642 -3.703 1.00 28.98 754 GLU F C 1
ATOM 16834 O O . GLU F 1 388 ? -23.483 116.657 -3.006 1.00 30.41 754 GLU F O 1
ATOM 16840 N N . GLU F 1 389 ? -22.725 114.588 -3.506 1.00 29.85 755 GLU F N 1
ATOM 16841 C CA . GLU F 1 389 ? -21.862 114.438 -2.346 1.00 33.66 755 GLU F CA 1
ATOM 16842 C C . GLU F 1 389 ? -20.792 115.524 -2.244 1.00 30.99 755 GLU F C 1
ATOM 16843 O O . GLU F 1 389 ? -20.105 115.635 -1.230 1.00 36.55 755 GLU F O 1
ATOM 16849 N N . ILE F 1 390 ? -20.636 116.314 -3.299 1.00 31.12 756 ILE F N 1
ATOM 16850 C CA . ILE F 1 390 ? -19.623 117.362 -3.310 1.00 29.09 756 ILE F CA 1
ATOM 16851 C C . ILE F 1 390 ? -20.251 118.745 -3.452 1.00 22.79 756 ILE F C 1
ATOM 16852 O O . ILE F 1 390 ? -19.829 119.697 -2.795 1.00 28.33 756 ILE F O 1
ATOM 16857 N N . PHE F 1 391 ? -21.284 118.849 -4.281 1.00 23.32 757 PHE F N 1
ATOM 16858 C CA . PHE F 1 391 ? -21.883 120.147 -4.575 1.00 25.62 757 PHE F CA 1
ATOM 16859 C C . PHE F 1 391 ? -23.156 120.426 -3.780 1.00 26.16 757 PHE F C 1
ATOM 16860 O O . PHE F 1 391 ? -23.884 121.369 -4.085 1.00 35.28 757 PHE F O 1
ATOM 16868 N N . GLU F 1 392 ? -23.425 119.617 -2.761 1.00 27.24 758 GLU F N 1
ATOM 16869 C CA . GLU F 1 392 ? -24.595 119.844 -1.918 1.00 31.94 758 GLU F CA 1
ATOM 16870 C C . GLU F 1 392 ? -24.283 119.638 -0.437 1.00 24.37 758 GLU F C 1
ATOM 16871 O O . GLU F 1 392 ? -25.167 119.291 0.345 1.00 24.81 758 GLU F O 1
ATOM 16877 N N . ARG F 1 393 ? -23.030 119.870 -0.055 1.00 25.92 759 ARG F N 1
ATOM 16878 C CA . ARG F 1 393 ? -22.583 119.618 1.313 1.00 19.93 759 ARG F CA 1
ATOM 16879 C C . ARG F 1 393 ? -22.195 120.891 2.064 1.00 25.69 759 ARG F C 1
ATOM 16880 O O . ARG F 1 393 ? -21.842 120.837 3.241 1.00 29.41 759 ARG F O 1
ATOM 16888 N N . GLN F 1 394 ? -22.256 122.029 1.381 1.00 27.66 760 GLN F N 1
ATOM 16889 C CA . GLN F 1 394 ? -22.044 123.320 2.028 1.00 26.81 760 GLN F CA 1
ATOM 16890 C C . GLN F 1 394 ? -23.381 124.000 2.289 1.00 26.70 760 GLN F C 1
ATOM 16891 O O . GLN F 1 394 ? -24.151 124.227 1.362 1.00 31.22 760 GLN F O 1
ATOM 16897 N N . VAL F 1 395 ? -23.639 124.345 3.547 1.00 29.11 761 VAL F N 1
ATOM 16898 C CA . VAL F 1 395 ? -24.967 124.782 3.969 1.00 27.94 761 VAL F CA 1
ATOM 16899 C C . VAL F 1 395 ? -25.149 126.304 3.868 1.00 23.31 761 VAL F C 1
ATOM 16900 O O . VAL F 1 395 ? -26.269 126.792 3.687 1.00 21.85 761 VAL F O 1
ATOM 16904 N N . GLU F 1 396 ? -24.057 127.055 3.959 1.00 20.28 762 GLU F N 1
ATOM 16905 C CA . GLU F 1 396 ? -24.140 128.501 3.764 1.00 26.76 762 GLU F CA 1
ATOM 16906 C C . GLU F 1 396 ? -23.930 128.829 2.286 1.00 25.40 762 GLU F C 1
ATOM 16907 O O . GLU F 1 396 ? -23.800 127.920 1.470 1.00 29.36 762 GLU F O 1
ATOM 16913 N N . SER F 1 397 ? -23.897 130.115 1.937 1.00 21.73 763 SER F N 1
ATOM 16914 C CA . SER F 1 397 ? -23.841 130.508 0.526 1.00 24.80 763 SER F CA 1
ATOM 16915 C C . SER F 1 397 ? -22.625 131.355 0.140 1.00 28.09 763 SER F C 1
ATOM 16916 O O . SER F 1 397 ? -21.760 130.900 -0.606 1.00 30.01 763 SER F O 1
ATOM 16919 N N . TYR F 1 398 ? -22.569 132.589 0.631 1.00 25.37 764 TYR F N 1
ATOM 16920 C CA . TYR F 1 398 ? -21.520 133.524 0.228 1.00 18.71 764 TYR F CA 1
ATOM 16921 C C . TYR F 1 398 ? -20.204 133.294 0.966 1.00 22.37 764 TYR F C 1
ATOM 16922 O O . TYR F 1 398 ? -19.146 133.192 0.346 1.00 18.92 764 TYR F O 1
ATOM 16931 N N . PHE F 1 399 ? -20.271 133.220 2.292 1.00 25.07 765 PHE F N 1
ATOM 16932 C CA . PHE F 1 399 ? -19.064 133.118 3.105 1.00 23.33 765 PHE F CA 1
ATOM 16933 C C . PHE F 1 399 ? -19.046 131.853 3.956 1.00 22.03 765 PHE F C 1
ATOM 16934 O O . PHE F 1 399 ? -20.043 131.502 4.585 1.00 23.49 765 PHE F O 1
ATOM 16942 N N . VAL F 1 400 ? -17.903 131.172 3.967 1.00 22.17 766 VAL F N 1
ATOM 16943 C CA . VAL F 1 400 ? -17.746 129.925 4.710 1.00 23.85 766 VAL F CA 1
ATOM 16944 C C . VAL F 1 400 ? -16.443 129.931 5.511 1.00 25.66 766 VAL F C 1
ATOM 16945 O O . VAL F 1 400 ? -15.488 130.612 5.138 1.00 23.29 766 VAL F O 1
ATOM 16949 N N . PRO F 1 401 ? -16.401 129.178 6.623 1.00 23.86 767 PRO F N 1
ATOM 16950 C CA . PRO F 1 401 ? -15.176 129.089 7.426 1.00 22.34 767 PRO F CA 1
ATOM 16951 C C . PRO F 1 401 ? -14.129 128.188 6.781 1.00 25.92 767 PRO F C 1
ATOM 16952 O O . PRO F 1 401 ? -14.488 127.212 6.123 1.00 31.00 767 PRO F O 1
ATOM 16956 N N . MET F 1 402 ? -12.852 128.507 6.973 1.00 21.75 768 MET F N 1
ATOM 16957 C CA . MET F 1 402 ? -11.775 127.699 6.412 1.00 29.31 768 MET F CA 1
ATOM 16958 C C . MET F 1 402 ? -11.648 126.364 7.139 1.00 36.73 768 MET F C 1
ATOM 16959 O O . MET F 1 402 ? -10.930 125.471 6.690 1.00 43.68 768 MET F O 1
ATOM 16964 N N . GLU F 1 403 ? -12.346 126.236 8.263 1.00 31.02 769 GLU F N 1
ATOM 16965 C CA . GLU F 1 403 ? -12.403 124.976 8.991 1.00 38.33 769 GLU F CA 1
ATOM 16966 C C . GLU F 1 403 ? -13.810 124.403 8.850 1.00 44.34 769 GLU F C 1
ATOM 16967 O O . GLU F 1 403 ? -14.808 125.078 9.106 1.00 41.86 769 GLU F O 1
ATOM 16973 N N . ARG F 1 404 ? -13.873 123.160 8.389 1.00 42.27 770 ARG F N 1
ATOM 16974 C CA . ARG F 1 404 ? -15.139 122.508 8.068 1.00 38.65 770 ARG F CA 1
ATOM 16975 C C . ARG F 1 404 ? -15.965 122.236 9.316 1.00 41.63 770 ARG F C 1
ATOM 16976 O O . ARG F 1 404 ? -15.429 122.190 10.417 1.00 45.41 770 ARG F O 1
ATOM 16984 N N . GLN F 1 405 ? -17.267 122.035 9.138 1.00 46.31 771 GLN F N 1
ATOM 16985 C CA . GLN F 1 405 ? -18.154 121.734 10.255 1.00 50.45 771 GLN F CA 1
ATOM 16986 C C . GLN F 1 405 ? -19.065 120.561 9.915 1.00 51.07 771 GLN F C 1
ATOM 16987 O O . GLN F 1 405 ? -18.952 119.485 10.500 1.00 45.37 771 GLN F O 1
#